Protein 6DWD (pdb70)

Solvent-accessible surface area: 70931 Å² total

Organism: Homo sapiens (NCBI:txid9606)

Secondary structure (DSSP, 8-state):
---EEEEETTTEEEEE-HHHHHHHSSHHHHGGGGSBTTGGGGGTSTT---BHHHHHHHHHHHHHHHHHHHHHH-GGG---HHHHHHHHHHHHHTTTT--TTTHHIIIIIHHHH-TTS---HHHHHHHHHHHHHHHTTHHHHHHHTT--HHHHHHHHHHHHHS-------SSS-GGGGGGGGSSS-TTT---HHHHHHHHHHHHHHT------HHHHHHTEEEEEETTEEEEEEEGGGHHHHHHHHHHHHHHIIIIIT-HHHHHHHHHHHHHHHHHTTT--EE-GGG-EE-TTTGGG-HHHHTT-STHHHHHHHH---GGGHHHHHHHHHHHTT-PPEEEEEE--STT----GGGGGGHHHHHHH---SS--SS---GGGEEEEEEEEESSSTTS-GGGG--EEETTEEEEEE---GGGT-TTSBS-SEEEEEEEEES--SHHHHHHHHHHHHHHHHHHTPPPPS--/---EEEEETTTEEEEE-HHHHHHHSSHHHHGGGGSBTTGGGGGT-TT---BHHHHHHHHHHHHHHHHHHHHHH-GGG---HHHHHHHHHHHHHTTTT--TTTHHIIIIIHHHH-TTS---HHHHHHHHHHHHHHHTTHHHHHHHTT--HHHHHHHHHHHHHS-------SSS-GGGGGGGGSSS-TTT---HHHHHHHHHHHHHHT------HHHHHHTEEEEEETTEEEEEEEGGGHHHHHHHHHHHHHHIIIIIT-HHHHHHHHHHHHHHHHHTTT--EE-GGG-EE-TTTGGG-HHHHTT-STHHHHHHHH---GGGHHHHHHHHHHHTT-PPEEEEEE---TT----GGGGGGHHHHHHH---SS--SS---GGGEEEEEEEEESSSTTS-GGGG--EEETTEEEEEE---GGGT-TTSBS-SEEEEEEEEES--SHHHHHHHHHHHHHHHHHHTPPPPTTHHHH-TTTGGG-GGG-/---EEEEETTTEEEEE-HHHHHHHSSHHHHGGGGSBTTGGGGGT-TT---BHHHHHHHHHHHHHHHHHHHHHH-GGG---HHHHHHHHHHHHHTTTT--TTTHHIIIIIHHHH-TTS---HHHHHHHHHHHHHHHTTHHHHHHHTT--HHHHHHHHHHHHHS-------SSS-GGGGGGGGSSS-TTT---HHHHHHHHHHHHHHT------HHHHHHTEEEEEETTEEEEEEEGGGHHHHHHHHHHHHHHIIIIIT-HHHHHHHHHHHHHHHHHTTT--EE-GGG-EE-TTTGGG-HHHHTT-STHHHHHHHH---GGGHHHHHHHHHHHHT-PPEEEEEE---SS----GGGGGGHHHHHHT---SS--SS---GGGEEEEEEEEESSSTTS-GGGG--EEETTEEEEEE---GGGT-TTSBS-SEEEEEEEEES--SHHHHHHHHHHHHHHHHHHTPPPPTTHHHH-TTTGGG-GGG-/---EEEEETTTEEEEE-HHHHHHHSSHHHHGGGGSBTTGGGGGT-TT---BHHHHHHHHHHHHHHHHHHHHHH-GGG---HHHHHHHHHHHHHTTTT--TTTHHIIIIIHHHH-TTS---HHHHHHHHHHHHHHHTTHHHHHHHTT--HHHHHHHHHHHHHS-------SSS-GGGGGGGGSSS-TTT---HHHHHHHHHHHHHHT------HHHHHHTEEEEEETTEEEEEEEGGGHHHHHHHHHHHHHHIIIIIT-HHHHHHHHHHHHHHHHHTTT--EE-GGG-EE-TTTGGG-HHHHTT-STHHHHHHHH---GGGHHHHHHHHHHHHT-PPEEEEEE---TT----GGGGGGHHHHHHH---SS--SS---GGGEEEEEEEEESSSTTS-GGGG--EEETTEEEEEE---GGGT-TTSBS-SEEEEEEEEES--SHHHHHHHHHHHHHHHHHHTPPPPTTHHHH-TTTGGG-GGG-

Foldseek 3Di:
DQWDWDQAPQPGTFIDGVLRVLLCPFLLLCLQQFAFPQFLLCLVQVLRRDTPNSLLQQQLRVQLVLLVLQCVVCVVLVCDPQLSVLSSNLSNQLQSQAFASGCLVQPPQLCVQPVPDNDDSLVSSLVSSVVSCVVRVSCVVSVVVPYDCVLSNQVSSCLRNNQPPVVRGRSDDQSVVQSSCERAHPLQRPYSSLVSCLRVVCVRRVHDRPQDVVVQSVQWYWADDPNGTHIAGAPVCLVSVLVSLVSVLVCCVPGSPDVVSVQSSVLLSVLLSLCQVPDWFAADPRDTHTLNCLSVGSRRRSVGYNVVLVCLCVDDDPSSVVSNVSSVCVVVVVTFAWQFKWWAPDPDDDDPVCQLVPLQLLLPFDFPDDADDRDHSVFKHKDKDKRFSNPAWDDSLQSHWHAYPVGRRDTDHDDPVNPDPPGDPTGMTMMIIMTGNDDDPRRSLVSNRSVQRSCQVNVIDHTPCNCPSPVRRQVVRPVSD/DQWDWDQDPQPGTFIDGVLRVLLCPFLLLCLQQFAFPQFLLCLVQVLRRDTPNSLLQQQLRVQLVLLVLQCVVCVVLVCDPQLSVLSSNLSNQLQSQAFASGCLVQPPQLCVQPVPDNDDSLVSSLVSSVVSCVVRVSCVVSVVVPYDCVLSNQVSSCLRNNQPPVVRGRSDDQSNVQSSCERAHLLQRPYSSLVSCLRVVCVRRVHDRPADVVVQSVQWYWADDPNGTHIAGAPVCLVSVLVSLVSVLVCCVPGSPDVVSVQSSVLLSVLLSLCFVPDWFAADPRDTHTLNCLSVGSRRRSVGYNVVLVCLCVDDDPSSVVSNVSSVCVVVVVTFAWQFKWWDDDDDDDDPVCQLVVLQLLQPFDQPDDADDGDHSVQKHKDKDKRFSNPAFDDSLQSHWHAHPVGRRDTDHDDPVNPDPPHDPTGMTMMIIMTGSDDDPSVSLVSNRSVQRSCQVNVIDHTPCNCPSPVSRQVVRPVSD/DQWDWDQDPQPGTFIDGVLRVLLCPDLLLCLQQFAFPQFLLCVVQVLRRDTPNSLLQQQLRVQLVLLVLQCVVCVVLVCDPQLSVLSSNLSNQLQSQAFASGCLVQPPQLCVQPVPDNDDSLVSSLVSSVVSCVVRVSCVVSVVVPHDCVLSNQVSSCLNNNQPPVVRGRSDDQSCVQSSCERAHPLQRPYSSLVSCLRVVCVRRVHDRPADVVVQSVQWYWAQDPNGTHIAGAPVCLVSVLVSLVSVLVCCVPTSPDVVSVQSSVLLSVLLSLCFVPDWFAADPRDTHTLNCLSVGSRRRSVGYNVVLVCLCVDDDPSSVVSNVSSVCVVVVVTFFWQFKWWAPDPDDDDPVCQLVVLQLLLPFDFPDDADDRDHSVFKHKDKDKRFSNPAFDDSLQSHWHAYPVGRRDTDHDDPVNPDPPRDPTGITMMIIMTGSDPDPRRSLNSNRSVQSSCQVSVIDHTPCNCPSPVPRQVVRPVSD/DQWDWDQAPQPGTFIDGVLRVLLCPFLLLCLQQFAFPQQLLCLVQVLRRDTPNSLLQQQLRVQLVLLVLQCVVCVVLVCDPLLSVLSSNLSNQLQSQAFASGCLVQPPQLCVLPVPDNDDSLVSSLVSSVVSCVVRVSQVVCVVVPHDCVLSNQVSSCLRNNQPPVVRGRSDDQSCVQSSCERAHPLQRPYSSLVSCLRVVCVRRVHDRPADVVVQSVQWYWADDPNGTHIAGAPVCLVSVLVSLVSVLVCCVPTSPDVSSVQSSVLLSVLLSLCFVPDWFAADPRDTHTLNCLSVGSRRRSVGYNVVLVCLCVDDDPSSVVSNVSSVCVVVVVTFFWQFKWWAPDLDDDDPVCQLVVLQLLLPFDFPDDADDRDHSVFKHKDKDKRFSNPRFDDSLQSHWHAYPVGRRDTDHDDPVNPDPPRDPTGITMMIIMTGNDPDPRVSVRSNRSVQRSCVVVVIDRTPDD

Radius of gyration: 35.6 Å; Cα contacts (8 Å, |Δi|>4): 3550; chains: 4; bounding box: 90×80×100 Å

Nearest PDB structures (foldseek):
  7lu5-assembly1_B  TM=1.000E+00  e=1.634E-82  Homo sapiens
  4bzb-assembly1_A  TM=9.974E-01  e=7.166E-82  Homo sapiens
  4rxs-assembly1_B  TM=9.967E-01  e=5.844E-81  Homo sapiens
  6txc-assembly1_C  TM=9.994E-01  e=3.413E-80  Homo sapiens
  7ltt-assembly1_C  TM=9.978E-01  e=5.499E-80  Homo sapiens

InterPro domains:
  IPR001660 Sterile alpha motif domain [PF07647] (42-107)
  IPR001660 Sterile alpha motif domain [PS50105] (45-110)
  IPR001660 Sterile alpha motif domain [SM00454] (42-110)
  IPR003607 HD/PDEase domain [SM00471] (160-325)
  IPR003607 HD/PDEase domain [cd00077] (162-335)
  IPR006674 HD domain [PF01966] (164-227)
  IPR006674 HD domain [PS51831] (164-316)
  IPR013761 Sterile alpha motif/pointed domain superfamily [G3DSA:1.10.150.50] (46-107)
  IPR013761 Sterile alpha motif/pointed domain superfamily [SSF47769] (41-115)
  IPR050135 Deoxyguanosinetriphosphate triphosphohydrolase-like [PTHR11373] (116-571)

Structure (mmCIF, N/CA/C/O backbone):
data_6DWD
#
_entry.id   6DWD
#
_cell.length_a   80.477
_cell.length_b   142.233
_cell.length_c   98.790
_cell.angle_alpha   90.00
_cell.angle_beta   114.10
_cell.angle_gamma   90.00
#
_symmetry.space_group_name_H-M   'P 1 21 1'
#
loop_
_entity.id
_entity.type
_entity.pdbx_description
1 polymer 'Deoxynucleoside triphosphate triphosphohydrolase SAMHD1'
2 non-polymer '9-{2-deoxy-2-fluoro-5-O-[(R)-hydroxy{[(S)-hydroxy(phosphonooxy)phosphoryl]oxy}phosphoryl]-beta-D-arabinofuranosyl}-2-me thyl-9H-purin-6-amine'
3 non-polymer "GUANOSINE-5'-TRIPHOSPHATE"
4 non-polymer 'MAGNESIUM ION'
5 non-polymer 'SODIUM ION'
6 non-polymer GLYCINE
7 non-polymer 'SUCCINIC ACID'
8 non-polymer 'PHOSPHATE ION'
9 non-polymer "3,3',3''-phosphanetriyltripropanoic acid"
10 water water
#
loop_
_atom_site.group_PDB
_atom_site.id
_atom_site.type_symbol
_atom_site.label_atom_id
_atom_site.label_alt_id
_atom_site.label_comp_id
_atom_site.label_asym_id
_atom_site.label_entity_id
_atom_site.label_seq_id
_atom_site.pdbx_PDB_ins_code
_atom_site.Cartn_x
_atom_site.Cartn_y
_atom_site.Cartn_z
_atom_site.occupancy
_atom_site.B_iso_or_equiv
_atom_site.auth_seq_id
_atom_site.auth_comp_id
_atom_site.auth_asym_id
_atom_site.auth_atom_id
_atom_site.pdbx_PDB_model_num
ATOM 1 N N . ASP A 1 37 ? -39.334 -23.825 98.729 1.00 78.04 113 ASP D N 1
ATOM 2 C CA . ASP A 1 37 ? -37.892 -23.651 98.336 1.00 74.62 113 ASP D CA 1
ATOM 3 C C . ASP A 1 37 ? -37.576 -24.272 96.955 1.00 60.96 113 ASP D C 1
ATOM 4 O O . ASP A 1 37 ? -36.848 -25.284 96.887 1.00 52.85 113 ASP D O 1
ATOM 9 N N . THR A 1 38 ? -38.105 -23.717 95.845 1.00 46.60 114 THR D N 1
ATOM 10 C CA . THR A 1 38 ? -37.463 -24.017 94.565 1.00 40.25 114 THR D CA 1
ATOM 11 C C . THR A 1 38 ? -36.458 -22.849 94.310 1.00 31.47 114 THR D C 1
ATOM 12 O O . THR A 1 38 ? -36.301 -21.848 95.116 1.00 25.75 114 THR D O 1
ATOM 16 N N . MET A 1 39 ? -35.740 -23.041 93.205 1.00 26.01 115 MET D N 1
ATOM 17 C CA . MET A 1 39 ? -34.822 -22.069 92.599 1.00 22.94 115 MET D CA 1
ATOM 18 C C . MET A 1 39 ? -35.530 -20.693 92.351 1.00 17.80 115 MET D C 1
ATOM 19 O O . MET A 1 39 ? -36.740 -20.647 92.197 1.00 20.97 115 MET D O 1
ATOM 24 N N . LYS A 1 40 ? -34.809 -19.590 92.484 1.00 15.66 116 LYS D N 1
ATOM 25 C CA . LYS A 1 40 ? -35.385 -18.345 92.098 1.00 14.31 116 LYS D CA 1
ATOM 26 C C . LYS A 1 40 ? -34.638 -17.902 90.847 1.00 14.15 116 LYS D C 1
ATOM 27 O O . LYS A 1 40 ? -33.428 -18.175 90.680 1.00 16.47 116 LYS D O 1
ATOM 33 N N . VAL A 1 41 ? -35.318 -17.154 89.959 1.00 12.39 117 VAL D N 1
ATOM 34 C CA . VAL A 1 41 ? -34.714 -16.485 88.827 1.00 12.40 117 VAL D CA 1
ATOM 35 C C . VAL A 1 41 ? -34.709 -15.008 89.181 1.00 12.22 117 VAL D C 1
ATOM 36 O O . VAL A 1 41 ? -35.721 -14.473 89.606 1.00 10.49 117 VAL D O 1
ATOM 40 N N . ILE A 1 42 ? -33.571 -14.349 89.011 1.00 10.95 118 ILE D N 1
ATOM 41 C CA . ILE A 1 42 ? -33.449 -12.915 89.289 1.00 12.43 118 ILE D CA 1
ATOM 42 C C . ILE A 1 42 ? -32.957 -12.187 88.029 1.00 11.77 118 ILE D C 1
ATOM 43 O O . ILE A 1 42 ? -32.095 -12.714 87.321 1.00 14.04 118 ILE D O 1
ATOM 48 N N . ASN A 1 43 ? -33.572 -11.064 87.715 1.00 10.82 119 ASN D N 1
ATOM 49 C CA . ASN A 1 43 ? -33.149 -10.294 86.522 1.00 12.01 119 ASN D CA 1
ATOM 50 C C . ASN A 1 43 ? -32.145 -9.253 86.991 1.00 11.91 119 ASN D C 1
ATOM 51 O O . ASN A 1 43 ? -32.482 -8.337 87.674 1.00 11.79 119 ASN D O 1
ATOM 56 N N . ASP A 1 44 ? -30.907 -9.387 86.471 1.00 13.24 120 ASP D N 1
ATOM 57 C CA . ASP A 1 44 ? -29.797 -8.494 86.723 1.00 13.09 120 ASP D CA 1
ATOM 58 C C . ASP A 1 44 ? -29.474 -7.708 85.421 1.00 11.91 120 ASP D C 1
ATOM 59 O O . ASP A 1 44 ? -29.473 -8.275 84.367 1.00 10.99 120 ASP D O 1
ATOM 64 N N . PRO A 1 45 ? -29.271 -6.380 85.488 1.00 12.01 121 PRO D N 1
ATOM 65 C CA . PRO A 1 45 ? -29.042 -5.642 84.276 1.00 12.94 121 PRO D CA 1
ATOM 66 C C . PRO A 1 45 ? -27.756 -6.024 83.560 1.00 14.45 121 PRO D C 1
ATOM 67 O O . PRO A 1 45 ? -27.653 -5.856 82.362 1.00 17.83 121 PRO D O 1
ATOM 71 N N . ILE A 1 46 ? -26.759 -6.572 84.277 1.00 11.87 122 ILE D N 1
ATOM 72 C CA . ILE A 1 46 ? -25.525 -7.005 83.672 1.00 13.09 122 ILE D CA 1
ATOM 73 C C . ILE A 1 46 ? -25.605 -8.393 83.072 1.00 12.05 122 ILE D C 1
ATOM 74 O O . ILE A 1 46 ? -25.303 -8.621 81.884 1.00 14.40 122 ILE D O 1
ATOM 79 N N . HIS A 1 47 ? -26.056 -9.361 83.878 1.00 10.65 123 HIS D N 1
ATOM 80 C CA . HIS A 1 47 ? -26.065 -10.760 83.451 1.00 11.36 123 HIS D CA 1
ATOM 81 C C . HIS A 1 47 ? -27.390 -11.279 82.929 1.00 12.17 123 HIS D C 1
ATOM 82 O O . HIS A 1 47 ? -27.436 -12.436 82.503 1.00 12.50 123 HIS D O 1
ATOM 89 N N . GLY A 1 48 ? -28.421 -10.491 83.026 1.00 10.51 124 GLY D N 1
ATOM 90 C CA . GLY A 1 48 ? -29.713 -10.977 82.634 1.00 12.80 124 GLY D CA 1
ATOM 91 C C . GLY A 1 48 ? -30.395 -11.823 83.672 1.00 11.55 124 GLY D C 1
ATOM 92 O O . GLY A 1 48 ? -30.230 -11.638 84.927 1.00 11.52 124 GLY D O 1
ATOM 93 N N . HIS A 1 49 ? -31.090 -12.849 83.194 1.00 13.58 125 HIS D N 1
ATOM 94 C CA . HIS A 1 49 ? -31.868 -13.784 84.107 1.00 13.81 125 HIS D CA 1
ATOM 95 C C . HIS A 1 49 ? -30.947 -14.881 84.725 1.00 16.77 125 HIS D C 1
ATOM 96 O O . HIS A 1 49 ? -30.416 -15.721 84.004 1.00 22.12 125 HIS D O 1
ATOM 103 N N . ILE A 1 50 ? -30.708 -14.800 86.005 1.00 15.09 126 ILE D N 1
ATOM 104 C CA . ILE A 1 50 ? -29.739 -15.611 86.651 1.00 18.43 126 ILE D CA 1
ATOM 105 C C . ILE A 1 50 ? -30.530 -16.508 87.642 1.00 16.44 126 ILE D C 1
ATOM 106 O O . ILE A 1 50 ? -31.486 -16.092 88.245 1.00 13.30 126 ILE D O 1
ATOM 111 N N . GLU A 1 51 ? -30.094 -17.750 87.740 1.00 14.59 127 GLU D N 1
ATOM 112 C CA . GLU A 1 51 ? -30.737 -18.748 88.626 1.00 15.76 127 GLU D CA 1
ATOM 113 C C . GLU A 1 51 ? -30.027 -18.776 89.941 1.00 16.55 127 GLU D C 1
ATOM 114 O O . GLU A 1 51 ? -28.787 -18.852 90.032 1.00 17.63 127 GLU D O 1
ATOM 120 N N . LEU A 1 52 ? -30.813 -18.788 91.011 1.00 14.36 128 LEU D N 1
ATOM 121 C CA . LEU A 1 52 ? -30.284 -18.954 92.381 1.00 16.71 128 LEU D CA 1
ATOM 122 C C . LEU A 1 52 ? -30.837 -20.214 92.984 1.00 15.73 128 LEU D C 1
ATOM 123 O O . LEU A 1 52 ? -32.041 -20.357 93.154 1.00 14.44 128 LEU D O 1
ATOM 128 N N . HIS A 1 53 ? -29.965 -21.176 93.231 1.00 15.78 129 HIS D N 1
ATOM 129 C CA . HIS A 1 53 ? -30.296 -22.416 93.929 1.00 16.50 129 HIS D CA 1
ATOM 130 C C . HIS A 1 53 ? -30.945 -22.086 95.249 1.00 14.75 129 HIS D C 1
ATOM 131 O O . HIS A 1 53 ? -30.593 -21.102 95.875 1.00 13.62 129 HIS D O 1
ATOM 138 N N . PRO A 1 54 ? -31.849 -22.918 95.732 1.00 14.42 130 PRO D N 1
ATOM 139 C CA . PRO A 1 54 ? -32.526 -22.561 97.012 1.00 14.10 130 PRO D CA 1
ATOM 140 C C . PRO A 1 54 ? -31.638 -22.377 98.261 1.00 13.19 130 PRO D C 1
ATOM 141 O O . PRO A 1 54 ? -31.985 -21.603 99.151 1.00 14.66 130 PRO D O 1
ATOM 145 N N . LEU A 1 55 ? -30.484 -23.024 98.303 1.00 12.89 131 LEU D N 1
ATOM 146 C CA . LEU A 1 55 ? -29.594 -22.798 99.408 1.00 14.95 131 LEU D CA 1
ATOM 147 C C . LEU A 1 55 ? -29.054 -21.370 99.342 1.00 15.11 131 LEU D C 1
ATOM 148 O O . LEU A 1 55 ? -28.870 -20.719 100.372 1.00 15.09 131 LEU D O 1
ATOM 153 N N . LEU A 1 56 ? -28.817 -20.894 98.116 1.00 12.88 132 LEU D N 1
ATOM 154 C CA . LEU A 1 56 ? -28.295 -19.527 97.916 1.00 14.48 132 LEU D CA 1
ATOM 155 C C . LEU A 1 56 ? -29.363 -18.529 98.344 1.00 13.40 132 LEU D C 1
ATOM 156 O O . LEU A 1 56 ? -29.063 -17.541 98.994 1.00 12.76 132 LEU D O 1
ATOM 161 N N . VAL A 1 57 ? -30.629 -18.816 98.002 1.00 13.23 133 VAL D N 1
ATOM 162 C CA . VAL A 1 57 ? -31.746 -17.954 98.379 1.00 13.39 133 VAL D CA 1
ATOM 163 C C . VAL A 1 57 ? -31.833 -17.871 99.920 1.00 13.05 133 VAL D C 1
ATOM 164 O O . VAL A 1 57 ? -32.040 -16.786 100.461 1.00 12.51 133 VAL D O 1
ATOM 168 N N . ARG A 1 58 ? -31.604 -18.998 100.608 1.00 12.93 134 ARG D N 1
ATOM 169 C CA . ARG A 1 58 ? -31.672 -18.983 102.072 1.00 16.32 134 ARG D CA 1
ATOM 170 C C . ARG A 1 58 ? -30.609 -18.095 102.677 1.00 13.29 134 ARG D C 1
ATOM 171 O O . ARG A 1 58 ? -30.843 -17.417 103.659 1.00 13.73 134 ARG D O 1
ATOM 179 N N . ILE A 1 59 ? -29.459 -18.113 102.076 1.00 12.48 135 ILE D N 1
ATOM 180 C CA . ILE A 1 59 ? -28.330 -17.259 102.527 1.00 13.04 135 ILE D CA 1
ATOM 181 C C . ILE A 1 59 ? -28.580 -15.790 102.254 1.00 13.33 135 ILE D C 1
ATOM 182 O O . ILE A 1 59 ? -28.293 -14.939 103.090 1.00 12.09 135 ILE D O 1
ATOM 187 N N . ILE A 1 60 ? -29.133 -15.490 101.085 1.00 13.50 136 ILE D N 1
ATOM 188 C CA . ILE A 1 60 ? -29.438 -14.129 100.667 1.00 13.63 136 ILE D CA 1
ATOM 189 C C . ILE A 1 60 ? -30.494 -13.493 101.532 1.00 12.49 136 ILE D C 1
ATOM 190 O O . ILE A 1 60 ? -30.416 -12.296 101.820 1.00 12.07 136 ILE D O 1
ATOM 195 N N . ASP A 1 61 ? -31.517 -14.273 101.896 1.00 12.17 137 ASP D N 1
ATOM 196 C CA . ASP A 1 61 ? -32.648 -13.722 102.637 1.00 13.40 137 ASP D CA 1
ATOM 197 C C . ASP A 1 61 ? -32.388 -13.711 104.151 1.00 12.98 137 ASP D C 1
ATOM 198 O O . ASP A 1 61 ? -33.132 -14.317 104.938 1.00 12.51 137 ASP D O 1
ATOM 203 N N . THR A 1 62 ? -31.327 -13.037 104.541 1.00 12.89 138 THR D N 1
ATOM 204 C CA . THR A 1 62 ? -30.920 -12.821 105.899 1.00 15.05 138 THR D CA 1
ATOM 205 C C . THR A 1 62 ? -30.515 -11.376 106.085 1.00 15.03 138 THR D C 1
ATOM 206 O O . THR A 1 62 ? -30.065 -10.728 105.119 1.00 13.28 138 THR D O 1
ATOM 210 N N . PRO A 1 63 ? -30.595 -10.878 107.346 1.00 16.56 139 PRO D N 1
ATOM 211 C CA . PRO A 1 63 ? -30.170 -9.468 107.641 1.00 15.37 139 PRO D CA 1
ATOM 212 C C . PRO A 1 63 ? -28.699 -9.268 107.319 1.00 14.57 139 PRO D C 1
ATOM 213 O O . PRO A 1 63 ? -28.330 -8.163 106.915 1.00 13.76 139 PRO D O 1
ATOM 217 N N . GLN A 1 64 ? -27.861 -10.322 107.440 1.00 13.31 140 GLN D N 1
ATOM 218 C CA . GLN A 1 64 ? -26.456 -10.202 107.242 1.00 14.52 140 GLN D CA 1
ATOM 219 C C . GLN A 1 64 ? -26.090 -10.006 105.758 1.00 13.10 140 GLN D C 1
ATOM 220 O O . GLN A 1 64 ? -25.124 -9.294 105.435 1.00 13.53 140 GLN D O 1
ATOM 226 N N . PHE A 1 65 ? -26.904 -10.604 104.876 1.00 12.77 141 PHE D N 1
ATOM 227 C CA . PHE A 1 65 ? -26.696 -10.463 103.450 1.00 11.88 141 PHE D CA 1
ATOM 228 C C . PHE A 1 65 ? -27.397 -9.233 102.901 1.00 12.57 141 PHE D C 1
ATOM 229 O O . PHE A 1 65 ? -26.810 -8.456 102.082 1.00 11.71 141 PHE D O 1
ATOM 237 N N . GLN A 1 66 ? -28.657 -9.049 103.287 1.00 11.63 142 GLN D N 1
ATOM 238 C CA . GLN A 1 66 ? -29.411 -7.883 102.874 1.00 10.82 142 GLN D CA 1
ATOM 239 C C . GLN A 1 66 ? -28.813 -6.520 103.215 1.00 9.64 142 GLN D C 1
ATOM 240 O O . GLN A 1 66 ? -29.018 -5.525 102.524 1.00 9.63 142 GLN D O 1
ATOM 246 N N . ARG A 1 67 ? -27.997 -6.510 104.263 1.00 10.83 143 ARG D N 1
ATOM 247 C CA . ARG A 1 67 ? -27.208 -5.375 104.669 1.00 11.49 143 ARG D CA 1
ATOM 248 C C . ARG A 1 67 ? -26.454 -4.735 103.458 1.00 10.99 143 ARG D C 1
ATOM 249 O O . ARG A 1 67 ? -26.252 -3.518 103.397 1.00 11.53 143 ARG D O 1
ATOM 257 N N . LEU A 1 68 ? -26.025 -5.571 102.525 1.00 10.48 144 LEU D N 1
ATOM 258 C CA . LEU A 1 68 ? -25.225 -5.115 101.372 1.00 10.72 144 LEU D CA 1
ATOM 259 C C . LEU A 1 68 ? -26.024 -4.253 100.412 1.00 9.96 144 LEU D C 1
ATOM 260 O O . LEU A 1 68 ? -25.411 -3.578 99.525 1.00 9.83 144 LEU D O 1
ATOM 265 N N . ARG A 1 69 ? -27.353 -4.221 100.577 1.00 9.16 145 ARG D N 1
ATOM 266 C CA . ARG A 1 69 ? -28.141 -3.262 99.864 1.00 10.08 145 ARG D CA 1
ATOM 267 C C . ARG A 1 69 ? -27.878 -1.826 100.285 1.00 11.16 145 ARG D C 1
ATOM 268 O O . ARG A 1 69 ? -28.271 -0.900 99.591 1.00 9.97 145 ARG D O 1
ATOM 276 N N . TYR A 1 70 ? -27.187 -1.636 101.399 1.00 10.98 146 TYR D N 1
ATOM 277 C CA . TYR A 1 70 ? -27.075 -0.282 101.975 1.00 12.09 146 TYR D CA 1
ATOM 278 C C . TYR A 1 70 ? -25.649 0.198 102.007 1.00 12.26 146 TYR D C 1
ATOM 279 O O . TYR A 1 70 ? -25.309 1.095 102.779 1.00 11.66 146 TYR D O 1
ATOM 288 N N . ILE A 1 71 ? -24.813 -0.412 101.176 1.00 10.92 147 ILE D N 1
ATOM 289 C CA . ILE A 1 71 ? -23.400 -0.125 101.060 1.00 10.97 147 ILE D CA 1
ATOM 290 C C . ILE A 1 71 ? -23.053 0.052 99.548 1.00 11.31 147 ILE D C 1
ATOM 291 O O . ILE A 1 71 ? -23.074 -0.896 98.776 1.00 10.94 147 ILE D O 1
ATOM 296 N N . LYS A 1 72 ? -22.724 1.296 99.187 1.00 11.31 148 LYS D N 1
ATOM 297 C CA . LYS A 1 72 ? -22.396 1.625 97.801 1.00 12.14 148 LYS D CA 1
ATOM 298 C C . LYS A 1 72 ? -21.109 0.939 97.423 1.00 10.58 148 LYS D C 1
ATOM 299 O O . LYS A 1 72 ? -20.100 1.039 98.149 1.00 12.08 148 LYS D O 1
ATOM 305 N N . GLN A 1 73 ? -21.101 0.354 96.240 1.00 9.33 149 GLN D N 1
ATOM 306 C CA . GLN A 1 73 ? -19.953 -0.297 95.690 1.00 10.54 149 GLN D CA 1
ATOM 307 C C . GLN A 1 73 ? -18.773 0.651 95.632 1.00 11.19 149 GLN D C 1
ATOM 308 O O . GLN A 1 73 ? -17.641 0.266 95.994 1.00 11.09 149 GLN D O 1
ATOM 314 N N . LEU A 1 74 ? -19.004 1.863 95.104 1.00 12.23 150 LEU D N 1
ATOM 315 C CA . LEU A 1 74 ? -17.938 2.794 94.833 1.00 13.40 150 LEU D CA 1
ATOM 316 C C . LEU A 1 74 ? -17.865 3.959 95.803 1.00 18.62 150 LEU D C 1
ATOM 317 O O . LEU A 1 74 ? -17.082 4.907 95.583 1.00 18.52 150 LEU D O 1
ATOM 322 N N . GLY A 1 75 ? -18.615 3.887 96.890 1.00 18.03 151 GLY D N 1
ATOM 323 C CA . GLY A 1 75 ? -18.521 4.879 97.961 1.00 20.96 151 GLY D CA 1
ATOM 324 C C . GLY A 1 75 ? -18.709 6.290 97.489 1.00 19.91 151 GLY D C 1
ATOM 325 O O . GLY A 1 75 ? -19.699 6.590 96.840 1.00 23.00 151 GLY D O 1
ATOM 326 N N . GLY A 1 76 ? -17.699 7.121 97.750 1.00 18.57 152 GLY D N 1
ATOM 327 C CA . GLY A 1 76 ? -17.714 8.520 97.377 1.00 18.53 152 GLY D CA 1
ATOM 328 C C . GLY A 1 76 ? -17.716 8.765 95.886 1.00 16.31 152 GLY D C 1
ATOM 329 O O . GLY A 1 76 ? -18.041 9.840 95.444 1.00 15.61 152 GLY D O 1
ATOM 330 N N . GLY A 1 77 ? -17.425 7.736 95.073 1.00 15.44 153 GLY D N 1
ATOM 331 C CA . GLY A 1 77 ? -17.538 7.815 93.638 1.00 12.77 153 GLY D CA 1
ATOM 332 C C . GLY A 1 77 ? -18.911 8.244 93.110 1.00 11.91 153 GLY D C 1
ATOM 333 O O . GLY A 1 77 ? -18.979 8.911 92.068 1.00 11.01 153 GLY D O 1
ATOM 334 N N . TYR A 1 78 ? -19.986 7.914 93.829 1.00 11.46 154 TYR D N 1
ATOM 335 C CA . TYR A 1 78 ? -21.310 8.351 93.438 1.00 11.21 154 TYR D CA 1
ATOM 336 C C . TYR A 1 78 ? -21.441 9.896 93.407 1.00 11.63 154 TYR D C 1
ATOM 337 O O . TYR A 1 78 ? -22.264 10.441 92.654 1.00 10.81 154 TYR D O 1
ATOM 346 N N . TYR A 1 79 ? -20.646 10.561 94.249 1.00 10.99 155 TYR D N 1
ATOM 347 C CA . TYR A 1 79 ? -20.642 12.024 94.338 1.00 11.95 155 TYR D CA 1
ATOM 348 C C . TYR A 1 79 ? -19.870 12.678 93.171 1.00 11.89 155 TYR D C 1
ATOM 349 O O . TYR A 1 79 ? -19.833 13.916 93.074 1.00 13.06 155 TYR D O 1
ATOM 358 N N . VAL A 1 80 ? -19.302 11.877 92.269 1.00 10.91 156 VAL D N 1
ATOM 359 C CA . VAL A 1 80 ? -18.639 12.318 91.023 1.00 10.88 156 VAL D CA 1
ATOM 360 C C . VAL A 1 80 ? -19.287 11.776 89.742 1.00 10.27 156 VAL D C 1
ATOM 361 O O . VAL A 1 80 ? -19.418 12.452 88.745 1.00 11.48 156 VAL D O 1
ATOM 365 N N . PHE A 1 81 ? -19.697 10.510 89.804 1.00 9.02 157 PHE D N 1
ATOM 366 C CA . PHE A 1 81 ? -20.365 9.753 88.737 1.00 10.37 157 PHE D CA 1
ATOM 367 C C . PHE A 1 81 ? -21.777 9.369 89.219 1.00 11.27 157 PHE D C 1
ATOM 368 O O . PHE A 1 81 ? -21.978 8.459 89.939 1.00 11.68 157 PHE D O 1
ATOM 376 N N . PRO A 1 82 ? -22.755 10.173 88.859 1.00 11.95 158 PRO D N 1
ATOM 377 C CA . PRO A 1 82 ? -24.100 9.997 89.425 1.00 12.20 158 PRO D CA 1
ATOM 378 C C . PRO A 1 82 ? -24.772 8.694 89.003 1.00 13.60 158 PRO D C 1
ATOM 379 O O . PRO A 1 82 ? -25.739 8.345 89.648 1.00 13.97 158 PRO D O 1
ATOM 383 N N . GLY A 1 83 ? -24.262 7.971 88.007 1.00 11.48 159 GLY D N 1
ATOM 384 C CA . GLY A 1 83 ? -24.794 6.664 87.703 1.00 11.80 159 GLY D CA 1
ATOM 385 C C . GLY A 1 83 ? -24.339 5.621 88.693 1.00 11.70 159 GLY D C 1
ATOM 386 O O . GLY A 1 83 ? -24.982 4.576 88.731 1.00 12.02 159 GLY D O 1
ATOM 387 N N . ALA A 1 84 ? -23.354 5.917 89.539 1.00 10.44 160 ALA D N 1
ATOM 388 C CA . ALA A 1 84 ? -22.714 4.903 90.390 1.00 11.64 160 ALA D CA 1
ATOM 389 C C . ALA A 1 84 ? -23.380 4.781 91.759 1.00 10.34 160 ALA D C 1
ATOM 390 O O . ALA A 1 84 ? -22.746 4.872 92.786 1.00 10.90 160 ALA D O 1
ATOM 392 N N . SER A 1 85 ? -24.686 4.497 91.704 1.00 11.62 161 SER D N 1
ATOM 393 C CA . SER A 1 85 ? -25.603 4.336 92.803 1.00 11.75 161 SER D CA 1
ATOM 394 C C . SER A 1 85 ? -25.636 2.851 93.224 1.00 10.55 161 SER D C 1
ATOM 395 O O . SER A 1 85 ? -26.326 2.480 94.205 1.00 11.90 161 SER D O 1
ATOM 398 N N . HIS A 1 86 ? -24.974 1.975 92.494 1.00 9.32 162 HIS D N 1
ATOM 399 C CA . HIS A 1 86 ? -25.081 0.521 92.701 1.00 9.91 162 HIS D CA 1
ATOM 400 C C . HIS A 1 86 ? -24.377 0.149 94.062 1.00 9.99 162 HIS D C 1
ATOM 401 O O . HIS A 1 86 ? -23.390 0.733 94.544 1.00 9.21 162 HIS D O 1
ATOM 408 N N . ASN A 1 87 ? -24.952 -0.869 94.666 1.00 9.54 163 ASN D N 1
ATOM 409 C CA . ASN A 1 87 ? -24.553 -1.378 95.986 1.00 9.58 163 ASN D CA 1
ATOM 410 C C . ASN A 1 87 ? -23.861 -2.748 95.926 1.00 9.96 163 ASN D C 1
ATOM 411 O O . ASN A 1 87 ? -23.886 -3.467 94.917 1.00 9.52 163 ASN D O 1
ATOM 416 N N . ARG A 1 88 ? -23.279 -3.123 97.061 1.00 10.41 164 ARG D N 1
ATOM 417 C CA . ARG A 1 88 ? -22.534 -4.352 97.153 1.00 9.46 164 ARG D CA 1
ATOM 418 C C . ARG A 1 88 ? -23.430 -5.581 96.991 1.00 9.43 164 ARG D C 1
ATOM 419 O O . ARG A 1 88 ? -22.966 -6.647 96.605 1.00 9.56 164 ARG D O 1
ATOM 427 N N . PHE A 1 89 ? -24.711 -5.446 97.245 1.00 9.79 165 PHE D N 1
ATOM 428 C CA . PHE A 1 89 ? -25.653 -6.546 97.134 1.00 9.60 165 PHE D CA 1
ATOM 429 C C . PHE A 1 89 ? -25.713 -7.128 95.723 1.00 9.89 165 PHE D C 1
ATOM 430 O O . PHE A 1 89 ? -25.517 -8.358 95.516 1.00 10.06 165 PHE D O 1
ATOM 438 N N . GLU A 1 90 ? -26.058 -6.282 94.772 1.00 9.51 166 GLU D N 1
ATOM 439 C CA . GLU A 1 90 ? -26.212 -6.726 93.384 1.00 10.27 166 GLU D CA 1
ATOM 440 C C . GLU A 1 90 ? -24.861 -7.192 92.814 1.00 10.21 166 GLU D C 1
ATOM 441 O O . GLU A 1 90 ? -24.827 -8.117 91.987 1.00 9.52 166 GLU D O 1
ATOM 447 N N . HIS A 1 91 ? -23.760 -6.560 93.191 1.00 9.77 167 HIS D N 1
ATOM 448 C CA . HIS A 1 91 ? -22.424 -7.054 92.787 1.00 9.80 167 HIS D CA 1
ATOM 449 C C . HIS A 1 91 ? -22.210 -8.462 93.328 1.00 9.85 167 HIS D C 1
ATOM 450 O O . HIS A 1 91 ? -21.736 -9.319 92.604 1.00 10.66 167 HIS D O 1
ATOM 457 N N . SER A 1 92 ? -22.589 -8.722 94.580 1.00 10.15 168 SER D N 1
ATOM 458 C CA . SER A 1 92 ? -22.434 -10.060 95.174 1.00 10.26 168 SER D CA 1
ATOM 459 C C . SER A 1 92 ? -23.224 -11.117 94.404 1.00 9.89 168 SER D C 1
ATOM 460 O O . SER A 1 92 ? -22.729 -12.232 94.191 1.00 9.17 168 SER D O 1
ATOM 463 N N . LEU A 1 93 ? -24.454 -10.800 94.015 1.00 9.73 169 LEU D N 1
ATOM 464 C CA . LEU A 1 93 ? -25.250 -11.737 93.216 1.00 10.76 169 LEU D CA 1
ATOM 465 C C . LEU A 1 93 ? -24.473 -12.060 91.902 1.00 10.11 169 LEU D C 1
ATOM 466 O O . LEU A 1 93 ? -24.450 -13.208 91.472 1.00 10.08 169 LEU D O 1
ATOM 471 N N . GLY A 1 94 ? -23.927 -11.045 91.271 1.00 9.16 170 GLY D N 1
ATOM 472 C CA . GLY A 1 94 ? -23.186 -11.243 89.994 1.00 10.48 170 GLY D CA 1
ATOM 473 C C . GLY A 1 94 ? -21.938 -12.085 90.154 1.00 9.81 170 GLY D C 1
ATOM 474 O O . GLY A 1 94 ? -21.654 -12.925 89.311 1.00 9.72 170 GLY D O 1
ATOM 475 N N . VAL A 1 95 ? -21.215 -11.895 91.263 1.00 10.82 171 VAL D N 1
ATOM 476 C CA . VAL A 1 95 ? -20.004 -12.668 91.543 1.00 10.02 171 VAL D CA 1
ATOM 477 C C . VAL A 1 95 ? -20.389 -14.126 91.765 1.00 11.18 171 VAL D C 1
ATOM 478 O O . VAL A 1 95 ? -19.720 -15.014 91.248 1.00 11.64 171 VAL D O 1
ATOM 482 N N . GLY A 1 96 ? -21.454 -14.392 92.516 1.00 11.17 172 GLY D N 1
ATOM 483 C CA . GLY A 1 96 ? -21.901 -15.783 92.729 1.00 11.22 172 GLY D CA 1
ATOM 484 C C . GLY A 1 96 ? -22.330 -16.408 91.412 1.00 11.86 172 GLY D C 1
ATOM 485 O O . GLY A 1 96 ? -22.009 -17.573 91.136 1.00 9.87 172 GLY D O 1
ATOM 486 N N . TYR A 1 97 ? -23.040 -15.617 90.612 1.00 11.04 173 TYR D N 1
ATOM 487 C CA . TYR A 1 97 ? -23.384 -16.053 89.271 1.00 11.50 173 TYR D CA 1
ATOM 488 C C . TYR A 1 97 ? -22.214 -16.464 88.416 1.00 12.18 173 TYR D C 1
ATOM 489 O O . TYR A 1 97 ? -22.196 -17.596 87.840 1.00 12.39 173 TYR D O 1
ATOM 498 N N . LEU A 1 98 ? -21.251 -15.561 88.293 1.00 10.81 174 LEU D N 1
ATOM 499 C CA . LEU A 1 98 ? -20.113 -15.838 87.450 1.00 11.02 174 LEU D CA 1
ATOM 500 C C . LEU A 1 98 ? -19.236 -16.979 87.986 1.00 10.38 174 LEU D C 1
ATOM 501 O O . LEU A 1 98 ? -18.637 -17.732 87.198 1.00 11.10 174 LEU D O 1
ATOM 506 N N . ALA A 1 99 ? -19.125 -17.094 89.302 1.00 9.77 175 ALA D N 1
ATOM 507 C CA . ALA A 1 99 ? -18.394 -18.217 89.929 1.00 11.29 175 ALA D CA 1
ATOM 508 C C . ALA A 1 99 ? -19.016 -19.527 89.503 1.00 11.53 175 ALA D C 1
ATOM 509 O O . ALA A 1 99 ? -18.303 -20.447 89.038 1.00 11.96 175 ALA D O 1
ATOM 511 N N . GLY A 1 100 ? -20.339 -19.612 89.540 1.00 12.12 176 GLY D N 1
ATOM 512 C CA . GLY A 1 100 ? -21.082 -20.766 88.979 1.00 12.61 176 GLY D CA 1
ATOM 513 C C . GLY A 1 100 ? -20.885 -21.005 87.477 1.00 13.08 176 GLY D C 1
ATOM 514 O O . GLY A 1 100 ? -20.669 -22.148 87.046 1.00 14.12 176 GLY D O 1
ATOM 515 N N . CYS A 1 101 ? -20.895 -19.945 86.666 1.00 12.83 177 CYS D N 1
ATOM 516 C CA . CYS A 1 101 ? -20.588 -20.049 85.252 1.00 13.51 177 CYS D CA 1
ATOM 517 C C . CYS A 1 101 ? -19.207 -20.682 84.987 1.00 13.86 177 CYS D C 1
ATOM 518 O O . CYS A 1 101 ? -19.083 -21.540 84.092 1.00 12.93 177 CYS D O 1
ATOM 521 N N . LEU A 1 102 ? -18.188 -20.226 85.690 1.00 12.60 178 LEU D N 1
ATOM 522 C CA . LEU A 1 102 ? -16.834 -20.702 85.405 1.00 12.79 178 LEU D CA 1
ATOM 523 C C . LEU A 1 102 ? -16.716 -22.158 85.864 1.00 11.62 178 LEU D C 1
ATOM 524 O O . LEU A 1 102 ? -16.236 -22.973 85.115 1.00 12.42 178 LEU D O 1
ATOM 529 N N . VAL A 1 103 ? -17.142 -22.468 87.076 1.00 13.39 179 VAL D N 1
ATOM 530 C CA . VAL A 1 103 ? -17.005 -23.854 87.563 1.00 14.57 179 VAL D CA 1
ATOM 531 C C . VAL A 1 103 ? -17.836 -24.825 86.715 1.00 14.89 179 VAL D C 1
ATOM 532 O O . VAL A 1 103 ? -17.349 -25.900 86.345 1.00 14.65 179 VAL D O 1
ATOM 536 N N . HIS A 1 104 ? -19.048 -24.430 86.308 1.00 13.86 180 HIS D N 1
ATOM 537 C CA . HIS A 1 104 ? -19.858 -25.249 85.381 1.00 16.81 180 HIS D CA 1
ATOM 538 C C . HIS A 1 104 ? -19.182 -25.450 84.025 1.00 16.12 180 HIS D C 1
ATOM 539 O O . HIS A 1 104 ? -19.149 -26.586 83.510 1.00 16.62 180 HIS D O 1
ATOM 546 N N . ALA A 1 105 ? -18.648 -24.402 83.428 1.00 14.06 181 ALA D N 1
ATOM 547 C CA . ALA A 1 105 ? -17.972 -24.515 82.119 1.00 15.70 181 ALA D CA 1
ATOM 548 C C . ALA A 1 105 ? -16.762 -25.467 82.199 1.00 14.76 181 ALA D C 1
ATOM 549 O O . ALA A 1 105 ? -16.569 -26.303 81.323 1.00 15.69 181 ALA D O 1
ATOM 551 N N . LEU A 1 106 ? -15.971 -25.365 83.248 1.00 14.51 182 LEU D N 1
ATOM 552 C CA . LEU A 1 106 ? -14.791 -26.247 83.437 1.00 14.71 182 LEU D CA 1
ATOM 553 C C . LEU A 1 106 ? -15.223 -27.681 83.555 1.00 17.09 182 LEU D C 1
ATOM 554 O O . LEU A 1 106 ? -14.631 -28.558 82.875 1.00 17.69 182 LEU D O 1
ATOM 559 N N . GLY A 1 107 ? -16.296 -27.910 84.277 1.00 16.87 183 GLY D N 1
ATOM 560 C CA . GLY A 1 107 ? -16.836 -29.263 84.496 1.00 19.97 183 GLY D CA 1
ATOM 561 C C . GLY A 1 107 ? -17.416 -29.824 83.235 1.00 22.25 183 GLY D C 1
ATOM 562 O O . GLY A 1 107 ? -17.250 -31.014 82.973 1.00 23.38 183 GLY D O 1
ATOM 563 N N . GLU A 1 108 ? -18.123 -29.038 82.466 1.00 19.38 184 GLU D N 1
ATOM 564 C CA . GLU A 1 108 ? -18.666 -29.481 81.199 1.00 25.60 184 GLU D CA 1
ATOM 565 C C . GLU A 1 108 ? -17.634 -29.857 80.159 1.00 23.87 184 GLU D C 1
ATOM 566 O O . GLU A 1 108 ? -17.801 -30.876 79.499 1.00 20.61 184 GLU D O 1
ATOM 572 N N . LYS A 1 109 ? -16.582 -29.062 80.017 1.00 19.50 185 LYS D N 1
ATOM 573 C CA . LYS A 1 109 ? -15.531 -29.355 79.068 1.00 21.85 185 LYS D CA 1
ATOM 574 C C . LYS A 1 109 ? -14.595 -30.482 79.557 1.00 22.17 185 LYS D C 1
ATOM 575 O O . LYS A 1 109 ? -14.035 -31.170 78.704 1.00 21.64 185 LYS D O 1
ATOM 581 N N . GLN A 1 110 ? -14.389 -30.630 80.858 1.00 17.50 186 GLN D N 1
ATOM 582 C CA . GLN A 1 110 ? -13.441 -31.619 81.441 1.00 18.85 186 GLN D CA 1
ATOM 583 C C . GLN A 1 110 ? -14.097 -32.428 82.553 1.00 18.12 186 GLN D C 1
ATOM 584 O O . GLN A 1 110 ? -13.845 -32.188 83.754 1.00 16.87 186 GLN D O 1
ATOM 590 N N . PRO A 1 111 ? -14.986 -33.359 82.152 1.00 20.95 187 PRO D N 1
ATOM 591 C CA . PRO A 1 111 ? -15.600 -34.261 83.171 1.00 24.26 187 PRO D CA 1
ATOM 592 C C . PRO A 1 111 ? -14.585 -34.981 84.012 1.00 23.13 187 PRO D C 1
ATOM 593 O O . PRO A 1 111 ? -14.868 -35.346 85.143 1.00 23.31 187 PRO D O 1
ATOM 597 N N . GLU A 1 112 ? -13.382 -35.169 83.475 1.00 24.54 188 GLU D N 1
ATOM 598 C CA . GLU A 1 112 ? -12.322 -35.828 84.229 1.00 28.07 188 GLU D CA 1
ATOM 599 C C . GLU A 1 112 ? -11.874 -35.099 85.488 1.00 27.66 188 GLU D C 1
ATOM 600 O O . GLU A 1 112 ? -11.171 -35.674 86.303 1.00 24.71 188 GLU D O 1
ATOM 606 N N . LEU A 1 113 ? -12.272 -33.828 85.659 1.00 21.18 189 LEU D N 1
ATOM 607 C CA . LEU A 1 113 ? -11.893 -33.109 86.847 1.00 19.79 189 LEU D CA 1
ATOM 608 C C . LEU A 1 113 ? -12.735 -33.540 88.068 1.00 18.87 189 LEU D C 1
ATOM 609 O O . LEU A 1 113 ? -12.394 -33.162 89.173 1.00 18.78 189 LEU D O 1
ATOM 614 N N . GLN A 1 114 ? -13.842 -34.233 87.834 1.00 19.04 190 GLN D N 1
ATOM 615 C CA . GLN A 1 114 ? -14.702 -34.750 88.925 1.00 24.50 190 GLN D CA 1
ATOM 616 C C . GLN A 1 114 ? -15.308 -33.630 89.764 1.00 23.25 190 GLN D C 1
ATOM 617 O O . GLN A 1 114 ? -15.513 -33.726 90.967 1.00 23.63 190 GLN D O 1
ATOM 623 N N . ILE A 1 115 ? -15.608 -32.519 89.101 1.00 23.33 191 ILE D N 1
ATOM 624 C CA . ILE A 1 115 ? -16.275 -31.426 89.800 1.00 20.89 191 ILE D CA 1
ATOM 625 C C . ILE A 1 115 ? -17.690 -31.889 90.148 1.00 20.11 191 ILE D C 1
ATOM 626 O O . ILE A 1 115 ? -18.462 -32.290 89.271 1.00 20.67 191 ILE D O 1
ATOM 631 N N . SER A 1 116 ? -18.043 -31.829 91.429 1.00 20.29 192 SER D N 1
ATOM 632 C CA . SER A 1 116 ? -19.341 -32.323 91.898 1.00 21.38 192 SER D CA 1
ATOM 633 C C . SER A 1 116 ? -20.333 -31.160 92.089 1.00 23.47 192 SER D C 1
ATOM 634 O O . SER A 1 116 ? -19.924 -29.993 92.145 1.00 18.59 192 SER D O 1
ATOM 637 N N . GLU A 1 117 ? -21.612 -31.476 92.244 1.00 24.42 193 GLU D N 1
ATOM 638 C CA . GLU A 1 117 ? -22.609 -30.459 92.506 1.00 29.44 193 GLU D CA 1
ATOM 639 C C . GLU A 1 117 ? -22.326 -29.769 93.818 1.00 26.52 193 GLU D C 1
ATOM 640 O O . GLU A 1 117 ? -22.543 -28.575 93.958 1.00 21.94 193 GLU D O 1
ATOM 646 N N . ARG A 1 118 ? -21.754 -30.502 94.747 1.00 22.95 194 ARG D N 1
ATOM 647 C CA . ARG A 1 118 ? -21.347 -29.936 95.996 1.00 22.87 194 ARG D CA 1
ATOM 648 C C . ARG A 1 118 ? -20.250 -28.840 95.833 1.00 21.15 194 ARG D C 1
ATOM 649 O O . ARG A 1 118 ? -20.303 -27.756 96.461 1.00 19.21 194 ARG D O 1
ATOM 657 N N . ASP A 1 119 ? -19.254 -29.161 95.015 1.00 20.24 195 ASP D N 1
ATOM 658 C CA . ASP A 1 119 ? -18.202 -28.218 94.656 1.00 20.44 195 ASP D CA 1
ATOM 659 C C . ASP A 1 119 ? -18.822 -26.955 94.025 1.00 19.22 195 ASP D C 1
ATOM 660 O O . ASP A 1 119 ? -18.406 -25.846 94.348 1.00 17.29 195 ASP D O 1
ATOM 665 N N . VAL A 1 120 ? -19.755 -27.140 93.102 1.00 17.34 196 VAL D N 1
ATOM 666 C CA . VAL A 1 120 ? -20.369 -26.023 92.399 1.00 18.01 196 VAL D CA 1
ATOM 667 C C . VAL A 1 120 ? -21.082 -25.117 93.389 1.00 17.43 196 VAL D C 1
ATOM 668 O O . VAL A 1 120 ? -20.844 -23.905 93.405 1.00 15.66 196 VAL D O 1
ATOM 672 N N . LEU A 1 121 ? -21.862 -25.692 94.288 1.00 17.02 197 LEU D N 1
ATOM 673 C CA . LEU A 1 121 ? -22.540 -24.893 95.302 1.00 19.00 197 LEU D CA 1
ATOM 674 C C . LEU A 1 121 ? -21.627 -24.166 96.243 1.00 17.97 197 LEU D C 1
ATOM 675 O O . LEU A 1 121 ? -21.893 -23.001 96.562 1.00 16.90 197 LEU D O 1
ATOM 680 N N . CYS A 1 122 ? -20.549 -24.812 96.674 1.00 14.76 198 CYS D N 1
ATOM 681 C CA . CYS A 1 122 ? -19.569 -24.184 97.543 1.00 15.74 198 CYS D CA 1
ATOM 682 C C . CYS A 1 122 ? -18.867 -22.971 96.883 1.00 14.04 198 CYS D C 1
ATOM 683 O O . CYS A 1 122 ? -18.582 -21.977 97.518 1.00 13.66 198 CYS D O 1
ATOM 686 N N . VAL A 1 123 ? -18.516 -23.144 95.618 1.00 14.30 199 VAL D N 1
ATOM 687 C CA . VAL A 1 123 ? -17.928 -22.064 94.864 1.00 14.91 199 VAL D CA 1
ATOM 688 C C . VAL A 1 123 ? -18.930 -20.895 94.697 1.00 14.73 199 VAL D C 1
ATOM 689 O O . VAL A 1 123 ? -18.566 -19.739 94.837 1.00 13.74 199 VAL D O 1
ATOM 693 N N . GLN A 1 124 ? -20.167 -21.209 94.355 1.00 13.44 200 GLN D N 1
ATOM 694 C CA . GLN A 1 124 ? -21.183 -20.175 94.221 1.00 14.09 200 GLN D CA 1
ATOM 695 C C . GLN A 1 124 ? -21.394 -19.462 95.550 1.00 13.10 200 GLN D C 1
ATOM 696 O O . GLN A 1 124 ? -21.499 -18.228 95.576 1.00 14.07 200 GLN D O 1
ATOM 702 N N . ILE A 1 125 ? -21.418 -20.200 96.669 1.00 11.61 201 ILE D N 1
ATOM 703 C CA . ILE A 1 125 ? -21.590 -19.556 97.956 1.00 13.44 201 ILE D CA 1
ATOM 704 C C . ILE A 1 125 ? -20.445 -18.635 98.294 1.00 13.10 201 ILE D C 1
ATOM 705 O O . ILE A 1 125 ? -20.655 -17.497 98.761 1.00 14.10 201 ILE D O 1
ATOM 710 N N . ALA A 1 126 ? -19.216 -19.055 98.017 1.00 12.91 202 ALA D N 1
ATOM 711 C CA . ALA A 1 126 ? -18.057 -18.171 98.270 1.00 12.89 202 ALA D CA 1
ATOM 712 C C . ALA A 1 126 ? -18.139 -16.906 97.389 1.00 13.20 202 ALA D C 1
ATOM 713 O O . ALA A 1 126 ? -17.876 -15.793 97.868 1.00 13.36 202 ALA D O 1
ATOM 715 N N . GLY A 1 127 ? -18.520 -17.082 96.120 1.00 12.22 203 GLY D N 1
ATOM 716 C CA . GLY A 1 127 ? -18.681 -15.939 95.213 1.00 13.58 203 GLY D CA 1
ATOM 717 C C . GLY A 1 127 ? -19.720 -14.975 95.753 1.00 12.43 203 GLY D C 1
ATOM 718 O O . GLY A 1 127 ? -19.537 -13.748 95.716 1.00 12.31 203 GLY D O 1
ATOM 719 N N . LEU A 1 128 ? -20.851 -15.529 96.187 1.00 13.72 204 LEU D N 1
ATOM 720 C CA . LEU A 1 128 ? -21.927 -14.725 96.781 1.00 15.62 204 LEU D CA 1
ATOM 721 C C . LEU A 1 128 ? -21.532 -13.975 98.022 1.00 16.51 204 LEU D C 1
ATOM 722 O O . LEU A 1 128 ? -21.999 -12.868 98.279 1.00 15.76 204 LEU D O 1
ATOM 727 N N . CYS A 1 129 ? -20.681 -14.611 98.833 1.00 13.02 205 CYS D N 1
ATOM 728 C CA . CYS A 1 129 ? -20.367 -14.119 100.159 1.00 13.46 205 CYS D CA 1
ATOM 729 C C . CYS A 1 129 ? -19.070 -13.392 100.369 1.00 12.82 205 CYS D C 1
ATOM 730 O O . CYS A 1 129 ? -18.822 -12.878 101.481 1.00 12.39 205 CYS D O 1
ATOM 733 N N . ARG A 1 130 ? -18.265 -13.282 99.329 1.00 13.97 206 ARG D N 1
ATOM 734 C CA . ARG A 1 130 ? -16.989 -12.629 99.491 1.00 13.58 206 ARG D CA 1
ATOM 735 C C . ARG A 1 130 ? -17.025 -11.114 99.643 1.00 16.62 206 ARG D C 1
ATOM 736 O O . ARG A 1 130 ? -15.946 -10.536 99.828 1.00 19.01 206 ARG D O 1
ATOM 744 N N . ASN A 1 131 ? -18.205 -10.483 99.569 1.00 13.17 207 ASN D N 1
ATOM 745 C CA . ASN A 1 131 ? -18.324 -9.036 99.846 1.00 13.70 207 ASN D CA 1
ATOM 746 C C . ASN A 1 131 ? -19.032 -8.767 101.180 1.00 13.90 207 ASN D C 1
ATOM 747 O O . ASN A 1 131 ? -19.244 -7.604 101.501 1.00 12.38 207 ASN D O 1
ATOM 752 N N . LEU A 1 132 ? -19.319 -9.793 101.993 1.00 11.88 208 LEU D N 1
ATOM 753 C CA . LEU A 1 132 ? -20.053 -9.599 103.241 1.00 12.27 208 LEU D CA 1
ATOM 754 C C . LEU A 1 132 ? -19.358 -8.699 104.255 1.00 13.98 208 LEU D C 1
ATOM 755 O O . LEU A 1 132 ? -20.030 -8.089 105.101 1.00 16.57 208 LEU D O 1
ATOM 760 N N . GLY A 1 133 ? -18.045 -8.563 104.155 1.00 11.45 209 GLY D N 1
ATOM 761 C CA . GLY A 1 133 ? -17.288 -7.831 105.169 1.00 12.88 209 GLY D CA 1
ATOM 762 C C . GLY A 1 133 ? -17.093 -6.375 104.945 1.00 13.72 209 GLY D C 1
ATOM 763 O O . GLY A 1 133 ? -16.426 -5.679 105.749 1.00 13.76 209 GLY D O 1
ATOM 764 N N . HIS A 1 134 ? -17.530 -5.903 103.785 1.00 13.03 210 HIS D N 1
ATOM 765 C CA . HIS A 1 134 ? -17.375 -4.464 103.458 1.00 13.04 210 HIS D CA 1
ATOM 766 C C . HIS A 1 134 ? -18.188 -3.640 104.453 1.00 12.52 210 HIS D C 1
ATOM 767 O O . HIS A 1 134 ? -19.252 -4.058 104.947 1.00 13.49 210 HIS D O 1
ATOM 774 N N . GLY A 1 135 ? -17.672 -2.413 104.692 1.00 13.72 211 GLY D N 1
ATOM 775 C CA . GLY A 1 135 ? -18.245 -1.483 105.601 1.00 14.64 211 GLY D CA 1
ATOM 776 C C . GLY A 1 135 ? -18.790 -0.324 104.836 1.00 12.86 211 GLY D C 1
ATOM 777 O O . GLY A 1 135 ? -18.730 -0.309 103.616 1.00 13.77 211 GLY D O 1
ATOM 778 N N . PRO A 1 136 ? -19.311 0.689 105.559 1.00 12.52 212 PRO D N 1
ATOM 779 C CA . PRO A 1 136 ? -19.786 1.899 104.947 1.00 12.70 212 PRO D CA 1
ATOM 780 C C . PRO A 1 136 ? -18.892 2.447 103.847 1.00 13.15 212 PRO D C 1
ATOM 781 O O . PRO A 1 136 ? -17.694 2.666 104.099 1.00 14.50 212 PRO D O 1
ATOM 785 N N . PHE A 1 137 ? -19.481 2.734 102.674 1.00 13.30 213 PHE D N 1
ATOM 786 C CA . PHE A 1 137 ? -18.760 3.306 101.554 1.00 13.81 213 PHE D CA 1
ATOM 787 C C . PHE A 1 137 ? -17.592 2.431 101.057 1.00 14.34 213 PHE D C 1
ATOM 788 O O . PHE A 1 137 ? -16.660 2.924 100.426 1.00 14.29 213 PHE D O 1
ATOM 796 N N . SER A 1 138 ? -17.706 1.132 101.282 1.00 12.49 214 SER D N 1
ATOM 797 C CA . SER A 1 138 ? -16.802 0.118 100.793 1.00 12.66 214 SER D CA 1
ATOM 798 C C . SER A 1 138 ? -15.340 0.444 101.105 1.00 14.25 214 SER D C 1
ATOM 799 O O . SER A 1 138 ? -14.941 0.467 102.281 1.00 14.65 214 SER D O 1
ATOM 802 N N . HIS A 1 139 ? -14.522 0.718 100.081 1.00 16.15 215 HIS D N 1
ATOM 803 C CA . HIS A 1 139 ? -13.107 0.937 100.366 1.00 19.55 215 HIS D CA 1
ATOM 804 C C . HIS A 1 139 ? -12.739 2.147 101.242 1.00 18.99 215 HIS D C 1
ATOM 805 O O . HIS A 1 139 ? -11.669 2.153 101.839 1.00 21.38 215 HIS D O 1
ATOM 812 N N . MET A 1 140 ? -13.611 3.099 101.365 1.00 18.17 216 MET D N 1
ATOM 813 C CA . MET A 1 140 ? -13.393 4.129 102.340 1.00 20.45 216 MET D CA 1
ATOM 814 C C . MET A 1 140 ? -13.188 3.586 103.739 1.00 16.71 216 MET D C 1
ATOM 815 O O . MET A 1 140 ? -12.350 4.067 104.484 1.00 16.20 216 MET D O 1
ATOM 820 N N . PHE A 1 141 ? -13.945 2.583 104.081 1.00 14.37 217 PHE D N 1
ATOM 821 C CA . PHE A 1 141 ? -13.987 2.045 105.422 1.00 15.91 217 PHE D CA 1
ATOM 822 C C . PHE A 1 141 ? -12.683 1.302 105.805 1.00 16.20 217 PHE D C 1
ATOM 823 O O . PHE A 1 141 ? -12.055 1.601 106.835 1.00 20.37 217 PHE D O 1
ATOM 831 N N . ASP A 1 142 ? -12.330 0.316 104.977 1.00 18.99 218 ASP D N 1
ATOM 832 C CA . ASP A 1 142 ? -11.141 -0.508 105.256 1.00 20.13 218 ASP D CA 1
ATOM 833 C C . ASP A 1 142 ? -9.895 0.198 104.756 1.00 19.43 218 ASP D C 1
ATOM 834 O O . ASP A 1 142 ? -8.836 -0.018 105.338 1.00 20.74 218 ASP D O 1
ATOM 839 N N . GLY A 1 143 ? -9.994 1.033 103.727 1.00 19.50 219 GLY D N 1
ATOM 840 C CA . GLY A 1 143 ? -8.825 1.679 103.141 1.00 21.17 219 GLY D CA 1
ATOM 841 C C . GLY A 1 143 ? -8.424 2.977 103.873 1.00 23.46 219 GLY D C 1
ATOM 842 O O . GLY A 1 143 ? -7.224 3.342 103.874 1.00 23.86 219 GLY D O 1
ATOM 843 N N . ARG A 1 144 ? -9.393 3.724 104.445 1.00 18.13 220 ARG D N 1
ATOM 844 C CA . ARG A 1 144 ? -9.094 5.068 105.007 1.00 18.85 220 ARG D CA 1
ATOM 845 C C . ARG A 1 144 ? -9.514 5.196 106.450 1.00 17.67 220 ARG D C 1
ATOM 846 O O . ARG A 1 144 ? -8.726 5.610 107.260 1.00 19.48 220 ARG D O 1
ATOM 854 N N . PHE A 1 145 ? -10.735 4.768 106.807 1.00 17.09 221 PHE D N 1
ATOM 855 C CA . PHE A 1 145 ? -11.250 5.047 108.147 1.00 17.36 221 PHE D CA 1
ATOM 856 C C . PHE A 1 145 ? -10.657 4.139 109.225 1.00 19.41 221 PHE D C 1
ATOM 857 O O . PHE A 1 145 ? -10.126 4.646 110.213 1.00 20.91 221 PHE D O 1
ATOM 865 N N . ILE A 1 146 ? -10.716 2.824 109.033 1.00 17.45 222 ILE D N 1
ATOM 866 C CA . ILE A 1 146 ? -10.197 1.931 110.052 1.00 20.82 222 ILE D CA 1
ATOM 867 C C . ILE A 1 146 ? -8.664 2.156 110.310 1.00 21.40 222 ILE D C 1
ATOM 868 O O . ILE A 1 146 ? -8.241 2.206 111.458 1.00 24.26 222 ILE D O 1
ATOM 873 N N . PRO A 1 147 ? -7.854 2.288 109.249 1.00 21.88 223 PRO D N 1
ATOM 874 C CA . PRO A 1 147 ? -6.422 2.569 109.480 1.00 23.66 223 PRO D CA 1
ATOM 875 C C . PRO A 1 147 ? -6.152 3.802 110.321 1.00 23.67 223 PRO D C 1
ATOM 876 O O . PRO A 1 147 ? -5.238 3.795 111.101 1.00 29.65 223 PRO D O 1
ATOM 880 N N . LEU A 1 148 ? -6.987 4.835 110.240 1.00 21.31 224 LEU D N 1
ATOM 881 C CA . LEU A 1 148 ? -6.849 6.044 111.015 1.00 22.57 224 LEU D CA 1
ATOM 882 C C . LEU A 1 148 ? -7.486 5.921 112.380 1.00 24.81 224 LEU D C 1
ATOM 883 O O . LEU A 1 148 ? -6.899 6.411 113.355 1.00 30.23 224 LEU D O 1
ATOM 888 N N . ALA A 1 149 ? -8.670 5.320 112.480 1.00 20.16 225 ALA D N 1
ATOM 889 C CA . ALA A 1 149 ? -9.349 5.158 113.776 1.00 24.79 225 ALA D CA 1
ATOM 890 C C . ALA A 1 149 ? -8.697 4.125 114.657 1.00 25.88 225 ALA D C 1
ATOM 891 O O . ALA A 1 149 ? -8.726 4.243 115.857 1.00 29.94 225 ALA D O 1
ATOM 893 N N . ARG A 1 150 ? -8.224 3.034 114.057 1.00 30.54 226 ARG D N 1
ATOM 894 C CA . ARG A 1 150 ? -7.681 1.900 114.808 1.00 31.61 226 ARG D CA 1
ATOM 895 C C . ARG A 1 150 ? -6.376 1.456 114.188 1.00 27.36 226 ARG D C 1
ATOM 896 O O . ARG A 1 150 ? -6.251 0.366 113.640 1.00 30.92 226 ARG D O 1
ATOM 904 N N . PRO A 1 151 ? -5.358 2.322 114.267 1.00 32.96 227 PRO D N 1
ATOM 905 C CA . PRO A 1 151 ? -4.040 2.034 113.644 1.00 35.54 227 PRO D CA 1
ATOM 906 C C . PRO A 1 151 ? -3.336 0.780 114.169 1.00 34.91 227 PRO D C 1
ATOM 907 O O . PRO A 1 151 ? -2.509 0.216 113.464 1.00 37.80 227 PRO D O 1
ATOM 911 N N . GLU A 1 152 ? -3.707 0.335 115.368 1.00 37.99 228 GLU D N 1
ATOM 912 C CA . GLU A 1 152 ? -3.175 -0.915 115.948 1.00 44.53 228 GLU D CA 1
ATOM 913 C C . GLU A 1 152 ? -3.780 -2.231 115.371 1.00 46.18 228 GLU D C 1
ATOM 914 O O . GLU A 1 152 ? -3.202 -3.295 115.530 1.00 51.97 228 GLU D O 1
ATOM 920 N N . VAL A 1 153 ? -4.964 -2.172 114.763 1.00 43.03 229 VAL D N 1
ATOM 921 C CA . VAL A 1 153 ? -5.674 -3.369 114.359 1.00 43.73 229 VAL D CA 1
ATOM 922 C C . VAL A 1 153 ? -5.294 -3.627 112.894 1.00 40.25 229 VAL D C 1
ATOM 923 O O . VAL A 1 153 ? -4.883 -2.713 112.199 1.00 45.21 229 VAL D O 1
ATOM 927 N N . LYS A 1 154 ? -5.382 -4.877 112.453 1.00 38.43 230 LYS D N 1
ATOM 928 C CA . LYS A 1 154 ? -5.114 -5.257 111.076 1.00 46.16 230 LYS D CA 1
ATOM 929 C C . LYS A 1 154 ? -6.423 -5.830 110.499 1.00 44.90 230 LYS D C 1
ATOM 930 O O . LYS A 1 154 ? -6.668 -7.044 110.540 1.00 49.88 230 LYS D O 1
ATOM 936 N N . TRP A 1 155 ? -7.274 -4.939 109.986 1.00 32.52 231 TRP D N 1
ATOM 937 C CA . TRP A 1 155 ? -8.580 -5.307 109.443 1.00 28.70 231 TRP D CA 1
ATOM 938 C C . TRP A 1 155 ? -8.577 -5.282 107.944 1.00 25.07 231 TRP D C 1
ATOM 939 O O . TRP A 1 155 ? -8.018 -4.373 107.359 1.00 22.80 231 TRP D O 1
ATOM 950 N N . THR A 1 156 ? -9.173 -6.297 107.356 1.00 24.65 232 THR D N 1
ATOM 951 C CA . THR A 1 156 ? -9.428 -6.344 105.916 1.00 22.99 232 THR D CA 1
ATOM 952 C C . THR A 1 156 ? -10.916 -6.750 105.727 1.00 22.02 232 THR D C 1
ATOM 953 O O . THR A 1 156 ? -11.523 -7.364 106.586 1.00 17.91 232 THR D O 1
ATOM 957 N N . HIS A 1 157 ? -11.449 -6.340 104.583 1.00 24.63 233 HIS D N 1
ATOM 958 C CA . HIS A 1 157 ? -12.778 -6.743 104.187 1.00 23.97 233 HIS D CA 1
ATOM 959 C C . HIS A 1 157 ? -12.868 -8.268 104.058 1.00 21.38 233 HIS D C 1
ATOM 960 O O . HIS A 1 157 ? -13.901 -8.841 104.359 1.00 19.87 233 HIS D O 1
ATOM 967 N N . GLU A 1 158 ? -11.767 -8.917 103.649 1.00 19.96 234 GLU D N 1
ATOM 968 C CA . GLU A 1 158 ? -11.728 -10.384 103.567 1.00 21.62 234 GLU D CA 1
ATOM 969 C C . GLU A 1 158 ? -11.963 -11.046 104.905 1.00 20.72 234 GLU D C 1
ATOM 970 O O . GLU A 1 158 ? -12.756 -11.980 105.008 1.00 18.49 234 GLU D O 1
ATOM 976 N N . GLN A 1 159 ? -11.254 -10.582 105.931 1.00 20.52 235 GLN D N 1
ATOM 977 C CA . GLN A 1 159 ? -11.443 -11.121 107.271 1.00 21.81 235 GLN D CA 1
ATOM 978 C C . GLN A 1 159 ? -12.857 -10.839 107.765 1.00 18.35 235 GLN D C 1
ATOM 979 O O . GLN A 1 159 ? -13.534 -11.719 108.316 1.00 18.68 235 GLN D O 1
ATOM 985 N N . GLY A 1 160 ? -13.326 -9.617 107.504 1.00 19.16 236 GLY D N 1
ATOM 986 C CA . GLY A 1 160 ? -14.709 -9.241 107.771 1.00 16.87 236 GLY D CA 1
ATOM 987 C C . GLY A 1 160 ? -15.704 -10.167 107.111 1.00 15.19 236 GLY D C 1
ATOM 988 O O . GLY A 1 160 ? -16.715 -10.583 107.739 1.00 15.95 236 GLY D O 1
ATOM 989 N N . SER A 1 161 ? -15.439 -10.523 105.855 1.00 15.63 237 SER D N 1
ATOM 990 C CA . SER A 1 161 ? -16.358 -11.409 105.124 1.00 15.47 237 SER D CA 1
ATOM 991 C C . SER A 1 161 ? -16.430 -12.809 105.793 1.00 16.35 237 SER D C 1
ATOM 992 O O . SER A 1 161 ? -17.542 -13.399 105.874 1.00 16.54 237 SER D O 1
ATOM 995 N N . VAL A 1 162 ? -15.288 -13.334 106.242 1.00 16.53 238 VAL D N 1
ATOM 996 C CA . VAL A 1 162 ? -15.259 -14.593 106.983 1.00 19.41 238 VAL D CA 1
ATOM 997 C C . VAL A 1 162 ? -16.060 -14.464 108.267 1.00 16.60 238 VAL D C 1
ATOM 998 O O . VAL A 1 162 ? -16.884 -15.388 108.557 1.00 17.90 238 VAL D O 1
ATOM 1002 N N . MET A 1 163 ? -15.846 -13.436 109.049 1.00 17.48 239 MET D N 1
ATOM 1003 C CA . MET A 1 163 ? -16.552 -13.299 110.285 1.00 17.57 239 MET D CA 1
ATOM 1004 C C . MET A 1 163 ? -18.047 -13.111 110.059 1.00 18.53 239 MET D C 1
ATOM 1005 O O . MET A 1 163 ? -18.890 -13.640 110.801 1.00 15.01 239 MET D O 1
ATOM 1010 N N . MET A 1 164 ? -18.408 -12.329 109.054 1.00 15.97 240 MET D N 1
ATOM 1011 C CA . MET A 1 164 ? -19.844 -12.106 108.788 1.00 15.10 240 MET D CA 1
ATOM 1012 C C . MET A 1 164 ? -20.522 -13.372 108.248 1.00 14.92 240 MET D C 1
ATOM 1013 O O . MET A 1 164 ? -21.686 -13.630 108.543 1.00 14.30 240 MET D O 1
ATOM 1018 N N . PHE A 1 165 ? -19.815 -14.177 107.446 1.00 15.24 241 PHE D N 1
ATOM 1019 C CA . PHE A 1 165 ? -20.355 -15.382 106.906 1.00 15.06 241 PHE D CA 1
ATOM 1020 C C . PHE A 1 165 ? -20.677 -16.337 108.087 1.00 16.39 241 PHE D C 1
ATOM 1021 O O . PHE A 1 165 ? -21.742 -16.956 108.136 1.00 15.78 241 PHE D O 1
ATOM 1029 N N . GLU A 1 166 ? -19.721 -16.452 108.996 1.00 17.30 242 GLU D N 1
ATOM 1030 C CA . GLU A 1 166 ? -19.902 -17.287 110.189 1.00 19.27 242 GLU D CA 1
ATOM 1031 C C . GLU A 1 166 ? -21.142 -16.847 111.008 1.00 18.74 242 GLU D C 1
ATOM 1032 O O . GLU A 1 166 ? -21.995 -17.655 111.413 1.00 18.53 242 GLU D O 1
ATOM 1038 N N . HIS A 1 167 ? -21.270 -15.516 111.190 1.00 17.73 243 HIS D N 1
ATOM 1039 C CA . HIS A 1 167 ? -22.414 -14.936 111.878 1.00 17.83 243 HIS D CA 1
ATOM 1040 C C . HIS A 1 167 ? -23.717 -15.223 111.120 1.00 17.72 243 HIS D C 1
ATOM 1041 O O . HIS A 1 167 ? -24.744 -15.584 111.722 1.00 17.35 243 HIS D O 1
ATOM 1048 N N . LEU A 1 168 ? -23.661 -15.126 109.782 1.00 15.57 244 LEU D N 1
ATOM 1049 C CA . LEU A 1 168 ? -24.840 -15.391 108.977 1.00 14.91 244 LEU D CA 1
ATOM 1050 C C . LEU A 1 168 ? -25.292 -16.869 109.138 1.00 15.23 244 LEU D C 1
ATOM 1051 O O . LEU A 1 168 ? -26.524 -17.164 109.387 1.00 16.41 244 LEU D O 1
ATOM 1056 N N . ILE A 1 169 ? -24.335 -17.765 109.030 1.00 16.62 245 ILE D N 1
ATOM 1057 C CA . ILE A 1 169 ? -24.610 -19.207 109.111 1.00 20.62 245 ILE D CA 1
ATOM 1058 C C . ILE A 1 169 ? -25.222 -19.533 110.484 1.00 19.37 245 ILE D C 1
ATOM 1059 O O . ILE A 1 169 ? -26.263 -20.191 110.565 1.00 18.91 245 ILE D O 1
ATOM 1064 N N . ASN A 1 170 ? -24.555 -19.083 111.540 1.00 21.27 246 ASN D N 1
ATOM 1065 C CA . ASN A 1 170 ? -25.008 -19.396 112.928 1.00 21.66 246 ASN D CA 1
ATOM 1066 C C . ASN A 1 170 ? -26.279 -18.714 113.357 1.00 25.00 246 ASN D C 1
ATOM 1067 O O . ASN A 1 170 ? -27.084 -19.312 114.069 1.00 24.92 246 ASN D O 1
ATOM 1072 N N . SER A 1 171 ? -26.517 -17.482 112.908 1.00 20.35 247 SER D N 1
ATOM 1073 C CA . SER A 1 171 ? -27.714 -16.768 113.265 1.00 21.98 247 SER D CA 1
ATOM 1074 C C . SER A 1 171 ? -28.925 -17.192 112.495 1.00 22.80 247 SER D C 1
ATOM 1075 O O . SER A 1 171 ? -30.042 -16.807 112.885 1.00 23.74 247 SER D O 1
ATOM 1078 N N . ASN A 1 172 ? -28.766 -17.935 111.403 1.00 22.06 248 ASN D N 1
ATOM 1079 C CA . ASN A 1 172 ? -29.921 -18.206 110.543 1.00 20.84 248 ASN D CA 1
ATOM 1080 C C . ASN A 1 172 ? -30.198 -19.703 110.282 1.00 21.84 248 ASN D C 1
ATOM 1081 O O . ASN A 1 172 ? -30.947 -20.053 109.384 1.00 25.41 248 ASN D O 1
ATOM 1086 N N . GLY A 1 173 ? -29.534 -20.567 111.017 1.00 21.96 249 GLY D N 1
ATOM 1087 C CA . GLY A 1 173 ? -29.767 -22.000 110.902 1.00 23.35 249 GLY D CA 1
ATOM 1088 C C . GLY A 1 173 ? -29.432 -22.547 109.528 1.00 24.96 249 GLY D C 1
ATOM 1089 O O . GLY A 1 173 ? -30.113 -23.406 108.998 1.00 27.61 249 GLY D O 1
ATOM 1090 N N . ILE A 1 174 ? -28.329 -22.085 108.939 1.00 20.81 250 ILE D N 1
ATOM 1091 C CA . ILE A 1 174 ? -28.020 -22.483 107.588 1.00 22.11 250 ILE D CA 1
ATOM 1092 C C . ILE A 1 174 ? -27.384 -23.873 107.519 1.00 20.51 250 ILE D C 1
ATOM 1093 O O . ILE A 1 174 ? -27.504 -24.556 106.525 1.00 21.14 250 ILE D O 1
ATOM 1098 N N . LYS A 1 175 ? -26.724 -24.316 108.569 1.00 20.09 251 LYS D N 1
ATOM 1099 C CA . LYS A 1 175 ? -26.047 -25.620 108.485 1.00 22.48 251 LYS D CA 1
ATOM 1100 C C . LYS A 1 175 ? -26.963 -26.816 108.105 1.00 21.82 251 LYS D C 1
ATOM 1101 O O . LYS A 1 175 ? -26.618 -27.587 107.222 1.00 20.31 251 LYS D O 1
ATOM 1107 N N . PRO A 1 176 ? -28.133 -26.928 108.719 1.00 23.41 252 PRO D N 1
ATOM 1108 C CA . PRO A 1 176 ? -29.033 -28.013 108.327 1.00 26.08 252 PRO D CA 1
ATOM 1109 C C . PRO A 1 176 ? -29.551 -27.842 106.915 1.00 27.81 252 PRO D C 1
ATOM 1110 O O . PRO A 1 176 ? -29.812 -28.837 106.242 1.00 22.38 252 PRO D O 1
ATOM 1114 N N . VAL A 1 177 ? -29.604 -26.609 106.430 1.00 24.47 253 VAL D N 1
ATOM 1115 C CA . VAL A 1 177 ? -29.891 -26.415 105.031 1.00 23.08 253 VAL D CA 1
ATOM 1116 C C . VAL A 1 177 ? -28.707 -26.781 104.200 1.00 22.21 253 VAL D C 1
ATOM 1117 O O . VAL A 1 177 ? -28.932 -27.437 103.194 1.00 22.80 253 VAL D O 1
ATOM 1121 N N . MET A 1 178 ? -27.467 -26.505 104.547 1.00 18.17 254 MET D N 1
ATOM 1122 C CA . MET A 1 178 ? -26.404 -27.010 103.724 1.00 16.94 254 MET D CA 1
ATOM 1123 C C . MET A 1 178 ? -26.455 -28.548 103.532 1.00 21.63 254 MET D C 1
ATOM 1124 O O . MET A 1 178 ? -26.288 -29.121 102.483 1.00 20.40 254 MET D O 1
ATOM 1129 N N . GLU A 1 179 ? -26.698 -29.195 104.625 1.00 24.18 255 GLU D N 1
ATOM 1130 C CA . GLU A 1 179 ? -26.821 -30.660 104.733 1.00 25.85 255 GLU D CA 1
ATOM 1131 C C . GLU A 1 179 ? -27.915 -31.210 103.876 1.00 23.37 255 GLU D C 1
ATOM 1132 O O . GLU A 1 179 ? -27.723 -32.224 103.163 1.00 23.17 255 GLU D O 1
ATOM 1138 N N . GLN A 1 180 ? -29.077 -30.598 103.934 1.00 22.55 256 GLN D N 1
ATOM 1139 C CA . GLN A 1 180 ? -30.173 -30.956 103.075 1.00 25.49 256 GLN D CA 1
ATOM 1140 C C . GLN A 1 180 ? -29.778 -31.009 101.607 1.00 26.37 256 GLN D C 1
ATOM 1141 O O . GLN A 1 180 ? -30.317 -31.816 100.841 1.00 27.03 256 GLN D O 1
ATOM 1147 N N . TYR A 1 181 ? -28.858 -30.113 101.188 1.00 25.61 257 TYR D N 1
ATOM 1148 C CA . TYR A 1 181 ? -28.467 -30.024 99.788 1.00 24.55 257 TYR D CA 1
ATOM 1149 C C . TYR A 1 181 ? -27.152 -30.677 99.521 1.00 26.27 257 TYR D C 1
ATOM 1150 O O . TYR A 1 181 ? -26.547 -30.460 98.475 1.00 30.05 257 TYR D O 1
ATOM 1159 N N . GLY A 1 182 ? -26.704 -31.526 100.430 1.00 23.92 258 GLY D N 1
ATOM 1160 C CA . GLY A 1 182 ? -25.582 -32.390 100.137 1.00 26.96 258 GLY D CA 1
ATOM 1161 C C . GLY A 1 182 ? -24.248 -31.848 100.573 1.00 28.32 258 GLY D C 1
ATOM 1162 O O . GLY A 1 182 ? -23.238 -32.500 100.386 1.00 29.62 258 GLY D O 1
ATOM 1163 N N . LEU A 1 183 ? -24.218 -30.651 101.179 1.00 24.53 259 LEU D N 1
ATOM 1164 C CA . LEU A 1 183 ? -22.960 -30.156 101.660 1.00 24.61 259 LEU D CA 1
ATOM 1165 C C . LEU A 1 183 ? -22.603 -30.832 103.006 1.00 25.14 259 LEU D C 1
ATOM 1166 O O . LEU A 1 183 ? -23.486 -31.290 103.698 1.00 22.18 259 LEU D O 1
ATOM 1171 N N . ILE A 1 184 ? -21.327 -30.813 103.338 1.00 25.25 260 ILE D N 1
ATOM 1172 C CA . ILE A 1 184 ? -20.841 -31.297 104.624 1.00 27.47 260 ILE D CA 1
ATOM 1173 C C . ILE A 1 184 ? -20.284 -30.063 105.334 1.00 24.34 260 ILE D C 1
ATOM 1174 O O . ILE A 1 184 ? -19.177 -29.644 105.024 1.00 23.57 260 ILE D O 1
ATOM 1179 N N . PRO A 1 185 ? -21.069 -29.473 106.262 1.00 28.33 261 PRO D N 1
ATOM 1180 C CA . PRO A 1 185 ? -20.736 -28.142 106.771 1.00 32.33 261 PRO D CA 1
ATOM 1181 C C . PRO A 1 185 ? -19.389 -27.916 107.329 1.00 32.08 261 PRO D C 1
ATOM 1182 O O . PRO A 1 185 ? -18.794 -26.901 107.030 1.00 28.07 261 PRO D O 1
ATOM 1186 N N . GLU A 1 186 ? -18.856 -28.826 108.108 1.00 30.60 262 GLU D N 1
ATOM 1187 C CA . GLU A 1 186 ? -17.531 -28.658 108.651 1.00 36.79 262 GLU D CA 1
ATOM 1188 C C . GLU A 1 186 ? -16.478 -28.391 107.518 1.00 34.08 262 GLU D C 1
ATOM 1189 O O . GLU A 1 186 ? -15.794 -27.301 107.510 1.00 35.59 262 GLU D O 1
ATOM 1195 N N . GLU A 1 187 ? -16.382 -29.325 106.592 1.00 27.60 263 GLU D N 1
ATOM 1196 C CA . GLU A 1 187 ? -15.404 -29.209 105.494 1.00 28.70 263 GLU D CA 1
ATOM 1197 C C . GLU A 1 187 ? -15.755 -28.043 104.551 1.00 24.00 263 GLU D C 1
ATOM 1198 O O . GLU A 1 187 ? -14.873 -27.379 104.040 1.00 25.25 263 GLU D O 1
ATOM 1204 N N . ASP A 1 188 ? -17.032 -27.872 104.290 1.00 22.15 264 ASP D N 1
ATOM 1205 C CA . ASP A 1 188 ? -17.480 -26.940 103.219 1.00 21.82 264 ASP D CA 1
ATOM 1206 C C . ASP A 1 188 ? -17.490 -25.525 103.700 1.00 20.99 264 ASP D C 1
ATOM 1207 O O . ASP A 1 188 ? -17.167 -24.645 102.938 1.00 18.97 264 ASP D O 1
ATOM 1212 N N . ILE A 1 189 ? -17.785 -25.275 104.984 1.00 21.29 265 ILE D N 1
ATOM 1213 C CA . ILE A 1 189 ? -17.634 -23.943 105.564 1.00 21.23 265 ILE D CA 1
ATOM 1214 C C . ILE A 1 189 ? -16.191 -23.499 105.502 1.00 20.93 265 ILE D C 1
ATOM 1215 O O . ILE A 1 189 ? -15.859 -22.347 105.167 1.00 19.62 265 ILE D O 1
ATOM 1220 N N . CYS A 1 190 ? -15.319 -24.413 105.858 1.00 20.95 266 CYS D N 1
ATOM 1221 C CA . CYS A 1 190 ? -13.873 -24.188 105.779 1.00 22.06 266 CYS D CA 1
ATOM 1222 C C . CYS A 1 190 ? -13.439 -23.849 104.339 1.00 19.00 266 CYS D C 1
ATOM 1223 O O . CYS A 1 190 ? -12.724 -22.902 104.122 1.00 20.58 266 CYS D O 1
ATOM 1226 N N . PHE A 1 191 ? -13.929 -24.622 103.381 1.00 16.93 267 PHE D N 1
ATOM 1227 C CA . PHE A 1 191 ? -13.656 -24.427 101.957 1.00 17.29 267 PHE D CA 1
ATOM 1228 C C . PHE A 1 191 ? -14.121 -23.023 101.500 1.00 15.46 267 PHE D C 1
ATOM 1229 O O . PHE A 1 191 ? -13.359 -22.293 100.858 1.00 15.56 267 PHE D O 1
ATOM 1237 N N . ILE A 1 192 ? -15.341 -22.681 101.864 1.00 16.38 268 ILE D N 1
ATOM 1238 C CA . ILE A 1 192 ? -15.896 -21.357 101.524 1.00 17.90 268 ILE D CA 1
ATOM 1239 C C . ILE A 1 192 ? -15.065 -20.238 102.124 1.00 17.34 268 ILE D C 1
ATOM 1240 O O . ILE A 1 192 ? -14.686 -19.293 101.439 1.00 15.38 268 ILE D O 1
ATOM 1245 N N . LYS A 1 193 ? -14.684 -20.347 103.385 1.00 15.97 269 LYS D N 1
ATOM 1246 C CA . LYS A 1 193 ? -13.888 -19.310 104.026 1.00 16.92 269 LYS D CA 1
ATOM 1247 C C . LYS A 1 193 ? -12.519 -19.194 103.375 1.00 18.10 269 LYS D C 1
ATOM 1248 O O . LYS A 1 193 ? -12.015 -18.092 103.160 1.00 17.07 269 LYS D O 1
ATOM 1254 N N . GLU A 1 194 ? -11.918 -20.335 103.052 1.00 17.32 270 GLU D N 1
ATOM 1255 C CA . GLU A 1 194 ? -10.623 -20.356 102.405 1.00 18.31 270 GLU D CA 1
ATOM 1256 C C . GLU A 1 194 ? -10.646 -19.710 101.016 1.00 17.85 270 GLU D C 1
ATOM 1257 O O . GLU A 1 194 ? -9.667 -19.065 100.596 1.00 19.02 270 GLU D O 1
ATOM 1263 N N . GLN A 1 195 ? -11.732 -19.885 100.288 1.00 16.74 271 GLN D N 1
ATOM 1264 C CA . GLN A 1 195 ? -11.901 -19.200 98.998 1.00 17.27 271 GLN D CA 1
ATOM 1265 C C . GLN A 1 195 ? -11.915 -17.688 99.165 1.00 17.32 271 GLN D C 1
ATOM 1266 O O . GLN A 1 195 ? -11.404 -16.971 98.311 1.00 20.47 271 GLN D O 1
ATOM 1272 N N . ILE A 1 196 ? -12.474 -17.211 100.282 1.00 16.57 272 ILE D N 1
ATOM 1273 C CA . ILE A 1 196 ? -12.598 -15.792 100.590 1.00 19.13 272 ILE D CA 1
ATOM 1274 C C . ILE A 1 196 ? -11.325 -15.162 101.071 1.00 19.92 272 ILE D C 1
ATOM 1275 O O . ILE A 1 196 ? -10.937 -14.099 100.588 1.00 21.37 272 ILE D O 1
ATOM 1280 N N . VAL A 1 197 ? -10.644 -15.805 102.013 1.00 19.87 273 VAL D N 1
ATOM 1281 C CA . VAL A 1 197 ? -9.528 -15.180 102.729 1.00 20.47 273 VAL D CA 1
ATOM 1282 C C . VAL A 1 197 ? -8.186 -15.903 102.475 1.00 24.83 273 VAL D C 1
ATOM 1283 O O . VAL A 1 197 ? -7.168 -15.373 102.795 1.00 27.79 273 VAL D O 1
ATOM 1287 N N . GLY A 1 198 ? -8.213 -17.093 101.879 1.00 22.98 274 GLY D N 1
ATOM 1288 C CA . GLY A 1 198 ? -6.996 -17.885 101.680 1.00 24.60 274 GLY D CA 1
ATOM 1289 C C . GLY A 1 198 ? -6.775 -18.845 102.806 1.00 25.84 274 GLY D C 1
ATOM 1290 O O . GLY A 1 198 ? -7.671 -19.045 103.649 1.00 22.86 274 GLY D O 1
ATOM 1291 N N . PRO A 1 199 ? -5.581 -19.498 102.837 1.00 34.70 275 PRO D N 1
ATOM 1292 C CA . PRO A 1 199 ? -5.369 -20.553 103.851 1.00 43.69 275 PRO D CA 1
ATOM 1293 C C . PRO A 1 199 ? -5.653 -20.051 105.267 1.00 45.01 275 PRO D C 1
ATOM 1294 O O . PRO A 1 199 ? -5.173 -18.989 105.608 1.00 49.65 275 PRO D O 1
ATOM 1298 N N . LEU A 1 200 ? -6.476 -20.787 106.034 1.00 53.83 276 LEU D N 1
ATOM 1299 C CA . LEU A 1 200 ? -6.869 -20.403 107.415 1.00 55.93 276 LEU D CA 1
ATOM 1300 C C . LEU A 1 200 ? -5.720 -20.618 108.453 1.00 64.49 276 LEU D C 1
ATOM 1301 O O . LEU A 1 200 ? -5.832 -20.141 109.581 1.00 58.14 276 LEU D O 1
ATOM 1306 N N . GLU A 1 201 ? -4.646 -21.328 108.060 1.00 74.11 277 GLU D N 1
ATOM 1307 C CA . GLU A 1 201 ? -3.345 -21.284 108.769 1.00 85.75 277 GLU D CA 1
ATOM 1308 C C . GLU A 1 201 ? -2.353 -20.398 107.991 1.00 85.93 277 GLU D C 1
ATOM 1309 O O . GLU A 1 201 ? -1.138 -20.415 108.244 1.00 90.62 277 GLU D O 1
ATOM 1315 N N . LEU A 1 208 ? 4.041 -27.747 100.412 1.00 54.46 284 LEU D N 1
ATOM 1316 C CA . LEU A 1 208 ? 3.001 -28.471 101.187 1.00 59.73 284 LEU D CA 1
ATOM 1317 C C . LEU A 1 208 ? 1.637 -27.757 100.965 1.00 52.56 284 LEU D C 1
ATOM 1318 O O . LEU A 1 208 ? 1.544 -26.540 101.156 1.00 53.09 284 LEU D O 1
ATOM 1323 N N . TRP A 1 209 ? 0.631 -28.517 100.540 1.00 46.90 285 TRP D N 1
ATOM 1324 C CA . TRP A 1 209 ? -0.699 -27.980 100.201 1.00 42.09 285 TRP D CA 1
ATOM 1325 C C . TRP A 1 209 ? -1.337 -27.369 101.451 1.00 39.24 285 TRP D C 1
ATOM 1326 O O . TRP A 1 209 ? -1.660 -28.102 102.387 1.00 37.08 285 TRP D O 1
ATOM 1337 N N . PRO A 1 210 ? -1.515 -26.027 101.474 1.00 37.66 286 PRO D N 1
ATOM 1338 C CA . PRO A 1 210 ? -1.941 -25.340 102.709 1.00 33.39 286 PRO D CA 1
ATOM 1339 C C . PRO A 1 210 ? -3.438 -25.290 103.061 1.00 34.49 286 PRO D C 1
ATOM 1340 O O . PRO A 1 210 ? -3.802 -24.778 104.131 1.00 39.30 286 PRO D O 1
ATOM 1344 N N . TYR A 1 211 ? -4.279 -25.833 102.197 1.00 30.28 287 TYR D N 1
ATOM 1345 C CA . TYR A 1 211 ? -5.717 -25.743 102.349 1.00 30.28 287 TYR D CA 1
ATOM 1346 C C . TYR A 1 211 ? -6.263 -27.000 102.971 1.00 29.64 287 TYR D C 1
ATOM 1347 O O . TYR A 1 211 ? -5.792 -28.096 102.688 1.00 30.79 287 TYR D O 1
ATOM 1356 N N . LYS A 1 212 ? -7.305 -26.835 103.756 1.00 25.99 288 LYS D N 1
ATOM 1357 C CA . LYS A 1 212 ? -8.010 -27.923 104.396 1.00 30.85 288 LYS D CA 1
ATOM 1358 C C . LYS A 1 212 ? -9.412 -28.224 103.791 1.00 31.65 288 LYS D C 1
ATOM 1359 O O . LYS A 1 212 ? -9.935 -29.305 103.957 1.00 28.12 288 LYS D O 1
ATOM 1365 N N . GLY A 1 213 ? -10.039 -27.267 103.122 1.00 26.81 289 GLY D N 1
ATOM 1366 C CA . GLY A 1 213 ? -11.419 -27.489 102.674 1.00 25.28 289 GLY D CA 1
ATOM 1367 C C . GLY A 1 213 ? -11.567 -28.412 101.502 1.00 25.29 289 GLY D C 1
ATOM 1368 O O . GLY A 1 213 ? -12.563 -29.076 101.362 1.00 27.10 289 GLY D O 1
ATOM 1369 N N . ARG A 1 214 ? -10.547 -28.437 100.664 1.00 23.89 290 ARG D N 1
ATOM 1370 C CA . ARG A 1 214 ? -10.455 -29.362 99.531 1.00 26.33 290 ARG D CA 1
ATOM 1371 C C . ARG A 1 214 ? -9.002 -29.833 99.372 1.00 26.56 290 ARG D C 1
ATOM 1372 O O . ARG A 1 214 ? -8.095 -29.087 99.773 1.00 28.48 290 ARG D O 1
ATOM 1380 N N . PRO A 1 215 ? -8.832 -31.020 98.756 1.00 28.71 291 PRO D N 1
ATOM 1381 C CA . PRO A 1 215 ? -7.497 -31.554 98.399 1.00 31.27 291 PRO D CA 1
ATOM 1382 C C . PRO A 1 215 ? -6.916 -30.967 97.069 1.00 30.99 291 PRO D C 1
ATOM 1383 O O . PRO A 1 215 ? -7.569 -30.174 96.293 1.00 29.44 291 PRO D O 1
ATOM 1387 N N . GLU A 1 216 ? -5.641 -31.256 96.878 1.00 31.49 292 GLU D N 1
ATOM 1388 C CA . GLU A 1 216 ? -4.852 -30.688 95.792 1.00 32.48 292 GLU D CA 1
ATOM 1389 C C . GLU A 1 216 ? -5.387 -30.959 94.413 1.00 28.43 292 GLU D C 1
ATOM 1390 O O . GLU A 1 216 ? -5.035 -30.274 93.433 1.00 27.54 292 GLU D O 1
ATOM 1396 N N . ASN A 1 217 ? -6.091 -32.087 94.315 1.00 28.02 293 ASN D N 1
ATOM 1397 C CA . ASN A 1 217 ? -6.691 -32.451 93.037 1.00 29.46 293 ASN D CA 1
ATOM 1398 C C . ASN A 1 217 ? -7.861 -31.500 92.632 1.00 31.02 293 ASN D C 1
ATOM 1399 O O . ASN A 1 217 ? -8.344 -31.598 91.527 1.00 31.93 293 ASN D O 1
ATOM 1404 N N . LYS A 1 218 ? -8.290 -30.640 93.569 1.00 28.22 294 LYS D N 1
ATOM 1405 C CA . LYS A 1 218 ? -9.281 -29.589 93.296 1.00 23.50 294 LYS D CA 1
ATOM 1406 C C . LYS A 1 218 ? -8.696 -28.190 93.543 1.00 23.14 294 LYS D C 1
ATOM 1407 O O . LYS A 1 218 ? -9.444 -27.225 93.716 1.00 17.84 294 LYS D O 1
ATOM 1413 N N . SER A 1 219 ? -7.373 -28.079 93.464 1.00 22.20 295 SER D N 1
ATOM 1414 C CA . SER A 1 219 ? -6.691 -26.804 93.526 1.00 22.89 295 SER D CA 1
ATOM 1415 C C . SER A 1 219 ? -7.234 -25.689 92.685 1.00 21.05 295 SER D C 1
ATOM 1416 O O . SER A 1 219 ? -7.377 -24.516 93.156 1.00 21.52 295 SER D O 1
ATOM 1419 N N . PHE A 1 220 ? -7.551 -26.023 91.437 1.00 19.70 296 PHE D N 1
ATOM 1420 C CA . PHE A 1 220 ? -8.133 -25.049 90.501 1.00 18.92 296 PHE D CA 1
ATOM 1421 C C . PHE A 1 220 ? -9.411 -24.343 91.048 1.00 19.29 296 PHE D C 1
ATOM 1422 O O . PHE A 1 220 ? -9.774 -23.250 90.604 1.00 19.51 296 PHE D O 1
ATOM 1430 N N . LEU A 1 221 ? -10.111 -25.013 91.946 1.00 18.72 297 LEU D N 1
ATOM 1431 C CA . LEU A 1 221 ? -11.359 -24.417 92.484 1.00 17.57 297 LEU D CA 1
ATOM 1432 C C . LEU A 1 221 ? -11.076 -23.178 93.298 1.00 18.93 297 LEU D C 1
ATOM 1433 O O . LEU A 1 221 ? -11.903 -22.284 93.336 1.00 19.31 297 LEU D O 1
ATOM 1438 N N . TYR A 1 222 ? -9.881 -23.062 93.888 1.00 16.70 298 TYR D N 1
ATOM 1439 C CA . TYR A 1 222 ? -9.486 -21.902 94.614 1.00 17.66 298 TYR D CA 1
ATOM 1440 C C . TYR A 1 222 ? -9.085 -20.732 93.728 1.00 17.40 298 TYR D C 1
ATOM 1441 O O . TYR A 1 222 ? -8.777 -19.663 94.248 1.00 16.49 298 TYR D O 1
ATOM 1450 N N . GLU A 1 223 ? -9.095 -20.900 92.401 1.00 15.36 299 GLU D N 1
ATOM 1451 C CA . GLU A 1 223 ? -8.712 -19.844 91.491 1.00 18.69 299 GLU D CA 1
ATOM 1452 C C . GLU A 1 223 ? -9.921 -19.112 90.897 1.00 18.78 299 GLU D C 1
ATOM 1453 O O . GLU A 1 223 ? -9.764 -18.271 90.042 1.00 19.58 299 GLU D O 1
ATOM 1459 N N . ILE A 1 224 ? -11.125 -19.430 91.358 1.00 14.68 300 ILE D N 1
ATOM 1460 C CA . ILE A 1 224 ? -12.340 -18.893 90.743 1.00 14.69 300 ILE D CA 1
ATOM 1461 C C . ILE A 1 224 ? -12.804 -17.564 91.411 1.00 13.59 300 ILE D C 1
ATOM 1462 O O . ILE A 1 224 ? -12.979 -16.540 90.731 1.00 12.59 300 ILE D O 1
ATOM 1467 N N . VAL A 1 225 ? -13.010 -17.581 92.733 1.00 13.77 301 VAL D N 1
ATOM 1468 C CA . VAL A 1 225 ? -13.600 -16.490 93.467 1.00 13.79 301 VAL D CA 1
ATOM 1469 C C . VAL A 1 225 ? -12.634 -15.389 93.841 1.00 14.88 301 VAL D C 1
ATOM 1470 O O . VAL A 1 225 ? -12.907 -14.196 93.643 1.00 16.96 301 VAL D O 1
ATOM 1474 N N . SER A 1 226 ? -11.513 -15.778 94.407 1.00 14.73 302 SER D N 1
ATOM 1475 C CA . SER A 1 226 ? -10.484 -14.794 94.714 1.00 16.72 302 SER D CA 1
ATOM 1476 C C . SER A 1 226 ? -9.165 -15.480 94.437 1.00 17.36 302 SER D C 1
ATOM 1477 O O . SER A 1 226 ? -8.711 -16.280 95.265 1.00 20.18 302 SER D O 1
ATOM 1480 N N . ASN A 1 227 ? -8.532 -15.109 93.335 1.00 15.00 303 ASN D N 1
ATOM 1481 C CA . ASN A 1 227 ? -7.416 -15.848 92.789 1.00 17.73 303 ASN D CA 1
ATOM 1482 C C . ASN A 1 227 ? -6.169 -15.216 93.351 1.00 19.36 303 ASN D C 1
ATOM 1483 O O . ASN A 1 227 ? -5.742 -14.155 92.927 1.00 17.49 303 ASN D O 1
ATOM 1488 N N . LYS A 1 228 ? -5.595 -15.878 94.343 1.00 20.73 304 LYS D N 1
ATOM 1489 C CA . LYS A 1 228 ? -4.413 -15.332 95.018 1.00 25.61 304 LYS D CA 1
ATOM 1490 C C . LYS A 1 228 ? -3.126 -15.629 94.218 1.00 27.16 304 LYS D C 1
ATOM 1491 O O . LYS A 1 228 ? -2.111 -15.090 94.505 1.00 29.24 304 LYS D O 1
ATOM 1497 N N . ARG A 1 229 ? -3.198 -16.463 93.210 1.00 24.56 305 ARG D N 1
ATOM 1498 C CA . ARG A 1 229 ? -2.011 -16.789 92.380 1.00 28.12 305 ARG D CA 1
ATOM 1499 C C . ARG A 1 229 ? -1.684 -15.670 91.361 1.00 23.99 305 ARG D C 1
ATOM 1500 O O . ARG A 1 229 ? -0.524 -15.324 91.162 1.00 18.94 305 ARG D O 1
ATOM 1508 N N . ASN A 1 230 ? -2.706 -15.153 90.640 1.00 19.52 306 ASN D N 1
ATOM 1509 C CA . ASN A 1 230 ? -2.487 -14.143 89.626 1.00 17.98 306 ASN D CA 1
ATOM 1510 C C . ASN A 1 230 ? -3.568 -13.065 89.533 1.00 17.06 306 ASN D C 1
ATOM 1511 O O . ASN A 1 230 ? -3.505 -12.188 88.697 1.00 17.50 306 ASN D O 1
ATOM 1516 N N . GLY A 1 231 ? -4.597 -13.144 90.375 1.00 15.23 307 GLY D N 1
ATOM 1517 C CA . GLY A 1 231 ? -5.691 -12.170 90.361 1.00 14.64 307 GLY D CA 1
ATOM 1518 C C . GLY A 1 231 ? -6.751 -12.324 89.297 1.00 16.47 307 GLY D C 1
ATOM 1519 O O . GLY A 1 231 ? -7.639 -11.472 89.226 1.00 16.09 307 GLY D O 1
ATOM 1520 N N . ILE A 1 232 ? -6.674 -13.361 88.484 1.00 13.58 308 ILE D N 1
ATOM 1521 C CA . ILE A 1 232 ? -7.663 -13.538 87.423 1.00 15.02 308 ILE D CA 1
ATOM 1522 C C . ILE A 1 232 ? -8.861 -14.280 88.003 1.00 16.73 308 ILE D C 1
ATOM 1523 O O . ILE A 1 232 ? -8.818 -15.495 88.163 1.00 14.81 308 ILE D O 1
ATOM 1528 N N . ASP A 1 233 ? -9.879 -13.545 88.452 1.00 15.43 309 ASP D N 1
ATOM 1529 C CA . ASP A 1 233 ? -11.034 -14.140 89.132 1.00 14.11 309 ASP D CA 1
ATOM 1530 C C . ASP A 1 233 ? -12.342 -13.482 88.672 1.00 13.56 309 ASP D C 1
ATOM 1531 O O . ASP A 1 233 ? -12.347 -12.405 88.022 1.00 12.58 309 ASP D O 1
ATOM 1536 N N . VAL A 1 234 ? -13.466 -14.115 89.028 1.00 12.57 310 VAL D N 1
ATOM 1537 C CA . VAL A 1 234 ? -14.785 -13.728 88.510 1.00 12.94 310 VAL D CA 1
ATOM 1538 C C . VAL A 1 234 ? -15.248 -12.495 89.216 1.00 13.62 310 VAL D C 1
ATOM 1539 O O . VAL A 1 234 ? -16.162 -11.810 88.724 1.00 12.77 310 VAL D O 1
ATOM 1543 N N . ASP A 1 235 ? -14.639 -12.164 90.353 1.00 12.10 311 ASP D N 1
ATOM 1544 C CA . ASP A 1 235 ? -14.997 -10.964 91.101 1.00 13.49 311 ASP D CA 1
ATOM 1545 C C . ASP A 1 235 ? -14.672 -9.701 90.240 1.00 11.26 311 ASP D C 1
ATOM 1546 O O . ASP A 1 235 ? -15.490 -8.794 90.079 1.00 11.04 311 ASP D O 1
ATOM 1551 N N . LYS A 1 236 ? -13.480 -9.665 89.634 1.00 12.29 312 LYS D N 1
ATOM 1552 C CA . LYS A 1 236 ? -13.075 -8.623 88.716 1.00 12.66 312 LYS D CA 1
ATOM 1553 C C . LYS A 1 236 ? -14.012 -8.598 87.535 1.00 12.83 312 LYS D C 1
ATOM 1554 O O . LYS A 1 236 ? -14.420 -7.514 87.099 1.00 13.37 312 LYS D O 1
ATOM 1560 N N . TRP A 1 237 ? -14.372 -9.742 87.001 1.00 11.64 313 TRP D N 1
ATOM 1561 C CA . TRP A 1 237 ? -15.236 -9.741 85.776 1.00 12.29 313 TRP D CA 1
ATOM 1562 C C . TRP A 1 237 ? -16.585 -9.089 86.032 1.00 10.62 313 TRP D C 1
ATOM 1563 O O . TRP A 1 237 ? -17.084 -8.300 85.191 1.00 12.04 313 TRP D O 1
ATOM 1574 N N . ASP A 1 238 ? -17.172 -9.375 87.197 1.00 10.03 314 ASP D N 1
ATOM 1575 C CA . ASP A 1 238 ? -18.465 -8.732 87.527 1.00 10.01 314 ASP D CA 1
ATOM 1576 C C . ASP A 1 238 ? -18.230 -7.203 87.724 1.00 9.61 314 ASP D C 1
ATOM 1577 O O . ASP A 1 238 ? -18.995 -6.403 87.169 1.00 9.28 314 ASP D O 1
ATOM 1582 N N . TYR A 1 239 ? -17.238 -6.775 88.513 1.00 8.99 315 TYR D N 1
ATOM 1583 C CA . TYR A 1 239 ? -17.134 -5.339 88.728 1.00 9.65 315 TYR D CA 1
ATOM 1584 C C . TYR A 1 239 ? -16.743 -4.580 87.522 1.00 9.16 315 TYR D C 1
ATOM 1585 O O . TYR A 1 239 ? -17.201 -3.417 87.359 1.00 8.83 315 TYR D O 1
ATOM 1594 N N . PHE A 1 240 ? -15.934 -5.149 86.619 1.00 9.32 316 PHE D N 1
ATOM 1595 C CA . PHE A 1 240 ? -15.649 -4.446 85.396 1.00 9.15 316 PHE D CA 1
ATOM 1596 C C . PHE A 1 240 ? -16.935 -4.095 84.637 1.00 8.83 316 PHE D C 1
ATOM 1597 O O . PHE A 1 240 ? -17.189 -2.949 84.240 1.00 9.84 316 PHE D O 1
ATOM 1605 N N . ALA A 1 241 ? -17.768 -5.109 84.446 1.00 8.44 317 ALA D N 1
ATOM 1606 C CA . ALA A 1 241 ? -19.011 -4.932 83.707 1.00 9.43 317 ALA D CA 1
ATOM 1607 C C . ALA A 1 241 ? -20.009 -4.051 84.427 1.00 8.96 317 ALA D C 1
ATOM 1608 O O . ALA A 1 241 ? -20.611 -3.150 83.821 1.00 9.35 317 ALA D O 1
ATOM 1610 N N . ARG A 1 242 ? -20.171 -4.279 85.722 1.00 8.54 318 ARG D N 1
ATOM 1611 C CA . ARG A 1 242 ? -21.192 -3.564 86.490 1.00 9.32 318 ARG D CA 1
ATOM 1612 C C . ARG A 1 242 ? -20.797 -2.098 86.744 1.00 9.26 318 ARG D C 1
ATOM 1613 O O . ARG A 1 242 ? -21.582 -1.178 86.544 1.00 9.58 318 ARG D O 1
ATOM 1621 N N . ASP A 1 243 ? -19.549 -1.882 87.173 1.00 8.71 319 ASP D N 1
ATOM 1622 C CA . ASP A 1 243 ? -19.087 -0.507 87.368 1.00 8.78 319 ASP D CA 1
ATOM 1623 C C . ASP A 1 243 ? -19.176 0.284 86.068 1.00 9.32 319 ASP D C 1
ATOM 1624 O O . ASP A 1 243 ? -19.590 1.439 86.092 1.00 11.80 319 ASP D O 1
ATOM 1629 N N . CYS A 1 244 ? -18.742 -0.326 84.963 1.00 10.48 320 CYS D N 1
ATOM 1630 C CA . CYS A 1 244 ? -18.811 0.354 83.660 1.00 10.85 320 CYS D CA 1
ATOM 1631 C C . CYS A 1 244 ? -20.229 0.751 83.305 1.00 11.00 320 CYS D C 1
ATOM 1632 O O . CYS A 1 244 ? -20.511 1.897 82.885 1.00 10.11 320 CYS D O 1
ATOM 1635 N N . HIS A 1 245 ? -21.146 -0.202 83.477 1.00 11.16 321 HIS D N 1
ATOM 1636 C CA . HIS A 1 245 ? -22.584 0.056 83.224 1.00 11.32 321 HIS D CA 1
ATOM 1637 C C . HIS A 1 245 ? -23.142 1.259 83.984 1.00 11.55 321 HIS D C 1
ATOM 1638 O O . HIS A 1 245 ? -23.874 2.074 83.379 1.00 12.79 321 HIS D O 1
ATOM 1645 N N . HIS A 1 246 ? -22.732 1.419 85.250 1.00 12.12 322 HIS D N 1
ATOM 1646 C CA . HIS A 1 246 ? -23.221 2.484 86.120 1.00 13.66 322 HIS D CA 1
ATOM 1647 C C . HIS A 1 246 ? -22.435 3.764 85.983 1.00 13.18 322 HIS D C 1
ATOM 1648 O O . HIS A 1 246 ? -22.989 4.830 86.025 1.00 12.51 322 HIS D O 1
ATOM 1655 N N . LEU A 1 247 ? -21.101 3.670 85.814 1.00 12.11 323 LEU D N 1
ATOM 1656 C CA . LEU A 1 247 ? -20.292 4.837 85.698 1.00 12.38 323 LEU D CA 1
ATOM 1657 C C . LEU A 1 247 ? -20.554 5.594 84.387 1.00 14.31 323 LEU D C 1
ATOM 1658 O O . LEU A 1 247 ? -20.405 6.821 84.314 1.00 14.16 323 LEU D O 1
ATOM 1663 N N . GLY A 1 248 ? -20.858 4.861 83.303 1.00 12.17 324 GLY D N 1
ATOM 1664 C CA . GLY A 1 248 ? -20.941 5.432 81.965 1.00 13.61 324 GLY D CA 1
ATOM 1665 C C . GLY A 1 248 ? -19.585 5.427 81.282 1.00 16.98 324 GLY D C 1
ATOM 1666 O O . GLY A 1 248 ? -19.277 6.338 80.542 1.00 15.74 324 GLY D O 1
ATOM 1667 N N . ILE A 1 249 ? -18.761 4.399 81.554 1.00 15.73 325 ILE D N 1
ATOM 1668 C CA . ILE A 1 249 ? -17.446 4.136 80.868 1.00 20.78 325 ILE D CA 1
ATOM 1669 C C . ILE A 1 249 ? -17.603 2.747 80.323 1.00 23.98 325 ILE D C 1
ATOM 1670 O O . ILE A 1 249 ? -18.341 1.932 80.885 1.00 23.32 325 ILE D O 1
ATOM 1675 N N . GLN A 1 250 ? -16.991 2.441 79.181 1.00 24.55 326 GLN D N 1
ATOM 1676 C CA . GLN A 1 250 ? -17.335 1.199 78.487 1.00 29.60 326 GLN D CA 1
ATOM 1677 C C . GLN A 1 250 ? -16.239 0.162 78.818 1.00 29.74 326 GLN D C 1
ATOM 1678 O O . GLN A 1 250 ? -15.093 0.528 78.942 1.00 26.53 326 GLN D O 1
ATOM 1684 N N . ASN A 1 251 ? -16.736 -1.094 79.030 1.00 33.94 327 ASN D N 1
ATOM 1685 C CA . ASN A 1 251 ? -15.883 -2.237 79.389 1.00 37.54 327 ASN D CA 1
ATOM 1686 C C . ASN A 1 251 ? -15.342 -2.886 78.054 1.00 24.14 327 ASN D C 1
ATOM 1687 O O . ASN A 1 251 ? -16.128 -3.149 77.222 1.00 32.65 327 ASN D O 1
ATOM 1692 N N . ASN A 1 252 ? -14.029 -3.013 77.956 1.00 26.72 328 ASN D N 1
ATOM 1693 C CA . ASN A 1 252 ? -13.321 -3.630 76.860 1.00 23.19 328 ASN D CA 1
ATOM 1694 C C . ASN A 1 252 ? -12.823 -5.170 77.085 1.00 21.47 328 ASN D C 1
ATOM 1695 O O . ASN A 1 252 ? -12.388 -5.949 76.209 1.00 26.76 328 ASN D O 1
ATOM 1700 N N . PHE A 1 253 ? -12.996 -5.676 78.278 1.00 17.40 329 PHE D N 1
ATOM 1701 C CA . PHE A 1 253 ? -12.638 -7.077 78.617 1.00 16.25 329 PHE D CA 1
ATOM 1702 C C . PHE A 1 253 ? -13.840 -7.999 78.360 1.00 17.75 329 PHE D C 1
ATOM 1703 O O . PHE A 1 253 ? -14.977 -7.710 78.763 1.00 15.86 329 PHE D O 1
ATOM 1711 N N . ASP A 1 254 ? -13.627 -9.121 77.664 1.00 16.01 330 ASP D N 1
ATOM 1712 C CA . ASP A 1 254 ? -14.718 -10.084 77.384 1.00 14.82 330 ASP D CA 1
ATOM 1713 C C . ASP A 1 254 ? -14.563 -11.347 78.229 1.00 14.68 330 ASP D C 1
ATOM 1714 O O . ASP A 1 254 ? -13.825 -12.295 77.865 1.00 13.49 330 ASP D O 1
ATOM 1719 N N . TYR A 1 255 ? -15.260 -11.409 79.352 1.00 11.84 331 TYR D N 1
ATOM 1720 C CA . TYR A 1 255 ? -15.134 -12.529 80.276 1.00 13.44 331 TYR D CA 1
ATOM 1721 C C . TYR A 1 255 ? -15.700 -13.796 79.685 1.00 13.93 331 TYR D C 1
ATOM 1722 O O . TYR A 1 255 ? -15.188 -14.894 79.958 1.00 12.99 331 TYR D O 1
ATOM 1731 N N . LYS A 1 256 ? -16.764 -13.710 78.898 1.00 12.98 332 LYS D N 1
ATOM 1732 C CA . LYS A 1 256 ? -17.326 -14.902 78.297 1.00 14.94 332 LYS D CA 1
ATOM 1733 C C . LYS A 1 256 ? -16.354 -15.568 77.351 1.00 15.74 332 LYS D C 1
ATOM 1734 O O . LYS A 1 256 ? -16.301 -16.808 77.321 1.00 15.49 332 LYS D O 1
ATOM 1740 N N . ARG A 1 257 ? -15.573 -14.797 76.618 1.00 13.42 333 ARG D N 1
ATOM 1741 C CA . ARG A 1 257 ? -14.528 -15.355 75.773 1.00 14.68 333 ARG D CA 1
ATOM 1742 C C . ARG A 1 257 ? -13.511 -16.095 76.646 1.00 13.53 333 ARG D C 1
ATOM 1743 O O . ARG A 1 257 ? -13.121 -17.252 76.328 1.00 14.18 333 ARG D O 1
ATOM 1751 N N . PHE A 1 258 ? -13.087 -15.444 77.719 1.00 12.86 334 PHE D N 1
ATOM 1752 C CA . PHE A 1 258 ? -12.131 -16.059 78.641 1.00 14.62 334 PHE D CA 1
ATOM 1753 C C . PHE A 1 258 ? -12.632 -17.453 79.095 1.00 14.97 334 PHE D C 1
ATOM 1754 O O . PHE A 1 258 ? -11.907 -18.446 79.031 1.00 13.94 334 PHE D O 1
ATOM 1762 N N . ILE A 1 259 ? -13.873 -17.510 79.541 1.00 13.44 335 ILE D N 1
ATOM 1763 C CA . ILE A 1 259 ? -14.466 -18.764 79.990 1.00 16.25 335 ILE D CA 1
ATOM 1764 C C . ILE A 1 259 ? -14.407 -19.808 78.927 1.00 17.12 335 ILE D C 1
ATOM 1765 O O . ILE A 1 259 ? -14.005 -20.957 79.204 1.00 18.89 335 ILE D O 1
ATOM 1770 N N . LYS A 1 260 ? -14.747 -19.430 77.704 1.00 15.94 336 LYS D N 1
ATOM 1771 C CA . LYS A 1 260 ? -14.705 -20.353 76.609 1.00 21.31 336 LYS D CA 1
ATOM 1772 C C . LYS A 1 260 ? -13.352 -20.932 76.341 1.00 23.36 336 LYS D C 1
ATOM 1773 O O . LYS A 1 260 ? -13.263 -22.054 75.883 1.00 23.89 336 LYS D O 1
ATOM 1779 N N . PHE A 1 261 ? -12.303 -20.183 76.610 1.00 18.88 337 PHE D N 1
ATOM 1780 C CA . PHE A 1 261 ? -10.974 -20.610 76.332 1.00 21.77 337 PHE D CA 1
ATOM 1781 C C . PHE A 1 261 ? -10.242 -21.130 77.565 1.00 23.12 337 PHE D C 1
ATOM 1782 O O . PHE A 1 261 ? -9.058 -21.388 77.496 1.00 38.34 337 PHE D O 1
ATOM 1790 N N . ALA A 1 262 ? -10.904 -21.304 78.691 1.00 18.04 338 ALA D N 1
ATOM 1791 C CA . ALA A 1 262 ? -10.214 -21.633 79.932 1.00 18.41 338 ALA D CA 1
ATOM 1792 C C . ALA A 1 262 ? -10.221 -23.143 80.055 1.00 17.08 338 ALA D C 1
ATOM 1793 O O . ALA A 1 262 ? -11.232 -23.753 79.701 1.00 16.47 338 ALA D O 1
ATOM 1795 N N . ARG A 1 263 ? -9.116 -23.729 80.572 1.00 15.63 339 ARG D N 1
ATOM 1796 C CA . ARG A 1 263 ? -9.012 -25.200 80.761 1.00 18.17 339 ARG D CA 1
ATOM 1797 C C . ARG A 1 263 ? -8.253 -25.392 82.030 1.00 17.78 339 ARG D C 1
ATOM 1798 O O . ARG A 1 263 ? -7.555 -24.508 82.476 1.00 18.80 339 ARG D O 1
ATOM 1806 N N . VAL A 1 264 ? -8.322 -26.593 82.607 1.00 15.93 340 VAL D N 1
ATOM 1807 C CA . VAL A 1 264 ? -7.496 -26.904 83.773 1.00 16.61 340 VAL D CA 1
ATOM 1808 C C . VAL A 1 264 ? -6.362 -27.825 83.273 1.00 18.47 340 VAL D C 1
ATOM 1809 O O . VAL A 1 264 ? -6.611 -28.802 82.515 1.00 20.22 340 VAL D O 1
ATOM 1813 N N . CYS A 1 265 ? -5.153 -27.465 83.661 1.00 17.50 341 CYS D N 1
ATOM 1814 C CA . CYS A 1 265 ? -3.948 -28.255 83.334 1.00 19.63 341 CYS D CA 1
ATOM 1815 C C . CYS A 1 265 ? -3.089 -28.440 84.528 1.00 20.36 341 CYS D C 1
ATOM 1816 O O . CYS A 1 265 ? -3.075 -27.592 85.431 1.00 21.29 341 CYS D O 1
ATOM 1819 N N . GLU A 1 266 ? -2.282 -29.520 84.521 1.00 24.00 342 GLU D N 1
ATOM 1820 C CA . GLU A 1 266 ? -1.285 -29.682 85.568 1.00 26.39 342 GLU D CA 1
ATOM 1821 C C . GLU A 1 266 ? -0.112 -28.791 85.274 1.00 28.81 342 GLU D C 1
ATOM 1822 O O . GLU A 1 266 ? 0.418 -28.782 84.171 1.00 28.30 342 GLU D O 1
ATOM 1828 N N . VAL A 1 267 ? 0.263 -27.988 86.260 1.00 28.53 343 VAL D N 1
ATOM 1829 C CA . VAL A 1 267 ? 1.461 -27.118 86.221 1.00 35.74 343 VAL D CA 1
ATOM 1830 C C . VAL A 1 267 ? 2.203 -27.356 87.572 1.00 39.41 343 VAL D C 1
ATOM 1831 O O . VAL A 1 267 ? 1.589 -27.279 88.668 1.00 38.53 343 VAL D O 1
ATOM 1835 N N . ASP A 1 268 ? 3.485 -27.710 87.438 1.00 48.99 344 ASP D N 1
ATOM 1836 C CA . ASP A 1 268 ? 4.383 -28.048 88.571 1.00 50.64 344 ASP D CA 1
ATOM 1837 C C . ASP A 1 268 ? 3.652 -28.819 89.673 1.00 41.33 344 ASP D C 1
ATOM 1838 O O . ASP A 1 268 ? 3.546 -28.334 90.807 1.00 42.29 344 ASP D O 1
ATOM 1843 N N . ASN A 1 269 ? 3.070 -29.957 89.296 1.00 40.53 345 ASN D N 1
ATOM 1844 C CA . ASN A 1 269 ? 2.336 -30.864 90.194 1.00 44.02 345 ASN D CA 1
ATOM 1845 C C . ASN A 1 269 ? 1.027 -30.370 90.785 1.00 47.06 345 ASN D C 1
ATOM 1846 O O . ASN A 1 269 ? 0.485 -30.982 91.703 1.00 53.73 345 ASN D O 1
ATOM 1851 N N . GLU A 1 270 ? 0.440 -29.299 90.232 1.00 41.03 346 GLU D N 1
ATOM 1852 C CA . GLU A 1 270 ? -0.792 -28.779 90.767 1.00 40.35 346 GLU D CA 1
ATOM 1853 C C . GLU A 1 270 ? -1.769 -28.461 89.619 1.00 34.57 346 GLU D C 1
ATOM 1854 O O . GLU A 1 270 ? -1.302 -28.216 88.538 1.00 38.46 346 GLU D O 1
ATOM 1860 N N . LEU A 1 271 ? -3.085 -28.631 89.811 1.00 30.31 347 LEU D N 1
ATOM 1861 C CA . LEU A 1 271 ? -4.083 -28.425 88.769 1.00 26.49 347 LEU D CA 1
ATOM 1862 C C . LEU A 1 271 ? -4.482 -26.950 88.837 1.00 24.48 347 LEU D C 1
ATOM 1863 O O . LEU A 1 271 ? -4.961 -26.455 89.903 1.00 28.15 347 LEU D O 1
ATOM 1868 N N . ARG A 1 272 ? -4.198 -26.258 87.755 1.00 22.90 348 ARG D N 1
ATOM 1869 C CA . ARG A 1 272 ? -4.471 -24.794 87.633 1.00 23.45 348 ARG D CA 1
ATOM 1870 C C . ARG A 1 272 ? -5.378 -24.480 86.441 1.00 19.62 348 ARG D C 1
ATOM 1871 O O . ARG A 1 272 ? -5.312 -25.138 85.422 1.00 17.22 348 ARG D O 1
ATOM 1879 N N . ILE A 1 273 ? -6.087 -23.339 86.564 1.00 17.02 349 ILE D N 1
ATOM 1880 C CA . ILE A 1 273 ? -6.860 -22.879 85.437 1.00 16.61 349 ILE D CA 1
ATOM 1881 C C . ILE A 1 273 ? -5.869 -22.234 84.471 1.00 17.95 349 ILE D C 1
ATOM 1882 O O . ILE A 1 273 ? -5.120 -21.323 84.885 1.00 20.21 349 ILE D O 1
ATOM 1887 N N . CYS A 1 274 ? -5.870 -22.641 83.200 1.00 16.72 350 CYS D N 1
ATOM 1888 C CA . CYS A 1 274 ? -4.950 -22.159 82.202 1.00 16.88 350 CYS D CA 1
ATOM 1889 C C . CYS A 1 274 ? -5.752 -21.500 81.034 1.00 17.56 350 CYS D C 1
ATOM 1890 O O . CYS A 1 274 ? -6.891 -21.903 80.762 1.00 17.98 350 CYS D O 1
ATOM 1893 N N . ALA A 1 275 ? -5.100 -20.597 80.334 1.00 15.58 351 ALA D N 1
ATOM 1894 C CA . ALA A 1 275 ? -5.730 -19.902 79.204 1.00 15.51 351 ALA D CA 1
ATOM 1895 C C . ALA A 1 275 ? -5.140 -20.431 77.912 1.00 16.19 351 ALA D C 1
ATOM 1896 O O . ALA A 1 275 ? -4.006 -20.872 77.878 1.00 16.91 351 ALA D O 1
ATOM 1898 N N . ARG A 1 276 ? -5.855 -20.265 76.820 1.00 17.09 352 ARG D N 1
ATOM 1899 C CA . ARG A 1 276 ? -5.260 -20.507 75.524 1.00 17.34 352 ARG D CA 1
ATOM 1900 C C . ARG A 1 276 ? -4.137 -19.557 75.281 1.00 18.28 352 ARG D C 1
ATOM 1901 O O . ARG A 1 276 ? -4.284 -18.379 75.442 1.00 15.77 352 ARG D O 1
ATOM 1909 N N . ASP A 1 277 ? -3.066 -20.073 74.738 1.00 17.47 353 ASP D N 1
ATOM 1910 C CA . ASP A 1 277 ? -1.843 -19.346 74.458 1.00 18.83 353 ASP D CA 1
ATOM 1911 C C . ASP A 1 277 ? -2.099 -17.981 73.760 1.00 18.83 353 ASP D C 1
ATOM 1912 O O . ASP A 1 277 ? -1.684 -16.932 74.246 1.00 17.94 353 ASP D O 1
ATOM 1917 N N . LYS A 1 278 ? -2.885 -18.045 72.694 1.00 19.04 354 LYS D N 1
ATOM 1918 C CA . LYS A 1 278 ? -3.168 -16.841 71.933 1.00 23.14 354 LYS D CA 1
ATOM 1919 C C . LYS A 1 278 ? -4.034 -15.833 72.630 1.00 20.12 354 LYS D C 1
ATOM 1920 O O . LYS A 1 278 ? -4.043 -14.688 72.188 1.00 23.33 354 LYS D O 1
ATOM 1926 N N . GLU A 1 279 ? -4.642 -16.149 73.761 1.00 18.40 355 GLU D N 1
ATOM 1927 C CA . GLU A 1 279 ? -5.365 -15.208 74.551 1.00 18.04 355 GLU D CA 1
ATOM 1928 C C . GLU A 1 279 ? -4.493 -14.328 75.471 1.00 15.81 355 GLU D C 1
ATOM 1929 O O . GLU A 1 279 ? -4.998 -13.538 76.307 1.00 13.91 355 GLU D O 1
ATOM 1935 N N . VAL A 1 280 ? -3.174 -14.490 75.403 1.00 14.62 356 VAL D N 1
ATOM 1936 C CA . VAL A 1 280 ? -2.310 -13.811 76.384 1.00 13.50 356 VAL D CA 1
ATOM 1937 C C . VAL A 1 280 ? -2.465 -12.264 76.280 1.00 13.62 356 VAL D C 1
ATOM 1938 O O . VAL A 1 280 ? -2.457 -11.579 77.289 1.00 14.02 356 VAL D O 1
ATOM 1942 N N . GLY A 1 281 ? -2.534 -11.733 75.057 1.00 13.52 357 GLY D N 1
ATOM 1943 C CA . GLY A 1 281 ? -2.797 -10.305 74.855 1.00 14.81 357 GLY D CA 1
ATOM 1944 C C . GLY A 1 281 ? -4.069 -9.820 75.521 1.00 15.89 357 GLY D C 1
ATOM 1945 O O . GLY A 1 281 ? -4.036 -8.730 76.118 1.00 15.97 357 GLY D O 1
ATOM 1946 N N . ASN A 1 282 ? -5.124 -10.607 75.512 1.00 14.18 358 ASN D N 1
ATOM 1947 C CA . ASN A 1 282 ? -6.335 -10.290 76.219 1.00 14.55 358 ASN D CA 1
ATOM 1948 C C . ASN A 1 282 ? -6.169 -10.216 77.713 1.00 12.62 358 ASN D C 1
ATOM 1949 O O . ASN A 1 282 ? -6.837 -9.422 78.407 1.00 12.96 358 ASN D O 1
ATOM 1954 N N . LEU A 1 283 ? -5.273 -11.029 78.278 1.00 12.60 359 LEU D N 1
ATOM 1955 C CA . LEU A 1 283 ? -5.001 -10.955 79.703 1.00 14.72 359 LEU D CA 1
ATOM 1956 C C . LEU A 1 283 ? -4.184 -9.746 80.104 1.00 14.45 359 LEU D C 1
ATOM 1957 O O . LEU A 1 283 ? -4.510 -9.122 81.097 1.00 14.15 359 LEU D O 1
ATOM 1962 N N . TYR A 1 284 ? -3.158 -9.412 79.341 1.00 15.39 360 TYR D N 1
ATOM 1963 C CA . TYR A 1 284 ? -2.518 -8.142 79.521 1.00 15.45 360 TYR D CA 1
ATOM 1964 C C . TYR A 1 284 ? -3.562 -7.033 79.443 1.00 16.82 360 TYR D C 1
ATOM 1965 O O . TYR A 1 284 ? -3.521 -6.100 80.305 1.00 15.65 360 TYR D O 1
ATOM 1974 N N . ASP A 1 285 ? -4.450 -7.057 78.452 1.00 14.16 361 ASP D N 1
ATOM 1975 C CA . ASP A 1 285 ? -5.502 -6.066 78.353 1.00 14.80 361 ASP D CA 1
ATOM 1976 C C . ASP A 1 285 ? -6.467 -6.143 79.525 1.00 13.87 361 ASP D C 1
ATOM 1977 O O . ASP A 1 285 ? -7.009 -5.018 79.886 1.00 12.31 361 ASP D O 1
ATOM 1982 N N . MET A 1 286 ? -6.736 -7.248 80.159 1.00 13.16 362 MET D N 1
ATOM 1983 C CA . MET A 1 286 ? -7.585 -7.266 81.375 1.00 13.44 362 MET D CA 1
ATOM 1984 C C . MET A 1 286 ? -7.047 -6.397 82.491 1.00 14.60 362 MET D C 1
ATOM 1985 O O . MET A 1 286 ? -7.748 -5.629 83.136 1.00 14.47 362 MET D O 1
ATOM 1990 N N . PHE A 1 287 ? -5.749 -6.511 82.756 1.00 13.57 363 PHE D N 1
ATOM 1991 C CA . PHE A 1 287 ? -5.071 -5.699 83.746 1.00 13.72 363 PHE D CA 1
ATOM 1992 C C . PHE A 1 287 ? -4.980 -4.254 83.352 1.00 13.30 363 PHE D C 1
ATOM 1993 O O . PHE A 1 287 ? -5.091 -3.362 84.238 1.00 14.90 363 PHE D O 1
ATOM 2001 N N . HIS A 1 288 ? -4.791 -4.004 82.048 1.00 13.05 364 HIS D N 1
ATOM 2002 C CA . HIS A 1 288 ? -4.795 -2.602 81.556 1.00 14.85 364 HIS D CA 1
ATOM 2003 C C . HIS A 1 288 ? -6.205 -1.963 81.870 1.00 15.94 364 HIS D C 1
ATOM 2004 O O . HIS A 1 288 ? -6.295 -0.821 82.310 1.00 15.39 364 HIS D O 1
ATOM 2011 N N . THR A 1 289 ? -7.245 -2.757 81.649 1.00 13.62 365 THR D N 1
ATOM 2012 C CA . THR A 1 289 ? -8.642 -2.319 81.910 1.00 14.61 365 THR D CA 1
ATOM 2013 C C . THR A 1 289 ? -8.813 -1.971 83.368 1.00 13.70 365 THR D C 1
ATOM 2014 O O . THR A 1 289 ? -9.358 -0.926 83.692 1.00 13.69 365 THR D O 1
ATOM 2018 N N . ARG A 1 290 ? -8.329 -2.840 84.240 1.00 12.59 366 ARG D N 1
ATOM 2019 C CA . ARG A 1 290 ? -8.414 -2.589 85.675 1.00 11.30 366 ARG D CA 1
ATOM 2020 C C . ARG A 1 290 ? -7.704 -1.279 86.045 1.00 11.71 366 ARG D C 1
ATOM 2021 O O . ARG A 1 290 ? -8.231 -0.453 86.847 1.00 10.75 366 ARG D O 1
ATOM 2029 N N . ASN A 1 291 ? -6.488 -1.080 85.469 1.00 11.51 367 ASN D N 1
ATOM 2030 C CA . ASN A 1 291 ? -5.749 0.138 85.786 1.00 13.90 367 ASN D CA 1
ATOM 2031 C C . ASN A 1 291 ? -6.465 1.379 85.275 1.00 13.60 367 ASN D C 1
ATOM 2032 O O . ASN A 1 291 ? -6.492 2.388 85.942 1.00 12.33 367 ASN D O 1
ATOM 2037 N N . SER A 1 292 ? -7.089 1.282 84.104 1.00 13.66 368 SER D N 1
ATOM 2038 C CA . SER A 1 292 ? -7.801 2.422 83.491 1.00 16.23 368 SER D CA 1
ATOM 2039 C C . SER A 1 292 ? -9.051 2.753 84.308 1.00 14.52 368 SER D C 1
ATOM 2040 O O . SER A 1 292 ? -9.409 3.905 84.430 1.00 14.66 368 SER D O 1
ATOM 2043 N N . LEU A 1 293 ? -9.729 1.752 84.842 1.00 13.79 369 LEU D N 1
ATOM 2044 C CA . LEU A 1 293 ? -10.904 1.989 85.713 1.00 13.36 369 LEU D CA 1
ATOM 2045 C C . LEU A 1 293 ? -10.488 2.691 87.045 1.00 11.28 369 LEU D C 1
ATOM 2046 O O . LEU A 1 293 ? -11.134 3.607 87.527 1.00 10.27 369 LEU D O 1
ATOM 2051 N N . HIS A 1 294 ? -9.341 2.274 87.591 1.00 12.28 370 HIS D N 1
ATOM 2052 C CA . HIS A 1 294 ? -8.792 2.981 88.697 1.00 13.36 370 HIS D CA 1
ATOM 2053 C C . HIS A 1 294 ? -8.413 4.441 88.362 1.00 12.48 370 HIS D C 1
ATOM 2054 O O . HIS A 1 294 ? -8.737 5.379 89.072 1.00 13.50 370 HIS D O 1
ATOM 2061 N N . ARG A 1 295 ? -7.766 4.633 87.234 1.00 13.66 371 ARG D N 1
ATOM 2062 C CA . ARG A 1 295 ? -7.361 5.988 86.843 1.00 15.92 371 ARG D CA 1
ATOM 2063 C C . ARG A 1 295 ? -8.566 6.894 86.548 1.00 14.62 371 ARG D C 1
ATOM 2064 O O . ARG A 1 295 ? -8.572 8.048 86.908 1.00 16.03 371 ARG D O 1
ATOM 2072 N N . ARG A 1 296 ? -9.511 6.413 85.783 1.00 13.88 372 ARG D N 1
ATOM 2073 C CA . ARG A 1 296 ? -10.667 7.212 85.409 1.00 14.38 372 ARG D CA 1
ATOM 2074 C C . ARG A 1 296 ? -11.657 7.463 86.541 1.00 14.24 372 ARG D C 1
ATOM 2075 O O . ARG A 1 296 ? -12.217 8.589 86.668 1.00 13.19 372 ARG D O 1
ATOM 2083 N N . ALA A 1 297 ? -11.887 6.421 87.332 1.00 12.48 373 ALA D N 1
ATOM 2084 C CA . ALA A 1 297 ? -13.018 6.394 88.261 1.00 11.79 373 ALA D CA 1
ATOM 2085 C C . ALA A 1 297 ? -12.594 6.197 89.689 1.00 11.46 373 ALA D C 1
ATOM 2086 O O . ALA A 1 297 ? -12.903 7.063 90.535 1.00 12.45 373 ALA D O 1
ATOM 2088 N N . TYR A 1 298 ? -12.028 5.054 90.057 1.00 10.67 374 TYR D N 1
ATOM 2089 C CA . TYR A 1 298 ? -11.926 4.719 91.469 1.00 10.43 374 TYR D CA 1
ATOM 2090 C C . TYR A 1 298 ? -10.957 5.636 92.198 1.00 12.66 374 TYR D C 1
ATOM 2091 O O . TYR A 1 298 ? -11.146 5.874 93.419 1.00 16.08 374 TYR D O 1
ATOM 2100 N N . GLN A 1 299 ? -9.955 6.146 91.479 1.00 12.03 375 GLN D N 1
ATOM 2101 C CA . GLN A 1 299 ? -9.032 7.111 92.063 1.00 12.29 375 GLN D CA 1
ATOM 2102 C C . GLN A 1 299 ? -9.269 8.512 91.548 1.00 11.97 375 GLN D C 1
ATOM 2103 O O . GLN A 1 299 ? -8.343 9.393 91.650 1.00 11.73 375 GLN D O 1
ATOM 2109 N N . HIS A 1 300 ? -10.496 8.808 91.104 1.00 11.10 376 HIS D N 1
ATOM 2110 C CA . HIS A 1 300 ? -10.793 10.135 90.686 1.00 11.63 376 HIS D CA 1
ATOM 2111 C C . HIS A 1 300 ? -10.388 11.121 91.821 1.00 12.13 376 HIS D C 1
ATOM 2112 O O . HIS A 1 300 ? -10.723 10.943 92.968 1.00 12.39 376 HIS D O 1
ATOM 2119 N N . LYS A 1 301 ? -9.668 12.182 91.496 1.00 16.14 377 LYS D N 1
ATOM 2120 C CA . LYS A 1 301 ? -9.131 13.064 92.539 1.00 16.71 377 LYS D CA 1
ATOM 2121 C C . LYS A 1 301 ? -10.209 13.715 93.428 1.00 15.05 377 LYS D C 1
ATOM 2122 O O . LYS A 1 301 ? -9.995 13.876 94.626 1.00 19.61 377 LYS D O 1
ATOM 2128 N N . VAL A 1 302 ? -11.374 13.989 92.842 1.00 13.43 378 VAL D N 1
ATOM 2129 C CA . VAL A 1 302 ? -12.494 14.536 93.615 1.00 13.09 378 VAL D CA 1
ATOM 2130 C C . VAL A 1 302 ? -13.228 13.462 94.409 1.00 13.01 378 VAL D C 1
ATOM 2131 O O . VAL A 1 302 ? -13.589 13.682 95.584 1.00 14.31 378 VAL D O 1
ATOM 2135 N N . GLY A 1 303 ? -13.405 12.284 93.810 1.00 13.57 379 GLY D N 1
ATOM 2136 C CA . GLY A 1 303 ? -13.985 11.165 94.548 1.00 13.35 379 GLY D CA 1
ATOM 2137 C C . GLY A 1 303 ? -13.141 10.847 95.771 1.00 13.84 379 GLY D C 1
ATOM 2138 O O . GLY A 1 303 ? -13.672 10.619 96.845 1.00 13.45 379 GLY D O 1
ATOM 2139 N N . ASN A 1 304 ? -11.819 10.915 95.611 1.00 12.43 380 ASN D N 1
ATOM 2140 C CA . ASN A 1 304 ? -10.934 10.645 96.733 1.00 14.58 380 ASN D CA 1
ATOM 2141 C C . ASN A 1 304 ? -11.024 11.690 97.842 1.00 13.60 380 ASN D C 1
ATOM 2142 O O . ASN A 1 304 ? -10.949 11.333 99.015 1.00 14.24 380 ASN D O 1
ATOM 2147 N N . ILE A 1 305 ? -11.148 12.964 97.475 1.00 14.32 381 ILE D N 1
ATOM 2148 C CA . ILE A 1 305 ? -11.230 13.987 98.482 1.00 15.32 381 ILE D CA 1
ATOM 2149 C C . ILE A 1 305 ? -12.564 13.892 99.223 1.00 15.95 381 ILE D C 1
ATOM 2150 O O . ILE A 1 305 ? -12.617 14.161 100.440 1.00 13.61 381 ILE D O 1
ATOM 2155 N N . ILE A 1 306 ? -13.621 13.516 98.500 1.00 15.07 382 ILE D N 1
ATOM 2156 C CA . ILE A 1 306 ? -14.917 13.285 99.147 1.00 15.93 382 ILE D CA 1
ATOM 2157 C C . ILE A 1 306 ? -14.830 12.120 100.102 1.00 15.99 382 ILE D C 1
ATOM 2158 O O . ILE A 1 306 ? -15.237 12.249 101.267 1.00 15.12 382 ILE D O 1
ATOM 2163 N N . ASP A 1 307 ? -14.227 10.998 99.719 1.00 15.33 383 ASP D N 1
ATOM 2164 C CA . ASP A 1 307 ? -13.994 9.890 100.674 1.00 17.47 383 ASP D CA 1
ATOM 2165 C C . ASP A 1 307 ? -13.165 10.361 101.885 1.00 16.47 383 ASP D C 1
ATOM 2166 O O . ASP A 1 307 ? -13.360 9.879 102.999 1.00 15.73 383 ASP D O 1
ATOM 2171 N N . THR A 1 308 ? -12.174 11.208 101.641 1.00 16.10 384 THR D N 1
ATOM 2172 C CA . THR A 1 308 ? -11.386 11.797 102.719 1.00 16.30 384 THR D CA 1
ATOM 2173 C C . THR A 1 308 ? -12.261 12.652 103.606 1.00 16.39 384 THR D C 1
ATOM 2174 O O . THR A 1 308 ? -12.088 12.541 104.844 1.00 16.58 384 THR D O 1
ATOM 2178 N N . MET A 1 309 ? -13.135 13.474 103.112 1.00 15.25 385 MET D N 1
ATOM 2179 C CA . MET A 1 309 ? -13.967 14.259 103.978 1.00 16.04 385 MET D CA 1
ATOM 2180 C C . MET A 1 309 ? -14.939 13.440 104.755 1.00 16.94 385 MET D C 1
ATOM 2181 O O . MET A 1 309 ? -15.180 13.684 105.946 1.00 16.10 385 MET D O 1
ATOM 2186 N N . ILE A 1 310 ? -15.423 12.352 104.146 1.00 15.29 386 ILE D N 1
ATOM 2187 C CA . ILE A 1 310 ? -16.447 11.554 104.816 1.00 13.47 386 ILE D CA 1
ATOM 2188 C C . ILE A 1 310 ? -15.737 10.860 105.941 1.00 13.69 386 ILE D C 1
ATOM 2189 O O . ILE A 1 310 ? -16.269 10.746 107.050 1.00 14.15 386 ILE D O 1
ATOM 2194 N N . THR A 1 311 ? -14.516 10.385 105.680 1.00 13.38 387 THR D N 1
ATOM 2195 C CA . THR A 1 311 ? -13.712 9.704 106.695 1.00 16.18 387 THR D CA 1
ATOM 2196 C C . THR A 1 311 ? -13.448 10.622 107.880 1.00 16.21 387 THR D C 1
ATOM 2197 O O . THR A 1 311 ? -13.504 10.204 109.018 1.00 16.56 387 THR D O 1
ATOM 2201 N N . ASP A 1 312 ? -13.157 11.860 107.598 1.00 17.71 388 ASP D N 1
ATOM 2202 C CA . ASP A 1 312 ? -12.928 12.855 108.627 1.00 19.26 388 ASP D CA 1
ATOM 2203 C C . ASP A 1 312 ? -14.172 13.066 109.479 1.00 18.29 388 ASP D C 1
ATOM 2204 O O . ASP A 1 312 ? -14.103 13.108 110.741 1.00 19.73 388 ASP D O 1
ATOM 2209 N N . ALA A 1 313 ? -15.332 13.171 108.826 1.00 18.22 389 ALA D N 1
ATOM 2210 C CA . ALA A 1 313 ? -16.597 13.245 109.552 1.00 16.99 389 ALA D CA 1
ATOM 2211 C C . ALA A 1 313 ? -16.833 12.022 110.450 1.00 17.33 389 ALA D C 1
ATOM 2212 O O . ALA A 1 313 ? -17.267 12.159 111.618 1.00 17.70 389 ALA D O 1
ATOM 2214 N N . PHE A 1 314 ? -16.553 10.825 109.932 1.00 16.82 390 PHE D N 1
ATOM 2215 C CA . PHE A 1 314 ? -16.749 9.608 110.713 1.00 16.46 390 PHE D CA 1
ATOM 2216 C C . PHE A 1 314 ? -15.818 9.585 111.913 1.00 18.22 390 PHE D C 1
ATOM 2217 O O . PHE A 1 314 ? -16.180 9.109 112.975 1.00 18.97 390 PHE D O 1
ATOM 2225 N N . LEU A 1 315 ? -14.610 10.051 111.740 1.00 18.40 391 LEU D N 1
ATOM 2226 C CA . LEU A 1 315 ? -13.649 10.122 112.856 1.00 20.78 391 LEU D CA 1
ATOM 2227 C C . LEU A 1 315 ? -14.145 11.064 113.935 1.00 20.52 391 LEU D C 1
ATOM 2228 O O . LEU A 1 315 ? -13.988 10.763 115.101 1.00 25.82 391 LEU D O 1
ATOM 2233 N N . LYS A 1 316 ? -14.689 12.209 113.542 1.00 23.01 392 LYS D N 1
ATOM 2234 C CA . LYS A 1 316 ? -15.247 13.168 114.502 1.00 25.02 392 LYS D CA 1
ATOM 2235 C C . LYS A 1 316 ? -16.541 12.691 115.163 1.00 25.64 392 LYS D C 1
ATOM 2236 O O . LYS A 1 316 ? -16.941 13.210 116.211 1.00 26.52 392 LYS D O 1
ATOM 2242 N N . ALA A 1 317 ? -17.250 11.780 114.501 1.00 20.55 393 ALA D N 1
ATOM 2243 C CA . ALA A 1 317 ? -18.476 11.193 115.028 1.00 19.40 393 ALA D CA 1
ATOM 2244 C C . ALA A 1 317 ? -18.251 9.960 115.849 1.00 17.99 393 ALA D C 1
ATOM 2245 O O . ALA A 1 317 ? -19.141 9.530 116.609 1.00 20.76 393 ALA D O 1
ATOM 2247 N N . ASP A 1 318 ? -17.072 9.365 115.748 1.00 19.81 394 ASP D N 1
ATOM 2248 C CA . ASP A 1 318 ? -16.842 8.026 116.272 1.00 21.26 394 ASP D CA 1
ATOM 2249 C C . ASP A 1 318 ? -16.986 7.931 117.824 1.00 23.05 394 ASP D C 1
ATOM 2250 O O . ASP A 1 318 ? -17.435 6.901 118.334 1.00 22.01 394 ASP D O 1
ATOM 2255 N N . ASP A 1 319 ? -16.660 9.032 118.508 1.00 22.72 395 ASP D N 1
ATOM 2256 C CA . ASP A 1 319 ? -16.806 9.087 119.961 1.00 29.05 395 ASP D CA 1
ATOM 2257 C C . ASP A 1 319 ? -18.236 9.127 120.415 1.00 26.74 395 ASP D C 1
ATOM 2258 O O . ASP A 1 319 ? -18.483 8.833 121.555 1.00 33.59 395 ASP D O 1
ATOM 2263 N N . TYR A 1 320 ? -19.190 9.491 119.536 1.00 24.03 396 TYR D N 1
ATOM 2264 C CA . TYR A 1 320 ? -20.596 9.738 119.908 1.00 27.52 396 TYR D CA 1
ATOM 2265 C C . TYR A 1 320 ? -21.671 8.777 119.341 1.00 28.23 396 TYR D C 1
ATOM 2266 O O . TYR A 1 320 ? -22.702 8.606 119.959 1.00 29.60 396 TYR D O 1
ATOM 2275 N N . ILE A 1 321 ? -21.429 8.139 118.200 1.00 27.79 397 ILE D N 1
ATOM 2276 C CA . ILE A 1 321 ? -22.443 7.227 117.649 1.00 28.25 397 ILE D CA 1
ATOM 2277 C C . ILE A 1 321 ? -22.284 5.905 118.370 1.00 30.57 397 ILE D C 1
ATOM 2278 O O . ILE A 1 321 ? -21.176 5.476 118.665 1.00 23.14 397 ILE D O 1
ATOM 2283 N N . GLU A 1 322 ? -23.409 5.310 118.738 1.00 31.27 398 GLU D N 1
ATOM 2284 C CA . GLU A 1 322 ? -23.461 4.046 119.410 1.00 34.32 398 GLU D CA 1
ATOM 2285 C C . GLU A 1 322 ? -24.176 3.025 118.557 1.00 29.75 398 GLU D C 1
ATOM 2286 O O . GLU A 1 322 ? -25.218 3.324 117.953 1.00 36.33 398 GLU D O 1
ATOM 2292 N N . ILE A 1 323 ? -23.647 1.797 118.542 1.00 29.82 399 ILE D N 1
ATOM 2293 C CA . ILE A 1 323 ? -24.249 0.731 117.812 1.00 27.96 399 ILE D CA 1
ATOM 2294 C C . ILE A 1 323 ? -24.372 -0.409 118.781 1.00 29.00 399 ILE D C 1
ATOM 2295 O O . ILE A 1 323 ? -23.391 -0.902 119.349 1.00 29.79 399 ILE D O 1
ATOM 2300 N N . THR A 1 324 ? -25.591 -0.866 118.971 1.00 30.55 400 THR D N 1
ATOM 2301 C CA . THR A 1 324 ? -25.817 -1.962 119.876 1.00 31.04 400 THR D CA 1
ATOM 2302 C C . THR A 1 324 ? -25.543 -3.304 119.211 1.00 26.81 400 THR D C 1
ATOM 2303 O O . THR A 1 324 ? -26.139 -3.632 118.178 1.00 32.44 400 THR D O 1
ATOM 2307 N N . GLY A 1 325 ? -24.684 -4.063 119.857 1.00 26.61 401 GLY D N 1
ATOM 2308 C CA . GLY A 1 325 ? -24.311 -5.417 119.477 1.00 28.73 401 GLY D CA 1
ATOM 2309 C C . GLY A 1 325 ? -24.850 -6.552 120.373 1.00 29.31 401 GLY D C 1
ATOM 2310 O O . GLY A 1 325 ? -25.863 -6.446 120.977 1.00 32.24 401 GLY D O 1
ATOM 2311 N N . ALA A 1 326 ? -24.155 -7.662 120.338 1.00 26.49 402 ALA D N 1
ATOM 2312 C CA . ALA A 1 326 ? -24.565 -8.867 121.049 1.00 34.39 402 ALA D CA 1
ATOM 2313 C C . ALA A 1 326 ? -24.624 -8.592 122.558 1.00 43.54 402 ALA D C 1
ATOM 2314 O O . ALA A 1 326 ? -23.747 -7.908 123.108 1.00 44.61 402 ALA D O 1
ATOM 2316 N N . GLY A 1 327 ? -25.692 -9.080 123.197 1.00 52.54 403 GLY D N 1
ATOM 2317 C CA . GLY A 1 327 ? -25.927 -8.921 124.635 1.00 50.10 403 GLY D CA 1
ATOM 2318 C C . GLY A 1 327 ? -26.115 -7.477 125.060 1.00 50.82 403 GLY D C 1
ATOM 2319 O O . GLY A 1 327 ? -25.767 -7.126 126.170 1.00 60.56 403 GLY D O 1
ATOM 2320 N N . GLY A 1 328 ? -26.620 -6.627 124.178 1.00 50.07 404 GLY D N 1
ATOM 2321 C CA . GLY A 1 328 ? -26.819 -5.217 124.491 1.00 51.42 404 GLY D CA 1
ATOM 2322 C C . GLY A 1 328 ? -25.554 -4.355 124.647 1.00 48.01 404 GLY D C 1
ATOM 2323 O O . GLY A 1 328 ? -25.668 -3.170 124.901 1.00 56.89 404 GLY D O 1
ATOM 2324 N N . LYS A 1 329 ? -24.365 -4.935 124.502 1.00 46.60 405 LYS D N 1
ATOM 2325 C CA . LYS A 1 329 ? -23.121 -4.170 124.490 1.00 46.73 405 LYS D CA 1
ATOM 2326 C C . LYS A 1 329 ? -23.106 -3.107 123.354 1.00 46.46 405 LYS D C 1
ATOM 2327 O O . LYS A 1 329 ? -23.642 -3.317 122.251 1.00 35.07 405 LYS D O 1
ATOM 2333 N N . LYS A 1 330 ? -22.418 -2.017 123.616 1.00 43.82 406 LYS D N 1
ATOM 2334 C CA . LYS A 1 330 ? -22.432 -0.826 122.764 1.00 42.84 406 LYS D CA 1
ATOM 2335 C C . LYS A 1 330 ? -21.090 -0.738 122.033 1.00 34.76 406 LYS D C 1
ATOM 2336 O O . LYS A 1 330 ? -20.025 -1.006 122.625 1.00 38.44 406 LYS D O 1
ATOM 2342 N N . TYR A 1 331 ? -21.144 -0.410 120.749 1.00 29.61 407 TYR D N 1
ATOM 2343 C CA . TYR A 1 331 ? -19.926 -0.306 119.975 1.00 25.65 407 TYR D CA 1
ATOM 2344 C C . TYR A 1 331 ? -19.910 1.050 119.306 1.00 25.45 407 TYR D C 1
ATOM 2345 O O . TYR A 1 331 ? -20.940 1.722 119.208 1.00 26.70 407 TYR D O 1
ATOM 2354 N N . ARG A 1 332 ? -18.760 1.416 118.787 1.00 24.07 408 ARG D N 1
ATOM 2355 C CA . ARG A 1 332 ? -18.576 2.604 117.991 1.00 25.75 408 ARG D CA 1
ATOM 2356 C C . ARG A 1 332 ? -18.504 2.244 116.521 1.00 20.36 408 ARG D C 1
ATOM 2357 O O . ARG A 1 332 ? -18.295 1.078 116.222 1.00 19.48 408 ARG D O 1
ATOM 2365 N N . ILE A 1 333 ? -18.486 3.230 115.634 1.00 21.36 409 ILE D N 1
ATOM 2366 C CA . ILE A 1 333 ? -18.235 2.977 114.197 1.00 20.82 409 ILE D CA 1
ATOM 2367 C C . ILE A 1 333 ? -16.930 2.163 114.056 1.00 22.74 409 ILE D C 1
ATOM 2368 O O . ILE A 1 333 ? -16.888 1.173 113.325 1.00 21.49 409 ILE D O 1
ATOM 2373 N N . SER A 1 334 ? -15.899 2.546 114.806 1.00 19.96 410 SER D N 1
ATOM 2374 C CA . SER A 1 334 ? -14.574 1.941 114.678 1.00 19.30 410 SER D CA 1
ATOM 2375 C C . SER A 1 334 ? -14.476 0.587 115.400 1.00 18.70 410 SER D C 1
ATOM 2376 O O . SER A 1 334 ? -13.554 -0.168 115.146 1.00 18.12 410 SER D O 1
ATOM 2379 N N . THR A 1 335 ? -15.406 0.285 116.294 1.00 20.25 411 THR D N 1
ATOM 2380 C CA . THR A 1 335 ? -15.331 -0.981 117.004 1.00 22.05 411 THR D CA 1
ATOM 2381 C C . THR A 1 335 ? -16.439 -1.981 116.634 1.00 21.31 411 THR D C 1
ATOM 2382 O O . THR A 1 335 ? -16.407 -3.148 117.079 1.00 21.16 411 THR D O 1
ATOM 2386 N N . ALA A 1 336 ? -17.369 -1.570 115.777 1.00 20.55 412 ALA D N 1
ATOM 2387 C CA . ALA A 1 336 ? -18.411 -2.511 115.299 1.00 19.43 412 ALA D CA 1
ATOM 2388 C C . ALA A 1 336 ? -17.797 -3.695 114.606 1.00 18.52 412 ALA D C 1
ATOM 2389 O O . ALA A 1 336 ? -18.376 -4.762 114.611 1.00 21.92 412 ALA D O 1
ATOM 2391 N N . ILE A 1 337 ? -16.584 -3.545 114.050 1.00 19.50 413 ILE D N 1
ATOM 2392 C CA . ILE A 1 337 ? -15.880 -4.642 113.408 1.00 19.84 413 ILE D CA 1
ATOM 2393 C C . ILE A 1 337 ? -15.541 -5.809 114.357 1.00 23.73 413 ILE D C 1
ATOM 2394 O O . ILE A 1 337 ? -15.197 -6.877 113.904 1.00 22.69 413 ILE D O 1
ATOM 2399 N N . ASP A 1 338 ? -15.633 -5.563 115.649 1.00 22.63 414 ASP D N 1
ATOM 2400 C CA . ASP A 1 338 ? -15.384 -6.563 116.676 1.00 29.73 414 ASP D CA 1
ATOM 2401 C C . ASP A 1 338 ? -16.610 -7.366 117.089 1.00 28.47 414 ASP D C 1
ATOM 2402 O O . ASP A 1 338 ? -16.452 -8.288 117.874 1.00 26.93 414 ASP D O 1
ATOM 2407 N N . ASP A 1 339 ? -17.799 -7.059 116.556 1.00 24.38 415 ASP D N 1
ATOM 2408 C CA . ASP A 1 339 ? -19.005 -7.737 116.943 1.00 23.96 415 ASP D CA 1
ATOM 2409 C C . ASP A 1 339 ? -19.960 -7.813 115.769 1.00 19.06 415 ASP D C 1
ATOM 2410 O O . ASP A 1 339 ? -20.509 -6.783 115.384 1.00 18.56 415 ASP D O 1
ATOM 2415 N N . MET A 1 340 ? -20.142 -8.972 115.165 1.00 19.62 416 MET D N 1
ATOM 2416 C CA . MET A 1 340 ? -20.863 -9.019 113.919 1.00 18.72 416 MET D CA 1
ATOM 2417 C C . MET A 1 340 ? -22.305 -8.605 114.051 1.00 17.56 416 MET D C 1
ATOM 2418 O O . MET A 1 340 ? -22.892 -8.085 113.081 1.00 17.70 416 MET D O 1
ATOM 2423 N N . GLU A 1 341 ? -22.881 -8.747 115.233 1.00 17.93 417 GLU D N 1
ATOM 2424 C CA . GLU A 1 341 ? -24.208 -8.241 115.414 1.00 18.95 417 GLU D CA 1
ATOM 2425 C C . GLU A 1 341 ? -24.287 -6.706 115.268 1.00 18.80 417 GLU D C 1
ATOM 2426 O O . GLU A 1 341 ? -25.235 -6.153 114.644 1.00 18.65 417 GLU D O 1
ATOM 2432 N N . ALA A 1 342 ? -23.311 -5.991 115.824 1.00 17.50 418 ALA D N 1
ATOM 2433 C CA . ALA A 1 342 ? -23.236 -4.545 115.645 1.00 17.19 418 ALA D CA 1
ATOM 2434 C C . ALA A 1 342 ? -22.882 -4.197 114.160 1.00 15.50 418 ALA D C 1
ATOM 2435 O O . ALA A 1 342 ? -23.504 -3.273 113.537 1.00 16.24 418 ALA D O 1
ATOM 2437 N N . TYR A 1 343 ? -21.895 -4.906 113.618 1.00 14.76 419 TYR D N 1
ATOM 2438 C CA . TYR A 1 343 ? -21.470 -4.634 112.251 1.00 15.09 419 TYR D CA 1
ATOM 2439 C C . TYR A 1 343 ? -22.603 -4.834 111.228 1.00 17.23 419 TYR D C 1
ATOM 2440 O O . TYR A 1 343 ? -22.687 -4.129 110.209 1.00 14.64 419 TYR D O 1
ATOM 2449 N N . THR A 1 344 ? -23.488 -5.782 111.506 1.00 16.35 420 THR D N 1
ATOM 2450 C CA . THR A 1 344 ? -24.655 -5.983 110.668 1.00 16.68 420 THR D CA 1
ATOM 2451 C C . THR A 1 344 ? -25.459 -4.677 110.454 1.00 16.98 420 THR D C 1
ATOM 2452 O O . THR A 1 344 ? -26.084 -4.465 109.391 1.00 18.26 420 THR D O 1
ATOM 2456 N N . LYS A 1 345 ? -25.436 -3.808 111.472 1.00 17.33 421 LYS D N 1
ATOM 2457 C CA . LYS A 1 345 ? -26.161 -2.548 111.450 1.00 18.47 421 LYS D CA 1
ATOM 2458 C C . LYS A 1 345 ? -25.312 -1.367 111.078 1.00 17.42 421 LYS D C 1
ATOM 2459 O O . LYS A 1 345 ? -25.740 -0.244 111.258 1.00 18.76 421 LYS D O 1
ATOM 2465 N N . LEU A 1 346 ? -24.122 -1.621 110.551 1.00 14.45 422 LEU D N 1
ATOM 2466 C CA . LEU A 1 346 ? -23.220 -0.558 110.188 1.00 15.96 422 LEU D CA 1
ATOM 2467 C C . LEU A 1 346 ? -23.124 -0.452 108.686 1.00 14.28 422 LEU D C 1
ATOM 2468 O O . LEU A 1 346 ? -22.416 -1.253 108.037 1.00 15.10 422 LEU D O 1
ATOM 2473 N N . THR A 1 347 ? -23.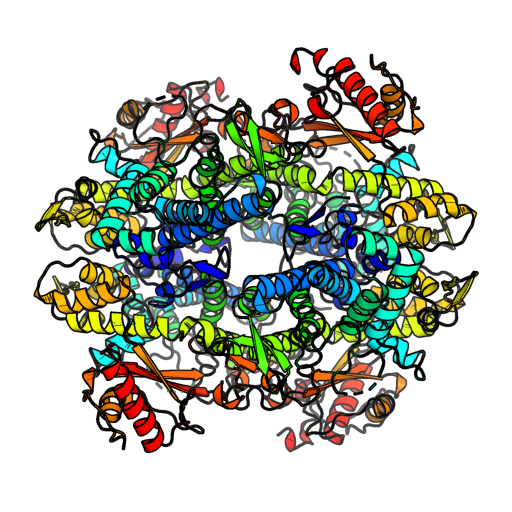816 0.537 108.135 1.00 13.07 423 THR D N 1
ATOM 2474 C CA . THR A 1 347 ? -23.894 0.706 106.659 1.00 13.28 423 THR D CA 1
ATOM 2475 C C . THR A 1 347 ? -23.741 2.148 106.296 1.00 13.69 423 THR D C 1
ATOM 2476 O O . THR A 1 347 ? -23.334 2.975 107.139 1.00 14.12 423 THR D O 1
ATOM 2480 N N . ASP A 1 348 ? -24.007 2.491 105.057 1.00 13.30 424 ASP D N 1
ATOM 2481 C CA . ASP A 1 348 ? -23.938 3.892 104.613 1.00 14.59 424 ASP D CA 1
ATOM 2482 C C . ASP A 1 348 ? -24.931 4.796 105.369 1.00 14.36 424 ASP D C 1
ATOM 2483 O O . ASP A 1 348 ? -24.755 6.020 105.349 1.00 15.99 424 ASP D O 1
ATOM 2488 N N . ASN A 1 349 ? -25.952 4.231 105.997 1.00 15.14 425 ASN D N 1
ATOM 2489 C CA . ASN A 1 349 ? -26.843 4.952 106.908 1.00 17.22 425 ASN D CA 1
ATOM 2490 C C . ASN A 1 349 ? -26.105 5.873 107.917 1.00 15.91 425 ASN D C 1
ATOM 2491 O O . ASN A 1 349 ? -26.660 6.867 108.325 1.00 15.97 425 ASN D O 1
ATOM 2496 N N . ILE A 1 350 ? -24.897 5.479 108.337 1.00 14.96 426 ILE D N 1
ATOM 2497 C CA . ILE A 1 350 ? -24.109 6.262 109.279 1.00 16.61 426 ILE D CA 1
ATOM 2498 C C . ILE A 1 350 ? -23.905 7.678 108.768 1.00 14.54 426 ILE D C 1
ATOM 2499 O O . ILE A 1 350 ? -23.909 8.640 109.547 1.00 15.58 426 ILE D O 1
ATOM 2504 N N . PHE A 1 351 ? -23.701 7.844 107.444 1.00 14.17 427 PHE D N 1
ATOM 2505 C CA . PHE A 1 351 ? -23.536 9.148 106.833 1.00 14.74 427 PHE D CA 1
ATOM 2506 C C . PHE A 1 351 ? -24.794 9.994 107.094 1.00 14.09 427 PHE D C 1
ATOM 2507 O O . PHE A 1 351 ? -24.705 11.155 107.491 1.00 12.22 427 PHE D O 1
ATOM 2515 N N . LEU A 1 352 ? -25.975 9.418 106.867 1.00 13.58 428 LEU D N 1
ATOM 2516 C CA . LEU A 1 352 ? -27.200 10.163 107.076 1.00 14.91 428 LEU D CA 1
ATOM 2517 C C . LEU A 1 352 ? -27.554 10.360 108.539 1.00 14.99 428 LEU D C 1
ATOM 2518 O O . LEU A 1 352 ? -28.053 11.428 108.883 1.00 14.91 428 LEU D O 1
ATOM 2523 N N . GLU A 1 353 ? -27.201 9.412 109.397 1.00 15.77 429 GLU D N 1
ATOM 2524 C CA . GLU A 1 353 ? -27.362 9.603 110.852 1.00 17.48 429 GLU D CA 1
ATOM 2525 C C . GLU A 1 353 ? -26.565 10.849 111.337 1.00 17.95 429 GLU D C 1
ATOM 2526 O O . GLU A 1 353 ? -27.100 11.735 112.020 1.00 16.98 429 GLU D O 1
ATOM 2532 N N . ILE A 1 354 ? -25.321 10.967 110.899 1.00 17.61 430 ILE D N 1
ATOM 2533 C CA . ILE A 1 354 ? -24.545 12.163 111.140 1.00 17.00 430 ILE D CA 1
ATOM 2534 C C . ILE A 1 354 ? -25.149 13.417 110.505 1.00 17.47 430 ILE D C 1
ATOM 2535 O O . ILE A 1 354 ? -25.374 14.425 111.201 1.00 16.95 430 ILE D O 1
ATOM 2540 N N . LEU A 1 355 ? -25.472 13.344 109.221 1.00 14.92 431 LEU D N 1
ATOM 2541 C CA . LEU A 1 355 ? -25.952 14.502 108.485 1.00 17.47 431 LEU D CA 1
ATOM 2542 C C . LEU A 1 355 ? -27.247 15.020 109.124 1.00 18.92 431 LEU D C 1
ATOM 2543 O O . LEU A 1 355 ? -27.441 16.246 109.162 1.00 18.38 431 LEU D O 1
ATOM 2548 N N . TYR A 1 356 ? -28.122 14.120 109.573 1.00 19.13 432 TYR D N 1
ATOM 2549 C CA . TYR A 1 356 ? -29.431 14.514 110.084 1.00 20.12 432 TYR D CA 1
ATOM 2550 C C . TYR A 1 356 ? -29.457 14.750 111.593 1.00 23.36 432 TYR D C 1
ATOM 2551 O O . TYR A 1 356 ? -30.527 15.083 112.155 1.00 20.83 432 TYR D O 1
ATOM 2560 N N . SER A 1 357 ? -28.312 14.596 112.265 1.00 21.84 433 SER D N 1
ATOM 2561 C CA . SER A 1 357 ? -28.231 14.662 113.727 1.00 22.00 433 SER D CA 1
ATOM 2562 C C . SER A 1 357 ? -28.520 16.104 114.200 1.00 22.13 433 SER D C 1
ATOM 2563 O O . SER A 1 357 ? -28.312 17.061 113.450 1.00 20.64 433 SER D O 1
ATOM 2566 N N . THR A 1 358 ? -28.977 16.220 115.460 1.00 25.15 434 THR D N 1
ATOM 2567 C CA . THR A 1 358 ? -29.139 17.545 116.130 1.00 28.59 434 THR D CA 1
ATOM 2568 C C . THR A 1 358 ? -28.280 17.688 117.401 1.00 28.79 434 THR D C 1
ATOM 2569 O O . THR A 1 358 ? -28.054 18.808 117.841 1.00 31.08 434 THR D O 1
ATOM 2573 N N . ASP A 1 359 ? -27.755 16.568 117.906 1.00 29.77 435 ASP D N 1
ATOM 2574 C CA . ASP A 1 359 ? -26.832 16.550 119.026 1.00 30.47 435 ASP D CA 1
ATOM 2575 C C . ASP A 1 359 ? -25.673 17.496 118.805 1.00 31.63 435 ASP D C 1
ATOM 2576 O O . ASP A 1 359 ? -24.924 17.412 117.783 1.00 27.01 435 ASP D O 1
ATOM 2581 N N . PRO A 1 360 ? -25.482 18.441 119.767 1.00 31.50 436 PRO D N 1
ATOM 2582 C CA . PRO A 1 360 ? -24.344 19.358 119.622 1.00 30.57 436 PRO D CA 1
ATOM 2583 C C . PRO A 1 360 ? -22.995 18.693 119.585 1.00 23.62 436 PRO D C 1
ATOM 2584 O O . PRO A 1 360 ? -22.073 19.255 119.032 1.00 26.24 436 PRO D O 1
ATOM 2588 N N . LYS A 1 361 ? -22.858 17.512 120.186 1.00 24.83 437 LYS D N 1
ATOM 2589 C CA . LYS A 1 361 ? -21.569 16.786 120.158 1.00 28.16 437 LYS D CA 1
ATOM 2590 C C . LYS A 1 361 ? -21.208 16.345 118.734 1.00 26.01 437 LYS D C 1
ATOM 2591 O O . LYS A 1 361 ? -20.018 16.150 118.404 1.00 30.72 437 LYS D O 1
ATOM 2597 N N . LEU A 1 362 ? -22.224 16.237 117.871 1.00 23.74 438 LEU D N 1
ATOM 2598 C CA . LEU A 1 362 ? -22.034 15.806 116.452 1.00 25.64 438 LEU D CA 1
ATOM 2599 C C . LEU A 1 362 ? -21.920 16.975 115.498 1.00 24.50 438 LEU D C 1
ATOM 2600 O O . LEU A 1 362 ? -21.836 16.805 114.273 1.00 22.04 438 LEU D O 1
ATOM 2605 N N . LYS A 1 363 ? -21.897 18.195 116.043 1.00 28.96 439 LYS D N 1
ATOM 2606 C CA . LYS A 1 363 ? -21.856 19.354 115.213 1.00 27.69 439 LYS D CA 1
ATOM 2607 C C . LYS A 1 363 ? -20.657 19.388 114.256 1.00 22.84 439 LYS D C 1
ATOM 2608 O O . LYS A 1 363 ? -20.808 19.734 113.095 1.00 24.13 439 LYS D O 1
ATOM 2614 N N . ASP A 1 364 ? -19.482 19.082 114.727 1.00 21.78 440 ASP D N 1
ATOM 2615 C CA . ASP A 1 364 ? -18.279 19.187 113.893 1.00 24.19 440 ASP D CA 1
ATOM 2616 C C . ASP A 1 364 ? -18.311 18.116 112.787 1.00 22.64 440 ASP D C 1
ATOM 2617 O O . ASP A 1 364 ? -17.934 18.410 111.639 1.00 20.71 440 ASP D O 1
ATOM 2622 N N . ALA A 1 365 ? -18.733 16.903 113.119 1.00 21.53 441 ALA D N 1
ATOM 2623 C CA . ALA A 1 365 ? -18.913 15.840 112.109 1.00 18.60 441 ALA D CA 1
ATOM 2624 C C . ALA A 1 365 ? -19.969 16.238 111.084 1.00 17.50 441 ALA D C 1
ATOM 2625 O O . ALA A 1 365 ? -19.763 16.160 109.842 1.00 18.95 441 ALA D O 1
ATOM 2627 N N . ARG A 1 366 ? -21.117 16.647 111.589 1.00 16.57 442 ARG D N 1
ATOM 2628 C CA . ARG A 1 366 ? -22.223 17.119 110.755 1.00 18.58 442 ARG D CA 1
ATOM 2629 C C . ARG A 1 366 ? -21.857 18.264 109.817 1.00 18.82 442 ARG D C 1
ATOM 2630 O O . ARG A 1 366 ? -22.239 18.256 108.648 1.00 15.38 442 ARG D O 1
ATOM 2638 N N . GLU A 1 367 ? -21.088 19.238 110.303 1.00 19.38 443 GLU D N 1
ATOM 2639 C CA . GLU A 1 367 ? -20.664 20.330 109.492 1.00 22.03 443 GLU D CA 1
ATOM 2640 C C . GLU A 1 367 ? -19.785 19.902 108.302 1.00 17.75 443 GLU D C 1
ATOM 2641 O O . GLU A 1 367 ? -19.872 20.527 107.248 1.00 17.72 443 GLU D O 1
ATOM 2647 N N . ILE A 1 368 ? -18.946 18.873 108.480 1.00 15.93 444 ILE D N 1
ATOM 2648 C CA . ILE A 1 368 ? -18.105 18.403 107.347 1.00 16.06 444 ILE D CA 1
ATOM 2649 C C . ILE A 1 368 ? -19.024 17.881 106.251 1.00 14.71 444 ILE D C 1
ATOM 2650 O O . ILE A 1 368 ? -18.887 18.241 105.055 1.00 15.23 444 ILE D O 1
ATOM 2655 N N . LEU A 1 369 ? -20.006 17.068 106.654 1.00 15.12 445 LEU D N 1
ATOM 2656 C CA . LEU A 1 369 ? -20.958 16.516 105.707 1.00 15.87 445 LEU D CA 1
ATOM 2657 C C . LEU A 1 369 ? -21.784 17.564 105.027 1.00 16.04 445 LEU D C 1
ATOM 2658 O O . LEU A 1 369 ? -22.063 17.503 103.819 1.00 16.19 445 LEU D O 1
ATOM 2663 N N . LYS A 1 370 ? -22.147 18.591 105.778 1.00 18.01 446 LYS D N 1
ATOM 2664 C CA . LYS A 1 370 ? -22.869 19.744 105.202 1.00 19.87 446 LYS D CA 1
ATOM 2665 C C . LYS A 1 370 ? -22.030 20.445 104.166 1.00 18.79 446 LYS D C 1
ATOM 2666 O O . LYS A 1 370 ? -22.565 20.826 103.120 1.00 18.00 446 LYS D O 1
ATOM 2672 N N . GLN A 1 371 ? -20.749 20.641 104.423 1.00 18.59 447 GLN D N 1
ATOM 2673 C CA . GLN A 1 371 ? -19.913 21.238 103.427 1.00 17.91 447 GLN D CA 1
ATOM 2674 C C . GLN A 1 371 ? -19.758 20.393 102.117 1.00 17.23 447 GLN D C 1
ATOM 2675 O O . GLN A 1 371 ? -19.702 20.937 101.016 1.00 16.80 447 GLN D O 1
ATOM 2681 N N . ILE A 1 372 ? -19.779 19.071 102.256 1.00 15.39 448 ILE D N 1
ATOM 2682 C CA . ILE A 1 372 ? -19.848 18.190 101.094 1.00 15.72 448 ILE D CA 1
ATOM 2683 C C . ILE A 1 372 ? -21.104 18.523 100.269 1.00 14.71 448 ILE D C 1
ATOM 2684 O O . ILE A 1 372 ? -21.015 18.732 99.050 1.00 14.91 448 ILE D O 1
ATOM 2689 N N . GLU A 1 373 ? -22.248 18.653 100.912 1.00 16.58 449 GLU D N 1
ATOM 2690 C CA . GLU A 1 373 ? -23.485 18.987 100.211 1.00 16.29 449 GLU D CA 1
ATOM 2691 C C . GLU A 1 373 ? -23.482 20.293 99.492 1.00 15.16 449 GLU D C 1
ATOM 2692 O O . GLU A 1 373 ? -24.070 20.432 98.431 1.00 15.39 449 GLU D O 1
ATOM 2698 N N . TYR A 1 374 ? -22.823 21.296 100.097 1.00 14.45 450 TYR D N 1
ATOM 2699 C CA . TYR A 1 374 ? -22.640 22.608 99.442 1.00 15.36 450 TYR D CA 1
ATOM 2700 C C . TYR A 1 374 ? -21.518 22.625 98.416 1.00 14.05 450 TYR D C 1
ATOM 2701 O O . TYR A 1 374 ? -21.337 23.613 97.737 1.00 15.33 450 TYR D O 1
ATOM 2710 N N . ARG A 1 375 ? -20.781 21.507 98.297 1.00 12.36 451 ARG D N 1
ATOM 2711 C CA . ARG A 1 375 ? -19.687 21.325 97.379 1.00 12.56 451 ARG D CA 1
ATOM 2712 C C . ARG A 1 375 ? -18.583 22.274 97.793 1.00 14.14 451 ARG D C 1
ATOM 2713 O O . ARG A 1 375 ? -17.864 22.777 96.929 1.00 16.63 451 ARG D O 1
ATOM 2721 N N . ASN A 1 376 ? -18.479 22.509 99.082 1.00 14.29 452 ASN D N 1
ATOM 2722 C CA . ASN A 1 376 ? -17.318 23.266 99.612 1.00 16.08 452 ASN D CA 1
ATOM 2723 C C . ASN A 1 376 ? -16.224 22.265 100.005 1.00 14.48 452 ASN D C 1
ATOM 2724 O O . ASN A 1 376 ? -16.048 21.946 101.190 1.00 16.53 452 ASN D O 1
ATOM 2729 N N . LEU A 1 377 ? -15.544 21.736 98.982 1.00 16.13 453 LEU D N 1
ATOM 2730 C CA . LEU A 1 377 ? -14.577 20.641 99.146 1.00 16.33 453 LEU D CA 1
ATOM 2731 C C . LEU A 1 377 ? -13.192 21.197 99.344 1.00 17.44 453 LEU D C 1
ATOM 2732 O O . LEU A 1 377 ? -12.891 22.251 98.820 1.00 17.83 453 LEU D O 1
ATOM 2737 N N . PHE A 1 378 ? -12.343 20.431 100.001 1.00 18.22 454 PHE D N 1
ATOM 2738 C CA . PHE A 1 378 ? -10.882 20.693 99.964 1.00 19.40 454 PHE D CA 1
ATOM 2739 C C . PHE A 1 378 ? -10.468 20.773 98.491 1.00 18.26 454 PHE D C 1
ATOM 2740 O O . PHE A 1 378 ? -11.027 20.083 97.613 1.00 18.99 454 PHE D O 1
ATOM 2748 N N . LYS A 1 379 ? -9.574 21.666 98.197 1.00 16.98 455 LYS D N 1
ATOM 2749 C CA . LYS A 1 379 ? -9.198 21.948 96.833 1.00 20.80 455 LYS D CA 1
ATOM 2750 C C . LYS A 1 379 ? -7.979 21.129 96.366 1.00 20.09 455 LYS D C 1
ATOM 2751 O O . LYS A 1 379 ? -6.990 21.036 97.042 1.00 19.75 455 LYS D O 1
ATOM 2757 N N . TYR A 1 380 ? -8.108 20.581 95.194 1.00 19.29 456 TYR D N 1
ATOM 2758 C CA . TYR A 1 380 ? -7.027 19.811 94.554 1.00 19.09 456 TYR D CA 1
ATOM 2759 C C . TYR A 1 380 ? -5.912 20.746 94.110 1.00 20.55 456 TYR D C 1
ATOM 2760 O O . TYR A 1 380 ? -6.142 21.702 93.405 1.00 19.31 456 TYR D O 1
ATOM 2769 N N . VAL A 1 381 ? -4.726 20.475 94.550 1.00 17.32 457 VAL D N 1
ATOM 2770 C CA . VAL A 1 381 ? -3.547 21.265 94.228 1.00 20.46 457 VAL D CA 1
ATOM 2771 C C . VAL A 1 381 ? -2.745 20.633 93.074 1.00 20.32 457 VAL D C 1
ATOM 2772 O O . VAL A 1 381 ? -2.325 21.322 92.134 1.00 21.68 457 VAL D O 1
ATOM 2776 N N . GLY A 1 382 ? -2.518 19.350 93.122 1.00 16.93 458 GLY D N 1
ATOM 2777 C CA . GLY A 1 382 ? -1.821 18.690 92.056 1.00 17.89 458 GLY D CA 1
ATOM 2778 C C . GLY A 1 382 ? -1.436 17.291 92.363 1.00 16.20 458 GLY D C 1
ATOM 2779 O O . GLY A 1 382 ? -1.764 16.764 93.425 1.00 16.11 458 GLY D O 1
ATOM 2780 N N . GLU A 1 383 ? -0.756 16.693 91.412 1.00 20.11 459 GLU D N 1
ATOM 2781 C CA . GLU A 1 383 ? -0.371 15.280 91.409 1.00 22.05 459 GLU D CA 1
ATOM 2782 C C . GLU A 1 383 ? 1.055 15.151 90.919 1.00 18.18 459 GLU D C 1
ATOM 2783 O O . GLU A 1 383 ? 1.444 15.802 90.005 1.00 20.45 459 GLU D O 1
ATOM 2789 N N . THR A 1 384 ? 1.775 14.220 91.504 1.00 19.75 460 THR D N 1
ATOM 2790 C CA . THR A 1 384 ? 3.119 13.878 91.117 1.00 19.54 460 THR D CA 1
ATOM 2791 C C . THR A 1 384 ? 3.355 12.404 91.399 1.00 21.12 460 THR D C 1
ATOM 2792 O O . THR A 1 384 ? 2.496 11.758 91.970 1.00 18.41 460 THR D O 1
ATOM 2796 N N . GLN A 1 385 ? 4.506 11.894 90.962 1.00 20.61 461 GLN D N 1
ATOM 2797 C CA . GLN A 1 385 ? 4.930 10.522 91.220 1.00 26.22 461 GLN D CA 1
ATOM 2798 C C . GLN A 1 385 ? 6.384 10.463 91.646 1.00 24.66 461 GLN D C 1
ATOM 2799 O O . GLN A 1 385 ? 7.190 11.230 91.143 1.00 23.98 461 GLN D O 1
ATOM 2805 N N . PRO A 1 386 ? 6.718 9.539 92.539 1.00 25.17 462 PRO D N 1
ATOM 2806 C CA . PRO A 1 386 ? 8.136 9.248 92.761 1.00 29.78 462 PRO D CA 1
ATOM 2807 C C . PRO A 1 386 ? 8.801 8.670 91.523 1.00 31.97 462 PRO D C 1
ATOM 2808 O O . PRO A 1 386 ? 8.098 8.097 90.681 1.00 35.80 462 PRO D O 1
ATOM 2812 N N . THR A 1 387 ? 10.104 8.903 91.380 1.00 38.17 463 THR D N 1
ATOM 2813 C CA . THR A 1 387 ? 10.896 8.473 90.238 1.00 45.28 463 THR D CA 1
ATOM 2814 C C . THR A 1 387 ? 11.679 7.240 90.718 1.00 58.11 463 THR D C 1
ATOM 2815 O O . THR A 1 387 ? 12.049 7.144 91.889 1.00 61.03 463 THR D O 1
ATOM 2819 N N . GLY A 1 388 ? 11.970 6.321 89.808 1.00 74.09 464 GLY D N 1
ATOM 2820 C CA . GLY A 1 388 ? 12.842 5.182 90.125 1.00 86.58 464 GLY D CA 1
ATOM 2821 C C . GLY A 1 388 ? 12.139 4.059 90.859 1.00 94.43 464 GLY D C 1
ATOM 2822 O O . GLY A 1 388 ? 10.971 3.779 90.598 1.00 99.65 464 GLY D O 1
ATOM 2823 N N . GLN A 1 389 ? 12.856 3.431 91.794 1.00 101.00 465 GLN D N 1
ATOM 2824 C CA . GLN A 1 389 ? 12.306 2.424 92.667 1.00 103.15 465 GLN D CA 1
ATOM 2825 C C . GLN A 1 389 ? 11.673 2.960 93.983 1.00 96.65 465 GLN D C 1
ATOM 2826 O O . GLN A 1 389 ? 11.187 2.167 94.796 1.00 86.42 465 GLN D O 1
ATOM 2832 N N . ILE A 1 390 ? 11.619 4.292 94.141 1.00 91.25 466 ILE D N 1
ATOM 2833 C CA . ILE A 1 390 ? 11.165 4.917 95.387 1.00 85.26 466 ILE D CA 1
ATOM 2834 C C . ILE A 1 390 ? 9.678 4.609 95.670 1.00 82.53 466 ILE D C 1
ATOM 2835 O O . ILE A 1 390 ? 8.824 4.815 94.785 1.00 94.11 466 ILE D O 1
ATOM 2840 N N . LYS A 1 391 ? 9.399 4.092 96.875 1.00 66.09 467 LYS D N 1
ATOM 2841 C CA . LYS A 1 391 ? 8.074 3.614 97.195 1.00 68.42 467 LYS D CA 1
ATOM 2842 C C . LYS A 1 391 ? 7.762 4.019 98.637 1.00 63.07 467 LYS D C 1
ATOM 2843 O O . LYS A 1 391 ? 8.318 3.503 99.592 1.00 65.55 467 LYS D O 1
ATOM 2849 N N . ILE A 1 392 ? 6.944 5.048 98.706 1.00 51.90 468 ILE D N 1
ATOM 2850 C CA . ILE A 1 392 ? 6.559 5.674 99.981 1.00 47.12 468 ILE D CA 1
ATOM 2851 C C . ILE A 1 392 ? 5.701 4.721 100.803 1.00 50.56 468 ILE D C 1
ATOM 2852 O O . ILE A 1 392 ? 4.688 4.209 100.310 1.00 44.86 468 ILE D O 1
ATOM 2857 N N . LYS A 1 393 ? 6.077 4.518 102.078 1.00 53.74 469 LYS D N 1
ATOM 2858 C CA . LYS A 1 393 ? 5.420 3.530 102.935 1.00 55.29 469 LYS D CA 1
ATOM 2859 C C . LYS A 1 393 ? 4.339 4.178 103.774 1.00 50.78 469 LYS D C 1
ATOM 2860 O O . LYS A 1 393 ? 4.440 5.363 104.127 1.00 44.80 469 LYS D O 1
ATOM 2866 N N . ARG A 1 394 ? 3.357 3.364 104.141 1.00 47.04 470 ARG D N 1
ATOM 2867 C CA . ARG A 1 394 ? 2.230 3.807 104.944 1.00 49.59 470 ARG D CA 1
ATOM 2868 C C . ARG A 1 394 ? 2.653 4.571 106.233 1.00 46.17 470 ARG D C 1
ATOM 2869 O O . ARG A 1 394 ? 2.029 5.573 106.598 1.00 43.63 470 ARG D O 1
ATOM 2877 N N . GLU A 1 395 ? 3.719 4.127 106.889 1.00 45.53 471 GLU D N 1
ATOM 2878 C CA . GLU A 1 395 ? 4.156 4.761 108.140 1.00 54.19 471 GLU D CA 1
ATOM 2879 C C . GLU A 1 395 ? 4.712 6.179 107.923 1.00 49.02 471 GLU D C 1
ATOM 2880 O O . GLU A 1 395 ? 4.675 6.994 108.833 1.00 46.32 471 GLU D O 1
ATOM 2886 N N . ASP A 1 396 ? 5.203 6.477 106.729 1.00 44.07 472 ASP D N 1
ATOM 2887 C CA . ASP A 1 396 ? 5.621 7.846 106.371 1.00 42.99 472 ASP D CA 1
ATOM 2888 C C . ASP A 1 396 ? 4.472 8.782 105.935 1.00 44.30 472 ASP D C 1
ATOM 2889 O O . ASP A 1 396 ? 4.729 9.975 105.710 1.00 41.68 472 ASP D O 1
ATOM 2894 N N . TYR A 1 397 ? 3.252 8.271 105.742 1.00 40.27 473 TYR D N 1
ATOM 2895 C CA . TYR A 1 397 ? 2.157 9.121 105.192 1.00 44.61 473 TYR D CA 1
ATOM 2896 C C . TYR A 1 397 ? 1.920 10.369 106.030 1.00 44.64 473 TYR D C 1
ATOM 2897 O O . TYR A 1 397 ? 1.768 11.456 105.498 1.00 36.37 473 TYR D O 1
ATOM 2906 N N . GLU A 1 398 ? 1.915 10.202 107.345 1.00 49.45 474 GLU D N 1
ATOM 2907 C CA . GLU A 1 398 ? 1.670 11.309 108.268 1.00 51.61 474 GLU D CA 1
ATOM 2908 C C . GLU A 1 398 ? 2.744 12.424 108.225 1.00 45.68 474 GLU D C 1
ATOM 2909 O O . GLU A 1 398 ? 2.415 13.565 108.474 1.00 53.78 474 GLU D O 1
ATOM 2915 N N . SER A 1 399 ? 3.987 12.125 107.875 1.00 43.08 475 SER D N 1
ATOM 2916 C CA . SER A 1 399 ? 5.023 13.120 107.737 1.00 41.76 475 SER D CA 1
ATOM 2917 C C . SER A 1 399 ? 4.898 14.002 106.467 1.00 39.30 475 SER D C 1
ATOM 2918 O O . SER A 1 399 ? 5.616 15.009 106.296 1.00 33.98 475 SER D O 1
ATOM 2921 N N . LEU A 1 400 ? 4.033 13.616 105.529 1.00 34.16 476 LEU D N 1
ATOM 2922 C CA . LEU A 1 400 ? 4.061 14.269 104.218 1.00 29.33 476 LEU D CA 1
ATOM 2923 C C . LEU A 1 400 ? 3.491 15.679 104.228 1.00 24.47 476 LEU D C 1
ATOM 2924 O O . LEU A 1 400 ? 4.097 16.559 103.619 1.00 26.62 476 LEU D O 1
ATOM 2929 N N . PRO A 1 401 ? 2.358 15.922 104.912 1.00 25.98 477 PRO D N 1
ATOM 2930 C CA . PRO A 1 401 ? 1.831 17.279 104.896 1.00 28.88 477 PRO D CA 1
ATOM 2931 C C . PRO A 1 401 ? 2.820 18.305 105.497 1.00 30.46 477 PRO D C 1
ATOM 2932 O O . PRO A 1 401 ? 2.948 19.424 104.993 1.00 27.24 477 PRO D O 1
ATOM 2936 N N . LYS A 1 402 ? 3.518 17.896 106.546 1.00 34.51 478 LYS D N 1
ATOM 2937 C CA . LYS A 1 402 ? 4.603 18.702 107.124 1.00 36.50 478 LYS D CA 1
ATOM 2938 C C . LYS A 1 402 ? 5.707 19.018 106.131 1.00 35.95 478 LYS D C 1
ATOM 2939 O O . LYS A 1 402 ? 6.220 20.154 106.065 1.00 35.50 478 LYS D O 1
ATOM 2945 N N . GLU A 1 403 ? 6.114 17.988 105.388 1.00 33.01 479 GLU D N 1
ATOM 2946 C CA . GLU A 1 403 ? 7.118 18.179 104.373 1.00 31.38 479 GLU D CA 1
ATOM 2947 C C . GLU A 1 403 ? 6.665 19.231 103.360 1.00 31.03 479 GLU D C 1
ATOM 2948 O O . GLU A 1 403 ? 7.441 20.112 102.981 1.00 26.44 479 GLU D O 1
ATOM 2954 N N . VAL A 1 404 ? 5.403 19.183 102.921 1.00 25.09 480 VAL D N 1
ATOM 2955 C CA . VAL A 1 404 ? 4.950 20.122 101.889 1.00 24.14 480 VAL D CA 1
ATOM 2956 C C . VAL A 1 404 ? 5.009 21.554 102.434 1.00 23.31 480 VAL D C 1
ATOM 2957 O O . VAL A 1 404 ? 5.511 22.479 101.771 1.00 22.12 480 VAL D O 1
ATOM 2961 N N . ALA A 1 405 ? 4.485 21.710 103.643 1.00 25.23 481 ALA D N 1
ATOM 2962 C CA . ALA A 1 405 ? 4.443 23.001 104.369 1.00 27.03 481 ALA D CA 1
ATOM 2963 C C . ALA A 1 405 ? 5.825 23.562 104.717 1.00 28.90 481 ALA D C 1
ATOM 2964 O O . ALA A 1 405 ? 5.968 24.818 104.810 1.00 28.85 481 ALA D O 1
ATOM 2966 N N . SER A 1 406 ? 6.818 22.678 104.817 1.00 32.43 482 SER D N 1
ATOM 2967 C CA . SER A 1 406 ? 8.224 23.071 105.051 1.00 35.21 482 SER D CA 1
ATOM 2968 C C . SER A 1 406 ? 8.987 23.438 103.799 1.00 35.60 482 SER D C 1
ATOM 2969 O O . SER A 1 406 ? 10.092 23.940 103.902 1.00 35.66 482 SER D O 1
ATOM 2972 N N . ALA A 1 407 ? 8.420 23.220 102.612 1.00 35.97 483 ALA D N 1
ATOM 2973 C CA . ALA A 1 407 ? 9.083 23.642 101.384 1.00 34.63 483 ALA D CA 1
ATOM 2974 C C . ALA A 1 407 ? 9.219 25.186 101.320 1.00 36.57 483 ALA D C 1
ATOM 2975 O O . ALA A 1 407 ? 8.382 25.930 101.861 1.00 36.98 483 ALA D O 1
ATOM 2977 N N . LYS A 1 408 ? 10.257 25.624 100.630 1.00 36.27 484 LYS D N 1
ATOM 2978 C CA . LYS A 1 408 ? 10.629 27.031 100.570 1.00 38.57 484 LYS D CA 1
ATOM 2979 C C . LYS A 1 408 ? 10.632 27.498 99.119 1.00 34.97 484 LYS D C 1
ATOM 2980 O O . LYS A 1 408 ? 11.723 27.671 98.468 1.00 37.69 484 LYS D O 1
ATOM 2986 N N . PRO A 1 409 ? 9.432 27.705 98.556 1.00 31.53 485 PRO D N 1
ATOM 2987 C CA . PRO A 1 409 ? 9.366 28.155 97.181 1.00 34.26 485 PRO D CA 1
ATOM 2988 C C . PRO A 1 409 ? 9.961 29.528 97.101 1.00 39.10 485 PRO D C 1
ATOM 2989 O O . PRO A 1 409 ? 9.682 30.341 97.948 1.00 40.27 485 PRO D O 1
ATOM 2993 N N . LYS A 1 410 ? 10.805 29.763 96.111 1.00 45.62 486 LYS D N 1
ATOM 2994 C CA . LYS A 1 410 ? 11.331 31.123 95.817 1.00 45.07 486 LYS D CA 1
ATOM 2995 C C . LYS A 1 410 ? 10.368 31.933 94.969 1.00 40.04 486 LYS D C 1
ATOM 2996 O O . LYS A 1 410 ? 10.637 32.270 93.818 1.00 43.48 486 LYS D O 1
ATOM 3002 N N . VAL A 1 411 ? 9.245 32.290 95.585 1.00 36.34 487 VAL D N 1
ATOM 3003 C CA . VAL A 1 411 ? 8.200 33.038 94.942 1.00 34.76 487 VAL D CA 1
ATOM 3004 C C . VAL A 1 411 ? 7.627 33.909 96.033 1.00 30.37 487 VAL D C 1
ATOM 3005 O O . VAL A 1 411 ? 7.753 33.620 97.207 1.00 30.70 487 VAL D O 1
ATOM 3009 N N . LEU A 1 412 ? 7.069 35.026 95.609 1.00 34.31 488 LEU D N 1
ATOM 3010 C CA . LEU A 1 412 ? 6.453 35.959 96.480 1.00 39.63 488 LEU D CA 1
ATOM 3011 C C . LEU A 1 412 ? 5.105 35.366 96.865 1.00 42.79 488 LEU D C 1
ATOM 3012 O O . LEU A 1 412 ? 4.294 35.062 96.002 1.00 45.97 488 LEU D O 1
ATOM 3017 N N . LEU A 1 413 ? 4.900 35.224 98.165 1.00 40.05 489 LEU D N 1
ATOM 3018 C CA . LEU A 1 413 ? 3.678 34.674 98.771 1.00 42.06 489 LEU D CA 1
ATOM 3019 C C . LEU A 1 413 ? 3.204 35.580 99.902 1.00 46.16 489 LEU D C 1
ATOM 3020 O O . LEU A 1 413 ? 3.969 35.913 100.835 1.00 41.66 489 LEU D O 1
ATOM 3025 N N . ASP A 1 414 ? 1.920 35.949 99.866 1.00 50.25 490 ASP D N 1
ATOM 3026 C CA . ASP A 1 414 ? 1.236 36.588 100.983 1.00 48.72 490 ASP D CA 1
ATOM 3027 C C . ASP A 1 414 ? 1.043 35.543 102.111 1.00 50.77 490 ASP D C 1
ATOM 3028 O O . ASP A 1 414 ? 1.730 35.605 103.138 1.00 54.68 490 ASP D O 1
ATOM 3033 N N . VAL A 1 415 ? 0.168 34.572 101.883 1.00 43.62 491 VAL D N 1
ATOM 3034 C CA . VAL A 1 415 ? -0.266 33.668 102.944 1.00 46.44 491 VAL D CA 1
ATOM 3035 C C . VAL A 1 415 ? 0.776 32.572 103.148 1.00 38.90 491 VAL D C 1
ATOM 3036 O O . VAL A 1 415 ? 1.463 32.155 102.211 1.00 39.06 491 VAL D O 1
ATOM 3040 N N . LYS A 1 416 ? 0.884 32.129 104.399 1.00 37.73 492 LYS D N 1
ATOM 3041 C CA . LYS A 1 416 ? 1.720 31.018 104.749 1.00 45.74 492 LYS D CA 1
ATOM 3042 C C . LYS A 1 416 ? 0.801 29.913 105.254 1.00 43.28 492 LYS D C 1
ATOM 3043 O O . LYS A 1 416 ? -0.186 30.162 105.958 1.00 43.50 492 LYS D O 1
ATOM 3049 N N . LEU A 1 417 ? 1.141 28.702 104.845 1.00 34.20 493 LEU D N 1
ATOM 3050 C CA . LEU A 1 417 ? 0.320 27.545 105.121 1.00 30.67 493 LEU D CA 1
ATOM 3051 C C . LEU A 1 417 ? 1.109 26.643 106.030 1.00 32.48 493 LEU D C 1
ATOM 3052 O O . LEU A 1 417 ? 2.329 26.560 105.933 1.00 36.17 493 LEU D O 1
ATOM 3057 N N . LYS A 1 418 ? 0.373 25.989 106.929 1.00 30.91 494 LYS D N 1
ATOM 3058 C CA . LYS A 1 418 ? 0.883 25.015 107.885 1.00 34.67 494 LYS D CA 1
ATOM 3059 C C . LYS A 1 418 ? 0.501 23.559 107.429 1.00 34.03 494 LYS D C 1
ATOM 3060 O O . LYS A 1 418 ? -0.295 23.327 106.504 1.00 31.22 494 LYS D O 1
ATOM 3066 N N . ALA A 1 419 ? 1.165 22.616 108.092 1.00 31.50 495 ALA D N 1
ATOM 3067 C CA . ALA A 1 419 ? 0.973 21.190 107.845 1.00 36.53 495 ALA D CA 1
ATOM 3068 C C . ALA A 1 419 ? -0.497 20.769 107.783 1.00 32.22 495 ALA D C 1
ATOM 3069 O O . ALA A 1 419 ? -0.892 20.097 106.831 1.00 28.69 495 ALA D O 1
ATOM 3071 N N . GLU A 1 420 ? -1.277 21.244 108.751 1.00 33.11 496 GLU D N 1
ATOM 3072 C CA . GLU A 1 420 ? -2.668 20.860 108.863 1.00 35.05 496 GLU D CA 1
ATOM 3073 C C . GLU A 1 420 ? -3.539 21.418 107.745 1.00 31.99 496 GLU D C 1
ATOM 3074 O O . GLU A 1 420 ? -4.680 21.001 107.610 1.00 33.16 496 GLU D O 1
ATOM 3080 N N . ASP A 1 421 ? -3.007 22.331 106.918 1.00 26.30 497 ASP D N 1
ATOM 3081 C CA . ASP A 1 421 ? -3.761 22.857 105.780 1.00 24.95 497 ASP D CA 1
ATOM 3082 C C . ASP A 1 421 ? -3.676 21.948 104.522 1.00 24.78 497 ASP D C 1
ATOM 3083 O O . ASP A 1 421 ? -4.355 22.222 103.544 1.00 22.87 497 ASP D O 1
ATOM 3088 N N . PHE A 1 422 ? -2.751 20.982 104.565 1.00 23.41 498 PHE D N 1
ATOM 3089 C CA . PHE A 1 422 ? -2.491 20.108 103.448 1.00 22.85 498 PHE D CA 1
ATOM 3090 C C . PHE A 1 422 ? -3.021 18.715 103.757 1.00 21.68 498 PHE D C 1
ATOM 3091 O O . PHE A 1 422 ? -2.950 18.238 104.873 1.00 24.12 498 PHE D O 1
ATOM 3099 N N . ILE A 1 423 ? -3.555 18.076 102.693 1.00 20.01 499 ILE D N 1
ATOM 3100 C CA . ILE A 1 423 ? -3.824 16.637 102.629 1.00 18.47 499 ILE D CA 1
ATOM 3101 C C . ILE A 1 423 ? -2.930 16.052 101.523 1.00 18.24 499 ILE D C 1
ATOM 3102 O O . ILE A 1 423 ? -2.836 16.635 100.423 1.00 19.07 499 ILE D O 1
ATOM 3107 N N . VAL A 1 424 ? -2.240 14.986 101.847 1.00 20.69 500 VAL D N 1
ATOM 3108 C CA . VAL A 1 424 ? -1.366 14.333 100.863 1.00 20.16 500 VAL D CA 1
ATOM 3109 C C . VAL A 1 424 ? -1.918 12.902 100.771 1.00 22.73 500 VAL D C 1
ATOM 3110 O O . VAL A 1 424 ? -1.903 12.190 101.771 1.00 22.22 500 VAL D O 1
ATOM 3114 N N . ASP A 1 425 ? -2.434 12.493 99.606 1.00 21.78 501 ASP D N 1
ATOM 3115 C CA . ASP A 1 425 ? -3.102 11.173 99.412 1.00 20.53 501 ASP D CA 1
ATOM 3116 C C . ASP A 1 425 ? -2.138 10.374 98.523 1.00 19.48 501 ASP D C 1
ATOM 3117 O O . ASP A 1 425 ? -1.845 10.802 97.407 1.00 20.57 501 ASP D O 1
ATOM 3122 N N . VAL A 1 426 ? -1.643 9.267 99.025 1.00 21.11 502 VAL D N 1
ATOM 3123 C CA . VAL A 1 426 ? -0.701 8.399 98.283 1.00 18.76 502 VAL D CA 1
ATOM 3124 C C . VAL A 1 426 ? -1.498 7.188 97.704 1.00 20.33 502 VAL D C 1
ATOM 3125 O O . VAL A 1 426 ? -2.169 6.493 98.423 1.00 20.02 502 VAL D O 1
ATOM 3129 N N . ILE A 1 427 ? -1.448 7.025 96.421 1.00 19.57 503 ILE D N 1
ATOM 3130 C CA . ILE A 1 427 ? -2.228 5.945 95.786 1.00 21.25 503 ILE D CA 1
ATOM 3131 C C . ILE A 1 427 ? -1.274 4.932 95.137 1.00 19.76 503 ILE D C 1
ATOM 3132 O O . ILE A 1 427 ? -0.445 5.260 94.339 1.00 18.25 503 ILE D O 1
ATOM 3137 N N . ASN A 1 428 ? -1.456 3.681 95.500 1.00 21.16 504 ASN D N 1
ATOM 3138 C CA . ASN A 1 428 ? -0.725 2.583 94.874 1.00 22.54 504 ASN D CA 1
ATOM 3139 C C . ASN A 1 428 ? -1.484 2.005 93.665 1.00 23.13 504 ASN D C 1
ATOM 3140 O O . ASN A 1 428 ? -2.591 1.524 93.756 1.00 27.54 504 ASN D O 1
ATOM 3145 N N . MET A 1 429 ? -0.936 2.204 92.528 1.00 20.30 505 MET D N 1
ATOM 3146 C CA . MET A 1 429 ? -1.495 1.637 91.288 1.00 21.49 505 MET D CA 1
ATOM 3147 C C . MET A 1 429 ? -0.634 0.464 90.866 1.00 21.44 505 MET D C 1
ATOM 3148 O O . MET A 1 429 ? 0.576 0.602 90.613 1.00 20.77 505 MET D O 1
ATOM 3153 N N . ASP A 1 430 ? -1.237 -0.700 90.769 1.00 17.08 506 ASP D N 1
ATOM 3154 C CA . ASP A 1 430 ? -0.421 -1.873 90.255 1.00 18.52 506 ASP D CA 1
ATOM 3155 C C . ASP A 1 430 ? -1.334 -2.924 89.589 1.00 19.95 506 ASP D C 1
ATOM 3156 O O . ASP A 1 430 ? -2.558 -2.728 89.534 1.00 18.92 506 ASP D O 1
ATOM 3161 N N . TYR A 1 431 ? -0.730 -3.988 89.152 1.00 16.50 507 TYR D N 1
ATOM 3162 C CA . TYR A 1 431 ? -1.427 -5.110 88.466 1.00 17.42 507 TYR D CA 1
ATOM 3163 C C . TYR A 1 431 ? -1.825 -6.181 89.446 1.00 16.08 507 TYR D C 1
ATOM 3164 O O . TYR A 1 431 ? -2.056 -7.310 89.069 1.00 17.14 507 TYR D O 1
ATOM 3173 N N . GLY A 1 432 ? -1.951 -5.845 90.737 1.00 15.43 508 GLY D N 1
ATOM 3174 C CA . GLY A 1 432 ? -2.488 -6.723 91.746 1.00 17.14 508 GLY D CA 1
ATOM 3175 C C . GLY A 1 432 ? -1.526 -7.635 92.436 1.00 20.53 508 GLY D C 1
ATOM 3176 O O . GLY A 1 432 ? -1.932 -8.331 93.358 1.00 22.27 508 GLY D O 1
ATOM 3177 N N . MET A 1 433 ? -0.221 -7.587 92.071 1.00 19.03 509 MET D N 1
ATOM 3178 C CA . MET A 1 433 ? 0.804 -8.419 92.705 1.00 22.03 509 MET D CA 1
ATOM 3179 C C . MET A 1 433 ? 2.048 -7.614 93.012 1.00 24.08 509 MET D C 1
ATOM 3180 O O . MET A 1 433 ? 3.179 -8.015 92.706 1.00 22.79 509 MET D O 1
ATOM 3185 N N . GLN A 1 434 ? 1.805 -6.401 93.563 1.00 23.35 510 GLN D N 1
ATOM 3186 C CA . GLN A 1 434 ? 2.828 -5.442 93.847 1.00 27.58 510 GLN D CA 1
ATOM 3187 C C . GLN A 1 434 ? 3.705 -5.216 92.612 1.00 24.01 510 GLN D C 1
ATOM 3188 O O . GLN A 1 434 ? 3.161 -4.799 91.567 1.00 21.20 510 GLN D O 1
ATOM 3194 N N . GLU A 1 435 ? 5.034 -5.455 92.682 1.00 21.22 511 GLU D N 1
ATOM 3195 C CA . GLU A 1 435 ? 5.874 -5.191 91.530 1.00 21.43 511 GLU D CA 1
ATOM 3196 C C . GLU A 1 435 ? 5.837 -6.258 90.451 1.00 18.36 511 GLU D C 1
ATOM 3197 O O . GLU A 1 435 ? 6.435 -6.069 89.392 1.00 21.56 511 GLU D O 1
ATOM 3203 N N . LYS A 1 436 ? 5.192 -7.389 90.718 1.00 18.63 512 LYS D N 1
ATOM 3204 C CA . LYS A 1 436 ? 5.236 -8.532 89.812 1.00 22.21 512 LYS D CA 1
ATOM 3205 C C . LYS A 1 436 ? 4.250 -8.379 88.631 1.00 22.85 512 LYS D C 1
ATOM 3206 O O . LYS A 1 436 ? 3.220 -7.721 88.729 1.00 18.30 512 LYS D O 1
ATOM 3212 N N . ASN A 1 437 ? 4.615 -8.998 87.539 1.00 19.57 513 ASN D N 1
ATOM 3213 C CA . ASN A 1 437 ? 3.754 -9.129 86.357 1.00 18.29 513 ASN D CA 1
ATOM 3214 C C . ASN A 1 437 ? 2.862 -10.352 86.551 1.00 16.58 513 ASN D C 1
ATOM 3215 O O . ASN A 1 437 ? 3.343 -11.484 86.570 1.00 15.90 513 ASN D O 1
ATOM 3220 N N . PRO A 1 438 ? 1.572 -10.145 86.729 1.00 16.66 514 PRO D N 1
ATOM 3221 C CA . PRO A 1 438 ? 0.705 -11.309 87.030 1.00 15.91 514 PRO D CA 1
ATOM 3222 C C . PRO A 1 438 ? 0.649 -12.333 85.910 1.00 14.75 514 PRO D C 1
ATOM 3223 O O . PRO A 1 438 ? 0.373 -13.529 86.157 1.00 17.31 514 PRO D O 1
ATOM 3227 N N . ILE A 1 439 ? 0.910 -11.906 84.682 1.00 15.71 515 ILE D N 1
ATOM 3228 C CA . ILE A 1 439 ? 0.884 -12.805 83.512 1.00 19.13 515 ILE D CA 1
ATOM 3229 C C . ILE A 1 439 ? 2.080 -13.780 83.575 1.00 20.44 515 ILE D C 1
ATOM 3230 O O . ILE A 1 439 ? 1.977 -14.904 83.064 1.00 19.41 515 ILE D O 1
ATOM 3235 N N . ASP A 1 440 ? 3.148 -13.431 84.296 1.00 20.95 516 ASP D N 1
ATOM 3236 C CA . ASP A 1 440 ? 4.211 -14.422 84.630 1.00 21.03 516 ASP D CA 1
ATOM 3237 C C . ASP A 1 440 ? 3.709 -15.515 85.534 1.00 19.73 516 ASP D C 1
ATOM 3238 O O . ASP A 1 440 ? 4.387 -16.531 85.677 1.00 22.29 516 ASP D O 1
ATOM 3243 N N . HIS A 1 441 ? 2.492 -15.381 86.116 1.00 17.59 517 HIS D N 1
ATOM 3244 C CA . HIS A 1 441 ? 1.904 -16.350 87.008 1.00 17.48 517 HIS D CA 1
ATOM 3245 C C . HIS A 1 441 ? 0.649 -17.010 86.453 1.00 17.14 517 HIS D C 1
ATOM 3246 O O . HIS A 1 441 ? -0.149 -17.565 87.197 1.00 20.40 517 HIS D O 1
ATOM 3253 N N . VAL A 1 442 ? 0.501 -16.932 85.165 1.00 16.83 518 VAL D N 1
ATOM 3254 C CA . VAL A 1 442 ? -0.524 -17.614 84.403 1.00 19.35 518 VAL D CA 1
ATOM 3255 C C . VAL A 1 442 ? 0.129 -18.717 83.565 1.00 17.84 518 VAL D C 1
ATOM 3256 O O . VAL A 1 442 ? 1.182 -18.545 82.989 1.00 19.00 518 VAL D O 1
ATOM 3260 N N . SER A 1 443 ? -0.556 -19.822 83.380 1.00 18.73 519 SER D N 1
ATOM 3261 C CA . SER A 1 443 ? -0.131 -20.866 82.478 1.00 21.66 519 SER D CA 1
ATOM 3262 C C . SER A 1 443 ? -1.107 -20.954 81.289 1.00 20.66 519 SER D C 1
ATOM 3263 O O . SER A 1 443 ? -2.265 -20.585 81.410 1.00 17.95 519 SER D O 1
ATOM 3266 N N . PHE A 1 444 ? -0.589 -21.364 80.149 1.00 18.06 520 PHE D N 1
ATOM 3267 C CA . PHE A 1 444 ? -1.313 -21.381 78.923 1.00 17.39 520 PHE D CA 1
ATOM 3268 C C . PHE A 1 444 ? -1.263 -22.772 78.314 1.00 20.69 520 PHE D C 1
ATOM 3269 O O . PHE A 1 444 ? -0.500 -23.590 78.747 1.00 21.99 520 PHE D O 1
ATOM 3277 N N . TYR A 1 445 ? -2.153 -23.064 77.353 1.00 18.27 521 TYR D N 1
ATOM 3278 C CA . TYR A 1 445 ? -2.142 -24.275 76.555 1.00 16.61 521 TYR D CA 1
ATOM 3279 C C . TYR A 1 445 ? -2.283 -23.924 75.090 1.00 18.28 521 TYR D C 1
ATOM 3280 O O . TYR A 1 445 ? -2.805 -22.846 74.731 1.00 18.47 521 TYR D O 1
ATOM 3289 N N A CYS A 1 446 ? -1.776 -24.831 74.257 0.50 21.13 522 CYS D N 1
ATOM 3290 N N B CYS A 1 446 ? -1.780 -24.834 74.257 0.50 17.44 522 CYS D N 1
ATOM 3291 C CA A CYS A 1 446 ? -1.819 -24.704 72.815 0.50 24.02 522 CYS D CA 1
ATOM 3292 C CA B CYS A 1 446 ? -1.810 -24.711 72.818 0.50 17.72 522 CYS D CA 1
ATOM 3293 C C A CYS A 1 446 ? -2.845 -25.644 72.241 0.50 22.71 522 CYS D C 1
ATOM 3294 C C B CYS A 1 446 ? -2.845 -25.644 72.242 0.50 19.15 522 CYS D C 1
ATOM 3295 O O A CYS A 1 446 ? -3.179 -26.697 72.790 0.50 22.92 522 CYS D O 1
ATOM 3296 O O B CYS A 1 446 ? -3.181 -26.697 72.789 0.50 19.67 522 CYS D O 1
ATOM 3301 N N . LYS A 1 447 ? -3.300 -25.274 71.057 1.00 21.36 523 LYS D N 1
ATOM 3302 C CA . LYS A 1 447 ? -4.300 -25.985 70.345 1.00 24.11 523 LYS D CA 1
ATOM 3303 C C . LYS A 1 447 ? -3.788 -27.416 70.038 1.00 23.79 523 LYS D C 1
ATOM 3304 O O . LYS A 1 447 ? -4.571 -28.325 70.052 1.00 25.36 523 LYS D O 1
ATOM 3310 N N . THR A 1 448 ? -2.506 -27.603 69.796 1.00 24.53 524 THR D N 1
ATOM 3311 C CA . THR A 1 448 ? -2.052 -28.944 69.450 1.00 29.01 524 THR D CA 1
ATOM 3312 C C . THR A 1 448 ? -1.932 -29.864 70.667 1.00 30.19 524 THR D C 1
ATOM 3313 O O . THR A 1 448 ? -1.882 -31.034 70.461 1.00 30.04 524 THR D O 1
ATOM 3317 N N . ALA A 1 449 ? -1.984 -29.339 71.899 1.00 22.71 525 ALA D N 1
ATOM 3318 C CA . ALA A 1 449 ? -1.832 -30.119 73.135 1.00 24.80 525 ALA D CA 1
ATOM 3319 C C . ALA A 1 449 ? -2.572 -29.448 74.294 1.00 23.18 525 ALA D C 1
ATOM 3320 O O . ALA A 1 449 ? -1.938 -28.896 75.223 1.00 24.25 525 ALA D O 1
ATOM 3322 N N . PRO A 1 450 ? -3.910 -29.546 74.290 1.00 25.26 526 PRO D N 1
ATOM 3323 C CA . PRO A 1 450 ? -4.717 -28.738 75.194 1.00 23.25 526 PRO D CA 1
ATOM 3324 C C . PRO A 1 450 ? -4.563 -29.035 76.649 1.00 25.00 526 PRO D C 1
ATOM 3325 O O . PRO A 1 450 ? -5.022 -28.253 77.505 1.00 24.36 526 PRO D O 1
ATOM 3329 N N . ASN A 1 451 ? -3.980 -30.172 77.004 1.00 23.20 527 ASN D N 1
ATOM 3330 C CA . ASN A 1 451 ? -3.783 -30.446 78.437 1.00 26.07 527 ASN D CA 1
ATOM 3331 C C . ASN A 1 451 ? -2.374 -30.152 78.931 1.00 26.19 527 ASN D C 1
ATOM 3332 O O . ASN A 1 451 ? -2.054 -30.479 80.078 1.00 30.49 527 ASN D O 1
ATOM 3337 N N . ARG A 1 452 ? -1.553 -29.629 78.043 1.00 21.84 528 ARG D N 1
ATOM 3338 C CA . ARG A 1 452 ? -0.164 -29.388 78.355 1.00 26.41 528 ARG D CA 1
ATOM 3339 C C . ARG A 1 452 ? 0.174 -27.889 78.575 1.00 25.56 528 ARG D C 1
ATOM 3340 O O . ARG A 1 452 ? 0.176 -27.115 77.658 1.00 25.12 528 ARG D O 1
ATOM 3348 N N . ALA A 1 453 ? 0.409 -27.567 79.834 1.00 24.24 529 ALA D N 1
ATOM 3349 C CA . ALA A 1 453 ? 0.633 -26.196 80.265 1.00 25.24 529 ALA D CA 1
ATOM 3350 C C . ALA A 1 453 ? 1.987 -25.682 79.823 1.00 25.44 529 ALA D C 1
ATOM 3351 O O . ALA A 1 453 ? 2.964 -26.408 79.889 1.00 27.10 529 ALA D O 1
ATOM 3353 N N . ILE A 1 454 ? 2.025 -24.480 79.265 1.00 23.03 530 ILE D N 1
ATOM 3354 C CA . ILE A 1 454 ? 3.265 -23.767 79.004 1.00 25.21 530 ILE D CA 1
ATOM 3355 C C . ILE A 1 454 ? 3.252 -22.380 79.667 1.00 26.55 530 ILE D C 1
ATOM 3356 O O . ILE A 1 454 ? 2.259 -21.906 80.081 1.00 26.42 530 ILE D O 1
ATOM 3361 N N . ARG A 1 455 ? 4.441 -21.806 79.753 1.00 25.35 531 ARG D N 1
ATOM 3362 C CA . ARG A 1 455 ? 4.655 -20.415 80.090 1.00 26.71 531 ARG D CA 1
ATOM 3363 C C . ARG A 1 455 ? 4.921 -19.572 78.848 1.00 23.05 531 ARG D C 1
ATOM 3364 O O . ARG A 1 455 ? 5.455 -20.008 77.828 1.00 23.31 531 ARG D O 1
ATOM 3372 N N . ILE A 1 456 ? 4.458 -18.328 78.962 1.00 24.14 532 ILE D N 1
ATOM 3373 C CA . ILE A 1 456 ? 4.677 -17.272 77.966 1.00 22.52 532 ILE D CA 1
ATOM 3374 C C . ILE A 1 456 ? 5.235 -16.029 78.666 1.00 28.01 532 ILE D C 1
ATOM 3375 O O . ILE A 1 456 ? 4.620 -15.538 79.589 1.00 25.66 532 ILE D O 1
ATOM 3380 N N . THR A 1 457 ? 6.429 -15.597 78.185 1.00 26.64 533 THR D N 1
ATOM 3381 C CA . THR A 1 457 ? 7.112 -14.366 78.693 1.00 25.32 533 THR D CA 1
ATOM 3382 C C . THR A 1 457 ? 6.633 -13.146 77.999 1.00 23.41 533 THR D C 1
ATOM 3383 O O . THR A 1 457 ? 6.068 -13.205 76.895 1.00 22.23 533 THR D O 1
ATOM 3387 N N . LYS A 1 458 ? 6.808 -11.983 78.653 1.00 27.64 534 LYS D N 1
ATOM 3388 C CA . LYS A 1 458 ? 6.327 -10.708 78.095 1.00 26.80 534 LYS D CA 1
ATOM 3389 C C . LYS A 1 458 ? 6.910 -10.388 76.693 1.00 26.60 534 LYS D C 1
ATOM 3390 O O . LYS A 1 458 ? 6.190 -9.890 75.798 1.00 25.43 534 LYS D O 1
ATOM 3396 N N . ASN A 1 459 ? 8.192 -10.656 76.518 1.00 27.96 535 ASN D N 1
ATOM 3397 C CA . ASN A 1 459 ? 8.872 -10.450 75.206 1.00 29.49 535 ASN D CA 1
ATOM 3398 C C . ASN A 1 459 ? 8.365 -11.338 74.060 1.00 26.85 535 ASN D C 1
ATOM 3399 O O . ASN A 1 459 ? 8.506 -10.973 72.898 1.00 24.94 535 ASN D O 1
ATOM 3404 N N . GLN A 1 460 ? 7.767 -12.516 74.388 1.00 21.74 536 GLN D N 1
ATOM 3405 C CA . GLN A 1 460 ? 7.120 -13.330 73.403 1.00 24.37 536 GLN D CA 1
ATOM 3406 C C . GLN A 1 460 ? 5.813 -12.741 72.993 1.00 24.99 536 GLN D C 1
ATOM 3407 O O . GLN A 1 460 ? 5.199 -13.278 72.048 1.00 30.64 536 GLN D O 1
ATOM 3413 N N . VAL A 1 461 ? 5.322 -11.713 73.706 1.00 24.52 537 VAL D N 1
ATOM 3414 C CA . VAL A 1 461 ? 3.992 -11.126 73.382 1.00 22.71 537 VAL D CA 1
ATOM 3415 C C . VAL A 1 461 ? 3.958 -9.792 72.561 1.00 23.70 537 VAL D C 1
ATOM 3416 O O . VAL A 1 461 ? 3.364 -9.717 71.490 1.00 24.99 537 VAL D O 1
ATOM 3420 N N . SER A 1 462 ? 4.622 -8.768 73.077 1.00 23.83 538 SER D N 1
ATOM 3421 C CA . SER A 1 462 ? 4.613 -7.513 72.449 1.00 22.85 538 SER D CA 1
ATOM 3422 C C . SER A 1 462 ? 5.653 -6.695 73.146 1.00 24.14 538 SER D C 1
ATOM 3423 O O . SER A 1 462 ? 5.754 -6.714 74.350 1.00 27.05 538 SER D O 1
ATOM 3426 N N . GLN A 1 463 ? 6.295 -5.808 72.406 1.00 24.47 539 GLN D N 1
ATOM 3427 C CA . GLN A 1 463 ? 7.210 -4.804 72.958 1.00 23.66 539 GLN D CA 1
ATOM 3428 C C . GLN A 1 463 ? 6.490 -3.541 73.400 1.00 28.58 539 GLN D C 1
ATOM 3429 O O . GLN A 1 463 ? 7.151 -2.583 73.899 1.00 25.41 539 GLN D O 1
ATOM 3435 N N . LEU A 1 464 ? 5.172 -3.492 73.169 1.00 23.38 540 LEU D N 1
ATOM 3436 C CA . LEU A 1 464 ? 4.365 -2.328 73.523 1.00 22.74 540 LEU D CA 1
ATOM 3437 C C . LEU A 1 464 ? 3.764 -2.485 74.973 1.00 25.88 540 LEU D C 1
ATOM 3438 O O . LEU A 1 464 ? 3.049 -1.629 75.415 1.00 29.96 540 LEU D O 1
ATOM 3443 N N . LEU A 1 465 ? 4.111 -3.531 75.713 1.00 22.28 541 LEU D N 1
ATOM 3444 C CA . LEU A 1 465 ? 3.560 -3.775 77.035 1.00 23.83 541 LEU D CA 1
ATOM 3445 C C . LEU A 1 465 ? 4.293 -2.976 78.111 1.00 26.89 541 LEU D C 1
ATOM 3446 O O . LEU A 1 465 ? 5.345 -2.428 77.853 1.00 26.27 541 LEU D O 1
ATOM 3451 N N . PRO A 1 466 ? 3.699 -2.865 79.283 1.00 27.49 542 PRO D N 1
ATOM 3452 C CA . PRO A 1 466 ? 4.369 -2.104 80.347 1.00 26.41 542 PRO D CA 1
ATOM 3453 C C . PRO A 1 466 ? 5.734 -2.721 80.687 1.00 28.49 542 PRO D C 1
ATOM 3454 O O . PRO A 1 466 ? 5.953 -3.919 80.625 1.00 29.75 542 PRO D O 1
ATOM 3458 N N . GLU A 1 467 ? 6.670 -1.887 81.019 1.00 28.29 543 GLU D N 1
ATOM 3459 C CA . GLU A 1 467 ? 7.988 -2.360 81.582 1.00 32.22 543 GLU D CA 1
ATOM 3460 C C . GLU A 1 467 ? 7.905 -2.519 83.081 1.00 28.07 543 GLU D C 1
ATOM 3461 O O . GLU A 1 467 ? 8.735 -3.240 83.637 1.00 31.07 543 GLU D O 1
ATOM 3467 N N . LYS A 1 468 ? 6.937 -1.909 83.729 1.00 23.34 544 LYS D N 1
ATOM 3468 C CA . LYS A 1 468 ? 6.848 -1.876 85.183 1.00 23.24 544 LYS D CA 1
ATOM 3469 C C . LYS A 1 468 ? 5.383 -2.164 85.547 1.00 18.76 544 LYS D C 1
ATOM 3470 O O . LYS A 1 468 ? 4.536 -1.779 84.751 1.00 21.29 544 LYS D O 1
ATOM 3476 N N . PHE A 1 469 ? 5.102 -2.700 86.724 1.00 18.03 545 PHE D N 1
ATOM 3477 C CA . PHE A 1 469 ? 3.767 -3.137 87.074 1.00 18.54 545 PHE D CA 1
ATOM 3478 C C . PHE A 1 469 ? 3.206 -2.546 88.330 1.00 19.16 545 PHE D C 1
ATOM 3479 O O . PHE A 1 469 ? 2.132 -2.917 88.793 1.00 16.75 545 PHE D O 1
ATOM 3487 N N . ALA A 1 470 ? 3.947 -1.598 88.896 1.00 18.95 546 ALA D N 1
ATOM 3488 C CA . ALA A 1 470 ? 3.485 -0.891 90.092 1.00 17.24 546 ALA D CA 1
ATOM 3489 C C . ALA A 1 470 ? 3.990 0.547 90.073 1.00 19.59 546 ALA D C 1
ATOM 3490 O O . ALA A 1 470 ? 5.109 0.781 89.603 1.00 19.18 546 ALA D O 1
ATOM 3492 N N . GLU A 1 471 ? 3.210 1.486 90.555 1.00 16.72 547 GLU D N 1
ATOM 3493 C CA . GLU A 1 471 ? 3.665 2.890 90.696 1.00 18.52 547 GLU D CA 1
ATOM 3494 C C . GLU A 1 471 ? 2.840 3.507 91.812 1.00 19.01 547 GLU D C 1
ATOM 3495 O O . GLU A 1 471 ? 1.832 2.938 92.310 1.00 17.93 547 GLU D O 1
ATOM 3501 N N . GLN A 1 472 ? 3.236 4.712 92.207 1.00 18.65 548 GLN D N 1
ATOM 3502 C CA . GLN A 1 472 ? 2.510 5.497 93.155 1.00 20.17 548 GLN D CA 1
ATOM 3503 C C . GLN A 1 472 ? 2.146 6.838 92.564 1.00 20.40 548 GLN D C 1
ATOM 3504 O O . GLN A 1 472 ? 2.968 7.490 91.847 1.00 20.03 548 GLN D O 1
ATOM 3510 N N . LEU A 1 473 ? 0.919 7.276 92.875 1.00 19.40 549 LEU D N 1
ATOM 3511 C CA . LEU A 1 473 ? 0.471 8.611 92.564 1.00 22.85 549 LEU D CA 1
ATOM 3512 C C . LEU A 1 473 ? 0.302 9.339 93.900 1.00 21.52 549 LEU D C 1
ATOM 3513 O O . LEU A 1 473 ? -0.217 8.796 94.877 1.00 22.53 549 LEU D O 1
ATOM 3518 N N . ILE A 1 474 ? 0.724 10.590 93.914 1.00 18.55 550 ILE D N 1
ATOM 3519 C CA . ILE A 1 474 ? 0.655 11.413 95.096 1.00 19.24 550 ILE D CA 1
ATOM 3520 C C . ILE A 1 474 ? -0.184 12.638 94.746 1.00 18.81 550 ILE D C 1
ATOM 3521 O O . ILE A 1 474 ? 0.194 13.421 93.888 1.00 20.97 550 ILE D O 1
ATOM 3526 N N . ARG A 1 475 ? -1.336 12.767 95.394 1.00 17.20 551 ARG D N 1
ATOM 3527 C CA . ARG A 1 475 ? -2.154 13.938 95.215 1.00 17.44 551 ARG D CA 1
ATOM 3528 C C . ARG A 1 475 ? -2.093 14.827 96.453 1.00 16.67 551 ARG D C 1
ATOM 3529 O O . ARG A 1 475 ? -2.121 14.364 97.587 1.00 19.25 551 ARG D O 1
ATOM 3537 N N . VAL A 1 476 ? -2.043 16.124 96.211 1.00 16.84 552 VAL D N 1
ATOM 3538 C CA . VAL A 1 476 ? -2.042 17.120 97.279 1.00 17.04 552 VAL D CA 1
ATOM 3539 C C . VAL A 1 476 ? -3.272 17.987 97.155 1.00 15.28 552 VAL D C 1
ATOM 3540 O O . VAL A 1 476 ? -3.656 18.389 96.061 1.00 15.92 552 VAL D O 1
ATOM 3544 N N . TYR A 1 477 ? -3.871 18.272 98.286 1.00 16.23 553 TYR D N 1
ATOM 3545 C CA . TYR A 1 477 ? -5.005 19.134 98.399 1.00 16.56 553 TYR D CA 1
ATOM 3546 C C . TYR A 1 477 ? -4.776 20.147 99.503 1.00 19.17 553 TYR D C 1
ATOM 3547 O O . TYR A 1 477 ? -3.964 19.943 100.377 1.00 20.25 553 TYR D O 1
ATOM 3556 N N . CYS A 1 478 ? -5.564 21.228 99.465 1.00 19.47 554 CYS D N 1
ATOM 3557 C CA . CYS A 1 478 ? -5.468 22.309 100.460 1.00 20.74 554 CYS D CA 1
ATOM 3558 C C . CYS A 1 478 ? -6.851 22.496 101.111 1.00 22.58 554 CYS D C 1
ATOM 3559 O O . CYS A 1 478 ? -7.920 22.560 100.431 1.00 19.16 554 CYS D O 1
ATOM 3562 N N . LYS A 1 479 ? -6.821 22.553 102.428 1.00 21.29 555 LYS D N 1
ATOM 3563 C CA . LYS A 1 479 ? -8.082 22.788 103.169 1.00 22.50 555 LYS D CA 1
ATOM 3564 C C . LYS A 1 479 ? -8.474 24.249 103.186 1.00 23.91 555 LYS D C 1
ATOM 3565 O O . LYS A 1 479 ? -9.613 24.561 103.501 1.00 28.78 555 LYS D O 1
ATOM 3571 N N . LYS A 1 480 ? -7.583 25.139 102.823 1.00 22.97 556 LYS D N 1
ATOM 3572 C CA . LYS A 1 480 ? -7.980 26.578 102.667 1.00 25.90 556 LYS D CA 1
ATOM 3573 C C . LYS A 1 480 ? -8.224 26.801 101.187 1.00 28.23 556 LYS D C 1
ATOM 3574 O O . LYS A 1 480 ? -7.362 26.497 100.359 1.00 35.89 556 LYS D O 1
ATOM 3580 N N . VAL A 1 481 ? -9.374 27.336 100.865 1.00 28.26 557 VAL D N 1
ATOM 3581 C CA . VAL A 1 481 ? -9.883 27.265 99.504 1.00 29.19 557 VAL D CA 1
ATOM 3582 C C . VAL A 1 481 ? -9.937 28.576 98.766 1.00 30.99 557 VAL D C 1
ATOM 3583 O O . VAL A 1 481 ? -10.286 28.593 97.609 1.00 36.71 557 VAL D O 1
ATOM 3587 N N . ASP A 1 482 ? -9.547 29.657 99.427 1.00 31.94 558 ASP D N 1
ATOM 3588 C CA . ASP A 1 482 ? -9.500 30.916 98.741 1.00 33.23 558 ASP D CA 1
ATOM 3589 C C . ASP A 1 482 ? -8.375 30.940 97.689 1.00 37.41 558 ASP D C 1
ATOM 3590 O O . ASP A 1 482 ? -7.451 30.129 97.733 1.00 30.09 558 ASP D O 1
ATOM 3595 N N . ARG A 1 483 ? -8.451 31.912 96.784 1.00 37.94 559 ARG D N 1
ATOM 3596 C CA . ARG A 1 483 ? -7.555 31.982 95.640 1.00 43.70 559 ARG D CA 1
ATOM 3597 C C . ARG A 1 483 ? -6.097 32.230 96.050 1.00 43.85 559 ARG D C 1
ATOM 3598 O O . ARG A 1 483 ? -5.214 31.668 95.440 1.00 43.92 559 ARG D O 1
ATOM 3606 N N . LYS A 1 484 ? -5.820 33.075 97.054 1.00 38.23 560 LYS D N 1
ATOM 3607 C CA . LYS A 1 484 ? -4.448 33.274 97.488 1.00 44.23 560 LYS D CA 1
ATOM 3608 C C . LYS A 1 484 ? -3.858 32.042 98.149 1.00 37.44 560 LYS D C 1
ATOM 3609 O O . LYS A 1 484 ? -2.696 31.772 97.971 1.00 32.04 560 LYS D O 1
ATOM 3615 N N . SER A 1 485 ? -4.658 31.336 98.930 1.00 30.36 561 SER D N 1
ATOM 3616 C CA . SER A 1 485 ? -4.196 30.122 99.600 1.00 30.26 561 SER D CA 1
ATOM 3617 C C . SER A 1 485 ? -3.899 29.009 98.582 1.00 26.68 561 SER D C 1
ATOM 3618 O O . SER A 1 485 ? -2.895 28.314 98.690 1.00 25.37 561 SER D O 1
ATOM 3621 N N . LEU A 1 486 ? -4.745 28.909 97.554 1.00 25.85 562 LEU D N 1
ATOM 3622 C CA . LEU A 1 486 ? -4.560 27.891 96.508 1.00 30.58 562 LEU D CA 1
ATOM 3623 C C . LEU A 1 486 ? -3.307 28.194 95.693 1.00 31.42 562 LEU D C 1
ATOM 3624 O O . LEU A 1 486 ? -2.520 27.301 95.375 1.00 23.22 562 LEU D O 1
ATOM 3629 N N . TYR A 1 487 ? -3.101 29.460 95.349 1.00 29.90 563 TYR D N 1
ATOM 3630 C CA . TYR A 1 487 ? -1.876 29.880 94.695 1.00 30.41 563 TYR D CA 1
ATOM 3631 C C . TYR A 1 487 ? -0.656 29.481 95.519 1.00 25.23 563 TYR D C 1
ATOM 3632 O O . TYR A 1 487 ? 0.270 28.882 94.978 1.00 25.78 563 TYR D O 1
ATOM 3641 N N . ALA A 1 488 ? -0.664 29.791 96.795 1.00 23.84 564 ALA D N 1
ATOM 3642 C CA . ALA A 1 488 ? 0.413 29.466 97.667 1.00 24.49 564 ALA D CA 1
ATOM 3643 C C . ALA A 1 488 ? 0.635 27.957 97.759 1.00 24.00 564 ALA D C 1
ATOM 3644 O O . ALA A 1 488 ? 1.759 27.487 97.672 1.00 23.05 564 ALA D O 1
ATOM 3646 N N . ALA A 1 489 ? -0.461 27.216 97.957 1.00 21.51 565 ALA D N 1
ATOM 3647 C CA . ALA A 1 489 ? -0.383 25.757 98.058 1.00 19.71 565 ALA D CA 1
ATOM 3648 C C . ALA A 1 489 ? 0.281 25.138 96.827 1.00 18.98 565 ALA D C 1
ATOM 3649 O O . ALA A 1 489 ? 1.078 24.216 96.931 1.00 21.16 565 ALA D O 1
ATOM 3651 N N . ARG A 1 490 ? -0.024 25.679 95.658 1.00 18.10 566 ARG D N 1
ATOM 3652 C CA . ARG A 1 490 ? 0.594 25.236 94.422 1.00 21.90 566 ARG D CA 1
ATOM 3653 C C . ARG A 1 490 ? 2.117 25.457 94.383 1.00 23.84 566 ARG D C 1
ATOM 3654 O O . ARG A 1 490 ? 2.857 24.640 93.880 1.00 20.91 566 ARG D O 1
ATOM 3662 N N . GLN A 1 491 ? 2.582 26.574 94.953 1.00 22.86 567 GLN D N 1
ATOM 3663 C CA . GLN A 1 491 ? 4.015 26.835 94.973 1.00 21.21 567 GLN D CA 1
ATOM 3664 C C . GLN A 1 491 ? 4.694 25.919 95.961 1.00 20.32 567 GLN D C 1
ATOM 3665 O O . GLN A 1 491 ? 5.716 25.331 95.612 1.00 22.00 567 GLN D O 1
ATOM 3671 N N . TYR A 1 492 ? 4.156 25.742 97.182 1.00 19.01 568 TYR D N 1
ATOM 3672 C CA . TYR A 1 492 ? 4.731 24.769 98.111 1.00 23.41 568 TYR D CA 1
ATOM 3673 C C . TYR A 1 492 ? 4.794 23.341 97.482 1.00 24.19 568 TYR D C 1
ATOM 3674 O O . TYR A 1 492 ? 5.770 22.607 97.599 1.00 20.62 568 TYR D O 1
ATOM 3683 N N . PHE A 1 493 ? 3.708 22.966 96.842 1.00 23.34 569 PHE D N 1
ATOM 3684 C CA . PHE A 1 493 ? 3.618 21.623 96.242 1.00 20.55 569 PHE D CA 1
ATOM 3685 C C . PHE A 1 493 ? 4.677 21.390 95.185 1.00 19.32 569 PHE D C 1
ATOM 3686 O O . PHE A 1 493 ? 5.408 20.414 95.232 1.00 20.63 569 PHE D O 1
ATOM 3694 N N . VAL A 1 494 ? 4.794 22.282 94.213 1.00 19.62 570 VAL D N 1
ATOM 3695 C CA . VAL A 1 494 ? 5.727 22.103 93.121 1.00 20.88 570 VAL D CA 1
ATOM 3696 C C . VAL A 1 494 ? 7.161 22.188 93.653 1.00 23.11 570 VAL D C 1
ATOM 3697 O O . VAL A 1 494 ? 8.071 21.445 93.215 1.00 22.65 570 VAL D O 1
ATOM 3701 N N . GLN A 1 495 ? 7.367 23.041 94.664 1.00 23.62 571 GLN D N 1
ATOM 3702 C CA . GLN A 1 495 ? 8.705 23.077 95.318 1.00 24.39 571 GLN D CA 1
ATOM 3703 C C . GLN A 1 495 ? 9.048 21.751 96.000 1.00 23.75 571 GLN D C 1
ATOM 3704 O O . GLN A 1 495 ? 10.158 21.243 95.885 1.00 25.08 571 GLN D O 1
ATOM 3710 N N . TRP A 1 496 ? 8.091 21.204 96.741 1.00 25.07 572 TRP D N 1
ATOM 3711 C CA . TRP A 1 496 ? 8.242 19.903 97.380 1.00 24.90 572 TRP D CA 1
ATOM 3712 C C . TRP A 1 496 ? 8.557 18.798 96.326 1.00 26.19 572 TRP D C 1
ATOM 3713 O O . TRP A 1 496 ? 9.465 17.986 96.534 1.00 26.83 572 TRP D O 1
ATOM 3724 N N . CYS A 1 497 ? 7.840 18.792 95.200 1.00 23.11 573 CYS D N 1
ATOM 3725 C CA . CYS A 1 497 ? 8.138 17.850 94.128 1.00 24.08 573 CYS D CA 1
ATOM 3726 C C . CYS A 1 497 ? 9.597 17.967 93.695 1.00 26.44 573 CYS D C 1
ATOM 3727 O O . CYS A 1 497 ? 10.285 16.968 93.523 1.00 26.75 573 CYS D O 1
ATOM 3730 N N . ALA A 1 498 ? 10.039 19.198 93.466 1.00 26.12 574 ALA D N 1
ATOM 3731 C CA . ALA A 1 498 ? 11.410 19.457 93.036 1.00 27.29 574 ALA D CA 1
ATOM 3732 C C . ALA A 1 498 ? 12.394 18.970 94.124 1.00 27.49 574 ALA D C 1
ATOM 3733 O O . ALA A 1 498 ? 13.342 18.261 93.814 1.00 29.05 574 ALA D O 1
ATOM 3735 N N . ASP A 1 499 ? 12.144 19.320 95.385 1.00 26.68 575 ASP D N 1
ATOM 3736 C CA . ASP A 1 499 ? 13.003 18.896 96.483 1.00 28.92 575 ASP D CA 1
ATOM 3737 C C . ASP A 1 499 ? 13.128 17.390 96.594 1.00 34.23 575 ASP D C 1
ATOM 3738 O O . ASP A 1 499 ? 14.193 16.881 96.940 1.00 30.04 575 ASP D O 1
ATOM 3743 N N . ARG A 1 500 ? 12.014 16.667 96.367 1.00 32.27 576 ARG D N 1
ATOM 3744 C CA . ARG A 1 500 ? 12.042 15.233 96.514 1.00 28.58 576 ARG D CA 1
ATOM 3745 C C . ARG A 1 500 ? 12.410 14.514 95.201 1.00 28.21 576 ARG D C 1
ATOM 3746 O O . ARG A 1 500 ? 12.455 13.281 95.165 1.00 29.59 576 ARG D O 1
ATOM 3754 N N . ASN A 1 501 ? 12.671 15.253 94.147 1.00 23.98 577 ASN D N 1
ATOM 3755 C CA . ASN A 1 501 ? 12.922 14.675 92.826 1.00 30.58 577 ASN D CA 1
ATOM 3756 C C . ASN A 1 501 ? 11.779 13.806 92.277 1.00 30.59 577 ASN D C 1
ATOM 3757 O O . ASN A 1 501 ? 12.026 12.806 91.571 1.00 29.32 577 ASN D O 1
ATOM 3762 N N . PHE A 1 502 ? 10.554 14.231 92.571 1.00 24.68 578 PHE D N 1
ATOM 3763 C CA . PHE A 1 502 ? 9.323 13.625 92.023 1.00 22.75 578 PHE D CA 1
ATOM 3764 C C . PHE A 1 502 ? 9.138 14.145 90.644 1.00 23.18 578 PHE D C 1
ATOM 3765 O O . PHE A 1 502 ? 9.881 15.029 90.174 1.00 22.77 578 PHE D O 1
ATOM 3773 N N . THR A 1 503 ? 8.180 13.604 89.916 1.00 20.41 579 THR D N 1
ATOM 3774 C CA . THR A 1 503 ? 7.954 14.029 88.543 1.00 20.06 579 THR D CA 1
ATOM 3775 C C . THR A 1 503 ? 7.373 15.443 88.548 1.00 21.98 579 THR D C 1
ATOM 3776 O O . THR A 1 503 ? 6.683 15.914 89.468 1.00 21.07 579 THR D O 1
ATOM 3780 N N . LYS A 1 504 ? 7.662 16.131 87.464 1.00 23.96 580 LYS D N 1
ATOM 3781 C CA . LYS A 1 504 ? 7.064 17.436 87.183 1.00 23.29 580 LYS D CA 1
ATOM 3782 C C . LYS A 1 504 ? 5.553 17.287 87.040 1.00 23.42 580 LYS D C 1
ATOM 3783 O O . LYS A 1 504 ? 5.098 16.552 86.139 1.00 23.27 580 LYS D O 1
ATOM 3789 N N . PRO A 1 505 ? 4.779 18.031 87.874 1.00 23.08 581 PRO D N 1
ATOM 3790 C CA . PRO A 1 505 ? 3.348 18.066 87.632 1.00 23.64 581 PRO D CA 1
ATOM 3791 C C . PRO A 1 505 ? 2.972 18.371 86.259 1.00 23.78 581 PRO D C 1
ATOM 3792 O O . PRO A 1 505 ? 3.604 19.242 85.621 1.00 24.26 581 PRO D O 1
ATOM 3796 N N . GLN A 1 506 ? 1.927 17.742 85.754 1.00 22.63 582 GLN D N 1
ATOM 3797 C CA . GLN A 1 506 ? 1.498 17.951 84.355 1.00 26.37 582 GLN D CA 1
ATOM 3798 C C . GLN A 1 506 ? 1.194 19.397 84.001 1.00 28.60 582 GLN D C 1
ATOM 3799 O O . GLN A 1 506 ? 1.488 19.868 82.898 1.00 31.20 582 GLN D O 1
ATOM 3805 N N . ASP A 1 507 ? 0.629 20.094 84.963 1.00 27.71 583 ASP D N 1
ATOM 3806 C CA . ASP A 1 507 ? 0.313 21.492 84.806 1.00 27.09 583 ASP D CA 1
ATOM 3807 C C . ASP A 1 507 ? 1.372 22.412 85.435 1.00 26.58 583 ASP D C 1
ATOM 3808 O O . ASP A 1 507 ? 1.103 23.590 85.689 1.00 24.96 583 ASP D O 1
ATOM 3813 N N . GLY A 1 508 ? 2.557 21.903 85.704 1.00 23.56 584 GLY D N 1
ATOM 3814 C CA . GLY A 1 508 ? 3.543 22.613 86.572 1.00 26.94 584 GLY D CA 1
ATOM 3815 C C . GLY A 1 508 ? 4.009 23.941 86.011 1.00 29.85 584 GLY D C 1
ATOM 3816 O O . GLY A 1 508 ? 4.140 24.892 86.765 1.00 32.08 584 GLY D O 1
ATOM 3817 N N . ASP A 1 509 ? 4.188 24.046 84.701 1.00 27.44 585 ASP D N 1
ATOM 3818 C CA . ASP A 1 509 ? 4.556 25.328 84.103 1.00 31.69 585 ASP D CA 1
ATOM 3819 C C . ASP A 1 509 ? 3.484 26.386 84.211 1.00 36.82 585 ASP D C 1
ATOM 3820 O O . ASP A 1 509 ? 3.772 27.560 84.162 1.00 35.94 585 ASP D O 1
ATOM 3825 N N . VAL A 1 510 ? 2.225 25.965 84.322 1.00 32.59 586 VAL D N 1
ATOM 3826 C CA . VAL A 1 510 ? 1.112 26.888 84.431 1.00 30.38 586 VAL D CA 1
ATOM 3827 C C . VAL A 1 510 ? 0.857 27.235 85.888 1.00 32.75 586 VAL D C 1
ATOM 3828 O O . VAL A 1 510 ? 0.774 28.397 86.200 1.00 37.97 586 VAL D O 1
ATOM 3832 N N . ILE A 1 511 ? 0.826 26.246 86.785 1.00 30.63 587 ILE D N 1
ATOM 3833 C CA . ILE A 1 511 ? 0.544 26.523 88.209 1.00 28.89 587 ILE D CA 1
ATOM 3834 C C . ILE A 1 511 ? 1.742 27.177 88.963 1.00 28.93 587 ILE D C 1
ATOM 3835 O O . ILE A 1 511 ? 1.538 27.820 90.002 1.00 27.86 587 ILE D O 1
ATOM 3840 N N . ALA A 1 512 ? 2.968 26.902 88.513 1.00 29.65 588 ALA D N 1
ATOM 3841 C CA . ALA A 1 512 ? 4.172 27.321 89.255 1.00 28.44 588 ALA D CA 1
ATOM 3842 C C . ALA A 1 512 ? 5.308 27.686 88.329 1.00 28.48 588 ALA D C 1
ATOM 3843 O O . ALA A 1 512 ? 6.420 27.067 88.367 1.00 30.05 588 ALA D O 1
ATOM 3845 N N . PRO A 1 513 ? 5.070 28.746 87.494 1.00 30.51 589 PRO D N 1
ATOM 3846 C CA . PRO A 1 513 ? 6.017 29.044 86.422 1.00 33.69 589 PRO D CA 1
ATOM 3847 C C . PRO A 1 513 ? 7.378 29.488 86.910 1.00 32.06 589 PRO D C 1
ATOM 3848 O O . PRO A 1 513 ? 8.381 29.398 86.185 1.00 38.07 589 PRO D O 1
ATOM 3852 N N . LEU A 1 514 ? 7.411 29.978 88.137 1.00 35.49 590 LEU D N 1
ATOM 3853 C CA . LEU A 1 514 ? 8.675 30.428 88.724 1.00 34.51 590 LEU D CA 1
ATOM 3854 C C . LEU A 1 514 ? 9.424 29.384 89.481 1.00 32.60 590 LEU D C 1
ATOM 3855 O O . LEU A 1 514 ? 10.575 29.625 89.898 1.00 28.57 590 LEU D O 1
ATOM 3860 N N . ILE A 1 515 ? 8.840 28.182 89.612 1.00 29.15 591 ILE D N 1
ATOM 3861 C CA . ILE A 1 515 ? 9.457 27.054 90.351 1.00 28.79 591 ILE D CA 1
ATOM 3862 C C . ILE A 1 515 ? 9.970 25.997 89.384 1.00 30.85 591 ILE D C 1
ATOM 3863 O O . ILE A 1 515 ? 11.091 25.535 89.575 1.00 31.75 591 ILE D O 1
ATOM 3868 N N . THR A 1 516 ? 9.186 25.639 88.345 1.00 31.32 592 THR D N 1
ATOM 3869 C CA . THR A 1 516 ? 9.621 24.675 87.358 1.00 34.85 592 THR D CA 1
ATOM 3870 C C . THR A 1 516 ? 11.002 24.885 86.643 1.00 38.87 592 THR D C 1
ATOM 3871 O O . THR A 1 516 ? 11.685 23.907 86.351 1.00 41.43 592 THR D O 1
ATOM 3875 N N . PRO A 1 517 ? 11.422 26.155 86.389 1.00 42.18 593 PRO D N 1
ATOM 3876 C CA . PRO A 1 517 ? 12.760 26.347 85.755 1.00 43.47 593 PRO D CA 1
ATOM 3877 C C . PRO A 1 517 ? 13.958 25.898 86.582 1.00 42.80 593 PRO D C 1
ATOM 3878 O O . PRO A 1 517 ? 14.966 25.549 85.984 1.00 47.81 593 PRO D O 1
ATOM 3882 N N . GLN A 1 518 ? 13.859 25.881 87.917 1.00 50.04 594 GLN D N 1
ATOM 3883 C CA . GLN A 1 518 ? 14.990 25.476 88.781 1.00 50.50 594 GLN D CA 1
ATOM 3884 C C . GLN A 1 518 ? 15.485 24.023 88.547 1.00 54.26 594 GLN D C 1
ATOM 3885 O O . GLN A 1 518 ? 16.668 23.718 88.765 1.00 42.39 594 GLN D O 1
ATOM 3891 N N . LYS A 1 519 ? 14.579 23.125 88.116 1.00 48.57 595 LYS D N 1
ATOM 3892 C CA . LYS A 1 519 ? 14.877 21.710 88.021 1.00 50.23 595 LYS D CA 1
ATOM 3893 C C . LYS A 1 519 ? 15.288 21.360 86.585 1.00 53.15 595 LYS D C 1
ATOM 3894 O O . LYS A 1 519 ? 14.444 21.283 85.704 1.00 60.09 595 LYS D O 1
ATOM 3900 N N . LYS A 1 520 ? 16.585 21.156 86.334 1.00 59.89 596 LYS D N 1
ATOM 3901 C CA . LYS A 1 520 ? 17.048 20.849 84.963 1.00 71.75 596 LYS D CA 1
ATOM 3902 C C . LYS A 1 520 ? 16.555 19.486 84.435 1.00 62.69 596 LYS D C 1
ATOM 3903 O O . LYS A 1 520 ? 16.350 19.320 83.225 1.00 67.15 596 LYS D O 1
ATOM 3909 N N . GLU A 1 521 ? 16.293 18.542 85.341 1.00 68.00 597 GLU D N 1
ATOM 3910 C CA . GLU A 1 521 ? 15.634 17.251 85.009 1.00 68.22 597 GLU D CA 1
ATOM 3911 C C . GLU A 1 521 ? 14.242 17.446 84.377 1.00 65.39 597 GLU D C 1
ATOM 3912 O O . GLU A 1 521 ? 13.785 16.593 83.625 1.00 71.96 597 GLU D O 1
ATOM 3918 N N . TRP A 1 522 ? 13.571 18.541 84.748 1.00 56.09 598 TRP D N 1
ATOM 3919 C CA . TRP A 1 522 ? 12.277 18.977 84.174 1.00 50.56 598 TRP D CA 1
ATOM 3920 C C . TRP A 1 522 ? 12.371 19.843 82.907 1.00 50.36 598 TRP D C 1
ATOM 3921 O O . TRP A 1 522 ? 11.323 20.107 82.308 1.00 47.23 598 TRP D O 1
ATOM 3932 N N . ASN A 1 523 ? 13.589 20.296 82.592 1.00 54.74 599 ASN D N 1
ATOM 3933 C CA . ASN A 1 523 ? 13.881 21.557 81.779 1.00 68.23 599 ASN D CA 1
ATOM 3934 C C . ASN A 1 523 ? 13.559 22.962 82.408 1.00 65.53 599 ASN D C 1
ATOM 3935 O O . ASN A 1 523 ? 13.024 23.115 83.543 1.00 59.12 599 ASN D O 1
ATOM 3940 N N . ASP B 1 37 ? -12.425 -32.608 62.693 1.00 69.41 113 ASP C N 1
ATOM 3941 C CA . ASP B 1 37 ? -12.490 -31.244 63.311 1.00 66.42 113 ASP C CA 1
ATOM 3942 C C . ASP B 1 37 ? -12.841 -31.376 64.847 1.00 67.31 113 ASP C C 1
ATOM 3943 O O . ASP B 1 37 ? -13.507 -32.336 65.268 1.00 75.16 113 ASP C O 1
ATOM 3948 N N . THR B 1 38 ? -12.385 -30.438 65.680 1.00 67.33 114 THR C N 1
ATOM 3949 C CA . THR B 1 38 ? -13.074 -30.232 66.966 1.00 66.55 114 THR C CA 1
ATOM 3950 C C . THR B 1 38 ? -14.097 -29.103 66.778 1.00 52.72 114 THR C C 1
ATOM 3951 O O . THR B 1 38 ? -14.311 -28.557 65.669 1.00 53.55 114 THR C O 1
ATOM 3955 N N . MET B 1 39 ? -14.761 -28.798 67.885 1.00 36.38 115 MET C N 1
ATOM 3956 C CA . MET B 1 39 ? -15.597 -27.563 68.173 1.00 41.66 115 MET C CA 1
ATOM 3957 C C . MET B 1 39 ? -15.090 -26.146 67.900 1.00 35.62 115 MET C C 1
ATOM 3958 O O . MET B 1 39 ? -14.256 -25.628 68.658 1.00 44.85 115 MET C O 1
ATOM 3963 N N . LYS B 1 40 ? -15.718 -25.361 67.039 1.00 23.14 116 LYS C N 1
ATOM 3964 C CA . LYS B 1 40 ? -15.126 -24.092 66.655 1.00 22.08 116 LYS C CA 1
ATOM 3965 C C . LYS B 1 40 ? -15.930 -23.027 67.426 1.00 20.00 116 LYS C C 1
ATOM 3966 O O . LYS B 1 40 ? -17.140 -23.246 67.608 1.00 20.45 116 LYS C O 1
ATOM 3972 N N . VAL B 1 41 ? -15.273 -21.926 67.811 1.00 18.34 117 VAL C N 1
ATOM 3973 C CA . VAL B 1 41 ? -15.891 -20.833 68.512 1.00 19.04 117 VAL C CA 1
ATOM 3974 C C . VAL B 1 41 ? -16.014 -19.683 67.507 1.00 18.18 117 VAL C C 1
ATOM 3975 O O . VAL B 1 41 ? -15.041 -19.374 66.822 1.00 16.91 117 VAL C O 1
ATOM 3979 N N . ILE B 1 42 ? -17.177 -19.071 67.430 1.00 16.53 118 ILE C N 1
ATOM 3980 C CA . ILE B 1 42 ? -17.373 -17.925 66.531 1.00 19.03 118 ILE C CA 1
ATOM 3981 C C . ILE B 1 42 ? -17.906 -16.729 67.381 1.00 16.08 118 ILE C C 1
ATOM 3982 O O . ILE B 1 42 ? -18.745 -16.932 68.264 1.00 15.89 118 ILE C O 1
ATOM 3987 N N . ASN B 1 43 ? -17.358 -15.551 67.159 1.00 14.69 119 ASN C N 1
ATOM 3988 C CA . ASN B 1 43 ? -17.842 -14.370 67.895 1.00 13.85 119 ASN C CA 1
ATOM 3989 C C . ASN B 1 43 ? -18.863 -13.673 67.026 1.00 15.23 119 ASN C C 1
ATOM 3990 O O . ASN B 1 43 ? -18.544 -13.129 65.983 1.00 15.99 119 ASN C O 1
ATOM 3995 N N . ASP B 1 44 ? -20.116 -13.629 67.531 1.00 14.79 120 ASP C N 1
ATOM 3996 C CA . ASP B 1 44 ? -21.248 -12.959 66.935 1.00 15.21 120 ASP C CA 1
ATOM 3997 C C . ASP B 1 44 ? -21.619 -11.694 67.743 1.00 13.90 120 ASP C C 1
ATOM 3998 O O . ASP B 1 44 ? -21.609 -11.743 68.942 1.00 13.67 120 ASP C O 1
ATOM 4003 N N . PRO B 1 45 ? -21.857 -10.558 67.109 1.00 14.59 121 PRO C N 1
ATOM 4004 C CA . PRO B 1 45 ? -22.141 -9.345 67.881 1.00 17.25 121 PRO C CA 1
ATOM 4005 C C . PRO B 1 45 ? -23.401 -9.432 68.685 1.00 16.00 121 PRO C C 1
ATOM 4006 O O . PRO B 1 45 ? -23.526 -8.749 69.691 1.00 17.65 121 PRO C O 1
ATOM 4010 N N . ILE B 1 46 ? -24.372 -10.279 68.288 1.00 12.92 122 ILE C N 1
ATOM 4011 C CA . ILE B 1 46 ? -25.616 -10.427 69.031 1.00 13.71 122 ILE C CA 1
ATOM 4012 C C . ILE B 1 46 ? -25.492 -11.416 70.167 1.00 12.83 122 ILE C C 1
ATOM 4013 O O . ILE B 1 46 ? -25.807 -11.106 71.325 1.00 14.90 122 ILE C O 1
ATOM 4018 N N . HIS B 1 47 ? -24.998 -12.621 69.881 1.00 12.04 123 HIS C N 1
ATOM 4019 C CA . HIS B 1 47 ? -24.942 -13.686 70.862 1.00 13.38 123 HIS C CA 1
ATOM 4020 C C . HIS B 1 47 ? -23.614 -13.867 71.565 1.00 14.48 123 HIS C C 1
ATOM 4021 O O . HIS B 1 47 ? -23.514 -14.718 72.460 1.00 15.82 123 HIS C O 1
ATOM 4028 N N . GLY B 1 48 ? -22.608 -13.165 71.122 1.00 13.73 124 GLY C N 1
ATOM 4029 C CA . GLY B 1 48 ? -21.306 -13.361 71.702 1.00 15.21 124 GLY C CA 1
ATOM 4030 C C . GLY B 1 48 ? -20.605 -14.599 71.109 1.00 14.69 124 GLY C C 1
ATOM 4031 O O . GLY B 1 48 ? -20.745 -14.983 69.915 1.00 16.14 124 GLY C O 1
ATOM 4032 N N . HIS B 1 49 ? -19.870 -15.269 71.977 1.00 17.00 125 HIS C N 1
ATOM 4033 C CA . HIS B 1 49 ? -19.040 -16.452 71.608 1.00 17.36 125 HIS C CA 1
ATOM 4034 C C . HIS B 1 49 ? -19.896 -17.766 71.537 1.00 19.22 125 HIS C C 1
ATOM 4035 O O . HIS B 1 49 ? -20.431 -18.222 72.562 1.00 24.99 125 HIS C O 1
ATOM 4042 N N . ILE B 1 50 ? -20.092 -18.288 70.334 1.00 18.87 126 ILE C N 1
ATOM 4043 C CA . ILE B 1 50 ? -20.966 -19.357 70.119 1.00 20.25 126 ILE C CA 1
ATOM 4044 C C . ILE B 1 50 ? -20.104 -20.553 69.666 1.00 21.43 126 ILE C C 1
ATOM 4045 O O . ILE B 1 50 ? -19.144 -20.401 68.955 1.00 20.14 126 ILE C O 1
ATOM 4050 N N . GLU B 1 51 ? -20.445 -21.728 70.173 1.00 18.97 127 GLU C N 1
ATOM 4051 C CA . GLU B 1 51 ? -19.766 -22.983 69.782 1.00 22.46 127 GLU C CA 1
ATOM 4052 C C . GLU B 1 51 ? -20.473 -23.648 68.657 1.00 21.71 127 GLU C C 1
ATOM 4053 O O . GLU B 1 51 ? -21.683 -23.844 68.698 1.00 21.00 127 GLU C O 1
ATOM 4059 N N . LEU B 1 52 ? -19.705 -24.090 67.678 1.00 20.56 128 LEU C N 1
ATOM 4060 C CA . LEU B 1 52 ? -20.245 -24.878 66.545 1.00 20.53 128 LEU C CA 1
ATOM 4061 C C . LEU B 1 52 ? -19.629 -26.257 66.545 1.00 19.19 128 LEU C C 1
ATOM 4062 O O . LEU B 1 52 ? -18.422 -26.409 66.390 1.00 18.58 128 LEU C O 1
ATOM 4067 N N . HIS B 1 53 ? -20.492 -27.233 66.680 1.00 17.67 129 HIS C N 1
ATOM 4068 C CA . HIS B 1 53 ? -20.146 -28.654 66.544 1.00 19.17 129 HIS C CA 1
ATOM 4069 C C . HIS B 1 53 ? -19.508 -28.877 65.182 1.00 18.13 129 HIS C C 1
ATOM 4070 O O . HIS B 1 53 ? -19.905 -28.264 64.199 1.00 16.97 129 HIS C O 1
ATOM 4077 N N . PRO B 1 54 ? -18.575 -29.804 65.086 1.00 18.50 130 PRO C N 1
ATOM 4078 C CA . PRO B 1 54 ? -17.898 -29.992 63.768 1.00 18.97 130 PRO C CA 1
ATOM 4079 C C . PRO B 1 54 ? -18.768 -30.394 62.583 1.00 18.06 130 PRO C C 1
ATOM 4080 O O . PRO B 1 54 ? -18.477 -30.082 61.437 1.00 19.43 130 PRO C O 1
ATOM 4084 N N . LEU B 1 55 ? -19.881 -31.062 62.842 1.00 18.68 131 LEU C N 1
ATOM 4085 C CA . LEU B 1 55 ? -20.782 -31.397 61.760 1.00 18.39 131 LEU C CA 1
ATOM 4086 C C . LEU B 1 55 ? -21.411 -30.104 61.218 1.00 19.09 131 LEU C C 1
ATOM 4087 O O . LEU B 1 55 ? -21.633 -29.974 60.027 1.00 16.75 131 LEU C O 1
ATOM 4092 N N . LEU B 1 56 ? -21.679 -29.155 62.124 1.00 18.36 132 LEU C N 1
ATOM 4093 C CA . LEU B 1 56 ? -22.283 -27.886 61.709 1.00 17.84 132 LEU C CA 1
ATOM 4094 C C . LEU B 1 56 ? -21.272 -27.096 60.874 1.00 16.13 132 LEU C C 1
ATOM 4095 O O . LEU B 1 56 ? -21.626 -26.504 59.867 1.00 15.52 132 LEU C O 1
ATOM 4100 N N . VAL B 1 57 ? -19.998 -27.139 61.282 1.00 16.58 133 VAL C N 1
ATOM 4101 C CA . VAL B 1 57 ? -18.920 -26.483 60.543 1.00 17.08 133 VAL C CA 1
ATOM 4102 C C . VAL B 1 57 ? -18.837 -27.076 59.116 1.00 18.38 133 VAL C C 1
ATOM 4103 O O . VAL B 1 57 ? -18.690 -26.342 58.156 1.00 16.89 133 VAL C O 1
ATOM 4107 N N . ARG B 1 58 ? -19.002 -28.390 58.996 1.00 18.74 134 ARG C N 1
ATOM 4108 C CA . ARG B 1 58 ? -18.931 -29.023 57.672 1.00 20.97 134 ARG C CA 1
ATOM 4109 C C . ARG B 1 58 ? -20.042 -28.535 56.766 1.00 19.82 134 ARG C C 1
ATOM 4110 O O . ARG B 1 58 ? -19.831 -28.342 55.569 1.00 19.95 134 ARG C O 1
ATOM 4118 N N . ILE B 1 59 ? -21.210 -28.350 57.336 1.00 17.32 135 ILE C N 1
ATOM 4119 C CA . ILE B 1 59 ? -22.355 -27.837 56.581 1.00 17.64 135 ILE C CA 1
ATOM 4120 C C . ILE B 1 59 ? -22.184 -26.370 56.170 1.00 17.23 135 ILE C C 1
ATOM 4121 O O . ILE B 1 59 ? -22.503 -25.981 55.045 1.00 17.10 135 ILE C O 1
ATOM 4126 N N . ILE B 1 60 ? -21.651 -25.571 57.080 1.00 17.10 136 ILE C N 1
ATOM 4127 C CA . ILE B 1 60 ? -21.418 -24.156 56.847 1.00 15.21 136 ILE C CA 1
ATOM 4128 C C . ILE B 1 60 ? -20.381 -23.909 55.780 1.00 14.90 136 ILE C C 1
ATOM 4129 O O . ILE B 1 60 ? -20.501 -22.967 54.998 1.00 15.88 136 ILE C O 1
ATOM 4134 N N . ASP B 1 61 ? -19.319 -24.732 55.772 1.00 14.76 137 ASP C N 1
ATOM 4135 C CA . ASP B 1 61 ? -18.215 -24.520 54.853 1.00 16.80 137 ASP C CA 1
ATOM 4136 C C . ASP B 1 61 ? -18.465 -25.156 53.469 1.00 18.54 137 ASP C C 1
ATOM 4137 O O . ASP B 1 61 ? -17.698 -26.024 53.020 1.00 18.18 137 ASP C O 1
ATOM 4142 N N . THR B 1 62 ? -19.549 -24.757 52.853 1.00 19.45 138 THR C N 1
ATOM 4143 C CA . THR B 1 62 ? -19.965 -25.194 51.542 1.00 19.65 138 THR C CA 1
ATOM 4144 C C . THR B 1 62 ? -20.433 -23.984 50.738 1.00 20.73 138 THR C C 1
ATOM 4145 O O . THR B 1 62 ? -20.896 -22.989 51.330 1.00 19.80 138 THR C O 1
ATOM 4149 N N . PRO B 1 63 ? -20.361 -24.059 49.393 1.00 21.05 139 PRO C N 1
ATOM 4150 C CA . PRO B 1 63 ? -20.842 -22.969 48.525 1.00 20.61 139 PRO C CA 1
ATOM 4151 C C . PRO B 1 63 ? -22.322 -22.686 48.728 1.00 18.66 139 PRO C C 1
ATOM 4152 O O . PRO B 1 63 ? -22.726 -21.532 48.613 1.00 19.67 139 PRO C O 1
ATOM 4156 N N . GLN B 1 64 ? -23.121 -23.700 49.098 1.00 17.44 140 GLN C N 1
ATOM 4157 C CA . GLN B 1 64 ? -24.532 -23.536 49.247 1.00 16.94 140 GLN C CA 1
ATOM 4158 C C . GLN B 1 64 ? -24.888 -22.717 50.504 1.00 16.01 140 GLN C C 1
ATOM 4159 O O . GLN B 1 64 ? -25.879 -21.958 50.513 1.00 17.56 140 GLN C O 1
ATOM 4165 N N . PHE B 1 65 ? -24.066 -22.865 51.535 1.00 15.77 141 PHE C N 1
ATOM 4166 C CA . PHE B 1 65 ? -24.260 -22.103 52.776 1.00 16.67 141 PHE C CA 1
ATOM 4167 C C . PHE B 1 65 ? -23.582 -20.752 52.734 1.00 15.68 141 PHE C C 1
ATOM 4168 O O . PHE B 1 65 ? -24.188 -19.708 53.123 1.00 13.77 141 PHE C O 1
ATOM 4176 N N . GLN B 1 66 ? -22.349 -20.729 52.274 1.00 15.26 142 GLN C N 1
ATOM 4177 C CA . GLN B 1 66 ? -21.617 -19.464 52.127 1.00 16.24 142 GLN C CA 1
ATOM 4178 C C . GLN B 1 66 ? -22.254 -18.428 51.229 1.00 16.52 142 GLN C C 1
ATOM 4179 O O . GLN B 1 66 ? -22.072 -17.209 51.415 1.00 15.31 142 GLN C O 1
ATOM 4185 N N . ARG B 1 67 ? -23.072 -18.898 50.281 1.00 16.23 143 ARG C N 1
ATOM 4186 C CA . ARG B 1 67 ? -23.874 -18.072 49.430 1.00 17.32 143 ARG C CA 1
ATOM 4187 C C . ARG B 1 67 ? -24.656 -16.980 50.250 1.00 16.63 143 ARG C C 1
ATOM 4188 O O . ARG B 1 67 ? -24.904 -15.881 49.786 1.00 15.76 143 ARG C O 1
ATOM 4196 N N . LEU B 1 68 ? -25.064 -17.347 51.462 1.00 15.10 144 LEU C N 1
ATOM 4197 C CA . LEU B 1 68 ? -25.885 -16.451 52.300 1.00 14.80 144 LEU C CA 1
ATOM 4198 C C . LEU B 1 68 ? -25.116 -15.240 52.789 1.00 14.59 144 LEU C C 1
ATOM 4199 O O . LEU B 1 68 ? -25.745 -14.281 53.298 1.00 15.53 144 LEU C O 1
ATOM 4204 N N . ARG B 1 69 ? -23.792 -15.248 52.623 1.00 15.10 145 ARG C N 1
ATOM 4205 C CA . ARG B 1 69 ? -23.028 -14.041 52.827 1.00 15.93 145 ARG C CA 1
ATOM 4206 C C . ARG B 1 69 ? -23.333 -12.958 51.828 1.00 15.34 145 ARG C C 1
ATOM 4207 O O . ARG B 1 69 ? -22.995 -11.794 52.061 1.00 14.49 145 ARG C O 1
ATOM 4215 N N . TYR B 1 70 ? -24.029 -13.283 50.749 1.00 15.80 146 TYR C N 1
ATOM 4216 C CA . TYR B 1 70 ? -24.187 -12.330 49.643 1.00 17.88 146 TYR C CA 1
ATOM 4217 C C . TYR B 1 70 ? -25.616 -11.948 49.414 1.00 17.47 146 TYR C C 1
ATOM 4218 O O . TYR B 1 70 ? -25.979 -11.483 48.344 1.00 18.13 146 TYR C O 1
ATOM 4227 N N . ILE B 1 71 ? -26.440 -12.168 50.443 1.00 16.09 147 ILE C N 1
ATOM 4228 C CA . ILE B 1 71 ? -27.865 -11.886 50.434 1.00 16.33 147 ILE C CA 1
ATOM 4229 C C . ILE B 1 71 ? -28.212 -11.080 51.729 1.00 17.27 147 ILE C C 1
ATOM 4230 O O . ILE B 1 71 ? -28.160 -11.602 52.833 1.00 16.17 147 ILE C O 1
ATOM 4235 N N . LYS B 1 72 ? -28.569 -9.817 51.521 1.00 16.96 148 LYS C N 1
ATOM 4236 C CA . LYS B 1 72 ? -28.940 -8.925 52.633 1.00 17.65 148 LYS C CA 1
ATOM 4237 C C . LYS B 1 72 ? -30.191 -9.399 53.272 1.00 15.65 148 LYS C C 1
ATOM 4238 O O . LYS B 1 72 ? -31.205 -9.666 52.586 1.00 17.93 148 LYS C O 1
ATOM 4244 N N . GLN B 1 73 ? -30.175 -9.422 54.598 1.00 14.63 149 GLN C N 1
ATOM 4245 C CA . GLN B 1 73 ? -31.325 -9.811 55.393 1.00 13.75 149 GLN C CA 1
ATOM 4246 C C . GLN B 1 73 ? -32.541 -8.959 55.040 1.00 13.86 149 GLN C C 1
ATOM 4247 O O . GLN B 1 73 ? -33.639 -9.500 54.900 1.00 14.94 149 GLN C O 1
ATOM 4253 N N . LEU B 1 74 ? -32.343 -7.637 54.984 1.00 14.30 150 LEU C N 1
ATOM 4254 C CA . LEU B 1 74 ? -33.460 -6.726 54.828 1.00 17.37 150 LEU C CA 1
ATOM 4255 C C . LEU B 1 74 ? -33.542 -6.088 53.439 1.00 20.24 150 LEU C C 1
ATOM 4256 O O . LEU B 1 74 ? -34.324 -5.159 53.226 1.00 20.29 150 LEU C O 1
ATOM 4261 N N . GLY B 1 75 ? -32.795 -6.610 52.485 1.00 21.61 151 GLY C N 1
ATOM 4262 C CA . GLY B 1 75 ? -32.910 -6.182 51.096 1.00 23.43 151 GLY C CA 1
ATOM 4263 C C . GLY B 1 75 ? -32.731 -4.711 50.891 1.00 20.76 151 GLY C C 1
ATOM 4264 O O . GLY B 1 75 ? -31.737 -4.138 51.345 1.00 25.26 151 GLY C O 1
ATOM 4265 N N . GLY B 1 76 ? -33.779 -4.099 50.304 1.00 21.76 152 GLY C N 1
ATOM 4266 C CA . GLY B 1 76 ? -33.809 -2.673 50.026 1.00 21.53 152 GLY C CA 1
ATOM 4267 C C . GLY B 1 76 ? -33.761 -1.809 51.251 1.00 20.84 152 GLY C C 1
ATOM 4268 O O . GLY B 1 76 ? -33.462 -0.631 51.165 1.00 20.75 152 GLY C O 1
ATOM 4269 N N . GLY B 1 77 ? -34.043 -2.389 52.441 1.00 19.65 153 GLY C N 1
ATOM 4270 C CA . GLY B 1 77 ? -33.922 -1.687 53.708 1.00 17.11 153 GLY C CA 1
ATOM 4271 C C . GLY B 1 77 ? -32.584 -1.030 53.976 1.00 13.83 153 GLY C C 1
ATOM 4272 O O . GLY B 1 77 ? -32.546 0.036 54.608 1.00 13.01 153 GLY C O 1
ATOM 4273 N N . TYR B 1 78 ? -31.486 -1.618 53.463 1.00 13.18 154 TYR C N 1
ATOM 4274 C CA . TYR B 1 78 ? -30.179 -0.995 53.597 1.00 13.81 154 TYR C CA 1
ATOM 4275 C C . TYR B 1 78 ? -30.101 0.409 52.977 1.00 14.53 154 TYR C C 1
ATOM 4276 O O . TYR B 1 78 ? -29.303 1.245 53.411 1.00 14.67 154 TYR C O 1
ATOM 4285 N N . TYR B 1 79 ? -30.911 0.630 51.929 1.00 16.45 155 TYR C N 1
ATOM 4286 C CA . TYR B 1 79 ? -30.949 1.909 51.218 1.00 15.51 155 TYR C CA 1
ATOM 4287 C C . TYR B 1 79 ? -31.748 2.978 51.990 1.00 16.17 155 TYR C C 1
ATOM 4288 O O . TYR B 1 79 ? -31.810 4.128 51.551 1.00 16.46 155 TYR C O 1
ATOM 4297 N N . VAL B 1 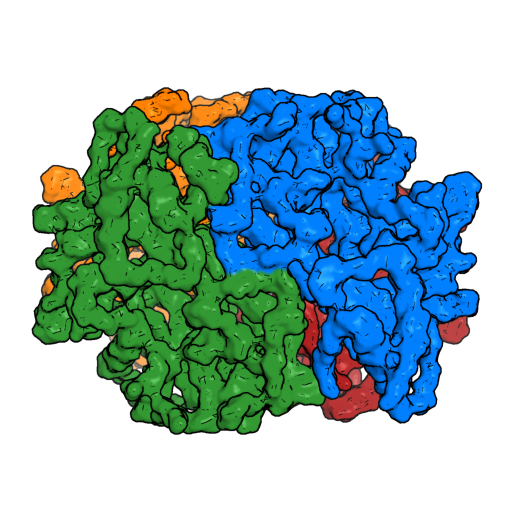80 ? -32.307 2.624 53.148 1.00 14.43 156 VAL C N 1
ATOM 4298 C CA . VAL B 1 80 ? -32.982 3.555 54.093 1.00 14.11 156 VAL C CA 1
ATOM 4299 C C . VAL B 1 80 ? -32.331 3.634 55.474 1.00 13.40 156 VAL C C 1
ATOM 4300 O O . VAL B 1 80 ? -32.202 4.701 56.070 1.00 14.07 156 VAL C O 1
ATOM 4304 N N . PHE B 1 81 ? -31.887 2.479 55.961 1.00 13.72 157 PHE C N 1
ATOM 4305 C CA . PHE B 1 81 ? -31.220 2.270 57.251 1.00 13.11 157 PHE C CA 1
ATOM 4306 C C . PHE B 1 81 ? -29.789 1.775 56.971 1.00 13.68 157 PHE C C 1
ATOM 4307 O O . PHE B 1 81 ? -29.560 0.625 56.716 1.00 14.01 157 PHE C O 1
ATOM 4315 N N . PRO B 1 82 ? -28.831 2.686 56.935 1.00 14.36 158 PRO C N 1
ATOM 4316 C CA . PRO B 1 82 ? -27.491 2.317 56.510 1.00 15.09 158 PRO C CA 1
ATOM 4317 C C . PRO B 1 82 ? -26.791 1.350 57.439 1.00 13.74 158 PRO C C 1
ATOM 4318 O O . PRO B 1 82 ? -25.808 0.787 57.032 1.00 16.14 158 PRO C O 1
ATOM 4322 N N . GLY B 1 83 ? -27.302 1.128 58.653 1.00 12.98 159 GLY C N 1
ATOM 4323 C CA . GLY B 1 83 ? -26.716 0.096 59.514 1.00 13.47 159 GLY C CA 1
ATOM 4324 C C . GLY B 1 83 ? -27.122 -1.296 59.074 1.00 13.32 159 GLY C C 1
ATOM 4325 O O . GLY B 1 83 ? -26.462 -2.222 59.487 1.00 14.60 159 GLY C O 1
ATOM 4326 N N . ALA B 1 84 ? -28.121 -1.428 58.192 1.00 13.32 160 ALA C N 1
ATOM 4327 C CA . ALA B 1 84 ? -28.703 -2.727 57.858 1.00 13.66 160 ALA C CA 1
ATOM 4328 C C . ALA B 1 84 ? -28.024 -3.393 56.667 1.00 14.65 160 ALA C C 1
ATOM 4329 O O . ALA B 1 84 ? -28.654 -3.767 55.709 1.00 15.58 160 ALA C O 1
ATOM 4331 N N . SER B 1 85 ? -26.728 -3.606 56.856 1.00 15.62 161 SER C N 1
ATOM 4332 C CA . SER B 1 85 ? -25.784 -4.193 55.905 1.00 17.26 161 SER C CA 1
ATOM 4333 C C . SER B 1 85 ? -25.738 -5.736 56.131 1.00 15.94 161 SER C C 1
ATOM 4334 O O . SER B 1 85 ? -25.028 -6.474 55.451 1.00 15.94 161 SER C O 1
ATOM 4337 N N . HIS B 1 86 ? -26.369 -6.219 57.185 1.00 13.49 162 HIS C N 1
ATOM 4338 C CA . HIS B 1 86 ? -26.211 -7.610 57.635 1.00 13.70 162 HIS C CA 1
ATOM 4339 C C . HIS B 1 86 ? -26.893 -8.567 56.610 1.00 13.07 162 HIS C C 1
ATOM 4340 O O . HIS B 1 86 ? -27.918 -8.279 55.927 1.00 11.76 162 HIS C O 1
ATOM 4347 N N . ASN B 1 87 ? -26.278 -9.729 56.505 1.00 13.19 163 ASN C N 1
ATOM 4348 C CA . ASN B 1 87 ? -26.679 -10.777 55.544 1.00 13.48 163 ASN C CA 1
ATOM 4349 C C . ASN B 1 87 ? -27.328 -12.003 56.195 1.00 14.96 163 ASN C C 1
ATOM 4350 O O . ASN B 1 87 ? -27.284 -12.213 57.413 1.00 13.16 163 ASN C O 1
ATOM 4355 N N . ARG B 1 88 ? -27.906 -12.852 55.349 1.00 13.77 164 ARG C N 1
ATOM 4356 C CA . ARG B 1 88 ? -28.598 -14.015 55.795 1.00 13.40 164 ARG C CA 1
ATOM 4357 C C . ARG B 1 88 ? -27.677 -15.029 56.459 1.00 14.14 164 ARG C C 1
ATOM 4358 O O . ARG B 1 88 ? -28.111 -15.842 57.272 1.00 15.41 164 ARG C O 1
ATOM 4366 N N . PHE B 1 89 ? -26.385 -14.978 56.173 1.00 13.34 165 PHE C N 1
ATOM 4367 C CA . PHE B 1 89 ? -25.411 -15.885 56.744 1.00 12.63 165 PHE C CA 1
ATOM 4368 C C . PHE B 1 89 ? -25.343 -15.807 58.256 1.00 13.54 165 PHE C C 1
ATOM 4369 O O . PHE B 1 89 ? -25.497 -16.815 58.970 1.00 12.57 165 PHE C O 1
ATOM 4377 N N . GLU B 1 90 ? -25.030 -14.616 58.743 1.00 13.27 166 GLU C N 1
ATOM 4378 C CA . GLU B 1 90 ? -24.871 -14.417 60.198 1.00 14.07 166 GLU C CA 1
ATOM 4379 C C . GLU B 1 90 ? -26.205 -14.627 60.913 1.00 12.48 166 GLU C C 1
ATOM 4380 O O . GLU B 1 90 ? -26.213 -15.106 62.054 1.00 13.36 166 GLU C O 1
ATOM 4386 N N . HIS B 1 91 ? -27.335 -14.256 60.301 1.00 12.09 167 HIS C N 1
ATOM 4387 C CA . HIS B 1 91 ? -28.648 -14.589 60.894 1.00 11.44 167 HIS C CA 1
ATOM 4388 C C . HIS B 1 91 ? -28.801 -16.072 61.027 1.00 12.97 167 HIS C C 1
ATOM 4389 O O . HIS B 1 91 ? -29.256 -16.550 62.051 1.00 14.16 167 HIS C O 1
ATOM 4396 N N . SER B 1 92 ? -28.414 -16.851 59.995 1.00 12.70 168 SER C N 1
ATOM 4397 C CA . SER B 1 92 ? -28.524 -18.322 60.052 1.00 13.91 168 SER C CA 1
ATOM 4398 C C . SER B 1 92 ? -27.710 -18.897 61.179 1.00 13.63 168 SER C C 1
ATOM 4399 O O . SER B 1 92 ? -28.173 -19.831 61.856 1.00 14.57 168 SER C O 1
ATOM 4402 N N . LEU B 1 93 ? -26.479 -18.413 61.376 1.00 13.04 169 LEU C N 1
ATOM 4403 C CA . LEU B 1 93 ? -25.652 -18.873 62.512 1.00 13.48 169 LEU C CA 1
ATOM 4404 C C . LEU B 1 93 ? -26.440 -18.645 63.826 1.00 12.60 169 LEU C C 1
ATOM 4405 O O . LEU B 1 93 ? -26.423 -19.488 64.702 1.00 12.72 169 LEU C O 1
ATOM 4410 N N . GLY B 1 94 ? -27.011 -17.468 63.981 1.00 11.98 170 GLY C N 1
ATOM 4411 C CA . GLY B 1 94 ? -27.747 -17.113 65.223 1.00 11.51 170 GLY C CA 1
ATOM 4412 C C . GLY B 1 94 ? -28.979 -17.984 65.449 1.00 12.56 170 GLY C C 1
ATOM 4413 O O . GLY B 1 94 ? -29.232 -18.390 66.577 1.00 12.91 170 GLY C O 1
ATOM 4414 N N . VAL B 1 95 ? -29.694 -18.316 64.376 1.00 11.75 171 VAL C N 1
ATOM 4415 C CA . VAL B 1 95 ? -30.868 -19.175 64.471 1.00 12.47 171 VAL C CA 1
ATOM 4416 C C . VAL B 1 95 ? -30.451 -20.570 64.887 1.00 13.37 171 VAL C C 1
ATOM 4417 O O . VAL B 1 95 ? -31.087 -21.168 65.738 1.00 14.54 171 VAL C O 1
ATOM 4421 N N . GLY B 1 96 ? -29.375 -21.097 64.314 1.00 14.78 172 GLY C N 1
ATOM 4422 C CA . GLY B 1 96 ? -28.864 -22.430 64.710 1.00 14.30 172 GLY C CA 1
ATOM 4423 C C . GLY B 1 96 ? -28.433 -22.411 66.163 1.00 14.46 172 GLY C C 1
ATOM 4424 O O . GLY B 1 96 ? -28.705 -23.347 66.918 1.00 14.96 172 GLY C O 1
ATOM 4425 N N . TYR B 1 97 ? -27.748 -21.332 66.540 1.00 13.05 173 TYR C N 1
ATOM 4426 C CA . TYR B 1 97 ? -27.388 -21.137 67.933 1.00 13.44 173 TYR C CA 1
ATOM 4427 C C . TYR B 1 97 ? -28.561 -21.168 68.904 1.00 13.60 173 TYR C C 1
ATOM 4428 O O . TYR B 1 97 ? -28.547 -21.936 69.904 1.00 13.40 173 TYR C O 1
ATOM 4437 N N . LEU B 1 98 ? -29.555 -20.340 68.634 1.00 12.44 174 LEU C N 1
ATOM 4438 C CA . LEU B 1 98 ? -30.685 -20.263 69.514 1.00 11.69 174 LEU C CA 1
ATOM 4439 C C . LEU B 1 98 ? -31.521 -21.545 69.537 1.00 12.53 174 LEU C C 1
ATOM 4440 O O . LEU B 1 98 ? -32.098 -21.912 70.586 1.00 13.74 174 LEU C O 1
ATOM 4445 N N . ALA B 1 99 ? -31.622 -22.219 68.401 1.00 14.74 175 ALA C N 1
ATOM 4446 C CA . ALA B 1 99 ? -32.307 -23.528 68.323 1.00 13.73 175 ALA C CA 1
ATOM 4447 C C . ALA B 1 99 ? -31.642 -24.504 69.266 1.00 14.48 175 ALA C C 1
ATOM 4448 O O . ALA B 1 99 ? -32.317 -25.155 70.069 1.00 12.89 175 ALA C O 1
ATOM 4450 N N . GLY B 1 100 ? -30.314 -24.553 69.253 1.00 14.58 176 GLY C N 1
ATOM 4451 C CA . GLY B 1 100 ? -29.543 -25.329 70.251 1.00 16.10 176 GLY C CA 1
ATOM 4452 C C . GLY B 1 100 ? -29.736 -24.915 71.707 1.00 16.14 176 GLY C C 1
ATOM 4453 O O . GLY B 1 100 ? -29.912 -25.777 72.587 1.00 16.80 176 GLY C O 1
ATOM 4454 N N . CYS B 1 101 ? -29.768 -23.600 71.993 1.00 14.58 177 CYS C N 1
ATOM 4455 C CA . CYS B 1 101 ? -30.073 -23.107 73.315 1.00 15.93 177 CYS C CA 1
ATOM 4456 C C . CYS B 1 101 ? -31.436 -23.640 73.836 1.00 15.11 177 CYS C C 1
ATOM 4457 O O . CYS B 1 101 ? -31.544 -24.040 75.012 1.00 15.52 177 CYS C O 1
ATOM 4460 N N . LEU B 1 102 ? -32.467 -23.546 73.020 1.00 13.50 178 LEU C N 1
ATOM 4461 C CA . LEU B 1 102 ? -33.801 -23.893 73.479 1.00 14.35 178 LEU C CA 1
ATOM 4462 C C . LEU B 1 102 ? -33.877 -25.425 73.672 1.00 13.95 178 LEU C C 1
ATOM 4463 O O . LEU B 1 102 ? -34.347 -25.864 74.694 1.00 14.23 178 LEU C O 1
ATOM 4468 N N . VAL B 1 103 ? -33.436 -26.193 72.703 1.00 16.04 179 VAL C N 1
ATOM 4469 C CA . VAL B 1 103 ? -33.529 -27.651 72.845 1.00 16.41 179 VAL C CA 1
ATOM 4470 C C . VAL B 1 103 ? -32.666 -28.158 74.001 1.00 17.31 179 VAL C C 1
ATOM 4471 O O . VAL B 1 103 ? -33.143 -29.009 74.785 1.00 17.75 179 VAL C O 1
ATOM 4475 N N . HIS B 1 104 ? -31.464 -27.604 74.191 1.00 16.32 180 HIS C N 1
ATOM 4476 C CA . HIS B 1 104 ? -30.651 -27.916 75.376 1.00 19.16 180 HIS C CA 1
ATOM 4477 C C . HIS B 1 104 ? -31.340 -27.590 76.696 1.00 16.76 180 HIS C C 1
ATOM 4478 O O . HIS B 1 104 ? -31.339 -28.445 77.627 1.00 18.44 180 HIS C O 1
ATOM 4485 N N . ALA B 1 105 ? -31.914 -26.381 76.813 1.00 15.39 181 ALA C N 1
ATOM 4486 C CA . ALA B 1 105 ? -32.577 -25.983 78.038 1.00 16.07 181 ALA C CA 1
ATOM 4487 C C . ALA B 1 105 ? -33.753 -26.940 78.385 1.00 16.79 181 ALA C C 1
ATOM 4488 O O . ALA B 1 105 ? -33.901 -27.357 79.538 1.00 18.25 181 ALA C O 1
ATOM 4490 N N . LEU B 1 106 ? -34.548 -27.288 77.395 1.00 14.68 182 LEU C N 1
ATOM 4491 C CA . LEU B 1 106 ? -35.691 -28.195 77.595 1.00 15.80 182 LEU C CA 1
ATOM 4492 C C . LEU B 1 106 ? -35.228 -29.557 78.074 1.00 17.06 182 LEU C C 1
ATOM 4493 O O . LEU B 1 106 ? -35.794 -30.095 79.044 1.00 18.45 182 LEU C O 1
ATOM 4498 N N . GLY B 1 107 ? -34.152 -30.036 77.502 1.00 16.49 183 GLY C N 1
ATOM 4499 C CA . GLY B 1 107 ? -33.592 -31.345 77.847 1.00 17.77 183 GLY C CA 1
ATOM 4500 C C . GLY B 1 107 ? -32.992 -31.344 79.218 1.00 19.48 183 GLY C C 1
ATOM 4501 O O . GLY B 1 107 ? -33.152 -32.339 79.958 1.00 21.00 183 GLY C O 1
ATOM 4502 N N . GLU B 1 108 ? -32.287 -30.285 79.590 1.00 18.73 184 GLU C N 1
ATOM 4503 C CA . GLU B 1 108 ? -31.758 -30.173 80.933 1.00 21.57 184 GLU C CA 1
ATOM 4504 C C . GLU B 1 108 ? -32.784 -30.118 82.039 1.00 20.88 184 GLU C C 1
ATOM 4505 O O . GLU B 1 108 ? -32.606 -30.761 83.058 1.00 19.98 184 GLU C O 1
ATOM 4511 N N . LYS B 1 109 ? -33.842 -29.353 81.850 1.00 19.29 185 LYS C N 1
ATOM 4512 C CA . LYS B 1 109 ? -34.912 -29.258 82.840 1.00 21.19 185 LYS C CA 1
ATOM 4513 C C . LYS B 1 109 ? -35.825 -30.505 82.854 1.00 18.94 185 LYS C C 1
ATOM 4514 O O . LYS B 1 109 ? -36.382 -30.773 83.892 1.00 20.76 185 LYS C O 1
ATOM 4520 N N . GLN B 1 110 ? -36.013 -31.184 81.731 1.00 18.37 186 GLN C N 1
ATOM 4521 C CA . GLN B 1 110 ? -36.962 -32.327 81.590 1.00 17.00 186 GLN C CA 1
ATOM 4522 C C . GLN B 1 110 ? -36.274 -33.522 80.914 1.00 18.42 186 GLN C C 1
ATOM 4523 O O . GLN B 1 110 ? -36.505 -33.805 79.708 1.00 17.71 186 GLN C O 1
ATOM 4529 N N . PRO B 1 111 ? -35.408 -34.193 81.673 1.00 21.54 187 PRO C N 1
ATOM 4530 C CA . PRO B 1 111 ? -34.757 -35.413 81.154 1.00 23.31 187 PRO C CA 1
ATOM 4531 C C . PRO B 1 111 ? -35.775 -36.451 80.679 1.00 23.19 187 PRO C C 1
ATOM 4532 O O . PRO B 1 111 ? -35.467 -37.262 79.825 1.00 20.78 187 PRO C O 1
ATOM 4536 N N . GLU B 1 112 ? -36.993 -36.408 81.189 1.00 20.65 188 GLU C N 1
ATOM 4537 C CA . GLU B 1 112 ? -37.998 -37.343 80.743 1.00 23.82 188 GLU C CA 1
ATOM 4538 C C . GLU B 1 112 ? -38.432 -37.200 79.294 1.00 23.19 188 GLU C C 1
ATOM 4539 O O . GLU B 1 112 ? -39.104 -38.078 78.756 1.00 21.93 188 GLU C O 1
ATOM 4545 N N . LEU B 1 113 ? -38.038 -36.107 78.636 1.00 20.58 189 LEU C N 1
ATOM 4546 C CA . LEU B 1 113 ? -38.367 -35.936 77.238 1.00 20.97 189 LEU C CA 1
ATOM 4547 C C . LEU B 1 113 ? -37.476 -36.812 76.340 1.00 19.37 189 LEU C C 1
ATOM 4548 O O . LEU B 1 113 ? -37.761 -36.952 75.163 1.00 20.12 189 LEU C O 1
ATOM 4553 N N . GLN B 1 114 ? -36.369 -37.306 76.876 1.00 20.11 190 GLN C N 1
ATOM 4554 C CA . GLN B 1 114 ? -35.434 -38.198 76.136 1.00 21.92 190 GLN C CA 1
ATOM 4555 C C . GLN B 1 114 ? -34.817 -37.489 74.952 1.00 22.29 190 GLN C C 1
ATOM 4556 O O . GLN B 1 114 ? -34.537 -38.093 73.914 1.00 18.81 190 GLN C O 1
ATOM 4562 N N . ILE B 1 115 ? -34.577 -36.179 75.106 1.00 20.41 191 ILE C N 1
ATOM 4563 C CA . ILE B 1 115 ? -33.892 -35.460 74.040 1.00 19.48 191 ILE C CA 1
ATOM 4564 C C . ILE B 1 115 ? -32.469 -35.963 73.961 1.00 19.09 191 ILE C C 1
ATOM 4565 O O . ILE B 1 115 ? -31.729 -35.915 74.927 1.00 22.74 191 ILE C O 1
ATOM 4570 N N . SER B 1 116 ? -32.053 -36.438 72.792 1.00 21.37 192 SER C N 1
ATOM 4571 C CA . SER B 1 116 ? -30.727 -37.040 72.591 1.00 23.20 192 SER C CA 1
ATOM 4572 C C . SER B 1 116 ? -29.790 -36.052 71.921 1.00 24.55 192 SER C C 1
ATOM 4573 O O . SER B 1 116 ? -30.254 -35.040 71.366 1.00 21.23 192 SER C O 1
ATOM 4576 N N . GLU B 1 117 ? -28.493 -36.329 71.906 1.00 27.68 193 GLU C N 1
ATOM 4577 C CA . GLU B 1 117 ? -27.536 -35.473 71.215 1.00 29.91 193 GLU C CA 1
ATOM 4578 C C . GLU B 1 117 ? -27.839 -35.442 69.751 1.00 25.84 193 GLU C C 1
ATOM 4579 O O . GLU B 1 117 ? -27.676 -34.424 69.106 1.00 22.76 193 GLU C O 1
ATOM 4585 N N . ARG B 1 118 ? -28.351 -36.540 69.228 1.00 23.57 194 ARG C N 1
ATOM 4586 C CA . ARG B 1 118 ? -28.777 -36.595 67.861 1.00 22.78 194 ARG C CA 1
ATOM 4587 C C . ARG B 1 118 ? -29.927 -35.583 67.542 1.00 21.27 194 ARG C C 1
ATOM 4588 O O . ARG B 1 118 ? -29.911 -34.872 66.506 1.00 22.62 194 ARG C O 1
ATOM 4596 N N . ASP B 1 119 ? -30.916 -35.562 68.422 1.00 19.57 195 ASP C N 1
ATOM 4597 C CA . ASP B 1 119 ? -32.000 -34.603 68.340 1.00 18.50 195 ASP C CA 1
ATOM 4598 C C . ASP B 1 119 ? -31.468 -33.173 68.375 1.00 16.85 195 ASP C C 1
ATOM 4599 O O . ASP B 1 119 ? -31.933 -32.334 67.626 1.00 17.94 195 ASP C O 1
ATOM 4604 N N . VAL B 1 120 ? -30.550 -32.902 69.272 1.00 16.67 196 VAL C N 1
ATOM 4605 C CA . VAL B 1 120 ? -29.986 -31.548 69.437 1.00 17.98 196 VAL C CA 1
ATOM 4606 C C . VAL B 1 120 ? -29.303 -31.134 68.148 1.00 17.02 196 VAL C C 1
ATOM 4607 O O . VAL B 1 120 ? -29.595 -30.063 67.616 1.00 14.99 196 VAL C O 1
ATOM 4611 N N . LEU B 1 121 ? -28.497 -32.006 67.573 1.00 18.87 197 LEU C N 1
ATOM 4612 C CA . LEU B 1 121 ? -27.829 -31.689 66.305 1.00 20.61 197 LEU C CA 1
ATOM 4613 C C . LEU B 1 121 ? -28.776 -31.466 65.164 1.00 19.20 197 LEU C C 1
ATOM 4614 O O . LEU B 1 121 ? -28.572 -30.551 64.370 1.00 19.76 197 LEU C O 1
ATOM 4619 N N . CYS B 1 122 ? -29.823 -32.289 65.053 1.00 17.08 198 CYS C N 1
ATOM 4620 C CA . CYS B 1 122 ? -30.819 -32.127 64.019 1.00 17.33 198 CYS C CA 1
ATOM 4621 C C . CYS B 1 122 ? -31.591 -30.791 64.111 1.00 15.06 198 CYS C C 1
ATOM 4622 O O . CYS B 1 122 ? -31.930 -30.171 63.134 1.00 15.92 198 CYS C O 1
ATOM 4625 N N . VAL B 1 123 ? -31.943 -30.423 65.328 1.00 15.77 199 VAL C N 1
ATOM 4626 C CA . VAL B 1 123 ? -32.588 -29.145 65.565 1.00 14.83 199 VAL C CA 1
ATOM 4627 C C . VAL B 1 123 ? -31.637 -27.971 65.196 1.00 15.64 199 VAL C C 1
ATOM 4628 O O . VAL B 1 123 ? -32.046 -27.008 64.572 1.00 14.55 199 VAL C O 1
ATOM 4632 N N . GLN B 1 124 ? -30.393 -28.053 65.628 1.00 16.59 200 GLN C N 1
ATOM 4633 C CA . GLN B 1 124 ? -29.410 -27.039 65.267 1.00 16.20 200 GLN C CA 1
ATOM 4634 C C . GLN B 1 124 ? -29.235 -26.958 63.761 1.00 17.60 200 GLN C C 1
ATOM 4635 O O . GLN B 1 124 ? -29.176 -25.869 63.196 1.00 14.48 200 GLN C O 1
ATOM 4641 N N . ILE B 1 125 ? -29.174 -28.092 63.079 1.00 15.74 201 ILE C N 1
ATOM 4642 C CA . ILE B 1 125 ? -29.031 -28.077 61.614 1.00 15.82 201 ILE C CA 1
ATOM 4643 C C . ILE B 1 125 ? -30.208 -27.446 60.938 1.00 14.76 201 ILE C C 1
ATOM 4644 O O . ILE B 1 125 ? -30.052 -26.619 60.032 1.00 14.99 201 ILE C O 1
ATOM 4649 N N . ALA B 1 126 ? -31.435 -27.743 61.394 1.00 14.60 202 ALA C N 1
ATOM 4650 C CA . ALA B 1 126 ? -32.615 -27.098 60.812 1.00 14.07 202 ALA C CA 1
ATOM 4651 C C . ALA B 1 126 ? -32.581 -25.576 61.045 1.00 14.64 202 ALA C C 1
ATOM 4652 O O . ALA B 1 126 ? -32.881 -24.787 60.137 1.00 15.00 202 ALA C O 1
ATOM 4654 N N . GLY B 1 127 ? -32.201 -25.179 62.266 1.00 15.23 203 GLY C N 1
ATOM 4655 C CA . GLY B 1 127 ? -32.080 -23.741 62.595 1.00 14.80 203 GLY C CA 1
ATOM 4656 C C . GLY B 1 127 ? -31.080 -23.076 61.667 1.00 14.26 203 GLY C C 1
ATOM 4657 O O . GLY B 1 127 ? -31.308 -21.959 61.176 1.00 15.64 203 GLY C O 1
ATOM 4658 N N . LEU B 1 128 ? -29.932 -23.718 61.496 1.00 15.22 204 LEU C N 1
ATOM 4659 C CA . LEU B 1 128 ? -28.881 -23.220 60.603 1.00 16.09 204 LEU C CA 1
ATOM 4660 C C . LEU B 1 128 ? -29.294 -23.088 59.186 1.00 15.77 204 LEU C C 1
ATOM 4661 O O . LEU B 1 128 ? -28.850 -22.206 58.462 1.00 16.18 204 LEU C O 1
ATOM 4666 N N . CYS B 1 129 ? -30.106 -24.037 58.736 1.00 14.59 205 CYS C N 1
ATOM 4667 C CA . CYS B 1 129 ? -30.432 -24.187 57.309 1.00 16.67 205 CYS C CA 1
ATOM 4668 C C . CYS B 1 129 ? -31.753 -23.670 56.835 1.00 16.86 205 CYS C C 1
ATOM 4669 O O . CYS B 1 129 ? -32.018 -23.696 55.622 1.00 15.82 205 CYS C O 1
ATOM 4672 N N . ARG B 1 130 ? -32.572 -23.141 57.731 1.00 17.20 206 ARG C N 1
ATOM 4673 C CA . ARG B 1 130 ? -33.855 -22.660 57.330 1.00 17.46 206 ARG C CA 1
ATOM 4674 C C . ARG B 1 130 ? -33.889 -21.369 56.531 1.00 20.21 206 ARG C C 1
ATOM 4675 O O . ARG B 1 130 ? -34.981 -20.957 56.135 1.00 28.41 206 ARG C O 1
ATOM 4683 N N . ASN B 1 131 ? -32.742 -20.733 56.307 1.00 18.70 207 ASN C N 1
ATOM 4684 C CA . ASN B 1 131 ? -32.666 -19.544 55.415 1.00 17.89 207 ASN C CA 1
ATOM 4685 C C . ASN B 1 131 ? -31.953 -19.866 54.091 1.00 18.01 207 ASN C C 1
ATOM 4686 O O . ASN B 1 131 ? -31.759 -18.971 53.305 1.00 16.53 207 ASN C O 1
ATOM 4691 N N . LEU B 1 132 ? -31.642 -21.135 53.803 1.00 16.68 208 LEU C N 1
ATOM 4692 C CA . LEU B 1 132 ? -30.895 -21.490 52.588 1.00 18.24 208 LEU C CA 1
ATOM 4693 C C . LEU B 1 132 ? -31.602 -21.125 51.283 1.00 17.34 208 LEU C C 1
ATOM 4694 O O . LEU B 1 132 ? -30.938 -20.912 50.258 1.00 20.06 208 LEU C O 1
ATOM 4699 N N . GLY B 1 133 ? -32.908 -21.001 51.318 1.00 16.64 209 GLY C N 1
ATOM 4700 C CA . GLY B 1 133 ? -33.693 -20.803 50.112 1.00 18.12 209 GLY C CA 1
ATOM 4701 C C . GLY B 1 133 ? -33.932 -19.388 49.689 1.00 18.61 209 GLY C C 1
ATOM 4702 O O . GLY B 1 133 ? -34.640 -19.114 48.688 1.00 18.30 209 GLY C O 1
ATOM 4703 N N . HIS B 1 134 ? -33.515 -18.453 50.525 1.00 18.07 210 HIS C N 1
ATOM 4704 C CA . HIS B 1 134 ? -33.709 -17.025 50.208 1.00 17.88 210 HIS C CA 1
ATOM 4705 C C . HIS B 1 134 ? -32.920 -16.667 48.948 1.00 16.36 210 HIS C C 1
ATOM 4706 O O . HIS B 1 134 ? -31.848 -17.233 48.677 1.00 18.53 210 HIS C O 1
ATOM 4713 N N . GLY B 1 135 ? -33.467 -15.687 48.217 1.00 18.47 211 GLY C N 1
ATOM 4714 C CA . GLY B 1 135 ? -32.944 -15.236 46.968 1.00 18.35 211 GLY C CA 1
ATOM 4715 C C . GLY B 1 135 ? -32.456 -13.838 47.145 1.00 19.56 211 GLY C C 1
ATOM 4716 O O . GLY B 1 135 ? -32.494 -13.291 48.235 1.00 19.29 211 GLY C O 1
ATOM 4717 N N . PRO B 1 136 ? -31.979 -13.224 46.044 1.00 21.06 212 PRO C N 1
ATOM 4718 C CA . PRO B 1 136 ? -31.506 -11.859 46.061 1.00 20.60 212 PRO C CA 1
ATOM 4719 C C . PRO B 1 136 ? -32.424 -10.909 46.831 1.00 19.45 212 PRO C C 1
ATOM 4720 O O . PRO B 1 136 ? -33.634 -10.851 46.517 1.00 18.13 212 PRO C O 1
ATOM 4724 N N . PHE B 1 137 ? -31.849 -10.125 47.748 1.00 16.39 213 PHE C N 1
ATOM 4725 C CA . PHE B 1 137 ? -32.587 -9.144 48.518 1.00 18.44 213 PHE C CA 1
ATOM 4726 C C . PHE B 1 137 ? -33.735 -9.755 49.369 1.00 17.60 213 PHE C C 1
ATOM 4727 O O . PHE B 1 137 ? -34.695 -9.064 49.717 1.00 20.94 213 PHE C O 1
ATOM 4735 N N . SER B 1 138 ? -33.570 -11.016 49.727 1.00 16.97 214 SER C N 1
ATOM 4736 C CA . SER B 1 138 ? -34.457 -11.749 50.605 1.00 18.17 214 SER C CA 1
ATOM 4737 C C . SER B 1 138 ? -35.928 -11.634 50.192 1.00 19.15 214 SER C C 1
ATOM 4738 O O . SER B 1 138 ? -36.314 -12.138 49.125 1.00 18.17 214 SER C O 1
ATOM 4741 N N . HIS B 1 139 ? -36.765 -10.970 50.982 1.00 20.98 215 HIS C N 1
ATOM 4742 C CA . HIS B 1 139 ? -38.186 -10.955 50.648 1.00 23.87 215 HIS C CA 1
ATOM 4743 C C . HIS B 1 139 ? -38.584 -10.252 49.354 1.00 24.71 215 HIS C C 1
ATOM 4744 O O . HIS B 1 139 ? -39.644 -10.529 48.822 1.00 27.18 215 HIS C O 1
ATOM 4751 N N . MET B 1 140 ? -37.733 -9.406 48.809 1.00 22.11 216 MET C N 1
ATOM 4752 C CA . MET B 1 140 ? -37.977 -8.912 47.489 1.00 25.25 216 MET C CA 1
ATOM 4753 C C . MET B 1 140 ? -38.167 -10.036 46.470 1.00 22.83 216 MET C C 1
ATOM 4754 O O . MET B 1 140 ? -39.012 -9.962 45.599 1.00 22.90 216 MET C O 1
ATOM 4759 N N . PHE B 1 141 ? -37.373 -11.068 46.593 1.00 22.31 217 PHE C N 1
ATOM 4760 C CA . PHE B 1 141 ? -37.301 -12.141 45.613 1.00 22.20 217 PHE C CA 1
ATOM 4761 C C . PHE B 1 141 ? -38.588 -13.009 45.615 1.00 24.65 217 PHE C C 1
ATOM 4762 O O . PHE B 1 141 ? -39.227 -13.216 44.566 1.00 25.55 217 PHE C O 1
ATOM 4770 N N . ASP B 1 142 ? -38.913 -13.543 46.796 1.00 25.70 218 ASP C N 1
ATOM 4771 C CA . ASP B 1 142 ? -40.089 -14.422 46.908 1.00 29.11 218 ASP C CA 1
ATOM 4772 C C . ASP B 1 142 ? -41.358 -13.593 47.065 1.00 25.91 218 ASP C C 1
ATOM 4773 O O . ASP B 1 142 ? -42.408 -14.052 46.661 1.00 28.21 218 ASP C O 1
ATOM 4778 N N . GLY B 1 143 ? -41.276 -12.402 47.629 1.00 24.66 219 GLY C N 1
ATOM 4779 C CA . GLY B 1 143 ? -42.454 -11.576 47.855 1.00 26.36 219 GLY C CA 1
ATOM 4780 C C . GLY B 1 143 ? -42.882 -10.719 46.638 1.00 27.50 219 GLY C C 1
ATOM 4781 O O . GLY B 1 143 ? -44.070 -10.409 46.503 1.00 26.20 219 GLY C O 1
ATOM 4782 N N . ARG B 1 144 ? -41.935 -10.296 45.784 1.00 23.94 220 ARG C N 1
ATOM 4783 C CA . ARG B 1 144 ? -42.263 -9.337 44.690 1.00 25.69 220 ARG C CA 1
ATOM 4784 C C . ARG B 1 144 ? -41.840 -9.873 43.328 1.00 27.10 220 ARG C C 1
ATOM 4785 O O . ARG B 1 144 ? -42.644 -9.881 42.416 1.00 27.24 220 ARG C O 1
ATOM 4793 N N . PHE B 1 145 ? -40.602 -10.385 43.191 1.00 24.40 221 PHE C N 1
ATOM 4794 C CA . PHE B 1 145 ? -40.094 -10.719 41.878 1.00 25.30 221 PHE C CA 1
ATOM 4795 C C . PHE B 1 145 ? -40.673 -12.030 41.313 1.00 26.95 221 PHE C C 1
ATOM 4796 O O . PHE B 1 145 ? -41.210 -12.032 40.209 1.00 24.78 221 PHE C O 1
ATOM 4804 N N . ILE B 1 146 ? -40.582 -13.118 42.061 1.00 28.17 222 ILE C N 1
ATOM 4805 C CA . ILE B 1 146 ? -41.082 -14.379 41.555 1.00 29.12 222 ILE C CA 1
ATOM 4806 C C . ILE B 1 146 ? -42.614 -14.334 41.251 1.00 30.15 222 ILE C C 1
ATOM 4807 O O . ILE B 1 146 ? -43.028 -14.818 40.204 1.00 35.29 222 ILE C O 1
ATOM 4812 N N . PRO B 1 147 ? -43.438 -13.762 42.132 1.00 29.46 223 PRO C N 1
ATOM 4813 C CA . PRO B 1 147 ? -44.863 -13.635 41.805 1.00 32.69 223 PRO C CA 1
ATOM 4814 C C . PRO B 1 147 ? -45.155 -12.933 40.482 1.00 33.61 223 PRO C C 1
ATOM 4815 O O . PRO B 1 147 ? -46.057 -13.322 39.783 1.00 38.73 223 PRO C O 1
ATOM 4819 N N . LEU B 1 148 ? -44.346 -11.954 40.096 1.00 33.85 224 LEU C N 1
ATOM 4820 C CA . LEU B 1 148 ? -44.504 -11.241 38.845 1.00 33.21 224 LEU C CA 1
ATOM 4821 C C . LEU B 1 148 ? -43.837 -11.979 37.674 1.00 35.76 224 LEU C C 1
ATOM 4822 O O . LEU B 1 148 ? -44.386 -12.005 36.595 1.00 35.61 224 LEU C O 1
ATOM 4827 N N . ALA B 1 149 ? -42.636 -12.508 37.876 1.00 32.18 225 ALA C N 1
ATOM 4828 C CA . ALA B 1 149 ? -41.917 -13.210 36.803 1.00 34.25 225 ALA C CA 1
ATOM 4829 C C . ALA B 1 149 ? -42.480 -14.587 36.499 1.00 37.74 225 ALA C C 1
ATOM 4830 O O . ALA B 1 149 ? -42.447 -15.023 35.372 1.00 40.98 225 ALA C O 1
ATOM 4832 N N . ARG B 1 150 ? -42.963 -15.286 37.521 1.00 38.04 226 ARG C N 1
ATOM 4833 C CA . ARG B 1 150 ? -43.462 -16.632 37.347 1.00 39.92 226 ARG C CA 1
ATOM 4834 C C . ARG B 1 150 ? -44.784 -16.778 38.105 1.00 41.32 226 ARG C C 1
ATOM 4835 O O . ARG B 1 150 ? -44.888 -17.529 39.079 1.00 37.59 226 ARG C O 1
ATOM 4843 N N . PRO B 1 151 ? -45.817 -16.060 37.637 1.00 41.53 227 PRO C N 1
ATOM 4844 C CA . PRO B 1 151 ? -47.127 -16.077 38.293 1.00 45.08 227 PRO C CA 1
ATOM 4845 C C . PRO B 1 151 ? -47.807 -17.450 38.400 1.00 43.61 227 PRO C C 1
ATOM 4846 O O . PRO B 1 151 ? -48.630 -17.666 39.290 1.00 47.20 227 PRO C O 1
ATOM 4850 N N . GLU B 1 152 ? -47.420 -18.372 37.531 1.00 45.35 228 GLU C N 1
ATOM 4851 C CA . GLU B 1 152 ? -47.915 -19.756 37.562 1.00 52.53 228 GLU C CA 1
ATOM 4852 C C . GLU B 1 152 ? -47.293 -20.676 38.655 1.00 54.89 228 GLU C C 1
ATOM 4853 O O . GLU B 1 152 ? -47.846 -21.718 38.979 1.00 57.55 228 GLU C O 1
ATOM 4859 N N . VAL B 1 153 ? -46.121 -20.327 39.174 1.00 55.58 229 VAL C N 1
ATOM 4860 C CA . VAL B 1 153 ? -45.389 -21.214 40.066 1.00 54.20 229 VAL C CA 1
ATOM 4861 C C . VAL B 1 153 ? -45.783 -20.794 41.494 1.00 50.74 229 VAL C C 1
ATOM 4862 O O . VAL B 1 153 ? -46.195 -19.662 41.699 1.00 51.82 229 VAL C O 1
ATOM 4866 N N . LYS B 1 154 ? -45.682 -21.710 42.451 1.00 46.78 230 LYS C N 1
ATOM 4867 C CA . LYS B 1 154 ? -45.873 -21.406 43.853 1.00 51.25 230 LYS C CA 1
ATOM 4868 C C . LYS B 1 154 ? -44.554 -21.634 44.592 1.00 47.00 230 LYS C C 1
ATOM 4869 O O . LYS B 1 154 ? -44.304 -22.702 45.093 1.00 51.10 230 LYS C O 1
ATOM 4875 N N . TRP B 1 155 ? -43.735 -20.591 44.638 1.00 39.61 231 TRP C N 1
ATOM 4876 C CA . TRP B 1 155 ? -42.417 -20.623 45.252 1.00 34.98 231 TRP C CA 1
ATOM 4877 C C . TRP B 1 155 ? -42.433 -19.947 46.598 1.00 33.97 231 TRP C C 1
ATOM 4878 O O . TRP B 1 155 ? -43.036 -18.882 46.755 1.00 33.17 231 TRP C O 1
ATOM 4889 N N . THR B 1 156 ? -41.804 -20.596 47.566 1.00 30.97 232 THR C N 1
ATOM 4890 C CA . THR B 1 156 ? -41.570 -20.028 48.868 1.00 29.49 232 THR C CA 1
ATOM 4891 C C . THR B 1 156 ? -40.081 -20.262 49.215 1.00 27.10 232 THR C C 1
ATOM 4892 O O . THR B 1 156 ? -39.449 -21.177 48.701 1.00 25.05 232 THR C O 1
ATOM 4896 N N . HIS B 1 157 ? -39.553 -19.378 50.066 1.00 25.66 233 HIS C N 1
ATOM 4897 C CA . HIS B 1 157 ? -38.239 -19.522 50.583 1.00 24.55 233 HIS C CA 1
ATOM 4898 C C . HIS B 1 157 ? -38.103 -20.848 51.367 1.00 24.00 233 HIS C C 1
ATOM 4899 O O . HIS B 1 157 ? -37.042 -21.463 51.330 1.00 21.68 233 HIS C O 1
ATOM 4906 N N . GLU B 1 158 ? -39.181 -21.290 52.017 1.00 23.16 234 GLU C N 1
ATOM 4907 C CA . GLU B 1 158 ? -39.160 -22.565 52.743 1.00 24.92 234 GLU C CA 1
ATOM 4908 C C . GLU B 1 158 ? -38.916 -23.742 51.824 1.00 23.64 234 GLU C C 1
ATOM 4909 O O . GLU B 1 158 ? -38.090 -24.608 52.130 1.00 18.92 234 GLU C O 1
ATOM 4915 N N . GLN B 1 159 ? -39.634 -23.789 50.704 1.00 26.34 235 GLN C N 1
ATOM 4916 C CA . GLN B 1 159 ? -39.413 -24.860 49.737 1.00 27.22 235 GLN C CA 1
ATOM 4917 C C . GLN B 1 159 ? -38.020 -24.780 49.158 1.00 23.92 235 GLN C C 1
ATOM 4918 O O . GLN B 1 159 ? -37.311 -25.784 49.030 1.00 21.48 235 GLN C O 1
ATOM 4924 N N . GLY B 1 160 ? -37.589 -23.547 48.841 1.00 22.50 236 GLY C N 1
ATOM 4925 C CA . GLY B 1 160 ? -36.216 -23.285 48.409 1.00 20.20 236 GLY C CA 1
ATOM 4926 C C . GLY B 1 160 ? -35.199 -23.803 49.404 1.00 18.65 236 GLY C C 1
ATOM 4927 O O . GLY B 1 160 ? -34.172 -24.417 49.019 1.00 21.30 236 GLY C O 1
ATOM 4928 N N . SER B 1 161 ? -35.457 -23.574 50.703 1.00 18.93 237 SER C N 1
ATOM 4929 C CA . SER B 1 161 ? -34.506 -24.029 51.727 1.00 18.50 237 SER C CA 1
ATOM 4930 C C . SER B 1 161 ? -34.386 -25.581 51.739 1.00 19.32 237 SER C C 1
ATOM 4931 O O . SER B 1 161 ? -33.281 -26.118 51.918 1.00 19.07 237 SER C O 1
ATOM 4934 N N . VAL B 1 162 ? -35.505 -26.277 51.584 1.00 20.00 238 VAL C N 1
ATOM 4935 C CA . VAL B 1 162 ? -35.493 -27.729 51.443 1.00 22.46 238 VAL C CA 1
ATOM 4936 C C . VAL B 1 162 ? -34.707 -28.147 50.222 1.00 21.07 238 VAL C C 1
ATOM 4937 O O . VAL B 1 162 ? -33.864 -29.086 50.348 1.00 19.82 238 VAL C O 1
ATOM 4941 N N . MET B 1 163 ? -34.944 -27.568 49.085 1.00 22.16 239 MET C N 1
ATOM 4942 C CA . MET B 1 163 ? -34.231 -27.966 47.889 1.00 24.38 239 MET C CA 1
ATOM 4943 C C . MET B 1 163 ? -32.743 -27.664 47.991 1.00 22.14 239 MET C C 1
ATOM 4944 O O . MET B 1 163 ? -31.900 -28.466 47.583 1.00 20.81 239 MET C O 1
ATOM 4949 N N . MET B 1 164 ? -32.405 -26.504 48.564 1.00 21.92 240 MET C N 1
ATOM 4950 C CA . MET B 1 164 ? -31.009 -26.159 48.720 1.00 20.21 240 MET C CA 1
ATOM 4951 C C . MET B 1 164 ? -30.294 -27.041 49.754 1.00 16.83 240 MET C C 1
ATOM 4952 O O . MET B 1 164 ? -29.118 -27.355 49.609 1.00 18.07 240 MET C O 1
ATOM 4957 N N . PHE B 1 165 ? -30.979 -27.441 50.817 1.00 18.04 241 PHE C N 1
ATOM 4958 C CA . PHE B 1 165 ? -30.414 -28.281 51.845 1.00 17.24 241 PHE C CA 1
ATOM 4959 C C . PHE B 1 165 ? -30.054 -29.630 51.207 1.00 18.93 241 PHE C C 1
ATOM 4960 O O . PHE B 1 165 ? -28.961 -30.164 51.422 1.00 18.66 241 PHE C O 1
ATOM 4968 N N . GLU B 1 166 ? -31.010 -30.166 50.450 1.00 21.63 242 GLU C N 1
ATOM 4969 C CA . GLU B 1 166 ? -30.787 -31.435 49.733 1.00 25.43 242 GLU C CA 1
ATOM 4970 C C . GLU B 1 166 ? -29.548 -31.355 48.811 1.00 21.44 242 GLU C C 1
ATOM 4971 O O . GLU B 1 166 ? -28.659 -32.237 48.811 1.00 23.37 242 GLU C O 1
ATOM 4977 N N . HIS B 1 167 ? -29.473 -30.247 48.065 1.00 22.69 243 HIS C N 1
ATOM 4978 C CA . HIS B 1 167 ? -28.334 -29.976 47.176 1.00 21.82 243 HIS C CA 1
ATOM 4979 C C . HIS B 1 167 ? -27.035 -29.856 47.963 1.00 22.42 243 HIS C C 1
ATOM 4980 O O . HIS B 1 167 ? -25.996 -30.423 47.577 1.00 21.81 243 HIS C O 1
ATOM 4987 N N . LEU B 1 168 ? -27.097 -29.180 49.116 1.00 20.48 244 LEU C N 1
ATOM 4988 C CA . LEU B 1 168 ? -25.914 -29.027 49.949 1.00 18.52 244 LEU C CA 1
ATOM 4989 C C . LEU B 1 168 ? -25.405 -30.390 50.447 1.00 17.92 244 LEU C C 1
ATOM 4990 O O . LEU B 1 168 ? -24.164 -30.723 50.351 1.00 20.37 244 LEU C O 1
ATOM 4995 N N . ILE B 1 169 ? -26.329 -31.188 50.959 1.00 20.18 245 ILE C N 1
ATOM 4996 C CA . ILE B 1 169 ? -25.995 -32.493 51.543 1.00 22.50 245 ILE C CA 1
ATOM 4997 C C . ILE B 1 169 ? -25.361 -33.376 50.445 1.00 22.52 245 ILE C C 1
ATOM 4998 O O . ILE B 1 169 ? -24.278 -33.969 50.662 1.00 23.14 245 ILE C O 1
ATOM 5003 N N . ASN B 1 170 ? -26.046 -33.467 49.314 1.00 24.32 246 ASN C N 1
ATOM 5004 C CA . ASN B 1 170 ? -25.572 -34.362 48.208 1.00 26.16 246 ASN C CA 1
ATOM 5005 C C . ASN B 1 170 ? -24.334 -33.898 47.500 1.00 30.43 246 ASN C C 1
ATOM 5006 O O . ASN B 1 170 ? -23.502 -34.712 47.114 1.00 35.59 246 ASN C O 1
ATOM 5011 N N . SER B 1 171 ? -24.157 -32.589 47.341 1.00 29.17 247 SER C N 1
ATOM 5012 C CA . SER B 1 171 ? -22.973 -32.054 46.687 1.00 29.49 247 SER C CA 1
ATOM 5013 C C . SER B 1 171 ? -21.758 -32.045 47.542 1.00 31.34 247 SER C C 1
ATOM 5014 O O . SER B 1 171 ? -20.667 -31.821 47.001 1.00 31.19 247 SER C O 1
ATOM 5017 N N . ASN B 1 172 ? -21.882 -32.236 48.857 1.00 27.76 248 ASN C N 1
ATOM 5018 C CA . ASN B 1 172 ? -20.717 -32.041 49.730 1.00 27.41 248 ASN C CA 1
ATOM 5019 C C . ASN B 1 172 ? -20.370 -33.250 50.615 1.00 29.56 248 ASN C C 1
ATOM 5020 O O . ASN B 1 172 ? -19.607 -33.123 51.573 1.00 31.25 248 ASN C O 1
ATOM 5025 N N . GLY B 1 173 ? -20.991 -34.391 50.350 1.00 28.98 249 GLY C N 1
ATOM 5026 C CA . GLY B 1 173 ? -20.683 -35.591 51.094 1.00 30.85 249 GLY C CA 1
ATOM 5027 C C . GLY B 1 173 ? -20.989 -35.492 52.558 1.00 29.19 249 GLY C C 1
ATOM 5028 O O . GLY B 1 173 ? -20.253 -36.004 53.406 1.00 28.39 249 GLY C O 1
ATOM 5029 N N . ILE B 1 174 ? -22.118 -34.888 52.905 1.00 29.98 250 ILE C N 1
ATOM 5030 C CA . ILE B 1 174 ? -22.426 -34.670 54.310 1.00 29.36 250 ILE C CA 1
ATOM 5031 C C . ILE B 1 174 ? -22.953 -35.928 54.992 1.00 29.13 250 ILE C C 1
ATOM 5032 O O . ILE B 1 174 ? -22.788 -36.125 56.178 1.00 28.77 250 ILE C O 1
ATOM 5037 N N . LYS B 1 175 ? -23.604 -36.804 54.233 1.00 30.11 251 LYS C N 1
ATOM 5038 C CA . LYS B 1 175 ? -24.229 -37.979 54.878 1.00 31.47 251 LYS C CA 1
ATOM 5039 C C . LYS B 1 175 ? -23.259 -38.859 55.705 1.00 30.29 251 LYS C C 1
ATOM 5040 O O . LYS B 1 175 ? -23.564 -39.196 56.836 1.00 28.66 251 LYS C O 1
ATOM 5046 N N . PRO B 1 176 ? -22.076 -39.174 55.170 1.00 32.71 252 PRO C N 1
ATOM 5047 C CA . PRO B 1 176 ? -21.137 -39.962 55.951 1.00 33.29 252 PRO C CA 1
ATOM 5048 C C . PRO B 1 176 ? -20.624 -39.208 57.172 1.00 34.01 252 PRO C C 1
ATOM 5049 O O . PRO B 1 176 ? -20.333 -39.823 58.196 1.00 30.60 252 PRO C O 1
ATOM 5053 N N . VAL B 1 177 ? -20.615 -37.872 57.087 1.00 33.66 253 VAL C N 1
ATOM 5054 C CA . VAL B 1 177 ? -20.318 -37.109 58.264 1.00 31.99 253 VAL C CA 1
ATOM 5055 C C . VAL B 1 177 ? -21.497 -37.130 59.205 1.00 27.21 253 VAL C C 1
ATOM 5056 O O . VAL B 1 177 ? -21.239 -37.310 60.392 1.00 25.64 253 VAL C O 1
ATOM 5060 N N . MET B 1 178 ? -22.745 -37.061 58.795 1.00 24.09 254 MET C N 1
ATOM 5061 C CA . MET B 1 178 ? -23.780 -37.211 59.772 1.00 24.88 254 MET C CA 1
ATOM 5062 C C . MET B 1 178 ? -23.678 -38.521 60.592 1.00 27.82 254 MET C C 1
ATOM 5063 O O . MET B 1 178 ? -23.830 -38.606 61.783 1.00 27.23 254 MET C O 1
ATOM 5068 N N . GLU B 1 179 ? -23.424 -39.560 59.872 1.00 28.35 255 GLU C N 1
ATOM 5069 C CA . GLU B 1 179 ? -23.261 -40.930 60.383 1.00 31.39 255 GLU C CA 1
ATOM 5070 C C . GLU B 1 179 ? -22.142 -41.049 61.368 1.00 29.67 255 GLU C C 1
ATOM 5071 O O . GLU B 1 179 ? -22.301 -41.677 62.439 1.00 29.31 255 GLU C O 1
ATOM 5077 N N . GLN B 1 180 ? -20.994 -40.482 61.040 1.00 29.79 256 GLN C N 1
ATOM 5078 C CA . GLN B 1 180 ? -19.893 -40.421 61.962 1.00 32.98 256 GLN C CA 1
ATOM 5079 C C . GLN B 1 180 ? -20.299 -39.862 63.330 1.00 32.17 256 GLN C C 1
ATOM 5080 O O . GLN B 1 180 ? -19.740 -40.259 64.357 1.00 33.55 256 GLN C O 1
ATOM 5086 N N . TYR B 1 181 ? -21.238 -38.901 63.344 1.00 30.68 257 TYR C N 1
ATOM 5087 C CA . TYR B 1 181 ? -21.633 -38.253 64.585 1.00 32.07 257 TYR C CA 1
ATOM 5088 C C . TYR B 1 181 ? -22.945 -38.771 65.111 1.00 33.43 257 TYR C C 1
ATOM 5089 O O . TYR B 1 181 ? -23.552 -38.157 65.972 1.00 39.49 257 TYR C O 1
ATOM 5098 N N . GLY B 1 182 ? -23.369 -39.928 64.631 1.00 31.33 258 GLY C N 1
ATOM 5099 C CA . GLY B 1 182 ? -24.468 -40.620 65.258 1.00 30.96 258 GLY C CA 1
ATOM 5100 C C . GLY B 1 182 ? -25.816 -40.336 64.650 1.00 31.70 258 GLY C C 1
ATOM 5101 O O . GLY B 1 182 ? -26.817 -40.886 65.101 1.00 33.10 258 GLY C O 1
ATOM 5102 N N . LEU B 1 183 ? -25.879 -39.495 63.618 1.00 27.77 259 LEU C N 1
ATOM 5103 C CA . LEU B 1 183 ? -27.150 -39.261 62.983 1.00 28.31 259 LEU C CA 1
ATOM 5104 C C . LEU B 1 183 ? -27.490 -40.435 62.033 1.00 27.47 259 LEU C C 1
ATOM 5105 O O . LEU B 1 183 ? -26.594 -41.130 61.593 1.00 26.94 259 LEU C O 1
ATOM 5110 N N . ILE B 1 184 ? -28.759 -40.605 61.735 1.00 27.59 260 ILE C N 1
ATOM 5111 C CA . ILE B 1 184 ? -29.219 -41.609 60.789 1.00 27.88 260 ILE C CA 1
ATOM 5112 C C . ILE B 1 184 ? -29.831 -40.816 59.627 1.00 26.67 260 ILE C C 1
ATOM 5113 O O . ILE B 1 184 ? -30.955 -40.342 59.745 1.00 28.58 260 ILE C O 1
ATOM 5118 N N . PRO B 1 185 ? -29.074 -40.634 58.530 1.00 25.60 261 PRO C N 1
ATOM 5119 C CA . PRO B 1 185 ? -29.484 -39.703 57.490 1.00 28.98 261 PRO C CA 1
ATOM 5120 C C . PRO B 1 185 ? -30.835 -39.815 56.912 1.00 32.96 261 PRO C C 1
ATOM 5121 O O . PRO B 1 185 ? -31.490 -38.792 56.737 1.00 32.99 261 PRO C O 1
ATOM 5125 N N . GLU B 1 186 ? -31.321 -41.013 56.630 1.00 32.80 262 GLU C N 1
ATOM 5126 C CA . GLU B 1 186 ? -32.654 -41.166 56.111 1.00 39.85 262 GLU C CA 1
ATOM 5127 C C . GLU B 1 186 ? -33.717 -40.454 57.020 1.00 38.07 262 GLU C C 1
ATOM 5128 O O . GLU B 1 186 ? -34.454 -39.498 56.565 1.00 44.07 262 GLU C O 1
ATOM 5134 N N . GLU B 1 187 ? -33.766 -40.878 58.283 1.00 29.88 263 GLU C N 1
ATOM 5135 C CA . GLU B 1 187 ? -34.744 -40.315 59.231 1.00 28.99 263 GLU C CA 1
ATOM 5136 C C . GLU B 1 187 ? -34.450 -38.819 59.533 1.00 24.17 263 GLU C C 1
ATOM 5137 O O . GLU B 1 187 ? -35.352 -38.034 59.698 1.00 24.91 263 GLU C O 1
ATOM 5143 N N . ASP B 1 188 ? -33.175 -38.507 59.665 1.00 24.11 264 ASP C N 1
ATOM 5144 C CA . ASP B 1 188 ? -32.766 -37.191 60.219 1.00 24.95 264 ASP C CA 1
ATOM 5145 C C . ASP B 1 188 ? -32.819 -36.121 59.159 1.00 24.69 264 ASP C C 1
ATOM 5146 O O . ASP B 1 188 ? -33.183 -35.005 59.469 1.00 24.48 264 ASP C O 1
ATOM 5151 N N . ILE B 1 189 ? -32.521 -36.456 57.890 1.00 23.39 265 ILE C N 1
ATOM 5152 C CA . ILE B 1 189 ? -32.700 -35.496 56.812 1.00 24.13 265 ILE C CA 1
ATOM 5153 C C . ILE B 1 189 ? -34.170 -35.129 56.663 1.00 23.35 265 ILE C C 1
ATOM 5154 O O . ILE B 1 189 ? -34.551 -33.955 56.466 1.00 20.87 265 ILE C O 1
ATOM 5159 N N . CYS B 1 190 ? -35.009 -36.150 56.763 1.00 23.22 266 CYS C N 1
ATOM 5160 C CA . CYS B 1 190 ? -36.447 -35.967 56.739 1.00 22.90 266 CYS C CA 1
ATOM 5161 C C . CYS B 1 190 ? -36.913 -35.035 57.881 1.00 21.43 266 CYS C C 1
ATOM 5162 O O . CYS B 1 190 ? -37.671 -34.115 57.672 1.00 20.75 266 CYS C O 1
ATOM 5165 N N . PHE B 1 191 ? -36.413 -35.302 59.081 1.00 19.51 267 PHE C N 1
ATOM 5166 C CA . PHE B 1 191 ? -36.709 -34.515 60.282 1.00 18.53 267 PHE C CA 1
ATOM 5167 C C . PHE B 1 191 ? -36.300 -33.033 60.072 1.00 18.05 267 PHE C C 1
ATOM 5168 O O . PHE B 1 191 ? -37.100 -32.125 60.344 1.00 16.71 267 PHE C O 1
ATOM 5176 N N . ILE B 1 192 ? -35.089 -32.835 59.582 1.00 18.43 268 ILE C N 1
ATOM 5177 C CA . ILE B 1 192 ? -34.592 -31.477 59.315 1.00 19.26 268 ILE C CA 1
ATOM 5178 C C . ILE B 1 192 ? -35.457 -30.759 58.294 1.00 20.00 268 ILE C C 1
ATOM 5179 O O . ILE B 1 192 ? -35.887 -29.615 58.519 1.00 19.01 268 ILE C O 1
ATOM 5184 N N . LYS B 1 193 ? -35.820 -31.423 57.209 1.00 18.52 269 LYS C N 1
ATOM 5185 C CA . LYS B 1 193 ? -36.651 -30.802 56.191 1.00 20.08 269 LYS C CA 1
ATOM 5186 C C . LYS B 1 193 ? -38.036 -30.456 56.746 1.00 19.77 269 LYS C C 1
ATOM 5187 O O . LYS B 1 193 ? -38.579 -29.384 56.465 1.00 19.66 269 LYS C O 1
ATOM 5193 N N . GLU B 1 194 ? -38.587 -31.365 57.534 1.00 18.25 270 GLU C N 1
ATOM 5194 C CA . GLU B 1 194 ? -39.888 -31.167 58.124 1.00 18.54 270 GLU C CA 1
ATOM 5195 C C . GLU B 1 194 ? -39.913 -29.977 59.106 1.00 17.02 270 GLU C C 1
ATOM 5196 O O . GLU B 1 194 ? -40.926 -29.272 59.213 1.00 17.95 270 GLU C O 1
ATOM 5202 N N . GLN B 1 195 ? -38.829 -29.773 59.834 1.00 19.04 271 GLN C N 1
ATOM 5203 C CA . GLN B 1 195 ? -38.713 -28.600 60.692 1.00 19.09 271 GLN C CA 1
ATOM 5204 C C . GLN B 1 195 ? -38.753 -27.301 59.896 1.00 20.30 271 GLN C C 1
ATOM 5205 O O . GLN B 1 195 ? -39.344 -26.305 60.369 1.00 23.71 271 GLN C O 1
ATOM 5211 N N . ILE B 1 196 ? -38.205 -27.329 58.679 1.00 19.32 272 ILE C N 1
ATOM 5212 C CA . ILE B 1 196 ? -38.131 -26.177 57.797 1.00 20.05 272 ILE C CA 1
ATOM 5213 C C . ILE B 1 196 ? -39.416 -25.873 57.096 1.00 24.05 272 ILE C C 1
ATOM 5214 O O . ILE B 1 196 ? -39.863 -24.707 57.075 1.00 21.78 272 ILE C O 1
ATOM 5219 N N . VAL B 1 197 ? -40.060 -26.892 56.524 1.00 22.11 273 VAL C N 1
ATOM 5220 C CA . VAL B 1 197 ? -41.193 -26.672 55.622 1.00 24.91 273 VAL C CA 1
ATOM 5221 C C . VAL B 1 197 ? -42.507 -27.271 56.168 1.00 27.47 273 VAL C C 1
ATOM 5222 O O . VAL B 1 197 ? -43.549 -26.967 55.668 1.00 30.67 273 VAL C O 1
ATOM 5226 N N . GLY B 1 198 ? -42.435 -28.100 57.207 1.00 26.07 274 GLY C N 1
ATOM 5227 C CA . GLY B 1 198 ? -43.625 -28.756 57.756 1.00 26.94 274 GLY C CA 1
ATOM 5228 C C . GLY B 1 198 ? -43.785 -30.132 57.125 1.00 28.97 274 GLY C C 1
ATOM 5229 O O . GLY B 1 198 ? -42.860 -30.631 56.432 1.00 30.34 274 GLY C O 1
ATOM 5230 N N . PRO B 1 199 ? -44.941 -30.799 57.391 1.00 37.45 275 PRO C N 1
ATOM 5231 C CA . PRO B 1 199 ? -45.115 -32.160 56.884 1.00 45.80 275 PRO C CA 1
ATOM 5232 C C . PRO B 1 199 ? -44.868 -32.238 55.361 1.00 51.38 275 PRO C C 1
ATOM 5233 O O . PRO B 1 199 ? -45.374 -31.386 54.636 1.00 48.45 275 PRO C O 1
ATOM 5237 N N . LEU B 1 200 ? -44.040 -33.195 54.922 1.00 60.76 276 LEU C N 1
ATOM 5238 C CA . LEU B 1 200 ? -43.636 -33.347 53.503 1.00 66.71 276 LEU C CA 1
ATOM 5239 C C . LEU B 1 200 ? -44.751 -33.939 52.601 1.00 78.20 276 LEU C C 1
ATOM 5240 O O . LEU B 1 200 ? -44.603 -33.981 51.381 1.00 77.01 276 LEU C O 1
ATOM 5245 N N . GLU B 1 201 ? -45.842 -34.446 53.206 1.00 87.86 277 GLU C N 1
ATOM 5246 C CA . GLU B 1 201 ? -47.132 -34.701 52.511 1.00 89.27 277 GLU C CA 1
ATOM 5247 C C . GLU B 1 201 ? -48.122 -33.565 52.812 1.00 88.04 277 GLU C C 1
ATOM 5248 O O . GLU B 1 201 ? -49.308 -33.644 52.473 1.00 93.35 277 GLU C O 1
ATOM 5254 N N . LEU B 1 208 ? -54.281 -37.676 63.038 1.00 53.97 284 LEU C N 1
ATOM 5255 C CA . LEU B 1 208 ? -53.151 -38.534 62.650 1.00 56.85 284 LEU C CA 1
ATOM 5256 C C . LEU B 1 208 ? -51.866 -37.691 62.652 1.00 48.42 284 LEU C C 1
ATOM 5257 O O . LEU B 1 208 ? -51.808 -36.630 62.009 1.00 48.74 284 LEU C O 1
ATOM 5262 N N . TRP B 1 209 ? -50.843 -38.164 63.360 1.00 40.57 285 TRP C N 1
ATOM 5263 C CA . TRP B 1 209 ? -49.527 -37.495 63.426 1.00 31.52 285 TRP C CA 1
ATOM 5264 C C . TRP B 1 209 ? -48.905 -37.448 62.023 1.00 34.08 285 TRP C C 1
ATOM 5265 O O . TRP B 1 209 ? -48.559 -38.493 61.487 1.00 34.59 285 TRP C O 1
ATOM 5276 N N . PRO B 1 210 ? -48.768 -36.244 61.430 1.00 30.21 286 PRO C N 1
ATOM 5277 C CA . PRO B 1 210 ? -48.356 -36.138 60.022 1.00 30.98 286 PRO C CA 1
ATOM 5278 C C . PRO B 1 210 ? -46.864 -36.187 59.663 1.00 26.82 286 PRO C C 1
ATOM 5279 O O . PRO B 1 210 ? -46.495 -36.154 58.480 1.00 29.94 286 PRO C O 1
ATOM 5283 N N . TYR B 1 211 ? -46.013 -36.271 60.673 1.00 26.99 287 TYR C N 1
ATOM 5284 C CA . TYR B 1 211 ? -44.573 -36.200 60.500 1.00 23.80 287 TYR C CA 1
ATOM 5285 C C . TYR B 1 211 ? -43.982 -37.577 60.479 1.00 25.02 287 TYR C C 1
ATOM 5286 O O . TYR B 1 211 ? -44.440 -38.494 61.185 1.00 27.72 287 TYR C O 1
ATOM 5295 N N . LYS B 1 212 ? -42.926 -37.720 59.699 1.00 24.22 288 LYS C N 1
ATOM 5296 C CA . LYS B 1 212 ? -42.180 -38.962 59.575 1.00 26.94 288 LYS C CA 1
ATOM 5297 C C . LYS B 1 212 ? -40.793 -38.927 60.259 1.00 25.08 288 LYS C C 1
ATOM 5298 O O . LYS B 1 212 ? -40.220 -39.956 60.562 1.00 24.55 288 LYS C O 1
ATOM 5304 N N . GLY B 1 213 ? -40.197 -37.741 60.444 1.00 24.18 289 GLY C N 1
ATOM 5305 C CA . GLY B 1 213 ? -38.822 -37.690 60.938 1.00 23.33 289 GLY C CA 1
ATOM 5306 C C . GLY B 1 213 ? -38.634 -38.034 62.373 1.00 22.61 289 GLY C C 1
ATOM 5307 O O . GLY B 1 213 ? -37.625 -38.528 62.780 1.00 25.19 289 GLY C O 1
ATOM 5308 N N . ARG B 1 214 ? -39.664 -37.739 63.154 1.00 21.07 290 ARG C N 1
ATOM 5309 C CA . ARG B 1 214 ? -39.742 -38.107 64.582 1.00 23.09 290 ARG C CA 1
ATOM 5310 C C . ARG B 1 214 ? -41.187 -38.518 64.896 1.00 23.47 290 ARG C C 1
ATOM 5311 O O . ARG B 1 214 ? -42.114 -38.026 64.214 1.00 26.24 290 ARG C O 1
ATOM 5319 N N . PRO B 1 215 ? -41.355 -39.372 65.928 1.00 24.37 291 PRO C N 1
ATOM 5320 C CA . PRO B 1 215 ? -42.676 -39.730 66.478 1.00 26.76 291 PRO C CA 1
ATOM 5321 C C . PRO B 1 215 ? -43.283 -38.657 67.448 1.00 25.68 291 PRO C C 1
ATOM 5322 O O . PRO B 1 215 ? -42.657 -37.578 67.807 1.00 23.43 291 PRO C O 1
ATOM 5326 N N . GLU B 1 216 ? -44.552 -38.882 67.757 1.00 26.85 292 GLU C N 1
ATOM 5327 C CA . GLU B 1 216 ? -45.357 -37.918 68.503 1.00 30.57 292 GLU C CA 1
ATOM 5328 C C . GLU B 1 216 ? -44.817 -37.549 69.855 1.00 26.36 292 GLU C C 1
ATOM 5329 O O . GLU B 1 216 ? -45.193 -36.530 70.455 1.00 26.75 292 GLU C O 1
ATOM 5335 N N . ASN B 1 217 ? -44.089 -38.515 70.416 1.00 24.54 293 ASN C N 1
ATOM 5336 C CA . ASN B 1 217 ? -43.475 -38.279 71.727 1.00 27.71 293 ASN C CA 1
ATOM 5337 C C . ASN B 1 217 ? -42.346 -37.212 71.669 1.00 25.74 293 ASN C C 1
ATOM 5338 O O . ASN B 1 217 ? -41.848 -36.827 72.701 1.00 27.95 293 ASN C O 1
ATOM 5343 N N . LYS B 1 218 ? -41.926 -36.809 70.449 1.00 23.75 294 LYS C N 1
ATOM 5344 C CA . LYS B 1 218 ? -40.990 -35.717 70.235 1.00 22.10 294 LYS C CA 1
ATOM 5345 C C . LYS B 1 218 ? -41.635 -34.558 69.434 1.00 20.07 294 LYS C C 1
ATOM 5346 O O . LYS B 1 218 ? -40.898 -33.724 68.850 1.00 20.30 294 LYS C O 1
ATOM 5352 N N . SER B 1 219 ? -42.943 -34.465 69.485 1.00 19.25 295 SER C N 1
ATOM 5353 C CA . SER B 1 219 ? -43.662 -33.393 68.852 1.00 19.41 295 SER C CA 1
ATOM 5354 C C . SER B 1 219 ? -43.195 -31.968 69.118 1.00 20.66 295 SER C C 1
ATOM 5355 O O . SER B 1 219 ? -43.091 -31.117 68.208 1.00 21.75 295 SER C O 1
ATOM 5358 N N . PHE B 1 220 ? -42.872 -31.727 70.371 1.00 20.82 296 PHE C N 1
ATOM 5359 C CA . PHE B 1 220 ? -42.370 -30.431 70.818 1.00 18.83 296 PHE C CA 1
ATOM 5360 C C . PHE B 1 220 ? -41.112 -29.972 70.032 1.00 18.74 296 PHE C C 1
ATOM 5361 O O . PHE B 1 220 ? -40.799 -28.753 69.974 1.00 18.68 296 PHE C O 1
ATOM 5369 N N . LEU B 1 221 ? -40.361 -30.936 69.494 1.00 17.35 297 LEU C N 1
ATOM 5370 C CA . LEU B 1 221 ? -39.137 -30.567 68.757 1.00 18.42 297 LEU C CA 1
ATOM 5371 C C . LEU B 1 221 ? -39.452 -29.797 67.501 1.00 20.44 297 LEU C C 1
ATOM 5372 O O . LEU B 1 221 ? -38.652 -28.964 67.093 1.00 21.13 297 LEU C O 1
ATOM 5377 N N . TYR B 1 222 ? -40.638 -29.975 66.928 1.00 17.80 298 TYR C N 1
ATOM 5378 C CA . TYR B 1 222 ? -41.067 -29.253 65.779 1.00 18.49 298 TYR C CA 1
ATOM 5379 C C . TYR B 1 222 ? -41.530 -27.835 66.091 1.00 19.53 298 TYR C C 1
ATOM 5380 O O . TYR B 1 222 ? -41.892 -27.109 65.178 1.00 20.70 298 TYR C O 1
ATOM 5389 N N . GLU B 1 223 ? -41.517 -27.423 67.359 1.00 18.02 299 GLU C N 1
ATOM 5390 C CA . GLU B 1 223 ? -41.946 -26.075 67.727 1.00 21.10 299 GLU C CA 1
ATOM 5391 C C . GLU B 1 223 ?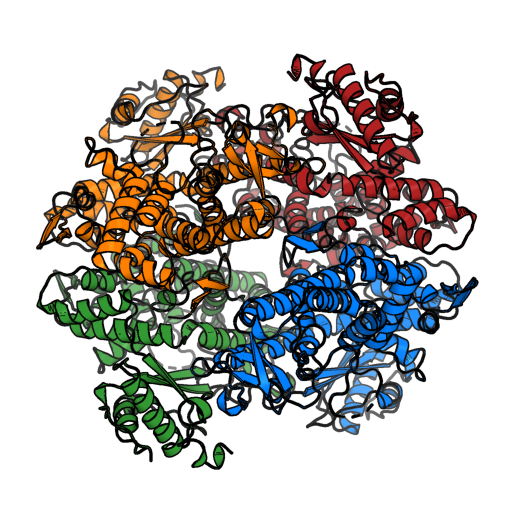 -40.763 -25.118 67.931 1.00 20.17 299 GLU C C 1
ATOM 5392 O O . GLU B 1 223 ? -40.981 -23.965 68.280 1.00 20.42 299 GLU C O 1
ATOM 5398 N N . ILE B 1 224 ? -39.539 -25.555 67.638 1.00 16.56 300 ILE C N 1
ATOM 5399 C CA . ILE B 1 224 ? -38.371 -24.762 67.936 1.00 16.22 300 ILE C CA 1
ATOM 5400 C C . ILE B 1 224 ? -37.920 -23.826 66.801 1.00 15.56 300 ILE C C 1
ATOM 5401 O O . ILE B 1 224 ? -37.792 -22.583 66.989 1.00 16.15 300 ILE C O 1
ATOM 5406 N N . VAL B 1 225 ? -37.705 -24.386 65.616 1.00 15.86 301 VAL C N 1
ATOM 5407 C CA . VAL B 1 225 ? -37.140 -23.664 64.467 1.00 15.51 301 VAL C CA 1
ATOM 5408 C C . VAL B 1 225 ? -38.168 -22.895 63.688 1.00 16.72 301 VAL C C 1
ATOM 5409 O O . VAL B 1 225 ? -37.938 -21.708 63.360 1.00 17.77 301 VAL C O 1
ATOM 5413 N N . SER B 1 226 ? -39.281 -23.530 63.364 1.00 16.32 302 SER C N 1
ATOM 5414 C CA . SER B 1 226 ? -40.341 -22.804 62.702 1.00 19.72 302 SER C CA 1
ATOM 5415 C C . SER B 1 226 ? -41.636 -23.330 63.252 1.00 21.37 302 SER C C 1
ATOM 5416 O O . SER B 1 226 ? -42.074 -24.427 62.873 1.00 22.06 302 SER C O 1
ATOM 5419 N N . ASN B 1 227 ? -42.288 -22.530 64.078 1.00 19.78 303 ASN C N 1
ATOM 5420 C CA . ASN B 1 227 ? -43.398 -22.972 64.895 1.00 20.19 303 ASN C CA 1
ATOM 5421 C C . ASN B 1 227 ? -44.643 -22.654 64.133 1.00 23.09 303 ASN C C 1
ATOM 5422 O O . ASN B 1 227 ? -45.089 -21.522 64.089 1.00 20.13 303 ASN C O 1
ATOM 5427 N N . LYS B 1 228 ? -45.214 -23.661 63.507 1.00 25.10 304 LYS C N 1
ATOM 5428 C CA . LYS B 1 228 ? -46.406 -23.447 62.669 1.00 31.42 304 LYS C CA 1
ATOM 5429 C C . LYS B 1 228 ? -47.692 -23.388 63.527 1.00 29.29 304 LYS C C 1
ATOM 5430 O O . LYS B 1 228 ? -48.714 -23.026 63.045 1.00 30.89 304 LYS C O 1
ATOM 5436 N N . ARG B 1 229 ? -47.616 -23.746 64.792 1.00 26.79 305 ARG C N 1
ATOM 5437 C CA . ARG B 1 229 ? -48.802 -23.715 65.676 1.00 27.68 305 ARG C CA 1
ATOM 5438 C C . ARG B 1 229 ? -49.149 -22.272 66.151 1.00 27.11 305 ARG C C 1
ATOM 5439 O O . ARG B 1 229 ? -50.313 -21.879 66.189 1.00 23.12 305 ARG C O 1
ATOM 5447 N N . ASN B 1 230 ? -48.135 -21.497 66.595 1.00 22.01 306 ASN C N 1
ATOM 5448 C CA . ASN B 1 230 ? -48.377 -20.147 67.062 1.00 18.57 306 ASN C CA 1
ATOM 5449 C C . ASN B 1 230 ? -47.309 -19.108 66.679 1.00 19.49 306 ASN C C 1
ATOM 5450 O O . ASN B 1 230 ? -47.398 -17.972 67.070 1.00 17.67 306 ASN C O 1
ATOM 5455 N N . GLY B 1 231 ? -46.269 -19.532 65.953 1.00 17.80 307 GLY C N 1
ATOM 5456 C CA . GLY B 1 231 ? -45.209 -18.628 65.528 1.00 18.37 307 GLY C CA 1
ATOM 5457 C C . GLY B 1 231 ? -44.149 -18.276 66.552 1.00 17.67 307 GLY C C 1
ATOM 5458 O O . GLY B 1 231 ? -43.290 -17.444 66.263 1.00 18.75 307 GLY C O 1
ATOM 5459 N N . ILE B 1 232 ? -44.201 -18.886 67.732 1.00 16.40 308 ILE C N 1
ATOM 5460 C CA . ILE B 1 232 ? -43.196 -18.589 68.739 1.00 16.88 308 ILE C CA 1
ATOM 5461 C C . ILE B 1 232 ? -41.980 -19.477 68.510 1.00 17.59 308 ILE C C 1
ATOM 5462 O O . ILE B 1 232 ? -41.994 -20.648 68.878 1.00 17.42 308 ILE C O 1
ATOM 5467 N N . ASP B 1 233 ? -40.990 -18.964 67.785 1.00 15.28 309 ASP C N 1
ATOM 5468 C CA . ASP B 1 233 ? -39.807 -19.783 67.420 1.00 16.61 309 ASP C CA 1
ATOM 5469 C C . ASP B 1 233 ? -38.529 -18.949 67.503 1.00 15.24 309 ASP C C 1
ATOM 5470 O O . ASP B 1 233 ? -38.579 -17.643 67.635 1.00 15.48 309 ASP C O 1
ATOM 5475 N N . VAL B 1 234 ? -37.388 -19.636 67.433 1.00 15.97 310 VAL C N 1
ATOM 5476 C CA . VAL B 1 234 ? -36.089 -19.016 67.733 1.00 16.03 310 VAL C CA 1
ATOM 5477 C C . VAL B 1 234 ? -35.661 -18.152 66.574 1.00 15.68 310 VAL C C 1
ATOM 5478 O O . VAL B 1 234 ? -34.782 -17.299 66.715 1.00 14.66 310 VAL C O 1
ATOM 5482 N N . ASP B 1 235 ? -36.273 -18.356 65.418 1.00 15.40 311 ASP C N 1
ATOM 5483 C CA . ASP B 1 235 ? -35.957 -17.591 64.220 1.00 16.86 311 ASP C CA 1
ATOM 5484 C C . ASP B 1 235 ? -36.329 -16.089 64.457 1.00 14.42 311 ASP C C 1
ATOM 5485 O O . ASP B 1 235 ? -35.524 -15.179 64.200 1.00 13.18 311 ASP C O 1
ATOM 5490 N N . LYS B 1 236 ? -37.522 -15.845 64.995 1.00 14.78 312 LYS C N 1
ATOM 5491 C CA . LYS B 1 236 ? -37.954 -14.497 65.381 1.00 16.02 312 LYS C CA 1
ATOM 5492 C C . LYS B 1 236 ? -37.008 -13.942 66.429 1.00 15.19 312 LYS C C 1
ATOM 5493 O O . LYS B 1 236 ? -36.629 -12.760 66.340 1.00 15.12 312 LYS C O 1
ATOM 5499 N N . TRP B 1 237 ? -36.612 -14.730 67.399 1.00 12.90 313 TRP C N 1
ATOM 5500 C CA . TRP B 1 237 ? -35.762 -14.192 68.482 1.00 13.32 313 TRP C CA 1
ATOM 5501 C C . TRP B 1 237 ? -34.422 -13.663 67.949 1.00 14.04 313 TRP C C 1
ATOM 5502 O O . TRP B 1 237 ? -33.946 -12.548 68.364 1.00 13.63 313 TRP C O 1
ATOM 5513 N N . ASP B 1 238 ? -33.810 -14.418 67.012 1.00 12.19 314 ASP C N 1
ATOM 5514 C CA . ASP B 1 238 ? -32.560 -13.956 66.431 1.00 11.90 314 ASP C CA 1
ATOM 5515 C C . ASP B 1 238 ? -32.837 -12.636 65.599 1.00 12.21 314 ASP C C 1
ATOM 5516 O O . ASP B 1 238 ? -32.089 -11.640 65.744 1.00 11.54 314 ASP C O 1
ATOM 5521 N N . TYR B 1 239 ? -33.843 -12.630 64.702 1.00 10.96 315 TYR C N 1
ATOM 5522 C CA . TYR B 1 239 ? -33.977 -11.438 63.905 1.00 12.49 315 TYR C CA 1
ATOM 5523 C C . TYR B 1 239 ? -34.406 -10.229 64.656 1.00 12.45 315 TYR C C 1
ATOM 5524 O O . TYR B 1 239 ? -33.988 -9.103 64.282 1.00 12.54 315 TYR C O 1
ATOM 5533 N N . PHE B 1 240 ? -35.194 -10.383 65.724 1.00 11.96 316 PHE C N 1
ATOM 5534 C CA . PHE B 1 240 ? -35.504 -9.219 66.520 1.00 12.74 316 PHE C CA 1
ATOM 5535 C C . PHE B 1 240 ? -34.232 -8.520 67.030 1.00 11.65 316 PHE C C 1
ATOM 5536 O O . PHE B 1 240 ? -34.028 -7.302 66.880 1.00 11.28 316 PHE C O 1
ATOM 5544 N N . ALA B 1 241 ? -33.364 -9.321 67.627 1.00 11.22 317 ALA C N 1
ATOM 5545 C CA . ALA B 1 241 ? -32.132 -8.797 68.198 1.00 12.53 317 ALA C CA 1
ATOM 5546 C C . ALA B 1 241 ? -31.166 -8.282 67.150 1.00 12.06 317 ALA C C 1
ATOM 5547 O O . ALA B 1 241 ? -30.593 -7.191 67.293 1.00 11.02 317 ALA C O 1
ATOM 5549 N N . ARG B 1 242 ? -31.004 -9.052 66.075 1.00 11.39 318 ARG C N 1
ATOM 5550 C CA . ARG B 1 242 ? -30.004 -8.717 65.048 1.00 12.11 318 ARG C CA 1
ATOM 5551 C C . ARG B 1 242 ? -30.455 -7.502 64.203 1.00 11.42 318 ARG C C 1
ATOM 5552 O O . ARG B 1 242 ? -29.695 -6.561 63.975 1.00 13.21 318 ARG C O 1
ATOM 5560 N N . ASP B 1 243 ? -31.712 -7.543 63.745 1.00 11.18 319 ASP C N 1
ATOM 5561 C CA . ASP B 1 243 ? -32.225 -6.407 62.971 1.00 11.90 319 ASP C CA 1
ATOM 5562 C C . ASP B 1 243 ? -32.162 -5.114 63.803 1.00 12.17 319 ASP C C 1
ATOM 5563 O O . ASP B 1 243 ? -31.779 -4.070 63.276 1.00 12.72 319 ASP C O 1
ATOM 5568 N N . CYS B 1 244 ? -32.569 -5.203 65.069 1.00 11.34 320 CYS C N 1
ATOM 5569 C CA . CYS B 1 244 ? -32.520 -4.024 65.953 1.00 13.08 320 CYS C CA 1
ATOM 5570 C C . CYS B 1 244 ? -31.121 -3.469 66.083 1.00 12.59 320 CYS C C 1
ATOM 5571 O O . CYS B 1 244 ? -30.873 -2.260 65.967 1.00 13.80 320 CYS C O 1
ATOM 5574 N N . HIS B 1 245 ? -30.168 -4.363 66.314 1.00 11.79 321 HIS C N 1
ATOM 5575 C CA . HIS B 1 245 ? -28.741 -3.988 66.418 1.00 14.53 321 HIS C CA 1
ATOM 5576 C C . HIS B 1 245 ? -28.223 -3.210 65.208 1.00 14.03 321 HIS C C 1
ATOM 5577 O O . HIS B 1 245 ? -27.519 -2.189 65.394 1.00 15.12 321 HIS C O 1
ATOM 5584 N N . HIS B 1 246 ? -28.651 -3.616 64.007 1.00 14.10 322 HIS C N 1
ATOM 5585 C CA . HIS B 1 246 ? -28.188 -3.031 62.751 1.00 15.90 322 HIS C CA 1
ATOM 5586 C C . HIS B 1 246 ? -29.013 -1.833 62.334 1.00 15.24 322 HIS C C 1
ATOM 5587 O O . HIS B 1 246 ? -28.483 -0.863 61.832 1.00 18.39 322 HIS C O 1
ATOM 5594 N N . LEU B 1 247 ? -30.347 -1.890 62.552 1.00 13.47 323 LEU C N 1
ATOM 5595 C CA . LEU B 1 247 ? -31.197 -0.819 62.167 1.00 14.02 323 LEU C CA 1
ATOM 5596 C C . LEU B 1 247 ? -30.948 0.441 63.025 1.00 16.39 323 LEU C C 1
ATOM 5597 O O . LEU B 1 247 ? -31.194 1.551 62.551 1.00 18.32 323 LEU C O 1
ATOM 5602 N N .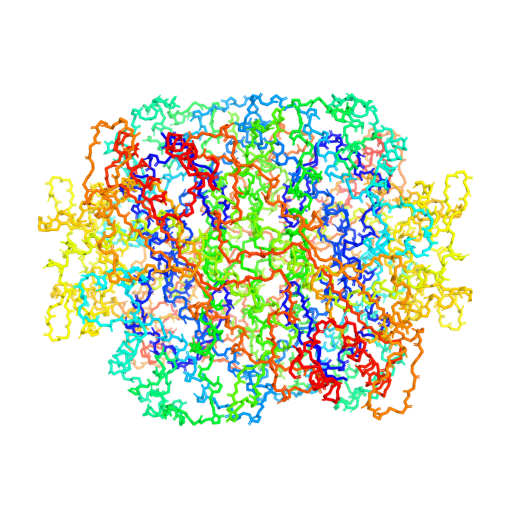 GLY B 1 248 ? -30.630 0.256 64.303 1.00 14.69 324 GLY C N 1
ATOM 5603 C CA . GLY B 1 248 ? -30.556 1.356 65.250 1.00 16.15 324 GLY C CA 1
ATOM 5604 C C . GLY B 1 248 ? -31.897 1.589 65.919 1.00 17.71 324 GLY C C 1
ATOM 5605 O O . GLY B 1 248 ? -32.270 2.745 66.169 1.00 17.60 324 GLY C O 1
ATOM 5606 N N . ILE B 1 249 ? -32.659 0.521 66.155 1.00 17.02 325 ILE C N 1
ATOM 5607 C CA . ILE B 1 249 ? -33.965 0.524 66.910 1.00 21.91 325 ILE C CA 1
ATOM 5608 C C . ILE B 1 249 ? -33.744 -0.452 68.017 1.00 22.52 325 ILE C C 1
ATOM 5609 O O . ILE B 1 249 ? -32.983 -1.422 67.857 1.00 22.76 325 ILE C O 1
ATOM 5614 N N . GLN B 1 250 ? -34.328 -0.232 69.193 1.00 23.50 326 GLN C N 1
ATOM 5615 C CA . GLN B 1 250 ? -33.961 -1.060 70.341 1.00 24.16 326 GLN C CA 1
ATOM 5616 C C . GLN B 1 250 ? -35.023 -2.167 70.511 1.00 27.72 326 GLN C C 1
ATOM 5617 O O . GLN B 1 250 ? -36.186 -1.902 70.268 1.00 24.38 326 GLN C O 1
ATOM 5623 N N . ASN B 1 251 ? -34.491 -3.382 70.839 1.00 28.76 327 ASN C N 1
ATOM 5624 C CA . ASN B 1 251 ? -35.293 -4.592 71.017 1.00 30.66 327 ASN C CA 1
ATOM 5625 C C . ASN B 1 251 ? -35.832 -4.629 72.502 1.00 23.62 327 ASN C C 1
ATOM 5626 O O . ASN B 1 251 ? -35.062 -4.480 73.365 1.00 28.91 327 ASN C O 1
ATOM 5631 N N . ASN B 1 252 ? -37.131 -4.764 72.636 1.00 24.94 328 ASN C N 1
ATOM 5632 C CA A ASN B 1 252 ? -37.856 -4.861 73.899 0.50 22.51 328 ASN C CA 1
ATOM 5633 C CA B ASN B 1 252 ? -37.901 -4.845 73.872 0.50 21.56 328 ASN C CA 1
ATOM 5634 C C . ASN B 1 252 ? -38.302 -6.355 74.343 1.00 21.06 328 ASN C C 1
ATOM 5635 O O . ASN B 1 252 ? -38.730 -6.684 75.485 1.00 26.01 328 ASN C O 1
ATOM 5644 N N . PHE B 1 253 ? -38.083 -7.320 73.508 1.00 17.29 329 PHE C N 1
ATOM 5645 C CA . PHE B 1 253 ? -38.372 -8.739 73.820 1.00 16.51 329 PHE C CA 1
ATOM 5646 C C . PHE B 1 253 ? -37.167 -9.423 74.456 1.00 16.20 329 PHE C C 1
ATOM 5647 O O . PHE B 1 253 ? -36.049 -9.307 73.971 1.00 16.10 329 PHE C O 1
ATOM 5655 N N . ASP B 1 254 ? -37.367 -10.139 75.560 1.00 13.69 330 ASP C N 1
ATOM 5656 C CA . ASP B 1 254 ? -36.284 -10.882 76.249 1.00 13.59 330 ASP C CA 1
ATOM 5657 C C . ASP B 1 254 ? -36.437 -12.423 76.024 1.00 12.85 330 ASP C C 1
ATOM 5658 O O . ASP B 1 254 ? -37.158 -13.153 76.783 1.00 10.29 330 ASP C O 1
ATOM 5663 N N . TYR B 1 255 ? -35.720 -12.938 75.032 1.00 12.52 331 TYR C N 1
ATOM 5664 C CA . TYR B 1 255 ? -35.835 -14.374 74.706 1.00 12.81 331 TYR C CA 1
ATOM 5665 C C . TYR B 1 255 ? -35.236 -15.250 75.787 1.00 12.26 331 TYR C C 1
ATOM 5666 O O . TYR B 1 255 ? -35.715 -16.380 76.034 1.00 11.83 331 TYR C O 1
ATOM 5675 N N . LYS B 1 256 ? -34.179 -14.800 76.455 1.00 12.30 332 LYS C N 1
ATOM 5676 C CA . LYS B 1 256 ? -33.590 -15.615 77.513 1.00 13.37 332 LYS C CA 1
ATOM 5677 C C . LYS B 1 256 ? -34.549 -15.820 78.671 1.00 14.23 332 LYS C C 1
ATOM 5678 O O . LYS B 1 256 ? -34.581 -16.917 79.238 1.00 14.41 332 LYS C O 1
ATOM 5684 N N . ARG B 1 257 ? -35.349 -14.841 78.981 1.00 12.03 333 ARG C N 1
ATOM 5685 C CA . ARG B 1 257 ? -36.399 -14.984 79.992 1.00 11.88 333 ARG C CA 1
ATOM 5686 C C . ARG B 1 257 ? -37.392 -16.045 79.548 1.00 12.56 333 ARG C C 1
ATOM 5687 O O . ARG B 1 257 ? -37.756 -16.962 80.355 1.00 12.40 333 ARG C O 1
ATOM 5695 N N . PHE B 1 258 ? -37.805 -15.952 78.278 1.00 12.96 334 PHE C N 1
ATOM 5696 C CA . PHE B 1 258 ? -38.753 -16.938 77.741 1.00 14.72 334 PHE C CA 1
ATOM 5697 C C . PHE B 1 258 ? -38.213 -18.375 77.950 1.00 15.74 334 PHE C C 1
ATOM 5698 O O . PHE B 1 258 ? -38.907 -19.249 78.442 1.00 12.23 334 PHE C O 1
ATOM 5706 N N . ILE B 1 259 ? -36.969 -18.584 77.577 1.00 12.67 335 ILE C N 1
ATOM 5707 C CA . ILE B 1 259 ? -36.352 -19.903 77.719 1.00 15.51 335 ILE C CA 1
ATOM 5708 C C . ILE B 1 259 ? -36.380 -20.370 79.137 1.00 16.44 335 ILE C C 1
ATOM 5709 O O . ILE B 1 259 ? -36.748 -21.538 79.403 1.00 15.52 335 ILE C O 1
ATOM 5714 N N . LYS B 1 260 ? -36.068 -19.481 80.063 1.00 16.07 336 LYS C N 1
ATOM 5715 C CA . LYS B 1 260 ? -36.088 -19.830 81.453 1.00 18.33 336 LYS C CA 1
ATOM 5716 C C . LYS B 1 260 ? -37.434 -20.275 81.948 1.00 17.53 336 LYS C C 1
ATOM 5717 O O . LYS B 1 260 ? -37.514 -21.076 82.855 1.00 17.43 336 LYS C O 1
ATOM 5723 N N . PHE B 1 261 ? -38.503 -19.753 81.381 1.00 14.70 337 PHE C N 1
ATOM 5724 C CA . PHE B 1 261 ? -39.819 -20.061 81.821 1.00 16.72 337 PHE C CA 1
ATOM 5725 C C . PHE B 1 261 ? -40.537 -21.065 80.908 1.00 19.24 337 PHE C C 1
ATOM 5726 O O . PHE B 1 261 ? -41.732 -21.265 81.042 1.00 27.47 337 PHE C O 1
ATOM 5734 N N . ALA B 1 262 ? -39.858 -21.694 80.002 1.00 16.79 338 ALA C N 1
ATOM 5735 C CA . ALA B 1 262 ? -40.500 -22.553 79.013 1.00 17.88 338 ALA C CA 1
ATOM 5736 C C . ALA B 1 262 ? -40.486 -23.977 79.553 1.00 17.97 338 ALA C C 1
ATOM 5737 O O . ALA B 1 262 ? -39.486 -24.343 80.134 1.00 14.55 338 ALA C O 1
ATOM 5739 N N . ARG B 1 263 ? -41.527 -24.749 79.258 1.00 17.12 339 ARG C N 1
ATOM 5740 C CA . ARG B 1 263 ? -41.548 -26.184 79.589 1.00 18.10 339 ARG C CA 1
ATOM 5741 C C . ARG B 1 263 ? -42.305 -26.888 78.533 1.00 16.98 339 ARG C C 1
ATOM 5742 O O . ARG B 1 263 ? -43.098 -26.286 77.882 1.00 17.62 339 ARG C O 1
ATOM 5750 N N . VAL B 1 264 ? -42.180 -28.218 78.481 1.00 14.06 340 VAL C N 1
ATOM 5751 C CA . VAL B 1 264 ? -43.006 -29.044 77.634 1.00 15.07 340 VAL C CA 1
ATOM 5752 C C . VAL B 1 264 ? -44.099 -29.688 78.500 1.00 16.08 340 VAL C C 1
ATOM 5753 O O . VAL B 1 264 ? -43.806 -30.247 79.557 1.00 15.74 340 VAL C O 1
ATOM 5757 N N . CYS B 1 265 ? -45.349 -29.530 78.054 1.00 16.27 341 CYS C N 1
ATOM 5758 C CA . CYS B 1 265 ? -46.515 -30.030 78.771 1.00 19.60 341 CYS C CA 1
ATOM 5759 C C . CYS B 1 265 ? -47.441 -30.700 77.794 1.00 20.29 341 CYS C C 1
ATOM 5760 O O . CYS B 1 265 ? -47.463 -30.356 76.613 1.00 18.84 341 CYS C O 1
ATOM 5763 N N . GLU B 1 266 ? -48.232 -31.679 78.305 1.00 22.09 342 GLU C N 1
ATOM 5764 C CA . GLU B 1 266 ? -49.209 -32.291 77.454 1.00 24.64 342 GLU C CA 1
ATOM 5765 C C . GLU B 1 266 ? -50.418 -31.392 77.333 1.00 23.16 342 GLU C C 1
ATOM 5766 O O . GLU B 1 266 ? -50.940 -30.915 78.319 1.00 27.33 342 GLU C O 1
ATOM 5772 N N . VAL B 1 267 ? -50.806 -31.097 76.098 1.00 24.05 343 VAL C N 1
ATOM 5773 C CA . VAL B 1 267 ? -52.012 -30.330 75.767 1.00 25.31 343 VAL C CA 1
ATOM 5774 C C . VAL B 1 267 ? -52.754 -31.135 74.656 1.00 26.01 343 VAL C C 1
ATOM 5775 O O . VAL B 1 267 ? -52.138 -31.518 73.622 1.00 27.21 343 VAL C O 1
ATOM 5779 N N . ASP B 1 268 ? -54.026 -31.429 74.960 1.00 32.10 344 ASP C N 1
ATOM 5780 C CA . ASP B 1 268 ? -54.921 -32.234 74.073 1.00 34.53 344 ASP C CA 1
ATOM 5781 C C . ASP B 1 268 ? -54.171 -33.389 73.418 1.00 30.80 344 ASP C C 1
ATOM 5782 O O . ASP B 1 268 ? -54.073 -33.456 72.197 1.00 35.56 344 ASP C O 1
ATOM 5787 N N . ASN B 1 269 ? -53.553 -34.231 74.249 1.00 29.43 345 ASN C N 1
ATOM 5788 C CA . ASN B 1 269 ? -52.811 -35.425 73.839 1.00 36.42 345 ASN C CA 1
ATOM 5789 C C . ASN B 1 269 ? -51.528 -35.232 73.031 1.00 35.07 345 ASN C C 1
ATOM 5790 O O . ASN B 1 269 ? -50.986 -36.187 72.462 1.00 30.61 345 ASN C O 1
ATOM 5795 N N . GLU B 1 270 ? -50.947 -34.023 73.091 1.00 27.95 346 GLU C N 1
ATOM 5796 C CA . GLU B 1 270 ? -49.731 -33.788 72.353 1.00 27.17 346 GLU C CA 1
ATOM 5797 C C . GLU B 1 270 ? -48.775 -33.008 73.304 1.00 23.87 346 GLU C C 1
ATOM 5798 O O . GLU B 1 270 ? -49.246 -32.307 74.147 1.00 21.47 346 GLU C O 1
ATOM 5804 N N . LEU B 1 271 ? -47.459 -33.231 73.184 1.00 19.22 347 LEU C N 1
ATOM 5805 C CA . LEU B 1 271 ? -46.440 -32.565 73.973 1.00 17.65 347 LEU C CA 1
ATOM 5806 C C . LEU B 1 271 ? -46.111 -31.270 73.241 1.00 18.86 347 LEU C C 1
ATOM 5807 O O . LEU B 1 271 ? -45.661 -31.283 72.066 1.00 22.54 347 LEU C O 1
ATOM 5812 N N . ARG B 1 272 ? -46.387 -30.175 73.920 1.00 16.81 348 ARG C N 1
ATOM 5813 C CA . ARG B 1 272 ? -46.125 -28.799 73.383 1.00 19.34 348 ARG C CA 1
ATOM 5814 C C . ARG B 1 272 ? -45.229 -27.985 74.279 1.00 16.20 348 ARG C C 1
ATOM 5815 O O . ARG B 1 272 ? -45.271 -28.135 75.486 1.00 16.33 348 ARG C O 1
ATOM 5823 N N . ILE B 1 273 ? -44.524 -27.021 73.676 1.00 14.97 349 ILE C N 1
ATOM 5824 C CA . ILE B 1 273 ? -43.756 -26.083 74.495 1.00 14.42 349 ILE C CA 1
ATOM 5825 C C . ILE B 1 273 ? -44.740 -25.098 75.070 1.00 15.42 349 ILE C C 1
ATOM 5826 O O . ILE B 1 273 ? -45.490 -24.470 74.307 1.00 17.46 349 ILE C O 1
ATOM 5831 N N . CYS B 1 274 ? -44.772 -24.908 76.387 1.00 15.02 350 CYS C N 1
ATOM 5832 C CA . CYS B 1 274 ? -45.731 -24.056 77.084 1.00 14.97 350 CYS C CA 1
ATOM 5833 C C . CYS B 1 274 ? -44.924 -22.980 77.889 1.00 13.65 350 CYS C C 1
ATOM 5834 O O . CYS B 1 274 ? -43.753 -23.215 78.201 1.00 14.35 350 CYS C O 1
ATOM 5837 N N . ALA B 1 275 ? -45.571 -21.919 78.253 1.00 13.97 351 ALA C N 1
ATOM 5838 C CA . ALA B 1 275 ? -44.894 -20.810 78.961 1.00 15.77 351 ALA C CA 1
ATOM 5839 C C . ALA B 1 275 ? -45.509 -20.789 80.374 1.00 13.66 351 ALA C C 1
ATOM 5840 O O . ALA B 1 275 ? -46.648 -21.118 80.606 1.00 14.89 351 ALA C O 1
ATOM 5842 N N . ARG B 1 276 ? -44.782 -20.219 81.327 1.00 12.42 352 ARG C N 1
ATOM 5843 C CA . ARG B 1 276 ? -45.321 -19.893 82.581 1.00 13.01 352 ARG C CA 1
ATOM 5844 C C . ARG B 1 276 ? -46.440 -18.819 82.320 1.00 13.83 352 ARG C C 1
ATOM 5845 O O . ARG B 1 276 ? -46.348 -17.859 81.547 1.00 13.98 352 ARG C O 1
ATOM 5853 N N . ASP B 1 277 ? -47.496 -18.992 83.096 1.00 13.47 353 ASP C N 1
ATOM 5854 C CA . ASP B 1 277 ? -48.640 -18.138 83.132 1.00 14.08 353 ASP C CA 1
ATOM 5855 C C . ASP B 1 277 ? -48.286 -16.619 83.137 1.00 15.14 353 ASP C C 1
ATOM 5856 O O . ASP B 1 277 ? -48.797 -15.875 82.277 1.00 15.66 353 ASP C O 1
ATOM 5861 N N . LYS B 1 278 ? -47.355 -16.275 84.004 1.00 14.74 354 LYS C N 1
ATOM 5862 C CA . LYS B 1 278 ? -46.826 -14.911 84.127 1.00 14.90 354 LYS C CA 1
ATOM 5863 C C . LYS B 1 278 ? -46.244 -14.328 82.867 1.00 16.07 354 LYS C C 1
ATOM 5864 O O . LYS B 1 278 ? -46.100 -13.137 82.776 1.00 19.88 354 LYS C O 1
ATOM 5870 N N . GLU B 1 279 ? -45.845 -15.135 81.902 1.00 14.28 355 GLU C N 1
ATOM 5871 C CA . GLU B 1 279 ? -45.250 -14.699 80.677 1.00 13.74 355 GLU C CA 1
ATOM 5872 C C . GLU B 1 279 ? -46.278 -14.234 79.632 1.00 13.72 355 GLU C C 1
ATOM 5873 O O . GLU B 1 279 ? -45.849 -13.788 78.529 1.00 13.20 355 GLU C O 1
ATOM 5879 N N . VAL B 1 280 ? -47.568 -14.325 79.917 1.00 13.30 356 VAL C N 1
ATOM 5880 C CA . VAL B 1 280 ? -48.543 -14.092 78.851 1.00 12.98 356 VAL C CA 1
ATOM 5881 C C . VAL B 1 280 ? -48.451 -12.668 78.205 1.00 11.90 356 VAL C C 1
ATOM 5882 O O . VAL B 1 280 ? -48.485 -12.470 77.013 1.00 12.29 356 VAL C O 1
ATOM 5886 N N . GLY B 1 281 ? -48.343 -11.694 79.093 1.00 11.71 357 GLY C N 1
ATOM 5887 C CA . GLY B 1 281 ? -48.121 -10.280 78.709 1.00 12.72 357 GLY C CA 1
ATOM 5888 C C . GLY B 1 281 ? -46.924 -10.086 77.838 1.00 12.42 357 GLY C C 1
ATOM 5889 O O . GLY B 1 281 ? -47.003 -9.357 76.830 1.00 12.28 357 GLY C O 1
ATOM 5890 N N . ASN B 1 282 ? -45.847 -10.770 78.165 1.00 12.47 358 ASN C N 1
ATOM 5891 C CA . ASN B 1 282 ? -44.615 -10.729 77.360 1.00 12.89 358 ASN C CA 1
ATOM 5892 C C . ASN B 1 282 ? -44.806 -11.302 75.997 1.00 13.72 358 ASN C C 1
ATOM 5893 O O . ASN B 1 282 ? -44.158 -10.847 75.028 1.00 12.24 358 ASN C O 1
ATOM 5898 N N . LEU B 1 283 ? -45.667 -12.323 75.850 1.00 13.50 359 LEU C N 1
ATOM 5899 C CA . LEU B 1 283 ? -45.942 -12.877 74.538 1.00 15.02 359 LEU C CA 1
ATOM 5900 C C . LEU B 1 283 ? -46.797 -11.980 73.667 1.00 13.79 359 LEU C C 1
ATOM 5901 O O . LEU B 1 283 ? -46.470 -11.833 72.486 1.00 14.59 359 LEU C O 1
ATOM 5906 N N . TYR B 1 284 ? -47.837 -11.374 74.224 1.00 13.13 360 TYR C N 1
ATOM 5907 C CA . TYR B 1 284 ? -48.523 -10.340 73.527 1.00 14.91 360 TYR C CA 1
ATOM 5908 C C . TYR B 1 284 ? -47.509 -9.268 73.097 1.00 16.31 360 TYR C C 1
ATOM 5909 O O . TYR B 1 284 ? -47.569 -8.797 71.925 1.00 15.13 360 TYR C O 1
ATOM 5918 N N . ASP B 1 285 ? -46.632 -8.840 73.988 1.00 14.99 361 ASP C N 1
ATOM 5919 C CA . ASP B 1 285 ? -45.632 -7.854 73.645 1.00 15.29 361 ASP C CA 1
ATOM 5920 C C . ASP B 1 285 ? -44.653 -8.392 72.594 1.00 13.62 361 ASP C C 1
ATOM 5921 O O . ASP B 1 285 ? -44.153 -7.517 71.780 1.00 13.96 361 ASP C O 1
ATOM 5926 N N . MET B 1 286 ? -44.323 -9.674 72.504 1.00 15.19 362 MET C N 1
ATOM 5927 C CA . MET B 1 286 ? -43.439 -10.162 71.456 1.00 15.93 362 MET C CA 1
ATOM 5928 C C . MET B 1 286 ? -44.027 -9.888 70.042 1.00 16.37 362 MET C C 1
ATOM 5929 O O . MET B 1 286 ? -43.351 -9.461 69.128 1.00 13.75 362 MET C O 1
ATOM 5934 N N . PHE B 1 287 ? -45.322 -10.158 69.860 1.00 14.73 363 PHE C N 1
ATOM 5935 C CA . PHE B 1 287 ? -46.007 -9.903 68.646 1.00 15.42 363 PHE C CA 1
ATOM 5936 C C . PHE B 1 287 ? -46.175 -8.424 68.349 1.00 15.13 363 PHE C C 1
ATOM 5937 O O . PHE B 1 287 ? -46.093 -8.003 67.165 1.00 15.51 363 PHE C O 1
ATOM 5945 N N . HIS B 1 288 ? -46.388 -7.635 69.409 1.00 14.72 364 HIS C N 1
ATOM 5946 C CA . HIS B 1 288 ? -46.429 -6.166 69.241 1.00 16.09 364 HIS C CA 1
ATOM 5947 C C . HIS B 1 288 ? -45.056 -5.666 68.665 1.00 16.00 364 HIS C C 1
ATOM 5948 O O . HIS B 1 288 ? -44.997 -4.840 67.769 1.00 16.77 364 HIS C O 1
ATOM 5955 N N . THR B 1 289 ? -43.982 -6.241 69.200 1.00 14.09 365 THR C N 1
ATOM 5956 C CA . THR B 1 289 ? -42.600 -5.917 68.765 1.00 15.84 365 THR C CA 1
ATOM 5957 C C . THR B 1 289 ? -42.428 -6.242 67.307 1.00 16.25 365 THR C C 1
ATOM 5958 O O . THR B 1 289 ? -41.908 -5.434 66.550 1.00 13.84 365 THR C O 1
ATOM 5962 N N . ARG B 1 290 ? -42.871 -7.448 66.906 1.00 13.72 366 ARG C N 1
ATOM 5963 C CA . ARG B 1 290 ? -42.784 -7.835 65.513 1.00 14.74 366 ARG C CA 1
ATOM 5964 C C . ARG B 1 290 ? -43.540 -6.836 64.605 1.00 12.86 366 ARG C C 1
ATOM 5965 O O . ARG B 1 290 ? -43.039 -6.425 63.517 1.00 13.61 366 ARG C O 1
ATOM 5973 N N . ASN B 1 291 ? -44.757 -6.447 65.044 1.00 13.69 367 ASN C N 1
A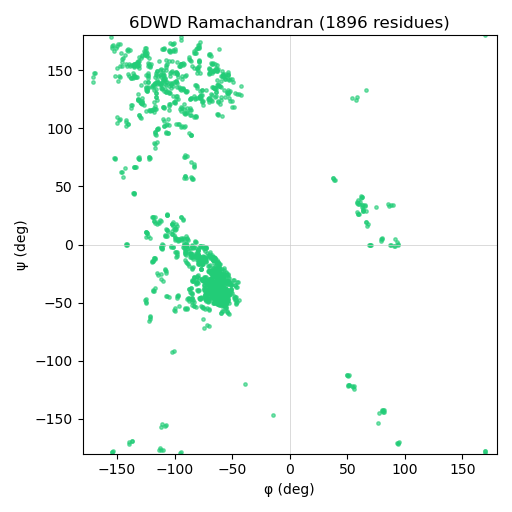TOM 5974 C CA . ASN B 1 291 ? -45.546 -5.527 64.232 1.00 14.66 367 ASN C CA 1
ATOM 5975 C C . ASN B 1 291 ? -44.868 -4.145 64.140 1.00 15.55 367 ASN C C 1
ATOM 5976 O O . ASN B 1 291 ? -44.867 -3.528 63.099 1.00 15.24 367 ASN C O 1
ATOM 5981 N N . SER B 1 292 ? -44.247 -3.705 65.230 1.00 16.41 368 SER C N 1
ATOM 5982 C CA . SER B 1 292 ? -43.583 -2.405 65.271 1.00 17.18 368 SER C CA 1
ATOM 5983 C C . SER B 1 292 ? -42.331 -2.415 64.377 1.00 15.79 368 SER C C 1
ATOM 5984 O O . SER B 1 292 ? -42.008 -1.418 63.767 1.00 15.48 368 SER C O 1
ATOM 5987 N N . LEU B 1 293 ? -41.613 -3.525 64.336 1.00 13.96 369 LEU C N 1
ATOM 5988 C CA . LEU B 1 293 ? -40.451 -3.656 63.432 1.00 14.37 369 LEU C CA 1
ATOM 5989 C C . LEU B 1 293 ? -40.881 -3.612 61.943 1.00 14.18 369 LEU C C 1
ATOM 5990 O O . LEU B 1 293 ? -40.238 -2.978 61.109 1.00 13.36 369 LEU C O 1
ATOM 5995 N N . HIS B 1 294 ? -42.009 -4.268 61.641 1.00 13.73 370 HIS C N 1
ATOM 5996 C CA . HIS B 1 294 ? -42.576 -4.128 60.336 1.00 16.01 370 HIS C CA 1
ATOM 5997 C C . HIS B 1 294 ? -42.992 -2.674 60.003 1.00 16.59 370 HIS C C 1
ATOM 5998 O O . HIS B 1 294 ? -42.684 -2.131 58.946 1.00 17.20 370 HIS C O 1
ATOM 6005 N N . ARG B 1 295 ? -43.659 -2.020 60.942 1.00 16.72 371 ARG C N 1
ATOM 6006 C CA . ARG B 1 295 ? -44.089 -0.660 60.706 1.00 20.94 371 ARG C CA 1
ATOM 6007 C C . ARG B 1 295 ? -42.925 0.320 60.549 1.00 18.94 371 ARG C C 1
ATOM 6008 O O . ARG B 1 295 ? -42.966 1.199 59.697 1.00 20.74 371 ARG C O 1
ATOM 6016 N N . ARG B 1 296 ? -41.966 0.256 61.453 1.00 17.88 372 ARG C N 1
ATOM 6017 C CA . ARG B 1 296 ? -40.866 1.198 61.435 1.00 17.89 372 ARG C CA 1
ATOM 6018 C C . ARG B 1 296 ? -39.859 0.939 60.298 1.00 16.55 372 ARG C C 1
ATOM 6019 O O . ARG B 1 296 ? -39.316 1.913 59.699 1.00 17.04 372 ARG C O 1
ATOM 6027 N N . ALA B 1 297 ? -39.586 -0.330 60.051 1.00 15.25 373 ALA C N 1
ATOM 6028 C CA . ALA B 1 297 ? -38.451 -0.732 59.230 1.00 14.32 373 ALA C CA 1
ATOM 6029 C C . ALA B 1 297 ? -38.835 -1.553 58.025 1.00 14.08 373 ALA C C 1
ATOM 6030 O O . ALA B 1 297 ? -38.550 -1.139 56.888 1.00 16.48 373 ALA C O 1
ATOM 6032 N N . TYR B 1 298 ? -39.382 -2.737 58.199 1.00 14.31 374 TYR C N 1
ATOM 6033 C CA . TYR B 1 298 ? -39.462 -3.676 57.076 1.00 13.99 374 TYR C CA 1
ATOM 6034 C C . TYR B 1 298 ? -40.446 -3.195 56.007 1.00 15.79 374 TYR C C 1
ATOM 6035 O O . TYR B 1 298 ? -40.271 -3.514 54.832 1.00 16.07 374 TYR C O 1
ATOM 6044 N N . GLN B 1 299 ? -41.468 -2.454 56.443 1.00 15.07 375 GLN C N 1
ATOM 6045 C CA . GLN B 1 299 ? -42.409 -1.857 55.493 1.00 15.90 375 GLN C CA 1
ATOM 6046 C C . GLN B 1 299 ? -42.211 -0.361 55.350 1.00 16.53 375 GLN C C 1
ATOM 6047 O O . GLN B 1 299 ? -43.139 0.365 54.883 1.00 17.73 375 GLN C O 1
ATOM 6053 N N . HIS B 1 300 ? -40.995 0.125 55.616 1.00 16.22 376 HIS C N 1
ATOM 6054 C CA . HIS B 1 300 ? -40.726 1.499 55.403 1.00 15.56 376 HIS C CA 1
ATOM 6055 C C . HIS B 1 300 ? -41.160 1.888 53.942 1.00 17.01 376 HIS C C 1
ATOM 6056 O O . HIS B 1 300 ? -40.808 1.237 52.994 1.00 15.71 376 HIS C O 1
ATOM 6063 N N . LYS B 1 301 ? -41.895 2.969 53.786 1.00 18.84 377 LYS C N 1
ATOM 6064 C CA . LYS B 1 301 ? -42.456 3.320 52.490 1.00 20.88 377 LYS C CA 1
ATOM 6065 C C . LYS B 1 301 ? -41.391 3.531 51.382 1.00 19.04 377 LYS C C 1
ATOM 6066 O O . LYS B 1 301 ? -41.608 3.135 50.230 1.00 21.59 377 LYS C O 1
ATOM 6072 N N . VAL B 1 302 ? -40.240 4.057 51.768 1.00 18.92 378 VAL C N 1
ATOM 6073 C CA . VAL B 1 302 ? -39.137 4.244 50.827 1.00 17.93 378 VAL C CA 1
ATOM 6074 C C . VAL B 1 302 ? -38.373 2.942 50.570 1.00 20.11 378 VAL C C 1
ATOM 6075 O O . VAL B 1 302 ? -38.017 2.636 49.407 1.00 19.22 378 VAL C O 1
ATOM 6079 N N . GLY B 1 303 ? -38.168 2.138 51.625 1.00 17.66 379 GLY C N 1
ATOM 6080 C CA . GLY B 1 303 ? -37.560 0.845 51.425 1.00 19.03 379 GLY C CA 1
ATOM 6081 C C . GLY B 1 303 ? -38.392 0.002 50.477 1.00 18.54 379 GLY C C 1
ATOM 6082 O O . GLY B 1 303 ? -37.858 -0.671 49.604 1.00 20.10 379 GLY C O 1
ATOM 6083 N N . ASN B 1 304 ? -39.700 0.091 50.611 1.00 17.24 380 ASN C N 1
ATOM 6084 C CA . ASN B 1 304 ? -40.590 -0.663 49.725 1.00 17.89 380 ASN C CA 1
ATOM 6085 C C . ASN B 1 304 ? -40.540 -0.190 48.259 1.00 16.79 380 ASN C C 1
ATOM 6086 O O . ASN B 1 304 ? -40.604 -1.023 47.366 1.00 16.85 380 ASN C O 1
ATOM 6091 N N . ILE B 1 305 ? -40.432 1.101 48.044 1.00 17.48 381 ILE C N 1
ATOM 6092 C CA . ILE B 1 305 ? -40.373 1.607 46.688 1.00 20.12 381 ILE C CA 1
ATOM 6093 C C . ILE B 1 305 ? -39.045 1.225 46.050 1.00 21.43 381 ILE C C 1
ATOM 6094 O O . ILE B 1 305 ? -39.007 0.939 44.829 1.00 20.23 381 ILE C O 1
ATOM 6099 N N . ILE B 1 306 ? -37.980 1.214 46.855 1.00 20.57 382 ILE C N 1
ATOM 6100 C CA . ILE B 1 306 ? -36.673 0.760 46.360 1.00 20.98 382 ILE C CA 1
ATOM 6101 C C . ILE B 1 306 ? -36.747 -0.715 45.994 1.00 23.36 382 ILE C C 1
ATOM 6102 O O . ILE B 1 306 ? -36.347 -1.085 44.876 1.00 22.05 382 ILE C O 1
ATOM 6107 N N . ASP B 1 307 ? -37.336 -1.577 46.842 1.00 23.02 383 ASP C N 1
ATOM 6108 C CA . ASP B 1 307 ? -37.531 -2.982 46.476 1.00 21.82 383 ASP C CA 1
ATOM 6109 C C . ASP B 1 307 ? -38.373 -3.099 45.161 1.00 22.67 383 ASP C C 1
ATOM 6110 O O . ASP B 1 307 ? -38.152 -4.025 44.363 1.00 20.71 383 ASP C O 1
ATOM 6115 N N . THR B 1 308 ? -39.386 -2.250 45.028 1.00 21.19 384 THR C N 1
ATOM 6116 C CA . THR B 1 308 ? -40.178 -2.200 43.824 1.00 23.68 384 THR C CA 1
ATOM 6117 C C . THR B 1 308 ? -39.318 -1.807 42.628 1.00 23.37 384 THR C C 1
ATOM 6118 O O . THR B 1 308 ? -39.483 -2.455 41.553 1.00 21.25 384 THR C O 1
ATOM 6122 N N . MET B 1 309 ? -38.468 -0.842 42.718 1.00 21.99 385 MET C N 1
ATOM 6123 C CA . MET B 1 309 ? -37.665 -0.470 41.557 1.00 21.84 385 MET C CA 1
ATOM 6124 C C . MET B 1 309 ? -36.670 -1.539 41.214 1.00 24.60 385 MET C C 1
ATOM 6125 O O . MET B 1 309 ? -36.445 -1.843 40.033 1.00 22.80 385 MET C O 1
ATOM 6130 N N . ILE B 1 310 ? -36.160 -2.245 42.230 1.00 23.72 386 ILE C N 1
ATOM 6131 C CA . ILE B 1 310 ? -35.112 -3.221 41.960 1.00 23.09 386 ILE C CA 1
ATOM 6132 C C . ILE B 1 310 ? -35.802 -4.373 41.253 1.00 21.28 386 ILE C C 1
ATOM 6133 O O . ILE B 1 310 ? -35.276 -4.957 40.304 1.00 21.29 386 ILE C O 1
ATOM 6138 N N . THR B 1 311 ? -37.015 -4.709 41.711 1.00 20.70 387 THR C N 1
ATOM 6139 C CA . THR B 1 311 ? -37.793 -5.786 41.121 1.00 21.11 387 THR C CA 1
ATOM 6140 C C . THR B 1 311 ? -38.084 -5.491 39.644 1.00 23.79 387 THR C C 1
ATOM 6141 O O . THR B 1 311 ? -38.011 -6.382 38.794 1.00 23.83 387 THR C O 1
ATOM 6145 N N . ASP B 1 312 ? -38.414 -4.257 39.370 1.00 21.87 388 ASP C N 1
ATOM 6146 C CA . ASP B 1 312 ? -38.675 -3.822 38.007 1.00 27.34 388 ASP C CA 1
ATOM 6147 C C . ASP B 1 312 ? -37.437 -3.970 37.138 1.00 24.86 388 ASP C C 1
ATOM 6148 O O . ASP B 1 312 ? -37.508 -4.478 35.987 1.00 22.93 388 ASP C O 1
ATOM 6153 N N . ALA B 1 313 ? -36.280 -3.561 37.662 1.00 22.81 389 ALA C N 1
ATOM 6154 C CA . ALA B 1 313 ? -35.017 -3.771 36.966 1.00 21.22 389 ALA C CA 1
ATOM 6155 C C . ALA B 1 313 ? -34.744 -5.256 36.678 1.00 25.14 389 ALA C C 1
ATOM 6156 O O . ALA B 1 313 ? -34.319 -5.617 35.557 1.00 27.67 389 ALA C O 1
ATOM 6158 N N . PHE B 1 314 ? -34.989 -6.119 37.659 1.00 21.84 390 PHE C N 1
ATOM 6159 C CA . PHE B 1 314 ? -34.746 -7.546 37.466 1.00 20.56 390 PHE C CA 1
ATOM 6160 C C . PHE B 1 314 ? -35.671 -8.110 36.384 1.00 22.27 390 PHE C C 1
ATOM 6161 O O . PHE B 1 314 ? -35.288 -8.983 35.615 1.00 22.00 390 PHE C O 1
ATOM 6169 N N . LEU B 1 315 ? -36.908 -7.654 36.376 1.00 22.29 391 LEU C N 1
ATOM 6170 C CA . LEU B 1 315 ? -37.855 -8.095 35.352 1.00 27.07 391 LEU C CA 1
ATOM 6171 C C . LEU B 1 315 ? -37.406 -7.672 33.952 1.00 27.08 391 LEU C C 1
ATOM 6172 O O . LEU B 1 315 ? -37.552 -8.437 33.027 1.00 29.24 391 LEU C O 1
ATOM 6177 N N . LYS B 1 316 ? -36.896 -6.455 33.820 1.00 26.43 392 LYS C N 1
ATOM 6178 C CA . LYS B 1 316 ? -36.370 -5.972 32.542 1.00 28.50 392 LYS C CA 1
ATOM 6179 C C . LYS B 1 316 ? -35.057 -6.630 32.126 1.00 30.08 392 LYS C C 1
ATOM 6180 O O . LYS B 1 316 ? -34.667 -6.576 30.953 1.00 32.94 392 LYS C O 1
ATOM 6186 N N . ALA B 1 317 ? -34.326 -7.160 33.094 1.00 26.71 393 ALA C N 1
ATOM 6187 C CA . ALA B 1 317 ? -33.073 -7.880 32.842 1.00 26.17 393 ALA C CA 1
ATOM 6188 C C . ALA B 1 317 ? -33.285 -9.364 32.586 1.00 23.91 393 ALA C C 1
ATOM 6189 O O . ALA B 1 317 ? -32.390 -10.042 32.122 1.00 24.52 393 ALA C O 1
ATOM 6191 N N . ASP B 1 318 ? -34.446 -9.897 32.949 1.00 24.23 394 ASP C N 1
ATOM 6192 C CA . ASP B 1 318 ? -34.606 -11.328 33.071 1.00 27.47 394 ASP C CA 1
ATOM 6193 C C . ASP B 1 318 ? -34.398 -12.134 31.749 1.00 28.91 394 ASP C C 1
ATOM 6194 O O . ASP B 1 318 ? -33.869 -13.267 31.794 1.00 28.44 394 ASP C O 1
ATOM 6199 N N . ASP B 1 319 ? -34.747 -11.521 30.614 1.00 32.11 395 ASP C N 1
ATOM 6200 C CA . ASP B 1 319 ? -34.521 -12.161 29.326 1.00 34.95 395 ASP C CA 1
ATOM 6201 C C . ASP B 1 319 ? -33.068 -12.252 28.941 1.00 34.82 395 ASP C C 1
ATOM 6202 O O . ASP B 1 319 ? -32.739 -13.021 28.078 1.00 40.74 395 ASP C O 1
ATOM 6207 N N . TYR B 1 320 ? -32.187 -11.452 29.557 1.00 33.16 396 TYR C N 1
ATOM 6208 C CA . TYR B 1 320 ? -30.783 -11.253 29.127 1.00 32.25 396 TYR C CA 1
ATOM 6209 C C . TYR B 1 320 ? -29.672 -11.734 30.103 1.00 36.13 396 TYR C C 1
ATOM 6210 O O . TYR B 1 320 ? -28.582 -12.045 29.676 1.00 37.08 396 TYR C O 1
ATOM 6219 N N . ILE B 1 321 ? -29.947 -11.834 31.403 1.00 33.64 397 ILE C N 1
ATOM 6220 C CA . ILE B 1 321 ? -28.928 -12.339 32.326 1.00 32.05 397 ILE C CA 1
ATOM 6221 C C . ILE B 1 321 ? -28.961 -13.859 32.237 1.00 33.06 397 ILE C C 1
ATOM 6222 O O . ILE B 1 321 ? -30.040 -14.446 32.118 1.00 31.45 397 ILE C O 1
ATOM 6227 N N . GLU B 1 322 ? -27.786 -14.485 32.195 1.00 33.82 398 GLU C N 1
ATOM 6228 C CA . GLU B 1 322 ? -27.680 -15.923 32.134 1.00 41.23 398 GLU C CA 1
ATOM 6229 C C . GLU B 1 322 ? -26.974 -16.460 33.367 1.00 36.73 398 GLU C C 1
ATOM 6230 O O . GLU B 1 322 ? -25.980 -15.878 33.813 1.00 40.17 398 GLU C O 1
ATOM 6236 N N . ILE B 1 323 ? -27.471 -17.578 33.908 1.00 34.84 399 ILE C N 1
ATOM 6237 C CA . ILE B 1 323 ? -26.869 -18.198 35.039 1.00 34.93 399 ILE C CA 1
ATOM 6238 C C . ILE B 1 323 ? -26.667 -19.639 34.680 1.00 32.80 399 ILE C C 1
ATOM 6239 O O . ILE B 1 323 ? -27.600 -20.369 34.353 1.00 32.32 399 ILE C O 1
ATOM 6244 N N . THR B 1 324 ? -25.420 -20.063 34.739 1.00 34.38 400 THR C N 1
ATOM 6245 C CA . THR B 1 324 ? -25.102 -21.429 34.376 1.00 38.04 400 THR C CA 1
ATOM 6246 C C . THR B 1 324 ? -25.362 -22.387 35.539 1.00 33.21 400 THR C C 1
ATOM 6247 O O . THR B 1 324 ? -24.810 -22.223 36.624 1.00 40.59 400 THR C O 1
ATOM 6251 N N . GLY B 1 325 ? -26.170 -23.384 35.249 1.00 28.82 401 GLY C N 1
ATOM 6252 C CA . GLY B 1 325 ? -26.516 -24.481 36.134 1.00 29.09 401 GLY C CA 1
ATOM 6253 C C . GLY B 1 325 ? -25.938 -25.846 35.837 1.00 34.47 401 GLY C C 1
ATOM 6254 O O . GLY B 1 325 ? -24.867 -25.960 35.263 1.00 38.29 401 GLY C O 1
ATOM 6255 N N . ALA B 1 326 ? -26.622 -26.872 36.299 1.00 35.73 402 ALA C N 1
ATOM 6256 C CA . ALA B 1 326 ? -26.143 -28.255 36.142 1.00 41.74 402 ALA C CA 1
ATOM 6257 C C . ALA B 1 326 ? -25.983 -28.605 34.664 1.00 44.63 402 ALA C C 1
ATOM 6258 O O . ALA B 1 326 ? -26.848 -28.247 33.859 1.00 35.74 402 ALA C O 1
ATOM 6260 N N . GLY B 1 327 ? -24.857 -29.250 34.325 1.00 49.20 403 GLY C N 1
ATOM 6261 C CA . GLY B 1 327 ? -24.552 -29.687 32.964 1.00 50.26 403 GLY C CA 1
ATOM 6262 C C . GLY B 1 327 ? -24.411 -28.549 31.971 1.00 56.99 403 GLY C C 1
ATOM 6263 O O . GLY B 1 327 ? -24.744 -28.708 30.803 1.00 58.30 403 GLY C O 1
ATOM 6264 N N . GLY B 1 328 ? -23.975 -27.382 32.435 1.00 54.88 404 GLY C N 1
ATOM 6265 C CA . GLY B 1 328 ? -23.822 -26.221 31.570 1.00 51.35 404 GLY C CA 1
ATOM 6266 C C . GLY B 1 328 ? -25.090 -25.569 31.041 1.00 51.42 404 GLY C C 1
ATOM 6267 O O . GLY B 1 328 ? -24.994 -24.585 30.317 1.00 53.73 404 GLY C O 1
ATOM 6268 N N . LYS B 1 329 ? -26.267 -26.088 31.380 1.00 49.51 405 LYS C N 1
ATOM 6269 C CA . LYS B 1 329 ? -27.544 -25.444 31.052 1.00 49.55 405 LYS C CA 1
ATOM 6270 C C . LYS B 1 329 ? -27.629 -24.023 31.637 1.00 50.14 405 LYS C C 1
ATOM 6271 O O . LYS B 1 329 ? -27.128 -23.732 32.737 1.00 48.61 405 LYS C O 1
ATOM 6277 N N . LYS B 1 330 ? -28.302 -23.144 30.884 1.00 47.46 406 LYS C N 1
ATOM 6278 C CA . LYS B 1 330 ? -28.423 -21.737 31.205 1.00 47.81 406 LYS C CA 1
ATOM 6279 C C . LYS B 1 330 ? -29.797 -21.461 31.794 1.00 44.75 406 LYS C C 1
ATOM 6280 O O . LYS B 1 330 ? -30.820 -22.022 31.353 1.00 37.87 406 LYS C O 1
ATOM 6286 N N . TYR B 1 331 ? -29.812 -20.625 32.830 1.00 36.00 407 TYR C N 1
ATOM 6287 C CA . TYR B 1 331 ? -31.056 -20.265 33.455 1.00 31.51 407 TYR C CA 1
ATOM 6288 C C . TYR B 1 331 ? -31.145 -18.758 33.469 1.00 29.37 407 TYR C C 1
ATOM 6289 O O . TYR B 1 331 ? -30.143 -18.055 33.277 1.00 26.73 407 TYR C O 1
ATOM 6298 N N . ARG B 1 332 ? -32.343 -18.263 33.736 1.00 29.31 408 ARG C N 1
ATOM 6299 C CA . ARG B 1 332 ? -32.601 -16.853 33.927 1.00 30.98 408 ARG C CA 1
ATOM 6300 C C . ARG B 1 332 ? -32.712 -16.575 35.425 1.00 28.21 408 ARG C C 1
ATOM 6301 O O . ARG B 1 332 ? -32.866 -17.513 36.215 1.00 24.35 408 ARG C O 1
ATOM 6309 N N . ILE B 1 333 ? -32.797 -15.282 35.790 1.00 28.37 409 ILE C N 1
ATOM 6310 C CA . ILE B 1 333 ? -33.067 -14.919 37.196 1.00 25.01 409 ILE C CA 1
ATOM 6311 C C . ILE B 1 333 ? -34.334 -15.650 37.669 1.00 26.91 409 ILE C C 1
ATOM 6312 O O . ILE B 1 333 ? -34.367 -16.226 38.758 1.00 26.09 409 ILE C O 1
ATOM 6317 N N . SER B 1 334 ? -35.357 -15.672 36.814 1.00 25.55 410 SER C N 1
ATOM 6318 C CA . SER B 1 334 ? -36.667 -16.230 37.174 1.00 26.01 410 SER C CA 1
ATOM 6319 C C . SER B 1 334 ? -36.698 -17.755 37.102 1.00 26.12 410 SER C C 1
ATOM 6320 O O . SER B 1 334 ? -37.604 -18.368 37.652 1.00 24.92 410 SER C O 1
ATOM 6323 N N . THR B 1 335 ? -35.723 -18.381 36.454 1.00 24.88 411 THR C N 1
ATOM 6324 C CA . THR B 1 335 ? -35.725 -19.837 36.389 1.00 27.35 411 THR C CA 1
ATOM 6325 C C . THR B 1 335 ? -34.608 -20.520 37.169 1.00 26.95 411 THR C C 1
ATOM 6326 O O . THR B 1 335 ? -34.589 -21.764 37.274 1.00 28.41 411 THR C O 1
ATOM 6330 N N . ALA B 1 336 ? -33.722 -19.735 37.775 1.00 26.17 412 ALA C N 1
ATOM 6331 C CA . ALA B 1 336 ? -32.640 -20.336 38.610 1.00 24.80 412 ALA C CA 1
ATOM 6332 C C . ALA B 1 336 ? -33.215 -21.144 39.750 1.00 22.68 412 ALA C C 1
ATOM 6333 O O . ALA B 1 336 ? -32.598 -22.093 40.185 1.00 25.81 412 ALA C O 1
ATOM 6335 N N . ILE B 1 337 ? -34.440 -20.820 40.176 1.00 23.38 413 ILE C N 1
ATOM 6336 C CA . ILE B 1 337 ? -35.127 -21.564 41.230 1.00 27.06 413 ILE C CA 1
ATOM 6337 C C . ILE B 1 337 ? -35.402 -23.031 40.880 1.00 31.48 413 ILE C C 1
ATOM 6338 O O . ILE B 1 337 ? -35.705 -23.820 41.747 1.00 32.01 413 ILE C O 1
ATOM 6343 N N . ASP B 1 338 ? -35.301 -23.357 39.599 1.00 32.32 414 ASP C N 1
ATOM 6344 C CA . ASP B 1 338 ? -35.501 -24.714 39.098 1.00 31.16 414 ASP C CA 1
ATOM 6345 C C . ASP B 1 338 ? -34.244 -25.564 39.058 1.00 32.85 414 ASP C C 1
ATOM 6346 O O . ASP B 1 338 ? -34.357 -26.747 38.723 1.00 32.52 414 ASP C O 1
ATOM 6351 N N . ASP B 1 339 ? -33.080 -25.023 39.424 1.00 28.63 415 ASP C N 1
ATOM 6352 C CA . ASP B 1 339 ? -31.849 -25.776 39.399 1.00 27.22 415 ASP C CA 1
ATOM 6353 C C . ASP B 1 339 ? -30.929 -25.305 40.505 1.00 26.71 415 ASP C C 1
ATOM 6354 O O . ASP B 1 339 ? -30.414 -24.192 40.406 1.00 25.55 415 ASP C O 1
ATOM 6359 N N . MET B 1 340 ? -30.732 -26.068 41.538 1.00 25.25 416 MET C N 1
ATOM 6360 C CA . MET B 1 340 ? -30.024 -25.562 42.697 1.00 27.53 416 MET C CA 1
ATOM 6361 C C . MET B 1 340 ? -28.603 -25.190 42.424 1.00 26.46 416 MET C C 1
ATOM 6362 O O . MET B 1 340 ? -28.045 -24.289 43.074 1.00 26.52 416 MET C O 1
ATOM 6367 N N . GLU B 1 341 ? -27.998 -25.807 41.411 1.00 25.34 417 GLU C N 1
ATOM 6368 C CA . GLU B 1 341 ? -26.694 -25.386 41.042 1.00 26.66 417 GLU C CA 1
ATOM 6369 C C . GLU B 1 341 ? -26.654 -23.935 40.502 1.00 26.88 417 GLU C C 1
ATOM 6370 O O . GLU B 1 341 ? -25.738 -23.136 40.823 1.00 26.01 417 GLU C O 1
ATOM 6376 N N . ALA B 1 342 ? -27.629 -23.566 39.695 1.00 23.48 418 ALA C N 1
ATOM 6377 C CA . ALA B 1 342 ? -27.769 -22.174 39.228 1.00 23.60 418 ALA C CA 1
ATOM 6378 C C . ALA B 1 342 ? -28.162 -21.245 40.399 1.00 22.94 418 ALA C C 1
ATOM 6379 O O . ALA B 1 342 ? -27.587 -20.126 40.563 1.00 19.99 418 ALA C O 1
ATOM 6381 N N . TYR B 1 343 ? -29.131 -21.687 41.195 1.00 22.47 419 TYR C N 1
ATOM 6382 C CA . TYR B 1 343 ? -29.588 -20.866 42.326 1.00 20.80 419 TYR C CA 1
ATOM 6383 C C . TYR B 1 343 ? -28.461 -20.562 43.324 1.00 19.73 419 TYR C C 1
ATOM 6384 O O . TYR B 1 343 ? -28.410 -19.489 43.933 1.00 22.94 419 TYR C O 1
ATOM 6393 N N . THR B 1 344 ? -27.545 -21.500 43.485 1.00 22.56 420 THR C N 1
ATOM 6394 C CA . THR B 1 344 ? -26.384 -21.288 44.323 1.00 22.53 420 THR C CA 1
ATOM 6395 C C . THR B 1 344 ? -25.619 -19.987 43.936 1.00 23.02 420 THR C C 1
ATOM 6396 O O . THR B 1 344 ? -25.016 -19.306 44.805 1.00 24.68 420 THR C O 1
ATOM 6400 N N . LYS B 1 345 ? -25.662 -19.633 42.648 1.00 23.66 421 LYS C N 1
ATOM 6401 C CA . LYS B 1 345 ? -24.982 -18.478 42.121 1.00 23.99 421 LYS C CA 1
ATOM 6402 C C . LYS B 1 345 ? -25.876 -17.283 41.936 1.00 22.09 421 LYS C C 1
ATOM 6403 O O . LYS B 1 345 ? -25.498 -16.338 41.267 1.00 26.26 421 LYS C O 1
ATOM 6409 N N . LEU B 1 346 ? -27.059 -17.328 42.522 1.00 20.31 422 LEU C N 1
ATOM 6410 C CA . LEU B 1 346 ? -28.009 -16.242 42.384 1.00 20.61 422 LEU C CA 1
ATOM 6411 C C . LEU B 1 346 ? -28.113 -15.499 43.713 1.00 20.77 422 LEU C C 1
ATOM 6412 O O . LEU B 1 346 ? -28.797 -15.957 44.643 1.00 20.80 422 LEU C O 1
ATOM 6417 N N . THR B 1 347 ? -27.454 -14.356 43.777 1.00 20.02 423 THR C N 1
ATOM 6418 C CA . THR B 1 347 ? -27.370 -13.556 45.030 1.00 19.85 423 THR C CA 1
ATOM 6419 C C . THR B 1 347 ? -27.573 -12.102 44.727 1.00 19.61 423 THR C C 1
ATOM 6420 O O . THR B 1 347 ? -27.991 -11.743 43.610 1.00 20.56 423 THR C O 1
ATOM 6424 N N . ASP B 1 348 ? -27.305 -11.239 45.693 1.00 19.30 424 ASP C N 1
ATOM 6425 C CA . ASP B 1 348 ? -27.417 -9.802 45.482 1.00 19.33 424 ASP C CA 1
ATOM 6426 C C . ASP B 1 348 ? -26.476 -9.268 44.401 1.00 19.36 424 ASP C C 1
ATOM 6427 O O . ASP B 1 348 ? -26.695 -8.169 43.873 1.00 21.07 424 ASP C O 1
ATOM 6432 N N . ASN B 1 349 ? -25.429 -10.023 44.079 1.00 21.86 425 ASN C N 1
ATOM 6433 C CA . ASN B 1 349 ? -24.547 -9.736 42.933 1.00 21.51 425 ASN C CA 1
ATOM 6434 C C . ASN B 1 349 ? -25.308 -9.385 41.633 1.00 22.44 425 ASN C C 1
ATOM 6435 O O . ASN B 1 349 ? -24.775 -8.656 40.826 1.00 21.68 425 ASN C O 1
ATOM 6440 N N . ILE B 1 350 ? -26.490 -9.962 41.429 1.00 22.11 426 ILE C N 1
ATOM 6441 C CA . ILE B 1 350 ? -27.294 -9.713 40.236 1.00 24.87 426 ILE C CA 1
ATOM 6442 C C . ILE B 1 350 ? -27.561 -8.214 40.074 1.00 23.82 426 ILE C C 1
ATOM 6443 O O . ILE B 1 350 ? -27.577 -7.696 38.953 1.00 20.51 426 ILE C O 1
ATOM 6448 N N . PHE B 1 351 ? -27.776 -7.494 41.191 1.00 18.88 427 PHE C N 1
ATOM 6449 C CA . PHE B 1 351 ? -27.983 -6.058 41.159 1.00 19.46 427 PHE C CA 1
ATOM 6450 C C . PHE B 1 351 ? -26.747 -5.378 40.535 1.00 19.37 427 PHE C C 1
ATOM 6451 O O . PHE B 1 351 ? -26.855 -4.510 39.681 1.00 19.53 427 PHE C O 1
ATOM 6459 N N . LEU B 1 352 ? -25.554 -5.751 41.001 1.00 18.50 428 LEU C N 1
ATOM 6460 C CA . LEU B 1 352 ? -24.348 -5.132 40.478 1.00 19.20 428 LEU C CA 1
ATOM 6461 C C . LEU B 1 352 ? -23.983 -5.604 39.078 1.00 22.09 428 LEU C C 1
ATOM 6462 O O . LEU B 1 352 ? -23.503 -4.791 38.292 1.00 22.08 428 LEU C O 1
ATOM 6467 N N . GLU B 1 353 ? -24.298 -6.843 38.730 1.00 22.32 429 GLU C N 1
ATOM 6468 C CA . GLU B 1 353 ? -24.128 -7.309 37.343 1.00 24.94 429 GLU C CA 1
ATOM 6469 C C . GLU B 1 353 ? -24.957 -6.450 36.368 1.00 26.57 429 GLU C C 1
ATOM 6470 O O . GLU B 1 353 ? -24.441 -5.945 35.352 1.00 25.65 429 GLU C O 1
ATOM 6476 N N . ILE B 1 354 ? -26.212 -6.184 36.697 1.00 22.84 430 ILE C N 1
ATOM 6477 C CA . ILE B 1 354 ? -27.017 -5.252 35.957 1.00 23.19 430 ILE C CA 1
ATOM 6478 C C . ILE B 1 354 ? -26.449 -3.835 35.963 1.00 23.21 430 ILE C C 1
ATOM 6479 O O . ILE B 1 354 ? -26.255 -3.228 34.876 1.00 24.40 430 ILE C O 1
ATOM 6484 N N . LEU B 1 355 ? -26.124 -3.304 37.147 1.00 20.31 431 LEU C N 1
ATOM 6485 C CA . LEU B 1 355 ? -25.696 -1.939 37.265 1.00 21.42 431 LEU C CA 1
ATOM 6486 C C . LEU B 1 355 ? -24.401 -1.725 36.447 1.00 21.43 431 LEU C C 1
ATOM 6487 O O . LEU B 1 355 ? -24.249 -0.639 35.856 1.00 21.84 431 LEU C O 1
ATOM 6492 N N . TYR B 1 356 ? -23.498 -2.702 36.458 1.00 22.01 432 TYR C N 1
ATOM 6493 C CA . TYR B 1 356 ? -22.194 -2.551 35.823 1.00 24.37 432 TYR C CA 1
ATOM 6494 C C . TYR B 1 356 ? -22.181 -3.005 34.333 1.00 23.04 432 TYR C C 1
ATOM 6495 O O . TYR B 1 356 ? -21.137 -2.927 33.680 1.00 24.99 432 TYR C O 1
ATOM 6504 N N . SER B 1 357 ? -23.315 -3.483 33.823 1.00 25.45 433 SER C N 1
ATOM 6505 C CA . SER B 1 357 ? -23.401 -4.096 32.484 1.00 27.33 433 SER C CA 1
ATOM 6506 C C . SER B 1 357 ? -23.164 -3.002 31.410 1.00 28.24 433 SER C C 1
ATOM 6507 O O . SER B 1 357 ? -23.391 -1.822 31.642 1.00 26.35 433 SER C O 1
ATOM 6510 N N . THR B 1 358 ? -22.721 -3.458 30.222 1.00 32.23 434 THR C N 1
ATOM 6511 C CA . THR B 1 358 ? -22.598 -2.593 29.019 1.00 31.01 434 THR C CA 1
ATOM 6512 C C . THR B 1 358 ? -23.479 -3.051 27.841 1.00 33.45 434 THR C C 1
ATOM 6513 O O . THR B 1 358 ? -23.723 -2.261 26.940 1.00 36.25 434 THR C O 1
ATOM 6517 N N . ASP B 1 359 ? -23.998 -4.284 27.917 1.00 35.56 435 ASP C N 1
ATOM 6518 C CA . ASP B 1 359 ? -24.938 -4.821 26.952 1.00 33.55 435 ASP C CA 1
ATOM 6519 C C . ASP B 1 359 ? -26.098 -3.874 26.713 1.00 35.76 435 ASP C C 1
ATOM 6520 O O . ASP B 1 359 ? -26.838 -3.490 27.659 1.00 36.47 435 ASP C O 1
ATOM 6525 N N . PRO B 1 360 ? -26.310 -3.490 25.432 1.00 40.55 436 PRO C N 1
ATOM 6526 C CA . PRO B 1 360 ? -27.439 -2.603 25.143 1.00 38.67 436 PRO C CA 1
ATOM 6527 C C . PRO B 1 360 ? -28.786 -3.160 25.503 1.00 34.35 436 PRO C C 1
ATOM 6528 O O . PRO B 1 360 ? -29.713 -2.413 25.758 1.00 31.29 436 PRO C O 1
ATOM 6532 N N . LYS B 1 361 ? -28.923 -4.478 25.483 1.00 35.62 437 LYS C N 1
ATOM 6533 C CA . LYS B 1 361 ? -30.215 -5.124 25.846 1.00 38.08 437 LYS C CA 1
ATOM 6534 C C . LYS B 1 361 ? -30.540 -4.921 27.332 1.00 32.76 437 LYS C C 1
ATOM 6535 O O . LYS B 1 361 ? -31.701 -4.985 27.731 1.00 28.25 437 LYS C O 1
ATOM 6541 N N . LEU B 1 362 ? -29.524 -4.616 28.131 1.00 30.59 438 LEU C N 1
ATOM 6542 C CA . LEU B 1 362 ? -29.684 -4.377 29.604 1.00 28.64 438 LEU C CA 1
ATOM 6543 C C . LEU B 1 362 ? -29.820 -2.909 29.951 1.00 29.36 438 LEU C C 1
ATOM 6544 O O . LEU B 1 362 ? -29.893 -2.522 31.134 1.00 28.82 438 LEU C O 1
ATOM 6549 N N . LYS B 1 363 ? -29.868 -2.054 28.911 1.00 28.30 439 LYS C N 1
ATOM 6550 C CA . LYS B 1 363 ? -29.919 -0.653 29.143 1.00 32.82 439 LYS C CA 1
ATOM 6551 C C . LYS B 1 363 ? -31.122 -0.207 30.020 1.00 30.31 439 LYS C C 1
ATOM 6552 O O . LYS B 1 363 ? -30.964 0.620 30.903 1.00 29.23 439 LYS C O 1
ATOM 6558 N N . ASP B 1 364 ? -32.298 -0.722 29.745 1.00 28.15 440 ASP C N 1
ATOM 6559 C CA . ASP B 1 364 ? -33.487 -0.285 30.455 1.00 29.54 440 ASP C CA 1
ATOM 6560 C C . ASP B 1 364 ? -33.427 -0.733 31.931 1.00 24.84 440 ASP C C 1
ATOM 6561 O O . ASP B 1 364 ? -33.807 0.033 32.839 1.00 24.30 440 ASP C O 1
ATOM 6566 N N . ALA B 1 365 ? -32.985 -1.959 32.170 1.00 24.28 441 ALA C N 1
ATOM 6567 C CA . ALA B 1 365 ? -32.776 -2.448 33.550 1.00 24.64 441 ALA C CA 1
ATOM 6568 C C . ALA B 1 365 ? -31.715 -1.617 34.280 1.00 26.55 441 ALA C C 1
ATOM 6569 O O . ALA B 1 365 ? -31.915 -1.142 35.415 1.00 23.40 441 ALA C O 1
ATOM 6571 N N . ARG B 1 366 ? -30.576 -1.454 33.616 1.00 25.11 442 ARG C N 1
ATOM 6572 C CA . ARG B 1 366 ? -29.479 -0.653 34.136 1.00 25.04 442 ARG C CA 1
ATOM 6573 C C . ARG B 1 366 ? -29.883 0.803 34.479 1.00 25.80 442 ARG C C 1
ATOM 6574 O O . ARG B 1 366 ? -29.489 1.331 35.527 1.00 25.14 442 ARG C O 1
ATOM 6582 N N . GLU B 1 367 ? -30.670 1.436 33.620 1.00 25.52 443 GLU C N 1
ATOM 6583 C CA . GLU B 1 367 ? -31.134 2.758 33.875 1.00 28.29 443 GLU C CA 1
ATOM 6584 C C . GLU B 1 367 ? -31.998 2.894 35.163 1.00 22.70 443 GLU C C 1
ATOM 6585 O O . GLU B 1 367 ? -31.916 3.926 35.839 1.00 23.34 443 GLU C O 1
ATOM 6591 N N . ILE B 1 368 ? -32.806 1.878 35.456 1.00 22.96 444 ILE C N 1
ATOM 6592 C CA . ILE B 1 368 ? -33.635 1.925 36.690 1.00 23.52 444 ILE C CA 1
ATOM 6593 C C . ILE B 1 368 ? -32.696 1.949 37.897 1.00 22.92 444 ILE C C 1
ATOM 6594 O O . ILE B 1 368 ? -32.838 2.797 38.825 1.00 24.50 444 ILE C O 1
ATOM 6599 N N . LEU B 1 369 ? -31.700 1.071 37.874 1.00 23.20 445 LEU C N 1
ATOM 6600 C CA . LEU B 1 369 ? -30.726 1.006 38.947 1.00 21.61 445 LEU C CA 1
ATOM 6601 C C . LEU B 1 369 ? -29.922 2.265 39.099 1.00 23.14 445 LEU C C 1
ATOM 6602 O O . LEU B 1 369 ? -29.639 2.732 40.216 1.00 21.03 445 LEU C O 1
ATOM 6607 N N . LYS B 1 370 ? -29.595 2.882 37.968 1.00 24.69 446 LYS C N 1
ATOM 6608 C CA . LYS B 1 370 ? -28.912 4.181 37.990 1.00 27.38 446 LYS C CA 1
ATOM 6609 C C . LYS B 1 370 ? -29.758 5.242 38.632 1.00 27.04 446 LYS C C 1
ATOM 6610 O O . LYS B 1 370 ? -29.227 6.056 39.409 1.00 23.71 446 LYS C O 1
ATOM 6616 N N . GLN B 1 371 ? -31.047 5.262 38.339 1.00 22.19 447 GLN C N 1
ATOM 6617 C CA . GLN B 1 371 ? -31.899 6.224 38.988 1.00 25.95 447 GLN C CA 1
ATOM 6618 C C . GLN B 1 371 ? -32.012 6.023 40.549 1.00 25.72 447 GLN C C 1
ATOM 6619 O O . GLN B 1 371 ? -32.075 6.990 41.306 1.00 24.86 447 GLN C O 1
ATOM 6625 N N . ILE B 1 372 ? -31.953 4.767 40.988 1.00 21.43 448 ILE C N 1
ATOM 6626 C CA . ILE B 1 372 ? -31.857 4.480 42.412 1.00 21.87 448 ILE C CA 1
ATOM 6627 C C . ILE B 1 372 ? -30.604 5.163 43.000 1.00 20.69 448 ILE C C 1
ATOM 6628 O O . ILE B 1 372 ? -30.689 5.870 44.014 1.00 21.05 448 ILE C O 1
ATOM 6633 N N . GLU B 1 373 ? -29.470 5.037 42.337 1.00 21.37 449 GLU C N 1
ATOM 6634 C CA . GLU B 1 373 ? -28.241 5.668 42.807 1.00 21.40 449 GLU C CA 1
ATOM 6635 C C . GLU B 1 373 ? -28.283 7.153 42.899 1.00 20.86 449 GLU C C 1
ATOM 6636 O O . GLU B 1 373 ? -27.681 7.754 43.793 1.00 20.30 449 GLU C O 1
ATOM 6642 N N . TYR B 1 374 ? -28.974 7.787 41.942 1.00 19.57 450 TYR C N 1
ATOM 6643 C CA . TYR B 1 374 ? -29.187 9.251 41.981 1.00 20.74 450 TYR C CA 1
ATOM 6644 C C . TYR B 1 374 ? -30.298 9.671 42.924 1.00 20.56 450 TYR C C 1
ATOM 6645 O O . TYR B 1 374 ? -30.504 10.863 43.116 1.00 19.93 450 TYR C O 1
ATOM 6654 N N . ARG B 1 375 ? -31.002 8.700 43.505 1.00 19.30 451 ARG C N 1
ATOM 6655 C CA . ARG B 1 375 ? -32.107 8.891 44.427 1.00 20.14 451 ARG C CA 1
ATOM 6656 C C . ARG B 1 375 ? -33.215 9.550 43.674 1.00 23.11 451 ARG C C 1
ATOM 6657 O O . ARG B 1 375 ? -33.949 10.371 44.232 1.00 21.85 451 ARG C O 1
ATOM 6665 N N . ASN B 1 376 ? -33.331 9.214 42.390 1.00 26.04 452 ASN C N 1
ATOM 6666 C CA . ASN B 1 376 ? -34.511 9.630 41.601 1.00 26.54 452 ASN C CA 1
ATOM 6667 C C . ASN B 1 376 ? -35.579 8.528 41.707 1.00 24.04 452 ASN C C 1
ATOM 6668 O O . ASN B 1 376 ? -35.756 7.723 40.791 1.00 25.14 452 ASN C O 1
ATOM 6673 N N . LEU B 1 377 ? -36.239 8.483 42.867 1.00 21.99 453 LEU C N 1
ATOM 6674 C CA . LEU B 1 377 ? -37.185 7.410 43.207 1.00 23.12 453 LEU C CA 1
ATOM 6675 C C . LEU B 1 377 ? -38.576 7.812 42.824 1.00 20.29 453 LEU C C 1
ATOM 6676 O O . LEU B 1 377 ? -38.912 8.996 42.803 1.00 23.27 453 LEU C O 1
ATOM 6681 N N . PHE B 1 378 ? -39.420 6.830 42.615 1.00 24.16 454 PHE C N 1
ATOM 6682 C CA . PHE B 1 378 ? -40.883 7.084 42.518 1.00 25.57 454 PHE C CA 1
ATOM 6683 C C . PHE B 1 378 ? -41.275 7.791 43.839 1.00 29.05 454 PHE C C 1
ATOM 6684 O O . PHE B 1 378 ? -40.702 7.548 44.905 1.00 26.28 454 PHE C O 1
ATOM 6692 N N . LYS B 1 379 ? -42.171 8.734 43.731 1.00 24.76 455 LYS C N 1
ATOM 6693 C CA . LYS B 1 379 ? -42.532 9.562 44.843 1.00 26.74 455 LYS C CA 1
ATOM 6694 C C . LYS B 1 379 ? -43.755 8.999 45.614 1.00 29.81 455 LYS C C 1
ATOM 6695 O O . LYS B 1 379 ? -44.749 8.599 45.050 1.00 27.24 455 LYS C O 1
ATOM 6701 N N . TYR B 1 380 ? -43.620 8.991 46.925 1.00 25.46 456 TYR C N 1
ATOM 6702 C CA . TYR B 1 380 ? -44.702 8.571 47.808 1.00 28.43 456 TYR C CA 1
ATOM 6703 C C . TYR B 1 380 ? -45.833 9.601 47.802 1.00 25.87 456 TYR C C 1
ATOM 6704 O O . TYR B 1 380 ? -45.627 10.760 48.031 1.00 26.50 456 TYR C O 1
ATOM 6713 N N . VAL B 1 381 ? -47.020 9.141 47.527 1.00 25.06 457 VAL C N 1
ATOM 6714 C CA . VAL B 1 381 ? -48.208 9.972 47.480 1.00 27.31 457 VAL C CA 1
ATOM 6715 C C . VAL B 1 381 ? -49.013 9.889 48.790 1.00 24.43 457 VAL C C 1
ATOM 6716 O O . VAL B 1 381 ? -49.453 10.908 49.343 1.00 26.85 457 VAL C O 1
ATOM 6720 N N . GLY B 1 382 ? -49.199 8.713 49.306 1.00 24.09 458 GLY C N 1
ATOM 6721 C CA . GLY B 1 382 ? -49.877 8.571 50.575 1.00 23.51 458 GLY C CA 1
ATOM 6722 C C . GLY B 1 382 ? -50.217 7.149 50.886 1.00 24.23 458 GLY C C 1
ATOM 6723 O O . GLY B 1 382 ? -49.868 6.203 50.165 1.00 20.85 458 GLY C O 1
ATOM 6724 N N . GLU B 1 383 ? -50.885 6.996 52.007 1.00 22.96 459 GLU C N 1
ATOM 6725 C CA . GLU B 1 383 ? -51.233 5.726 52.616 1.00 25.91 459 GLU C CA 1
ATOM 6726 C C . GLU B 1 383 ? -52.666 5.800 53.127 1.00 22.78 459 GLU C C 1
ATOM 6727 O O . GLU B 1 383 ? -53.105 6.806 53.628 1.00 26.80 459 GLU C O 1
ATOM 6733 N N . THR B 1 384 ? -53.351 4.688 53.001 1.00 23.18 460 THR C N 1
ATOM 6734 C CA . THR B 1 384 ? -54.689 4.507 53.492 1.00 23.59 460 THR C CA 1
ATOM 6735 C C . THR B 1 384 ? -54.864 3.057 53.918 1.00 23.82 460 THR C C 1
ATOM 6736 O O . THR B 1 384 ? -53.984 2.239 53.694 1.00 23.12 460 THR C O 1
ATOM 6740 N N . GLN B 1 385 ? -56.001 2.762 54.537 1.00 24.20 461 GLN C N 1
ATOM 6741 C CA . GLN B 1 385 ? -56.406 1.404 54.898 1.00 27.68 461 GLN C CA 1
ATOM 6742 C C . GLN B 1 385 ? -57.859 1.162 54.515 1.00 26.95 461 GLN C C 1
ATOM 6743 O O . GLN B 1 385 ? -58.685 2.072 54.652 1.00 26.65 461 GLN C O 1
ATOM 6749 N N . PRO B 1 386 ? -58.149 -0.080 54.074 1.00 30.28 462 PRO C N 1
ATOM 6750 C CA . PRO B 1 386 ? -59.546 -0.463 53.974 1.00 34.13 462 PRO C CA 1
ATOM 6751 C C . PRO B 1 386 ? -60.253 -0.460 55.312 1.00 37.62 462 PRO C C 1
ATOM 6752 O O . PRO B 1 386 ? -59.601 -0.569 56.342 1.00 37.26 462 PRO C O 1
ATOM 6756 N N . THR B 1 387 ? -61.574 -0.204 55.264 1.00 43.18 463 THR C N 1
ATOM 6757 C CA . THR B 1 387 ? -62.448 -0.101 56.399 1.00 47.64 463 THR C CA 1
ATOM 6758 C C . THR B 1 387 ? -63.205 -1.455 56.366 1.00 49.38 463 THR C C 1
ATOM 6759 O O . THR B 1 387 ? -63.501 -2.047 55.286 1.00 52.28 463 THR C O 1
ATOM 6763 N N . GLY B 1 388 ? -63.507 -1.987 57.545 1.00 49.03 464 GLY C N 1
ATOM 6764 C CA . GLY B 1 388 ? -64.114 -3.278 57.659 1.00 57.72 464 GLY C CA 1
ATOM 6765 C C . GLY B 1 388 ? -63.163 -4.471 57.441 1.00 67.23 464 GLY C C 1
ATOM 6766 O O . GLY B 1 388 ? -61.957 -4.414 57.725 1.00 68.51 464 GLY C O 1
ATOM 6767 N N . GLN B 1 389 ? -63.751 -5.573 57.013 1.00 70.65 465 GLN C N 1
ATOM 6768 C CA . GLN B 1 389 ? -63.245 -6.891 57.498 1.00 71.12 465 GLN C CA 1
ATOM 6769 C C . GLN B 1 389 ? -62.557 -7.699 56.463 1.00 70.12 465 GLN C C 1
ATOM 6770 O O . GLN B 1 389 ? -61.760 -8.600 56.856 1.00 67.47 465 GLN C O 1
ATOM 6776 N N . ILE B 1 390 ? -62.975 -7.576 55.190 1.00 70.28 466 ILE C N 1
ATOM 6777 C CA . ILE B 1 390 ? -62.413 -8.509 54.145 1.00 70.14 466 ILE C CA 1
ATOM 6778 C C . ILE B 1 390 ? -61.178 -7.890 53.497 1.00 63.33 466 ILE C C 1
ATOM 6779 O O . ILE B 1 390 ? -61.246 -6.835 52.934 1.00 57.42 466 ILE C O 1
ATOM 6784 N N . LYS B 1 391 ? -60.057 -8.582 53.600 1.00 63.12 467 LYS C N 1
ATOM 6785 C CA . LYS B 1 391 ? -58.853 -8.291 52.818 1.00 58.60 467 LYS C CA 1
ATOM 6786 C C . LYS B 1 391 ? -59.109 -7.956 51.328 1.00 60.45 467 LYS C C 1
ATOM 6787 O O . LYS B 1 391 ? -59.792 -8.730 50.650 1.00 67.30 467 LYS C O 1
ATOM 6793 N N . ILE B 1 392 ? -58.439 -6.931 50.768 1.00 48.99 468 ILE C N 1
ATOM 6794 C CA . ILE B 1 392 ? -58.183 -6.892 49.318 1.00 46.44 468 ILE C CA 1
ATOM 6795 C C . ILE B 1 392 ? -57.279 -8.057 48.888 1.00 48.81 468 ILE C C 1
ATOM 6796 O O . ILE B 1 392 ? -56.220 -8.290 49.502 1.00 47.48 468 ILE C O 1
ATOM 6801 N N . LYS B 1 393 ? -57.681 -8.765 47.830 1.00 52.70 469 LYS C N 1
ATOM 6802 C CA . LYS B 1 393 ? -56.989 -9.993 47.422 1.00 58.85 469 LYS C CA 1
ATOM 6803 C C . LYS B 1 393 ? -55.973 -9.718 46.335 1.00 52.27 469 LYS C C 1
ATOM 6804 O O . LYS B 1 393 ? -56.107 -8.776 45.539 1.00 51.95 469 LYS C O 1
ATOM 6810 N N . ARG B 1 394 ? -54.969 -10.586 46.301 1.00 58.40 470 ARG C N 1
ATOM 6811 C CA . ARG B 1 394 ? -53.854 -10.481 45.384 1.00 59.79 470 ARG C CA 1
ATOM 6812 C C . ARG B 1 394 ? -54.275 -10.303 43.915 1.00 60.13 470 ARG C C 1
ATOM 6813 O O . ARG B 1 394 ? -53.665 -9.518 43.178 1.00 56.12 470 ARG C O 1
ATOM 6821 N N . GLU B 1 395 ? -55.331 -10.986 43.490 1.00 59.95 471 GLU C N 1
ATOM 6822 C CA . GLU B 1 395 ? -55.790 -10.916 42.094 1.00 64.21 471 GLU C CA 1
ATOM 6823 C C . GLU B 1 395 ? -56.341 -9.532 41.727 1.00 64.79 471 GLU C C 1
ATOM 6824 O O . GLU B 1 395 ? -56.321 -9.152 40.565 1.00 64.44 471 GLU C O 1
ATOM 6830 N N . ASP B 1 396 ? -56.850 -8.776 42.714 1.00 58.10 472 ASP C N 1
ATOM 6831 C CA . ASP B 1 396 ? -57.267 -7.385 42.478 1.00 53.15 472 ASP C CA 1
ATOM 6832 C C . ASP B 1 396 ? -56.140 -6.346 42.502 1.00 47.43 472 ASP C C 1
ATOM 6833 O O . ASP B 1 396 ? -56.395 -5.170 42.202 1.00 49.92 472 ASP C O 1
ATOM 6838 N N . TYR B 1 397 ? -54.912 -6.722 42.866 1.00 46.55 473 TYR C N 1
ATOM 6839 C CA . TYR B 1 397 ? -53.812 -5.711 42.996 1.00 44.33 473 TYR C CA 1
ATOM 6840 C C . TYR B 1 397 ? -53.598 -4.948 41.699 1.00 48.85 473 TYR C C 1
ATOM 6841 O O . TYR B 1 397 ? -53.447 -3.735 41.717 1.00 39.10 473 TYR C O 1
ATOM 6850 N N . GLU B 1 398 ? -53.609 -5.660 40.575 1.00 55.14 474 GLU C N 1
ATOM 6851 C CA . GLU B 1 398 ? -53.398 -5.045 39.270 1.00 57.96 474 GLU C CA 1
ATOM 6852 C C . GLU B 1 398 ? -54.469 -4.026 38.846 1.00 50.44 474 GLU C C 1
ATOM 6853 O O . GLU B 1 398 ? -54.153 -3.100 38.116 1.00 54.25 474 GLU C O 1
ATOM 6859 N N . SER B 1 399 ? -55.704 -4.155 39.313 1.00 47.44 475 SER C N 1
ATOM 6860 C CA . SER B 1 399 ? -56.742 -3.181 39.040 1.00 46.77 475 SER C CA 1
ATOM 6861 C C . SER B 1 399 ? -56.599 -1.850 39.799 1.00 46.95 475 SER C C 1
ATOM 6862 O O . SER B 1 399 ? -57.292 -0.868 39.502 1.00 44.99 475 SER C O 1
ATOM 6865 N N . LEU B 1 400 ? -55.722 -1.798 40.799 1.00 42.68 476 LEU C N 1
ATOM 6866 C CA . LEU B 1 400 ? -55.724 -0.629 41.700 1.00 37.45 476 LEU C CA 1
ATOM 6867 C C . LEU B 1 400 ? -55.147 0.624 41.061 1.00 31.08 476 LEU C C 1
ATOM 6868 O O . LEU B 1 400 ? -55.753 1.689 41.205 1.00 31.00 476 LEU C O 1
ATOM 6873 N N . PRO B 1 401 ? -54.012 0.517 40.339 1.00 28.71 477 PRO C N 1
ATOM 6874 C CA . PRO B 1 401 ? -53.467 1.748 39.760 1.00 31.78 477 PRO C CA 1
ATOM 6875 C C . PRO B 1 401 ? -54.431 2.412 38.751 1.00 30.55 477 PRO C C 1
ATOM 6876 O O . PRO B 1 401 ? -54.551 3.629 38.704 1.00 28.42 477 PRO C O 1
ATOM 6880 N N . LYS B 1 402 ? -55.137 1.575 37.999 1.00 33.80 478 LYS C N 1
ATOM 6881 C CA . LYS B 1 402 ? -56.213 2.036 37.106 1.00 36.27 478 LYS C CA 1
ATOM 6882 C C . LYS B 1 402 ? -57.303 2.783 37.835 1.00 35.82 478 LYS C C 1
ATOM 6883 O O . LYS B 1 402 ? -57.802 3.835 37.380 1.00 31.76 478 LYS C O 1
ATOM 6889 N N . GLU B 1 403 ? -57.730 2.199 38.955 1.00 32.59 479 GLU C N 1
ATOM 6890 C CA . GLU B 1 403 ? -58.752 2.841 39.762 1.00 34.12 479 GLU C CA 1
ATOM 6891 C C . GLU B 1 403 ? -58.278 4.222 40.212 1.00 32.46 479 GLU C C 1
ATOM 6892 O O . GLU B 1 403 ? -59.034 5.182 40.148 1.00 32.73 479 GLU C O 1
ATOM 6898 N N . VAL B 1 404 ? -57.023 4.356 40.642 1.00 28.34 480 VAL C N 1
ATOM 6899 C CA . VAL B 1 404 ? -56.564 5.653 41.158 1.00 28.30 480 VAL C CA 1
ATOM 6900 C C . VAL B 1 404 ? -56.594 6.696 40.022 1.00 27.49 480 VAL C C 1
ATOM 6901 O O . VAL B 1 404 ? -57.099 7.816 40.199 1.00 27.25 480 VAL C O 1
ATOM 6905 N N . ALA B 1 405 ? -56.061 6.294 38.870 1.00 29.90 481 ALA C N 1
ATOM 6906 C CA . ALA B 1 405 ? -56.004 7.123 37.655 1.00 34.89 481 ALA C CA 1
ATOM 6907 C C . ALA B 1 405 ? -57.375 7.488 37.076 1.00 32.99 481 ALA C C 1
ATOM 6908 O O . ALA B 1 405 ? -57.511 8.587 36.439 1.00 38.57 481 ALA C O 1
ATOM 6910 N N . SER B 1 406 ? -58.383 6.656 37.365 1.00 33.14 482 SER C N 1
ATOM 6911 C CA . SER B 1 406 ? -59.770 6.912 36.955 1.00 37.18 482 SER C CA 1
ATOM 6912 C C . SER B 1 406 ? -60.549 7.783 37.906 1.00 40.17 482 SER C C 1
ATOM 6913 O O . SER B 1 406 ? -61.690 8.120 37.610 1.00 44.18 482 SER C O 1
ATOM 6916 N N . ALA B 1 407 ? -59.992 8.119 39.079 1.00 39.45 483 ALA C N 1
ATOM 6917 C CA . ALA B 1 407 ? -60.684 8.988 40.012 1.00 44.70 483 ALA C CA 1
ATOM 6918 C C . ALA B 1 407 ? -60.917 10.375 39.428 1.00 48.13 483 ALA C C 1
ATOM 6919 O O . ALA B 1 407 ? -60.126 10.876 38.601 1.00 43.71 483 ALA C O 1
ATOM 6921 N N . LYS B 1 408 ? -62.022 11.006 39.865 1.00 61.26 484 LYS C N 1
ATOM 6922 C CA . LYS B 1 408 ? -62.493 12.259 39.297 1.00 68.10 484 LYS C CA 1
ATOM 6923 C C . LYS B 1 408 ? -62.557 13.291 40.425 1.00 68.86 484 LYS C C 1
ATOM 6924 O O . LYS B 1 408 ? -63.661 13.696 40.932 1.00 63.42 484 LYS C O 1
ATOM 6930 N N . PRO B 1 409 ? -61.367 13.797 40.843 1.00 69.70 485 PRO C N 1
ATOM 6931 C CA . PRO B 1 409 ? -61.354 14.803 41.864 1.00 69.12 485 PRO C CA 1
ATOM 6932 C C . PRO B 1 409 ? -61.982 16.058 41.247 1.00 75.41 485 PRO C C 1
ATOM 6933 O O . PRO B 1 409 ? -61.714 16.349 40.075 1.00 76.40 485 PRO C O 1
ATOM 6937 N N . LYS B 1 410 ? -62.853 16.704 41.998 1.00 73.79 486 LYS C N 1
ATOM 6938 C CA . LYS B 1 410 ? -63.532 17.924 41.538 1.00 71.51 486 LYS C CA 1
ATOM 6939 C C . LYS B 1 410 ? -62.691 19.198 41.743 1.00 76.20 486 LYS C C 1
ATOM 6940 O O . LYS B 1 410 ? -62.977 20.047 42.601 1.00 72.71 486 LYS C O 1
ATOM 6946 N N . VAL B 1 411 ? -61.600 19.277 41.016 1.00 82.36 487 VAL C N 1
ATOM 6947 C CA . VAL B 1 411 ? -60.535 20.208 41.269 1.00 87.84 487 VAL C CA 1
ATOM 6948 C C . VAL B 1 411 ? -59.945 20.485 39.918 1.00 83.31 487 VAL C C 1
ATOM 6949 O O . VAL B 1 411 ? -60.046 19.674 38.996 1.00 76.91 487 VAL C O 1
ATOM 6953 N N . LEU B 1 412 ? -59.383 21.674 39.778 1.00 81.42 488 LEU C N 1
ATOM 6954 C CA . LEU B 1 412 ? -58.732 22.077 38.589 1.00 85.00 488 LEU C CA 1
ATOM 6955 C C . LEU B 1 412 ? -57.381 21.381 38.567 1.00 86.90 488 LEU C C 1
ATOM 6956 O O . LEU B 1 412 ? -56.603 21.531 39.505 1.00 74.62 488 LEU C O 1
ATOM 6961 N N . LEU B 1 413 ? -57.144 20.626 37.508 1.00 84.03 489 LEU C N 1
ATOM 6962 C CA . LEU B 1 413 ? -55.905 19.866 37.276 1.00 77.88 489 LEU C CA 1
ATOM 6963 C C . LEU B 1 413 ? -55.510 20.054 35.829 1.00 67.91 489 LEU C C 1
ATOM 6964 O O . LEU B 1 413 ? -56.275 19.670 34.905 1.00 63.42 489 LEU C O 1
ATOM 6969 N N . ASP B 1 414 ? -54.320 20.611 35.620 1.00 70.72 490 ASP C N 1
ATOM 6970 C CA . ASP B 1 414 ? -53.760 20.752 34.277 1.00 79.70 490 ASP C CA 1
ATOM 6971 C C . ASP B 1 414 ? -53.255 19.388 33.814 1.00 81.94 490 ASP C C 1
ATOM 6972 O O . ASP B 1 414 ? -53.885 18.821 32.895 1.00 90.64 490 ASP C O 1
ATOM 6977 N N . VAL B 1 415 ? -52.249 18.810 34.474 1.00 78.80 491 VAL C N 1
ATOM 6978 C CA . VAL B 1 415 ? -51.672 17.543 34.034 1.00 73.70 491 VAL C CA 1
ATOM 6979 C C . VAL B 1 415 ? -52.563 16.366 34.443 1.00 69.14 491 VAL C C 1
ATOM 6980 O O . VAL B 1 415 ? -53.282 16.416 35.465 1.00 67.36 491 VAL C O 1
ATOM 6984 N N . LYS B 1 416 ? -52.552 15.341 33.609 1.00 67.93 492 LYS C N 1
ATOM 6985 C CA . LYS B 1 416 ? -53.373 14.176 33.806 1.00 71.77 492 LYS C CA 1
ATOM 6986 C C . LYS B 1 416 ? -52.435 12.999 33.857 1.00 58.74 492 LYS C C 1
ATOM 6987 O O . LYS B 1 416 ? -51.419 12.944 33.117 1.00 59.51 492 LYS C O 1
ATOM 6993 N N . LEU B 1 417 ? -52.777 12.032 34.716 1.00 48.46 493 LEU C N 1
ATOM 6994 C CA . LEU B 1 417 ? -51.931 10.872 34.928 1.00 45.04 493 LEU C CA 1
ATOM 6995 C C . LEU B 1 417 ? -52.664 9.653 34.464 1.00 42.77 493 LEU C C 1
ATOM 6996 O O . LEU B 1 417 ? -53.896 9.609 34.534 1.00 46.29 493 LEU C O 1
ATOM 7001 N N . LYS B 1 418 ? -51.901 8.672 33.992 1.00 41.43 494 LYS C N 1
ATOM 7002 C CA . LYS B 1 418 ? -52.390 7.349 33.594 1.00 44.35 494 LYS C CA 1
ATOM 7003 C C . LYS B 1 418 ? -52.076 6.264 34.634 1.00 39.72 494 LYS C C 1
ATOM 7004 O O . LYS B 1 418 ? -51.284 6.457 35.552 1.00 40.92 494 LYS C O 1
ATOM 7010 N N . ALA B 1 419 ? -52.748 5.145 34.468 1.00 37.94 495 ALA C N 1
ATOM 7011 C CA . ALA B 1 419 ? -52.585 3.950 35.354 1.00 38.88 495 ALA C CA 1
ATOM 7012 C C . ALA B 1 419 ? -51.124 3.591 35.564 1.00 42.57 495 ALA C C 1
ATOM 7013 O O . ALA B 1 419 ? -50.708 3.397 36.684 1.00 41.32 495 ALA C O 1
ATOM 7015 N N . GLU B 1 420 ? -50.351 3.565 34.499 1.00 42.30 496 GLU C N 1
ATOM 7016 C CA . GLU B 1 420 ? -48.960 3.151 34.565 1.00 39.29 496 GLU C CA 1
ATOM 7017 C C . GLU B 1 420 ? -48.062 4.172 35.261 1.00 36.74 496 GLU C C 1
ATOM 7018 O O . GLU B 1 420 ? -46.926 3.866 35.544 1.00 39.04 496 GLU C O 1
ATOM 7024 N N . ASP B 1 421 ? -48.577 5.356 35.598 1.00 32.19 497 ASP C N 1
ATOM 7025 C CA . ASP B 1 421 ? -47.815 6.318 36.402 1.00 34.17 497 ASP C CA 1
ATOM 7026 C C . ASP B 1 421 ? -47.917 6.064 37.931 1.00 29.12 497 ASP C C 1
ATOM 7027 O O . ASP B 1 421 ? -47.294 6.775 38.689 1.00 31.59 497 ASP C O 1
ATOM 7032 N N . PHE B 1 422 ? -48.824 5.183 38.315 1.00 31.04 498 PHE C N 1
ATOM 7033 C CA . PHE B 1 422 ? -49.097 4.881 39.698 1.00 34.08 498 PHE C CA 1
ATOM 7034 C C . PHE B 1 422 ? -48.555 3.491 40.030 1.00 32.70 498 PHE C C 1
ATOM 7035 O O . PHE B 1 422 ? -48.622 2.570 39.240 1.00 32.50 498 PHE C O 1
ATOM 7043 N N . ILE B 1 423 ? -48.022 3.391 41.262 1.00 29.86 499 ILE C N 1
ATOM 7044 C CA . ILE B 1 423 ? -47.735 2.136 41.949 1.00 28.45 499 ILE C CA 1
ATOM 7045 C C . ILE B 1 423 ? -48.642 2.082 43.198 1.00 23.90 499 ILE C C 1
ATOM 7046 O O . ILE B 1 423 ? -48.739 3.071 43.933 1.00 24.09 499 ILE C O 1
ATOM 7051 N N . VAL B 1 424 ? -49.318 0.974 43.363 1.00 23.53 500 VAL C N 1
ATOM 7052 C CA . VAL B 1 424 ? -50.174 0.781 44.535 1.00 27.16 500 VAL C CA 1
ATOM 7053 C C . VAL B 1 424 ? -49.578 -0.458 45.219 1.00 26.92 500 VAL C C 1
ATOM 7054 O O . VAL B 1 424 ? -49.591 -1.531 44.625 1.00 29.17 500 VAL C O 1
ATOM 7058 N N . ASP B 1 425 ? -49.048 -0.318 46.453 1.00 25.66 501 ASP C N 1
ATOM 7059 C CA . ASP B 1 425 ? -48.389 -1.417 47.192 1.00 22.99 501 ASP C CA 1
ATOM 7060 C C . ASP B 1 425 ? -49.357 -1.774 48.337 1.00 22.54 501 ASP C C 1
ATOM 7061 O O . ASP B 1 425 ? -49.655 -0.908 49.152 1.00 24.68 501 ASP C O 1
ATOM 7066 N N . VAL B 1 426 ? -49.848 -3.008 48.342 1.00 22.84 502 VAL C N 1
ATOM 7067 C CA . VAL B 1 426 ? -50.767 -3.475 49.388 1.00 25.91 502 VAL C CA 1
ATOM 7068 C C . VAL B 1 426 ? -49.954 -4.315 50.430 1.00 26.37 502 VAL C C 1
ATOM 7069 O O . VAL B 1 426 ? -49.292 -5.262 50.065 1.00 25.34 502 VAL C O 1
ATOM 7073 N N . ILE B 1 427 ? -49.984 -3.915 51.660 1.00 24.78 503 ILE C N 1
ATOM 7074 C CA . ILE B 1 427 ? -49.214 -4.625 52.682 1.00 24.00 503 ILE C CA 1
ATOM 7075 C C . ILE B 1 427 ? -50.130 -5.263 53.721 1.00 22.93 503 ILE C C 1
ATOM 7076 O O . ILE B 1 427 ? -50.960 -4.639 54.304 1.00 21.12 503 ILE C O 1
ATOM 7081 N N . ASN B 1 428 ? -49.924 -6.544 53.922 1.00 25.37 504 ASN C N 1
ATOM 7082 C CA . ASN B 1 428 ? -50.638 -7.291 54.970 1.00 27.82 504 ASN C CA 1
ATOM 7083 C C . ASN B 1 428 ? -49.848 -7.290 56.295 1.00 28.03 504 ASN C C 1
ATOM 7084 O O . ASN B 1 428 ? -48.720 -7.749 56.403 1.00 32.72 504 ASN C O 1
ATOM 7089 N N . MET B 1 429 ? -50.386 -6.644 57.258 1.00 26.51 505 MET C N 1
ATOM 7090 C CA . MET B 1 429 ? -49.809 -6.629 58.606 1.00 24.88 505 MET C CA 1
ATOM 7091 C C . MET B 1 429 ? -50.636 -7.545 59.502 1.00 24.75 505 MET C C 1
ATOM 7092 O O . MET B 1 429 ? -51.840 -7.323 59.690 1.00 25.25 505 MET C O 1
ATOM 7097 N N . ASP B 1 430 ? -49.997 -8.548 60.074 1.00 22.32 506 ASP C N 1
ATOM 7098 C CA . ASP B 1 430 ? -50.777 -9.392 61.057 1.00 24.23 506 ASP C CA 1
ATOM 7099 C C . ASP B 1 430 ? -49.833 -10.058 62.092 1.00 23.01 506 ASP C C 1
ATOM 7100 O O . ASP B 1 430 ? -48.622 -9.845 62.034 1.00 23.04 506 ASP C O 1
ATOM 7105 N N . TYR B 1 431 ? -50.404 -10.834 62.967 1.00 19.23 507 TYR C N 1
ATOM 7106 C CA . TYR B 1 431 ? -49.689 -11.523 64.060 1.00 18.56 507 TYR C CA 1
ATOM 7107 C C . TYR B 1 431 ? -49.247 -12.917 63.666 1.00 22.05 507 TYR C C 1
ATOM 7108 O O . TYR B 1 431 ? -49.009 -13.766 64.522 1.00 20.26 507 TYR C O 1
ATOM 7117 N N . GLY B 1 432 ? -49.139 -13.175 62.351 1.00 20.30 508 GLY C N 1
ATOM 7118 C CA . GLY B 1 432 ? -48.635 -14.425 61.829 1.00 22.09 508 GLY C CA 1
ATOM 7119 C C . GLY B 1 432 ? -49.621 -15.536 61.652 1.00 21.03 508 GLY C C 1
ATOM 7120 O O . GLY B 1 432 ? -49.215 -16.574 61.134 1.00 24.25 508 GLY C O 1
ATOM 7121 N N . MET B 1 433 ? -50.914 -15.331 61.984 1.00 25.23 509 MET C N 1
ATOM 7122 C CA . MET B 1 433 ? -51.945 -16.365 61.783 1.00 25.09 509 MET C CA 1
ATOM 7123 C C . MET B 1 433 ? -53.203 -15.777 61.181 1.00 27.06 509 MET C C 1
ATOM 7124 O O . MET B 1 433 ? -54.324 -16.012 61.662 1.00 25.73 509 MET C O 1
ATOM 7129 N N . GLN B 1 434 ? -52.999 -14.923 60.169 1.00 31.51 510 GLN C N 1
ATOM 7130 C CA . GLN B 1 434 ? -54.042 -14.176 59.538 1.00 30.59 510 GLN C CA 1
ATOM 7131 C C . GLN B 1 434 ? -54.893 -13.436 60.571 1.00 29.65 510 GLN C C 1
ATOM 7132 O O . GLN B 1 434 ? -54.325 -12.612 61.316 1.00 26.05 510 GLN C O 1
ATOM 7138 N N . GLU B 1 435 ? -56.213 -13.674 60.661 1.00 25.78 511 GLU C N 1
ATOM 7139 C CA . GLU B 1 435 ? -57.040 -12.956 61.611 1.00 28.17 511 GLU C CA 1
ATOM 7140 C C . GLU B 1 435 ? -56.935 -13.472 63.050 1.00 22.62 511 GLU C C 1
ATOM 7141 O O . GLU B 1 435 ? -57.535 -12.893 63.943 1.00 22.34 511 GLU C O 1
ATOM 7147 N N . LYS B 1 436 ? -56.283 -14.609 63.260 1.00 19.49 512 LYS C N 1
ATOM 7148 C CA . LYS B 1 436 ? -56.273 -15.256 64.543 1.00 21.34 512 LYS C CA 1
ATOM 7149 C C . LYS B 1 436 ? -55.263 -14.613 65.533 1.00 22.05 512 LYS C C 1
ATOM 7150 O O . LYS B 1 436 ? -54.267 -14.053 65.136 1.00 20.61 512 LYS C O 1
ATOM 7156 N N . ASN B 1 437 ? -55.617 -14.710 66.805 1.00 21.67 513 ASN C N 1
ATOM 7157 C CA . ASN B 1 437 ? -54.749 -14.288 67.893 1.00 20.22 513 ASN C CA 1
ATOM 7158 C C . ASN B 1 437 ? -53.825 -15.488 68.233 1.00 18.48 513 ASN C C 1
ATOM 7159 O O . ASN B 1 437 ? -54.285 -16.523 68.736 1.00 17.11 513 ASN C O 1
ATOM 7164 N N . PRO B 1 438 ? -52.535 -15.357 67.950 1.00 17.58 514 PRO C N 1
ATOM 7165 C CA . PRO B 1 438 ? -51.644 -16.477 68.176 1.00 17.57 514 PRO C CA 1
ATOM 7166 C C . PRO B 1 438 ? -51.541 -16.932 69.638 1.00 15.87 514 PRO C C 1
ATOM 7167 O O . PRO B 1 438 ? -51.232 -18.104 69.943 1.00 16.70 514 PRO C O 1
ATOM 7171 N N . ILE B 1 439 ? -51.814 -16.003 70.559 1.00 16.81 515 ILE C N 1
ATOM 7172 C CA . ILE B 1 439 ? -51.743 -16.285 71.994 1.00 19.12 515 ILE C CA 1
ATOM 7173 C C . ILE B 1 439 ? -52.889 -17.217 72.405 1.00 19.21 515 ILE C C 1
ATOM 7174 O O . ILE B 1 439 ? -52.731 -17.995 73.372 1.00 19.54 515 ILE C O 1
ATOM 7179 N N . ASP B 1 440 ? -53.983 -17.261 71.626 1.00 19.27 516 ASP C N 1
ATOM 7180 C CA . ASP B 1 440 ? -55.018 -18.325 71.799 1.00 22.69 516 ASP C CA 1
ATOM 7181 C C . ASP B 1 440 ? -54.476 -19.701 71.479 1.00 22.75 516 ASP C C 1
ATOM 7182 O O . ASP B 1 440 ? -55.113 -20.683 71.816 1.00 24.29 516 ASP C O 1
ATOM 7187 N N . HIS B 1 441 ? -53.288 -19.793 70.869 1.00 18.05 517 HIS C N 1
ATOM 7188 C CA . HIS B 1 441 ? -52.665 -21.050 70.469 1.00 19.77 517 HIS C CA 1
ATOM 7189 C C . HIS B 1 441 ? -51.380 -21.372 71.235 1.00 17.51 517 HIS C C 1
ATOM 7190 O O . HIS B 1 441 ? -50.603 -22.170 70.800 1.00 17.89 517 HIS C O 1
ATOM 7197 N N . VAL B 1 442 ? -51.216 -20.713 72.358 1.00 16.82 518 VAL C N 1
ATOM 7198 C CA . VAL B 1 442 ? -50.186 -20.988 73.314 1.00 17.28 518 VAL C CA 1
ATOM 7199 C C . VAL B 1 442 ? -50.826 -21.586 74.572 1.00 16.43 518 VAL C C 1
ATOM 7200 O O . VAL B 1 442 ? -51.896 -21.151 75.031 1.00 18.88 518 VAL C O 1
ATOM 7204 N N . SER B 1 443 ? -50.136 -22.460 75.267 1.00 17.61 519 SER C N 1
ATOM 7205 C CA . SER B 1 443 ? -50.559 -22.983 76.517 1.00 16.86 519 SER C CA 1
ATOM 7206 C C . SER B 1 443 ? -49.576 -22.561 77.612 1.00 17.39 519 SER C C 1
ATOM 7207 O O . SER B 1 443 ? -48.436 -22.304 77.346 1.00 15.61 519 SER C O 1
ATOM 7210 N N . PHE B 1 444 ? -50.119 -22.378 78.804 1.00 15.41 520 PHE C N 1
ATOM 7211 C CA . PHE B 1 444 ? -49.395 -21.873 79.934 1.00 16.16 520 PHE C CA 1
ATOM 7212 C C . PHE B 1 444 ? -49.507 -22.812 81.104 1.00 20.67 520 PHE C C 1
ATOM 7213 O O . PHE B 1 444 ? -50.283 -23.730 81.053 1.00 30.69 520 PHE C O 1
ATOM 7221 N N . TYR B 1 445 ? -48.630 -22.671 82.097 1.00 17.34 521 TYR C N 1
ATOM 7222 C CA . TYR B 1 445 ? -48.658 -23.492 83.322 1.00 15.48 521 TYR C CA 1
ATOM 7223 C C . TYR B 1 445 ? -48.368 -22.555 84.486 1.00 16.98 521 TYR C C 1
ATOM 7224 O O . TYR B 1 445 ? -47.740 -21.481 84.338 1.00 15.91 521 TYR C O 1
ATOM 7233 N N . CYS B 1 446 ? -48.868 -22.956 85.656 1.00 18.50 522 CYS C N 1
ATOM 7234 C CA A CYS B 1 446 ? -48.623 -22.298 86.921 0.50 17.78 522 CYS C CA 1
ATOM 7235 C CA B CYS B 1 446 ? -48.632 -22.300 86.931 0.50 19.15 522 CYS C CA 1
ATOM 7236 C C . CYS B 1 446 ? -47.573 -23.040 87.733 1.00 16.49 522 CYS C C 1
ATOM 7237 O O . CYS B 1 446 ? -47.398 -24.261 87.573 1.00 16.83 522 CYS C O 1
ATOM 7242 N N . LYS B 1 447 ? -46.860 -22.296 88.546 1.00 18.49 523 LYS C N 1
ATOM 7243 C CA . LYS B 1 447 ? -45.666 -22.889 89.120 1.00 22.00 523 LYS C CA 1
ATOM 7244 C C . LYS B 1 447 ? -46.033 -23.987 90.103 1.00 21.67 523 LYS C C 1
ATOM 7245 O O . LYS B 1 447 ? -45.313 -24.907 90.256 1.00 25.31 523 LYS C O 1
ATOM 7251 N N . THR B 1 448 ? -47.177 -23.880 90.753 1.00 19.09 524 THR C N 1
ATOM 7252 C CA . THR B 1 448 ? -47.562 -24.962 91.699 1.00 24.16 524 THR C CA 1
ATOM 7253 C C . THR B 1 448 ? -48.082 -26.200 91.021 1.00 27.42 524 THR C C 1
ATOM 7254 O O . THR B 1 448 ? -48.125 -27.173 91.653 1.00 25.60 524 THR C O 1
ATOM 7258 N N . ALA B 1 449 ? -48.370 -26.172 89.700 1.00 22.28 525 ALA C N 1
ATOM 7259 C CA . ALA B 1 449 ? -48.883 -27.312 88.916 1.00 21.48 525 ALA C CA 1
ATOM 7260 C C . ALA B 1 449 ? -48.276 -27.298 87.491 1.00 18.62 525 ALA C C 1
ATOM 7261 O O . ALA B 1 449 ? -48.987 -27.162 86.458 1.00 19.69 525 ALA C O 1
ATOM 7263 N N . PRO B 1 450 ? -46.940 -27.508 87.437 1.00 17.95 526 PRO C N 1
ATOM 7264 C CA . PRO B 1 450 ? -46.244 -27.278 86.176 1.00 19.03 526 PRO C CA 1
ATOM 7265 C C . PRO B 1 450 ? -46.567 -28.348 85.099 1.00 20.70 526 PRO C C 1
ATOM 7266 O O . PRO B 1 450 ? -46.173 -28.221 83.966 1.00 19.80 526 PRO C O 1
ATOM 7270 N N . ASN B 1 451 ? -47.268 -29.417 85.469 1.00 21.32 527 ASN C N 1
ATOM 7271 C CA . ASN B 1 451 ? -47.670 -30.400 84.485 1.00 22.43 527 ASN C CA 1
ATOM 7272 C C . ASN B 1 451 ? -49.093 -30.225 83.977 1.00 25.14 527 ASN C C 1
ATOM 7273 O O . ASN B 1 451 ? -49.554 -31.068 83.194 1.00 24.05 527 ASN C O 1
ATOM 7278 N N . ARG B 1 452 ? -49.762 -29.175 84.443 1.00 24.51 528 ARG C N 1
ATOM 7279 C CA . ARG B 1 452 ? -51.054 -28.846 83.955 1.00 27.75 528 ARG C CA 1
ATOM 7280 C C . ARG B 1 452 ? -51.087 -27.644 83.003 1.00 27.74 528 ARG C C 1
ATOM 7281 O O . ARG B 1 452 ? -51.018 -26.539 83.442 1.00 26.01 528 ARG C O 1
ATOM 7289 N N . ALA B 1 453 ? -51.204 -27.892 81.726 1.00 24.25 529 ALA C N 1
ATOM 7290 C CA . ALA B 1 453 ? -51.260 -26.808 80.729 1.00 30.92 529 ALA C CA 1
ATOM 7291 C C . ALA B 1 453 ? -52.638 -26.189 80.704 1.00 30.17 529 ALA C C 1
ATOM 7292 O O . ALA B 1 453 ? -53.605 -26.921 80.822 1.00 29.28 529 ALA C O 1
ATOM 7294 N N . ILE B 1 454 ? -52.723 -24.865 80.743 1.00 22.43 530 ILE C N 1
ATOM 7295 C CA . ILE B 1 454 ? -54.002 -24.169 80.587 1.00 25.83 530 ILE C CA 1
ATOM 7296 C C . ILE B 1 454 ? -53.964 -23.150 79.463 1.00 25.95 530 ILE C C 1
ATOM 7297 O O . ILE B 1 454 ? -52.979 -22.740 79.066 1.00 22.90 530 ILE C O 1
ATOM 7302 N N . ARG B 1 455 ? -55.117 -22.685 79.089 1.00 23.76 531 ARG C N 1
ATOM 7303 C CA . ARG B 1 455 ? -55.289 -21.534 78.178 1.00 25.52 531 ARG C CA 1
ATOM 7304 C C . ARG B 1 455 ? -55.575 -20.293 79.031 1.00 21.20 531 ARG C C 1
ATOM 7305 O O . ARG B 1 455 ? -56.212 -20.294 80.096 1.00 26.34 531 ARG C O 1
ATOM 7313 N N . ILE B 1 456 ? -55.086 -19.181 78.450 1.00 20.37 532 ILE C N 1
ATOM 7314 C CA . ILE B 1 456 ? -55.328 -17.826 79.020 1.00 19.61 532 ILE C CA 1
ATOM 7315 C C . ILE B 1 456 ? -55.890 -16.955 77.852 1.00 21.34 532 ILE C C 1
ATOM 7316 O O . ILE B 1 456 ? -55.242 -16.875 76.777 1.00 19.65 532 ILE C O 1
ATOM 7321 N N . THR B 1 457 ? -57.097 -16.389 78.124 1.00 20.35 533 THR C N 1
ATOM 7322 C CA . THR B 1 457 ? -57.809 -15.557 77.125 1.00 21.79 533 THR C CA 1
ATOM 7323 C C . THR B 1 457 ? -57.384 -14.131 77.171 1.00 22.23 533 THR C C 1
ATOM 7324 O O . THR B 1 457 ? -56.820 -13.677 78.185 1.00 19.88 533 THR C O 1
ATOM 7328 N N . LYS B 1 458 ? -57.613 -13.403 76.066 1.00 20.55 534 LYS C N 1
ATOM 7329 C CA . LYS B 1 458 ? -57.205 -11.999 75.981 1.00 22.90 534 LYS C CA 1
ATOM 7330 C C . LYS B 1 458 ? -57.735 -11.099 77.117 1.00 21.71 534 LYS C C 1
ATOM 7331 O O . LYS B 1 458 ? -56.992 -10.285 77.717 1.00 19.30 534 LYS C O 1
ATOM 7337 N N . ASN B 1 459 ? -59.027 -11.282 77.412 1.00 23.28 535 ASN C N 1
ATOM 7338 C CA . ASN B 1 459 ? -59.677 -10.514 78.503 1.00 26.68 535 ASN C CA 1
ATOM 7339 C C . ASN B 1 459 ? -59.181 -10.822 79.922 1.00 24.66 535 ASN C C 1
ATOM 7340 O O . ASN B 1 459 ? -59.291 -9.945 80.795 1.00 25.47 535 ASN C O 1
ATOM 7345 N N . GLN B 1 460 ? -58.605 -12.024 80.132 1.00 21.17 536 GLN C N 1
ATOM 7346 C CA . GLN B 1 460 ? -57.962 -12.339 81.387 1.00 25.15 536 GLN C CA 1
ATOM 7347 C C . GLN B 1 460 ? -56.657 -11.632 81.517 1.00 23.51 536 GLN C C 1
ATOM 7348 O O . GLN B 1 460 ? -56.054 -11.691 82.606 1.00 29.87 536 GLN C O 1
ATOM 7354 N N . VAL B 1 461 ? -56.139 -11.082 80.392 1.00 22.19 537 VAL C N 1
ATOM 7355 C CA . VAL B 1 461 ? -54.824 -10.353 80.452 1.00 21.32 537 VAL C CA 1
ATOM 7356 C C . VAL B 1 461 ? -54.866 -8.786 80.605 1.00 20.76 537 VAL C C 1
ATOM 7357 O O . VAL B 1 461 ? -54.297 -8.232 81.512 1.00 25.54 537 VAL C O 1
ATOM 7361 N N . SER B 1 462 ? -55.615 -8.150 79.713 1.00 21.30 538 SER C N 1
ATOM 7362 C CA . SER B 1 462 ? -55.708 -6.744 79.744 1.00 20.75 538 SER C CA 1
ATOM 7363 C C . SER B 1 462 ? -56.807 -6.400 78.775 1.00 22.52 538 SER C C 1
ATOM 7364 O O . SER B 1 462 ? -56.881 -6.976 77.676 1.00 22.00 538 SER C O 1
ATOM 7367 N N . GLN B 1 463 ? -57.517 -5.330 79.072 1.00 23.04 539 GLN C N 1
ATOM 7368 C CA . GLN B 1 463 ? -58.470 -4.691 78.162 1.00 26.49 539 GLN C CA 1
ATOM 7369 C C . GLN B 1 463 ? -57.803 -3.760 77.125 1.00 27.77 539 GLN C C 1
ATOM 7370 O O . GLN B 1 463 ? -58.503 -3.179 76.310 1.00 25.54 539 GLN C O 1
ATOM 7376 N N . LEU B 1 464 ? -56.487 -3.543 77.277 1.00 22.21 540 LEU C N 1
ATOM 7377 C CA . LEU B 1 464 ? -55.759 -2.630 76.460 1.00 22.99 540 LEU C CA 1
ATOM 7378 C C . LEU B 1 464 ? -55.121 -3.363 75.226 1.00 22.81 540 LEU C C 1
ATOM 7379 O O . LEU B 1 464 ? -54.403 -2.741 74.445 1.00 32.14 540 LEU C O 1
ATOM 7384 N N . LEU B 1 465 ? -55.400 -4.658 75.007 1.00 19.48 541 LEU C N 1
ATOM 7385 C CA . LEU B 1 465 ? -54.784 -5.396 73.908 1.00 19.86 541 LEU C CA 1
ATOM 7386 C C . LEU B 1 465 ? -55.525 -5.174 72.574 1.00 22.40 541 LEU C C 1
ATOM 7387 O O . LEU B 1 465 ? -56.596 -4.584 72.549 1.00 25.66 541 LEU C O 1
ATOM 7392 N N . PRO B 1 466 ? -54.904 -5.559 71.484 1.00 22.64 542 PRO C N 1
ATOM 7393 C CA . PRO B 1 466 ? -55.550 -5.365 70.182 1.00 21.99 542 PRO C CA 1
ATOM 7394 C C . PRO B 1 466 ? -56.874 -6.070 70.051 1.00 25.06 542 PRO C C 1
ATOM 7395 O O . PRO B 1 466 ? -57.092 -7.107 70.641 1.00 25.00 542 PRO C O 1
ATOM 7399 N N . GLU B 1 467 ? -57.838 -5.437 69.422 1.00 25.06 543 GLU C N 1
ATOM 7400 C CA . GLU B 1 467 ? -59.164 -6.117 69.146 1.00 32.74 543 GLU C CA 1
ATOM 7401 C C . GLU B 1 467 ? -59.124 -6.952 67.879 1.00 28.11 543 GLU C C 1
ATOM 7402 O O . GLU B 1 467 ? -59.927 -7.832 67.708 1.00 30.85 543 GLU C O 1
ATOM 7408 N N . LYS B 1 468 ? -58.174 -6.691 67.004 1.00 29.93 544 LYS C N 1
ATOM 7409 C CA . LYS B 1 468 ? -58.030 -7.319 65.715 1.00 30.12 544 LYS C CA 1
ATOM 7410 C C . LYS B 1 468 ? -56.558 -7.690 65.553 1.00 24.92 544 LYS C C 1
ATOM 7411 O O . LYS B 1 468 ? -55.725 -6.972 66.119 1.00 19.95 544 LYS C O 1
ATOM 7417 N N . PHE B 1 469 ? -56.258 -8.705 64.718 1.00 21.20 545 PHE C N 1
ATOM 7418 C CA . PHE B 1 469 ? -54.895 -9.194 64.578 1.00 19.57 545 PHE C CA 1
ATOM 7419 C C . PHE B 1 469 ? -54.341 -9.131 63.181 1.00 18.84 545 PHE C C 1
ATOM 7420 O O . PHE B 1 469 ? -53.268 -9.660 62.906 1.00 19.17 545 PHE C O 1
ATOM 7428 N N . ALA B 1 470 ? -55.101 -8.540 62.285 1.00 18.11 546 ALA C N 1
ATOM 7429 C CA . ALA B 1 470 ? -54.699 -8.445 60.882 1.00 19.09 546 ALA C CA 1
ATOM 7430 C C . ALA B 1 470 ? -55.247 -7.197 60.236 1.00 19.46 546 ALA C C 1
ATOM 7431 O O . ALA B 1 470 ? -56.383 -6.796 60.565 1.00 19.07 546 ALA C O 1
ATOM 7433 N N . GLU B 1 471 ? -54.489 -6.530 59.393 1.00 20.16 547 GLU C N 1
ATOM 7434 C CA . GLU B 1 471 ? -54.967 -5.309 58.695 1.00 22.64 547 GLU C CA 1
ATOM 7435 C C . GLU B 1 471 ? -54.167 -5.191 57.409 1.00 21.63 547 GLU C C 1
ATOM 7436 O O . GLU B 1 471 ? -53.155 -5.895 57.186 1.00 19.93 547 GLU C O 1
ATOM 7442 N N . GLN B 1 472 ? -54.620 -4.272 56.558 1.00 20.37 548 GLN C N 1
ATOM 7443 C CA . GLN B 1 472 ? -53.913 -3.958 55.332 1.00 22.93 548 GLN C CA 1
ATOM 7444 C C . GLN B 1 472 ? -53.569 -2.497 55.256 1.00 20.86 548 GLN C C 1
ATOM 7445 O O . GLN B 1 472 ? -54.388 -1.621 55.644 1.00 23.69 548 GLN C O 1
ATOM 7451 N N . LEU B 1 473 ? -52.374 -2.214 54.768 1.00 22.78 549 LEU C N 1
ATOM 7452 C CA . LEU B 1 473 ? -51.939 -0.862 54.467 1.00 23.13 549 LEU C CA 1
ATOM 7453 C C . LEU B 1 473 ? -51.782 -0.766 52.955 1.00 24.33 549 LEU C C 1
ATOM 7454 O O . LEU B 1 473 ? -51.238 -1.668 52.306 1.00 25.95 549 LEU C O 1
ATOM 7459 N N . ILE B 1 474 ? -52.238 0.350 52.403 1.00 24.82 550 ILE C N 1
ATOM 7460 C CA . ILE B 1 474 ? -52.171 0.609 50.988 1.00 24.01 550 ILE C CA 1
ATOM 7461 C C . ILE B 1 474 ? -51.339 1.869 50.784 1.00 21.99 550 ILE C C 1
ATOM 7462 O O . ILE B 1 474 ? -51.717 2.948 51.229 1.00 22.82 550 ILE C O 1
ATOM 7467 N N . ARG B 1 475 ? -50.199 1.727 50.139 1.00 20.87 551 ARG C N 1
ATOM 7468 C CA . ARG B 1 475 ? -49.403 2.881 49.781 1.00 21.26 551 ARG C CA 1
ATOM 7469 C C . ARG B 1 475 ? -49.487 3.148 48.267 1.00 20.55 551 ARG C C 1
ATOM 7470 O O . ARG B 1 475 ? -49.439 2.237 47.467 1.00 22.24 551 ARG C O 1
ATOM 7478 N N . VAL B 1 476 ? -49.568 4.419 47.937 1.00 22.90 552 VAL C N 1
ATOM 7479 C CA . VAL B 1 476 ? -49.585 4.858 46.542 1.00 22.00 552 VAL C CA 1
ATOM 7480 C C . VAL B 1 476 ? -48.389 5.735 46.274 1.00 21.93 552 VAL C C 1
ATOM 7481 O O . VAL B 1 476 ? -48.030 6.591 47.067 1.00 21.69 552 VAL C O 1
ATOM 7485 N N . TYR B 1 477 ? -47.769 5.504 45.132 1.00 20.80 553 TYR C N 1
ATOM 7486 C CA . TYR B 1 477 ? -46.663 6.258 44.648 1.00 23.50 553 TYR C CA 1
ATOM 7487 C C . TYR B 1 477 ? -46.918 6.698 43.205 1.00 23.60 553 TYR C C 1
ATOM 7488 O O . TYR B 1 477 ? -47.681 6.100 42.534 1.00 23.32 553 TYR C O 1
ATOM 7497 N N . CYS B 1 478 ? -46.170 7.717 42.784 1.00 26.25 554 CYS C N 1
ATOM 7498 C CA . CYS B 1 478 ? -46.267 8.265 41.421 1.00 27.55 554 CYS C CA 1
ATOM 7499 C C . CYS B 1 478 ? -44.889 8.223 40.752 1.00 28.25 554 CYS C C 1
ATOM 7500 O O . CYS B 1 478 ? -43.841 8.595 41.345 1.00 30.72 554 CYS C O 1
ATOM 7503 N N . LYS B 1 479 ? -44.879 7.720 39.545 1.00 32.08 555 LYS C N 1
ATOM 7504 C CA . LYS B 1 479 ? -43.613 7.660 38.770 1.00 30.93 555 LYS C CA 1
ATOM 7505 C C . LYS B 1 479 ? -43.253 9.012 38.152 1.00 31.32 555 LYS C C 1
ATOM 7506 O O . LYS B 1 479 ? -42.121 9.195 37.749 1.00 35.64 555 LYS C O 1
ATOM 7512 N N . LYS B 1 480 ? -44.182 9.948 38.109 1.00 33.03 556 LYS C N 1
ATOM 7513 C CA . LYS B 1 480 ? -43.842 11.308 37.633 1.00 34.43 556 LYS C CA 1
ATOM 7514 C C . LYS B 1 480 ? -43.620 12.166 38.852 1.00 38.11 556 LYS C C 1
ATOM 7515 O O . LYS B 1 480 ? -44.481 12.216 39.742 1.00 47.26 556 LYS C O 1
ATOM 7521 N N . VAL B 1 481 ? -42.483 12.834 38.891 1.00 34.37 557 VAL C N 1
ATOM 7522 C CA . VAL B 1 481 ? -41.975 13.397 40.133 1.00 38.65 557 VAL C CA 1
ATOM 7523 C C . VAL B 1 481 ? -41.969 14.890 40.196 1.00 38.56 557 VAL C C 1
ATOM 7524 O O . VAL B 1 481 ? -41.612 15.456 41.220 1.00 46.30 557 VAL C O 1
ATOM 7528 N N . ASP B 1 482 ? -42.382 15.547 39.120 1.00 40.14 558 ASP C N 1
ATOM 7529 C CA . ASP B 1 482 ? -42.461 16.985 39.164 1.00 40.03 558 ASP C CA 1
ATOM 7530 C C . ASP B 1 482 ? -43.599 17.445 40.081 1.00 44.05 558 ASP C C 1
ATOM 7531 O O . ASP B 1 482 ? -44.508 16.676 40.403 1.00 42.35 558 ASP C O 1
ATOM 7536 N N . ARG B 1 483 ? -43.555 18.724 40.455 1.00 41.95 559 ARG C N 1
ATOM 7537 C CA . ARG B 1 483 ? -44.484 19.263 41.438 1.00 51.71 559 ARG C CA 1
ATOM 7538 C C . ARG B 1 483 ? -45.934 19.275 40.960 1.00 52.64 559 ARG C C 1
ATOM 7539 O O . ARG B 1 483 ? -46.811 19.031 41.744 1.00 49.81 559 ARG C O 1
ATOM 7547 N N . LYS B 1 484 ? -46.207 19.572 39.694 1.00 53.05 560 LYS C N 1
ATOM 7548 C CA . LYS B 1 484 ? -47.582 19.542 39.194 1.00 49.63 560 LYS C CA 1
ATOM 7549 C C . LYS B 1 484 ? -48.133 18.123 39.152 1.00 43.70 560 LYS C C 1
ATOM 7550 O O . LYS B 1 484 ? -49.299 17.928 39.431 1.00 36.30 560 LYS C O 1
ATOM 7556 N N . SER B 1 485 ? -47.306 17.159 38.772 1.00 44.42 561 SER C N 1
ATOM 7557 C CA . SER B 1 485 ? -47.734 15.763 38.721 1.00 39.56 561 SER C CA 1
ATOM 7558 C C . SER B 1 485 ? -48.026 15.216 40.122 1.00 38.20 561 SER C C 1
ATOM 7559 O O . SER B 1 485 ? -49.009 14.527 40.336 1.00 36.44 561 SER C O 1
ATOM 7562 N N . LEU B 1 486 ? -47.199 15.606 41.087 1.00 39.42 562 LEU C N 1
ATOM 7563 C CA . LEU B 1 486 ? -47.384 15.164 42.479 1.00 39.81 562 LEU C CA 1
ATOM 7564 C C . LEU B 1 486 ? -48.634 15.771 43.074 1.00 39.97 562 LEU C C 1
ATOM 7565 O O . LEU B 1 486 ? -49.400 15.102 43.755 1.00 32.85 562 LEU C O 1
ATOM 7570 N N . TYR B 1 487 ? -48.884 17.048 42.807 1.00 38.64 563 TYR C N 1
ATOM 7571 C CA . TYR B 1 487 ? -50.128 17.693 43.196 1.00 41.17 563 TYR C CA 1
ATOM 7572 C C . TYR B 1 487 ? -51.321 16.920 42.648 1.00 37.88 563 TYR C C 1
ATOM 7573 O O . TYR B 1 487 ? -52.242 16.601 43.398 1.00 38.32 563 TYR C O 1
ATOM 7582 N N . ALA B 1 488 ? -51.301 16.623 41.363 1.00 36.04 564 ALA C N 1
ATOM 7583 C CA . ALA B 1 488 ? -52.366 15.910 40.731 1.00 34.00 564 ALA C CA 1
ATOM 7584 C C . ALA B 1 488 ? -52.535 14.519 41.336 1.00 31.48 564 ALA C C 1
ATOM 7585 O O . ALA B 1 488 ? -53.653 14.101 41.626 1.00 27.50 564 ALA C O 1
ATOM 7587 N N . ALA B 1 489 ? -51.419 13.798 41.482 1.00 27.91 565 ALA C N 1
ATOM 7588 C CA . ALA B 1 489 ? -51.439 12.440 42.047 1.00 26.89 565 ALA C CA 1
ATOM 7589 C C . ALA B 1 489 ? -52.117 12.421 43.438 1.00 24.25 565 ALA C C 1
ATOM 7590 O O . ALA B 1 489 ? -52.893 11.535 43.749 1.00 26.01 565 ALA C O 1
ATOM 7592 N N . ARG B 1 490 ? -51.840 13.438 44.231 1.00 27.34 566 ARG C N 1
ATOM 7593 C CA . ARG B 1 490 ? -52.463 13.573 45.532 1.00 29.21 566 ARG C CA 1
ATOM 7594 C C . ARG B 1 490 ? -53.990 13.758 45.478 1.00 30.25 566 ARG C C 1
ATOM 7595 O O . ARG B 1 490 ? -54.708 13.224 46.299 1.00 26.24 566 ARG C O 1
ATOM 7603 N N . GLN B 1 491 ? -54.482 14.484 44.466 1.00 29.59 567 GLN C N 1
ATOM 7604 C CA . GLN B 1 491 ? -55.922 14.667 44.331 1.00 28.19 567 GLN C CA 1
ATOM 7605 C C . GLN B 1 491 ? -56.570 13.386 43.879 1.00 25.06 567 GLN C C 1
ATOM 7606 O O . GLN B 1 491 ? -57.574 12.986 44.478 1.00 26.02 567 GLN C O 1
ATOM 7612 N N . TYR B 1 492 ? -56.011 12.703 42.858 1.00 27.46 568 TYR C N 1
ATOM 7613 C CA . TYR B 1 492 ? -56.554 11.394 42.468 1.00 30.47 568 TYR C CA 1
ATOM 7614 C C . TYR B 1 492 ? -56.584 10.404 43.672 1.00 30.93 568 TYR C C 1
ATOM 7615 O O . TYR B 1 492 ? -57.540 9.672 43.907 1.00 26.34 568 TYR C O 1
ATOM 7624 N N . PHE B 1 493 ? -55.486 10.380 44.406 1.00 27.89 569 PHE C N 1
ATOM 7625 C CA . PHE B 1 493 ? -55.355 9.438 45.527 1.00 25.69 569 PHE C CA 1
ATOM 7626 C C . PHE B 1 493 ? -56.413 9.665 46.594 1.00 22.41 569 PHE C C 1
ATOM 7627 O O . PHE B 1 493 ? -57.116 8.735 46.982 1.00 24.62 569 PHE C O 1
ATOM 7635 N N . VAL B 1 494 ? -56.559 10.900 47.072 1.00 22.05 570 VAL C N 1
ATOM 7636 C CA . VAL B 1 494 ? -57.483 11.182 48.139 1.00 24.41 570 VAL C CA 1
ATOM 7637 C C . VAL B 1 494 ? -58.914 10.983 47.651 1.00 29.50 570 VAL C C 1
ATOM 7638 O O . VAL B 1 494 ? -59.797 10.474 48.401 1.00 27.21 570 VAL C O 1
ATOM 7642 N N . GLN B 1 495 ? -59.147 11.304 46.368 1.00 29.47 571 GLN C N 1
ATOM 7643 C CA . GLN B 1 495 ? -60.496 11.031 45.785 1.00 28.48 571 GLN C CA 1
ATOM 7644 C C . GLN B 1 495 ? -60.794 9.533 45.768 1.00 27.75 571 GLN C C 1
ATOM 7645 O O . GLN B 1 495 ? -61.894 9.100 46.113 1.00 27.99 571 GLN C O 1
ATOM 7651 N N . TRP B 1 496 ? -59.824 8.738 45.316 1.00 24.51 572 TRP C N 1
ATOM 7652 C CA . TRP B 1 496 ? -59.949 7.286 45.319 1.00 27.43 572 TRP C CA 1
ATOM 7653 C C . TRP B 1 496 ? -60.224 6.740 46.744 1.00 28.09 572 TRP C C 1
ATOM 7654 O O . TRP B 1 496 ? -61.100 5.897 46.927 1.00 29.75 572 TRP C O 1
ATOM 7665 N N . CYS B 1 497 ? -59.503 7.233 47.752 1.00 29.89 573 CYS C N 1
ATOM 7666 C CA . CYS B 1 497 ? -59.764 6.831 49.133 1.00 28.17 573 CYS C CA 1
ATOM 7667 C C . CYS B 1 497 ? -61.228 7.091 49.495 1.00 29.22 573 CYS C C 1
ATOM 7668 O O . CYS B 1 497 ? -61.884 6.234 50.087 1.00 26.86 573 CYS C O 1
ATOM 7671 N N . ALA B 1 498 ? -61.700 8.294 49.179 1.00 31.27 574 ALA C N 1
ATOM 7672 C CA . ALA B 1 498 ? -63.074 8.670 49.471 1.00 32.50 574 ALA C CA 1
ATOM 7673 C C . ALA B 1 498 ? -64.054 7.745 48.710 1.00 37.20 574 ALA C C 1
ATOM 7674 O O . ALA B 1 498 ? -64.978 7.212 49.304 1.00 37.76 574 ALA C O 1
ATOM 7676 N N . ASP B 1 499 ? -63.817 7.530 47.421 1.00 36.59 575 ASP C N 1
ATOM 7677 C CA . ASP B 1 499 ? -64.660 6.639 46.621 1.00 35.92 575 ASP C CA 1
ATOM 7678 C C . ASP B 1 499 ? -64.740 5.231 47.165 1.00 36.17 575 ASP C C 1
ATOM 7679 O O . ASP B 1 499 ? -65.778 4.594 47.081 1.00 33.18 575 ASP C O 1
ATOM 7684 N N . ARG B 1 500 ? -63.616 4.717 47.661 1.00 32.87 576 ARG C N 1
ATOM 7685 C CA . ARG B 1 500 ? -63.594 3.343 48.154 1.00 33.83 576 ARG C CA 1
ATOM 7686 C C . ARG B 1 500 ? -63.952 3.250 49.650 1.00 31.07 576 ARG C C 1
ATOM 7687 O O . ARG B 1 500 ? -63.985 2.168 50.192 1.00 33.31 576 ARG C O 1
ATOM 7695 N N . ASN B 1 501 ? -64.233 4.378 50.291 1.00 33.02 577 ASN C N 1
ATOM 7696 C CA . ASN B 1 501 ? -64.460 4.406 51.733 1.00 41.23 577 ASN C CA 1
ATOM 7697 C C . ASN B 1 501 ? -63.294 3.875 52.586 1.00 39.49 577 ASN C C 1
ATOM 7698 O O . ASN B 1 501 ? -63.498 3.256 53.649 1.00 36.72 577 ASN C O 1
ATOM 7703 N N . PHE B 1 502 ? -62.075 4.154 52.115 1.00 33.94 578 PHE C N 1
ATOM 7704 C CA . PHE B 1 502 ? -60.837 3.855 52.847 1.00 30.03 578 PHE C CA 1
ATOM 7705 C C . PHE B 1 502 ? -60.651 4.918 53.883 1.00 29.95 578 PHE C C 1
ATOM 7706 O O . PHE B 1 502 ? -61.395 5.920 53.922 1.00 28.10 578 PHE C O 1
ATOM 7714 N N . THR B 1 503 ? -59.673 4.744 54.761 1.00 28.63 579 THR C N 1
ATOM 7715 C CA . THR B 1 503 ? -59.441 5.730 55.798 1.00 25.31 579 THR C CA 1
ATOM 7716 C C . THR B 1 503 ? -58.882 7.021 55.187 1.00 27.06 579 THR C C 1
ATOM 7717 O O . THR B 1 503 ? -58.187 7.027 54.132 1.00 28.04 579 THR C O 1
ATOM 7721 N N . LYS B 1 504 ? -59.179 8.111 55.845 1.00 26.28 580 LYS C N 1
ATOM 7722 C CA . LYS B 1 504 ? -58.635 9.410 55.516 1.00 28.98 580 LYS C CA 1
ATOM 7723 C C . LYS B 1 504 ? -57.114 9.404 55.644 1.00 32.44 580 LYS C C 1
ATOM 7724 O O . LYS B 1 504 ? -56.603 9.186 56.742 1.00 32.69 580 LYS C O 1
ATOM 7730 N N . PRO B 1 505 ? -56.390 9.719 54.537 1.00 27.16 581 PRO C N 1
ATOM 7731 C CA . PRO B 1 505 ? -54.964 9.933 54.698 1.00 29.33 581 PRO C CA 1
ATOM 7732 C C . PRO B 1 505 ? -54.629 10.935 55.750 1.00 30.48 581 PRO C C 1
ATOM 7733 O O . PRO B 1 505 ? -55.292 11.952 55.892 1.00 28.83 581 PRO C O 1
ATOM 7737 N N . GLN B 1 506 ? -53.558 10.676 56.473 1.00 31.41 582 GLN C N 1
ATOM 7738 C CA . GLN B 1 506 ? -53.195 11.519 57.628 1.00 29.33 582 GLN C CA 1
ATOM 7739 C C . GLN B 1 506 ? -52.951 12.976 57.282 1.00 31.99 582 GLN C C 1
ATOM 7740 O O . GLN B 1 506 ? -53.305 13.883 58.047 1.00 36.58 582 GLN C O 1
ATOM 7746 N N . ASP B 1 507 ? -52.386 13.185 56.110 1.00 27.75 583 ASP C N 1
ATOM 7747 C CA . ASP B 1 507 ? -52.127 14.509 55.609 1.00 28.61 583 ASP C CA 1
ATOM 7748 C C . ASP B 1 507 ? -53.218 14.997 54.639 1.00 32.78 583 ASP C C 1
ATOM 7749 O O . ASP B 1 507 ? -52.978 15.965 53.899 1.00 36.17 583 ASP C O 1
ATOM 7754 N N . GLY B 1 508 ? -54.388 14.353 54.621 1.00 34.69 584 GLY C N 1
ATOM 7755 C CA . GLY B 1 508 ? -55.406 14.631 53.613 1.00 36.59 584 GLY C CA 1
ATOM 7756 C C . GLY B 1 508 ? -55.886 16.079 53.528 1.00 41.15 584 GLY C C 1
ATOM 7757 O O . GLY B 1 508 ? -56.066 16.605 52.431 1.00 35.67 584 GLY C O 1
ATOM 7758 N N . ASP B 1 509 ? -56.050 16.752 54.662 1.00 40.97 585 ASP C N 1
ATOM 7759 C CA . ASP B 1 509 ? -56.465 18.140 54.643 1.00 43.50 585 ASP C CA 1
ATOM 7760 C C . ASP B 1 509 ? -55.419 19.078 54.065 1.00 46.60 585 ASP C C 1
ATOM 7761 O O . ASP B 1 509 ? -55.776 20.152 53.561 1.00 40.18 585 ASP C O 1
ATOM 7766 N N . VAL B 1 510 ? -54.144 18.674 54.111 1.00 39.48 586 VAL C N 1
ATOM 7767 C CA . VAL B 1 510 ? -53.077 19.485 53.589 1.00 38.67 586 VAL C CA 1
ATOM 7768 C C . VAL B 1 510 ? -52.851 19.169 52.122 1.00 38.41 586 VAL C C 1
ATOM 7769 O O . VAL B 1 510 ? -52.811 20.096 51.323 1.00 41.90 586 VAL C O 1
ATOM 7773 N N . ILE B 1 511 ? -52.785 17.886 51.754 1.00 38.43 587 ILE C N 1
ATOM 7774 C CA . ILE B 1 511 ? -52.530 17.511 50.346 1.00 40.05 587 ILE C CA 1
ATOM 7775 C C . ILE B 1 511 ? -53.762 17.747 49.409 1.00 41.08 587 ILE C C 1
ATOM 7776 O O . ILE B 1 511 ? -53.581 17.873 48.197 1.00 40.25 587 ILE C O 1
ATOM 7781 N N . ALA B 1 512 ? -54.977 17.680 49.958 1.00 37.94 588 ALA C N 1
ATOM 7782 C CA . ALA B 1 512 ? -56.191 17.692 49.128 1.00 38.63 588 ALA C CA 1
ATOM 7783 C C . ALA B 1 512 ? -57.341 18.397 49.817 1.00 37.63 588 ALA C C 1
ATOM 7784 O O . ALA B 1 512 ? -58.426 17.799 50.096 1.00 38.83 588 ALA C O 1
ATOM 7786 N N . PRO B 1 513 ? -57.137 19.714 50.084 1.00 37.07 589 PRO C N 1
ATOM 7787 C CA . PRO B 1 513 ? -58.096 20.437 50.918 1.00 39.55 589 PRO C CA 1
ATOM 7788 C C . PRO B 1 513 ? -59.471 20.597 50.270 1.00 47.16 589 PRO C C 1
ATOM 7789 O O . PRO B 1 513 ? -60.467 20.822 50.972 1.00 48.54 589 PRO C O 1
ATOM 7793 N N . LEU B 1 514 ? -59.507 20.456 48.958 1.00 49.05 590 LEU C N 1
ATOM 7794 C CA . LEU B 1 514 ? -60.759 20.537 48.224 1.00 50.24 590 LEU C CA 1
ATOM 7795 C C . LEU B 1 514 ? -61.529 19.228 48.109 1.00 47.31 590 LEU C C 1
ATOM 7796 O O . LEU B 1 514 ? -62.675 19.219 47.682 1.00 47.95 590 LEU C O 1
ATOM 7801 N N . ILE B 1 515 ? -60.897 18.125 48.540 1.00 44.84 591 ILE C N 1
ATOM 7802 C CA . ILE B 1 515 ? -61.455 16.768 48.400 1.00 44.14 591 ILE C CA 1
ATOM 7803 C C . ILE B 1 515 ? -61.912 16.224 49.748 1.00 47.10 591 ILE C C 1
ATOM 7804 O O . ILE B 1 515 ? -63.012 15.690 49.814 1.00 42.98 591 ILE C O 1
ATOM 7809 N N . THR B 1 516 ? -61.103 16.391 50.820 1.00 43.92 592 THR C N 1
ATOM 7810 C CA . THR B 1 516 ? -61.486 15.933 52.137 1.00 49.77 592 THR C CA 1
ATOM 7811 C C . THR B 1 516 ? -62.873 16.425 52.722 1.00 53.71 592 THR C C 1
ATOM 7812 O O . THR B 1 516 ? -63.504 15.648 53.448 1.00 52.55 592 THR C O 1
ATOM 7816 N N . PRO B 1 517 ? -63.344 17.661 52.384 1.00 59.84 593 PRO C N 1
ATOM 7817 C CA . PRO B 1 517 ? -64.674 18.078 52.865 1.00 58.98 593 PRO C CA 1
ATOM 7818 C C . PRO B 1 517 ? -65.862 17.251 52.388 1.00 61.93 593 PRO C C 1
ATOM 7819 O O . PRO B 1 517 ? -66.848 17.191 53.103 1.00 66.09 593 PRO C O 1
ATOM 7823 N N . GLN B 1 518 ? -65.775 16.616 51.216 1.00 66.89 594 GLN C N 1
ATOM 7824 C CA . GLN B 1 518 ? -66.886 15.797 50.680 1.00 72.31 594 GLN C CA 1
ATOM 7825 C C . GLN B 1 518 ? -67.306 14.610 51.582 1.00 72.64 594 GLN C C 1
ATOM 7826 O O . GLN B 1 518 ? -68.476 14.207 51.545 1.00 84.45 594 GLN C O 1
ATOM 7832 N N . LYS B 1 519 ? -66.372 14.049 52.356 1.00 64.09 595 LYS C N 1
ATOM 7833 C CA . LYS B 1 519 ? -66.612 12.786 53.062 1.00 65.00 595 LYS C CA 1
ATOM 7834 C C . LYS B 1 519 ? -67.029 13.074 54.515 1.00 69.66 595 LYS C C 1
ATOM 7835 O O . LYS B 1 519 ? -66.172 13.419 55.348 1.00 64.95 595 LYS C O 1
ATOM 7841 N N . LYS B 1 520 ? -68.320 12.948 54.836 1.00 78.21 596 LYS C N 1
ATOM 7842 C CA . LYS B 1 520 ? -68.790 13.203 56.221 1.00 82.74 596 LYS C CA 1
ATOM 7843 C C . LYS B 1 520 ? -68.217 12.178 57.261 1.00 75.70 596 LYS C C 1
ATOM 7844 O O . LYS B 1 520 ? -68.037 12.504 58.424 1.00 71.35 596 LYS C O 1
ATOM 7850 N N . GLU B 1 521 ? -67.890 10.967 56.811 1.00 71.87 597 GLU C N 1
ATOM 7851 C CA . GLU B 1 521 ? -67.193 9.953 57.639 1.00 69.86 597 GLU C CA 1
ATOM 7852 C C . GLU B 1 521 ? -65.817 10.444 58.117 1.00 68.11 597 GLU C C 1
ATOM 7853 O O . GLU B 1 521 ? -65.326 9.988 59.151 1.00 65.61 597 GLU C O 1
ATOM 7859 N N . TRP B 1 522 ? -65.193 11.324 57.318 1.00 58.48 598 TRP C N 1
ATOM 7860 C CA . TRP B 1 522 ? -63.925 12.027 57.650 1.00 54.22 598 TRP C CA 1
ATOM 7861 C C . TRP B 1 522 ? -64.092 13.332 58.452 1.00 57.78 598 TRP C C 1
ATOM 7862 O O . TRP B 1 522 ? -63.102 13.918 58.856 1.00 49.77 598 TRP C O 1
ATOM 7873 N N . ASN B 1 523 ? -65.337 13.765 58.627 1.00 66.93 599 ASN C N 1
ATOM 7874 C CA . ASN B 1 523 ? -65.865 14.660 59.723 1.00 73.93 599 ASN C CA 1
ATOM 7875 C C . ASN B 1 523 ? -65.920 16.110 59.319 1.00 75.80 599 ASN C C 1
ATOM 7876 O O . ASN B 1 523 ? -65.683 16.430 58.166 1.00 74.84 599 ASN C O 1
ATOM 7881 N N . ASP C 1 37 ? -34.990 20.017 48.372 1.00 87.42 113 ASP B N 1
ATOM 7882 C CA . ASP C 1 37 ? -33.715 20.121 49.130 1.00 82.62 113 ASP B CA 1
ATOM 7883 C C . ASP C 1 37 ? -33.826 20.808 50.503 1.00 70.33 113 ASP B C 1
ATOM 7884 O O . ASP C 1 37 ? -33.247 21.883 50.670 1.00 71.89 113 ASP B O 1
ATOM 7889 N N . THR C 1 38 ? -34.535 20.244 51.484 1.00 67.36 114 THR B N 1
ATOM 7890 C CA . THR C 1 38 ? -34.211 20.619 52.893 1.00 67.53 114 THR B CA 1
ATOM 7891 C C . THR C 1 38 ? -33.251 19.552 53.446 1.00 56.12 114 THR B C 1
ATOM 7892 O O . THR C 1 38 ? -32.810 18.621 52.754 1.00 47.93 114 THR B O 1
ATOM 7896 N N . MET C 1 39 ? -32.903 19.769 54.711 1.00 53.28 115 MET B N 1
ATOM 7897 C CA . MET C 1 39 ? -32.212 18.829 55.667 1.00 49.70 115 MET B CA 1
ATOM 7898 C C . MET C 1 39 ? -32.718 17.398 55.891 1.00 42.34 115 MET B C 1
ATOM 7899 O O . MET C 1 39 ? -33.744 17.197 56.580 1.00 43.36 115 MET B O 1
ATOM 7904 N N . LYS C 1 40 ? -31.943 16.363 55.598 1.00 28.61 116 LYS B N 1
ATOM 7905 C CA . LYS C 1 40 ? -32.497 15.024 55.670 1.00 24.72 116 LYS B CA 1
ATOM 7906 C C . LYS C 1 40 ? -31.957 14.423 56.978 1.00 24.15 116 LYS B C 1
ATOM 7907 O O . LYS C 1 40 ? -30.826 14.735 57.345 1.00 23.59 116 LYS B O 1
ATOM 7913 N N . VAL C 1 41 ? -32.759 13.549 57.605 1.00 20.32 117 VAL B N 1
ATOM 7914 C CA . VAL C 1 41 ? -32.408 12.845 58.813 1.00 18.81 117 VAL B CA 1
ATOM 7915 C C . VAL C 1 41 ? -32.146 11.403 58.479 1.00 17.05 117 VAL B C 1
ATOM 7916 O O . VAL C 1 41 ? -32.909 10.798 57.801 1.00 14.94 117 VAL B O 1
ATOM 7920 N N . ILE C 1 42 ? -31.043 10.882 58.953 1.00 17.26 118 ILE B N 1
ATOM 7921 C CA . ILE C 1 42 ? -30.681 9.465 58.722 1.00 18.23 118 ILE B CA 1
ATOM 7922 C C . ILE C 1 42 ? -30.471 8.784 60.090 1.00 17.37 118 ILE B C 1
ATOM 7923 O O . ILE C 1 42 ? -29.847 9.351 60.990 1.00 17.02 118 ILE B O 1
ATOM 7928 N N . ASN C 1 43 ? -31.024 7.610 60.258 1.00 14.87 119 ASN B N 1
ATOM 7929 C CA . ASN C 1 43 ? -30.810 6.842 61.483 1.00 15.11 119 ASN B CA 1
ATOM 7930 C C . ASN C 1 43 ? -29.602 5.916 61.266 1.00 15.68 119 ASN B C 1
ATOM 7931 O O . ASN C 1 43 ? -29.686 4.998 60.496 1.00 16.63 119 ASN B O 1
ATOM 7936 N N . ASP C 1 44 ? -28.536 6.136 62.056 1.00 15.66 120 ASP B N 1
ATOM 7937 C CA . ASP C 1 44 ? -27.335 5.313 62.108 1.00 18.03 120 ASP B CA 1
ATOM 7938 C C . ASP C 1 44 ? -27.245 4.564 63.446 1.00 16.87 120 ASP B C 1
ATOM 7939 O O . ASP C 1 44 ? -27.523 5.132 64.454 1.00 16.83 120 ASP B O 1
ATOM 7944 N N . PRO C 1 45 ? -26.928 3.279 63.468 1.00 16.94 121 PRO B N 1
ATOM 7945 C CA . PRO C 1 45 ? -26.945 2.555 64.751 1.00 17.69 121 PRO B CA 1
ATOM 7946 C C . PRO C 1 45 ? -25.860 3.042 65.686 1.00 18.51 121 PRO B C 1
ATOM 7947 O O . PRO C 1 45 ? -26.019 2.918 66.882 1.00 17.86 121 PRO B O 1
ATOM 7951 N N . ILE C 1 46 ? -24.773 3.661 65.202 1.00 15.47 122 ILE B N 1
ATOM 7952 C CA . ILE C 1 46 ? -23.734 4.193 66.047 1.00 15.41 122 ILE B CA 1
ATOM 7953 C C . ILE C 1 46 ? -24.099 5.588 66.569 1.00 15.81 122 ILE B C 1
ATOM 7954 O O . ILE C 1 46 ? -24.059 5.854 67.789 1.00 15.23 122 ILE B O 1
ATOM 7959 N N . HIS C 1 47 ? -24.455 6.502 65.668 1.00 14.85 123 HIS B N 1
ATOM 7960 C CA . HIS C 1 47 ? -24.668 7.890 66.042 1.00 15.71 123 HIS B CA 1
ATOM 7961 C C . HIS C 1 47 ? -26.115 8.304 66.257 1.00 14.72 123 HIS B C 1
ATOM 7962 O O . HIS C 1 47 ? -26.367 9.443 66.668 1.00 15.20 123 HIS B O 1
ATOM 7969 N N . GLY C 1 48 ? -27.037 7.429 65.961 1.00 15.84 124 GLY B N 1
ATOM 7970 C CA . GLY C 1 48 ? -28.429 7.739 66.100 1.00 15.91 124 GLY B CA 1
ATOM 7971 C C . GLY C 1 48 ? -28.918 8.553 64.900 1.00 17.46 124 GLY B C 1
ATOM 7972 O O . GLY C 1 48 ? -28.470 8.398 63.748 1.00 15.34 124 GLY B O 1
ATOM 7973 N N . HIS C 1 49 ? -29.795 9.503 65.210 1.00 17.26 125 HIS B N 1
ATOM 7974 C CA . HIS C 1 49 ? -30.423 10.375 64.199 1.00 20.80 125 HIS B CA 1
ATOM 7975 C C . HIS C 1 49 ? -29.508 11.566 63.786 1.00 23.49 125 HIS B C 1
ATOM 7976 O O . HIS C 1 49 ? -29.223 12.436 64.592 1.00 28.34 125 HIS B O 1
ATOM 7983 N N . ILE C 1 50 ? -29.000 11.520 62.584 1.00 22.04 126 ILE B N 1
ATOM 7984 C CA . ILE C 1 50 ? -27.991 12.433 62.112 1.00 23.22 126 ILE B CA 1
ATOM 7985 C C . ILE C 1 50 ? -28.664 13.317 61.037 1.00 22.67 126 ILE B C 1
ATOM 7986 O O . ILE C 1 50 ? -29.421 12.836 60.243 1.00 23.75 126 ILE B O 1
ATOM 7991 N N . GLU C 1 51 ? -28.375 14.583 61.071 1.00 19.51 127 GLU B N 1
ATOM 7992 C CA . GLU C 1 51 ? -28.856 15.546 60.048 1.00 22.58 127 GLU B CA 1
ATOM 7993 C C . GLU C 1 51 ? -27.847 15.730 58.973 1.00 21.92 127 GLU B C 1
ATOM 7994 O O . GLU C 1 51 ? -26.722 15.984 59.224 1.00 24.85 127 GLU B O 1
ATOM 8000 N N . LEU C 1 52 ? -28.328 15.662 57.759 1.00 22.54 128 LEU B N 1
ATOM 8001 C CA . LEU C 1 52 ? -27.488 15.931 56.563 1.00 22.85 128 LEU B CA 1
ATOM 8002 C C . LEU C 1 52 ? -27.986 17.133 55.802 1.00 22.65 128 LEU B C 1
ATOM 8003 O O . LEU C 1 52 ? -29.104 17.140 55.304 1.00 21.75 128 LEU B O 1
ATOM 8008 N N . HIS C 1 53 ? -27.149 18.141 55.753 1.00 21.83 129 HIS B N 1
ATOM 8009 C CA . HIS C 1 53 ? -27.360 19.365 54.943 1.00 22.41 129 HIS B CA 1
ATOM 8010 C C . HIS C 1 53 ? -27.636 18.956 53.494 1.00 20.84 129 HIS B C 1
ATOM 8011 O O . HIS C 1 53 ? -27.029 18.017 52.984 1.00 21.29 129 HIS B O 1
ATOM 8018 N N . PRO C 1 54 ? -28.475 19.709 52.790 1.00 20.10 130 PRO B N 1
ATOM 8019 C CA . PRO C 1 54 ? -28.812 19.315 51.421 1.00 21.30 130 PRO B CA 1
ATOM 8020 C C . PRO C 1 54 ? -27.621 19.222 50.418 1.00 19.11 130 PRO B C 1
ATOM 8021 O O . PRO C 1 54 ? -27.658 18.439 49.487 1.00 19.97 130 PRO B O 1
ATOM 8025 N N . LEU C 1 55 ? -26.590 19.985 50.622 1.00 19.89 131 LEU B N 1
ATOM 8026 C CA . LEU C 1 55 ? -25.423 19.876 49.772 1.00 22.07 131 LEU B CA 1
ATOM 8027 C C . LEU C 1 55 ? -24.755 18.527 49.973 1.00 23.43 131 LEU B C 1
ATOM 8028 O O . LEU C 1 55 ? -24.254 17.915 49.019 1.00 21.98 131 LEU B O 1
ATOM 8033 N N . LEU C 1 56 ? -24.753 18.057 51.214 1.00 21.53 132 LEU B N 1
ATOM 8034 C CA . LEU C 1 56 ? -24.157 16.761 51.526 1.00 22.09 132 LEU B CA 1
ATOM 8035 C C . LEU C 1 56 ? -24.975 15.651 50.870 1.00 18.49 132 LEU B C 1
ATOM 8036 O O . LEU C 1 56 ? -24.413 14.719 50.319 1.00 20.33 132 LEU B O 1
ATOM 8041 N N . VAL C 1 57 ? -26.301 15.798 50.911 1.00 18.22 133 VAL B N 1
ATOM 8042 C CA . VAL C 1 57 ? -27.185 14.821 50.282 1.00 19.62 133 VAL B CA 1
ATOM 8043 C C . VAL C 1 57 ? -26.913 14.754 48.779 1.00 21.11 133 VAL B C 1
ATOM 8044 O O . VAL C 1 57 ? -26.872 13.668 48.201 1.00 18.92 133 VAL B O 1
ATOM 8048 N N . ARG C 1 58 ? -26.664 15.924 48.163 1.00 21.35 134 ARG B N 1
ATOM 8049 C CA . ARG C 1 58 ? -26.393 15.933 46.752 1.00 23.18 134 ARG B CA 1
ATOM 8050 C C . ARG C 1 58 ? -25.100 15.145 46.397 1.00 19.78 134 ARG B C 1
ATOM 8051 O O . ARG C 1 58 ? -25.032 14.486 45.384 1.00 22.48 134 ARG B O 1
ATOM 8059 N N . ILE C 1 59 ? -24.123 15.256 47.269 1.00 18.39 135 ILE B N 1
ATOM 8060 C CA . ILE C 1 59 ? -22.847 14.572 47.099 1.00 20.16 135 ILE B CA 1
ATOM 8061 C C . ILE C 1 59 ? -22.997 13.060 47.304 1.00 18.86 135 ILE B C 1
ATOM 8062 O O . ILE C 1 59 ? -22.454 12.246 46.553 1.00 19.48 135 ILE B O 1
ATOM 8067 N N . ILE C 1 60 ? -23.780 12.687 48.316 1.00 18.39 136 ILE B N 1
ATOM 8068 C CA . ILE C 1 60 ? -24.034 11.300 48.644 1.00 18.66 136 ILE B CA 1
ATOM 8069 C C . ILE C 1 60 ? -24.815 10.566 47.562 1.00 16.27 136 ILE B C 1
ATOM 8070 O O . ILE C 1 60 ? -24.574 9.389 47.283 1.00 15.87 136 ILE B O 1
ATOM 8075 N N . ASP C 1 61 ? -25.790 11.230 46.968 1.00 15.57 137 ASP B N 1
ATOM 8076 C CA . ASP C 1 61 ? -26.662 10.605 45.970 1.00 18.02 137 ASP B CA 1
ATOM 8077 C C . ASP C 1 61 ? -26.026 10.637 44.560 1.00 18.91 137 ASP B C 1
ATOM 8078 O O . ASP C 1 61 ? -26.621 11.146 43.610 1.00 21.31 137 ASP B O 1
ATOM 8083 N N . THR C 1 62 ? -24.853 10.079 44.468 1.00 20.46 138 THR B N 1
ATOM 8084 C CA . THR C 1 62 ? -24.122 9.933 43.208 1.00 20.14 138 THR B CA 1
ATOM 8085 C C . THR C 1 62 ? -23.601 8.528 43.126 1.00 20.73 138 THR B C 1
ATOM 8086 O O . THR C 1 62 ? -23.303 7.896 44.181 1.00 22.00 138 THR B O 1
ATOM 8090 N N . PRO C 1 63 ? -23.345 8.011 41.897 1.00 24.11 139 PRO B N 1
ATOM 8091 C CA . PRO C 1 63 ? -22.722 6.677 41.732 1.00 22.41 139 PRO B CA 1
ATOM 8092 C C . PRO C 1 63 ? -21.353 6.598 42.381 1.00 20.24 139 PRO B C 1
ATOM 8093 O O . PRO C 1 63 ? -20.967 5.514 42.836 1.00 18.70 139 PRO B O 1
ATOM 8097 N N . GLN C 1 64 ? -20.617 7.707 42.444 1.00 19.22 140 GLN B N 1
ATOM 8098 C CA . GLN C 1 64 ? -19.272 7.724 42.990 1.00 20.93 140 GLN B CA 1
ATOM 8099 C C . GLN C 1 64 ? -19.269 7.527 44.514 1.00 17.87 140 GLN B C 1
ATOM 8100 O O . GLN C 1 64 ? -18.354 6.894 45.081 1.00 20.80 140 GLN B O 1
ATOM 8106 N N . PHE C 1 65 ? -20.305 8.054 45.167 1.00 16.85 141 PHE B N 1
ATOM 8107 C CA . PHE C 1 65 ? -20.444 7.885 46.597 1.00 17.37 141 PHE B CA 1
ATOM 8108 C C . PHE C 1 65 ? -21.128 6.569 46.965 1.00 17.97 141 PHE B C 1
ATOM 8109 O O . PHE C 1 65 ? -20.693 5.853 47.873 1.00 17.42 141 PHE B O 1
ATOM 8117 N N . GLN C 1 66 ? -22.214 6.270 46.286 1.00 16.28 142 GLN B N 1
ATOM 8118 C CA . GLN C 1 66 ? -22.987 5.072 46.525 1.00 16.04 142 GLN B CA 1
ATOM 8119 C C . GLN C 1 66 ? -22.202 3.786 46.317 1.00 18.84 142 GLN B C 1
ATOM 8120 O O . GLN C 1 66 ? -22.482 2.740 46.939 1.00 16.91 142 GLN B O 1
ATOM 8126 N N . ARG C 1 67 ? -21.172 3.853 45.466 1.00 17.50 143 ARG B N 1
ATOM 8127 C CA . ARG C 1 67 ? -20.223 2.785 45.292 1.00 18.74 143 ARG B CA 1
ATOM 8128 C C . ARG C 1 67 ? -19.719 2.173 46.629 1.00 16.76 143 ARG B C 1
ATOM 8129 O O . ARG C 1 67 ? -19.431 0.982 46.721 1.00 17.59 143 ARG B O 1
ATOM 8137 N N . LEU C 1 68 ? -19.560 3.031 47.636 1.00 17.11 144 LEU B N 1
ATOM 8138 C CA . LEU C 1 68 ? -19.036 2.621 48.902 1.00 15.88 144 LEU B CA 1
ATOM 8139 C C . LEU C 1 68 ? -19.965 1.652 49.677 1.00 14.21 144 LEU B C 1
ATOM 8140 O O . LEU C 1 68 ? -19.522 1.052 50.678 1.00 15.45 144 LEU B O 1
ATOM 8145 N N . ARG C 1 69 ? -21.201 1.509 49.234 1.00 13.34 145 ARG B N 1
ATOM 8146 C CA . ARG C 1 69 ? -22.067 0.482 49.741 1.00 16.07 145 ARG B CA 1
ATOM 8147 C C . ARG C 1 69 ? -21.585 -0.898 49.368 1.00 17.12 145 ARG B C 1
ATOM 8148 O O . ARG C 1 69 ? -22.023 -1.858 49.962 1.00 15.46 145 ARG B O 1
ATOM 8156 N N . TYR C 1 70 ? -20.643 -1.028 48.440 1.00 16.74 146 TYR B N 1
ATOM 8157 C CA . TYR C 1 70 ? -20.269 -2.332 47.894 1.00 17.30 146 TYR B CA 1
ATOM 8158 C C . TYR C 1 70 ? -18.847 -2.696 48.225 1.00 17.07 146 TYR B C 1
ATOM 8159 O O . TYR C 1 70 ? -18.266 -3.543 47.585 1.00 17.29 146 TYR B O 1
ATOM 8168 N N . ILE C 1 71 ? -18.284 -2.023 49.218 1.00 15.94 147 ILE B N 1
ATOM 8169 C CA . ILE C 1 71 ? -16.924 -2.196 49.702 1.00 16.55 147 ILE B CA 1
ATOM 8170 C C . ILE C 1 71 ? -16.914 -2.372 51.238 1.00 17.63 147 ILE B C 1
ATOM 8171 O O . ILE C 1 71 ? -17.221 -1.448 51.976 1.00 14.67 147 ILE B O 1
ATOM 8176 N N . LYS C 1 72 ? -16.612 -3.601 51.661 1.00 18.55 148 LYS B N 1
ATOM 8177 C CA . LYS C 1 72 ? -16.573 -3.933 53.067 1.00 16.73 148 LYS B CA 1
ATOM 8178 C C . LYS C 1 72 ? -15.485 -3.158 53.743 1.00 15.78 148 LYS B C 1
ATOM 8179 O O . LYS C 1 72 ? -14.334 -3.141 53.298 1.00 15.44 148 LYS B O 1
ATOM 8185 N N . GLN C 1 73 ? -15.831 -2.570 54.898 1.00 14.61 149 GLN B N 1
ATOM 8186 C CA . GLN C 1 73 ? -14.908 -1.847 55.701 1.00 13.74 149 GLN B CA 1
ATOM 8187 C C . GLN C 1 73 ? -13.684 -2.688 56.058 1.00 15.01 149 GLN B C 1
ATOM 8188 O O . GLN C 1 73 ? -12.541 -2.204 55.968 1.00 16.70 149 GLN B O 1
ATOM 8194 N N . LEU C 1 74 ? -13.905 -3.915 56.531 1.00 13.96 150 LEU B N 1
ATOM 8195 C CA . LEU C 1 74 ? -12.849 -4.733 57.024 1.00 15.84 150 LEU B CA 1
ATOM 8196 C C . LEU C 1 74 ? -12.465 -5.895 56.071 1.00 18.40 150 LEU B C 1
ATOM 8197 O O . LEU C 1 74 ? -11.699 -6.801 56.469 1.00 18.91 150 LEU B O 1
ATOM 8202 N N . GLY C 1 75 ? -12.937 -5.863 54.846 1.00 21.38 151 GLY B N 1
ATOM 8203 C CA . GLY C 1 75 ? -12.496 -6.833 53.811 1.00 24.04 151 GLY B CA 1
ATOM 8204 C C . GLY C 1 75 ? -12.650 -8.261 54.206 1.00 24.15 151 GLY B C 1
ATOM 8205 O O . GLY C 1 75 ? -13.792 -8.684 54.622 1.00 29.35 151 GLY B O 1
ATOM 8206 N N . GLY C 1 76 ? -11.526 -9.005 54.202 1.00 22.54 152 GLY B N 1
ATOM 8207 C CA . GLY C 1 76 ? -11.522 -10.403 54.600 1.00 22.86 152 GLY B CA 1
ATOM 8208 C C . GLY C 1 76 ? -11.923 -10.662 56.052 1.00 19.41 152 GLY B C 1
ATOM 8209 O O . GLY C 1 76 ? -12.264 -11.811 56.395 1.00 17.62 152 GLY B O 1
ATOM 8210 N N . GLY C 1 77 ? -11.934 -9.617 56.877 1.00 16.45 153 GLY B N 1
ATOM 8211 C CA . GLY C 1 77 ? -12.361 -9.763 58.266 1.00 16.70 153 GLY B CA 1
ATOM 8212 C C . GLY C 1 77 ? -13.782 -10.329 58.442 1.00 15.17 153 GLY B C 1
ATOM 8213 O O . GLY C 1 77 ? -14.029 -11.029 59.445 1.00 13.91 153 GLY B O 1
ATOM 8214 N N . TYR C 1 78 ? -14.691 -10.087 57.502 1.00 14.36 154 TYR B N 1
ATOM 8215 C CA . TYR C 1 78 ? -16.022 -10.668 57.528 1.00 14.85 154 TYR B CA 1
ATOM 8216 C C . TYR C 1 78 ? -16.022 -12.202 57.571 1.00 14.45 154 TYR B C 1
ATOM 8217 O O . TYR C 1 78 ? -16.944 -12.839 58.112 1.00 14.24 154 TYR B O 1
ATOM 8226 N N . TYR C 1 79 ? -15.009 -12.783 56.920 1.00 14.04 155 TYR B N 1
ATOM 8227 C CA . TYR C 1 79 ? -14.836 -14.232 56.873 1.00 14.92 155 TYR B CA 1
ATOM 8228 C C . TYR C 1 79 ? -14.312 -14.839 58.183 1.00 14.22 155 TYR B C 1
ATOM 8229 O O . TYR C 1 79 ? -14.221 -16.069 58.300 1.00 13.61 155 TYR B O 1
ATOM 8238 N N . VAL C 1 80 ? -14.023 -13.996 59.173 1.00 13.28 156 VAL B N 1
ATOM 8239 C CA . VAL C 1 80 ? -13.685 -14.399 60.548 1.00 13.24 156 VAL B CA 1
ATOM 8240 C C . VAL C 1 80 ? -14.653 -13.919 61.629 1.00 13.02 156 VAL B C 1
ATOM 8241 O O . VAL C 1 80 ? -14.952 -14.640 62.586 1.00 13.12 156 VAL B O 1
ATOM 8245 N N . PHE C 1 81 ? -15.147 -12.699 61.449 1.00 13.32 157 PHE B N 1
ATOM 8246 C CA . PHE C 1 81 ? -16.098 -12.026 62.363 1.00 13.11 157 PHE B CA 1
ATOM 8247 C C . PHE C 1 81 ? -17.360 -11.817 61.543 1.00 14.88 157 PHE B C 1
ATOM 8248 O O . PHE C 1 81 ? -17.460 -10.905 60.782 1.00 14.04 157 PHE B O 1
ATOM 8256 N N . PRO C 1 82 ? -18.309 -12.724 61.700 1.00 14.06 158 PRO B N 1
ATOM 8257 C CA . PRO C 1 82 ? -19.501 -12.641 60.837 1.00 16.24 158 PRO B CA 1
ATOM 8258 C C . PRO C 1 82 ? -20.375 -11.417 61.070 1.00 15.24 158 PRO B C 1
ATOM 8259 O O . PRO C 1 82 ? -21.198 -11.141 60.230 1.00 15.73 158 PRO B O 1
ATOM 8263 N N . GLY C 1 83 ? -20.186 -10.670 62.145 1.00 13.73 159 GLY B N 1
ATOM 8264 C CA . GLY C 1 83 ? -20.879 -9.399 62.300 1.00 13.57 159 GLY B CA 1
ATOM 8265 C C . GLY C 1 83 ? -20.303 -8.308 61.436 1.00 15.73 159 GLY B C 1
ATOM 8266 O O . GLY C 1 83 ? -21.000 -7.319 61.263 1.00 15.37 159 GLY B O 1
ATOM 8267 N N . ALA C 1 84 ? -19.112 -8.494 60.845 1.00 13.19 160 ALA B N 1
ATOM 8268 C CA . ALA C 1 84 ? -18.373 -7.398 60.178 1.00 14.47 160 ALA B CA 1
ATOM 8269 C C . ALA C 1 84 ? -18.749 -7.323 58.685 1.00 14.72 160 ALA B C 1
ATOM 8270 O O . ALA C 1 84 ? -17.888 -7.342 57.834 1.00 16.29 160 ALA B O 1
ATOM 8272 N N . SER C 1 85 ? -20.030 -7.116 58.443 1.00 15.29 161 SER B N 1
ATOM 8273 C CA . SER C 1 85 ? -20.699 -7.015 57.160 1.00 18.49 161 SER B CA 1
ATOM 8274 C C . SER C 1 85 ? -20.715 -5.544 56.697 1.00 15.24 161 SER B C 1
ATOM 8275 O O . SER C 1 85 ? -21.152 -5.234 55.606 1.00 15.53 161 SER B O 1
ATOM 8278 N N . HIS C 1 86 ? -20.317 -4.631 57.572 1.00 14.39 162 HIS B N 1
ATOM 8279 C CA . HIS C 1 86 ? -20.455 -3.187 57.312 1.00 13.60 162 HIS B CA 1
ATOM 8280 C C . HIS C 1 86 ? -19.517 -2.696 56.202 1.00 13.61 162 HIS B C 1
ATOM 8281 O O . HIS C 1 86 ? -18.390 -3.181 55.991 1.00 14.35 162 HIS B O 1
ATOM 8288 N N . ASN C 1 87 ? -20.001 -1.696 55.472 1.00 13.89 163 ASN B N 1
ATOM 8289 C CA . ASN C 1 87 ? -19.361 -1.151 54.321 1.00 13.12 163 ASN B CA 1
ATOM 8290 C C . ASN C 1 87 ? -18.833 0.259 54.555 1.00 14.84 163 ASN B C 1
ATOM 8291 O O . ASN C 1 87 ? -19.167 0.966 55.526 1.00 12.82 163 ASN B O 1
ATOM 8296 N N . ARG C 1 88 ? -18.029 0.684 53.604 1.00 14.17 164 ARG B N 1
ATOM 8297 C CA . ARG C 1 88 ? -17.423 1.990 53.677 1.00 13.75 164 ARG B CA 1
ATOM 8298 C C . ARG C 1 88 ? -18.418 3.150 53.618 1.00 14.16 164 ARG B C 1
ATOM 8299 O O . ARG C 1 88 ? -18.132 4.250 54.099 1.00 16.35 164 ARG B O 1
ATOM 8307 N N . PHE C 1 89 ? -19.562 2.924 53.036 1.00 13.18 165 PHE B N 1
ATOM 8308 C CA . PHE C 1 89 ? -20.598 3.950 52.922 1.00 13.74 165 PHE B CA 1
ATOM 8309 C C . PHE C 1 89 ? -21.029 4.498 54.294 1.00 14.70 165 PHE B C 1
ATOM 8310 O O . PHE C 1 89 ? -21.000 5.717 54.551 1.00 12.60 165 PHE B O 1
ATOM 8318 N N . GLU C 1 90 ? -21.479 3.586 55.160 1.00 14.60 166 GLU B N 1
ATOM 8319 C CA . GLU C 1 90 ? -22.045 4.019 56.469 1.00 15.01 166 GLU B CA 1
ATOM 8320 C C . GLU C 1 90 ? -20.925 4.574 57.313 1.00 14.47 166 GLU B C 1
ATOM 8321 O O . GLU C 1 90 ? -21.147 5.490 58.126 1.00 13.89 166 GLU B O 1
ATOM 8327 N N . HIS C 1 91 ? -19.707 4.026 57.215 1.00 14.32 167 HIS B N 1
ATOM 8328 C CA . HIS C 1 91 ? -18.571 4.652 57.888 1.00 13.82 167 HIS B CA 1
ATOM 8329 C C . HIS C 1 91 ? -18.356 6.115 57.420 1.00 14.39 167 HIS B C 1
ATOM 8330 O O . HIS C 1 91 ? -18.140 6.980 58.231 1.00 13.52 167 HIS B O 1
ATOM 8337 N N . SER C 1 92 ? -18.485 6.364 56.131 1.00 15.18 168 SER B N 1
ATOM 8338 C CA . SER C 1 92 ? -18.290 7.723 55.593 1.00 15.11 168 SER B CA 1
ATOM 8339 C C . SER C 1 92 ? -19.316 8.676 56.129 1.00 13.54 168 SER B C 1
ATOM 8340 O O . SER C 1 92 ? -18.975 9.820 56.473 1.00 12.52 168 SER B O 1
ATOM 8343 N N . LEU C 1 93 ? -20.577 8.240 56.194 1.00 14.70 169 LEU B N 1
ATOM 8344 C CA . LEU C 1 93 ? -21.637 9.084 56.790 1.00 16.24 169 LEU B CA 1
ATOM 8345 C C . LEU C 1 93 ? -21.226 9.445 58.229 1.00 14.40 169 LEU B C 1
ATOM 8346 O O . LEU C 1 93 ? -21.374 10.601 58.644 1.00 13.46 169 LEU B O 1
ATOM 8351 N N . GLY C 1 94 ? -20.727 8.458 58.982 1.00 14.74 170 GLY B N 1
ATOM 8352 C CA . GLY C 1 94 ? -20.346 8.712 60.359 1.00 14.23 170 GLY B CA 1
ATOM 8353 C C . GLY C 1 94 ? -19.169 9.658 60.510 1.00 14.62 170 GLY B C 1
ATOM 8354 O O . GLY C 1 94 ? -19.162 10.531 61.410 1.00 14.27 170 GLY B O 1
ATOM 8355 N N . VAL C 1 95 ? -18.185 9.552 59.619 1.00 14.29 171 VAL B N 1
ATOM 8356 C CA . VAL C 1 95 ? -17.032 10.451 59.663 1.00 14.83 171 VAL B CA 1
ATOM 8357 C C . VAL C 1 95 ? -17.488 11.883 59.358 1.00 13.68 171 VAL B C 1
ATOM 8358 O O . VAL C 1 95 ? -17.044 12.810 59.982 1.00 12.85 171 VAL B O 1
ATOM 8362 N N . GLY C 1 96 ? -18.355 12.054 58.350 1.00 15.03 172 GLY B N 1
ATOM 8363 C CA . GLY C 1 96 ? -18.911 13.384 58.023 1.00 15.99 172 GLY B CA 1
ATOM 8364 C C . GLY C 1 96 ? -19.653 13.973 59.205 1.00 16.91 172 GLY B C 1
ATOM 8365 O O . GLY C 1 96 ? -19.499 15.151 59.534 1.00 14.60 172 GLY B O 1
ATOM 8366 N N . TYR C 1 97 ? -20.457 13.124 59.845 1.00 14.29 173 TYR B N 1
ATOM 8367 C CA . TYR C 1 97 ? -21.134 13.519 61.053 1.00 16.49 173 TYR B CA 1
ATOM 8368 C C . TYR C 1 97 ? -20.210 14.004 62.167 1.00 15.01 173 TYR B C 1
ATOM 8369 O O . TYR C 1 97 ? -20.397 15.085 62.696 1.00 14.31 173 TYR B O 1
ATOM 8378 N N . LEU C 1 98 ? -19.221 13.201 62.506 1.00 14.22 174 LEU B N 1
ATOM 8379 C CA . LEU C 1 98 ? -18.354 13.525 63.602 1.00 13.45 174 LEU B CA 1
ATOM 8380 C C . LEU C 1 98 ? -17.470 14.764 63.282 1.00 13.83 174 LEU B C 1
ATOM 8381 O O . LEU C 1 98 ? -17.142 15.554 64.176 1.00 14.22 174 LEU B O 1
ATOM 8386 N N . ALA C 1 99 ? -17.080 14.890 62.024 1.00 14.76 175 ALA B N 1
ATOM 8387 C CA . ALA C 1 99 ? -16.329 16.076 61.557 1.00 16.72 175 ALA B CA 1
ATOM 8388 C C . ALA C 1 99 ? -17.122 17.336 61.825 1.00 15.38 175 ALA B C 1
ATOM 8389 O O . ALA C 1 99 ? -16.603 18.311 62.399 1.00 16.03 175 ALA B O 1
ATOM 8391 N N . GLY C 1 100 ? -18.385 17.333 61.475 1.00 16.98 176 GLY B N 1
ATOM 8392 C CA . GLY C 1 100 ? -19.334 18.417 61.843 1.00 17.90 176 GLY B CA 1
ATOM 8393 C C . GLY C 1 100 ? -19.510 18.656 63.333 1.00 17.75 176 GLY B C 1
ATOM 8394 O O . GLY C 1 100 ? -19.509 19.797 63.782 1.00 16.54 176 GLY B O 1
ATOM 8395 N N . CYS C 1 101 ? -19.624 17.594 64.125 1.00 17.81 177 CYS B N 1
ATOM 8396 C CA . CYS C 1 101 ? -19.688 17.718 65.594 1.00 18.64 177 CYS B CA 1
ATOM 8397 C C . CYS C 1 101 ? -18.476 18.447 66.160 1.00 16.66 177 CYS B C 1
ATOM 8398 O O . CYS C 1 101 ? -18.623 19.315 67.034 1.00 18.64 177 CYS B O 1
ATOM 8401 N N . LEU C 1 102 ? -17.282 18.097 65.703 1.00 16.81 178 LEU B N 1
ATOM 8402 C CA . LEU C 1 102 ? -16.087 18.682 66.270 1.00 16.18 178 LEU B CA 1
ATOM 8403 C C . LEU C 1 102 ? -15.970 20.152 65.847 1.00 16.78 178 LEU B C 1
ATOM 8404 O O . LEU C 1 102 ? -15.761 21.013 66.687 1.00 16.95 178 LEU B O 1
ATOM 8409 N N . VAL C 1 103 ? -16.114 20.425 64.565 1.00 17.97 179 VAL B N 1
ATOM 8410 C CA . VAL C 1 103 ? -15.988 21.816 64.107 1.00 19.53 179 VAL B CA 1
ATOM 8411 C C . VAL C 1 103 ? -17.084 22.699 64.722 1.00 22.66 179 VAL B C 1
ATOM 8412 O O . VAL C 1 103 ? -16.781 23.818 65.166 1.00 23.22 179 VAL B O 1
ATOM 8416 N N . HIS C 1 104 ? -18.321 22.202 64.816 1.00 20.96 180 HIS B N 1
ATOM 8417 C CA . HIS C 1 104 ? -19.395 22.948 65.519 1.00 24.98 180 HIS B CA 1
ATOM 8418 C C . HIS C 1 104 ? -19.071 23.225 66.993 1.00 23.57 180 HIS B C 1
ATOM 8419 O O . HIS C 1 104 ? -19.262 24.374 67.462 1.00 24.81 180 HIS B O 1
ATOM 8426 N N . ALA C 1 105 ? -18.597 22.223 67.726 1.00 19.12 181 ALA B N 1
ATOM 8427 C CA . ALA C 1 105 ? -18.263 22.405 69.134 1.00 21.08 181 ALA B CA 1
ATOM 8428 C C . ALA C 1 105 ? -17.192 23.483 69.333 1.00 20.39 181 ALA B C 1
ATOM 8429 O O . ALA C 1 105 ? -17.304 24.315 70.217 1.00 23.28 181 ALA B O 1
ATOM 8431 N N . LEU C 1 106 ? -16.149 23.432 68.511 1.00 21.46 182 LEU B N 1
ATOM 8432 C CA . LEU C 1 106 ? -15.059 24.389 68.592 1.00 21.65 182 LEU B CA 1
ATOM 8433 C C . LEU C 1 106 ? -15.578 25.816 68.362 1.00 23.42 182 LEU B C 1
ATOM 8434 O O . LEU C 1 106 ? -15.221 26.732 69.105 1.00 26.14 182 LEU B O 1
ATOM 8439 N N . GLY C 1 107 ? -16.455 25.952 67.353 1.00 22.80 183 GLY B N 1
ATOM 8440 C CA . GLY C 1 107 ? -17.016 27.237 66.990 1.00 24.68 183 GLY B CA 1
ATOM 8441 C C . GLY C 1 107 ? -17.899 27.778 68.072 1.00 28.54 183 GLY B C 1
ATOM 8442 O O . GLY C 1 107 ? -17.851 28.993 68.380 1.00 28.05 183 GLY B O 1
ATOM 8443 N N . GLU C 1 108 ? -18.703 26.902 68.678 1.00 26.54 184 GLU B N 1
ATOM 8444 C CA . GLU C 1 108 ? -19.561 27.325 69.745 1.00 31.84 184 GLU B CA 1
ATOM 8445 C C . GLU C 1 108 ? -18.848 27.783 71.006 1.00 30.82 184 GLU B C 1
ATOM 8446 O O . GLU C 1 108 ? -19.261 28.797 71.589 1.00 28.54 184 GLU B O 1
ATOM 8452 N N . LYS C 1 109 ? -17.790 27.085 71.395 1.00 27.35 185 LYS B N 1
ATOM 8453 C CA . LYS C 1 109 ? -17.033 27.478 72.587 1.00 31.07 185 LYS B CA 1
ATOM 8454 C C . LYS C 1 109 ? -16.116 28.692 72.321 1.00 28.33 185 LYS B C 1
ATOM 8455 O O . LYS C 1 109 ? -15.820 29.395 73.255 1.00 26.61 185 LYS B O 1
ATOM 8461 N N . GLN C 1 110 ? -15.631 28.865 71.088 1.00 26.99 186 GLN B N 1
ATOM 8462 C CA . GLN C 1 110 ? -14.642 29.905 70.716 1.00 27.12 186 GLN B CA 1
ATOM 8463 C C . GLN C 1 110 ? -15.081 30.674 69.474 1.00 25.86 186 GLN B C 1
ATOM 8464 O O . GLN C 1 110 ? -14.545 30.475 68.376 1.00 28.93 186 GLN B O 1
ATOM 8470 N N . PRO C 1 111 ? -16.070 31.565 69.665 1.00 29.76 187 PRO B N 1
ATOM 8471 C CA . PRO C 1 111 ? -16.513 32.432 68.548 1.00 30.11 187 PRO B CA 1
ATOM 8472 C C . PRO C 1 111 ? -15.366 33.230 67.953 1.00 30.85 187 PRO B C 1
ATOM 8473 O O . PRO C 1 111 ? -15.404 33.549 66.771 1.00 36.05 187 PRO B O 1
ATOM 8477 N N . GLU C 1 112 ? -14.320 33.474 68.727 1.00 31.59 188 GLU B N 1
ATOM 8478 C CA . GLU C 1 112 ? -13.177 34.205 68.204 1.00 34.70 188 GLU B CA 1
ATOM 8479 C C . GLU C 1 112 ? -12.411 33.497 67.094 1.00 36.01 188 GLU B C 1
ATOM 8480 O O . GLU C 1 112 ? -11.575 34.107 66.417 1.00 32.40 188 GLU B O 1
ATOM 8486 N N . LEU C 1 113 ? -12.680 32.200 66.873 1.00 30.38 189 LEU B N 1
ATOM 8487 C CA . LEU C 1 113 ? -12.002 31.504 65.801 1.00 28.72 189 LEU B CA 1
ATOM 8488 C C . LEU C 1 113 ? -12.591 31.867 64.431 1.00 25.05 189 LEU B C 1
ATOM 8489 O O . LEU C 1 113 ? -12.001 31.519 63.427 1.00 26.64 189 LEU B O 1
ATOM 8494 N N . GLN C 1 114 ? -13.776 32.487 64.418 1.00 26.61 190 GLN B N 1
ATOM 8495 C CA . GLN C 1 114 ? -14.444 32.909 63.163 1.00 31.90 190 GLN B CA 1
ATOM 8496 C C . GLN C 1 114 ? -14.743 31.714 62.263 1.00 33.14 190 GLN B C 1
ATOM 8497 O O . GLN C 1 114 ? -14.659 31.791 61.026 1.00 27.97 190 GLN B O 1
ATOM 8503 N N . ILE C 1 115 ? -15.098 30.582 62.888 1.00 27.78 191 ILE B N 1
ATOM 8504 C CA . ILE C 1 115 ? -15.495 29.456 62.095 1.00 26.71 191 ILE B CA 1
ATOM 8505 C C . ILE C 1 115 ? -16.812 29.791 61.453 1.00 24.55 191 ILE B C 1
ATOM 8506 O O . ILE C 1 115 ? -17.768 30.090 62.124 1.00 28.13 191 ILE B O 1
ATOM 8511 N N . SER C 1 116 ? -16.881 29.691 60.128 1.00 26.61 192 SER B N 1
ATOM 8512 C CA . SER C 1 116 ? -18.091 30.061 59.373 1.00 30.93 192 SER B CA 1
ATOM 8513 C C . SER C 1 116 ? -18.895 28.823 58.965 1.00 36.02 192 SER B C 1
ATOM 8514 O O . SER C 1 116 ? -18.367 27.702 59.023 1.00 27.37 192 SER B O 1
ATOM 8517 N N . GLU C 1 117 ? -20.138 29.020 58.498 1.00 33.82 193 GLU B N 1
ATOM 8518 C CA . GLU C 1 117 ? -20.952 27.915 58.024 1.00 38.77 193 GLU B CA 1
ATOM 8519 C C . GLU C 1 117 ? -20.287 27.292 56.825 1.00 35.95 193 GLU B C 1
ATOM 8520 O O . GLU C 1 117 ? -20.363 26.092 56.631 1.00 28.16 193 GLU B O 1
ATOM 8526 N N . ARG C 1 118 ? -19.606 28.099 56.034 1.00 30.44 194 ARG B N 1
ATOM 8527 C CA . ARG C 1 118 ? -18.870 27.607 54.930 1.00 32.68 194 ARG B CA 1
ATOM 8528 C C . ARG C 1 118 ? -17.730 26.589 55.387 1.00 29.11 194 ARG B C 1
ATOM 8529 O O . ARG C 1 118 ? -17.502 25.540 54.757 1.00 28.31 194 ARG B O 1
ATOM 8537 N N . ASP C 1 119 ? -17.010 26.979 56.441 1.00 26.54 195 ASP B N 1
ATOM 8538 C CA . ASP C 1 119 ? -15.960 26.148 57.018 1.00 24.90 195 ASP B CA 1
ATOM 8539 C C . ASP C 1 119 ? -16.560 24.819 57.491 1.00 23.46 195 ASP B C 1
ATOM 8540 O O . ASP C 1 119 ? -15.989 23.782 57.266 1.00 22.72 195 ASP B O 1
ATOM 8545 N N . VAL C 1 120 ? -17.694 24.898 58.162 1.00 21.50 196 VAL B N 1
ATOM 8546 C CA . VAL C 1 120 ? -18.373 23.708 58.687 1.00 23.86 196 VAL B CA 1
ATOM 8547 C C . VAL C 1 120 ? -18.744 22.773 57.557 1.00 23.82 196 VAL B C 1
ATOM 8548 O O . VAL C 1 120 ? -18.413 21.594 57.596 1.00 19.97 196 VAL B O 1
ATOM 8552 N N . LEU C 1 121 ? -19.371 23.289 56.511 1.00 23.42 197 LEU B N 1
ATOM 8553 C CA . LEU C 1 121 ? -19.703 22.457 55.339 1.00 24.22 197 LEU B CA 1
ATOM 8554 C C . LEU C 1 121 ? -18.517 21.835 54.677 1.00 23.14 197 LEU B C 1
ATOM 8555 O O . LEU C 1 121 ? -18.587 20.660 54.291 1.00 20.89 197 LEU B O 1
ATOM 8560 N N . CYS C 1 122 ? -17.422 22.588 54.524 1.00 21.42 198 CYS B N 1
ATOM 8561 C CA . CYS C 1 122 ? -16.212 22.054 53.886 1.00 21.58 198 CYS B CA 1
ATOM 8562 C C . CYS C 1 122 ? -15.591 20.920 54.738 1.00 19.12 198 CYS B C 1
ATOM 8563 O O . CYS C 1 122 ? -15.079 19.952 54.197 1.00 22.28 198 CYS B O 1
ATOM 8566 N N . VAL C 1 123 ? -15.583 21.101 56.045 1.00 19.06 199 VAL B N 1
ATOM 8567 C CA . VAL C 1 123 ? -15.074 20.051 56.933 1.00 18.00 199 VAL B CA 1
ATOM 8568 C C . VAL C 1 123 ? -15.978 18.789 56.861 1.00 18.07 199 VAL B C 1
ATOM 8569 O O . VAL C 1 123 ? -15.499 17.689 56.787 1.00 17.48 199 VAL B O 1
ATOM 8573 N N . GLN C 1 124 ? -17.291 18.991 56.890 1.00 18.21 200 GLN B N 1
ATOM 8574 C CA . GLN C 1 124 ? -18.228 17.865 56.756 1.00 19.28 200 GLN B CA 1
ATOM 8575 C C . GLN C 1 124 ? -18.041 17.158 55.430 1.00 19.41 200 GLN B C 1
ATOM 8576 O O . GLN C 1 124 ? -17.997 15.931 55.367 1.00 17.23 200 GLN B O 1
ATOM 8582 N N . ILE C 1 125 ? -17.846 17.915 54.332 1.00 18.66 201 ILE B N 1
ATOM 8583 C CA . ILE C 1 125 ? -17.643 17.286 53.036 1.00 17.81 201 ILE B CA 1
ATOM 8584 C C . ILE C 1 125 ? -16.370 16.477 53.006 1.00 18.09 201 ILE B C 1
ATOM 8585 O O . ILE C 1 125 ? -16.349 15.353 52.494 1.00 19.03 201 ILE B O 1
ATOM 8590 N N . ALA C 1 126 ? -15.269 17.012 53.536 1.00 17.22 202 ALA B N 1
ATOM 8591 C CA . ALA C 1 126 ? -14.006 16.256 53.574 1.00 17.20 202 ALA B CA 1
ATOM 8592 C C . ALA C 1 126 ? -14.191 14.969 54.418 1.00 17.13 202 ALA B C 1
ATOM 8593 O O . ALA C 1 126 ? -13.739 13.873 54.022 1.00 15.22 202 ALA B O 1
ATOM 8595 N N . GLY C 1 127 ? -14.903 15.092 55.554 1.00 15.67 203 GLY B N 1
ATOM 8596 C CA . GLY C 1 127 ? -15.137 13.919 56.394 1.00 16.20 203 GLY B CA 1
ATOM 8597 C C . GLY C 1 127 ? -15.930 12.865 55.616 1.00 16.87 203 GLY B C 1
ATOM 8598 O O . GLY C 1 127 ? -15.649 11.665 55.705 1.00 17.39 203 GLY B O 1
ATOM 8599 N N . LEU C 1 128 ? -16.994 13.309 54.924 1.00 16.15 204 LEU B N 1
ATOM 8600 C CA . LEU C 1 128 ? -17.802 12.412 54.120 1.00 18.60 204 LEU B CA 1
ATOM 8601 C C . LEU C 1 128 ? -17.070 11.730 53.025 1.00 17.91 204 LEU B C 1
ATOM 8602 O O . LEU C 1 128 ? -17.366 10.591 52.664 1.00 18.59 204 LEU B O 1
ATOM 8607 N N . CYS C 1 129 ? -16.097 12.443 52.437 1.00 16.61 205 CYS B N 1
ATOM 8608 C CA . CYS C 1 129 ? -15.445 11.990 51.189 1.00 17.71 205 CYS B CA 1
ATOM 8609 C C . CYS C 1 129 ? -14.074 11.391 51.322 1.00 17.10 205 CYS B C 1
ATOM 8610 O O . CYS C 1 129 ? -13.517 10.922 50.320 1.00 17.82 205 CYS B O 1
ATOM 8613 N N . ARG C 1 130 ? -13.524 11.336 52.547 1.00 17.79 206 ARG B N 1
ATOM 8614 C CA . ARG C 1 130 ? -12.202 10.802 52.694 1.00 18.83 206 ARG B CA 1
ATOM 8615 C C . ARG C 1 130 ? -12.062 9.296 52.541 1.00 21.30 206 ARG B C 1
ATOM 8616 O O . ARG C 1 130 ? -10.921 8.802 52.616 1.00 28.11 206 ARG B O 1
ATOM 8624 N N . ASN C 1 131 ? -13.161 8.575 52.347 1.00 18.91 207 ASN B N 1
ATOM 8625 C CA . ASN C 1 131 ? -13.093 7.140 52.032 1.00 17.80 207 ASN B CA 1
ATOM 8626 C C . ASN C 1 131 ? -13.435 6.813 50.578 1.00 20.89 207 ASN B C 1
ATOM 8627 O O . ASN C 1 131 ? -13.502 5.652 50.206 1.00 18.34 207 ASN B O 1
ATOM 8632 N N . LEU C 1 132 ? -13.602 7.827 49.720 1.00 16.82 208 LEU B N 1
ATOM 8633 C CA . LEU C 1 132 ? -14.015 7.595 48.327 1.00 16.73 208 LEU B CA 1
ATOM 8634 C C . LEU C 1 132 ? -13.003 6.785 47.520 1.00 17.89 208 LEU B C 1
ATOM 8635 O O . LEU C 1 132 ? -13.402 6.135 46.540 1.00 20.70 208 LEU B O 1
ATOM 8640 N N . GLY C 1 133 ? -11.767 6.752 47.955 1.00 18.79 209 GLY B N 1
ATOM 8641 C CA . GLY C 1 133 ? -10.709 6.132 47.134 1.00 19.82 209 GLY B CA 1
ATOM 8642 C C . GLY C 1 133 ? -10.463 4.677 47.426 1.00 20.33 209 GLY B C 1
ATOM 8643 O O . GLY C 1 133 ? -9.593 4.051 46.802 1.00 18.42 209 GLY B O 1
ATOM 8644 N N . HIS C 1 134 ? -11.189 4.142 48.421 1.00 18.85 210 HIS B N 1
ATOM 8645 C CA . HIS C 1 134 ? -10.969 2.736 48.768 1.00 18.05 210 HIS B CA 1
ATOM 8646 C C . HIS C 1 134 ? -11.398 1.847 47.642 1.00 18.70 210 HIS B C 1
ATOM 8647 O O . HIS C 1 134 ? -12.355 2.174 46.914 1.00 18.68 210 HIS B O 1
ATOM 8654 N N . GLY C 1 135 ? -10.718 0.704 47.549 1.00 18.19 211 GLY B N 1
ATOM 8655 C CA . GLY C 1 135 ? -10.989 -0.277 46.509 1.00 19.71 211 GLY B CA 1
ATOM 8656 C C . GLY C 1 135 ? -11.565 -1.510 47.134 1.00 19.45 211 GLY B C 1
ATOM 8657 O O . GLY C 1 135 ? -11.814 -1.540 48.327 1.00 18.94 211 GLY B O 1
ATOM 8658 N N . PRO C 1 136 ? -11.769 -2.531 46.321 1.00 20.14 212 PRO B N 1
ATOM 8659 C CA . PRO C 1 136 ? -12.317 -3.797 46.775 1.00 18.28 212 PRO B CA 1
ATOM 8660 C C . PRO C 1 136 ? -11.662 -4.301 48.050 1.00 16.87 212 PRO B C 1
ATOM 8661 O O . PRO C 1 136 ? -10.435 -4.406 48.101 1.00 17.17 212 PRO B O 1
ATOM 8665 N N . PHE C 1 137 ? -12.482 -4.661 49.057 1.00 17.69 213 PHE B N 1
ATOM 8666 C CA . PHE C 1 137 ? -12.003 -5.202 50.309 1.00 17.63 213 PHE B CA 1
ATOM 8667 C C . PHE C 1 137 ? -11.077 -4.242 51.059 1.00 15.77 213 PHE B C 1
ATOM 8668 O O . PHE C 1 137 ? -10.279 -4.674 51.892 1.00 19.87 213 PHE B O 1
ATOM 8676 N N . SER C 1 138 ? -11.257 -2.930 50.805 1.00 17.12 214 SER B N 1
ATOM 8677 C CA . SER C 1 138 ? -10.579 -1.862 51.501 1.00 18.22 214 SER B CA 1
ATOM 8678 C C . SER C 1 138 ? -9.058 -2.070 51.572 1.00 20.59 214 SER B C 1
ATOM 8679 O O . SER C 1 138 ? -8.383 -2.024 50.525 1.00 20.14 214 SER B O 1
ATOM 8682 N N . HIS C 1 139 ? -8.497 -2.318 52.753 1.00 20.55 215 HIS B N 1
ATOM 8683 C CA . HIS C 1 139 ? -7.038 -2.401 52.835 1.00 26.04 215 HIS B CA 1
ATOM 8684 C C . HIS C 1 139 ? -6.359 -3.535 52.060 1.00 24.85 215 HIS B C 1
ATOM 8685 O O . HIS C 1 139 ? -5.192 -3.436 51.743 1.00 25.08 215 HIS B O 1
ATOM 8692 N N . MET C 1 140 ? -7.089 -4.568 51.715 1.00 22.81 216 MET B N 1
ATOM 8693 C CA . MET C 1 140 ? -6.555 -5.543 50.825 1.00 25.56 216 MET B CA 1
ATOM 8694 C C . MET C 1 140 ? -6.064 -4.925 49.494 1.00 25.93 216 MET B C 1
ATOM 8695 O O . MET C 1 140 ? -5.043 -5.301 48.974 1.00 21.83 216 MET B O 1
ATOM 8700 N N . PHE C 1 141 ? -6.804 -3.952 48.998 1.00 21.83 217 PHE B N 1
ATOM 8701 C CA . PHE C 1 141 ? -6.572 -3.390 47.673 1.00 21.67 217 PHE B CA 1
ATOM 8702 C C . PHE C 1 141 ? -5.294 -2.533 47.619 1.00 23.28 217 PHE B C 1
ATOM 8703 O O . PHE C 1 141 ? -4.418 -2.732 46.809 1.00 21.64 217 PHE B O 1
ATOM 8711 N N . ASP C 1 142 ? -5.234 -1.555 48.511 1.00 24.01 218 ASP B N 1
ATOM 8712 C CA . ASP C 1 142 ? -4.098 -0.633 48.568 1.00 25.50 218 ASP B CA 1
ATOM 8713 C C . ASP C 1 142 ? -2.969 -1.240 49.347 1.00 24.96 218 ASP B C 1
ATOM 8714 O O . ASP C 1 142 ? -1.820 -0.934 49.075 1.00 25.03 218 ASP B O 1
ATOM 8719 N N . GLY C 1 143 ? -3.252 -2.121 50.307 1.00 22.17 219 GLY B N 1
ATOM 8720 C CA . GLY C 1 143 ? -2.188 -2.719 51.127 1.00 21.73 219 GLY B CA 1
ATOM 8721 C C . GLY C 1 143 ? -1.502 -3.939 50.497 1.00 23.05 219 GLY B C 1
ATOM 8722 O O . GLY C 1 143 ? -0.325 -4.206 50.811 1.00 28.15 219 GLY B O 1
ATOM 8723 N N . ARG C 1 144 ? -2.215 -4.721 49.705 1.00 25.39 220 ARG B N 1
ATOM 8724 C CA . ARG C 1 144 ? -1.685 -6.023 49.227 1.00 24.53 220 ARG B CA 1
ATOM 8725 C C . ARG C 1 144 ? -1.729 -6.077 47.698 1.00 24.89 220 ARG B C 1
ATOM 8726 O O . ARG C 1 144 ? -0.736 -6.401 47.090 1.00 23.80 220 ARG B O 1
ATOM 8734 N N . PHE C 1 145 ? -2.857 -5.762 47.073 1.00 22.07 221 PHE B N 1
ATOM 8735 C CA . PHE C 1 145 ? -3.019 -6.023 45.655 1.00 21.03 221 PHE B CA 1
ATOM 8736 C C . PHE C 1 145 ? -2.253 -5.014 44.744 1.00 21.73 221 PHE B C 1
ATOM 8737 O O . PHE C 1 145 ? -1.476 -5.431 43.904 1.00 21.33 221 PHE B O 1
ATOM 8745 N N . ILE C 1 146 ? -2.507 -3.719 44.944 1.00 20.91 222 ILE B N 1
ATOM 8746 C CA . ILE C 1 146 ? -1.853 -2.739 44.103 1.00 23.48 222 ILE B CA 1
ATOM 8747 C C . ILE C 1 146 ? -0.293 -2.808 44.203 1.00 28.49 222 ILE B C 1
ATOM 8748 O O . ILE C 1 146 ? 0.391 -2.758 43.172 1.00 27.46 222 ILE B O 1
ATOM 8753 N N . PRO C 1 147 ? 0.268 -2.927 45.415 1.00 27.63 223 PRO B N 1
ATOM 8754 C CA . PRO C 1 147 ? 1.716 -3.074 45.507 1.00 27.76 223 PRO B CA 1
ATOM 8755 C C . PRO C 1 147 ? 2.275 -4.235 44.685 1.00 29.79 223 PRO B C 1
ATOM 8756 O O . PRO C 1 147 ? 3.365 -4.071 44.112 1.00 27.12 223 PRO B O 1
ATOM 8760 N N . LEU C 1 148 ? 1.533 -5.334 44.561 1.00 25.78 224 LEU B N 1
ATOM 8761 C CA . LEU C 1 148 ? 1.985 -6.478 43.797 1.00 27.57 224 LEU B CA 1
ATOM 8762 C C . LEU C 1 148 ? 1.657 -6.351 42.311 1.00 28.99 224 LEU B C 1
ATOM 8763 O O . LEU C 1 148 ? 2.477 -6.700 41.466 1.00 26.13 224 LEU B O 1
ATOM 8768 N N . ALA C 1 149 ? 0.470 -5.868 41.992 1.00 26.55 225 ALA B N 1
ATOM 8769 C CA . ALA C 1 149 ? 0.066 -5.713 40.603 1.00 26.68 225 ALA B CA 1
ATOM 8770 C C . ALA C 1 149 ? 0.736 -4.548 39.880 1.00 28.08 225 ALA B C 1
ATOM 8771 O O . ALA C 1 149 ? 0.976 -4.628 38.689 1.00 28.76 225 ALA B O 1
ATOM 8773 N N . ARG C 1 150 ? 0.991 -3.467 40.598 1.00 26.61 226 ARG B N 1
ATOM 8774 C CA . ARG C 1 150 ? 1.566 -2.261 39.982 1.00 26.94 226 ARG B CA 1
ATOM 8775 C C . ARG C 1 150 ? 2.683 -1.737 40.854 1.00 27.50 226 ARG B C 1
ATOM 8776 O O . ARG C 1 150 ? 2.587 -0.673 41.443 1.00 28.27 226 ARG B O 1
ATOM 8784 N N . PRO C 1 151 ? 3.773 -2.513 40.951 1.00 31.56 227 PRO B N 1
ATOM 8785 C CA . PRO C 1 151 ? 4.879 -2.183 41.845 1.00 33.92 227 PRO B CA 1
ATOM 8786 C C . PRO C 1 151 ? 5.586 -0.851 41.519 1.00 39.54 227 PRO B C 1
ATOM 8787 O O . PRO C 1 151 ? 6.185 -0.248 42.394 1.00 40.98 227 PRO B O 1
ATOM 8791 N N . GLU C 1 152 ? 5.441 -0.381 40.283 1.00 38.83 228 GLU B N 1
ATOM 8792 C CA . GLU C 1 152 ? 5.964 0.900 39.855 1.00 39.35 228 GLU B CA 1
ATOM 8793 C C . GLU C 1 152 ? 5.149 2.159 40.297 1.00 40.81 228 GLU B C 1
ATOM 8794 O O . GLU C 1 152 ? 5.650 3.275 40.273 1.00 38.47 228 GLU B O 1
ATOM 8800 N N . VAL C 1 153 ? 3.875 1.991 40.631 1.00 35.47 229 VAL B N 1
ATOM 8801 C CA . VAL C 1 153 ? 2.999 3.121 40.909 1.00 37.50 229 VAL B CA 1
ATOM 8802 C C . VAL C 1 153 ? 3.036 3.323 42.425 1.00 38.08 229 VAL B C 1
ATOM 8803 O O . VAL C 1 153 ? 3.348 2.384 43.162 1.00 35.30 229 VAL B O 1
ATOM 8807 N N . LYS C 1 154 ? 2.763 4.522 42.897 1.00 36.74 230 LYS B N 1
ATOM 8808 C CA . LYS C 1 154 ? 2.687 4.808 44.346 1.00 43.98 230 LYS B CA 1
ATOM 8809 C C . LYS C 1 154 ? 1.239 5.265 44.639 1.00 38.10 230 LYS B C 1
ATOM 8810 O O . LYS C 1 154 ? 0.939 6.427 44.614 1.00 45.43 230 LYS B O 1
ATOM 8816 N N . TRP C 1 155 ? 0.389 4.280 44.895 1.00 33.50 231 TRP B N 1
ATOM 8817 C CA . TRP C 1 155 ? -1.054 4.506 45.106 1.00 33.54 231 TRP B CA 1
ATOM 8818 C C . TRP C 1 155 ? -1.412 4.443 46.582 1.00 28.64 231 TRP B C 1
ATOM 8819 O O . TRP C 1 155 ? -0.906 3.615 47.300 1.00 26.77 231 TRP B O 1
ATOM 8830 N N . THR C 1 156 ? -2.245 5.374 47.004 1.00 28.56 232 THR B N 1
ATOM 8831 C CA . THR C 1 156 ? -2.830 5.378 48.328 1.00 27.84 232 THR B CA 1
ATOM 8832 C C . THR C 1 156 ? -4.335 5.645 48.146 1.00 24.76 232 THR B C 1
ATOM 8833 O O . THR C 1 156 ? -4.791 6.237 47.141 1.00 24.66 232 THR B O 1
ATOM 8837 N N . HIS C 1 157 ? -5.104 5.151 49.121 1.00 24.21 233 HIS B N 1
ATOM 8838 C CA . HIS C 1 157 ? -6.536 5.457 49.159 1.00 24.26 233 HIS B CA 1
ATOM 8839 C C . HIS C 1 157 ? -6.778 6.953 49.273 1.00 19.44 233 HIS B C 1
ATOM 8840 O O . HIS C 1 157 ? -7.737 7.445 48.712 1.00 22.87 233 HIS B O 1
ATOM 8847 N N . GLU C 1 158 ? -5.885 7.681 49.937 1.00 21.52 234 GLU B N 1
ATOM 8848 C CA . GLU C 1 158 ? -6.000 9.150 50.023 1.00 23.72 234 GLU B CA 1
ATOM 8849 C C . GLU C 1 158 ? -5.943 9.825 48.639 1.00 25.47 234 GLU B C 1
ATOM 8850 O O . GLU C 1 158 ? -6.752 10.671 48.342 1.00 23.08 234 GLU B O 1
ATOM 8856 N N . GLN C 1 159 ? -4.988 9.428 47.817 1.00 26.34 235 GLN B N 1
ATOM 8857 C CA . GLN C 1 159 ? -4.904 9.960 46.464 1.00 27.70 235 GLN B CA 1
ATOM 8858 C C . GLN C 1 159 ? -6.096 9.544 45.648 1.00 24.72 235 GLN B C 1
ATOM 8859 O O . GLN C 1 159 ? -6.707 10.373 44.951 1.00 24.44 235 GLN B O 1
ATOM 8865 N N . GLY C 1 160 ? -6.506 8.276 45.807 1.00 23.04 236 GLY B N 1
ATOM 8866 C CA . GLY C 1 160 ? -7.732 7.785 45.219 1.00 21.69 236 GLY B CA 1
ATOM 8867 C C . GLY C 1 160 ? -8.952 8.631 45.624 1.00 20.43 236 GLY B C 1
ATOM 8868 O O . GLY C 1 160 ? -9.836 8.965 44.785 1.00 22.07 236 GLY B O 1
ATOM 8869 N N . SER C 1 161 ? -9.026 8.981 46.911 1.00 20.57 237 SER B N 1
ATOM 8870 C CA . SER C 1 161 ? -10.154 9.776 47.384 1.00 19.44 237 SER B CA 1
ATOM 8871 C C . SER C 1 161 ? -10.215 11.189 46.717 1.00 19.59 237 SER B C 1
ATOM 8872 O O . SER C 1 161 ? -11.296 11.684 46.374 1.00 20.42 237 SER B O 1
ATOM 8875 N N . VAL C 1 162 ? -9.071 11.794 46.529 1.00 20.83 238 VAL B N 1
ATOM 8876 C CA . VAL C 1 162 ? -8.951 13.069 45.804 1.00 23.94 238 VAL B CA 1
ATOM 8877 C C . VAL C 1 162 ? -9.390 12.868 44.388 1.00 21.15 238 VAL B C 1
ATOM 8878 O O . VAL C 1 162 ? -10.203 13.740 43.919 1.00 23.10 238 VAL B O 1
ATOM 8882 N N . MET C 1 163 ? -8.911 11.881 43.682 1.00 21.15 239 MET B N 1
ATOM 8883 C CA . MET C 1 163 ? -9.318 11.701 42.313 1.00 23.03 239 MET B CA 1
ATOM 8884 C C . MET C 1 163 ? -10.795 11.408 42.178 1.00 21.39 239 MET B C 1
ATOM 8885 O O . MET C 1 163 ? -11.469 11.917 41.269 1.00 22.55 239 MET B O 1
ATOM 8890 N N . MET C 1 164 ? -11.329 10.581 43.081 1.00 21.96 240 MET B N 1
ATOM 8891 C CA . MET C 1 164 ? -12.747 10.249 43.009 1.00 19.82 240 MET B CA 1
ATOM 8892 C C . MET C 1 164 ? -13.641 11.448 43.372 1.00 20.09 240 MET B C 1
ATOM 8893 O O . MET C 1 164 ? -14.717 11.610 42.794 1.00 21.32 240 MET B O 1
ATOM 8898 N N . PHE C 1 165 ? -13.209 12.289 44.307 1.00 21.22 241 PHE B N 1
ATOM 8899 C CA . PHE C 1 165 ? -13.961 13.454 44.683 1.00 22.09 241 PHE B CA 1
ATOM 8900 C C . PHE C 1 165 ? -14.083 14.396 43.484 1.00 21.78 241 PHE B C 1
ATOM 8901 O O . PHE C 1 165 ? -15.147 14.924 43.195 1.00 20.19 241 PHE B O 1
ATOM 8909 N N . GLU C 1 166 ? -12.947 14.601 42.823 1.00 24.06 242 GLU B N 1
ATOM 8910 C CA . GLU C 1 166 ? -12.902 15.469 41.626 1.00 27.72 242 GLU B CA 1
ATOM 8911 C C . GLU C 1 166 ? -13.859 14.945 40.556 1.00 22.21 242 GLU B C 1
ATOM 8912 O O . GLU C 1 166 ? -14.656 15.697 39.966 1.00 26.03 242 GLU B O 1
ATOM 8918 N N . HIS C 1 167 ? -13.836 13.610 40.351 1.00 22.85 243 HIS B N 1
ATOM 8919 C CA . HIS C 1 167 ? -14.736 12.956 39.417 1.00 22.69 243 HIS B CA 1
ATOM 8920 C C . HIS C 1 167 ? -16.186 13.125 39.814 1.00 23.17 243 HIS B C 1
ATOM 8921 O O . HIS C 1 167 ? -17.079 13.431 38.984 1.00 21.78 243 HIS B O 1
ATOM 8928 N N . LEU C 1 168 ? -16.456 12.939 41.105 1.00 23.04 244 LEU B N 1
ATOM 8929 C CA . LEU C 1 168 ? -17.801 13.115 41.619 1.00 23.02 244 LEU B CA 1
ATOM 8930 C C . LEU C 1 168 ? -18.323 14.569 41.387 1.00 22.65 244 LEU B C 1
ATOM 8931 O O . LEU C 1 168 ? -19.459 14.771 40.861 1.00 23.61 244 LEU B O 1
ATOM 8936 N N . ILE C 1 169 ? -17.518 15.553 41.777 1.00 23.08 245 ILE B N 1
ATOM 8937 C CA . ILE C 1 169 ? -17.885 16.970 41.601 1.00 26.43 245 ILE B CA 1
ATOM 8938 C C . ILE C 1 169 ? -18.176 17.271 40.122 1.00 25.54 245 ILE B C 1
ATOM 8939 O O . ILE C 1 169 ? -19.213 17.860 39.788 1.00 26.90 245 ILE B O 1
ATOM 8944 N N . ASN C 1 170 ? -17.240 16.884 39.259 1.00 28.41 246 ASN B N 1
ATOM 8945 C CA . ASN C 1 170 ? -17.365 17.238 37.809 1.00 31.19 246 ASN B CA 1
ATOM 8946 C C . ASN C 1 170 ? -18.429 16.484 37.068 1.00 33.54 246 ASN B C 1
ATOM 8947 O O . ASN C 1 170 ? -19.085 17.038 36.212 1.00 37.89 246 ASN B O 1
ATOM 8952 N N . SER C 1 171 ? -18.655 15.227 37.437 1.00 32.78 247 SER B N 1
ATOM 8953 C CA . SER C 1 171 ? -19.681 14.430 36.785 1.00 30.60 247 SER B CA 1
ATOM 8954 C C . SER C 1 171 ? -21.074 14.727 37.227 1.00 30.42 247 SER B C 1
ATOM 8955 O O . SER C 1 171 ? -22.012 14.259 36.585 1.00 33.11 247 SER B O 1
ATOM 8958 N N . ASN C 1 172 ? -21.244 15.443 38.334 1.00 29.37 248 ASN B N 1
ATOM 8959 C CA . ASN C 1 172 ? -22.603 15.577 38.902 1.00 30.16 248 ASN B CA 1
ATOM 8960 C C . ASN C 1 172 ? -23.044 17.011 39.061 1.00 30.93 248 ASN B C 1
ATOM 8961 O O . ASN C 1 172 ? -24.016 17.302 39.714 1.00 32.91 248 ASN B O 1
ATOM 8966 N N . GLY C 1 173 ? -22.274 17.940 38.500 1.00 34.77 249 GLY B N 1
ATOM 8967 C CA . GLY C 1 173 ? -22.632 19.336 38.527 1.00 34.19 249 GLY B CA 1
ATOM 8968 C C . GLY C 1 173 ? -22.723 19.906 39.926 1.00 36.18 249 GLY B C 1
ATOM 8969 O O . GLY C 1 173 ? -23.592 20.710 40.244 1.00 38.04 249 GLY B O 1
ATOM 8970 N N . ILE C 1 174 ? -21.778 19.535 40.788 1.00 32.95 250 ILE B N 1
ATOM 8971 C CA . ILE C 1 174 ? -21.856 19.939 42.176 1.00 33.17 250 ILE B CA 1
ATOM 8972 C C . ILE C 1 174 ? -21.369 21.358 42.379 1.00 33.16 250 ILE B C 1
ATOM 8973 O O . ILE C 1 174 ? -21.808 22.033 43.317 1.00 30.86 250 ILE B O 1
ATOM 8978 N N . LYS C 1 175 ? -20.477 21.847 41.535 1.00 32.72 251 LYS B N 1
ATOM 8979 C CA . LYS C 1 175 ? -19.948 23.199 41.774 1.00 38.00 251 LYS B CA 1
ATOM 8980 C C . LYS C 1 175 ? -21.027 24.317 41.900 1.00 38.63 251 LYS B C 1
ATOM 8981 O O . LYS C 1 175 ? -20.983 25.102 42.832 1.00 35.76 251 LYS B O 1
ATOM 8987 N N . PRO C 1 176 ? -21.990 24.357 40.974 1.00 43.51 252 PRO B N 1
ATOM 8988 C CA . PRO C 1 176 ? -23.037 25.384 41.120 1.00 47.41 252 PRO B CA 1
ATOM 8989 C C . PRO C 1 176 ? -23.907 25.178 42.345 1.00 47.13 252 PRO B C 1
ATOM 8990 O O . PRO C 1 176 ? -24.411 26.138 42.927 1.00 45.29 252 PRO B O 1
ATOM 8994 N N . VAL C 1 177 ? -24.028 23.942 42.789 1.00 42.45 253 VAL B N 1
ATOM 8995 C CA . VAL C 1 177 ? -24.603 23.721 44.084 1.00 35.96 253 VAL B CA 1
ATOM 8996 C C . VAL C 1 177 ? -23.722 24.118 45.197 1.00 29.98 253 VAL B C 1
ATOM 8997 O O . VAL C 1 177 ? -24.241 24.729 46.119 1.00 32.25 253 VAL B O 1
ATOM 9001 N N . MET C 1 178 ? -22.438 23.937 45.197 1.00 30.23 254 MET B N 1
ATOM 9002 C CA . MET C 1 178 ? -21.642 24.516 46.276 1.00 29.24 254 MET B CA 1
ATOM 9003 C C . MET C 1 178 ? -21.875 26.042 46.433 1.00 33.78 254 MET B C 1
ATOM 9004 O O . MET C 1 178 ? -22.024 26.608 47.485 1.00 32.90 254 MET B O 1
ATOM 9009 N N . GLU C 1 179 ? -21.935 26.674 45.310 1.00 32.65 255 GLU B N 1
ATOM 9010 C CA . GLU C 1 179 ? -22.106 28.123 45.188 1.00 38.03 255 GLU B CA 1
ATOM 9011 C C . GLU C 1 179 ? -23.421 28.594 45.720 1.00 33.29 255 GLU B C 1
ATOM 9012 O O . GLU C 1 179 ? -23.496 29.588 46.440 1.00 36.14 255 GLU B O 1
ATOM 9018 N N . GLN C 1 180 ? -24.472 27.889 45.353 1.00 35.87 256 GLN B N 1
ATOM 9019 C CA . GLN C 1 180 ? -25.780 28.129 45.901 1.00 38.26 256 GLN B CA 1
ATOM 9020 C C . GLN C 1 180 ? -25.779 28.167 47.420 1.00 39.29 256 GLN B C 1
ATOM 9021 O O . GLN C 1 180 ? -26.539 28.912 48.018 1.00 42.57 256 GLN B O 1
ATOM 9027 N N . TYR C 1 181 ? -24.920 27.348 48.053 1.00 41.50 257 TYR B N 1
ATOM 9028 C CA . TYR C 1 181 ? -24.879 27.296 49.526 1.00 37.68 257 TYR B CA 1
ATOM 9029 C C . TYR C 1 181 ? -23.722 28.060 50.122 1.00 39.53 257 TYR B C 1
ATOM 9030 O O . TYR C 1 181 ? -23.398 27.877 51.284 1.00 41.32 257 TYR B O 1
ATOM 9039 N N . GLY C 1 182 ? -23.123 28.941 49.349 1.00 37.09 258 GLY B N 1
ATOM 9040 C CA . GLY C 1 182 ? -22.187 29.892 49.898 1.00 36.38 258 GLY B CA 1
ATOM 9041 C C . GLY C 1 182 ? -20.737 29.441 49.840 1.00 35.93 258 GLY B C 1
ATOM 9042 O O . GLY C 1 182 ? -19.861 30.170 50.279 1.00 36.87 258 GLY B O 1
ATOM 9043 N N . LEU C 1 183 ? -20.465 28.271 49.269 1.00 33.69 259 LEU B N 1
ATOM 9044 C CA . LEU C 1 183 ? -19.078 27.861 49.114 1.00 31.58 259 LEU B CA 1
ATOM 9045 C C . LEU C 1 183 ? -18.462 28.586 47.901 1.00 30.30 259 LEU B C 1
ATOM 9046 O O . LEU C 1 183 ? -19.174 29.001 47.021 1.00 30.46 259 LEU B O 1
ATOM 9051 N N . ILE C 1 184 ? -17.160 28.700 47.894 1.00 30.11 260 ILE B N 1
ATOM 9052 C CA . ILE C 1 184 ? -16.417 29.266 46.768 1.00 33.41 260 ILE B CA 1
ATOM 9053 C C . ILE C 1 184 ? -15.605 28.124 46.221 1.00 31.61 260 ILE B C 1
ATOM 9054 O O . ILE C 1 184 ? -14.559 27.784 46.791 1.00 31.71 260 ILE B O 1
ATOM 9059 N N . PRO C 1 185 ? -16.088 27.517 45.131 1.00 33.45 261 PRO B N 1
ATOM 9060 C CA . PRO C 1 185 ? -15.491 26.247 44.718 1.00 32.06 261 PRO B CA 1
ATOM 9061 C C . PRO C 1 185 ? -14.019 26.142 44.504 1.00 37.38 261 PRO B C 1
ATOM 9062 O O . PRO C 1 185 ? -13.426 25.169 44.924 1.00 38.51 261 PRO B O 1
ATOM 9066 N N . GLU C 1 186 ? -13.400 27.131 43.891 1.00 40.57 262 GLU B N 1
ATOM 9067 C CA . GLU C 1 186 ? -11.966 27.093 43.687 1.00 45.51 262 GLU B CA 1
ATOM 9068 C C . GLU C 1 186 ? -11.208 26.879 45.038 1.00 40.81 262 GLU B C 1
ATOM 9069 O O . GLU C 1 186 ? -10.427 25.876 45.218 1.00 43.48 262 GLU B O 1
ATOM 9075 N N . GLU C 1 187 ? -11.445 27.782 45.988 1.00 36.30 263 GLU B N 1
ATOM 9076 C CA . GLU C 1 187 ? -10.744 27.715 47.314 1.00 38.59 263 GLU B CA 1
ATOM 9077 C C . GLU C 1 187 ? -11.209 26.470 48.111 1.00 29.62 263 GLU B C 1
ATOM 9078 O O . GLU C 1 187 ? -10.429 25.851 48.784 1.00 31.66 263 GLU B O 1
ATOM 9084 N N . ASP C 1 188 ? -12.496 26.197 48.040 1.00 26.72 264 ASP B N 1
ATOM 9085 C CA . ASP C 1 188 ? -13.104 25.197 48.940 1.00 29.92 264 ASP B CA 1
ATOM 9086 C C . ASP C 1 188 ? -12.862 23.785 48.450 1.00 31.23 264 ASP B C 1
ATOM 9087 O O . ASP C 1 188 ? -12.672 22.906 49.272 1.00 24.91 264 ASP B O 1
ATOM 9092 N N . ILE C 1 189 ? -12.793 23.584 47.121 1.00 28.09 265 ILE B N 1
ATOM 9093 C CA . ILE C 1 189 ? -12.447 22.267 46.606 1.00 29.99 265 ILE B CA 1
ATOM 9094 C C . ILE C 1 189 ? -11.016 21.909 47.000 1.00 32.88 265 ILE B C 1
ATOM 9095 O O . ILE C 1 189 ? -10.675 20.770 47.386 1.00 28.13 265 ILE B O 1
ATOM 9100 N N . CYS C 1 190 ? -10.146 22.907 46.838 1.00 29.01 266 CYS B N 1
ATOM 9101 C CA . CYS C 1 190 ? -8.770 22.802 47.268 1.00 32.02 266 CYS B CA 1
ATOM 9102 C C . CYS C 1 190 ? -8.675 22.452 48.782 1.00 26.49 266 CYS B C 1
ATOM 9103 O O . CYS C 1 190 ? -7.967 21.558 49.156 1.00 28.68 266 CYS B O 1
ATOM 9106 N N . PHE C 1 191 ? -9.418 23.182 49.602 1.00 24.70 267 PHE B N 1
ATOM 9107 C CA . PHE C 1 191 ? -9.459 22.967 51.048 1.00 25.91 267 PHE B CA 1
ATOM 9108 C C . PHE C 1 191 ? -9.909 21.517 51.384 1.00 21.34 267 PHE B C 1
ATOM 9109 O O . PHE C 1 191 ? -9.262 20.835 52.191 1.00 20.92 267 PHE B O 1
ATOM 9117 N N . ILE C 1 192 ? -10.962 21.077 50.721 1.00 20.93 268 ILE B N 1
ATOM 9118 C CA . ILE C 1 192 ? -11.481 19.705 50.949 1.00 21.86 268 ILE B CA 1
ATOM 9119 C C . ILE C 1 192 ? -10.425 18.654 50.573 1.00 23.80 268 ILE B C 1
ATOM 9120 O O . ILE C 1 192 ? -10.144 17.730 51.318 1.00 23.36 268 ILE B O 1
ATOM 9125 N N . LYS C 1 193 ? -9.782 18.813 49.407 1.00 22.70 269 LYS B N 1
ATOM 9126 C CA . LYS C 1 193 ? -8.787 17.871 48.986 1.00 22.41 269 LYS B CA 1
ATOM 9127 C C . LYS C 1 193 ? -7.603 17.867 49.945 1.00 22.32 269 LYS B C 1
ATOM 9128 O O . LYS C 1 193 ? -7.062 16.803 50.273 1.00 21.13 269 LYS B O 1
ATOM 9134 N N . GLU C 1 194 ? -7.201 19.053 50.402 1.00 20.36 270 GLU B N 1
ATOM 9135 C CA . GLU C 1 194 ? -6.085 19.171 51.308 1.00 18.43 270 GLU B CA 1
ATOM 9136 C C . GLU C 1 194 ? -6.369 18.490 52.671 1.00 21.89 270 GLU B C 1
ATOM 9137 O O . GLU C 1 194 ? -5.462 17.937 53.326 1.00 23.12 270 GLU B O 1
ATOM 9143 N N . GLN C 1 195 ? -7.615 18.561 53.111 1.00 20.93 271 GLN B N 1
ATOM 9144 C CA . GLN C 1 195 ? -8.009 17.848 54.356 1.00 21.89 271 GLN B CA 1
ATOM 9145 C C . GLN C 1 195 ? -7.840 16.338 54.180 1.00 24.85 271 GLN B C 1
ATOM 9146 O O . GLN C 1 195 ? -7.446 15.651 55.152 1.00 27.16 271 GLN B O 1
ATOM 9152 N N . ILE C 1 196 ? -8.097 15.858 52.959 1.00 21.70 272 ILE B N 1
ATOM 9153 C CA . ILE C 1 196 ? -8.029 14.424 52.657 1.00 23.86 272 ILE B CA 1
ATOM 9154 C C . ILE C 1 196 ? -6.619 13.900 52.489 1.00 26.79 272 ILE B C 1
ATOM 9155 O O . ILE C 1 196 ? -6.248 12.861 53.050 1.00 23.14 272 ILE B O 1
ATOM 9160 N N . VAL C 1 197 ? -5.793 14.640 51.742 1.00 25.56 273 VAL B N 1
ATOM 9161 C CA . VAL C 1 197 ? -4.478 14.125 51.307 1.00 29.88 273 VAL B CA 1
ATOM 9162 C C . VAL C 1 197 ? -3.302 14.947 51.846 1.00 28.94 273 VAL B C 1
ATOM 9163 O O . VAL C 1 197 ? -2.173 14.519 51.759 1.00 34.77 273 VAL B O 1
ATOM 9167 N N . GLY C 1 198 ? -3.580 16.125 52.411 1.00 30.09 274 GLY B N 1
ATOM 9168 C CA . GLY C 1 198 ? -2.532 16.993 52.922 1.00 32.56 274 GLY B CA 1
ATOM 9169 C C . GLY C 1 198 ? -2.139 17.998 51.832 1.00 34.32 274 GLY B C 1
ATOM 9170 O O . GLY C 1 198 ? -2.830 18.135 50.792 1.00 31.10 274 GLY B O 1
ATOM 9171 N N . PRO C 1 199 ? -1.045 18.744 52.071 1.00 41.68 275 PRO B N 1
ATOM 9172 C CA . PRO C 1 199 ? -0.689 19.811 51.114 1.00 44.38 275 PRO B CA 1
ATOM 9173 C C . PRO C 1 199 ? -0.555 19.277 49.686 1.00 50.30 275 PRO B C 1
ATOM 9174 O O . PRO C 1 199 ? 0.064 18.232 49.506 1.00 49.71 275 PRO B O 1
ATOM 9178 N N . LEU C 1 200 ? -1.209 19.928 48.715 1.00 57.87 276 LEU B N 1
ATOM 9179 C CA . LEU C 1 200 ? -1.234 19.476 47.293 1.00 63.56 276 LEU B CA 1
ATOM 9180 C C . LEU C 1 200 ? 0.108 19.758 46.545 1.00 71.66 276 LEU B C 1
ATOM 9181 O O . LEU C 1 200 ? 0.276 19.350 45.407 1.00 62.12 276 LEU B O 1
ATOM 9186 N N . GLU C 1 201 ? 1.013 20.527 47.156 1.00 80.69 277 GLU B N 1
ATOM 9187 C CA . GLU C 1 201 ? 2.448 20.591 46.836 1.00 89.70 277 GLU B CA 1
ATOM 9188 C C . GLU C 1 201 ? 2.969 19.459 45.948 1.00 96.39 277 GLU B C 1
ATOM 9189 O O . GLU C 1 201 ? 4.168 19.225 45.844 1.00 104.11 277 GLU B O 1
ATOM 9195 N N . LEU C 1 208 ? 7.054 27.809 56.540 1.00 62.96 284 LEU B N 1
ATOM 9196 C CA . LEU C 1 208 ? 6.148 28.393 55.544 1.00 69.17 284 LEU B CA 1
ATOM 9197 C C . LEU C 1 208 ? 4.851 27.569 55.464 1.00 68.32 284 LEU B C 1
ATOM 9198 O O . LEU C 1 208 ? 4.909 26.353 55.287 1.00 69.16 284 LEU B O 1
ATOM 9203 N N . TRP C 1 209 ? 3.706 28.232 55.650 1.00 60.39 285 TRP B N 1
ATOM 9204 C CA . TRP C 1 209 ? 2.384 27.580 55.684 1.00 52.25 285 TRP B CA 1
ATOM 9205 C C . TRP C 1 209 ? 2.102 26.922 54.329 1.00 48.45 285 TRP B C 1
ATOM 9206 O O . TRP C 1 209 ? 1.940 27.625 53.339 1.00 46.57 285 TRP B O 1
ATOM 9217 N N . PRO C 1 210 ? 2.066 25.574 54.281 1.00 44.45 286 PRO B N 1
ATOM 9218 C CA . PRO C 1 210 ? 2.017 24.871 52.970 1.00 40.22 286 PRO B CA 1
ATOM 9219 C C . PRO C 1 210 ? 0.640 24.683 52.313 1.00 38.39 286 PRO B C 1
ATOM 9220 O O . PRO C 1 210 ? 0.572 24.180 51.180 1.00 41.53 286 PRO B O 1
ATOM 9224 N N . TYR C 1 211 ? -0.426 25.142 52.973 1.00 37.13 287 TYR B N 1
ATOM 9225 C CA . TYR C 1 211 ? -1.783 24.932 52.484 1.00 36.54 287 TYR B CA 1
ATOM 9226 C C . TYR C 1 211 ? -2.291 26.155 51.740 1.00 35.11 287 TYR B C 1
ATOM 9227 O O . TYR C 1 211 ? -1.982 27.302 52.107 1.00 36.65 287 TYR B O 1
ATOM 9236 N N . LYS C 1 212 ? -3.123 25.907 50.729 1.00 33.53 288 LYS B N 1
ATOM 9237 C CA . LYS C 1 212 ? -3.743 26.953 49.929 1.00 37.10 288 LYS B CA 1
ATOM 9238 C C . LYS C 1 212 ? -5.254 27.130 50.197 1.00 37.80 288 LYS B C 1
ATOM 9239 O O . LYS C 1 212 ? -5.820 28.173 49.918 1.00 33.68 288 LYS B O 1
ATOM 9245 N N . GLY C 1 213 ? -5.931 26.113 50.744 1.00 34.03 289 GLY B N 1
ATOM 9246 C CA . GLY C 1 213 ? -7.381 26.215 50.858 1.00 29.38 289 GLY B CA 1
ATOM 9247 C C . GLY C 1 213 ? -7.886 27.103 51.940 1.00 28.10 289 GLY B C 1
ATOM 9248 O O . GLY C 1 213 ? -8.949 27.693 51.842 1.00 31.35 289 GLY B O 1
ATOM 9249 N N . ARG C 1 214 ? -7.125 27.180 53.009 1.00 32.05 290 ARG B N 1
ATOM 9250 C CA . ARG C 1 214 ? -7.360 28.109 54.116 1.00 32.18 290 ARG B CA 1
ATOM 9251 C C . ARG C 1 214 ? -6.020 28.687 54.589 1.00 35.91 290 ARG B C 1
ATOM 9252 O O . ARG C 1 214 ? -4.985 28.022 54.404 1.00 37.61 290 ARG B O 1
ATOM 9260 N N . PRO C 1 215 ? -6.052 29.891 55.213 1.00 39.37 291 PRO B N 1
ATOM 9261 C CA . PRO C 1 215 ? -4.893 30.518 55.866 1.00 40.42 291 PRO B CA 1
ATOM 9262 C C . PRO C 1 215 ? -4.608 29.966 57.302 1.00 40.61 291 PRO B C 1
ATOM 9263 O O . PRO C 1 215 ? -5.357 29.117 57.902 1.00 39.21 291 PRO B O 1
ATOM 9267 N N . GLU C 1 216 ? -3.460 30.354 57.806 1.00 39.40 292 GLU B N 1
ATOM 9268 C CA . GLU C 1 216 ? -2.895 29.817 59.039 1.00 42.40 292 GLU B CA 1
ATOM 9269 C C . GLU C 1 216 ? -3.763 30.054 60.266 1.00 40.77 292 GLU B C 1
ATOM 9270 O O . GLU C 1 216 ? -3.615 29.387 61.304 1.00 39.41 292 GLU B O 1
ATOM 9276 N N . ASN C 1 217 ? -4.545 31.121 60.189 1.00 42.99 293 ASN B N 1
ATOM 9277 C CA . ASN C 1 217 ? -5.513 31.401 61.230 1.00 42.53 293 ASN B CA 1
ATOM 9278 C C . ASN C 1 217 ? -6.649 30.383 61.335 1.00 42.18 293 ASN B C 1
ATOM 9279 O O . ASN C 1 217 ? -7.415 30.421 62.272 1.00 39.32 293 ASN B O 1
ATOM 9284 N N . LYS C 1 218 ? -6.746 29.494 60.350 1.00 37.84 294 LYS B N 1
ATOM 9285 C CA . LYS C 1 218 ? -7.685 28.354 60.368 1.00 35.66 294 LYS B CA 1
ATOM 9286 C C . LYS C 1 218 ? -6.941 26.997 60.291 1.00 33.05 294 LYS B C 1
ATOM 9287 O O . LYS C 1 218 ? -7.535 25.968 59.948 1.00 27.10 294 LYS B O 1
ATOM 9293 N N . SER C 1 219 ? -5.672 27.002 60.703 1.00 32.01 295 SER B N 1
ATOM 9294 C CA . SER C 1 219 ? -4.864 25.794 60.775 1.00 34.34 295 SER B CA 1
ATOM 9295 C C . SER C 1 219 ? -5.526 24.593 61.474 1.00 32.63 295 SER B C 1
ATOM 9296 O O . SER C 1 219 ? -5.423 23.437 60.994 1.00 29.53 295 SER B O 1
ATOM 9299 N N . PHE C 1 220 ? -6.158 24.880 62.601 1.00 26.83 296 PHE B N 1
ATOM 9300 C CA . PHE C 1 220 ? -6.845 23.875 63.380 1.00 28.70 296 PHE B CA 1
ATOM 9301 C C . PHE C 1 220 ? -7.879 23.056 62.584 1.00 27.76 296 PHE B C 1
ATOM 9302 O O . PHE C 1 220 ? -8.198 21.909 62.942 1.00 25.80 296 PHE B O 1
ATOM 9310 N N . LEU C 1 221 ? -8.446 23.660 61.535 1.00 24.73 297 LEU B N 1
ATOM 9311 C CA . LEU C 1 221 ? -9.431 22.975 60.724 1.00 24.10 297 LEU B CA 1
ATOM 9312 C C . LEU C 1 221 ? -8.836 21.735 60.036 1.00 26.93 297 LEU B C 1
ATOM 9313 O O . LEU C 1 221 ? -9.555 20.791 59.798 1.00 26.59 297 LEU B O 1
ATOM 9318 N N . TYR C 1 222 ? -7.538 21.761 59.726 1.00 27.54 298 TYR B N 1
ATOM 9319 C CA . TYR C 1 222 ? -6.869 20.628 59.119 1.00 24.57 298 TYR B CA 1
ATOM 9320 C C . TYR C 1 222 ? -6.613 19.437 60.077 1.00 24.63 298 TYR B C 1
ATOM 9321 O O . TYR C 1 222 ? -6.086 18.442 59.669 1.00 24.51 298 TYR B O 1
ATOM 9330 N N . GLU C 1 223 ? -6.915 19.611 61.356 1.00 22.57 299 GLU B N 1
ATOM 9331 C CA . GLU C 1 223 ? -6.663 18.561 62.355 1.00 23.48 299 GLU B CA 1
ATOM 9332 C C . GLU C 1 223 ? -7.935 17.713 62.656 1.00 22.49 299 GLU B C 1
ATOM 9333 O O . GLU C 1 223 ? -7.898 16.865 63.530 1.00 25.28 299 GLU B O 1
ATOM 9339 N N . ILE C 1 224 ? -9.019 17.952 61.941 1.00 20.83 300 ILE B N 1
ATOM 9340 C CA . ILE C 1 224 ? -10.281 17.308 62.193 1.00 20.76 300 ILE B CA 1
ATOM 9341 C C . ILE C 1 224 ? -10.503 15.966 61.455 1.00 18.38 300 ILE B C 1
ATOM 9342 O O . ILE C 1 224 ? -10.727 14.902 62.084 1.00 19.43 300 ILE B O 1
ATOM 9347 N N . VAL C 1 225 ? -10.357 15.992 60.126 1.00 20.08 301 VAL B N 1
ATOM 9348 C CA . VAL C 1 225 ? -10.695 14.852 59.270 1.00 17.77 301 VAL B CA 1
ATOM 9349 C C . VAL C 1 225 ? -9.583 13.836 59.155 1.00 20.41 301 VAL B C 1
ATOM 9350 O O . VAL C 1 225 ? -9.801 12.616 59.283 1.00 19.94 301 VAL B O 1
ATOM 9354 N N . SER C 1 226 ? -8.384 14.308 58.855 1.00 20.43 302 SER B N 1
ATOM 9355 C CA . SER C 1 226 ? -7.223 13.464 58.821 1.00 22.98 302 SER B CA 1
ATOM 9356 C C . SER C 1 226 ? -6.057 14.211 59.397 1.00 26.32 302 SER B C 1
ATOM 9357 O O . SER C 1 226 ? -5.468 15.049 58.731 1.00 28.47 302 SER B O 1
ATOM 9360 N N . ASN C 1 227 ? -5.710 13.874 60.627 1.00 24.99 303 ASN B N 1
ATOM 9361 C CA . ASN C 1 227 ? -4.802 14.655 61.427 1.00 25.39 303 ASN B CA 1
ATOM 9362 C C . ASN C 1 227 ? -3.419 14.117 61.185 1.00 26.73 303 ASN B C 1
ATOM 9363 O O . ASN C 1 227 ? -3.043 13.094 61.710 1.00 24.08 303 ASN B O 1
ATOM 9368 N N . LYS C 1 228 ? -2.647 14.791 60.358 1.00 28.62 304 LYS B N 1
ATOM 9369 C CA . LYS C 1 228 ? -1.301 14.312 59.999 1.00 27.84 304 LYS B CA 1
ATOM 9370 C C . LYS C 1 228 ? -0.276 14.679 61.090 1.00 27.75 304 LYS B C 1
ATOM 9371 O O . LYS C 1 228 ? 0.832 14.190 61.043 1.00 32.60 304 LYS B O 1
ATOM 9377 N N . ARG C 1 229 ? -0.631 15.513 62.049 1.00 27.95 305 ARG B N 1
ATOM 9378 C CA . ARG C 1 229 ? 0.304 15.905 63.123 1.00 29.49 305 ARG B CA 1
ATOM 9379 C C . ARG C 1 229 ? 0.449 14.817 64.195 1.00 27.70 305 ARG B C 1
ATOM 9380 O O . ARG C 1 229 ? 1.546 14.526 64.643 1.00 25.98 305 ARG B O 1
ATOM 9388 N N . ASN C 1 230 ? -0.679 14.244 64.656 1.00 24.17 306 ASN B N 1
ATOM 9389 C CA . ASN C 1 230 ? -0.637 13.220 65.685 1.00 21.77 306 ASN B CA 1
ATOM 9390 C C . ASN C 1 230 ? -1.646 12.061 65.499 1.00 21.55 306 ASN B C 1
ATOM 9391 O O . ASN C 1 230 ? -1.716 11.179 66.320 1.00 20.25 306 ASN B O 1
ATOM 9396 N N . GLY C 1 231 ? -2.455 12.096 64.446 1.00 20.33 307 GLY B N 1
ATOM 9397 C CA . GLY C 1 231 ? -3.431 11.026 64.174 1.00 17.63 307 GLY B CA 1
ATOM 9398 C C . GLY C 1 231 ? -4.719 11.084 64.984 1.00 19.08 307 GLY B C 1
ATOM 9399 O O . GLY C 1 231 ? -5.531 10.177 64.832 1.00 19.96 307 GLY B O 1
ATOM 9400 N N . ILE C 1 232 ? -4.922 12.128 65.776 1.00 18.03 308 ILE B N 1
ATOM 9401 C CA . ILE C 1 232 ? -6.151 12.228 66.553 1.00 20.47 308 ILE B CA 1
ATOM 9402 C C . ILE C 1 232 ? -7.251 12.891 65.686 1.00 20.77 308 ILE B C 1
ATOM 9403 O O . ILE C 1 232 ? -7.260 14.104 65.541 1.00 22.64 308 ILE B O 1
ATOM 9408 N N . ASP C 1 233 ? -8.076 12.098 65.023 1.00 19.73 309 ASP B N 1
ATOM 9409 C CA . ASP C 1 233 ? -9.083 12.596 64.094 1.00 19.94 309 ASP B CA 1
ATOM 9410 C C . ASP C 1 233 ? -10.393 11.810 64.175 1.00 20.67 309 ASP B C 1
ATOM 9411 O O . ASP C 1 233 ? -10.454 10.729 64.812 1.00 19.66 309 ASP B O 1
ATOM 9416 N N . VAL C 1 234 ? -11.427 12.364 63.548 1.00 18.50 310 VAL B N 1
ATOM 9417 C CA . VAL C 1 234 ? -12.771 11.872 63.755 1.00 18.94 310 VAL B CA 1
ATOM 9418 C C . VAL C 1 234 ? -12.995 10.574 62.979 1.00 18.29 310 VAL B C 1
ATOM 9419 O O . VAL C 1 234 ? -13.904 9.814 63.245 1.00 17.46 310 VAL B O 1
ATOM 9423 N N . ASP C 1 235 ? -12.109 10.302 62.029 1.00 17.06 311 ASP B N 1
ATOM 9424 C CA . ASP C 1 235 ? -12.173 9.091 61.248 1.00 18.10 311 ASP B CA 1
ATOM 9425 C C . ASP C 1 235 ? -11.963 7.836 62.153 1.00 15.57 311 ASP B C 1
ATOM 9426 O O . ASP C 1 235 ? -12.728 6.886 62.112 1.00 16.92 311 ASP B O 1
ATOM 9431 N N . LYS C 1 236 ? -10.967 7.903 63.021 1.00 16.34 312 LYS B N 1
ATOM 9432 C CA . LYS C 1 236 ? -10.681 6.876 64.007 1.00 16.90 312 LYS B CA 1
ATOM 9433 C C . LYS C 1 236 ? -11.884 6.750 64.931 1.00 17.02 312 LYS B C 1
ATOM 9434 O O . LYS C 1 236 ? -12.266 5.659 65.262 1.00 15.60 312 LYS B O 1
ATOM 9440 N N . TRP C 1 237 ? -12.437 7.873 65.379 1.00 14.22 313 TRP B N 1
ATOM 9441 C CA . TRP C 1 237 ? -13.506 7.803 66.327 1.00 15.88 313 TRP B CA 1
ATOM 9442 C C . TRP C 1 237 ? -14.720 7.031 65.770 1.00 15.21 313 TRP B C 1
ATOM 9443 O O . TRP C 1 237 ? -15.331 6.215 66.508 1.00 16.78 313 TRP B O 1
ATOM 9454 N N . ASP C 1 238 ? -15.061 7.274 64.490 1.00 12.37 314 ASP B N 1
ATOM 9455 C CA . ASP C 1 238 ? -16.156 6.531 63.887 1.00 11.79 314 ASP B CA 1
ATOM 9456 C C . ASP C 1 238 ? -15.776 5.038 63.782 1.00 13.24 314 ASP B C 1
ATOM 9457 O O . ASP C 1 238 ? -16.579 4.172 64.168 1.00 12.15 314 ASP B O 1
ATOM 9462 N N . TYR C 1 239 ? -14.594 4.694 63.235 1.00 12.75 315 TYR B N 1
ATOM 9463 C CA . TYR C 1 239 ? -14.337 3.292 63.063 1.00 13.72 315 TYR B CA 1
ATOM 9464 C C . TYR C 1 239 ? -14.169 2.534 64.339 1.00 14.87 315 TYR B C 1
ATOM 9465 O O . TYR C 1 239 ? -14.532 1.349 64.396 1.00 12.71 315 TYR B O 1
ATOM 9474 N N . PHE C 1 240 ? -13.669 3.157 65.398 1.00 13.37 316 PHE B N 1
ATOM 9475 C CA . PHE C 1 240 ? -13.610 2.440 66.685 1.00 13.23 316 PHE B CA 1
ATOM 9476 C C . PHE C 1 240 ? -15.029 1.973 67.099 1.00 13.33 316 PHE B C 1
ATOM 9477 O O . PHE C 1 240 ? -15.248 0.792 67.448 1.00 13.89 316 PHE B O 1
ATOM 9485 N N . ALA C 1 241 ? -15.949 2.919 67.085 1.00 12.92 317 ALA B N 1
ATO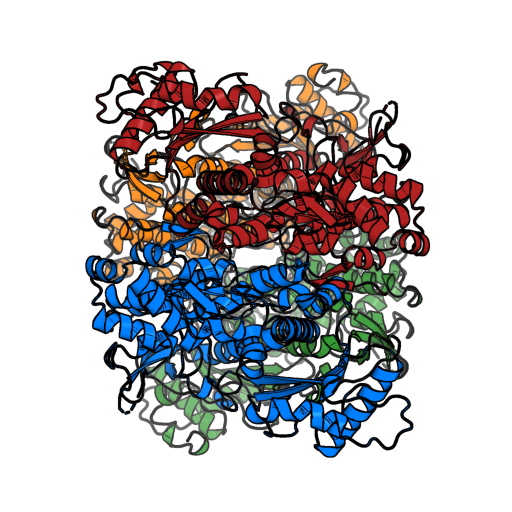M 9486 C CA . ALA C 1 241 ? -17.291 2.645 67.525 1.00 13.36 317 ALA B CA 1
ATOM 9487 C C . ALA C 1 241 ? -18.009 1.675 66.554 1.00 12.37 317 ALA B C 1
ATOM 9488 O O . ALA C 1 241 ? -18.670 0.713 67.016 1.00 12.33 317 ALA B O 1
ATOM 9490 N N . ARG C 1 242 ? -17.855 1.916 65.247 1.00 11.68 318 ARG B N 1
ATOM 9491 C CA . ARG C 1 242 ? -18.610 1.127 64.281 1.00 11.39 318 ARG B CA 1
ATOM 9492 C C . ARG C 1 242 ? -18.036 -0.294 64.134 1.00 11.48 318 ARG B C 1
ATOM 9493 O O . ARG C 1 242 ? -18.756 -1.303 64.135 1.00 11.29 318 ARG B O 1
ATOM 9501 N N . ASP C 1 243 ? -16.699 -0.393 64.017 1.00 12.06 319 ASP B N 1
ATOM 9502 C CA . ASP C 1 243 ? -16.083 -1.710 63.960 1.00 13.36 319 ASP B CA 1
ATOM 9503 C C . ASP C 1 243 ? -16.415 -2.562 65.224 1.00 12.05 319 ASP B C 1
ATOM 9504 O O . ASP C 1 243 ? -16.714 -3.750 65.106 1.00 12.71 319 ASP B O 1
ATOM 9509 N N . CYS C 1 244 ? -16.318 -1.936 66.383 1.00 12.99 320 CYS B N 1
ATOM 9510 C CA . CYS C 1 244 ? -16.670 -2.622 67.652 1.00 14.61 320 CYS B CA 1
ATOM 9511 C C . CYS C 1 244 ? -18.111 -3.117 67.658 1.00 13.75 320 CYS B C 1
ATOM 9512 O O . CYS C 1 244 ? -18.369 -4.273 68.003 1.00 13.09 320 CYS B O 1
ATOM 9515 N N . HIS C 1 245 ? -19.021 -2.264 67.245 1.00 13.11 321 HIS B N 1
ATOM 9516 C CA . HIS C 1 245 ? -20.443 -2.634 67.101 1.00 14.13 321 HIS B CA 1
ATOM 9517 C C . HIS C 1 245 ? -20.682 -3.899 66.258 1.00 15.19 321 HIS B C 1
ATOM 9518 O O . HIS C 1 245 ? -21.472 -4.765 66.649 1.00 14.60 321 HIS B O 1
ATOM 9525 N N . HIS C 1 246 ? -19.972 -4.019 65.146 1.00 14.19 322 HIS B N 1
ATOM 9526 C CA . HIS C 1 246 ? -20.089 -5.121 64.197 1.00 14.46 322 HIS B CA 1
ATOM 9527 C C . HIS C 1 246 ? -19.249 -6.342 64.520 1.00 15.68 322 HIS B C 1
ATOM 9528 O O . HIS C 1 246 ? -19.657 -7.452 64.384 1.00 16.88 322 HIS B O 1
ATOM 9535 N N . LEU C 1 247 ? -18.047 -6.116 65.043 1.00 13.95 323 LEU B N 1
ATOM 9536 C CA . LEU C 1 247 ? -17.170 -7.198 65.406 1.00 14.28 323 LEU B CA 1
ATOM 9537 C C . LEU C 1 247 ? -17.706 -7.980 66.633 1.00 16.45 323 LEU B C 1
ATOM 9538 O O . LEU C 1 247 ? -17.402 -9.155 66.762 1.00 19.15 323 LEU B O 1
ATOM 9543 N N . GLY C 1 248 ? -18.384 -7.296 67.562 1.00 16.07 324 GLY B N 1
ATOM 9544 C CA . GLY C 1 248 ? -18.680 -7.880 68.857 1.00 16.85 324 GLY B CA 1
ATOM 9545 C C . GLY C 1 248 ? -17.583 -7.730 69.875 1.00 19.49 324 GLY B C 1
ATOM 9546 O O . GLY C 1 248 ? -17.340 -8.615 70.659 1.00 18.32 324 GLY B O 1
ATOM 9547 N N . ILE C 1 249 ? -16.880 -6.611 69.824 1.00 17.95 325 ILE B N 1
ATOM 9548 C CA . ILE C 1 249 ? -15.802 -6.184 70.764 1.00 21.13 325 ILE B CA 1
ATOM 9549 C C . ILE C 1 249 ? -16.270 -4.829 71.292 1.00 23.71 325 ILE B C 1
ATOM 9550 O O . ILE C 1 249 ? -16.925 -4.089 70.542 1.00 21.51 325 ILE B O 1
ATOM 9555 N N . GLN C 1 250 ? -16.009 -4.484 72.538 1.00 25.20 326 GLN B N 1
ATOM 9556 C CA . GLN C 1 250 ? -16.585 -3.284 73.095 1.00 26.13 326 GLN B CA 1
ATOM 9557 C C . GLN C 1 250 ? -15.559 -2.151 73.027 1.00 24.69 326 GLN B C 1
ATOM 9558 O O . GLN C 1 250 ? -14.397 -2.419 73.246 1.00 23.28 326 GLN B O 1
ATOM 9564 N N . ASN C 1 251 ? -16.068 -0.937 72.658 1.00 27.10 327 ASN B N 1
ATOM 9565 C CA . ASN C 1 251 ? -15.257 0.263 72.484 1.00 27.96 327 ASN B CA 1
ATOM 9566 C C . ASN C 1 251 ? -15.115 0.957 73.867 1.00 23.08 327 ASN B C 1
ATOM 9567 O O . ASN C 1 251 ? -16.064 1.192 74.485 1.00 33.19 327 ASN B O 1
ATOM 9572 N N . ASN C 1 252 ? -13.890 1.193 74.295 1.00 21.66 328 ASN B N 1
ATOM 9573 C CA . ASN C 1 252 ? -13.467 1.808 75.525 1.00 22.21 328 ASN B CA 1
ATOM 9574 C C . ASN C 1 252 ? -13.078 3.397 75.383 1.00 22.90 328 ASN B C 1
ATOM 9575 O O . ASN C 1 252 ? -12.913 4.205 76.367 1.00 25.78 328 ASN B O 1
ATOM 9580 N N . PHE C 1 253 ? -12.977 3.890 74.175 1.00 18.10 329 PHE B N 1
ATOM 9581 C CA . PHE C 1 253 ? -12.674 5.308 73.941 1.00 18.19 329 PHE B CA 1
ATOM 9582 C C . PHE C 1 253 ? -13.949 6.148 73.874 1.00 18.71 329 PHE B C 1
ATOM 9583 O O . PHE C 1 253 ? -14.914 5.781 73.234 1.00 17.59 329 PHE B O 1
ATOM 9591 N N . ASP C 1 254 ? -13.985 7.276 74.589 1.00 16.94 330 ASP B N 1
ATOM 9592 C CA . ASP C 1 254 ? -15.132 8.182 74.595 1.00 15.91 330 ASP B CA 1
ATOM 9593 C C . ASP C 1 254 ? -14.844 9.445 73.793 1.00 16.62 330 ASP B C 1
ATOM 9594 O O . ASP C 1 254 ? -14.302 10.455 74.311 1.00 13.82 330 ASP B O 1
ATOM 9599 N N . TYR C 1 255 ? -15.268 9.454 72.530 1.00 16.33 331 TYR B N 1
ATOM 9600 C CA . TYR C 1 255 ? -15.001 10.594 71.641 1.00 19.10 331 TYR B CA 1
ATOM 9601 C C . TYR C 1 255 ? -15.799 11.808 72.064 1.00 17.03 331 TYR B C 1
ATOM 9602 O O . TYR C 1 255 ? -15.337 12.940 71.908 1.00 18.74 331 TYR B O 1
ATOM 9611 N N . LYS C 1 256 ? -17.023 11.624 72.572 1.00 17.91 332 LYS B N 1
ATOM 9612 C CA . LYS C 1 256 ? -17.822 12.771 72.996 1.00 18.83 332 LYS B CA 1
ATOM 9613 C C . LYS C 1 256 ? -17.181 13.527 74.113 1.00 16.39 332 LYS B C 1
ATOM 9614 O O . LYS C 1 256 ? -17.185 14.750 74.124 1.00 16.59 332 LYS B O 1
ATOM 9620 N N . ARG C 1 257 ? -16.546 12.822 75.042 1.00 14.91 333 ARG B N 1
ATOM 9621 C CA . ARG C 1 257 ? -15.739 13.462 76.113 1.00 15.41 333 ARG B CA 1
ATOM 9622 C C . ARG C 1 257 ? -14.631 14.268 75.499 1.00 15.88 333 ARG B C 1
ATOM 9623 O O . ARG C 1 257 ? -14.397 15.476 75.903 1.00 17.85 333 ARG B O 1
ATOM 9631 N N . PHE C 1 258 ? -13.902 13.652 74.563 1.00 15.84 334 PHE B N 1
ATOM 9632 C CA . PHE C 1 258 ? -12.790 14.352 73.921 1.00 17.10 334 PHE B CA 1
ATOM 9633 C C . PHE C 1 258 ? -13.287 15.723 73.325 1.00 17.57 334 PHE B C 1
ATOM 9634 O O . PHE C 1 258 ? -12.673 16.769 73.515 1.00 17.53 334 PHE B O 1
ATOM 9642 N N . ILE C 1 259 ? -14.387 15.670 72.594 1.00 18.04 335 ILE B N 1
ATOM 9643 C CA . ILE C 1 259 ? -14.915 16.872 71.974 1.00 21.26 335 ILE B CA 1
ATOM 9644 C C . ILE C 1 259 ? -15.227 17.926 73.007 1.00 23.99 335 ILE B C 1
ATOM 9645 O O . ILE C 1 259 ? -14.864 19.120 72.833 1.00 22.74 335 ILE B O 1
ATOM 9650 N N . LYS C 1 260 ? -15.838 17.499 74.123 1.00 20.96 336 LYS B N 1
ATOM 9651 C CA . LYS C 1 260 ? -16.142 18.403 75.173 1.00 24.31 336 LYS B CA 1
ATOM 9652 C C . LYS C 1 260 ? -14.948 19.108 75.745 1.00 22.54 336 LYS B C 1
ATOM 9653 O O . LYS C 1 260 ? -15.070 20.224 76.212 1.00 25.77 336 LYS B O 1
ATOM 9659 N N . PHE C 1 261 ? -13.805 18.466 75.745 1.00 20.99 337 PHE B N 1
ATOM 9660 C CA . PHE C 1 261 ? -12.646 19.018 76.372 1.00 22.62 337 PHE B CA 1
ATOM 9661 C C . PHE C 1 261 ? -11.691 19.600 75.360 1.00 22.67 337 PHE B C 1
ATOM 9662 O O . PHE C 1 261 ? -10.544 19.920 75.698 1.00 34.22 337 PHE B O 1
ATOM 9670 N N . ALA C 1 262 ? -12.083 19.708 74.090 1.00 21.58 338 ALA B N 1
ATOM 9671 C CA . ALA C 1 262 ? -11.108 20.133 73.064 1.00 19.30 338 ALA B CA 1
ATOM 9672 C C . ALA C 1 262 ? -11.182 21.637 72.961 1.00 20.96 338 ALA B C 1
ATOM 9673 O O . ALA C 1 262 ? -12.288 22.162 73.049 1.00 18.68 338 ALA B O 1
ATOM 9675 N N . ARG C 1 263 ? -10.039 22.299 72.717 1.00 20.63 339 ARG B N 1
ATOM 9676 C CA . ARG C 1 263 ? -9.982 23.759 72.567 1.00 23.69 339 ARG B CA 1
ATOM 9677 C C . ARG C 1 263 ? -8.938 24.045 71.538 1.00 21.61 339 ARG B C 1
ATOM 9678 O O . ARG C 1 263 ? -8.138 23.204 71.236 1.00 24.20 339 ARG B O 1
ATOM 9686 N N . VAL C 1 264 ? -8.988 25.248 70.948 1.00 21.44 340 VAL B N 1
ATOM 9687 C CA . VAL C 1 264 ? -7.929 25.663 70.018 1.00 21.88 340 VAL B CA 1
ATOM 9688 C C . VAL C 1 264 ? -7.024 26.675 70.723 1.00 19.77 340 VAL B C 1
ATOM 9689 O O . VAL C 1 264 ? -7.550 27.636 71.356 1.00 22.10 340 VAL B O 1
ATOM 9693 N N . CYS C 1 265 ? -5.733 26.450 70.662 1.00 22.44 341 CYS B N 1
ATOM 9694 C CA . CYS C 1 265 ? -4.734 27.292 71.343 1.00 23.52 341 CYS B CA 1
ATOM 9695 C C . CYS C 1 265 ? -3.609 27.556 70.376 1.00 26.64 341 CYS B C 1
ATOM 9696 O O . CYS C 1 265 ? -3.323 26.738 69.493 1.00 26.22 341 CYS B O 1
ATOM 9699 N N . GLU C 1 266 ? -2.909 28.683 70.595 1.00 30.18 342 GLU B N 1
ATOM 9700 C CA . GLU C 1 266 ? -1.736 28.968 69.802 1.00 33.27 342 GLU B CA 1
ATOM 9701 C C . GLU C 1 266 ? -0.590 28.143 70.325 1.00 30.98 342 GLU B C 1
ATOM 9702 O O . GLU C 1 266 ? -0.310 28.119 71.532 1.00 32.18 342 GLU B O 1
ATOM 9708 N N . VAL C 1 267 ? 0.039 27.395 69.427 1.00 30.32 343 VAL B N 1
ATOM 9709 C CA . VAL C 1 267 ? 1.248 26.598 69.714 1.00 35.38 343 VAL B CA 1
ATOM 9710 C C . VAL C 1 267 ? 2.263 26.929 68.579 1.00 44.17 343 VAL B C 1
ATOM 9711 O O . VAL C 1 267 ? 1.920 26.858 67.384 1.00 41.80 343 VAL B O 1
ATOM 9715 N N . ASP C 1 268 ? 3.452 27.366 69.004 1.00 53.68 344 ASP B N 1
ATOM 9716 C CA . ASP C 1 268 ? 4.551 27.799 68.094 1.00 54.50 344 ASP B CA 1
ATOM 9717 C C . ASP C 1 268 ? 4.022 28.572 66.890 1.00 50.86 344 ASP B C 1
ATOM 9718 O O . ASP C 1 268 ? 4.223 28.158 65.767 1.00 53.94 344 ASP B O 1
ATOM 9723 N N . ASN C 1 269 ? 3.275 29.644 67.162 1.00 48.98 345 ASN B N 1
ATOM 9724 C CA . ASN C 1 269 ? 2.705 30.550 66.149 1.00 53.27 345 ASN B CA 1
ATOM 9725 C C . ASN C 1 269 ? 1.613 29.964 65.215 1.00 49.29 345 ASN B C 1
ATOM 9726 O O . ASN C 1 269 ? 1.274 30.543 64.197 1.00 44.04 345 ASN B O 1
ATOM 9731 N N . GLU C 1 270 ? 0.996 28.872 65.631 1.00 43.96 346 GLU B N 1
ATOM 9732 C CA . GLU C 1 270 ? -0.040 28.256 64.822 1.00 45.37 346 GLU B CA 1
ATOM 9733 C C . GLU C 1 270 ? -1.216 27.874 65.737 1.00 41.66 346 GLU B C 1
ATOM 9734 O O . GLU C 1 270 ? -0.984 27.639 66.885 1.00 43.21 346 GLU B O 1
ATOM 9740 N N . LEU C 1 271 ? -2.450 27.996 65.251 1.00 34.42 347 LEU B N 1
ATOM 9741 C CA . LEU C 1 271 ? -3.656 27.646 66.044 1.00 32.85 347 LEU B CA 1
ATOM 9742 C C . LEU C 1 271 ? -3.919 26.136 65.859 1.00 31.09 347 LEU B C 1
ATOM 9743 O O . LEU C 1 271 ? -4.150 25.641 64.717 1.00 33.17 347 LEU B O 1
ATOM 9748 N N . ARG C 1 272 ? -3.805 25.410 66.964 1.00 29.59 348 ARG B N 1
ATOM 9749 C CA . ARG C 1 272 ? -3.971 23.925 66.979 1.00 26.82 348 ARG B CA 1
ATOM 9750 C C . ARG C 1 272 ? -5.069 23.508 67.957 1.00 22.69 348 ARG B C 1
ATOM 9751 O O . ARG C 1 272 ? -5.274 24.131 68.973 1.00 25.42 348 ARG B O 1
ATOM 9759 N N . ILE C 1 273 ? -5.621 22.318 67.675 1.00 25.09 349 ILE B N 1
ATOM 9760 C CA . ILE C 1 273 ? -6.580 21.734 68.594 1.00 23.34 349 ILE B CA 1
ATOM 9761 C C . ILE C 1 273 ? -5.774 21.173 69.751 1.00 25.09 349 ILE B C 1
ATOM 9762 O O . ILE C 1 273 ? -4.867 20.363 69.538 1.00 28.24 349 ILE B O 1
ATOM 9767 N N . CYS C 1 274 ? -6.146 21.535 70.986 1.00 21.35 350 CYS B N 1
ATOM 9768 C CA . CYS C 1 274 ? -5.454 21.089 72.163 1.00 22.29 350 CYS B CA 1
ATOM 9769 C C . CYS C 1 274 ? -6.459 20.334 73.084 1.00 20.50 350 CYS B C 1
ATOM 9770 O O . CYS C 1 274 ? -7.661 20.660 73.074 1.00 20.71 350 CYS B O 1
ATOM 9773 N N . ALA C 1 275 ? -5.943 19.435 73.891 1.00 20.90 351 ALA B N 1
ATOM 9774 C CA . ALA C 1 275 ? -6.801 18.677 74.820 1.00 22.55 351 ALA B CA 1
ATOM 9775 C C . ALA C 1 275 ? -6.581 19.231 76.228 1.00 21.38 351 ALA B C 1
ATOM 9776 O O . ALA C 1 275 ? -5.519 19.741 76.547 1.00 20.50 351 ALA B O 1
ATOM 9778 N N . ARG C 1 276 ? -7.559 19.016 77.106 1.00 20.75 352 ARG B N 1
ATOM 9779 C CA . ARG C 1 276 ? -7.318 19.273 78.485 1.00 20.48 352 ARG B CA 1
ATOM 9780 C C . ARG C 1 276 ? -6.220 18.370 79.005 1.00 18.05 352 ARG B C 1
ATOM 9781 O O . ARG C 1 276 ? -6.217 17.176 78.786 1.00 18.47 352 ARG B O 1
ATOM 9789 N N . ASP C 1 277 ? -5.359 18.940 79.801 1.00 17.82 353 ASP B N 1
ATOM 9790 C CA . ASP C 1 277 ? -4.199 18.248 80.420 1.00 20.88 353 ASP B CA 1
ATOM 9791 C C . ASP C 1 277 ? -4.602 16.873 81.033 1.00 21.40 353 ASP B C 1
ATOM 9792 O O . ASP C 1 277 ? -3.990 15.868 80.742 1.00 19.57 353 ASP B O 1
ATOM 9797 N N . LYS C 1 278 ? -5.626 16.881 81.837 1.00 21.83 354 LYS B N 1
ATOM 9798 C CA . LYS C 1 278 ? -6.076 15.660 82.489 1.00 27.54 354 LYS B CA 1
ATOM 9799 C C . LYS C 1 278 ? -6.656 14.617 81.565 1.00 24.29 354 LYS B C 1
ATOM 9800 O O . LYS C 1 278 ? -6.772 13.481 82.003 1.00 26.27 354 LYS B O 1
ATOM 9806 N N . GLU C 1 279 ? -6.897 14.903 80.311 1.00 22.09 355 GLU B N 1
ATOM 9807 C CA . GLU C 1 279 ? -7.295 13.915 79.330 1.00 20.82 355 GLU B CA 1
ATOM 9808 C C . GLU C 1 279 ? -6.111 13.124 78.740 1.00 19.94 355 GLU B C 1
ATOM 9809 O O . GLU C 1 279 ? -6.307 12.250 77.905 1.00 17.75 355 GLU B O 1
ATOM 9815 N N . VAL C 1 280 ? -4.878 13.376 79.196 1.00 17.28 356 VAL B N 1
ATOM 9816 C CA . VAL C 1 280 ? -3.722 12.737 78.530 1.00 15.93 356 VAL B CA 1
ATOM 9817 C C . VAL C 1 280 ? -3.773 11.187 78.595 1.00 15.24 356 VAL B C 1
ATOM 9818 O O . VAL C 1 280 ? -3.489 10.497 77.663 1.00 15.07 356 VAL B O 1
ATOM 9822 N N . GLY C 1 281 ? -4.138 10.662 79.760 1.00 15.56 357 GLY B N 1
ATOM 9823 C CA . GLY C 1 281 ? -4.339 9.210 79.940 1.00 16.66 357 GLY B CA 1
ATOM 9824 C C . GLY C 1 281 ? -5.348 8.612 78.996 1.00 15.51 357 GLY B C 1
ATOM 9825 O O . GLY C 1 281 ? -5.103 7.524 78.478 1.00 16.44 357 GLY B O 1
ATOM 9826 N N . ASN C 1 282 ? -6.418 9.341 78.727 1.00 13.84 358 ASN B N 1
ATOM 9827 C CA . ASN C 1 282 ? -7.421 8.916 77.779 1.00 14.87 358 ASN B CA 1
ATOM 9828 C C . ASN C 1 282 ? -6.897 8.851 76.359 1.00 14.03 358 ASN B C 1
ATOM 9829 O O . ASN C 1 282 ? -7.296 7.990 75.560 1.00 14.79 358 ASN B O 1
ATOM 9834 N N . LEU C 1 283 ? -5.955 9.751 76.012 1.00 14.26 359 LEU B N 1
ATOM 9835 C CA . LEU C 1 283 ? -5.317 9.702 74.717 1.00 16.39 359 LEU B CA 1
ATOM 9836 C C . LEU C 1 283 ? -4.319 8.565 74.545 1.00 15.27 359 LEU B C 1
ATOM 9837 O O . LEU C 1 283 ? -4.339 7.905 73.522 1.00 15.98 359 LEU B O 1
ATOM 9842 N N . TYR C 1 284 ? -3.495 8.307 75.560 1.00 16.05 360 TYR B N 1
ATOM 9843 C CA . TYR C 1 284 ? -2.720 7.087 75.563 1.00 17.09 360 TYR B CA 1
ATOM 9844 C C . TYR C 1 284 ? -3.657 5.879 75.395 1.00 17.51 360 TYR B C 1
ATOM 9845 O O . TYR C 1 284 ? -3.353 4.973 74.597 1.00 15.73 360 TYR B O 1
ATOM 9854 N N . ASP C 1 285 ? -4.767 5.864 76.122 1.00 17.87 361 ASP B N 1
ATOM 9855 C CA . ASP C 1 285 ? -5.731 4.788 75.954 1.00 16.49 361 ASP B CA 1
ATOM 9856 C C . ASP C 1 285 ? -6.371 4.757 74.574 1.00 16.61 361 ASP B C 1
ATOM 9857 O O . ASP C 1 285 ? -6.705 3.607 74.105 1.00 16.43 361 ASP B O 1
ATOM 9862 N N . MET C 1 286 ? -6.584 5.865 73.906 1.00 15.61 362 MET B N 1
ATOM 9863 C CA . MET C 1 286 ? -7.116 5.839 72.536 1.00 15.65 362 MET B CA 1
ATOM 9864 C C . MET C 1 286 ? -6.233 5.007 71.571 1.00 16.08 362 MET B C 1
ATOM 9865 O O . MET C 1 286 ? -6.684 4.190 70.775 1.00 14.45 362 MET B O 1
ATOM 9870 N N . PHE C 1 287 ? -4.926 5.250 71.654 1.00 15.69 363 PHE B N 1
ATOM 9871 C CA . PHE C 1 287 ? -3.958 4.517 70.869 1.00 15.54 363 PHE B CA 1
ATOM 9872 C C . PHE C 1 287 ? -3.833 3.081 71.261 1.00 15.39 363 PHE B C 1
ATOM 9873 O O . PHE C 1 287 ? -3.610 2.208 70.372 1.00 16.50 363 PHE B O 1
ATOM 9881 N N . HIS C 1 288 ? -3.981 2.804 72.567 1.00 14.89 364 HIS B N 1
ATOM 9882 C CA . HIS C 1 288 ? -3.965 1.397 73.050 1.00 15.91 364 HIS B CA 1
ATOM 9883 C C . HIS C 1 288 ? -5.175 0.669 72.409 1.00 15.57 364 HIS B C 1
ATOM 9884 O O . HIS C 1 288 ? -5.057 -0.482 71.964 1.00 15.48 364 HIS B O 1
ATOM 9891 N N . THR C 1 289 ? -6.321 1.355 72.369 1.00 14.84 365 THR B N 1
ATOM 9892 C CA . THR C 1 289 ? -7.531 0.817 71.773 1.00 16.26 365 THR B CA 1
ATOM 9893 C C . THR C 1 289 ? -7.346 0.457 70.296 1.00 17.57 365 THR B C 1
ATOM 9894 O O . THR C 1 289 ? -7.663 -0.646 69.863 1.00 16.87 365 THR B O 1
ATOM 9898 N N . ARG C 1 290 ? -6.765 1.387 69.551 1.00 15.73 366 ARG B N 1
ATOM 9899 C CA . ARG C 1 290 ? -6.434 1.154 68.171 1.00 14.60 366 ARG B CA 1
ATOM 9900 C C . ARG C 1 290 ? -5.528 -0.095 67.999 1.00 14.83 366 ARG B C 1
ATOM 9901 O O . ARG C 1 290 ? -5.742 -0.945 67.111 1.00 16.40 366 ARG B O 1
ATOM 9909 N N . ASN C 1 291 ? -4.507 -0.206 68.844 1.00 14.91 367 ASN B N 1
ATOM 9910 C CA . ASN C 1 291 ? -3.583 -1.326 68.741 1.00 15.93 367 ASN B CA 1
ATOM 9911 C C . ASN C 1 291 ? -4.292 -2.642 69.086 1.00 15.64 367 ASN B C 1
ATOM 9912 O O . ASN C 1 291 ? -4.057 -3.646 68.457 1.00 14.74 367 ASN B O 1
ATOM 9917 N N . SER C 1 292 ? -5.188 -2.616 70.085 1.00 15.50 368 SER B N 1
ATOM 9918 C CA . SER C 1 292 ? -5.940 -3.813 70.474 1.00 15.29 368 SER B CA 1
ATOM 9919 C C . SER C 1 292 ? -6.899 -4.236 69.386 1.00 13.26 368 SER B C 1
ATOM 9920 O O . SER C 1 292 ? -7.122 -5.420 69.195 1.00 16.27 368 SER B O 1
ATOM 9923 N N . LEU C 1 293 ? -7.525 -3.291 68.680 1.00 14.00 369 LEU B N 1
ATOM 9924 C CA . LEU C 1 293 ? -8.386 -3.620 67.548 1.00 15.01 369 LEU B CA 1
ATOM 9925 C C . LEU C 1 293 ? -7.578 -4.266 66.373 1.00 16.01 369 LEU B C 1
ATOM 9926 O O . LEU C 1 293 ? -8.012 -5.241 65.761 1.00 14.71 369 LEU B O 1
ATOM 9931 N N . HIS C 1 294 ? -6.390 -3.738 66.102 1.00 16.41 370 HIS B N 1
ATOM 9932 C CA . HIS C 1 294 ? -5.508 -4.416 65.184 1.00 17.23 370 HIS B CA 1
ATOM 9933 C C . HIS C 1 294 ? -5.124 -5.832 65.610 1.00 16.37 370 HIS B C 1
ATOM 9934 O O . HIS C 1 294 ? -5.160 -6.797 64.851 1.00 17.17 370 HIS B O 1
ATOM 9941 N N . ARG C 1 295 ? -4.764 -5.980 66.886 1.00 16.77 371 ARG B N 1
ATOM 9942 C CA . ARG C 1 295 ? -4.386 -7.307 67.382 1.00 20.64 371 ARG B CA 1
ATOM 9943 C C . ARG C 1 295 ? -5.530 -8.311 67.351 1.00 19.05 371 ARG B C 1
ATOM 9944 O O . ARG C 1 295 ? -5.314 -9.457 66.978 1.00 18.40 371 ARG B O 1
ATOM 9952 N N . ARG C 1 296 ? -6.698 -7.931 67.859 1.00 19.11 372 ARG B N 1
ATOM 9953 C CA . ARG C 1 296 ? -7.807 -8.867 67.945 1.00 17.96 372 ARG B CA 1
ATOM 9954 C C . ARG C 1 296 ? -8.463 -9.140 66.615 1.00 17.44 372 ARG B C 1
ATOM 9955 O O . ARG C 1 296 ? -8.864 -10.299 66.348 1.00 19.20 372 ARG B O 1
ATOM 9963 N N . ALA C 1 297 ? -8.580 -8.106 65.774 1.00 15.75 373 ALA B N 1
ATOM 9964 C CA . ALA C 1 297 ? -9.442 -8.137 64.571 1.00 15.38 373 ALA B CA 1
ATOM 9965 C C . ALA C 1 297 ? -8.731 -7.886 63.260 1.00 16.38 373 ALA B C 1
ATOM 9966 O O . ALA C 1 297 ? -8.681 -8.800 62.408 1.00 16.14 373 ALA B O 1
ATOM 9968 N N . TYR C 1 298 ? -8.138 -6.706 63.087 1.00 15.49 374 TYR B N 1
ATOM 9969 C CA . TYR C 1 298 ? -7.712 -6.345 61.755 1.00 16.51 374 TYR B CA 1
ATOM 9970 C C . TYR C 1 298 ? -6.522 -7.180 61.275 1.00 16.67 374 TYR B C 1
ATOM 9971 O O . TYR C 1 298 ? -6.380 -7.398 60.084 1.00 17.49 374 TYR B O 1
ATOM 9980 N N . GLN C 1 299 ? -5.698 -7.612 62.229 1.00 16.63 375 GLN B N 1
ATOM 9981 C CA . GLN C 1 299 ? -4.576 -8.514 61.898 1.00 16.17 375 GLN B CA 1
ATOM 9982 C C . GLN C 1 299 ? -4.786 -9.939 62.333 1.00 14.70 375 GLN B C 1
ATOM 9983 O O . GLN C 1 299 ? -3.820 -10.740 62.455 1.00 16.69 375 GLN B O 1
ATOM 9989 N N . HIS C 1 300 ? -6.046 -10.342 62.443 1.00 14.18 376 HIS B N 1
ATOM 9990 C CA . HIS C 1 300 ? -6.338 -11.700 62.775 1.00 14.96 376 HIS B CA 1
ATOM 9991 C C . HIS C 1 300 ? -5.589 -12.609 61.768 1.00 16.59 376 HIS B C 1
ATOM 9992 O O . HIS C 1 300 ? -5.659 -12.410 60.573 1.00 17.53 376 HIS B O 1
ATOM 9999 N N . LYS C 1 301 ? -4.907 -13.629 62.262 1.00 17.29 377 LYS B N 1
ATOM 10000 C CA . LYS C 1 301 ? -4.039 -14.468 61.403 1.00 18.48 377 LYS B CA 1
ATOM 10001 C C . LYS C 1 301 ? -4.804 -15.152 60.261 1.00 20.20 377 LYS B C 1
ATOM 10002 O O . LYS C 1 301 ? -4.271 -15.267 59.135 1.00 18.88 377 LYS B O 1
ATOM 10008 N N . VAL C 1 302 ? -6.077 -15.512 60.520 1.00 17.40 378 VAL B N 1
ATOM 10009 C CA . VAL C 1 302 ? -6.910 -16.129 59.501 1.00 18.73 378 VAL B CA 1
ATOM 10010 C C . VAL C 1 302 ? -7.506 -15.100 58.553 1.00 17.90 378 VAL B C 1
ATOM 10011 O O . VAL C 1 302 ? -7.549 -15.317 57.304 1.00 19.37 378 VAL B O 1
ATOM 10015 N N . GLY C 1 303 ? -7.919 -13.939 59.089 1.00 15.64 379 GLY B N 1
ATOM 10016 C CA . GLY C 1 303 ? -8.392 -12.887 58.224 1.00 16.23 379 GLY B CA 1
ATOM 10017 C C . GLY C 1 303 ? -7.290 -12.478 57.219 1.00 16.49 379 GLY B C 1
ATOM 10018 O O . GLY C 1 303 ? -7.567 -12.218 56.066 1.00 17.77 379 GLY B O 1
ATOM 10019 N N . ASN C 1 304 ? -6.062 -12.454 57.710 1.00 17.66 380 ASN B N 1
ATOM 10020 C CA . ASN C 1 304 ? -4.939 -12.048 56.867 1.00 17.34 380 ASN B CA 1
ATOM 10021 C C . ASN C 1 304 ? -4.664 -13.064 55.772 1.00 17.91 380 ASN B C 1
ATOM 10022 O O . ASN C 1 304 ? -4.367 -12.650 54.647 1.00 19.90 380 ASN B O 1
ATOM 10027 N N . ILE C 1 305 ? -4.775 -14.357 56.082 1.00 18.54 381 ILE B N 1
ATOM 10028 C CA . ILE C 1 305 ? -4.525 -15.353 55.080 1.00 19.52 381 ILE B CA 1
ATOM 10029 C C . ILE C 1 305 ? -5.624 -15.358 54.053 1.00 20.89 381 ILE B C 1
ATOM 10030 O O . ILE C 1 305 ? -5.354 -15.561 52.840 1.00 19.82 381 ILE B O 1
ATOM 10035 N N . ILE C 1 306 ? -6.853 -15.049 54.484 1.00 17.99 382 ILE B N 1
ATOM 10036 C CA . ILE C 1 306 ? -7.961 -14.912 53.548 1.00 20.07 382 ILE B CA 1
ATOM 10037 C C . ILE C 1 306 ? -7.735 -13.710 52.622 1.00 21.14 382 ILE B C 1
ATOM 10038 O O . ILE C 1 306 ? -7.859 -13.850 51.403 1.00 22.29 382 ILE B O 1
ATOM 10043 N N . ASP C 1 307 ? -7.334 -12.553 53.149 1.00 20.20 383 ASP B N 1
ATOM 10044 C CA . ASP C 1 307 ? -7.015 -11.405 52.306 1.00 22.99 383 ASP B CA 1
ATOM 10045 C C . ASP C 1 307 ? -5.869 -11.777 51.309 1.00 21.33 383 ASP B C 1
ATOM 10046 O O . ASP C 1 307 ? -5.842 -11.283 50.195 1.00 22.56 383 ASP B O 1
ATOM 10051 N N . THR C 1 308 ? -4.900 -12.543 51.808 1.00 20.37 384 THR B N 1
ATOM 10052 C CA . THR C 1 308 ? -3.833 -13.052 50.966 1.00 21.67 384 THR B CA 1
ATOM 10053 C C . THR C 1 308 ? -4.381 -13.948 49.874 1.00 20.66 384 THR B C 1
ATOM 10054 O O . THR C 1 308 ? -3.917 -13.771 48.706 1.00 21.12 384 THR B O 1
ATOM 10058 N N . MET C 1 309 ? -5.259 -14.841 50.114 1.00 20.70 385 MET B N 1
ATOM 10059 C CA . MET C 1 309 ? -5.769 -15.683 49.064 1.00 22.40 385 MET B CA 1
ATOM 10060 C C . MET C 1 309 ? -6.595 -14.904 48.067 1.00 24.38 385 MET B C 1
ATOM 10061 O O . MET C 1 309 ? -6.511 -15.135 46.851 1.00 19.97 385 MET B O 1
ATOM 10066 N N . ILE C 1 310 ? -7.328 -13.901 48.547 1.00 19.90 386 ILE B N 1
ATOM 10067 C CA . ILE C 1 310 ? -8.233 -13.201 47.654 1.00 19.79 386 ILE B CA 1
ATOM 10068 C C . ILE C 1 310 ? -7.330 -12.384 46.722 1.00 19.48 386 ILE B C 1
ATOM 10069 O O . ILE C 1 310 ? -7.604 -12.266 45.525 1.00 19.74 386 ILE B O 1
ATOM 10074 N N . THR C 1 311 ? -6.289 -11.781 47.285 1.00 18.33 387 THR B N 1
ATOM 10075 C CA . THR C 1 311 ? -5.362 -10.985 46.508 1.00 21.04 387 THR B CA 1
ATOM 10076 C C . THR C 1 311 ? -4.703 -11.844 45.390 1.00 20.79 387 THR B C 1
ATOM 10077 O O . THR C 1 311 ? -4.525 -11.390 44.267 1.00 22.40 387 THR B O 1
ATOM 10081 N N . ASP C 1 312 ? -4.332 -13.063 45.755 1.00 19.82 388 ASP B N 1
ATOM 10082 C CA . ASP C 1 312 ? -3.784 -14.005 44.812 1.00 21.11 388 ASP B CA 1
ATOM 10083 C C . ASP C 1 312 ? -4.775 -14.310 43.681 1.00 23.99 388 ASP B C 1
ATOM 10084 O O . ASP C 1 312 ? -4.396 -14.324 42.509 1.00 19.28 388 ASP B O 1
ATOM 10089 N N . ALA C 1 313 ? -6.047 -14.504 44.021 1.00 21.60 389 ALA B N 1
ATOM 10090 C CA . ALA C 1 313 ? -7.105 -14.716 43.006 1.00 22.80 389 ALA B CA 1
ATOM 10091 C C . ALA C 1 313 ? -7.241 -13.499 42.105 1.00 23.23 389 ALA B C 1
ATOM 10092 O O . ALA C 1 313 ? -7.351 -13.635 40.889 1.00 24.16 389 ALA B O 1
ATOM 10094 N N . PHE C 1 314 ? -7.221 -12.294 42.653 1.00 18.93 390 PHE B N 1
ATOM 10095 C CA . PHE C 1 314 ? -7.322 -11.070 41.841 1.00 20.10 390 PHE B CA 1
ATOM 10096 C C . PHE C 1 314 ? -6.133 -10.952 40.877 1.00 19.62 390 PHE B C 1
ATOM 10097 O O . PHE C 1 314 ? -6.267 -10.496 39.755 1.00 20.72 390 PHE B O 1
ATOM 10105 N N . LEU C 1 315 ? -4.959 -11.295 41.365 1.00 21.29 391 LEU B N 1
ATOM 10106 C CA . LEU C 1 315 ? -3.760 -11.267 40.504 1.00 21.28 391 LEU B CA 1
ATOM 10107 C C . LEU C 1 315 ? -3.873 -12.249 39.358 1.00 23.46 391 LEU B C 1
ATOM 10108 O O . LEU C 1 315 ? -3.497 -11.912 38.237 1.00 24.32 391 LEU B O 1
ATOM 10113 N N . LYS C 1 316 ? -4.347 -13.440 39.622 1.00 25.38 392 LYS B N 1
ATOM 10114 C CA . LYS C 1 316 ? -4.584 -14.436 38.574 1.00 25.57 392 LYS B CA 1
ATOM 10115 C C . LYS C 1 316 ? -5.739 -14.089 37.614 1.00 25.07 392 LYS B C 1
ATOM 10116 O O . LYS C 1 316 ? -5.834 -14.657 36.517 1.00 27.58 392 LYS B O 1
ATOM 10122 N N . ALA C 1 317 ? -6.642 -13.236 38.071 1.00 22.68 393 ALA B N 1
ATOM 10123 C CA . ALA C 1 317 ? -7.759 -12.769 37.269 1.00 22.24 393 ALA B CA 1
ATOM 10124 C C . ALA C 1 317 ? -7.452 -11.514 36.490 1.00 22.55 393 ALA B C 1
ATOM 10125 O O . ALA C 1 317 ? -8.178 -11.162 35.578 1.00 20.94 393 ALA B O 1
ATOM 10127 N N . ASP C 1 318 ? -6.382 -10.824 36.829 1.00 22.82 394 ASP B N 1
ATOM 10128 C CA . ASP C 1 318 ? -6.198 -9.435 36.400 1.00 26.83 394 ASP B CA 1
ATOM 10129 C C . ASP C 1 318 ? -6.085 -9.275 34.860 1.00 29.03 394 ASP B C 1
ATOM 10130 O O . ASP C 1 318 ? -6.583 -8.272 34.296 1.00 28.58 394 ASP B O 1
ATOM 10135 N N . ASP C 1 319 ? -5.485 -10.250 34.178 1.00 31.13 395 ASP B N 1
ATOM 10136 C CA . ASP C 1 319 ? -5.393 -10.186 32.725 1.00 31.69 395 ASP B CA 1
ATOM 10137 C C . ASP C 1 319 ? -6.724 -10.364 32.027 1.00 33.55 395 ASP B C 1
ATOM 10138 O O . ASP C 1 319 ? -6.797 -10.033 30.863 1.00 35.11 395 ASP B O 1
ATOM 10143 N N . TYR C 1 320 ? -7.740 -10.901 32.714 1.00 30.77 396 TYR B N 1
ATOM 10144 C CA . TYR C 1 320 ? -8.963 -11.356 32.062 1.00 30.98 396 TYR B CA 1
ATOM 10145 C C . TYR C 1 320 ? -10.231 -10.547 32.371 1.00 34.08 396 TYR B C 1
ATOM 10146 O O . TYR C 1 320 ? -11.163 -10.562 31.617 1.00 39.78 396 TYR B O 1
ATOM 10155 N N . ILE C 1 321 ? -10.310 -9.952 33.541 1.00 31.67 397 ILE B N 1
ATOM 10156 C CA . ILE C 1 321 ? -11.519 -9.194 33.909 1.00 29.02 397 ILE B CA 1
ATOM 10157 C C . ILE C 1 321 ? -11.409 -7.845 33.241 1.00 25.49 397 ILE B C 1
ATOM 10158 O O . ILE C 1 321 ? -10.313 -7.289 33.145 1.00 30.22 397 ILE B O 1
ATOM 10163 N N . GLU C 1 322 ? -12.507 -7.389 32.659 1.00 27.76 398 GLU B N 1
ATOM 10164 C CA . GLU C 1 322 ? -12.543 -6.118 31.977 1.00 32.33 398 GLU B CA 1
ATOM 10165 C C . GLU C 1 322 ? -13.511 -5.193 32.724 1.00 32.67 398 GLU B C 1
ATOM 10166 O O . GLU C 1 322 ? -14.600 -5.626 33.149 1.00 33.08 398 GLU B O 1
ATOM 10172 N N . ILE C 1 323 ? -13.103 -3.931 32.872 1.00 28.64 399 ILE B N 1
ATOM 10173 C CA . ILE C 1 323 ? -13.945 -2.945 33.466 1.00 29.19 399 ILE B CA 1
ATOM 10174 C C . ILE C 1 323 ? -13.991 -1.789 32.473 1.00 29.62 399 ILE B C 1
ATOM 10175 O O . ILE C 1 323 ? -12.978 -1.192 32.098 1.00 30.87 399 ILE B O 1
ATOM 10180 N N . THR C 1 324 ? -15.194 -1.486 32.019 1.00 26.66 400 THR B N 1
ATOM 10181 C CA . THR C 1 324 ? -15.371 -0.417 31.071 1.00 29.29 400 THR B CA 1
ATOM 10182 C C . THR C 1 324 ? -15.382 0.946 31.757 1.00 29.78 400 THR B C 1
ATOM 10183 O O . THR C 1 324 ? -16.199 1.179 32.666 1.00 30.73 400 THR B O 1
ATOM 10187 N N . GLY C 1 325 ? -14.511 1.835 31.268 1.00 28.48 401 GLY B N 1
ATOM 10188 C CA . GLY C 1 325 ? -14.360 3.195 31.713 1.00 29.16 401 GLY B CA 1
ATOM 10189 C C . GLY C 1 325 ? -14.781 4.274 30.754 1.00 29.80 401 GLY B C 1
ATOM 10190 O O . GLY C 1 325 ? -15.704 4.068 29.949 1.00 30.81 401 GLY B O 1
ATOM 10191 N N . ALA C 1 326 ? -14.183 5.455 30.900 1.00 31.68 402 ALA B N 1
ATOM 10192 C CA . ALA C 1 326 ? -14.594 6.609 30.086 1.00 38.72 402 ALA B CA 1
ATOM 10193 C C . ALA C 1 326 ? -14.391 6.317 28.594 1.00 41.85 402 ALA B C 1
ATOM 10194 O O . ALA C 1 326 ? -13.365 5.724 28.225 1.00 40.74 402 ALA B O 1
ATOM 10196 N N . GLY C 1 327 ? -15.378 6.683 27.777 1.00 42.08 403 GLY B N 1
ATOM 10197 C CA . GLY C 1 327 ? -15.335 6.504 26.319 1.00 39.25 403 GLY B CA 1
ATOM 10198 C C . GLY C 1 327 ? -15.285 5.056 25.879 1.00 39.89 403 GLY B C 1
ATOM 10199 O O . GLY C 1 327 ? -14.698 4.752 24.863 1.00 43.23 403 GLY B O 1
ATOM 10200 N N . GLY C 1 328 ? -15.848 4.151 26.665 1.00 35.84 404 GLY B N 1
ATOM 10201 C CA . GLY C 1 328 ? -15.843 2.737 26.334 1.00 35.08 404 GLY B CA 1
ATOM 10202 C C . GLY C 1 328 ? -14.495 2.007 26.434 1.00 33.84 404 GLY B C 1
ATOM 10203 O O . GLY C 1 328 ? -14.442 0.821 26.192 1.00 39.53 404 GLY B O 1
ATOM 10204 N N . LYS C 1 329 ? -13.434 2.697 26.797 1.00 33.64 405 LYS B N 1
ATOM 10205 C CA . LYS C 1 329 ? -12.135 2.063 27.073 1.00 37.57 405 LYS B CA 1
ATOM 10206 C C . LYS C 1 329 ? -12.224 1.008 28.187 1.00 35.82 405 LYS B C 1
ATOM 10207 O O . LYS C 1 329 ? -12.972 1.166 29.159 1.00 32.39 405 LYS B O 1
ATOM 10213 N N . LYS C 1 330 ? -11.404 -0.045 28.052 1.00 31.93 406 LYS B N 1
ATOM 10214 C CA . LYS C 1 330 ? -11.393 -1.174 28.957 1.00 32.41 406 LYS B CA 1
ATOM 10215 C C . LYS C 1 330 ? -10.204 -1.087 29.904 1.00 31.46 406 LYS B C 1
ATOM 10216 O O . LYS C 1 330 ? -9.083 -0.683 29.521 1.00 26.10 406 LYS B O 1
ATOM 10222 N N . TYR C 1 331 ? -10.451 -1.404 31.163 1.00 25.95 407 TYR B N 1
ATOM 10223 C CA . TYR C 1 331 ? -9.417 -1.400 32.157 1.00 22.17 407 TYR B CA 1
ATOM 10224 C C . TYR C 1 331 ? -9.401 -2.750 32.822 1.00 22.52 407 TYR B C 1
ATOM 10225 O O . TYR C 1 331 ? -10.347 -3.543 32.691 1.00 23.44 407 TYR B O 1
ATOM 10234 N N . ARG C 1 332 ? -8.300 -3.026 33.521 1.00 24.26 408 ARG B N 1
ATOM 10235 C CA . ARG C 1 332 ? -8.152 -4.216 34.343 1.00 24.88 408 ARG B CA 1
ATOM 10236 C C . ARG C 1 332 ? -8.394 -3.837 35.797 1.00 21.05 408 ARG B C 1
ATOM 10237 O O . ARG C 1 332 ? -8.403 -2.653 36.126 1.00 20.64 408 ARG B O 1
ATOM 10245 N N . ILE C 1 333 ? -8.434 -4.823 36.669 1.00 21.74 409 ILE B N 1
ATOM 10246 C CA . ILE C 1 333 ? -8.519 -4.556 38.114 1.00 22.01 409 ILE B CA 1
ATOM 10247 C C . ILE C 1 333 ? -7.375 -3.633 38.521 1.00 24.16 409 ILE B C 1
ATOM 10248 O O . ILE C 1 333 ? -7.569 -2.648 39.247 1.00 20.05 409 ILE B O 1
ATOM 10253 N N . SER C 1 334 ? -6.166 -3.913 38.006 1.00 21.44 410 SER B N 1
ATOM 10254 C CA . SER C 1 334 ? -4.970 -3.158 38.378 1.00 22.85 410 SER B CA 1
ATOM 10255 C C . SER C 1 334 ? -4.875 -1.802 37.679 1.00 23.82 410 SER B C 1
ATOM 10256 O O . SER C 1 334 ? -4.100 -0.973 38.117 1.00 21.93 410 SER B O 1
ATOM 10259 N N . THR C 1 335 ? -5.639 -1.555 36.637 1.00 23.11 411 THR B N 1
ATOM 10260 C CA . THR C 1 335 ? -5.563 -0.258 35.943 1.00 24.38 411 THR B CA 1
ATOM 10261 C C . THR C 1 335 ? -6.801 0.617 36.103 1.00 24.47 411 THR B C 1
ATOM 10262 O O . THR C 1 335 ? -6.806 1.778 35.686 1.00 23.23 411 THR B O 1
ATOM 10266 N N . ALA C 1 336 ? -7.833 0.101 36.767 1.00 23.09 412 ALA B N 1
ATOM 10267 C CA . ALA C 1 336 ? -9.014 0.895 37.026 1.00 21.10 412 ALA B CA 1
ATOM 10268 C C . ALA C 1 336 ? -8.712 2.149 37.831 1.00 20.55 412 ALA B C 1
ATOM 10269 O O . ALA C 1 336 ? -9.386 3.154 37.678 1.00 25.34 412 ALA B O 1
ATOM 10271 N N . ILE C 1 337 ? -7.627 2.096 38.625 1.00 19.69 413 ILE B N 1
ATOM 10272 C CA . ILE C 1 337 ? -7.170 3.243 39.396 1.00 23.63 413 ILE B CA 1
ATOM 10273 C C . ILE C 1 337 ? -6.780 4.444 38.544 1.00 28.28 413 ILE B C 1
ATOM 10274 O O . ILE C 1 337 ? -6.667 5.538 39.043 1.00 25.94 413 ILE B O 1
ATOM 10279 N N . ASP C 1 338 ? -6.562 4.211 37.264 1.00 28.19 414 ASP B N 1
ATOM 10280 C CA . ASP C 1 338 ? -6.186 5.250 36.311 1.00 29.30 414 ASP B CA 1
ATOM 10281 C C . ASP C 1 338 ? -7.360 5.926 35.640 1.00 28.72 414 ASP B C 1
ATOM 10282 O O . ASP C 1 338 ? -7.134 6.851 34.830 1.00 27.54 414 ASP B O 1
ATOM 10287 N N . ASP C 1 339 ? -8.603 5.526 35.943 1.00 25.85 415 ASP B N 1
ATOM 10288 C CA . ASP C 1 339 ? -9.790 6.072 35.246 1.00 24.31 415 ASP B CA 1
ATOM 10289 C C . ASP C 1 339 ? -10.977 6.055 36.201 1.00 24.10 415 ASP B C 1
ATOM 10290 O O . ASP C 1 339 ? -11.476 4.970 36.463 1.00 21.63 415 ASP B O 1
ATOM 10295 N N . MET C 1 340 ? -11.382 7.174 36.736 1.00 25.83 416 MET B N 1
ATOM 10296 C CA . MET C 1 340 ? -12.362 7.134 37.809 1.00 24.31 416 MET B CA 1
ATOM 10297 C C . MET C 1 340 ? -13.690 6.602 37.380 1.00 25.66 416 MET B C 1
ATOM 10298 O O . MET C 1 340 ? -14.420 6.014 38.207 1.00 23.43 416 MET B O 1
ATOM 10303 N N . GLU C 1 341 ? -14.019 6.707 36.105 1.00 26.54 417 GLU B N 1
ATOM 10304 C CA . GLU C 1 341 ? -15.224 6.083 35.658 1.00 27.42 417 GLU B CA 1
ATOM 10305 C C . GLU C 1 341 ? -15.200 4.562 35.751 1.00 26.57 417 GLU B C 1
ATOM 10306 O O . GLU C 1 341 ? -16.172 3.902 36.170 1.00 24.08 417 GLU B O 1
ATOM 10312 N N . ALA C 1 342 ? -14.080 3.945 35.437 1.00 23.80 418 ALA B N 1
ATOM 10313 C CA . ALA C 1 342 ? -13.893 2.484 35.650 1.00 25.26 418 ALA B CA 1
ATOM 10314 C C . ALA C 1 342 ? -13.805 2.150 37.140 1.00 22.23 418 ALA B C 1
ATOM 10315 O O . ALA C 1 342 ? -14.437 1.183 37.627 1.00 19.82 418 ALA B O 1
ATOM 10317 N N . TYR C 1 343 ? -13.022 2.940 37.891 1.00 22.78 419 TYR B N 1
ATOM 10318 C CA . TYR C 1 343 ? -12.881 2.703 39.328 1.00 21.89 419 TYR B CA 1
ATOM 10319 C C . TYR C 1 343 ? -14.225 2.778 40.061 1.00 23.01 419 TYR B C 1
ATOM 10320 O O . TYR C 1 343 ? -14.457 2.056 41.030 1.00 20.11 419 TYR B O 1
ATOM 10329 N N . THR C 1 344 ? -15.122 3.609 39.587 1.00 23.20 420 THR B N 1
ATOM 10330 C CA . THR C 1 344 ? -16.469 3.693 40.147 1.00 23.63 420 THR B CA 1
ATOM 10331 C C . THR C 1 344 ? -17.152 2.328 40.171 1.00 25.75 420 THR B C 1
ATOM 10332 O O . THR C 1 344 ? -17.978 2.017 41.068 1.00 27.17 420 THR B O 1
ATOM 10336 N N . LYS C 1 345 ? -16.835 1.468 39.201 1.00 22.96 421 LYS B N 1
ATOM 10337 C CA . LYS C 1 345 ? -17.421 0.168 39.056 1.00 22.53 421 LYS B CA 1
ATOM 10338 C C . LYS C 1 345 ? -16.557 -0.928 39.579 1.00 20.25 421 LYS B C 1
ATOM 10339 O O . LYS C 1 345 ? -16.814 -2.113 39.315 1.00 22.54 421 LYS B O 1
ATOM 10345 N N . LEU C 1 346 ? -15.522 -0.584 40.333 1.00 21.44 422 LEU B N 1
ATOM 10346 C CA . LEU C 1 346 ? -14.604 -1.577 40.885 1.00 21.50 422 LEU B CA 1
ATOM 10347 C C . LEU C 1 346 ? -14.852 -1.687 42.401 1.00 20.16 422 LEU B C 1
ATOM 10348 O O . LEU C 1 346 ? -14.402 -0.835 43.203 1.00 21.04 422 LEU B O 1
ATOM 10353 N N . THR C 1 347 ? -15.540 -2.755 42.789 1.00 20.53 423 THR B N 1
ATOM 10354 C CA . THR C 1 347 ? -15.975 -2.947 44.160 1.00 19.73 423 THR B CA 1
ATOM 10355 C C . THR C 1 347 ? -15.785 -4.403 44.545 1.00 21.08 423 THR B C 1
ATOM 10356 O O . THR C 1 347 ? -15.144 -5.154 43.826 1.00 18.63 423 THR B O 1
ATOM 10360 N N . ASP C 1 348 ? -16.321 -4.799 45.704 1.00 19.85 424 ASP B N 1
ATOM 10361 C CA . ASP C 1 348 ? -16.229 -6.196 46.133 1.00 21.50 424 ASP B CA 1
ATOM 10362 C C . ASP C 1 348 ? -16.909 -7.182 45.184 1.00 19.80 424 ASP B C 1
ATOM 10363 O O . ASP C 1 348 ? -16.652 -8.402 45.233 1.00 21.17 424 ASP B O 1
ATOM 10368 N N . ASN C 1 349 ? -17.760 -6.678 44.322 1.00 21.37 425 ASN B N 1
ATOM 10369 C CA . ASN C 1 349 ? -18.393 -7.473 43.244 1.00 25.11 425 ASN B CA 1
ATOM 10370 C C . ASN C 1 349 ? -17.389 -8.328 42.430 1.00 21.04 425 ASN B C 1
ATOM 10371 O O . ASN C 1 349 ? -17.748 -9.338 41.869 1.00 19.91 425 ASN B O 1
ATOM 10376 N N . ILE C 1 350 ? -16.170 -7.835 42.317 1.00 21.66 426 ILE B N 1
ATOM 10377 C CA . ILE C 1 350 ? -15.113 -8.504 41.544 1.00 23.98 426 ILE B CA 1
ATOM 10378 C C . ILE C 1 350 ? -14.907 -9.911 42.083 1.00 21.76 426 ILE B C 1
ATOM 10379 O O . ILE C 1 350 ? -14.663 -10.832 41.326 1.00 20.85 426 ILE B O 1
ATOM 10384 N N . PHE C 1 351 ? -15.004 -10.084 43.412 1.00 20.03 427 PHE B N 1
ATOM 10385 C CA . PHE C 1 351 ? -14.859 -11.384 44.037 1.00 18.78 427 PHE B CA 1
ATOM 10386 C C . PHE C 1 351 ? -15.942 -12.321 43.470 1.00 19.95 427 PHE B C 1
ATOM 10387 O O . PHE C 1 351 ? -15.665 -13.460 43.119 1.00 17.11 427 PHE B O 1
ATOM 10395 N N . LEU C 1 352 ? -17.188 -11.856 43.437 1.00 18.52 428 LEU B N 1
ATOM 10396 C CA . LEU C 1 352 ? -18.271 -12.716 42.955 1.00 20.56 428 LEU B CA 1
ATOM 10397 C C . LEU C 1 352 ? -18.227 -12.935 41.439 1.00 20.71 428 LEU B C 1
ATOM 10398 O O . LEU C 1 352 ? -18.557 -13.985 40.976 1.00 20.23 428 LEU B O 1
ATOM 10403 N N . GLU C 1 353 ? -17.793 -11.928 40.702 1.00 22.39 429 GLU B N 1
ATOM 10404 C CA . GLU C 1 353 ? -17.632 -12.071 39.245 1.00 22.06 429 GLU B CA 1
ATOM 10405 C C . GLU C 1 353 ? -16.615 -13.225 38.955 1.00 25.17 429 GLU B C 1
ATOM 10406 O O . GLU C 1 353 ? -16.869 -14.095 38.153 1.00 27.17 429 GLU B O 1
ATOM 10412 N N . ILE C 1 354 ? -15.500 -13.234 39.689 1.00 21.70 430 ILE B N 1
ATOM 10413 C CA . ILE C 1 354 ? -14.558 -14.342 39.625 1.00 21.59 430 ILE B CA 1
ATOM 10414 C C . ILE C 1 354 ? -15.174 -15.656 40.092 1.00 23.07 430 ILE B C 1
ATOM 10415 O O . ILE C 1 354 ? -15.133 -16.670 39.360 1.00 20.32 430 ILE B O 1
ATOM 10420 N N . LEU C 1 355 ? -15.832 -15.633 41.249 1.00 20.22 431 LEU B N 1
ATOM 10421 C CA . LEU C 1 355 ? -16.364 -16.868 41.816 1.00 19.56 431 LEU B CA 1
ATOM 10422 C C . LEU C 1 355 ? -17.404 -17.484 40.892 1.00 19.89 431 LEU B C 1
ATOM 10423 O O . LEU C 1 355 ? -17.471 -18.727 40.811 1.00 21.86 431 LEU B O 1
ATOM 10428 N N . TYR C 1 356 ? -18.222 -16.659 40.258 1.00 20.61 432 TYR B N 1
ATOM 10429 C CA . TYR C 1 356 ? -19.328 -17.155 39.446 1.00 23.37 432 TYR B CA 1
ATOM 10430 C C . TYR C 1 356 ? -18.956 -17.348 37.963 1.00 27.72 432 TYR B C 1
ATOM 10431 O O . TYR C 1 356 ? -19.810 -17.780 37.175 1.00 24.76 432 TYR B O 1
ATOM 10440 N N . SER C 1 357 ? -17.712 -17.044 37.597 1.00 25.65 433 SER B N 1
ATOM 10441 C CA . SER C 1 357 ? -17.269 -17.094 36.217 1.00 26.51 433 SER B CA 1
ATOM 10442 C C . SER C 1 357 ? -17.294 -18.505 35.655 1.00 28.55 433 SER B C 1
ATOM 10443 O O . SER C 1 357 ? -17.180 -19.461 36.397 1.00 28.89 433 SER B O 1
ATOM 10446 N N . THR C 1 358 ? -17.402 -18.614 34.312 1.00 29.28 434 THR B N 1
ATOM 10447 C CA . THR C 1 358 ? -17.255 -19.917 33.600 1.00 32.71 434 THR B CA 1
ATOM 10448 C C . THR C 1 358 ? -16.071 -19.927 32.598 1.00 34.65 434 THR B C 1
ATOM 10449 O O . THR C 1 358 ? -15.637 -21.009 32.162 1.00 36.61 434 THR B O 1
ATOM 10453 N N . ASP C 1 359 ? -15.537 -18.742 32.276 1.00 35.10 435 ASP B N 1
ATOM 10454 C CA . ASP C 1 359 ? -14.403 -18.580 31.402 1.00 35.51 435 ASP B CA 1
ATOM 10455 C C . ASP C 1 359 ? -13.233 -19.444 31.870 1.00 37.78 435 ASP B C 1
ATOM 10456 O O . ASP C 1 359 ? -12.760 -19.317 33.057 1.00 31.90 435 ASP B O 1
ATOM 10461 N N . PRO C 1 360 ? -12.692 -20.297 30.931 1.00 37.30 436 PRO B N 1
ATOM 10462 C CA . PRO C 1 360 ? -11.603 -21.150 31.356 1.00 33.68 436 PRO B CA 1
ATOM 10463 C C . PRO C 1 360 ? -10.364 -20.351 31.767 1.00 28.27 436 PRO B C 1
ATOM 10464 O O . PRO C 1 360 ? -9.534 -20.853 32.534 1.00 30.83 436 PRO B O 1
ATOM 10468 N N . LYS C 1 361 ? -10.182 -19.146 31.209 1.00 29.63 437 LYS B N 1
ATOM 10469 C CA . LYS C 1 361 ? -8.994 -18.327 31.567 1.00 31.75 437 LYS B CA 1
ATOM 10470 C C . LYS C 1 361 ? -9.034 -17.880 33.043 1.00 29.43 437 LYS B C 1
ATOM 10471 O O . LYS C 1 361 ? -8.000 -17.586 33.623 1.00 29.28 437 LYS B O 1
ATOM 10477 N N . LEU C 1 362 ? -10.235 -17.867 33.629 1.00 30.00 438 LEU B N 1
ATOM 10478 C CA . LEU C 1 362 ? -10.454 -17.511 35.049 1.00 31.62 438 LEU B CA 1
ATOM 10479 C C . LEU C 1 362 ? -10.495 -18.708 36.000 1.00 32.14 438 LEU B C 1
ATOM 10480 O O . LEU C 1 362 ? -10.699 -18.551 37.231 1.00 28.87 438 LEU B O 1
ATOM 10485 N N . LYS C 1 363 ? -10.215 -19.895 35.477 1.00 32.05 439 LYS B N 1
ATOM 10486 C CA . LYS C 1 363 ? -10.240 -21.077 36.285 1.00 35.07 439 LYS B CA 1
ATOM 10487 C C . LYS C 1 363 ? -9.307 -21.047 37.506 1.00 29.24 439 LYS B C 1
ATOM 10488 O O . LYS C 1 363 ? -9.707 -21.429 38.604 1.00 28.87 439 LYS B O 1
ATOM 10494 N N . ASP C 1 364 ? -8.080 -20.616 37.329 1.00 26.20 440 ASP B N 1
ATOM 10495 C CA . ASP C 1 364 ? -7.148 -20.594 38.407 1.00 26.94 440 ASP B CA 1
ATOM 10496 C C . ASP C 1 364 ? -7.566 -19.592 39.523 1.00 24.74 440 ASP B C 1
ATOM 10497 O O . ASP C 1 364 ? -7.462 -19.902 40.724 1.00 24.31 440 ASP B O 1
ATOM 10502 N N . ALA C 1 365 ? -8.035 -18.424 39.096 1.00 24.03 441 ALA B N 1
ATOM 10503 C CA . ALA C 1 365 ? -8.541 -17.405 40.053 1.00 24.20 441 ALA B CA 1
ATOM 10504 C C . ALA C 1 365 ? -9.778 -17.943 40.773 1.00 25.00 441 ALA B C 1
ATOM 10505 O O . ALA C 1 365 ? -9.868 -17.892 42.020 1.00 26.25 441 ALA B O 1
ATOM 10507 N N . ARG C 1 366 ? -10.731 -18.438 40.000 1.00 22.47 442 ARG B N 1
ATOM 10508 C CA . ARG C 1 366 ? -11.946 -19.031 40.524 1.00 27.09 442 ARG B CA 1
ATOM 10509 C C . ARG C 1 366 ? -11.702 -20.177 41.513 1.00 27.95 442 ARG B C 1
ATOM 10510 O O . ARG C 1 366 ? -12.360 -20.238 42.585 1.00 24.51 442 ARG B O 1
ATOM 10518 N N . GLU C 1 367 ? -10.764 -21.079 41.198 1.00 26.56 443 GLU B N 1
ATOM 10519 C CA . GLU C 1 367 ? -10.430 -22.138 42.101 1.00 27.20 443 GLU B CA 1
ATOM 10520 C C . GLU C 1 367 ? -9.909 -21.683 43.476 1.00 25.17 443 GLU B C 1
ATOM 10521 O O . GLU C 1 367 ? -10.230 -22.354 44.498 1.00 24.55 443 GLU B O 1
ATOM 10527 N N . ILE C 1 368 ? -9.172 -20.576 43.522 1.00 21.36 444 ILE B N 1
ATOM 10528 C CA . ILE C 1 368 ? -8.680 -20.092 44.807 1.00 22.26 444 ILE B CA 1
ATOM 10529 C C . ILE C 1 368 ? -9.918 -19.685 45.677 1.00 22.05 444 ILE B C 1
ATOM 10530 O O . ILE C 1 368 ? -10.032 -20.052 46.842 1.00 20.84 444 ILE B O 1
ATOM 10535 N N . LEU C 1 369 ? -10.838 -18.961 45.043 1.00 21.01 445 LEU B N 1
ATOM 10536 C CA . LEU C 1 369 ? -12.021 -18.467 45.751 1.00 21.01 445 LEU B CA 1
ATOM 10537 C C . LEU C 1 369 ? -12.902 -19.600 46.200 1.00 22.31 445 LEU B C 1
ATOM 10538 O O . LEU C 1 369 ? -13.458 -19.574 47.312 1.00 20.52 445 LEU B O 1
ATOM 10543 N N . LYS C 1 370 ? -12.999 -20.636 45.369 1.00 20.41 446 LYS B N 1
ATOM 10544 C CA . LYS C 1 370 ? -13.688 -21.842 45.757 1.00 21.56 446 LYS B CA 1
ATOM 10545 C C . LYS C 1 370 ? -13.071 -22.510 46.966 1.00 19.84 446 LYS B C 1
ATOM 10546 O O . LYS C 1 370 ? -13.824 -22.982 47.857 1.00 21.55 446 LYS B O 1
ATOM 10552 N N . GLN C 1 371 ? -11.751 -22.581 47.010 1.00 18.65 447 GLN B N 1
ATOM 10553 C CA . GLN C 1 371 ? -11.129 -23.162 48.179 1.00 21.44 447 GLN B CA 1
ATOM 10554 C C . GLN C 1 371 ? -11.386 -22.326 49.485 1.00 21.35 447 GLN B C 1
ATOM 10555 O O . GLN C 1 371 ? -11.532 -22.882 50.574 1.00 19.93 447 GLN B O 1
ATOM 10561 N N . ILE C 1 372 ? -11.439 -21.013 49.358 1.00 22.18 448 ILE B N 1
ATOM 10562 C CA . ILE C 1 372 ? -11.876 -20.163 50.485 1.00 20.44 448 ILE B CA 1
ATOM 10563 C C . ILE C 1 372 ? -13.279 -20.624 50.973 1.00 21.79 448 ILE B C 1
ATOM 10564 O O . ILE C 1 372 ? -13.472 -20.826 52.160 1.00 17.72 448 ILE B O 1
ATOM 10569 N N . GLU C 1 373 ? -14.224 -20.820 50.066 1.00 21.76 449 GLU B N 1
ATOM 10570 C CA . GLU C 1 373 ? -15.566 -21.246 50.464 1.00 21.79 449 GLU B CA 1
ATOM 10571 C C . GLU C 1 373 ? -15.635 -22.579 51.152 1.00 21.71 449 GLU B C 1
ATOM 10572 O O . GLU C 1 373 ? -16.447 -22.779 52.060 1.00 19.11 449 GLU B O 1
ATOM 10578 N N . TYR C 1 374 ? -14.764 -23.509 50.724 1.00 20.14 450 TYR B N 1
ATOM 10579 C CA . TYR C 1 374 ? -14.628 -24.783 51.429 1.00 19.88 450 TYR B CA 1
ATOM 10580 C C . TYR C 1 374 ? -13.777 -24.709 52.694 1.00 18.98 450 TYR B C 1
ATOM 10581 O O . TYR C 1 374 ? -13.657 -25.700 53.409 1.00 17.71 450 TYR B O 1
ATOM 10590 N N . ARG C 1 375 ? -13.200 -23.531 52.968 1.00 18.48 451 ARG B N 1
ATOM 10591 C CA . ARG C 1 375 ? -12.332 -23.301 54.103 1.00 19.69 451 ARG B CA 1
ATOM 10592 C C . ARG C 1 375 ? -11.088 -24.159 53.992 1.00 21.55 451 ARG B C 1
ATOM 10593 O O . ARG C 1 375 ? -10.538 -24.648 54.992 1.00 21.13 451 ARG B O 1
ATOM 10601 N N . ASN C 1 376 ? -10.675 -24.399 52.761 1.00 19.83 452 ASN B N 1
ATOM 10602 C CA . ASN C 1 376 ? -9.345 -24.988 52.503 1.00 21.96 452 ASN B CA 1
ATOM 10603 C C . ASN C 1 376 ? -8.297 -23.891 52.374 1.00 21.97 452 ASN B C 1
ATOM 10604 O O . ASN C 1 376 ? -7.875 -23.526 51.297 1.00 21.45 452 ASN B O 1
ATOM 10609 N N . LEU C 1 377 ? -7.907 -23.335 53.518 1.00 20.54 453 LEU B N 1
ATOM 10610 C CA . LEU C 1 377 ? -7.026 -22.181 53.613 1.00 21.07 453 LEU B CA 1
ATOM 10611 C C . LEU C 1 377 ? -5.612 -22.628 53.737 1.00 22.68 453 LEU B C 1
ATOM 10612 O O . LEU C 1 377 ? -5.354 -23.662 54.299 1.00 23.58 453 LEU B O 1
ATOM 10617 N N . PHE C 1 378 ? -4.686 -21.788 53.334 1.00 23.55 454 PHE B N 1
ATOM 10618 C CA . PHE C 1 378 ? -3.247 -21.981 53.706 1.00 24.19 454 PHE B CA 1
ATOM 10619 C C . PHE C 1 378 ? -3.157 -22.043 55.231 1.00 25.70 454 PHE B C 1
ATOM 10620 O O . PHE C 1 378 ? -3.963 -21.451 55.939 1.00 26.73 454 PHE B O 1
ATOM 10628 N N . LYS C 1 379 ? -2.256 -22.869 55.726 1.00 25.84 455 LYS B N 1
ATOM 10629 C CA . LYS C 1 379 ? -2.221 -23.162 57.145 1.00 27.92 455 LYS B CA 1
ATOM 10630 C C . LYS C 1 379 ? -1.237 -22.322 57.886 1.00 28.71 455 LYS B C 1
ATOM 10631 O O . LYS C 1 379 ? -0.132 -22.132 57.462 1.00 23.31 455 LYS B O 1
ATOM 10637 N N . TYR C 1 380 ? -1.669 -21.819 59.009 1.00 28.18 456 TYR B N 1
ATOM 10638 C CA . TYR C 1 380 ? -0.826 -21.009 59.897 1.00 28.07 456 TYR B CA 1
ATOM 10639 C C . TYR C 1 380 ? 0.213 -21.871 60.553 1.00 29.60 456 TYR B C 1
ATOM 10640 O O . TYR C 1 380 ? -0.084 -22.877 61.156 1.00 27.69 456 TYR B O 1
ATOM 10649 N N . VAL C 1 381 ? 1.443 -21.486 60.380 1.00 29.49 457 VAL B N 1
ATOM 10650 C CA . VAL C 1 381 ? 2.577 -22.215 60.968 1.00 29.84 457 VAL B CA 1
ATOM 10651 C C . VAL C 1 381 ? 3.040 -21.582 62.292 1.00 35.40 457 VAL B C 1
ATOM 10652 O O . VAL C 1 381 ? 3.321 -22.278 63.260 1.00 39.83 457 VAL B O 1
ATOM 10656 N N . GLY C 1 382 ? 3.140 -20.269 62.340 1.00 32.81 458 GLY B N 1
ATOM 10657 C CA . GLY C 1 382 ? 3.518 -19.614 63.577 1.00 34.00 458 GLY B CA 1
ATOM 10658 C C . GLY C 1 382 ? 3.827 -18.157 63.367 1.00 34.09 458 GLY B C 1
ATOM 10659 O O . GLY C 1 382 ? 3.714 -17.616 62.253 1.00 27.50 458 GLY B O 1
ATOM 10660 N N . GLU C 1 383 ? 4.192 -17.523 64.464 1.00 32.57 459 GLU B N 1
ATOM 10661 C CA . GLU C 1 383 ? 4.404 -16.073 64.547 1.00 36.61 459 GLU B CA 1
ATOM 10662 C C . GLU C 1 383 ? 5.617 -15.833 65.395 1.00 38.23 459 GLU B C 1
ATOM 10663 O O . GLU C 1 383 ? 5.824 -16.512 66.383 1.00 38.20 459 GLU B O 1
ATOM 10669 N N . THR C 1 384 ? 6.374 -14.805 65.039 1.00 34.63 460 THR B N 1
ATOM 10670 C CA . THR C 1 384 ? 7.512 -14.374 65.768 1.00 34.07 460 THR B CA 1
ATOM 10671 C C . THR C 1 384 ? 7.668 -12.873 65.580 1.00 35.66 460 THR B C 1
ATOM 10672 O O . THR C 1 384 ? 6.957 -12.275 64.781 1.00 30.00 460 THR B O 1
ATOM 10676 N N . GLN C 1 385 ? 8.585 -12.288 66.350 1.00 38.19 461 GLN B N 1
ATOM 10677 C CA . GLN C 1 385 ? 8.952 -10.878 66.233 1.00 37.59 461 GLN B CA 1
ATOM 10678 C C . GLN C 1 385 ? 10.446 -10.675 66.234 1.00 37.23 461 GLN B C 1
ATOM 10679 O O . GLN C 1 385 ? 11.149 -11.397 66.946 1.00 39.53 461 GLN B O 1
ATOM 10685 N N . PRO C 1 386 ? 10.930 -9.693 65.441 1.00 42.64 462 PRO B N 1
ATOM 10686 C CA . PRO C 1 386 ? 12.318 -9.272 65.659 1.00 42.73 462 PRO B CA 1
ATOM 10687 C C . PRO C 1 386 ? 12.436 -8.594 67.030 1.00 42.98 462 PRO B C 1
ATOM 10688 O O . PRO C 1 386 ? 11.431 -8.066 67.565 1.00 53.03 462 PRO B O 1
ATOM 10692 N N . THR C 1 387 ? 13.638 -8.591 67.588 1.00 48.04 463 THR B N 1
ATOM 10693 C CA . THR C 1 387 ? 13.935 -7.971 68.879 1.00 55.77 463 THR B CA 1
ATOM 10694 C C . THR C 1 387 ? 14.508 -6.572 68.646 1.00 54.46 463 THR B C 1
ATOM 10695 O O . THR C 1 387 ? 15.193 -6.343 67.663 1.00 53.34 463 THR B O 1
ATOM 10699 N N . GLY C 1 388 ? 14.167 -5.657 69.529 1.00 56.95 464 GLY B N 1
ATOM 10700 C CA . GLY C 1 388 ? 14.766 -4.311 69.490 1.00 62.20 464 GLY B CA 1
ATOM 10701 C C . GLY C 1 388 ? 14.106 -3.388 68.494 1.00 61.20 464 GLY B C 1
ATOM 10702 O O . GLY C 1 388 ? 12.888 -3.453 68.284 1.00 49.93 464 GLY B O 1
ATOM 10703 N N . GLN C 1 389 ? 14.921 -2.537 67.869 1.00 57.53 465 GLN B N 1
ATOM 10704 C CA . GLN C 1 389 ? 14.471 -1.664 66.796 1.00 59.09 465 GLN B CA 1
ATOM 10705 C C . GLN C 1 389 ? 14.564 -2.267 65.369 1.00 48.64 465 GLN B C 1
ATOM 10706 O O . GLN C 1 389 ? 14.236 -1.624 64.396 1.00 52.25 465 GLN B O 1
ATOM 10712 N N . ILE C 1 390 ? 14.929 -3.536 65.285 1.00 52.69 466 ILE B N 1
ATOM 10713 C CA . ILE C 1 390 ? 15.142 -4.263 64.014 1.00 47.07 466 ILE B CA 1
ATOM 10714 C C . ILE C 1 390 ? 13.835 -4.365 63.208 1.00 45.12 466 ILE B C 1
ATOM 10715 O O . ILE C 1 390 ? 12.768 -4.767 63.766 1.00 49.00 466 ILE B O 1
ATOM 10720 N N . LYS C 1 391 ? 13.876 -3.957 61.939 1.00 42.49 467 LYS B N 1
ATOM 10721 C CA . LYS C 1 391 ? 12.653 -3.859 61.130 1.00 45.61 467 LYS B CA 1
ATOM 10722 C C . LYS C 1 391 ? 12.818 -4.365 59.701 1.00 47.33 467 LYS B C 1
ATOM 10723 O O . LYS C 1 391 ? 13.609 -3.816 58.927 1.00 47.79 467 LYS B O 1
ATOM 10729 N N . ILE C 1 392 ? 12.082 -5.415 59.346 1.00 38.25 468 ILE B N 1
ATOM 10730 C CA . ILE C 1 392 ? 12.022 -5.888 57.954 1.00 38.27 468 ILE B CA 1
ATOM 10731 C C . ILE C 1 392 ? 11.303 -4.883 57.058 1.00 39.98 468 ILE B C 1
ATOM 10732 O O . ILE C 1 392 ? 10.204 -4.468 57.371 1.00 36.44 468 ILE B O 1
ATOM 10737 N N . LYS C 1 393 ? 11.881 -4.508 55.927 1.00 40.12 469 LYS B N 1
ATOM 10738 C CA . LYS C 1 393 ? 11.300 -3.479 55.035 1.00 42.45 469 LYS B CA 1
ATOM 10739 C C . LYS C 1 393 ? 10.540 -4.094 53.891 1.00 41.99 469 LYS B C 1
ATOM 10740 O O . LYS C 1 393 ? 10.808 -5.227 53.484 1.00 42.41 469 LYS B O 1
ATOM 10746 N N . ARG C 1 394 ? 9.614 -3.328 53.333 1.00 44.47 470 ARG B N 1
ATOM 10747 C CA . ARG C 1 394 ? 8.723 -3.788 52.267 1.00 56.50 470 ARG B CA 1
ATOM 10748 C C . ARG C 1 394 ? 9.474 -4.421 51.070 1.00 60.83 470 ARG B C 1
ATOM 10749 O O . ARG C 1 394 ? 9.034 -5.440 50.518 1.00 58.65 470 ARG B O 1
ATOM 10757 N N . GLU C 1 395 ? 10.616 -3.857 50.698 1.00 62.31 471 GLU B N 1
ATOM 10758 C CA . GLU C 1 395 ? 11.381 -4.368 49.548 1.00 65.05 471 GLU B CA 1
ATOM 10759 C C . GLU C 1 395 ? 11.988 -5.764 49.819 1.00 65.08 471 GLU B C 1
ATOM 10760 O O . GLU C 1 395 ? 12.215 -6.510 48.867 1.00 64.76 471 GLU B O 1
ATOM 10766 N N . ASP C 1 396 ? 12.204 -6.107 51.076 1.00 61.31 472 ASP B N 1
ATOM 10767 C CA . ASP C 1 396 ? 12.652 -7.456 51.450 1.00 59.24 472 ASP B CA 1
ATOM 10768 C C . ASP C 1 396 ? 11.521 -8.521 51.515 1.00 49.62 472 ASP B C 1
ATOM 10769 O O . ASP C 1 396 ? 11.849 -9.691 51.700 1.00 50.95 472 ASP B O 1
ATOM 10774 N N . TYR C 1 397 ? 10.236 -8.123 51.431 1.00 44.59 473 TYR B N 1
ATOM 10775 C CA . TYR C 1 397 ? 9.143 -9.090 51.679 1.00 46.27 473 TYR B CA 1
ATOM 10776 C C . TYR C 1 397 ? 9.233 -10.333 50.785 1.00 48.21 473 TYR B C 1
ATOM 10777 O O . TYR C 1 397 ? 9.099 -11.461 51.247 1.00 39.76 473 TYR B O 1
ATOM 10786 N N . GLU C 1 398 ? 9.496 -10.107 49.512 1.00 51.65 474 GLU B N 1
ATOM 10787 C CA . GLU C 1 398 ? 9.583 -11.223 48.552 1.00 57.22 474 GLU B CA 1
ATOM 10788 C C . GLU C 1 398 ? 10.741 -12.216 48.778 1.00 49.97 474 GLU B C 1
ATOM 10789 O O . GLU C 1 398 ? 10.614 -13.366 48.439 1.00 58.19 474 GLU B O 1
ATOM 10795 N N . SER C 1 399 ? 11.833 -11.803 49.398 1.00 53.04 475 SER B N 1
ATOM 10796 C CA . SER C 1 399 ? 12.931 -12.698 49.735 1.00 50.17 475 SER B CA 1
ATOM 10797 C C . SER C 1 399 ? 12.635 -13.629 50.934 1.00 49.53 475 SER B C 1
ATOM 10798 O O . SER C 1 399 ? 13.415 -14.567 51.244 1.00 46.58 475 SER B O 1
ATOM 10801 N N . LEU C 1 400 ? 11.549 -13.358 51.675 1.00 42.46 476 LEU B N 1
ATOM 10802 C CA . LEU C 1 400 ? 11.383 -14.048 52.943 1.00 38.76 476 LEU B CA 1
ATOM 10803 C C . LEU C 1 400 ? 10.990 -15.512 52.801 1.00 34.70 476 LEU B C 1
ATOM 10804 O O . LEU C 1 400 ? 11.538 -16.334 53.534 1.00 38.20 476 LEU B O 1
ATOM 10809 N N . PRO C 1 401 ? 10.048 -15.865 51.892 1.00 31.68 477 PRO B N 1
ATOM 10810 C CA . PRO C 1 401 ? 9.711 -17.306 51.781 1.00 35.04 477 PRO B CA 1
ATOM 10811 C C . PRO C 1 401 ? 10.946 -18.167 51.403 1.00 40.43 477 PRO B C 1
ATOM 10812 O O . PRO C 1 401 ? 11.090 -19.278 51.918 1.00 38.78 477 PRO B O 1
ATOM 10816 N N . LYS C 1 402 ? 11.812 -17.645 50.543 1.00 47.84 478 LYS B N 1
ATOM 10817 C CA . LYS C 1 402 ? 13.102 -18.321 50.202 1.00 54.18 478 LYS B CA 1
ATOM 10818 C C . LYS C 1 402 ? 13.983 -18.508 51.440 1.00 54.04 478 LYS B C 1
ATOM 10819 O O . LYS C 1 402 ? 14.578 -19.591 51.661 1.00 60.02 478 LYS B O 1
ATOM 10825 N N . GLU C 1 403 ? 14.061 -17.459 52.263 1.00 51.52 479 GLU B N 1
ATOM 10826 C CA . GLU C 1 403 ? 14.797 -17.567 53.505 1.00 51.44 479 GLU B CA 1
ATOM 10827 C C . GLU C 1 403 ? 14.252 -18.710 54.395 1.00 53.08 479 GLU B C 1
ATOM 10828 O O . GLU C 1 403 ? 14.998 -19.492 54.998 1.00 54.21 479 GLU B O 1
ATOM 10834 N N . VAL C 1 404 ? 12.921 -18.803 54.534 1.00 50.82 480 VAL B N 1
ATOM 10835 C CA . VAL C 1 404 ? 12.356 -19.817 55.431 1.00 44.92 480 VAL B CA 1
ATOM 10836 C C . VAL C 1 404 ? 12.689 -21.220 54.923 1.00 44.95 480 VAL B C 1
ATOM 10837 O O . VAL C 1 404 ? 13.119 -22.106 55.689 1.00 45.32 480 VAL B O 1
ATOM 10841 N N . ALA C 1 405 ? 12.502 -21.393 53.622 1.00 43.26 481 ALA B N 1
ATOM 10842 C CA . ALA C 1 405 ? 12.795 -22.652 52.906 1.00 50.72 481 ALA B CA 1
ATOM 10843 C C . ALA C 1 405 ? 14.295 -23.039 52.949 1.00 57.10 481 ALA B C 1
ATOM 10844 O O . ALA C 1 405 ? 14.610 -24.242 52.851 1.00 63.19 481 ALA B O 1
ATOM 10846 N N . SER C 1 406 ? 15.168 -22.048 53.127 1.00 58.40 482 SER B N 1
ATOM 10847 C CA . SER C 1 406 ? 16.634 -22.284 53.223 1.00 59.48 482 SER B CA 1
ATOM 10848 C C . SER C 1 406 ? 17.105 -22.631 54.626 1.00 61.36 482 SER B C 1
ATOM 10849 O O . SER C 1 406 ? 18.238 -23.004 54.799 1.00 63.40 482 SER B O 1
ATOM 10852 N N . ALA C 1 407 ? 16.240 -22.519 55.619 1.00 58.22 483 ALA B N 1
ATOM 10853 C CA . ALA C 1 407 ? 16.604 -22.928 56.965 1.00 61.78 483 ALA B CA 1
ATOM 10854 C C . ALA C 1 407 ? 16.838 -24.451 57.050 1.00 62.34 483 ALA B C 1
ATOM 10855 O O . ALA C 1 407 ? 16.277 -25.227 56.284 1.00 56.23 483 ALA B O 1
ATOM 10857 N N . LYS C 1 408 ? 17.724 -24.807 57.952 1.00 64.66 484 LYS B N 1
ATOM 10858 C CA . LYS C 1 408 ? 18.298 -26.166 58.009 1.00 66.87 484 LYS B CA 1
ATOM 10859 C C . LYS C 1 408 ? 18.027 -26.779 59.378 1.00 63.45 484 LYS B C 1
ATOM 10860 O O . LYS C 1 408 ? 18.946 -26.894 60.237 1.00 64.51 484 LYS B O 1
ATOM 10866 N N . PRO C 1 409 ? 16.764 -27.174 59.602 1.00 63.67 485 PRO B N 1
ATOM 10867 C CA . PRO C 1 409 ? 16.446 -27.772 60.895 1.00 71.33 485 PRO B CA 1
ATOM 10868 C C . PRO C 1 409 ? 17.184 -29.078 61.010 1.00 70.67 485 PRO B C 1
ATOM 10869 O O . PRO C 1 409 ? 17.217 -29.826 60.065 1.00 75.18 485 PRO B O 1
ATOM 10873 N N . LYS C 1 410 ? 17.793 -29.305 62.161 1.00 80.41 486 LYS B N 1
ATOM 10874 C CA . LYS C 1 410 ? 18.486 -30.569 62.486 1.00 84.51 486 LYS B CA 1
ATOM 10875 C C . LYS C 1 410 ? 17.495 -31.623 62.998 1.00 82.03 486 LYS B C 1
ATOM 10876 O O . LYS C 1 410 ? 17.520 -32.021 64.176 1.00 84.64 486 LYS B O 1
ATOM 10882 N N . VAL C 1 411 ? 16.625 -32.071 62.108 1.00 73.67 487 VAL B N 1
ATOM 10883 C CA . VAL C 1 411 ? 15.556 -32.982 62.455 1.00 76.04 487 VAL B CA 1
ATOM 10884 C C . VAL C 1 411 ? 15.360 -33.836 61.231 1.00 72.71 487 VAL B C 1
ATOM 10885 O O . VAL C 1 411 ? 15.682 -33.421 60.127 1.00 67.45 487 VAL B O 1
ATOM 10889 N N . LEU C 1 412 ? 14.862 -35.034 61.449 1.00 80.60 488 LEU B N 1
ATOM 10890 C CA . LEU C 1 412 ? 14.513 -35.934 60.376 1.00 80.86 488 LEU B CA 1
ATOM 10891 C C . LEU C 1 412 ? 13.217 -35.417 59.785 1.00 75.91 488 LEU B C 1
ATOM 10892 O O . LEU C 1 412 ? 12.227 -35.275 60.501 1.00 71.02 488 LEU B O 1
ATOM 10897 N N . LEU C 1 413 ? 13.249 -35.157 58.480 1.00 70.53 489 LEU B N 1
ATOM 10898 C CA . LEU C 1 413 ? 12.106 -34.638 57.722 1.00 72.65 489 LEU B CA 1
ATOM 10899 C C . LEU C 1 413 ? 11.810 -35.459 56.487 1.00 75.52 489 LEU B C 1
ATOM 10900 O O . LEU C 1 413 ? 12.697 -35.681 55.672 1.00 76.43 489 LEU B O 1
ATOM 10905 N N . ASP C 1 414 ? 10.557 -35.900 56.396 1.00 74.74 490 ASP B N 1
ATOM 10906 C CA . ASP C 1 414 ? 10.060 -36.690 55.283 1.00 78.06 490 ASP B CA 1
ATOM 10907 C C . ASP C 1 414 ? 9.937 -35.800 54.043 1.00 79.88 490 ASP B C 1
ATOM 10908 O O . ASP C 1 414 ? 10.750 -35.890 53.116 1.00 90.35 490 ASP B O 1
ATOM 10913 N N . VAL C 1 415 ? 8.991 -34.865 54.053 1.00 75.55 491 VAL B N 1
ATOM 10914 C CA . VAL C 1 415 ? 8.828 -33.940 52.906 1.00 67.93 491 VAL B CA 1
ATOM 10915 C C . VAL C 1 415 ? 9.868 -32.821 53.016 1.00 65.22 491 VAL B C 1
ATOM 10916 O O . VAL C 1 415 ? 10.280 -32.441 54.104 1.00 59.25 491 VAL B O 1
ATOM 10920 N N . LYS C 1 416 ? 10.258 -32.289 51.870 1.00 61.33 492 LYS B N 1
ATOM 10921 C CA . LYS C 1 416 ? 11.045 -31.059 51.825 1.00 63.93 492 LYS B CA 1
ATOM 10922 C C . LYS C 1 416 ? 10.189 -30.013 51.104 1.00 58.37 492 LYS B C 1
ATOM 10923 O O . LYS C 1 416 ? 9.413 -30.321 50.178 1.00 53.74 492 LYS B O 1
ATOM 10929 N N . LEU C 1 417 ? 10.312 -28.779 51.561 1.00 47.95 493 LEU B N 1
ATOM 10930 C CA . LEU C 1 417 ? 9.472 -27.703 51.137 1.00 45.95 493 LEU B CA 1
ATOM 10931 C C . LEU C 1 417 ? 10.329 -26.690 50.431 1.00 44.18 493 LEU B C 1
ATOM 10932 O O . LEU C 1 417 ? 11.469 -26.463 50.794 1.00 48.65 493 LEU B O 1
ATOM 10937 N N . LYS C 1 418 ? 9.724 -26.065 49.417 1.00 45.67 494 LYS B N 1
ATOM 10938 C CA . LYS C 1 418 ? 10.309 -24.993 48.619 1.00 51.53 494 LYS B CA 1
ATOM 10939 C C . LYS C 1 418 ? 9.706 -23.616 48.999 1.00 49.89 494 LYS B C 1
ATOM 10940 O O . LYS C 1 418 ? 8.705 -23.500 49.711 1.00 47.36 494 LYS B O 1
ATOM 10946 N N . ALA C 1 419 ? 10.373 -22.584 48.506 1.00 47.78 495 ALA B N 1
ATOM 10947 C CA . ALA C 1 419 ? 9.956 -21.204 48.704 1.00 44.49 495 ALA B CA 1
ATOM 10948 C C . ALA C 1 419 ? 8.492 -20.936 48.439 1.00 48.02 495 ALA B C 1
ATOM 10949 O O . ALA C 1 419 ? 7.811 -20.352 49.269 1.00 42.82 495 ALA B O 1
ATOM 10951 N N . GLU C 1 420 ? 8.014 -21.434 47.319 1.00 46.03 496 GLU B N 1
ATOM 10952 C CA . GLU C 1 420 ? 6.652 -21.202 46.883 1.00 46.32 496 GLU B CA 1
ATOM 10953 C C . GLU C 1 420 ? 5.622 -21.936 47.776 1.00 40.77 496 GLU B C 1
ATOM 10954 O O . GLU C 1 420 ? 4.459 -21.687 47.630 1.00 40.79 496 GLU B O 1
ATOM 10960 N N . ASP C 1 421 ? 6.073 -22.782 48.720 1.00 37.03 497 ASP B N 1
ATOM 10961 C CA . ASP C 1 421 ? 5.154 -23.411 49.671 1.00 37.11 497 ASP B CA 1
ATOM 10962 C C . ASP C 1 421 ? 4.855 -22.535 50.912 1.00 33.16 497 ASP B C 1
ATOM 10963 O O . ASP C 1 421 ? 4.002 -22.874 51.697 1.00 32.68 497 ASP B O 1
ATOM 10968 N N . PHE C 1 422 ? 5.615 -21.454 51.063 1.00 32.57 498 PHE B N 1
ATOM 10969 C CA . PHE C 1 422 ? 5.552 -20.610 52.238 1.00 31.07 498 PHE B CA 1
ATOM 10970 C C . PHE C 1 422 ? 4.970 -19.266 51.870 1.00 32.65 498 PHE B C 1
ATOM 10971 O O . PHE C 1 422 ? 5.210 -18.754 50.780 1.00 30.76 498 PHE B O 1
ATOM 10979 N N . ILE C 1 423 ? 4.181 -18.712 52.806 1.00 28.67 499 ILE B N 1
ATOM 10980 C CA . ILE C 1 423 ? 3.795 -17.287 52.841 1.00 27.21 499 ILE B CA 1
ATOM 10981 C C . ILE C 1 423 ? 4.337 -16.680 54.125 1.00 25.07 499 ILE B C 1
ATOM 10982 O O . ILE C 1 423 ? 4.229 -17.263 55.212 1.00 27.98 499 ILE B O 1
ATOM 10987 N N . VAL C 1 424 ? 4.954 -15.523 53.994 1.00 26.68 500 VAL B N 1
ATOM 10988 C CA . VAL C 1 424 ? 5.498 -14.821 55.144 1.00 26.29 500 VAL B CA 1
ATOM 10989 C C . VAL C 1 424 ? 4.810 -13.461 55.129 1.00 26.40 500 VAL B C 1
ATOM 10990 O O . VAL C 1 424 ? 4.978 -12.703 54.188 1.00 25.73 500 VAL B O 1
ATOM 10994 N N . ASP C 1 425 ? 4.003 -13.169 56.161 1.00 25.87 501 ASP B N 1
ATOM 10995 C CA . ASP C 1 425 ? 3.209 -11.910 56.253 1.00 24.94 501 ASP B CA 1
ATOM 10996 C C . ASP C 1 425 ? 3.842 -11.046 57.354 1.00 24.40 501 ASP B C 1
ATOM 10997 O O . ASP C 1 425 ? 3.957 -11.502 58.490 1.00 28.64 501 ASP B O 1
ATOM 11002 N N . VAL C 1 426 ? 4.345 -9.874 56.986 1.00 22.72 502 VAL B N 1
ATOM 11003 C CA . VAL C 1 426 ? 4.988 -8.964 57.932 1.00 25.97 502 VAL B CA 1
ATOM 11004 C C . VAL C 1 426 ? 4.001 -7.843 58.358 1.00 25.50 502 VAL B C 1
ATOM 11005 O O . VAL C 1 426 ? 3.429 -7.171 57.545 1.00 25.60 502 VAL B O 1
ATOM 11009 N N . ILE C 1 427 ? 3.766 -7.720 59.614 1.00 24.37 503 ILE B N 1
ATOM 11010 C CA . ILE C 1 427 ? 2.785 -6.727 60.116 1.00 25.42 503 ILE B CA 1
ATOM 11011 C C . ILE C 1 427 ? 3.444 -5.671 60.952 1.00 21.33 503 ILE B C 1
ATOM 11012 O O . ILE C 1 427 ? 4.101 -5.970 61.922 1.00 21.54 503 ILE B O 1
ATOM 11017 N N . ASN C 1 428 ? 3.258 -4.441 60.577 1.00 20.85 504 ASN B N 1
ATOM 11018 C CA . ASN C 1 428 ? 3.715 -3.319 61.374 1.00 22.05 504 ASN B CA 1
ATOM 11019 C C . ASN C 1 428 ? 2.606 -2.826 62.355 1.00 23.24 504 ASN B C 1
ATOM 11020 O O . ASN C 1 428 ? 1.533 -2.429 62.001 1.00 25.03 504 ASN B O 1
ATOM 11025 N N . MET C 1 429 ? 2.884 -3.009 63.600 1.00 24.92 505 MET B N 1
ATOM 11026 C CA . MET C 1 429 ? 1.975 -2.530 64.670 1.00 23.87 505 MET B CA 1
ATOM 11027 C C . MET C 1 429 ? 2.593 -1.280 65.301 1.00 22.51 505 MET B C 1
ATOM 11028 O O . MET C 1 429 ? 3.703 -1.348 65.838 1.00 22.06 505 MET B O 1
ATOM 11033 N N . ASP C 1 430 ? 1.905 -0.159 65.226 1.00 21.29 506 ASP B N 1
ATOM 11034 C CA . ASP C 1 430 ? 2.456 1.061 65.869 1.00 22.93 506 ASP B CA 1
ATOM 11035 C C . ASP C 1 430 ? 1.362 2.056 66.244 1.00 26.40 506 ASP B C 1
ATOM 11036 O O . ASP C 1 430 ? 0.157 1.767 66.009 1.00 25.53 506 ASP B O 1
ATOM 11041 N N . TYR C 1 431 ? 1.780 3.180 66.803 1.00 22.77 507 TYR B N 1
ATOM 11042 C CA . TYR C 1 431 ? 0.829 4.243 67.245 1.00 22.77 507 TYR B CA 1
ATOM 11043 C C . TYR C 1 431 ? 0.618 5.310 66.191 1.00 22.90 507 TYR B C 1
ATOM 11044 O O . TYR C 1 431 ? 0.198 6.403 66.485 1.00 23.92 507 TYR B O 1
ATOM 11053 N N . GLY C 1 432 ? 0.856 4.960 64.929 1.00 24.24 508 GLY B N 1
ATOM 11054 C CA . GLY C 1 432 ? 0.503 5.774 63.790 1.00 24.42 508 GLY B CA 1
ATOM 11055 C C . GLY C 1 432 ? 1.558 6.732 63.327 1.00 25.63 508 GLY B C 1
ATOM 11056 O O . GLY C 1 432 ? 1.346 7.375 62.325 1.00 25.50 508 GLY B O 1
ATOM 11057 N N . MET C 1 433 ? 2.712 6.779 64.005 1.00 25.08 509 MET B N 1
ATOM 11058 C CA . MET C 1 433 ? 3.803 7.690 63.645 1.00 27.12 509 MET B CA 1
ATOM 11059 C C . MET C 1 433 ? 5.133 6.956 63.694 1.00 28.01 509 MET B C 1
ATOM 11060 O O . MET C 1 433 ? 6.111 7.421 64.285 1.00 28.57 509 MET B O 1
ATOM 11065 N N . GLN C 1 434 ? 5.128 5.739 63.129 1.00 29.26 510 GLN B N 1
ATOM 11066 C CA . GLN C 1 434 ? 6.264 4.835 63.175 1.00 30.20 510 GLN B CA 1
ATOM 11067 C C . GLN C 1 434 ? 6.785 4.668 64.618 1.00 33.46 510 GLN B C 1
ATOM 11068 O O . GLN C 1 434 ? 6.045 4.203 65.471 1.00 31.79 510 GLN B O 1
ATOM 11074 N N . GLU C 1 435 ? 8.055 4.986 64.899 1.00 26.35 511 GLU B N 1
ATOM 11075 C CA . GLU C 1 435 ? 8.616 4.783 66.227 1.00 30.02 511 GLU B CA 1
ATOM 11076 C C . GLU C 1 435 ? 8.217 5.880 67.225 1.00 25.22 511 GLU B C 1
ATOM 11077 O O . GLU C 1 435 ? 8.500 5.739 68.414 1.00 27.75 511 GLU B O 1
ATOM 11083 N N . LYS C 1 436 ? 7.597 6.960 66.764 1.00 25.43 512 LYS B N 1
ATOM 11084 C CA . LYS C 1 436 ? 7.306 8.083 67.613 1.00 26.83 512 LYS B CA 1
ATOM 11085 C C . LYS C 1 436 ? 6.064 7.882 68.487 1.00 25.68 512 LYS B C 1
ATOM 11086 O O . LYS C 1 436 ? 5.184 7.131 68.163 1.00 24.95 512 LYS B O 1
ATOM 11092 N N . ASN C 1 437 ? 6.072 8.563 69.625 1.00 23.50 513 ASN B N 1
ATOM 11093 C CA . ASN C 1 437 ? 4.939 8.609 70.548 1.00 22.14 513 ASN B CA 1
ATOM 11094 C C . ASN C 1 437 ? 4.062 9.820 70.097 1.00 19.45 513 ASN B C 1
ATOM 11095 O O . ASN C 1 437 ? 4.464 10.982 70.177 1.00 18.76 513 ASN B O 1
ATOM 11100 N N . PRO C 1 438 ? 2.837 9.541 69.618 1.00 18.80 514 PRO B N 1
ATOM 11101 C CA . PRO C 1 438 ? 2.028 10.598 69.068 1.00 19.47 514 PRO B CA 1
ATOM 11102 C C . PRO C 1 438 ? 1.626 11.630 70.134 1.00 18.57 514 PRO B C 1
ATOM 11103 O O . PRO C 1 438 ? 1.329 12.789 69.797 1.00 18.12 514 PRO B O 1
ATOM 11107 N N . ILE C 1 439 ? 1.620 11.229 71.395 1.00 20.16 515 ILE B N 1
ATOM 11108 C CA . ILE C 1 439 ? 1.242 12.109 72.502 1.00 21.09 515 ILE B CA 1
ATOM 11109 C C . ILE C 1 439 ? 2.335 13.191 72.705 1.00 23.73 515 ILE B C 1
ATOM 11110 O O . ILE C 1 439 ? 2.004 14.300 73.167 1.00 22.04 515 ILE B O 1
ATOM 11115 N N . ASP C 1 440 ? 3.571 12.928 72.242 1.00 24.55 516 ASP B N 1
ATOM 11116 C CA . ASP C 1 440 ? 4.592 13.996 72.171 1.00 24.06 516 ASP B CA 1
ATOM 11117 C C . ASP C 1 440 ? 4.226 15.049 71.150 1.00 25.63 516 ASP B C 1
ATOM 11118 O O . ASP C 1 440 ? 4.817 16.141 71.139 1.00 25.93 516 ASP B O 1
ATOM 11123 N N . HIS C 1 441 ? 3.239 14.786 70.292 1.00 22.47 517 HIS B N 1
ATOM 11124 C CA . HIS C 1 441 ? 2.803 15.719 69.267 1.00 21.57 517 HIS B CA 1
ATOM 11125 C C . HIS C 1 441 ? 1.396 16.283 69.492 1.00 20.64 517 HIS B C 1
ATOM 11126 O O . HIS C 1 441 ? 0.756 16.774 68.565 1.00 22.21 517 HIS B O 1
ATOM 11133 N N . VAL C 1 442 ? 0.957 16.192 70.745 1.00 18.68 518 VAL B N 1
ATOM 11134 C CA . VAL C 1 442 ? -0.309 16.766 71.200 1.00 19.92 518 VAL B CA 1
ATOM 11135 C C . VAL C 1 442 ? 0.035 17.942 72.118 1.00 20.56 518 VAL B C 1
ATOM 11136 O O . VAL C 1 442 ? 0.937 17.879 72.933 1.00 22.22 518 VAL B O 1
ATOM 11140 N N . SER C 1 443 ? -0.790 18.971 72.074 1.00 21.17 519 SER B N 1
ATOM 11141 C CA . SER C 1 443 ? -0.695 20.057 73.013 1.00 22.87 519 SER B CA 1
ATOM 11142 C C . SER C 1 443 ? -1.904 20.062 73.940 1.00 21.28 519 SER B C 1
ATOM 11143 O O . SER C 1 443 ? -2.957 19.630 73.556 1.00 20.41 519 SER B O 1
ATOM 11146 N N . PHE C 1 444 ? -1.694 20.465 75.184 1.00 22.26 520 PHE B N 1
ATOM 11147 C CA . PHE C 1 444 ? -2.687 20.435 76.212 1.00 21.10 520 PHE B CA 1
ATOM 11148 C C . PHE C 1 444 ? -2.861 21.816 76.808 1.00 25.93 520 PHE B C 1
ATOM 11149 O O . PHE C 1 444 ? -2.046 22.673 76.602 1.00 25.68 520 PHE B O 1
ATOM 11157 N N . TYR C 1 445 ? -3.983 22.033 77.498 1.00 21.55 521 TYR B N 1
ATOM 11158 C CA . TYR C 1 445 ? -4.216 23.251 78.257 1.00 21.82 521 TYR B CA 1
ATOM 11159 C C . TYR C 1 445 ? -4.717 22.842 79.643 1.00 22.93 521 TYR B C 1
ATOM 11160 O O . TYR C 1 445 ? -5.271 21.717 79.864 1.00 22.10 521 TYR B O 1
ATOM 11169 N N . CYS C 1 446 ? -4.490 23.771 80.574 1.00 21.40 522 CYS B N 1
ATOM 11170 C CA . CYS C 1 446 ? -4.879 23.613 81.969 1.00 23.37 522 CYS B CA 1
ATOM 11171 C C . CYS C 1 446 ? -6.067 24.482 82.263 1.00 21.50 522 CYS B C 1
ATOM 11172 O O . CYS C 1 446 ? -6.283 25.558 81.663 1.00 22.54 522 CYS B O 1
ATOM 11175 N N . LYS C 1 447 ? -6.786 24.050 83.277 1.00 24.42 523 LYS B N 1
ATOM 11176 C CA . LYS C 1 447 ? -7.997 24.698 83.682 1.00 27.64 523 LYS B CA 1
ATOM 11177 C C . LYS C 1 447 ? -7.663 26.145 84.141 1.00 30.46 523 LYS B C 1
ATOM 11178 O O . LYS C 1 447 ? -8.457 27.039 83.944 1.00 30.54 523 LYS B O 1
ATOM 11184 N N . THR C 1 448 ? -6.495 26.367 84.747 1.00 31.68 524 THR B N 1
ATOM 11185 C CA . THR C 1 448 ? -6.219 27.730 85.216 1.00 37.24 524 THR B CA 1
ATOM 11186 C C . THR C 1 448 ? -5.784 28.678 84.125 1.00 33.83 524 THR B C 1
ATOM 11187 O O . THR C 1 448 ? -5.820 29.853 84.363 1.00 34.78 524 THR B O 1
ATOM 11191 N N . ALA C 1 449 ? -5.459 28.189 82.920 1.00 29.77 525 ALA B N 1
ATOM 11192 C CA . ALA C 1 449 ? -4.999 29.018 81.785 1.00 30.14 525 ALA B CA 1
ATOM 11193 C C . ALA C 1 449 ? -5.368 28.366 80.443 1.00 27.77 525 ALA B C 1
ATOM 11194 O O . ALA C 1 449 ? -4.498 27.863 79.697 1.00 29.37 525 ALA B O 1
ATOM 11196 N N . PRO C 1 450 ? -6.659 28.425 80.096 1.00 29.22 526 PRO B N 1
ATOM 11197 C CA . PRO C 1 450 ? -7.144 27.638 78.963 1.00 31.43 526 PRO B CA 1
ATOM 11198 C C . PRO C 1 450 ? -6.644 28.141 77.609 1.00 30.16 526 PRO B C 1
ATOM 11199 O O . PRO C 1 450 ? -6.855 27.461 76.623 1.00 30.49 526 PRO B O 1
ATOM 11203 N N . ASN C 1 451 ? -6.013 29.302 77.543 1.00 29.96 527 ASN B N 1
ATOM 11204 C CA . ASN C 1 451 ? -5.416 29.712 76.263 1.00 33.32 527 ASN B CA 1
ATOM 11205 C C . ASN C 1 451 ? -3.936 29.432 76.125 1.00 30.54 527 ASN B C 1
ATOM 11206 O O . ASN C 1 451 ? -3.364 29.716 75.086 1.00 35.66 527 ASN B O 1
ATOM 11211 N N . ARG C 1 452 ? -3.391 28.773 77.129 1.00 27.63 528 ARG B N 1
ATOM 11212 C CA . ARG C 1 452 ? -1.968 28.504 77.173 1.00 30.48 528 ARG B CA 1
ATOM 11213 C C . ARG C 1 452 ? -1.612 26.999 76.949 1.00 31.45 528 ARG B C 1
ATOM 11214 O O . ARG C 1 452 ? -1.826 26.197 77.831 1.00 31.60 528 ARG B O 1
ATOM 11222 N N . ALA C 1 453 ? -1.081 26.692 75.773 1.00 27.53 529 ALA B N 1
ATOM 11223 C CA . ALA C 1 453 ? -0.751 25.361 75.386 1.00 28.47 529 ALA B CA 1
ATOM 11224 C C . ALA C 1 453 ? 0.514 24.885 76.062 1.00 29.16 529 ALA B C 1
ATOM 11225 O O . ALA C 1 453 ? 1.434 25.649 76.175 1.00 29.86 529 ALA B O 1
ATOM 11227 N N . ILE C 1 454 ? 0.499 23.691 76.613 1.00 21.45 530 ILE B N 1
ATOM 11228 C CA . ILE C 1 454 ? 1.689 23.051 77.140 1.00 23.18 530 ILE B CA 1
ATOM 11229 C C . ILE C 1 454 ? 1.896 21.682 76.537 1.00 27.65 530 ILE B C 1
ATOM 11230 O O . ILE C 1 454 ? 1.037 21.170 75.906 1.00 26.92 530 ILE B O 1
ATOM 11235 N N . ARG C 1 455 ? 3.066 21.123 76.792 1.00 23.93 531 ARG B N 1
ATOM 11236 C CA . ARG C 1 455 ? 3.411 19.749 76.486 1.00 27.18 531 ARG B CA 1
ATOM 11237 C C . ARG C 1 455 ? 3.472 18.941 77.770 1.00 24.59 531 ARG B C 1
ATOM 11238 O O . ARG C 1 455 ? 3.764 19.431 78.873 1.00 24.48 531 ARG B O 1
ATOM 11246 N N . ILE C 1 456 ? 3.161 17.655 77.610 1.00 24.33 532 ILE B N 1
ATOM 11247 C CA . ILE C 1 456 ? 3.199 16.662 78.690 1.00 23.06 532 ILE B CA 1
ATOM 11248 C C . ILE C 1 456 ? 4.003 15.463 78.181 1.00 26.08 532 ILE B C 1
ATOM 11249 O O . ILE C 1 456 ? 3.644 14.903 77.123 1.00 25.23 532 ILE B O 1
ATOM 11254 N N . THR C 1 457 ? 5.074 15.110 78.912 1.00 28.12 533 THR B N 1
ATOM 11255 C CA . THR C 1 457 ? 5.948 13.947 78.569 1.00 28.84 533 THR B CA 1
ATOM 11256 C C . THR C 1 457 ? 5.433 12.663 79.178 1.00 27.25 533 THR B C 1
ATOM 11257 O O . THR C 1 457 ? 4.636 12.687 80.125 1.00 23.38 533 THR B O 1
ATOM 11261 N N . LYS C 1 458 ? 5.863 11.532 78.605 1.00 28.44 534 LYS B N 1
ATOM 11262 C CA . LYS C 1 458 ? 5.371 10.211 79.051 1.00 28.33 534 LYS B CA 1
ATOM 11263 C C . LYS C 1 458 ? 5.608 9.939 80.554 1.00 28.71 534 LYS B C 1
ATOM 11264 O O . LYS C 1 458 ? 4.712 9.422 81.282 1.00 27.10 534 LYS B O 1
ATOM 11270 N N . ASN C 1 459 ? 6.808 10.290 81.021 1.00 29.66 535 ASN B N 1
ATOM 11271 C CA . ASN C 1 459 ? 7.174 10.104 82.429 1.00 34.49 535 ASN B CA 1
ATOM 11272 C C . ASN C 1 459 ? 6.379 10.977 83.425 1.00 31.26 535 ASN B C 1
ATOM 11273 O O . ASN C 1 459 ? 6.268 10.591 84.606 1.00 34.74 535 ASN B O 1
ATOM 11278 N N . GLN C 1 460 ? 5.833 12.111 82.959 1.00 29.16 536 GLN B N 1
ATOM 11279 C CA . GLN C 1 460 ? 4.946 12.911 83.767 1.00 25.47 536 GLN B CA 1
ATOM 11280 C C . GLN C 1 460 ? 3.593 12.249 83.925 1.00 29.05 536 GLN B C 1
ATOM 11281 O O . GLN C 1 460 ? 2.790 12.726 84.725 1.00 28.35 536 GLN B O 1
ATOM 11287 N N . VAL C 1 461 ? 3.314 11.226 83.104 1.00 26.77 537 VAL B N 1
ATOM 11288 C CA . VAL C 1 461 ? 1.983 10.528 83.155 1.00 25.58 537 VAL B CA 1
ATOM 11289 C C . VAL C 1 461 ? 1.886 9.167 83.938 1.00 28.12 537 VAL B C 1
ATOM 11290 O O . VAL C 1 461 ? 1.081 9.055 84.838 1.00 28.13 537 VAL B O 1
ATOM 11294 N N . SER C 1 462 ? 2.716 8.210 83.594 1.00 28.42 538 SER B N 1
ATOM 11295 C CA . SER C 1 462 ? 2.626 6.950 84.206 1.00 25.90 538 SER B CA 1
ATOM 11296 C C . SER C 1 462 ? 3.825 6.173 83.775 1.00 24.23 538 SER B C 1
ATOM 11297 O O . SER C 1 462 ? 4.206 6.233 82.642 1.00 26.66 538 SER B O 1
ATOM 11300 N N . GLN C 1 463 ? 4.340 5.357 84.688 1.00 24.27 539 GLN B N 1
ATOM 11301 C CA . GLN C 1 463 ? 5.416 4.407 84.404 1.00 26.80 539 GLN B CA 1
ATOM 11302 C C . GLN C 1 463 ? 4.899 3.080 83.848 1.00 25.33 539 GLN B C 1
ATOM 11303 O O . GLN C 1 463 ? 5.701 2.194 83.511 1.00 23.44 539 GLN B O 1
ATOM 11309 N N . LEU C 1 464 ? 3.582 2.935 83.749 1.00 21.23 540 LEU B N 1
ATOM 11310 C CA . LEU C 1 464 ? 2.945 1.721 83.234 1.00 23.81 540 LEU B CA 1
ATOM 11311 C C . LEU C 1 464 ? 2.678 1.863 81.701 1.00 23.29 540 LEU B C 1
ATOM 11312 O O . LEU C 1 464 ? 2.126 0.939 81.099 1.00 28.89 540 LEU B O 1
ATOM 11317 N N . LEU C 1 465 ? 3.115 2.947 81.041 1.00 19.41 541 LEU B N 1
ATOM 11318 C CA . LEU C 1 465 ? 2.852 3.129 79.625 1.00 21.68 541 LEU B CA 1
ATOM 11319 C C . LEU C 1 465 ? 3.873 2.338 78.771 1.00 23.72 541 LEU B C 1
ATOM 11320 O O . LEU C 1 465 ? 4.871 1.865 79.274 1.00 28.83 541 LEU B O 1
ATOM 11325 N N . PRO C 1 466 ? 3.582 2.156 77.502 1.00 24.71 542 PRO B N 1
ATOM 11326 C CA . PRO C 1 466 ? 4.544 1.474 76.620 1.00 27.71 542 PRO B CA 1
ATOM 11327 C C . PRO C 1 466 ? 5.914 2.176 76.625 1.00 33.28 542 PRO B C 1
ATOM 11328 O O . PRO C 1 466 ? 6.028 3.396 76.713 1.00 34.19 542 PRO B O 1
ATOM 11332 N N . GLU C 1 467 ? 6.966 1.378 76.575 1.00 39.19 543 GLU B N 1
ATOM 11333 C CA . GLU C 1 467 ? 8.324 1.926 76.371 1.00 43.60 543 GLU B CA 1
ATOM 11334 C C . GLU C 1 467 ? 8.662 2.134 74.878 1.00 37.72 543 GLU B C 1
ATOM 11335 O O . GLU C 1 467 ? 9.525 2.950 74.560 1.00 42.32 543 GLU B O 1
ATOM 11341 N N . LYS C 1 468 ? 7.953 1.450 73.993 1.00 34.92 544 LYS B N 1
ATOM 11342 C CA . LYS C 1 468 ? 8.138 1.566 72.552 1.00 35.17 544 LYS B CA 1
ATOM 11343 C C . LYS C 1 468 ? 6.805 1.760 71.899 1.00 28.92 544 LYS B C 1
ATOM 11344 O O . LYS C 1 468 ? 5.835 1.292 72.443 1.00 30.40 544 LYS B O 1
ATOM 11350 N N . PHE C 1 469 ? 6.771 2.311 70.706 1.00 24.90 545 PHE B N 1
ATOM 11351 C CA . PHE C 1 469 ? 5.509 2.641 70.018 1.00 22.06 545 PHE B CA 1
ATOM 11352 C C . PHE C 1 469 ? 5.356 1.995 68.668 1.00 20.09 545 PHE B C 1
ATOM 11353 O O . PHE C 1 469 ? 4.465 2.297 67.909 1.00 19.57 545 PHE B O 1
ATOM 11361 N N . ALA C 1 470 ? 6.299 1.085 68.335 1.00 19.23 546 ALA B N 1
ATOM 11362 C CA . ALA C 1 470 ? 6.234 0.331 67.097 1.00 21.93 546 ALA B CA 1
ATOM 11363 C C . ALA C 1 470 ? 6.852 -1.054 67.267 1.00 19.68 546 ALA B C 1
ATOM 11364 O O . ALA C 1 470 ? 7.814 -1.223 68.033 1.00 22.03 546 ALA B O 1
ATOM 11366 N N . GLU C 1 471 ? 6.315 -2.053 66.594 1.00 21.89 547 GLU B N 1
ATOM 11367 C CA . GLU C 1 471 ? 6.923 -3.407 66.558 1.00 21.33 547 GLU B CA 1
ATOM 11368 C C . GLU C 1 471 ? 6.474 -4.060 65.262 1.00 22.38 547 GLU B C 1
ATOM 11369 O O . GLU C 1 471 ? 5.585 -3.536 64.524 1.00 21.68 547 GLU B O 1
ATOM 11375 N N . GLN C 1 472 ? 7.052 -5.217 64.965 1.00 23.11 548 GLN B N 1
ATOM 11376 C CA . GLN C 1 472 ? 6.651 -6.025 63.834 1.00 25.98 548 GLN B CA 1
ATOM 11377 C C . GLN C 1 472 ? 6.317 -7.430 64.252 1.00 26.00 548 GLN B C 1
ATOM 11378 O O . GLN C 1 472 ? 6.969 -8.008 65.131 1.00 29.58 548 GLN B O 1
ATOM 11384 N N . LEU C 1 473 ? 5.260 -7.934 63.631 1.00 24.02 549 LEU B N 1
ATOM 11385 C CA . LEU C 1 473 ? 4.863 -9.323 63.756 1.00 27.20 549 LEU B CA 1
ATOM 11386 C C . LEU C 1 473 ? 5.196 -9.970 62.397 1.00 26.63 549 LEU B C 1
ATOM 11387 O O . LEU C 1 473 ? 4.880 -9.444 61.333 1.00 23.03 549 LEU B O 1
ATOM 11392 N N . ILE C 1 474 ? 5.748 -11.179 62.475 1.00 26.34 550 ILE B N 1
ATOM 11393 C CA . ILE C 1 474 ? 5.980 -11.989 61.320 1.00 27.49 550 ILE B CA 1
ATOM 11394 C C . ILE C 1 474 ? 5.178 -13.295 61.423 1.00 26.64 550 ILE B C 1
ATOM 11395 O O . ILE C 1 474 ? 5.416 -14.101 62.323 1.00 27.58 550 ILE B O 1
ATOM 11400 N N . ARG C 1 475 ? 4.236 -13.517 60.497 1.00 25.17 551 ARG B N 1
ATOM 11401 C CA . ARG C 1 475 ? 3.498 -14.745 60.480 1.00 24.13 551 ARG B CA 1
ATOM 11402 C C . ARG C 1 475 ? 3.943 -15.567 59.278 1.00 21.60 551 ARG B C 1
ATOM 11403 O O . ARG C 1 475 ? 4.105 -15.067 58.172 1.00 22.77 551 ARG B O 1
ATOM 11411 N N . VAL C 1 476 ? 4.033 -16.871 59.501 1.00 25.18 552 VAL B N 1
ATOM 11412 C CA . VAL C 1 476 ? 4.368 -17.802 58.451 1.00 24.28 552 VAL B CA 1
ATOM 11413 C C . VAL C 1 476 ? 3.238 -18.803 58.253 1.00 24.17 552 VAL B C 1
ATOM 11414 O O . VAL C 1 476 ? 2.651 -19.295 59.225 1.00 24.76 552 VAL B O 1
ATOM 11418 N N . TYR C 1 477 ? 2.920 -19.062 56.993 1.00 22.12 553 TYR B N 1
ATOM 11419 C CA . TYR C 1 477 ? 1.932 -20.030 56.617 1.00 23.11 553 TYR B CA 1
ATOM 11420 C C . TYR C 1 477 ? 2.502 -20.987 55.583 1.00 24.74 553 TYR B C 1
ATOM 11421 O O . TYR C 1 477 ? 3.465 -20.678 54.907 1.00 26.38 553 TYR B O 1
ATOM 11430 N N . CYS C 1 478 ? 1.828 -22.129 55.436 1.00 24.64 554 CYS B N 1
ATOM 11431 C CA . CYS C 1 478 ? 2.248 -23.142 54.479 1.00 27.92 554 CYS B CA 1
ATOM 11432 C C . CYS C 1 478 ? 1.084 -23.434 53.533 1.00 29.69 554 CYS B C 1
ATOM 11433 O O . CYS C 1 478 ? -0.096 -23.595 53.961 1.00 26.40 554 CYS B O 1
ATOM 11436 N N . LYS C 1 479 ? 1.396 -23.466 52.249 1.00 29.45 555 LYS B N 1
ATOM 11437 C CA . LYS C 1 479 ? 0.369 -23.765 51.250 1.00 33.63 555 LYS B CA 1
ATOM 11438 C C . LYS C 1 479 ? 0.051 -25.238 51.134 1.00 34.44 555 LYS B C 1
ATOM 11439 O O . LYS C 1 479 ? -0.957 -25.613 50.583 1.00 33.45 555 LYS B O 1
ATOM 11445 N N . LYS C 1 480 ? 0.932 -26.083 51.658 1.00 36.95 556 LYS B N 1
ATOM 11446 C CA . LYS C 1 480 ? 0.651 -27.530 51.689 1.00 39.09 556 LYS B CA 1
ATOM 11447 C C . LYS C 1 480 ? 0.144 -27.851 53.049 1.00 36.42 556 LYS B C 1
ATOM 11448 O O . LYS C 1 480 ? 0.791 -27.516 54.051 1.00 40.21 556 LYS B O 1
ATOM 11454 N N . VAL C 1 481 ? -1.017 -28.457 53.099 1.00 34.73 557 VAL B N 1
ATOM 11455 C CA . VAL C 1 481 ? -1.790 -28.525 54.343 1.00 36.04 557 VAL B CA 1
ATOM 11456 C C . VAL C 1 481 ? -1.878 -29.887 54.971 1.00 37.13 557 VAL B C 1
ATOM 11457 O O . VAL C 1 481 ? -2.434 -30.016 56.035 1.00 38.57 557 VAL B O 1
ATOM 11461 N N . ASP C 1 482 ? -1.265 -30.890 54.354 1.00 32.71 558 ASP B N 1
ATOM 11462 C CA . ASP C 1 482 ? -1.205 -32.196 54.967 1.00 38.65 558 ASP B CA 1
ATOM 11463 C C . ASP C 1 482 ? -0.294 -32.164 56.210 1.00 37.44 558 ASP B C 1
ATOM 11464 O O . ASP C 1 482 ? 0.526 -31.257 56.404 1.00 29.84 558 ASP B O 1
ATOM 11469 N N . ARG C 1 483 ? -0.478 -33.192 57.025 1.00 40.51 559 ARG B N 1
ATOM 11470 C CA . ARG C 1 483 ? 0.157 -33.275 58.340 1.00 46.86 559 ARG B CA 1
ATOM 11471 C C . ARG C 1 483 ? 1.692 -33.336 58.237 1.00 49.94 559 ARG B C 1
ATOM 11472 O O . ARG C 1 483 ? 2.353 -32.725 59.052 1.00 53.29 559 ARG B O 1
ATOM 11480 N N . LYS C 1 484 ? 2.254 -34.055 57.269 1.00 46.26 560 LYS B N 1
ATOM 11481 C CA . LYS C 1 484 ? 3.700 -34.137 57.156 1.00 47.90 560 LYS B CA 1
ATOM 11482 C C . LYS C 1 484 ? 4.312 -32.827 56.703 1.00 41.02 560 LYS B C 1
ATOM 11483 O O . LYS C 1 484 ? 5.376 -32.459 57.167 1.00 37.59 560 LYS B O 1
ATOM 11489 N N . SER C 1 485 ? 3.636 -32.145 55.790 1.00 42.89 561 SER B N 1
ATOM 11490 C CA . SER C 1 485 ? 4.110 -30.854 55.306 1.00 42.40 561 SER B CA 1
ATOM 11491 C C . SER C 1 485 ? 4.065 -29.785 56.415 1.00 39.47 561 SER B C 1
ATOM 11492 O O . SER C 1 485 ? 5.004 -28.992 56.578 1.00 41.85 561 SER B O 1
ATOM 11495 N N . LEU C 1 486 ? 2.992 -29.817 57.218 1.00 37.36 562 LEU B N 1
ATOM 11496 C CA . LEU C 1 486 ? 2.826 -28.838 58.294 1.00 38.24 562 LEU B CA 1
ATOM 11497 C C . LEU C 1 486 ? 3.869 -29.079 59.376 1.00 39.33 562 LEU B C 1
ATOM 11498 O O . LEU C 1 486 ? 4.491 -28.131 59.879 1.00 39.32 562 LEU B O 1
ATOM 11503 N N . TYR C 1 487 ? 4.118 -30.343 59.704 1.00 37.50 563 TYR B N 1
ATOM 11504 C CA . TYR C 1 487 ? 5.211 -30.674 60.619 1.00 40.28 563 TYR B CA 1
ATOM 11505 C C . TYR C 1 487 ? 6.549 -30.106 60.119 1.00 37.66 563 TYR B C 1
ATOM 11506 O O . TYR C 1 487 ? 7.260 -29.464 60.873 1.00 39.89 563 TYR B O 1
ATOM 11515 N N . ALA C 1 488 ? 6.886 -30.373 58.866 1.00 36.31 564 ALA B N 1
ATOM 11516 C CA . ALA C 1 488 ? 8.107 -29.900 58.283 1.00 38.35 564 ALA B CA 1
ATOM 11517 C C . ALA C 1 488 ? 8.155 -28.354 58.318 1.00 38.41 564 ALA B C 1
ATOM 11518 O O . ALA C 1 488 ? 9.193 -27.771 58.695 1.00 38.60 564 ALA B O 1
ATOM 11520 N N . ALA C 1 489 ? 7.043 -27.716 57.914 1.00 39.15 565 ALA B N 1
ATOM 11521 C CA . ALA C 1 489 ? 6.993 -26.242 57.875 1.00 32.90 565 ALA B CA 1
ATOM 11522 C C . ALA C 1 489 ? 7.294 -25.634 59.244 1.00 26.64 565 ALA B C 1
ATOM 11523 O O . ALA C 1 489 ? 8.001 -24.629 59.373 1.00 35.75 565 ALA B O 1
ATOM 11525 N N . ARG C 1 490 ? 6.775 -26.280 60.267 1.00 28.93 566 ARG B N 1
ATOM 11526 C CA . ARG C 1 490 ? 7.044 -25.845 61.634 1.00 33.26 566 ARG B CA 1
ATOM 11527 C C . ARG C 1 490 ? 8.495 -25.941 62.037 1.00 41.66 566 ARG B C 1
ATOM 11528 O O . ARG C 1 490 ? 8.983 -25.106 62.741 1.00 37.77 566 ARG B O 1
ATOM 11536 N N . GLN C 1 491 ? 9.209 -26.965 61.561 1.00 40.52 567 GLN B N 1
ATOM 11537 C CA . GLN C 1 491 ? 10.632 -27.102 61.877 1.00 39.60 567 GLN B CA 1
ATOM 11538 C C . GLN C 1 491 ? 11.428 -26.018 61.154 1.00 38.23 567 GLN B C 1
ATOM 11539 O O . GLN C 1 491 ? 12.251 -25.399 61.796 1.00 40.60 567 GLN B O 1
ATOM 11545 N N . TYR C 1 492 ? 11.191 -25.805 59.861 1.00 35.29 568 TYR B N 1
ATOM 11546 C CA . TYR C 1 492 ? 11.873 -24.725 59.119 1.00 41.09 568 TYR B CA 1
ATOM 11547 C C . TYR C 1 492 ? 11.635 -23.363 59.820 1.00 44.39 568 TYR B C 1
ATOM 11548 O O . TYR C 1 492 ? 12.553 -22.564 60.040 1.00 52.17 568 TYR B O 1
ATOM 11557 N N . PHE C 1 493 ? 10.359 -23.130 60.151 1.00 44.67 569 PHE B N 1
ATOM 11558 C CA . PHE C 1 493 ? 10.005 -21.877 60.766 1.00 38.73 569 PHE B CA 1
ATOM 11559 C C . PHE C 1 493 ? 10.752 -21.605 62.094 1.00 38.76 569 PHE B C 1
ATOM 11560 O O . PHE C 1 493 ? 11.371 -20.580 62.278 1.00 36.83 569 PHE B O 1
ATOM 11568 N N . VAL C 1 494 ? 10.692 -22.556 63.007 1.00 42.43 570 VAL B N 1
ATOM 11569 C CA . VAL C 1 494 ? 11.251 -22.354 64.336 1.00 44.42 570 VAL B CA 1
ATOM 11570 C C . VAL C 1 494 ? 12.758 -22.289 64.232 1.00 46.96 570 VAL B C 1
ATOM 11571 O O . VAL C 1 494 ? 13.401 -21.519 64.948 1.00 45.05 570 VAL B O 1
ATOM 11575 N N . GLN C 1 495 ? 13.320 -23.064 63.308 1.00 48.13 571 GLN B N 1
ATOM 11576 C CA . GLN C 1 495 ? 14.792 -22.981 63.055 1.00 52.53 571 GLN B CA 1
ATOM 11577 C C . GLN C 1 495 ? 15.188 -21.585 62.558 1.00 50.11 571 GLN B C 1
ATOM 11578 O O . GLN C 1 495 ? 16.182 -21.020 63.007 1.00 57.42 571 GLN B O 1
ATOM 11584 N N . TRP C 1 496 ? 14.432 -21.063 61.584 1.00 50.96 572 TRP B N 1
ATOM 11585 C CA . TRP C 1 496 ? 14.631 -19.695 61.090 1.00 49.02 572 TRP B CA 1
ATOM 11586 C C . TRP C 1 496 ? 14.540 -18.636 62.213 1.00 43.81 572 TRP B C 1
ATOM 11587 O O . TRP C 1 496 ? 15.370 -17.774 62.305 1.00 47.80 572 TRP B O 1
ATOM 11598 N N . CYS C 1 497 ? 13.535 -18.746 63.080 1.00 46.33 573 CYS B N 1
ATOM 11599 C CA . CYS C 1 497 ? 13.420 -17.863 64.227 1.00 42.95 573 CYS B CA 1
ATOM 11600 C C . CYS C 1 497 ? 14.707 -17.928 65.081 1.00 55.35 573 CYS B C 1
ATOM 11601 O O . CYS C 1 497 ? 15.232 -16.889 65.487 1.00 42.92 573 CYS B O 1
ATOM 11604 N N . ALA C 1 498 ? 15.168 -19.146 65.363 1.00 55.17 574 ALA B N 1
ATOM 11605 C CA . ALA C 1 498 ? 16.365 -19.338 66.200 1.00 54.51 574 ALA B CA 1
ATOM 11606 C C . ALA C 1 498 ? 17.602 -18.752 65.481 1.00 50.41 574 ALA B C 1
ATOM 11607 O O . ALA C 1 498 ? 18.329 -17.964 66.075 1.00 54.47 574 ALA B O 1
ATOM 11609 N N . ASP C 1 499 ? 17.765 -19.040 64.180 1.00 42.43 575 ASP B N 1
ATOM 11610 C CA . ASP C 1 499 ? 18.843 -18.459 63.382 1.00 42.02 575 ASP B CA 1
ATOM 11611 C C . ASP C 1 499 ? 18.840 -16.959 63.371 1.00 52.55 575 ASP B C 1
ATOM 11612 O O . ASP C 1 499 ? 19.923 -16.333 63.384 1.00 43.43 575 ASP B O 1
ATOM 11617 N N . ARG C 1 500 ? 17.657 -16.341 63.287 1.00 56.09 576 ARG B N 1
ATOM 11618 C CA . ARG C 1 500 ? 17.603 -14.878 63.163 1.00 55.02 576 ARG B CA 1
ATOM 11619 C C . ARG C 1 500 ? 17.523 -14.205 64.551 1.00 53.71 576 ARG B C 1
ATOM 11620 O O . ARG C 1 500 ? 17.466 -12.996 64.630 1.00 47.99 576 ARG B O 1
ATOM 11628 N N . ASN C 1 501 ? 17.508 -14.976 65.626 1.00 51.19 577 ASN B N 1
ATOM 11629 C CA . ASN C 1 501 ? 17.352 -14.444 66.983 1.00 50.34 577 ASN B CA 1
ATOM 11630 C C . ASN C 1 501 ? 16.029 -13.674 67.198 1.00 46.93 577 ASN B C 1
ATOM 11631 O O . ASN C 1 501 ? 15.996 -12.669 67.934 1.00 42.83 577 ASN B O 1
ATOM 11636 N N . PHE C 1 502 ? 14.980 -14.143 66.539 1.00 32.48 578 PHE B N 1
ATOM 11637 C CA . PHE C 1 502 ? 13.607 -13.638 66.713 1.00 35.91 578 PHE B CA 1
ATOM 11638 C C . PHE C 1 502 ? 13.034 -14.248 67.978 1.00 35.41 578 PHE B C 1
ATOM 11639 O O . PHE C 1 502 ? 13.674 -15.126 68.600 1.00 37.63 578 PHE B O 1
ATOM 11647 N N . THR C 1 503 ? 11.878 -13.755 68.412 1.00 32.69 579 THR B N 1
ATOM 11648 C CA . THR C 1 503 ? 11.303 -14.236 69.656 1.00 32.68 579 THR B CA 1
ATOM 11649 C C . THR C 1 503 ? 10.821 -15.712 69.491 1.00 31.91 579 THR B C 1
ATOM 11650 O O . THR C 1 503 ? 10.461 -16.179 68.365 1.00 35.16 579 THR B O 1
ATOM 11654 N N . LYS C 1 504 ? 10.850 -16.426 70.600 1.00 33.85 580 LYS B N 1
ATOM 11655 C CA . LYS C 1 504 ? 10.347 -17.767 70.650 1.00 36.55 580 LYS B CA 1
ATOM 11656 C C . LYS C 1 504 ? 8.870 -17.786 70.335 1.00 40.91 580 LYS B C 1
ATOM 11657 O O . LYS C 1 504 ? 8.086 -17.131 71.054 1.00 40.52 580 LYS B O 1
ATOM 11663 N N . PRO C 1 505 ? 8.475 -18.560 69.305 1.00 38.43 581 PRO B N 1
ATOM 11664 C CA . PRO C 1 505 ? 7.027 -18.792 69.155 1.00 34.90 581 PRO B CA 1
ATOM 11665 C C . PRO C 1 505 ? 6.336 -19.213 70.374 1.00 32.52 581 PRO B C 1
ATOM 11666 O O . PRO C 1 505 ? 6.835 -20.037 71.068 1.00 33.20 581 PRO B O 1
ATOM 11670 N N . GLN C 1 506 ? 5.139 -18.717 70.635 1.00 34.26 582 GLN B N 1
ATOM 11671 C CA . GLN C 1 506 ? 4.434 -19.003 71.920 1.00 37.81 582 GLN B CA 1
ATOM 11672 C C . GLN C 1 506 ? 4.216 -20.486 72.188 1.00 40.09 582 GLN B C 1
ATOM 11673 O O . GLN C 1 506 ? 4.368 -20.955 73.322 1.00 44.25 582 GLN B O 1
ATOM 11679 N N . ASP C 1 507 ? 3.956 -21.221 71.111 1.00 40.24 583 ASP B N 1
ATOM 11680 C CA . ASP C 1 507 ? 3.754 -22.660 71.218 1.00 38.32 583 ASP B CA 1
ATOM 11681 C C . ASP C 1 507 ? 4.977 -23.442 70.803 1.00 38.94 583 ASP B C 1
ATOM 11682 O O . ASP C 1 507 ? 4.857 -24.633 70.457 1.00 28.32 583 ASP B O 1
ATOM 11687 N N . GLY C 1 508 ? 6.154 -22.799 70.785 1.00 35.96 584 GLY B N 1
ATOM 11688 C CA . GLY C 1 508 ? 7.358 -23.412 70.234 1.00 41.41 584 GLY B CA 1
ATOM 11689 C C . GLY C 1 508 ? 7.767 -24.752 70.828 1.00 39.99 584 GLY B C 1
ATOM 11690 O O . GLY C 1 508 ? 8.174 -25.660 70.102 1.00 46.76 584 GLY B O 1
ATOM 11691 N N . ASP C 1 509 ? 7.622 -24.891 72.140 1.00 36.19 585 ASP B N 1
ATOM 11692 C CA . ASP C 1 509 ? 7.937 -26.172 72.778 1.00 42.50 585 ASP B CA 1
ATOM 11693 C C . ASP C 1 509 ? 7.018 -27.319 72.368 1.00 43.57 585 ASP B C 1
ATOM 11694 O O . ASP C 1 509 ? 7.412 -28.486 72.429 1.00 43.99 585 ASP B O 1
ATOM 11699 N N . VAL C 1 510 ? 5.801 -26.970 71.956 1.00 45.98 586 VAL B N 1
ATOM 11700 C CA . VAL C 1 510 ? 4.838 -27.945 71.535 1.00 45.99 586 VAL B CA 1
ATOM 11701 C C . VAL C 1 510 ? 4.968 -28.267 70.056 1.00 48.50 586 VAL B C 1
ATOM 11702 O O . VAL C 1 510 ? 5.075 -29.449 69.712 1.00 46.15 586 VAL B O 1
ATOM 11706 N N . ILE C 1 511 ? 5.048 -27.247 69.208 1.00 46.06 587 ILE B N 1
ATOM 11707 C CA . ILE C 1 511 ? 5.172 -27.484 67.773 1.00 53.36 587 ILE B CA 1
ATOM 11708 C C . ILE C 1 511 ? 6.584 -28.011 67.304 1.00 55.29 587 ILE B C 1
ATOM 11709 O O . ILE C 1 511 ? 6.697 -28.598 66.242 1.00 50.83 587 ILE B O 1
ATOM 11714 N N . ALA C 1 512 ? 7.635 -27.675 68.040 1.00 53.45 588 ALA B N 1
ATOM 11715 C CA . ALA C 1 512 ? 9.041 -27.968 67.575 1.00 47.76 588 ALA B CA 1
ATOM 11716 C C . ALA C 1 512 ? 9.966 -28.323 68.743 1.00 42.62 588 ALA B C 1
ATOM 11717 O O . ALA C 1 512 ? 10.955 -27.594 69.036 1.00 40.03 588 ALA B O 1
ATOM 11719 N N . PRO C 1 513 ? 9.596 -29.389 69.492 1.00 44.67 589 PRO B N 1
ATOM 11720 C CA . PRO C 1 513 ? 10.278 -29.669 70.780 1.00 49.02 589 PRO B CA 1
ATOM 11721 C C . PRO C 1 513 ? 11.746 -30.017 70.601 1.00 49.84 589 PRO B C 1
ATOM 11722 O O . PRO C 1 513 ? 12.527 -29.893 71.545 1.00 52.53 589 PRO B O 1
ATOM 11726 N N . LEU C 1 514 ? 12.115 -30.448 69.409 1.00 48.94 590 LEU B N 1
ATOM 11727 C CA . LEU C 1 514 ? 13.523 -30.753 69.123 1.00 53.54 590 LEU B CA 1
ATOM 11728 C C . LEU C 1 514 ? 14.348 -29.553 68.687 1.00 52.36 590 LEU B C 1
ATOM 11729 O O . LEU C 1 514 ? 15.575 -29.664 68.599 1.00 48.14 590 LEU B O 1
ATOM 11734 N N . ILE C 1 515 ? 13.686 -28.402 68.441 1.00 52.42 591 ILE B N 1
ATOM 11735 C CA . ILE C 1 515 ? 14.384 -27.192 67.925 1.00 50.51 591 ILE B CA 1
ATOM 11736 C C . ILE C 1 515 ? 14.562 -26.159 69.032 1.00 51.44 591 ILE B C 1
ATOM 11737 O O . ILE C 1 515 ? 15.656 -25.611 69.169 1.00 44.67 591 ILE B O 1
ATOM 11742 N N . THR C 1 516 ? 13.501 -25.910 69.829 1.00 45.35 592 THR B N 1
ATOM 11743 C CA . THR C 1 516 ? 13.571 -24.971 70.923 1.00 48.98 592 THR B CA 1
ATOM 11744 C C . THR C 1 516 ? 14.712 -25.144 71.983 1.00 48.05 592 THR B C 1
ATOM 11745 O O . THR C 1 516 ? 15.159 -24.135 72.527 1.00 48.20 592 THR B O 1
ATOM 11749 N N . PRO C 1 517 ? 15.173 -26.386 72.296 1.00 49.78 593 PRO B N 1
ATOM 11750 C CA . PRO C 1 517 ? 16.308 -26.537 73.238 1.00 48.48 593 PRO B CA 1
ATOM 11751 C C . PRO C 1 517 ? 17.624 -25.896 72.821 1.00 47.22 593 PRO B C 1
ATOM 11752 O O . PRO C 1 517 ? 18.386 -25.516 73.704 1.00 44.41 593 PRO B O 1
ATOM 11756 N N . GLN C 1 518 ? 17.886 -25.747 71.511 1.00 43.53 594 GLN B N 1
ATOM 11757 C CA . GLN C 1 518 ? 19.131 -25.109 71.034 1.00 44.74 594 GLN B CA 1
ATOM 11758 C C . GLN C 1 518 ? 19.341 -23.646 71.517 1.00 54.20 594 GLN B C 1
ATOM 11759 O O . GLN C 1 518 ? 20.471 -23.184 71.678 1.00 48.06 594 GLN B O 1
ATOM 11765 N N . LYS C 1 519 ? 18.249 -22.923 71.729 1.00 48.77 595 LYS B N 1
ATOM 11766 C CA . LYS C 1 519 ? 18.293 -21.514 72.074 1.00 52.10 595 LYS B CA 1
ATOM 11767 C C . LYS C 1 519 ? 18.120 -21.354 73.604 1.00 48.05 595 LYS B C 1
ATOM 11768 O O . LYS C 1 519 ? 17.003 -21.503 74.137 1.00 45.98 595 LYS B O 1
ATOM 11774 N N . LYS C 1 520 ? 19.212 -21.087 74.328 1.00 39.50 596 LYS B N 1
ATOM 11775 C CA . LYS C 1 520 ? 19.130 -20.986 75.813 1.00 42.22 596 LYS B CA 1
ATOM 11776 C C . LYS C 1 520 ? 18.248 -19.802 76.327 1.00 43.10 596 LYS B C 1
ATOM 11777 O O . LYS C 1 520 ? 17.621 -19.917 77.405 1.00 37.71 596 LYS B O 1
ATOM 11783 N N . GLU C 1 521 ? 18.151 -18.729 75.541 1.00 44.28 597 GLU B N 1
ATOM 11784 C CA . GLU C 1 521 ? 17.250 -17.586 75.867 1.00 54.18 597 GLU B CA 1
ATOM 11785 C C . GLU C 1 521 ? 15.772 -18.019 75.894 1.00 54.40 597 GLU B C 1
ATOM 11786 O O . GLU C 1 521 ? 14.953 -17.385 76.596 1.00 52.52 597 GLU B O 1
ATOM 11792 N N . TRP C 1 522 ? 15.448 -19.071 75.115 1.00 54.65 598 TRP B N 1
ATOM 11793 C CA . TRP C 1 522 ? 14.115 -19.681 75.052 1.00 51.12 598 TRP B CA 1
ATOM 11794 C C . TRP C 1 522 ? 13.890 -20.809 76.103 1.00 63.86 598 TRP B C 1
ATOM 11795 O O . TRP C 1 522 ? 12.775 -21.339 76.200 1.00 60.02 598 TRP B O 1
ATOM 11806 N N . ASN C 1 523 ? 14.966 -21.170 76.844 1.00 73.12 599 ASN B N 1
ATOM 11807 C CA . ASN C 1 523 ? 15.160 -22.356 77.685 1.00 74.34 599 ASN B CA 1
ATOM 11808 C C . ASN C 1 523 ? 15.436 -23.685 76.949 1.00 72.33 599 ASN B C 1
ATOM 11809 O O . ASN C 1 523 ? 15.464 -23.773 75.722 1.00 68.66 599 ASN B O 1
ATOM 11814 N N . ASP D 1 37 ? -16.930 29.742 89.108 1.00 89.64 113 ASP A N 1
ATOM 11815 C CA . ASP D 1 37 ? -18.218 29.401 88.436 1.00 86.30 113 ASP A CA 1
ATOM 11816 C C . ASP D 1 37 ? -18.159 29.385 86.892 1.00 73.96 113 ASP A C 1
ATOM 11817 O O . ASP D 1 37 ? -18.756 30.252 86.257 1.00 64.23 113 ASP A O 1
ATOM 11822 N N . THR D 1 38 ? -17.444 28.442 86.270 1.00 63.06 114 THR A N 1
ATOM 11823 C CA . THR D 1 38 ? -17.759 28.120 84.861 1.00 59.34 114 THR A CA 1
ATOM 11824 C C . THR D 1 38 ? -18.736 26.927 84.844 1.00 47.98 114 THR A C 1
ATOM 11825 O O . THR D 1 38 ? -19.131 26.374 85.942 1.00 47.10 114 THR A O 1
ATOM 11829 N N . MET D 1 39 ? -19.098 26.575 83.622 1.00 37.72 115 MET A N 1
ATOM 11830 C CA . MET D 1 39 ? -19.875 25.319 83.291 1.00 41.97 115 MET A CA 1
ATOM 11831 C C . MET D 1 39 ? -19.208 24.029 83.918 1.00 38.18 115 MET A C 1
ATOM 11832 O O . MET D 1 39 ? -18.003 24.017 84.091 1.00 37.31 115 MET A O 1
ATOM 11837 N N . LYS D 1 40 ? -19.996 23.085 84.379 1.00 26.21 116 LYS A N 1
ATOM 11838 C CA . LYS D 1 40 ? -19.429 21.845 84.772 1.00 21.22 116 LYS A CA 1
ATOM 11839 C C . LYS D 1 40 ? -19.912 20.813 83.765 1.00 20.20 116 LYS A C 1
ATOM 11840 O O . LYS D 1 40 ? -21.048 20.918 83.316 1.00 21.34 116 LYS A O 1
ATOM 11846 N N . VAL D 1 41 ? -19.080 19.757 83.548 1.00 17.29 117 VAL A N 1
ATOM 11847 C CA . VAL D 1 41 ? -19.442 18.625 82.715 1.00 16.36 117 VAL A CA 1
ATOM 11848 C C . VAL D 1 41 ? -19.652 17.442 83.667 1.00 15.23 117 VAL A C 1
ATOM 11849 O O . VAL D 1 41 ? -18.823 17.213 84.554 1.00 12.90 117 VAL A O 1
ATOM 11853 N N . ILE D 1 42 ? -20.747 16.743 83.505 1.00 13.55 118 ILE A N 1
ATOM 11854 C CA . ILE D 1 42 ? -21.030 15.576 84.329 1.00 15.58 118 ILE A CA 1
ATOM 11855 C C . ILE D 1 42 ? -21.296 14.355 83.426 1.00 14.18 118 ILE A C 1
ATOM 11856 O O . ILE D 1 42 ? -21.968 14.462 82.398 1.00 14.30 118 ILE A O 1
ATOM 11861 N N . ASN D 1 43 ? -20.698 13.233 83.771 1.00 12.01 119 ASN A N 1
ATOM 11862 C CA . ASN D 1 43 ? -20.863 12.024 82.949 1.00 13.40 119 ASN A CA 1
ATOM 11863 C C . ASN D 1 43 ? -22.046 11.212 83.580 1.00 13.19 119 ASN A C 1
ATOM 11864 O O . ASN D 1 43 ? -21.950 10.752 84.691 1.00 14.77 119 ASN A O 1
ATOM 11869 N N . ASP D 1 44 ? -23.101 11.029 82.781 1.00 14.17 120 ASP A N 1
ATOM 11870 C CA . ASP D 1 44 ? -24.273 10.233 83.122 1.00 14.02 120 ASP A CA 1
ATOM 11871 C C . ASP D 1 44 ? -24.315 8.954 82.226 1.00 12.46 120 ASP A C 1
ATOM 11872 O O . ASP D 1 44 ? -24.048 9.039 81.058 1.00 12.01 120 ASP A O 1
ATOM 11877 N N . PRO D 1 45 ? -24.586 7.776 82.782 1.00 13.59 121 PRO A N 1
ATOM 11878 C CA . PRO D 1 45 ? -24.561 6.581 81.971 1.00 14.62 121 PRO A CA 1
ATOM 11879 C C . PRO D 1 45 ? -25.642 6.558 80.899 1.00 14.14 121 PRO A C 1
ATOM 11880 O O . PRO D 1 45 ? -25.453 5.925 79.879 1.00 16.70 121 PRO A O 1
ATOM 11884 N N . ILE D 1 46 ? -26.748 7.272 81.057 1.00 12.08 122 ILE A N 1
ATOM 11885 C CA . ILE D 1 46 ? -27.779 7.372 80.065 1.00 12.09 122 ILE A CA 1
ATOM 11886 C C . ILE D 1 46 ? -27.446 8.396 78.976 1.00 13.67 122 ILE A C 1
ATOM 11887 O O . ILE D 1 46 ? -27.471 8.094 77.761 1.00 15.80 122 ILE A O 1
ATOM 11892 N N . HIS D 1 47 ? -27.141 9.618 79.374 1.00 11.88 123 HIS A N 1
ATOM 11893 C CA . HIS D 1 47 ? -26.977 10.723 78.445 1.00 12.48 123 HIS A CA 1
ATOM 11894 C C . HIS D 1 47 ? -25.528 11.051 78.040 1.00 14.01 123 HIS A C 1
ATOM 11895 O O . HIS D 1 47 ? -25.320 11.894 77.179 1.00 15.70 123 HIS A O 1
ATOM 11902 N N . GLY D 1 48 ? -24.587 10.450 78.723 1.00 12.32 124 GLY A N 1
ATOM 11903 C CA . GLY D 1 48 ? -23.213 10.762 78.472 1.00 13.73 124 GLY A CA 1
ATOM 11904 C C . GLY D 1 48 ? -22.791 12.033 79.192 1.00 14.57 124 GLY A C 1
ATOM 11905 O O . GLY D 1 48 ? -23.277 12.362 80.296 1.00 13.32 124 GLY A O 1
ATOM 11906 N N . HIS D 1 49 ? -21.949 12.801 78.517 1.00 16.12 125 HIS A N 1
ATOM 11907 C CA . HIS D 1 49 ? -21.354 14.033 79.075 1.00 17.80 125 HIS A CA 1
ATOM 11908 C C . HIS D 1 49 ? -22.322 15.248 78.926 1.00 19.03 125 HIS A C 1
ATOM 11909 O O . HIS D 1 49 ? -22.628 15.683 77.803 1.00 25.49 125 HIS A O 1
ATOM 11916 N N . ILE D 1 50 ? -22.852 15.703 80.032 1.00 17.78 126 ILE A N 1
ATOM 11917 C CA . ILE D 1 50 ? -23.865 16.723 80.038 1.00 20.38 126 ILE A CA 1
ATOM 11918 C C . ILE D 1 50 ? -23.257 17.993 80.662 1.00 20.84 126 ILE A C 1
ATOM 11919 O O . ILE D 1 50 ? -22.471 17.923 81.566 1.00 18.20 126 ILE A O 1
ATOM 11924 N N . GLU D 1 51 ? -23.553 19.126 80.045 1.00 18.79 127 GLU A N 1
ATOM 11925 C CA . GLU D 1 51 ? -23.040 20.431 80.544 1.00 20.06 127 GLU A CA 1
ATOM 11926 C C . GLU D 1 51 ? -24.044 21.074 81.418 1.00 20.31 127 GLU A C 1
ATOM 11927 O O . GLU D 1 51 ? -25.216 21.188 81.081 1.00 21.18 127 GLU A O 1
ATOM 11933 N N . LEU D 1 52 ? -23.560 21.550 82.540 1.00 16.61 128 LEU A N 1
ATOM 11934 C CA . LEU D 1 52 ? -24.401 22.295 83.493 1.00 17.69 128 LEU A CA 1
ATOM 11935 C C . LEU D 1 52 ? -23.913 23.722 83.638 1.00 15.83 128 LEU A C 1
ATOM 11936 O O . LEU D 1 52 ? -22.799 23.951 84.100 1.00 15.20 128 LEU A O 1
ATOM 11941 N N . HIS D 1 53 ? -24.742 24.651 83.255 1.00 15.37 129 HIS A N 1
ATOM 11942 C CA . HIS D 1 53 ? -24.544 26.098 83.492 1.00 16.75 129 HIS A CA 1
ATOM 11943 C C . HIS D 1 53 ? -24.305 26.334 84.972 1.00 15.78 129 HIS A C 1
ATOM 11944 O O . HIS D 1 53 ? -24.893 25.679 85.830 1.00 15.58 129 HIS A O 1
ATOM 11951 N N . PRO D 1 54 ? -23.476 27.332 85.299 1.00 17.73 130 PRO A N 1
ATOM 11952 C CA . PRO D 1 54 ? -23.155 27.547 86.728 1.00 16.32 130 PRO A CA 1
ATOM 11953 C C . PRO D 1 54 ? -24.359 27.849 87.660 1.00 15.23 130 PRO A C 1
ATOM 11954 O O . PRO D 1 54 ? -24.323 27.530 88.821 1.00 13.39 130 PRO A O 1
ATOM 11958 N N . LEU D 1 55 ? -25.414 28.433 87.146 1.00 16.49 131 LEU A N 1
ATOM 11959 C CA . LEU D 1 55 ? -26.591 28.659 87.967 1.00 17.18 131 LEU A CA 1
ATOM 11960 C C . LEU D 1 55 ? -27.221 27.334 88.346 1.00 17.24 131 LEU A C 1
ATOM 11961 O O . LEU D 1 55 ? -27.720 27.163 89.449 1.00 16.19 131 LEU A O 1
ATOM 11966 N N . LEU D 1 56 ? -27.199 26.389 87.412 1.00 15.60 132 LEU A N 1
ATOM 11967 C CA . LEU D 1 56 ? -27.763 25.062 87.672 1.00 14.58 132 LEU A CA 1
ATOM 11968 C C . LEU D 1 56 ? -26.922 24.341 88.726 1.00 14.89 132 LEU A C 1
ATOM 11969 O O . LEU D 1 56 ? -27.469 23.717 89.622 1.00 15.77 132 LEU A O 1
ATOM 11974 N N . VAL D 1 57 ? -25.603 24.507 88.646 1.00 13.55 133 VAL A N 1
ATOM 11975 C CA . VAL D 1 57 ? -24.715 23.915 89.640 1.00 14.61 133 VAL A CA 1
ATOM 11976 C C . VAL D 1 57 ? -24.999 24.459 91.016 1.00 14.79 133 VAL A C 1
ATOM 11977 O O . VAL D 1 57 ? -25.035 23.730 92.000 1.00 13.89 133 VAL A O 1
ATOM 11981 N N . ARG D 1 58 ? -25.271 25.779 91.075 1.00 14.52 134 ARG A N 1
ATOM 11982 C CA . ARG D 1 58 ? -25.570 26.402 92.357 1.00 17.64 134 ARG A CA 1
ATOM 11983 C C . ARG D 1 58 ? -26.850 25.808 92.983 1.00 13.82 134 ARG A C 1
ATOM 11984 O O . ARG D 1 58 ? -26.921 25.645 94.189 1.00 15.96 134 ARG A O 1
ATOM 11992 N N . ILE D 1 59 ? -27.820 25.511 92.145 1.00 12.87 135 ILE A N 1
ATOM 11993 C CA . ILE D 1 59 ? -29.078 24.932 92.599 1.00 12.96 135 ILE A CA 1
ATOM 11994 C C . ILE D 1 59 ? -28.916 23.490 93.043 1.00 12.18 135 ILE A C 1
ATOM 11995 O O . ILE D 1 59 ? -29.457 23.062 94.059 1.00 12.28 135 ILE A O 1
ATOM 12000 N N . ILE D 1 60 ? -28.105 22.737 92.300 1.00 12.23 136 ILE A N 1
ATOM 12001 C CA . ILE D 1 60 ? -27.831 21.341 92.601 1.00 12.34 136 ILE A CA 1
ATOM 12002 C C . ILE D 1 60 ? -27.064 21.171 93.911 1.00 12.46 136 ILE A C 1
ATOM 12003 O O . ILE D 1 60 ? -27.286 20.231 94.668 1.00 14.33 136 ILE A O 1
ATOM 12008 N N . ASP D 1 61 ? -26.104 22.054 94.179 1.00 11.83 137 ASP A N 1
ATOM 12009 C CA . ASP D 1 61 ? -25.245 21.937 95.339 1.00 12.59 137 ASP A CA 1
ATOM 12010 C C . ASP D 1 61 ? -25.886 22.559 96.597 1.00 14.21 137 ASP A C 1
ATOM 12011 O O . ASP D 1 61 ? -25.308 23.464 97.238 1.00 13.23 137 ASP A O 1
ATOM 12016 N N . THR D 1 62 ? -27.064 22.078 96.913 1.00 12.88 138 THR A N 1
ATOM 12017 C CA . THR D 1 62 ? -27.811 22.493 98.096 1.00 12.92 138 THR A CA 1
ATOM 12018 C C . THR D 1 62 ? -28.302 21.238 98.792 1.00 15.38 138 THR A C 1
ATOM 12019 O O . THR D 1 62 ? -28.567 20.204 98.109 1.00 14.93 138 THR A O 1
ATOM 12023 N N . PRO D 1 63 ? -28.581 21.314 100.121 1.00 15.09 139 PRO A N 1
ATOM 12024 C CA . PRO D 1 63 ? -29.173 20.203 100.862 1.00 15.91 139 PRO A CA 1
ATOM 12025 C C . PRO D 1 63 ? -30.516 19.747 100.300 1.00 15.65 139 PRO A C 1
ATOM 12026 O O . PRO D 1 63 ? -30.852 18.574 100.367 1.00 14.47 139 PRO A O 1
ATOM 12030 N N . GLN D 1 64 ? -31.293 20.689 99.742 1.00 12.69 140 GLN A N 1
ATOM 12031 C CA . GLN D 1 64 ? -32.621 20.396 99.241 1.00 14.18 140 GLN A CA 1
ATOM 12032 C C . GLN D 1 64 ? -32.583 19.567 97.969 1.00 12.34 140 GLN A C 1
ATOM 12033 O O . GLN D 1 64 ? -33.469 18.723 97.728 1.00 14.24 140 GLN A O 1
ATOM 12039 N N . PHE D 1 65 ? -31.548 19.799 97.154 1.00 11.91 141 PHE A N 1
ATOM 12040 C CA . PHE D 1 65 ? -31.379 19.038 95.925 1.00 12.16 141 PHE A CA 1
ATOM 12041 C C . PHE D 1 65 ? -30.648 17.721 96.173 1.00 10.59 141 PHE A C 1
ATOM 12042 O O . PHE D 1 65 ? -31.044 16.663 95.671 1.00 11.43 141 PHE A O 1
ATOM 12050 N N . GLN D 1 66 ? -29.573 17.788 96.921 1.00 11.33 142 GLN A N 1
ATOM 12051 C CA . GLN D 1 66 ? -28.751 16.635 97.249 1.00 11.24 142 GLN A CA 1
ATOM 12052 C C . GLN D 1 66 ? -29.509 15.543 98.010 1.00 11.25 142 GLN A C 1
ATOM 12053 O O . GLN D 1 66 ? -29.195 14.347 97.900 1.00 11.08 142 GLN A O 1
ATOM 12059 N N . ARG D 1 67 ? -30.558 15.934 98.717 1.00 10.77 143 ARG A N 1
ATOM 12060 C CA . ARG D 1 67 ? -31.487 15.034 99.336 1.00 11.58 143 ARG A CA 1
ATOM 12061 C C . ARG D 1 67 ? -31.952 13.899 98.425 1.00 10.79 143 ARG A C 1
ATOM 12062 O O . ARG D 1 67 ? -32.210 12.783 98.862 1.00 12.04 143 ARG A O 1
ATOM 12070 N N . LEU D 1 68 ? -32.113 14.223 97.148 1.00 9.71 144 LEU A N 1
ATOM 12071 C CA . LEU D 1 68 ? -32.614 13.272 96.179 1.00 10.44 144 LEU A CA 1
ATOM 12072 C C . LEU D 1 68 ? -31.650 12.100 95.911 1.00 10.01 144 LEU A C 1
ATOM 12073 O O . LEU D 1 68 ? -32.070 11.109 95.282 1.00 9.63 144 LEU A O 1
ATOM 12078 N N . ARG D 1 69 ? -30.402 12.205 96.365 1.00 9.17 145 ARG A N 1
ATOM 12079 C CA . ARG D 1 69 ? -29.515 11.086 96.361 1.00 10.51 145 ARG A CA 1
ATOM 12080 C C . ARG D 1 69 ? -29.967 10.002 97.306 1.00 11.92 145 ARG A C 1
ATOM 12081 O O . ARG D 1 69 ? -29.485 8.887 97.197 1.00 10.40 145 ARG A O 1
ATOM 12089 N N . TYR D 1 70 ? -30.912 10.257 98.202 1.00 9.95 146 TYR A N 1
ATOM 12090 C CA . TYR D 1 70 ? -31.236 9.326 99.268 1.00 11.60 146 TYR A CA 1
ATOM 12091 C C . TYR D 1 70 ? -32.660 8.817 99.155 1.00 12.35 146 TYR A C 1
ATOM 12092 O O . TYR D 1 70 ? -33.222 8.330 100.117 1.00 13.39 146 TYR A O 1
ATOM 12101 N N . ILE D 1 71 ? -33.236 8.962 97.953 1.00 11.33 147 ILE A N 1
ATOM 12102 C CA . ILE D 1 71 ? -34.585 8.554 97.617 1.00 11.30 147 ILE A CA 1
ATOM 12103 C C . ILE D 1 71 ? -34.572 7.717 96.313 1.00 10.40 147 ILE A C 1
ATOM 12104 O O . ILE D 1 71 ? -34.300 8.239 95.227 1.00 9.74 147 ILE A O 1
ATOM 12109 N N . LYS D 1 72 ? -34.842 6.413 96.472 1.00 11.63 148 LYS A N 1
ATOM 12110 C CA . LYS D 1 72 ? -34.853 5.510 95.342 1.00 12.36 148 LYS A CA 1
ATOM 12111 C C . LYS D 1 72 ? -35.958 5.880 94.387 1.00 12.44 148 LYS A C 1
ATOM 12112 O O . LYS D 1 72 ? -37.119 6.052 94.800 1.00 11.85 148 LYS A O 1
ATOM 12118 N N . GLN D 1 73 ? -35.625 5.903 93.112 1.00 10.04 149 GLN A N 1
ATOM 12119 C CA . GLN D 1 73 ? -36.566 6.173 92.060 1.00 9.71 149 GLN A CA 1
ATOM 12120 C C . GLN D 1 73 ? -37.746 5.228 92.105 1.00 10.46 149 GLN A C 1
ATOM 12121 O O . GLN D 1 73 ? -38.911 5.665 91.988 1.00 10.74 149 GLN A O 1
ATOM 12127 N N . LEU D 1 74 ? -37.483 3.935 92.220 1.00 11.21 150 LEU A N 1
ATOM 12128 C CA . LEU D 1 74 ? -38.529 2.928 92.141 1.00 13.11 150 LEU A CA 1
ATOM 12129 C C . LEU D 1 74 ? -38.876 2.298 93.490 1.00 16.11 150 LEU A C 1
ATOM 12130 O O . LEU D 1 74 ? -39.634 1.296 93.531 1.00 18.85 150 LEU A O 1
ATOM 12135 N N . GLY D 1 75 ? -38.401 2.876 94.588 1.00 18.00 151 GLY A N 1
ATOM 12136 C CA . GLY D 1 75 ? -38.824 2.426 95.954 1.00 19.29 151 GLY A CA 1
ATOM 12137 C C . GLY D 1 75 ? -38.583 0.946 96.179 1.00 17.28 151 GLY A C 1
ATOM 12138 O O . GLY D 1 75 ? -37.514 0.422 95.991 1.00 22.45 151 GLY A O 1
ATOM 12139 N N . GLY D 1 76 ? -39.648 0.261 96.538 1.00 18.37 152 GLY A N 1
ATOM 12140 C CA . GLY D 1 76 ? -39.736 -1.182 96.737 1.00 18.82 152 GLY A CA 1
ATOM 12141 C C . GLY D 1 76 ? -39.333 -2.025 95.537 1.00 17.09 152 GLY A C 1
ATOM 12142 O O . GLY D 1 76 ? -38.945 -3.208 95.724 1.00 14.97 152 GLY A O 1
ATOM 12143 N N . GLY D 1 77 ? -39.342 -1.428 94.342 1.00 14.34 153 GLY A N 1
ATOM 12144 C CA . GLY D 1 77 ? -38.899 -2.139 93.149 1.00 13.33 153 GLY A CA 1
ATOM 12145 C C . GLY D 1 77 ? -37.448 -2.685 93.224 1.00 13.57 153 GLY A C 1
ATOM 12146 O O . GLY D 1 77 ? -37.163 -3.748 92.621 1.00 11.15 153 GLY A O 1
ATOM 12147 N N . TYR D 1 78 ? -36.572 -2.039 93.977 1.00 10.85 154 TYR A N 1
ATOM 12148 C CA . TYR D 1 78 ? -35.214 -2.537 94.183 1.00 10.89 154 TYR A CA 1
ATOM 12149 C C . TYR D 1 78 ? -35.164 -3.922 94.801 1.00 10.37 154 TYR A C 1
ATOM 12150 O O . TYR D 1 78 ? -34.207 -4.697 94.589 1.00 10.84 154 TYR A O 1
ATOM 12159 N N . TYR D 1 79 ? -36.169 -4.218 95.647 1.00 10.23 155 TYR A N 1
ATOM 12160 C CA . TYR D 1 79 ? -36.284 -5.514 96.312 1.00 11.71 155 TYR A CA 1
ATOM 12161 C C . TYR D 1 79 ? -36.772 -6.636 95.399 1.00 10.98 155 TYR A C 1
ATOM 12162 O O . TYR D 1 79 ? -36.871 -7.801 95.826 1.00 10.91 155 TYR A O 1
ATOM 12171 N N . VAL D 1 80 ? -37.059 -6.303 94.136 1.00 10.09 156 VAL A N 1
ATOM 12172 C CA . VAL D 1 80 ? -37.431 -7.269 93.070 1.00 10.33 156 VAL A CA 1
ATOM 12173 C C . VAL D 1 80 ? -36.438 -7.288 91.894 1.00 9.86 156 VAL A C 1
ATOM 12174 O O . VAL D 1 80 ? -36.098 -8.339 91.364 1.00 10.55 156 VAL A O 1
ATOM 12178 N N . PHE D 1 81 ? -35.976 -6.084 91.524 1.00 9.67 157 PHE A N 1
ATOM 12179 C CA . PHE D 1 81 ? -35.043 -5.850 90.422 1.00 9.50 157 PHE A CA 1
ATOM 12180 C C . PHE D 1 81 ? -33.789 -5.262 91.053 1.00 10.71 157 PHE A C 1
ATOM 12181 O O . PHE D 1 81 ? -33.724 -4.105 91.346 1.00 9.82 157 PHE A O 1
ATOM 12189 N N . PRO D 1 82 ? -32.817 -6.110 91.314 1.00 10.39 158 PRO A N 1
ATOM 12190 C CA . PRO D 1 82 ? -31.634 -5.623 92.053 1.00 11.75 158 PRO A CA 1
ATOM 12191 C C . PRO D 1 82 ? -30.800 -4.592 91.329 1.00 12.79 158 PRO A C 1
ATOM 12192 O O . PRO D 1 82 ? -29.993 -3.959 91.967 1.00 13.06 158 PRO A O 1
ATOM 12196 N N . GLY D 1 83 ? -30.979 -4.385 90.031 1.00 9.86 159 GLY A N 1
ATOM 12197 C CA . GLY D 1 83 ? -30.310 -3.263 89.376 1.00 11.82 159 GLY A CA 1
ATOM 12198 C C . GLY D 1 83 ? -30.947 -1.939 89.676 1.00 11.63 159 GLY A C 1
ATOM 12199 O O . GLY D 1 83 ? -30.293 -0.948 89.413 1.00 11.56 159 GLY A O 1
ATOM 12200 N N . ALA D 1 84 ? -32.144 -1.892 90.292 1.00 11.02 160 ALA A N 1
ATOM 12201 C CA . ALA D 1 84 ? -32.913 -0.635 90.446 1.00 11.70 160 ALA A CA 1
ATOM 12202 C C . ALA D 1 84 ? -32.580 0.096 91.729 1.00 10.90 160 ALA A C 1
ATOM 12203 O O . ALA D 1 84 ? -33.426 0.408 92.507 1.00 11.31 160 ALA A O 1
ATOM 12205 N N . SER D 1 85 ? -31.286 0.406 91.872 1.00 12.74 161 SER A N 1
ATOM 12206 C CA . SER D 1 85 ? -30.641 1.074 93.000 1.00 13.93 161 SER A CA 1
ATOM 12207 C C . SER D 1 85 ? -30.644 2.587 92.745 1.00 12.51 161 SER A C 1
ATOM 12208 O O . SER D 1 85 ? -30.210 3.367 93.572 1.00 11.88 161 SER A O 1
ATOM 12211 N N . HIS D 1 86 ? -31.065 3.019 91.559 1.00 10.37 162 HIS A N 1
ATOM 12212 C CA . HIS D 1 86 ? -30.965 4.444 91.171 1.00 9.59 162 HIS A CA 1
ATOM 12213 C C . HIS D 1 86 ? -31.924 5.325 91.963 1.00 9.78 162 HIS A C 1
ATOM 12214 O O . HIS D 1 86 ? -33.043 4.941 92.374 1.00 11.10 162 HIS A O 1
ATOM 12221 N N . ASN D 1 87 ? -31.471 6.570 92.178 1.00 9.12 163 ASN A N 1
ATOM 12222 C CA . ASN D 1 87 ? -32.145 7.542 92.974 1.00 9.69 163 ASN A CA 1
ATOM 12223 C C . ASN D 1 87 ? -32.708 8.676 92.147 1.00 9.23 163 ASN A C 1
ATOM 12224 O O . ASN D 1 87 ? -32.384 8.891 90.960 1.00 8.91 163 ASN A O 1
ATOM 12229 N N . ARG D 1 88 ? -33.541 9.455 92.822 1.00 9.89 164 ARG A N 1
ATOM 12230 C CA . ARG D 1 88 ? -34.176 10.588 92.184 1.00 9.62 164 ARG A CA 1
ATOM 12231 C C . ARG D 1 88 ? -33.212 11.674 91.727 1.00 9.49 164 ARG A C 1
ATOM 12232 O O . ARG D 1 88 ? -33.511 12.446 90.816 1.00 9.83 164 ARG A O 1
ATOM 12240 N N . PHE D 1 89 ? -32.061 11.745 92.338 1.00 9.88 165 PHE A N 1
ATOM 12241 C CA . PHE D 1 89 ? -31.049 12.756 91.989 1.00 9.74 165 PHE A CA 1
ATOM 12242 C C . PHE D 1 89 ? -30.626 12.657 90.526 1.00 9.31 165 PHE A C 1
ATOM 12243 O O . PHE D 1 89 ? -30.679 13.646 89.763 1.00 8.79 165 PHE A O 1
ATOM 12251 N N . GLU D 1 90 ? -30.145 11.463 90.140 1.00 9.72 166 GLU A N 1
ATOM 12252 C CA . GLU D 1 90 ? -29.580 11.279 88.787 1.00 10.58 166 GLU A CA 1
ATOM 12253 C C . GLU D 1 90 ? -30.703 11.393 87.778 1.00 9.75 166 GLU A C 1
ATOM 12254 O O . GLU D 1 90 ? -30.480 11.879 86.651 1.00 9.98 166 GLU A O 1
ATOM 12260 N N . HIS D 1 91 ? -31.905 10.937 88.108 1.00 8.94 167 HIS A N 1
ATOM 12261 C CA . HIS D 1 91 ? -33.053 11.164 87.234 1.00 9.41 167 HIS A CA 1
ATOM 12262 C C . HIS D 1 91 ? -33.298 12.673 87.004 1.00 11.01 167 HIS A C 1
ATOM 12263 O O . HIS D 1 91 ? -33.518 13.081 85.882 1.00 11.35 167 HIS A O 1
ATOM 12270 N N . SER D 1 92 ? -33.198 13.469 88.064 1.00 9.92 168 SER A N 1
ATOM 12271 C CA . SER D 1 92 ? -33.427 14.919 87.943 1.00 10.85 168 SER A CA 1
ATOM 12272 C C . SER D 1 92 ? -32.422 15.564 87.051 1.00 10.38 168 SER A C 1
ATOM 12273 O O . SER D 1 92 ? -32.769 16.429 86.236 1.00 9.76 168 SER A O 1
ATOM 12276 N N . LEU D 1 93 ? -31.134 15.169 87.176 1.00 10.72 169 LEU A N 1
ATOM 12277 C CA . LEU D 1 93 ? -30.104 15.696 86.269 1.00 11.16 169 LEU A CA 1
ATOM 12278 C C . LEU D 1 93 ? -30.492 15.388 84.832 1.00 10.88 169 LEU A C 1
ATOM 12279 O O . LEU D 1 93 ? -30.353 16.240 83.947 1.00 11.86 169 LEU A O 1
ATOM 12284 N N . GLY D 1 94 ? -30.948 14.156 84.579 1.00 10.41 170 GLY A N 1
ATOM 12285 C CA . GLY D 1 94 ? -31.322 13.761 83.217 1.00 10.07 170 GLY A CA 1
ATOM 12286 C C . GLY D 1 94 ? -32.513 14.531 82.675 1.00 9.76 170 GLY A C 1
ATOM 12287 O O . GLY D 1 94 ? -32.523 14.925 81.474 1.00 10.39 170 GLY A O 1
ATOM 12288 N N . VAL D 1 95 ? -33.510 14.806 83.520 1.00 9.71 171 VAL A N 1
ATOM 12289 C CA . VAL D 1 95 ? -34.668 15.566 83.081 1.00 10.57 171 VAL A CA 1
ATOM 12290 C C . VAL D 1 95 ? -34.255 16.997 82.736 1.00 11.79 171 VAL A C 1
ATOM 12291 O O . VAL D 1 95 ? -34.708 17.551 81.764 1.00 12.98 171 VAL A O 1
ATOM 12295 N N . GLY D 1 96 ? -33.406 17.608 83.564 1.00 12.20 172 GLY A N 1
ATOM 12296 C CA . GLY D 1 96 ? -32.874 18.962 83.282 1.00 13.22 172 GLY A CA 1
ATOM 12297 C C . GLY D 1 96 ? -32.127 18.995 81.980 1.00 13.15 172 GLY A C 1
ATOM 12298 O O . GLY D 1 96 ? -32.306 19.919 81.174 1.00 14.38 172 GLY A O 1
ATOM 12299 N N . TYR D 1 97 ? -31.300 17.975 81.767 1.00 13.00 173 TYR A N 1
ATOM 12300 C CA . TYR D 1 97 ? -30.612 17.812 80.508 1.00 12.45 173 TYR A CA 1
ATOM 12301 C C . TYR D 1 97 ? -31.521 17.760 79.311 1.00 13.07 173 TYR A C 1
ATOM 12302 O O . TYR D 1 97 ? -31.332 18.511 78.351 1.00 12.20 173 TYR A O 1
ATOM 12311 N N . LEU D 1 98 ? -32.491 16.861 79.343 1.00 13.55 174 LEU A N 1
ATOM 12312 C CA . LEU D 1 98 ? -33.357 16.660 78.188 1.00 12.49 174 LEU A CA 1
ATOM 12313 C C . LEU D 1 98 ? -34.250 17.900 77.956 1.00 13.65 174 LEU A C 1
ATOM 12314 O O . LEU D 1 98 ? -34.583 18.212 76.803 1.00 12.58 174 LEU A O 1
ATOM 12319 N N . ALA D 1 99 ? -34.662 18.551 79.024 1.00 12.64 175 ALA A N 1
ATOM 12320 C CA . ALA D 1 99 ? -35.433 19.805 78.923 1.00 13.97 175 ALA A CA 1
ATOM 12321 C C . ALA D 1 99 ? -34.656 20.836 78.123 1.00 15.40 175 ALA A C 1
ATOM 12322 O O . ALA D 1 99 ? -35.177 21.457 77.186 1.00 16.69 175 ALA A O 1
ATOM 12324 N N . GLY D 1 100 ? -33.386 21.023 78.455 1.00 15.97 176 GLY A N 1
ATOM 12325 C CA . GLY D 1 100 ? -32.462 21.849 77.654 1.00 17.73 176 GLY A CA 1
ATOM 12326 C C . GLY D 1 100 ? -32.271 21.412 76.190 1.00 18.69 176 GLY A C 1
ATOM 12327 O O . GLY D 1 100 ? -32.287 22.230 75.288 1.00 19.19 176 GLY A O 1
ATOM 12328 N N . CYS D 1 101 ? -32.130 20.101 75.952 1.00 16.86 177 CYS A N 1
ATOM 12329 C CA . CYS D 1 101 ? -32.049 19.575 74.590 1.00 16.73 177 CYS A CA 1
ATOM 12330 C C . CYS D 1 101 ? -33.284 19.943 73.748 1.00 16.15 177 CYS A C 1
ATOM 12331 O O . CYS D 1 101 ? -33.131 20.343 72.577 1.00 16.89 177 CYS A O 1
ATOM 12334 N N . LEU D 1 102 ? -34.465 19.823 74.312 1.00 14.63 178 LEU A N 1
ATOM 12335 C CA . LEU D 1 102 ? -35.661 20.063 73.547 1.00 16.96 178 LEU A CA 1
ATOM 12336 C C . LEU D 1 102 ? -35.818 21.559 73.281 1.00 17.12 178 LEU A C 1
ATOM 12337 O O . LEU D 1 102 ? -36.046 21.947 72.130 1.00 14.59 178 LEU A O 1
ATOM 12342 N N . VAL D 1 103 ? -35.690 22.378 74.311 1.00 16.15 179 VAL A N 1
ATOM 12343 C CA . VAL D 1 103 ? -35.843 23.827 74.094 1.00 17.96 179 VAL A CA 1
ATOM 12344 C C . VAL D 1 103 ? -34.757 24.359 73.152 1.00 19.34 179 VAL A C 1
ATOM 12345 O O . VAL D 1 103 ? -35.073 25.162 72.267 1.00 19.41 179 VAL A O 1
ATOM 12349 N N . HIS D 1 104 ? -33.517 23.903 73.278 1.00 18.11 180 HIS A N 1
ATOM 12350 C CA . HIS D 1 104 ? -32.443 24.276 72.328 1.00 21.32 180 HIS A CA 1
ATOM 12351 C C . HIS D 1 104 ? -32.758 23.867 70.891 1.00 22.48 180 HIS A C 1
ATOM 12352 O O . HIS D 1 104 ? -32.567 24.686 69.969 1.00 22.86 180 HIS A O 1
ATOM 12359 N N . ALA D 1 105 ? -33.215 22.633 70.670 1.00 20.28 181 ALA A N 1
ATOM 12360 C CA . ALA D 1 105 ? -33.529 22.168 69.334 1.00 21.44 181 ALA A CA 1
ATOM 12361 C C . ALA D 1 105 ? -34.615 23.019 68.676 1.00 22.43 181 ALA A C 1
ATOM 12362 O O . ALA D 1 105 ? -34.503 23.379 67.511 1.00 20.55 181 ALA A O 1
ATOM 12364 N N . LEU D 1 106 ? -35.662 23.324 69.431 1.00 20.37 182 LEU A N 1
ATOM 12365 C CA . LEU D 1 106 ? -36.761 24.128 68.931 1.00 21.49 182 LEU A CA 1
ATOM 12366 C C . LEU D 1 106 ? -36.263 25.515 68.514 1.00 23.70 182 LEU A C 1
ATOM 12367 O O . LEU D 1 106 ? -36.619 26.010 67.449 1.00 24.99 182 LEU A O 1
ATOM 12372 N N . GLY D 1 107 ? -35.409 26.092 69.361 1.00 23.96 183 GLY A N 1
ATOM 12373 C CA . GLY D 1 107 ? -34.851 27.424 69.132 1.00 25.88 183 GLY A CA 1
ATOM 12374 C C . GLY D 1 107 ? -33.967 27.445 67.925 1.00 27.57 183 GLY A C 1
ATOM 12375 O O . GLY D 1 107 ? -34.025 28.394 67.123 1.00 29.22 183 GLY A O 1
ATOM 12376 N N . GLU D 1 108 ? -33.166 26.403 67.756 1.00 26.64 184 GLU A N 1
ATOM 12377 C CA . GLU D 1 108 ? -32.288 26.325 66.622 1.00 29.29 184 GLU A CA 1
ATOM 12378 C C . GLU D 1 108 ? -32.984 26.176 65.295 1.00 28.92 184 GLU A C 1
ATOM 12379 O O . GLU D 1 108 ? -32.570 26.841 64.328 1.00 26.08 184 GLU A O 1
ATOM 12385 N N . LYS D 1 109 ? -34.030 25.360 65.245 1.00 29.82 185 LYS A N 1
ATOM 12386 C CA . LYS D 1 109 ? -34.787 25.176 63.995 1.00 31.03 185 LYS A CA 1
ATOM 12387 C C . LYS D 1 109 ? -35.709 26.365 63.706 1.00 28.99 185 LYS A C 1
ATOM 12388 O O . LYS D 1 109 ? -36.005 26.582 62.551 1.00 29.03 185 LYS A O 1
ATOM 12394 N N . GLN D 1 110 ? -36.211 27.064 64.733 1.00 27.11 186 GLN A N 1
ATOM 12395 C CA . GLN D 1 110 ? -37.221 28.140 64.604 1.00 24.46 186 GLN A CA 1
ATOM 12396 C C . GLN D 1 110 ? -36.802 29.383 65.388 1.00 23.18 186 GLN A C 1
ATOM 12397 O O . GLN D 1 110 ? -37.351 29.685 66.459 1.00 21.31 186 GLN A O 1
ATOM 12403 N N . PRO D 1 111 ? -35.807 30.114 64.823 1.00 25.15 187 PRO A N 1
ATOM 12404 C CA . PRO D 1 111 ? -35.377 31.376 65.441 1.00 27.43 187 PRO A CA 1
ATOM 12405 C C . PRO D 1 111 ? -36.528 32.343 65.638 1.00 27.13 187 PRO A C 1
ATOM 12406 O O . PRO D 1 111 ? -36.492 33.152 66.564 1.00 27.44 187 PRO A O 1
ATOM 12410 N N . GLU D 1 112 ? -37.570 32.219 64.818 1.00 28.45 188 GLU A N 1
ATOM 12411 C CA . GLU D 1 112 ? -38.715 33.106 64.965 1.00 28.58 188 GLU A CA 1
ATOM 12412 C C . GLU D 1 112 ? -39.484 32.956 66.265 1.00 28.03 188 GLU A C 1
ATOM 12413 O O . GLU D 1 112 ? -40.323 33.808 66.590 1.00 31.66 188 GLU A O 1
ATOM 12419 N N . LEU D 1 113 ? -39.220 31.890 67.044 1.00 25.17 189 LEU A N 1
ATOM 12420 C CA . LEU D 1 113 ? -39.915 31.740 68.304 1.00 22.85 189 LEU A CA 1
ATOM 12421 C C . LEU D 1 113 ? -39.339 32.702 69.376 1.00 22.19 189 LEU A C 1
ATOM 12422 O O . LEU D 1 113 ? -39.969 32.853 70.423 1.00 25.12 189 LEU A O 1
ATOM 12427 N N . GLN D 1 114 ? -38.142 33.246 69.132 1.00 25.44 190 GLN A N 1
ATOM 12428 C CA . GLN D 1 114 ? -37.502 34.191 70.065 1.00 32.49 190 GLN A CA 1
ATOM 12429 C C . GLN D 1 114 ? -37.275 33.572 71.455 1.00 31.33 190 GLN A C 1
ATOM 12430 O O . GLN D 1 114 ? -37.402 34.203 72.514 1.00 27.50 190 GLN A O 1
ATOM 12436 N N . ILE D 1 115 ? -36.898 32.291 71.434 1.00 28.82 191 ILE A N 1
ATOM 12437 C CA . ILE D 1 115 ? -36.550 31.648 72.672 1.00 22.74 191 ILE A CA 1
ATOM 12438 C C . ILE D 1 115 ? -35.246 32.267 73.122 1.00 23.69 191 ILE A C 1
ATOM 12439 O O . ILE D 1 115 ? -34.241 32.281 72.388 1.00 23.92 191 ILE A O 1
ATOM 12444 N N . SER D 1 116 ? -35.227 32.776 74.358 1.00 23.34 192 SER A N 1
ATOM 12445 C CA . SER D 1 116 ? -34.037 33.469 74.892 1.00 25.33 192 SER A CA 1
ATOM 12446 C C . SER D 1 116 ? -33.204 32.556 75.802 1.00 26.06 192 SER A C 1
ATOM 12447 O O . SER D 1 116 ? -33.689 31.498 76.225 1.00 24.04 192 SER A O 1
ATOM 12450 N N . GLU D 1 117 ? -31.985 32.988 76.145 1.00 28.40 193 GLU A N 1
ATOM 12451 C CA . GLU D 1 117 ? -31.139 32.220 77.050 1.00 30.58 193 GLU A CA 1
ATOM 12452 C C . GLU D 1 117 ? -31.802 32.139 78.395 1.00 25.85 193 GLU A C 1
ATOM 12453 O O . GLU D 1 117 ? -31.699 31.132 79.072 1.00 24.82 193 GLU A O 1
ATOM 12459 N N . ARG D 1 118 ? -32.523 33.187 78.757 1.00 22.09 194 ARG A N 1
ATOM 12460 C CA . ARG D 1 118 ? -33.274 33.184 79.967 1.00 22.26 194 ARG A CA 1
ATOM 12461 C C . ARG D 1 118 ? -34.376 32.035 79.990 1.00 20.06 194 ARG A C 1
ATOM 12462 O O . ARG D 1 118 ? -34.572 31.347 81.000 1.00 21.23 194 ARG A O 1
ATOM 12470 N N . ASP D 1 119 ? -35.079 31.910 78.869 1.00 18.61 195 ASP A N 1
ATOM 12471 C CA . ASP D 1 119 ? -36.102 30.882 78.694 1.00 19.51 195 ASP A CA 1
ATOM 12472 C C . ASP D 1 119 ? -35.456 29.497 78.843 1.00 17.26 195 ASP A C 1
ATOM 12473 O O . ASP D 1 119 ? -36.008 28.636 79.483 1.00 19.13 195 ASP A O 1
ATOM 12478 N N . VAL D 1 120 ? -34.304 29.314 78.199 1.00 17.91 196 VAL A N 1
ATOM 12479 C CA . VAL D 1 120 ? -33.606 28.034 78.234 1.00 17.81 196 VAL A CA 1
ATOM 12480 C C . VAL D 1 120 ? -33.222 27.690 79.657 1.00 17.77 196 VAL A C 1
ATOM 12481 O O . VAL D 1 120 ? -33.514 26.592 80.135 1.00 15.15 196 VAL A O 1
ATOM 12485 N N . LEU D 1 121 ? -32.627 28.625 80.383 1.00 16.84 197 LEU A N 1
ATOM 12486 C CA . LEU D 1 121 ? -32.275 28.382 81.793 1.00 18.75 197 LEU A CA 1
ATOM 12487 C C . LEU D 1 121 ? -33.465 28.055 82.660 1.00 17.36 197 LEU A C 1
ATOM 12488 O O . LEU D 1 121 ? -33.374 27.149 83.514 1.00 16.32 197 LEU A O 1
ATOM 12493 N N . CYS D 1 122 ? -34.589 28.779 82.482 1.00 15.20 198 CYS A N 1
ATOM 12494 C CA . CYS D 1 122 ? -35.774 28.516 83.269 1.00 15.92 198 CYS A CA 1
ATOM 12495 C C . CYS D 1 122 ? -36.371 27.106 82.980 1.00 14.46 198 CYS A C 1
ATOM 12496 O O . CYS D 1 122 ? -36.873 26.451 83.867 1.00 14.40 198 CYS A O 1
ATOM 12499 N N . VAL D 1 123 ? -36.354 26.706 81.727 1.00 14.46 199 VAL A N 1
ATOM 12500 C CA . VAL D 1 123 ? -36.821 25.370 81.366 1.00 14.71 199 VAL A CA 1
ATOM 12501 C C . VAL D 1 123 ? -35.899 24.282 81.972 1.00 14.33 199 VAL A C 1
ATOM 12502 O O . VAL D 1 123 ? -36.378 23.300 82.515 1.00 13.06 199 VAL A O 1
ATOM 12506 N N . GLN D 1 124 ? -34.579 24.499 81.867 1.00 13.79 200 GLN A N 1
ATOM 12507 C CA . GLN D 1 124 ? -33.626 23.562 82.477 1.00 15.18 200 GLN A CA 1
ATOM 12508 C C . GLN D 1 124 ? -33.841 23.479 83.989 1.00 14.48 200 GLN A C 1
ATOM 12509 O O . GLN D 1 124 ? -33.865 22.403 84.570 1.00 12.21 200 GLN A O 1
ATOM 12515 N N . ILE D 1 125 ? -34.050 24.633 84.644 1.00 13.21 201 ILE A N 1
ATOM 12516 C CA . ILE D 1 125 ? -34.288 24.626 86.092 1.00 12.63 201 ILE A CA 1
ATOM 12517 C C . ILE D 1 125 ? -35.535 23.873 86.453 1.00 11.65 201 ILE A C 1
ATOM 12518 O O . ILE D 1 125 ? -35.544 23.082 87.404 1.00 13.05 201 ILE A O 1
ATOM 12523 N N . ALA D 1 126 ? -36.643 24.091 85.738 1.00 12.29 202 ALA A N 1
ATOM 12524 C CA . ALA D 1 126 ? -37.888 23.369 86.026 1.00 12.82 202 ALA A CA 1
ATOM 12525 C C . ALA D 1 126 ? -37.659 21.842 85.836 1.00 13.37 202 ALA A C 1
ATOM 12526 O O . ALA D 1 126 ? -38.095 21.023 86.673 1.00 13.22 202 ALA A O 1
ATOM 12528 N N . GLY D 1 127 ? -36.939 21.490 84.764 1.00 12.58 203 GLY A N 1
ATOM 12529 C CA . GLY D 1 127 ? -36.661 20.064 84.507 1.00 13.63 203 GLY A CA 1
ATOM 12530 C C . GLY D 1 127 ? -35.859 19.477 85.673 1.00 13.04 203 GLY A C 1
ATOM 12531 O O . GLY D 1 127 ? -36.126 18.343 86.120 1.00 12.98 203 GLY A O 1
ATOM 12532 N N . LEU D 1 128 ? -34.823 20.199 86.099 1.00 12.73 204 LEU A N 1
ATOM 12533 C CA . LEU D 1 128 ? -33.991 19.769 87.213 1.00 13.66 204 LEU A CA 1
ATOM 12534 C C . LEU D 1 128 ? -34.726 19.615 88.492 1.00 12.36 204 LEU A C 1
ATOM 12535 O O . LEU D 1 128 ? -34.398 18.750 89.317 1.00 12.93 204 LEU A O 1
ATOM 12540 N N . CYS D 1 129 ? -35.719 20.475 88.719 1.00 12.45 205 CYS A N 1
ATOM 12541 C CA . CYS D 1 129 ? -36.376 20.583 90.031 1.00 11.77 205 CYS A CA 1
ATOM 12542 C C . CYS D 1 129 ? -37.730 19.944 90.178 1.00 12.47 205 CYS A C 1
ATOM 12543 O O . CYS D 1 129 ? -38.314 19.938 91.291 1.00 14.43 205 CYS A O 1
ATOM 12546 N N . ARG D 1 130 ? -38.261 19.370 89.109 1.00 13.89 206 ARG A N 1
ATOM 12547 C CA . ARG D 1 130 ? -39.580 18.780 89.199 1.00 14.43 206 ARG A CA 1
ATOM 12548 C C . ARG D 1 130 ? -39.682 17.475 89.967 1.00 16.59 206 ARG A C 1
ATOM 12549 O O . ARG D 1 130 ? -40.809 16.969 90.098 1.00 19.70 206 ARG A O 1
ATOM 12557 N N . ASN D 1 131 ? -38.550 16.938 90.469 1.00 13.55 207 ASN A N 1
ATOM 12558 C CA . ASN D 1 131 ? -38.605 15.776 91.361 1.00 13.96 207 ASN A CA 1
ATOM 12559 C C . ASN D 1 131 ? -38.318 16.102 92.833 1.00 13.15 207 ASN A C 1
ATOM 12560 O O . ASN D 1 131 ? -38.253 15.205 93.663 1.00 13.96 207 ASN A O 1
ATOM 12565 N N . LEU D 1 132 ? -38.194 17.410 93.169 1.00 12.21 208 LEU A N 1
ATOM 12566 C CA . LEU D 1 132 ? -37.822 17.796 94.532 1.00 12.19 208 LEU A CA 1
ATOM 12567 C C . LEU D 1 132 ? -38.798 17.367 95.599 1.00 11.58 208 LEU A C 1
ATOM 12568 O O . LEU D 1 132 ? -38.413 17.232 96.758 1.00 13.63 208 LEU A O 1
ATOM 12573 N N . GLY D 1 133 ? -40.048 17.100 95.214 1.00 12.43 209 GLY A N 1
ATOM 12574 C CA . GLY D 1 133 ? -41.108 16.862 96.219 1.00 12.36 209 GLY A CA 1
ATOM 12575 C C . GLY D 1 133 ? -41.301 15.451 96.608 1.00 12.62 209 GLY A C 1
ATOM 12576 O O . GLY D 1 133 ? -42.142 15.139 97.467 1.00 13.25 209 GLY A O 1
ATOM 12577 N N . HIS D 1 134 ? -40.522 14.546 95.956 1.00 11.76 210 HIS A N 1
ATOM 12578 C CA . HIS D 1 134 ? -40.689 13.123 96.274 1.00 12.27 210 HIS A CA 1
ATOM 12579 C C . HIS D 1 134 ? -40.238 12.873 97.704 1.00 13.09 210 HIS A C 1
ATOM 12580 O O . HIS D 1 134 ? -39.317 13.523 98.206 1.00 14.43 210 HIS A O 1
ATOM 12587 N N . GLY D 1 135 ? -40.889 11.880 98.319 1.00 14.22 211 GLY A N 1
ATOM 12588 C CA . GLY D 1 135 ? -40.624 11.466 99.655 1.00 13.03 211 GLY A CA 1
ATOM 12589 C C . GLY D 1 135 ? -39.982 10.102 99.646 1.00 12.62 211 GLY A C 1
ATOM 12590 O O . GLY D 1 135 ? -39.704 9.559 98.593 1.00 12.43 211 GLY A O 1
ATOM 12591 N N . PRO D 1 136 ? -39.745 9.557 100.835 1.00 12.72 212 PRO A N 1
ATOM 12592 C CA . PRO D 1 136 ? -39.128 8.250 100.972 1.00 13.66 212 PRO A CA 1
ATOM 12593 C C . PRO D 1 136 ? -39.766 7.200 100.053 1.00 13.82 212 PRO A C 1
ATOM 12594 O O . PRO D 1 136 ? -41.003 7.041 100.063 1.00 14.84 212 PRO A O 1
ATOM 12598 N N . PHE D 1 137 ? -38.941 6.462 99.307 1.00 13.98 213 PHE A N 1
ATOM 12599 C CA . PHE D 1 137 ? -39.358 5.417 98.405 1.00 12.98 213 PHE A CA 1
ATOM 12600 C C . PHE D 1 137 ? -40.334 5.920 97.317 1.00 11.89 213 PHE A C 1
ATOM 12601 O O . PHE D 1 137 ? -41.106 5.148 96.763 1.00 13.36 213 PHE A O 1
ATOM 12609 N N . SER D 1 138 ? -40.212 7.203 96.980 1.00 11.07 214 SER A N 1
ATOM 12610 C CA . SER D 1 138 ? -40.908 7.847 95.892 1.00 12.06 214 SER A CA 1
ATOM 12611 C C . SER D 1 138 ? -42.434 7.589 95.947 1.00 14.87 214 SER A C 1
ATOM 12612 O O . SER D 1 138 ? -43.104 8.072 96.868 1.00 14.70 214 SER A O 1
ATOM 12615 N N . HIS D 1 139 ? -42.978 6.839 94.998 1.00 15.37 215 HIS A N 1
ATOM 12616 C CA . HIS D 1 139 ? -44.444 6.650 94.996 1.00 19.47 215 HIS A CA 1
ATOM 12617 C C . HIS D 1 139 ? -45.081 5.962 96.199 1.00 18.52 215 HIS A C 1
ATOM 12618 O O . HIS D 1 139 ? -46.247 6.170 96.466 1.00 18.15 215 HIS A O 1
ATOM 12625 N N . MET D 1 140 ? -44.306 5.233 96.962 1.00 17.07 216 MET A N 1
ATOM 12626 C CA . MET D 1 140 ? -44.798 4.757 98.227 1.00 20.20 216 MET A CA 1
ATOM 12627 C C . MET D 1 140 ? -45.313 5.886 99.120 1.00 19.65 216 MET A C 1
ATOM 12628 O O . MET D 1 140 ? -46.319 5.754 99.775 1.00 16.96 216 MET A O 1
ATOM 12633 N N . PHE D 1 141 ? -44.639 7.013 99.112 1.00 18.16 217 PHE A N 1
ATOM 12634 C CA . PHE D 1 141 ? -44.890 8.094 100.057 1.00 18.14 217 PHE A CA 1
ATOM 12635 C C . PHE D 1 141 ? -46.187 8.822 99.729 1.00 18.95 217 PHE A C 1
ATOM 12636 O O . PHE D 1 141 ? -47.064 8.964 100.570 1.00 19.00 217 PHE A O 1
ATOM 12644 N N . ASP D 1 142 ? -46.275 9.306 98.486 1.00 20.05 218 ASP A N 1
ATOM 12645 C CA . ASP D 1 142 ? -47.443 10.077 98.036 1.00 20.89 218 ASP A CA 1
ATOM 12646 C C . ASP D 1 142 ? -48.565 9.122 97.654 1.00 21.41 218 ASP A C 1
ATOM 12647 O O . ASP D 1 142 ? -49.728 9.481 97.807 1.00 21.89 218 ASP A O 1
ATOM 12652 N N . GLY D 1 143 ? -48.254 7.927 97.188 1.00 20.85 219 GLY A N 1
ATOM 12653 C CA . GLY D 1 143 ? -49.288 6.985 96.769 1.00 19.69 219 GLY A CA 1
ATOM 12654 C C . GLY D 1 143 ? -49.913 6.156 97.857 1.00 19.52 219 GLY A C 1
ATOM 12655 O O . GLY D 1 143 ? -51.085 5.727 97.719 1.00 22.34 219 GLY A O 1
ATOM 12656 N N . ARG D 1 144 ? -49.169 5.822 98.898 1.00 19.78 220 ARG A N 1
ATOM 12657 C CA . ARG D 1 144 ? -49.647 4.847 99.929 1.00 19.91 220 ARG A CA 1
ATOM 12658 C C . ARG D 1 144 ? -49.592 5.447 101.300 1.00 20.59 220 ARG A C 1
ATOM 12659 O O . ARG D 1 144 ? -50.570 5.387 102.014 1.00 21.36 220 ARG A O 1
ATOM 12667 N N . PHE D 1 145 ? -48.456 6.059 101.703 1.00 18.25 221 PHE A N 1
ATOM 12668 C CA . PHE D 1 145 ? -48.299 6.466 103.102 1.00 18.59 221 PHE A CA 1
ATOM 12669 C C . PHE D 1 145 ? -49.105 7.719 103.472 1.00 19.09 221 PHE A C 1
ATOM 12670 O O . PHE D 1 145 ? -49.862 7.691 104.424 1.00 19.59 221 PHE A O 1
ATOM 12678 N N . ILE D 1 146 ? -48.913 8.801 102.716 1.00 18.04 222 ILE A N 1
ATOM 12679 C CA . ILE D 1 146 ? -49.625 10.037 103.049 1.00 21.36 222 ILE A CA 1
ATOM 12680 C C . ILE D 1 146 ? -51.174 9.867 103.009 1.00 23.40 222 ILE A C 1
ATOM 12681 O O . ILE D 1 146 ? -51.841 10.328 103.925 1.00 24.66 222 ILE A O 1
ATOM 12686 N N . PRO D 1 147 ? -51.718 9.205 101.995 1.00 21.24 223 PRO A N 1
ATOM 12687 C CA . PRO D 1 147 ? -53.171 8.966 101.996 1.00 23.40 223 PRO A CA 1
ATOM 12688 C C . PRO D 1 147 ? -53.668 8.254 103.261 1.00 25.74 223 PRO A C 1
ATOM 12689 O O . PRO D 1 147 ? -54.758 8.621 103.729 1.00 26.85 223 PRO A O 1
ATOM 12693 N N . LEU D 1 148 ? -52.878 7.369 103.850 1.00 21.86 224 LEU A N 1
ATOM 12694 C CA . LEU D 1 148 ? -53.278 6.665 105.045 1.00 27.19 224 LEU A CA 1
ATOM 12695 C C . LEU D 1 148 ? -52.955 7.437 106.316 1.00 29.10 224 LEU A C 1
ATOM 12696 O O . LEU D 1 148 ? -53.759 7.463 107.244 1.00 27.39 224 LEU A O 1
ATOM 12701 N N . ALA D 1 149 ? -51.784 8.068 106.367 1.00 25.47 225 ALA A N 1
ATOM 12702 C CA . ALA D 1 149 ? -51.398 8.830 107.537 1.00 25.40 225 ALA A CA 1
ATOM 12703 C C . ALA D 1 149 ? -52.131 10.165 107.673 1.00 28.12 225 ALA A C 1
ATOM 12704 O O . ALA D 1 149 ? -52.389 10.612 108.794 1.00 33.01 225 ALA A O 1
ATOM 12706 N N . ARG D 1 150 ? -52.417 10.803 106.560 1.00 25.83 226 ARG A N 1
ATOM 12707 C CA . ARG D 1 150 ? -53.029 12.143 106.584 1.00 27.79 226 ARG A CA 1
ATOM 12708 C C . ARG D 1 150 ? -54.151 12.203 105.581 1.00 27.70 226 ARG A C 1
ATOM 12709 O O . ARG D 1 150 ? -54.066 12.920 104.580 1.00 31.03 226 ARG A O 1
ATOM 12717 N N . PRO D 1 151 ? -55.219 11.439 105.837 1.00 31.94 227 PRO A N 1
ATOM 12718 C CA . PRO D 1 151 ? -56.319 11.315 104.864 1.00 33.01 227 PRO A CA 1
ATOM 12719 C C . PRO D 1 151 ? -57.056 12.633 104.583 1.00 36.03 227 PRO A C 1
ATOM 12720 O O . PRO D 1 151 ? -57.648 12.782 103.522 1.00 42.87 227 PRO A O 1
ATOM 12724 N N . GLU D 1 152 ? -56.947 13.599 105.492 1.00 39.94 228 GLU A N 1
ATOM 12725 C CA . GLU D 1 152 ? -57.508 14.925 105.312 1.00 40.16 228 GLU A CA 1
ATOM 12726 C C . GLU D 1 152 ? -56.712 15.887 104.371 1.00 45.34 228 GLU A C 1
ATOM 12727 O O . GLU D 1 152 ? -57.241 16.895 103.901 1.00 44.65 228 GLU A O 1
ATOM 12733 N N . VAL D 1 153 ? -55.421 15.628 104.147 1.00 41.06 229 VAL A N 1
ATOM 12734 C CA . VAL D 1 153 ? -54.568 16.557 103.434 1.00 39.22 229 VAL A CA 1
ATOM 12735 C C . VAL D 1 153 ? -54.592 16.107 101.968 1.00 36.15 229 VAL A C 1
ATOM 12736 O O . VAL D 1 153 ? -54.899 14.952 101.676 1.00 41.67 229 VAL A O 1
ATOM 12740 N N . LYS D 1 154 ? -54.329 17.045 101.046 1.00 36.93 230 LYS A N 1
ATOM 12741 C CA . LYS D 1 154 ? -54.307 16.740 99.622 1.00 41.13 230 LYS A CA 1
ATOM 12742 C C . LYS D 1 154 ? -52.904 16.997 99.081 1.00 40.81 230 LYS A C 1
ATOM 12743 O O . LYS D 1 154 ? -52.604 18.082 98.601 1.00 44.62 230 LYS A O 1
ATOM 12749 N N . TRP D 1 155 ? -52.027 16.006 99.246 1.00 30.05 231 TRP A N 1
ATOM 12750 C CA . TRP D 1 155 ? -50.619 16.110 98.887 1.00 26.59 231 TRP A CA 1
ATOM 12751 C C . TRP D 1 155 ? -50.314 15.428 97.569 1.00 26.11 231 TRP A C 1
ATOM 12752 O O . TRP D 1 155 ? -50.811 14.338 97.305 1.00 30.56 231 TRP A O 1
ATOM 12763 N N . THR D 1 156 ? -49.515 16.095 96.745 1.00 24.73 232 THR A N 1
ATOM 12764 C CA . THR D 1 156 ? -48.968 15.536 95.531 1.00 24.40 232 THR A CA 1
ATOM 12765 C C . THR D 1 156 ? -47.468 15.828 95.518 1.00 22.20 232 THR A C 1
ATOM 12766 O O . THR D 1 156 ? -47.017 16.806 96.148 1.00 20.09 232 THR A O 1
ATOM 12770 N N . HIS D 1 157 ? -46.697 14.969 94.847 1.00 23.22 233 HIS A N 1
ATOM 12771 C CA . HIS D 1 157 ? -45.281 15.232 94.664 1.00 20.74 233 HIS A CA 1
ATOM 12772 C C . HIS D 1 157 ? -45.061 16.547 93.895 1.00 19.93 233 HIS A C 1
ATOM 12773 O O . HIS D 1 157 ? -44.094 17.251 94.193 1.00 19.87 233 HIS A O 1
ATOM 12780 N N . GLU D 1 158 ? -45.988 16.898 92.976 1.00 17.65 234 GLU A N 1
ATOM 12781 C CA . GLU D 1 158 ? -45.878 18.160 92.262 1.00 21.18 234 GLU A CA 1
ATOM 12782 C C . GLU D 1 158 ? -45.941 19.369 93.191 1.00 18.13 234 GLU A C 1
ATOM 12783 O O . GLU D 1 158 ? -45.130 20.289 93.070 1.00 17.18 234 GLU A O 1
ATOM 12789 N N . GLN D 1 159 ? -46.907 19.366 94.101 1.00 19.40 235 GLN A N 1
ATOM 12790 C CA . GLN D 1 159 ? -47.017 20.444 95.074 1.00 22.60 235 GLN A CA 1
ATOM 12791 C C . GLN D 1 159 ? -45.828 20.460 95.984 1.00 20.00 235 GLN A C 1
ATOM 12792 O O . GLN D 1 159 ? -45.244 21.525 96.241 1.00 19.26 235 GLN A O 1
ATOM 12798 N N . GLY D 1 160 ? -45.403 19.281 96.405 1.00 18.15 236 GLY A N 1
ATOM 12799 C CA . GLY D 1 160 ? -44.159 19.116 97.173 1.00 16.77 236 GLY A CA 1
ATOM 12800 C C . GLY D 1 160 ? -42.975 19.701 96.449 1.00 14.41 236 GLY A C 1
ATOM 12801 O O . GLY D 1 160 ? -42.107 20.375 97.071 1.00 15.43 236 GLY A O 1
ATOM 12802 N N . SER D 1 161 ? -42.875 19.451 95.134 1.00 13.96 237 SER A N 1
ATOM 12803 C CA . SER D 1 161 ? -41.744 19.983 94.360 1.00 14.28 237 SER A CA 1
ATOM 12804 C C . SER D 1 161 ? -41.700 21.517 94.359 1.00 15.14 237 SER A C 1
ATOM 12805 O O . SER D 1 161 ? -40.629 22.132 94.463 1.00 14.60 237 SER A O 1
ATOM 12808 N N . VAL D 1 162 ? -42.865 22.139 94.235 1.00 14.63 238 VAL A N 1
ATOM 12809 C CA . VAL D 1 162 ? -42.992 23.600 94.331 1.00 16.27 238 VAL A CA 1
ATOM 12810 C C . VAL D 1 162 ? -42.605 24.040 95.713 1.00 17.75 238 VAL A C 1
ATOM 12811 O O . VAL D 1 162 ? -41.833 25.034 95.773 1.00 16.09 238 VAL A O 1
ATOM 12815 N N . MET D 1 163 ? -43.080 23.458 96.749 1.00 16.03 239 MET A N 1
ATOM 12816 C CA . MET D 1 163 ? -42.699 23.886 98.100 1.00 18.15 239 MET A CA 1
ATOM 12817 C C . MET D 1 163 ? -41.219 23.697 98.390 1.00 16.08 239 MET A C 1
ATOM 12818 O O . MET D 1 163 ? -40.574 24.545 98.960 1.00 15.63 239 MET A O 1
ATOM 12823 N N . MET D 1 164 ? -40.667 22.573 97.907 1.00 15.74 240 MET A N 1
ATOM 12824 C CA . MET D 1 164 ? -39.225 22.358 98.101 1.00 14.57 240 MET A CA 1
ATOM 12825 C C . MET D 1 164 ? -38.363 23.280 97.256 1.00 13.03 240 MET A C 1
ATOM 12826 O O . MET D 1 164 ? -37.291 23.685 97.669 1.00 14.74 240 MET A O 1
ATOM 12831 N N . PHE D 1 165 ? -38.789 23.628 96.073 1.00 13.27 241 PHE A N 1
ATOM 12832 C CA . PHE D 1 165 ? -38.060 24.558 95.188 1.00 15.61 241 PHE A CA 1
ATOM 12833 C C . PHE D 1 165 ? -37.970 25.901 95.873 1.00 15.96 241 PHE A C 1
ATOM 12834 O O . PHE D 1 165 ? -36.917 26.528 95.920 1.00 13.97 241 PHE A O 1
ATOM 12842 N N . GLU D 1 166 ? -39.128 26.340 96.378 1.00 17.30 242 GLU A N 1
ATOM 12843 C CA . GLU D 1 166 ? -39.194 27.648 97.080 1.00 20.48 242 GLU A CA 1
ATOM 12844 C C . GLU D 1 166 ? -38.271 27.629 98.285 1.00 18.31 242 GLU A C 1
ATOM 12845 O O . GLU D 1 166 ? -37.507 28.576 98.515 1.00 17.75 242 GLU A O 1
ATOM 12851 N N . HIS D 1 167 ? -38.270 26.533 99.037 1.00 15.07 243 HIS A N 1
ATOM 12852 C CA . HIS D 1 167 ? -37.372 26.344 100.172 1.00 15.27 243 HIS A CA 1
ATOM 12853 C C . HIS D 1 167 ? -35.914 26.361 99.770 1.00 15.20 243 HIS A C 1
ATOM 12854 O O . HIS D 1 167 ? -35.057 27.023 100.399 1.00 15.32 243 HIS A O 1
ATOM 12861 N N . LEU D 1 168 ? -35.615 25.662 98.667 1.00 14.36 244 LEU A N 1
ATOM 12862 C CA . LEU D 1 168 ? -34.268 25.662 98.141 1.00 15.35 244 LEU A CA 1
ATOM 12863 C C . LEU D 1 168 ? -33.777 27.085 97.756 1.00 14.05 244 LEU A C 1
ATOM 12864 O O . LEU D 1 168 ? -32.670 27.532 98.161 1.00 16.24 244 LEU A O 1
ATOM 12869 N N . ILE D 1 169 ? -34.604 27.785 96.981 1.00 16.17 245 ILE A N 1
ATOM 12870 C CA . ILE D 1 169 ? -34.271 29.159 96.533 1.00 18.55 245 ILE A CA 1
ATOM 12871 C C . ILE D 1 169 ? -34.022 30.058 97.752 1.00 18.41 245 ILE A C 1
ATOM 12872 O O . ILE D 1 169 ? -32.992 30.775 97.819 1.00 18.80 245 ILE A O 1
ATOM 12877 N N . ASN D 1 170 ? -34.977 30.039 98.679 1.00 20.90 246 ASN A N 1
ATOM 12878 C CA . ASN D 1 170 ? -34.904 30.980 99.852 1.00 25.21 246 ASN A CA 1
ATOM 12879 C C . ASN D 1 170 ? -33.846 30.652 100.855 1.00 24.16 246 ASN A C 1
ATOM 12880 O O . ASN D 1 170 ? -33.239 31.516 101.417 1.00 24.24 246 ASN A O 1
ATOM 12885 N N . SER D 1 171 ? -33.562 29.367 101.051 1.00 21.97 247 SER A N 1
ATOM 12886 C CA . SER D 1 171 ? -32.542 28.949 102.004 1.00 20.17 247 SER A CA 1
ATOM 12887 C C . SER D 1 171 ? -31.146 29.071 101.501 1.00 21.88 247 SER A C 1
ATOM 12888 O O . SER D 1 171 ? -30.227 28.942 102.292 1.00 22.61 247 SER A O 1
ATOM 12891 N N . ASN D 1 172 ? -30.957 29.273 100.199 1.00 17.81 248 ASN A N 1
ATOM 12892 C CA . ASN D 1 172 ? -29.590 29.177 99.652 1.00 19.40 248 ASN A CA 1
ATOM 12893 C C . ASN D 1 172 ? -29.163 30.421 98.913 1.00 21.03 248 ASN A C 1
ATOM 12894 O O . ASN D 1 172 ? -28.184 30.368 98.156 1.00 21.37 248 ASN A O 1
ATOM 12899 N N . GLY D 1 173 ? -29.969 31.492 99.022 1.00 20.96 249 GLY A N 1
ATOM 12900 C CA . GLY D 1 173 ? -29.589 32.711 98.356 1.00 21.77 249 GLY A CA 1
ATOM 12901 C C . GLY D 1 173 ? -29.488 32.614 96.860 1.00 19.42 249 GLY A C 1
ATOM 12902 O O . GLY D 1 173 ? -28.656 33.245 96.260 1.00 24.82 249 GLY A O 1
ATOM 12903 N N . ILE D 1 174 ? -30.418 31.894 96.225 1.00 19.42 250 ILE A N 1
ATOM 12904 C CA . ILE D 1 174 ? -30.331 31.691 94.796 1.00 18.84 250 ILE A CA 1
ATOM 12905 C C . ILE D 1 174 ? -30.849 32.906 94.019 1.00 18.98 250 ILE A C 1
ATOM 12906 O O . ILE D 1 174 ? -30.394 33.172 92.900 1.00 17.14 250 ILE A O 1
ATOM 12911 N N . LYS D 1 175 ? -31.771 33.657 94.592 1.00 19.28 251 LYS A N 1
ATOM 12912 C CA . LYS D 1 175 ? -32.346 34.765 93.806 1.00 21.77 251 LYS A CA 1
ATOM 12913 C C . LYS D 1 175 ? -31.302 35.800 93.280 1.00 19.04 251 LYS A C 1
ATOM 12914 O O . LYS D 1 175 ? -31.324 36.150 92.115 1.00 19.22 251 LYS A O 1
ATOM 12920 N N . PRO D 1 176 ? -30.382 36.242 94.134 1.00 22.83 252 PRO A N 1
ATOM 12921 C CA . PRO D 1 176 ? -29.366 37.178 93.621 1.00 22.22 252 PRO A CA 1
ATOM 12922 C C . PRO D 1 176 ? -28.436 36.553 92.600 1.00 23.24 252 PRO A C 1
ATOM 12923 O O . PRO D 1 176 ? -27.939 37.222 91.693 1.00 26.73 252 PRO A O 1
ATOM 12927 N N . VAL D 1 177 ? -28.253 35.240 92.687 1.00 24.45 253 VAL A N 1
ATOM 12928 C CA . VAL D 1 177 ? -27.611 34.552 91.614 1.00 22.44 253 VAL A CA 1
ATOM 12929 C C . VAL D 1 177 ? -28.454 34.429 90.423 1.00 21.04 253 VAL A C 1
ATOM 12930 O O . VAL D 1 177 ? -27.903 34.634 89.346 1.00 21.27 253 VAL A O 1
ATOM 12934 N N . MET D 1 178 ? -29.731 34.208 90.450 1.00 17.85 254 MET A N 1
ATOM 12935 C CA . MET D 1 178 ? -30.483 34.262 89.207 1.00 18.46 254 MET A CA 1
ATOM 12936 C C . MET D 1 178 ? -30.305 35.599 88.464 1.00 18.73 254 MET A C 1
ATOM 12937 O O . MET D 1 178 ? -30.140 35.708 87.292 1.00 20.82 254 MET A O 1
ATOM 12942 N N . GLU D 1 179 ? -30.330 36.638 89.238 1.00 21.20 255 GLU A N 1
ATOM 12943 C CA . GLU D 1 179 ? -30.208 38.016 88.763 1.00 21.41 255 GLU A CA 1
ATOM 12944 C C . GLU D 1 179 ? -28.883 38.283 88.113 1.00 22.01 255 GLU A C 1
ATOM 12945 O O . GLU D 1 179 ? -28.813 38.901 87.046 1.00 24.72 255 GLU A O 1
ATOM 12951 N N . GLN D 1 180 ? -27.822 37.835 88.762 1.00 23.57 256 GLN A N 1
ATOM 12952 C CA . GLN D 1 180 ? -26.511 37.899 88.193 1.00 26.20 256 GLN A CA 1
ATOM 12953 C C . GLN D 1 180 ? -26.450 37.299 86.777 1.00 28.95 256 GLN A C 1
ATOM 12954 O O . GLN D 1 180 ? -25.691 37.777 85.948 1.00 28.47 256 GLN A O 1
ATOM 12960 N N . TYR D 1 181 ? -27.258 36.259 86.519 1.00 25.08 257 TYR A N 1
ATOM 12961 C CA . TYR D 1 181 ? -27.241 35.615 85.205 1.00 25.64 257 TYR A CA 1
ATOM 12962 C C . TYR D 1 181 ? -28.383 36.024 84.305 1.00 28.06 257 TYR A C 1
ATOM 12963 O O . TYR D 1 181 ? -28.627 35.379 83.296 1.00 31.32 257 TYR A O 1
ATOM 12972 N N . GLY D 1 182 ? -29.060 37.114 84.650 1.00 25.29 258 GLY A N 1
ATOM 12973 C CA . GLY D 1 182 ? -30.010 37.704 83.743 1.00 25.60 258 GLY A CA 1
ATOM 12974 C C . GLY D 1 182 ? -31.433 37.190 83.903 1.00 23.89 258 GLY A C 1
ATOM 12975 O O . GLY D 1 182 ? -32.320 37.550 83.156 1.00 29.72 258 GLY A O 1
ATOM 12976 N N . LEU D 1 183 ? -31.678 36.341 84.907 1.00 23.04 259 LEU A N 1
ATOM 12977 C CA . LEU D 1 183 ? -33.054 35.943 85.177 1.00 21.24 259 LEU A CA 1
ATOM 12978 C C . LEU D 1 183 ? -33.743 37.069 85.956 1.00 23.09 259 LEU A C 1
ATOM 12979 O O . LEU D 1 183 ? -33.064 37.870 86.607 1.00 21.65 259 LEU A O 1
ATOM 12984 N N . ILE D 1 184 ? -35.055 37.102 85.893 1.00 20.94 260 ILE A N 1
ATOM 12985 C CA . ILE D 1 184 ? -35.842 38.054 86.700 1.00 23.14 260 ILE A CA 1
ATOM 12986 C C . ILE D 1 184 ? -36.631 37.232 87.632 1.00 19.05 260 ILE A C 1
ATOM 12987 O O . ILE D 1 184 ? -37.662 36.671 87.229 1.00 21.57 260 ILE A O 1
ATOM 12992 N N . PRO D 1 185 ? -36.167 37.107 88.886 1.00 21.05 261 PRO A N 1
ATOM 12993 C CA . PRO D 1 185 ? -36.816 36.156 89.801 1.00 22.46 261 PRO A CA 1
ATOM 12994 C C . PRO D 1 185 ? -38.295 36.181 89.992 1.00 24.69 261 PRO A C 1
ATOM 12995 O O . PRO D 1 185 ? -38.892 35.124 90.017 1.00 22.69 261 PRO A O 1
ATOM 12999 N N . GLU D 1 186 ? -38.917 37.349 90.075 1.00 24.73 262 GLU A N 1
ATOM 13000 C CA . GLU D 1 186 ? -40.340 37.447 90.224 1.00 29.35 262 GLU A CA 1
ATOM 13001 C C . GLU D 1 186 ? -41.080 36.592 89.081 1.00 28.97 262 GLU A C 1
ATOM 13002 O O . GLU D 1 186 ? -41.856 35.582 89.348 1.00 39.32 262 GLU A O 1
ATOM 13008 N N . GLU D 1 187 ? -40.801 36.964 87.835 1.00 24.69 263 GLU A N 1
ATOM 13009 C CA . GLU D 1 187 ? -41.459 36.309 86.689 1.00 28.17 263 GLU A CA 1
ATOM 13010 C C . GLU D 1 187 ? -40.973 34.857 86.512 1.00 23.17 263 GLU A C 1
ATOM 13011 O O . GLU D 1 187 ? -41.741 33.985 86.161 1.00 24.12 263 GLU A O 1
ATOM 13017 N N . ASP D 1 188 ? -39.680 34.672 86.731 1.00 21.70 264 ASP A N 1
ATOM 13018 C CA . ASP D 1 188 ? -39.029 33.385 86.376 1.00 20.31 264 ASP A CA 1
ATOM 13019 C C . ASP D 1 188 ? -39.287 32.334 87.414 1.00 20.97 264 ASP A C 1
ATOM 13020 O O . ASP D 1 188 ? -39.449 31.173 87.035 1.00 20.60 264 ASP A O 1
ATOM 13025 N N . ILE D 1 189 ? -39.400 32.724 88.708 1.00 18.29 265 ILE A N 1
ATOM 13026 C CA . ILE D 1 189 ? -39.748 31.742 89.718 1.00 19.50 265 ILE A CA 1
ATOM 13027 C C . ILE D 1 189 ? -41.152 31.221 89.489 1.00 19.57 265 ILE A C 1
ATOM 13028 O O . ILE D 1 189 ? -41.479 30.026 89.627 1.00 14.88 265 ILE A O 1
ATOM 13033 N N . CYS D 1 190 ? -42.042 32.183 89.177 1.00 20.13 266 CYS A N 1
ATOM 13034 C CA . CYS D 1 190 ? -43.410 31.872 88.812 1.00 19.38 266 CYS A CA 1
ATOM 13035 C C . CYS D 1 190 ? -43.451 30.873 87.603 1.00 15.52 266 CYS A C 1
ATOM 13036 O O . CYS D 1 190 ? -44.140 29.874 87.665 1.00 18.28 266 CYS A O 1
ATOM 13039 N N . PHE D 1 191 ? -42.691 31.196 86.563 1.00 16.46 267 PHE A N 1
ATOM 13040 C CA . PHE D 1 191 ? -42.617 30.380 85.359 1.00 16.22 267 PHE A CA 1
ATOM 13041 C C . PHE D 1 191 ? -42.138 28.929 85.694 1.00 16.25 267 PHE A C 1
ATOM 13042 O O . PHE D 1 191 ? -42.761 27.950 85.261 1.00 15.21 267 PHE A O 1
ATOM 13050 N N . ILE D 1 192 ? -41.091 28.859 86.500 1.00 15.87 268 ILE A N 1
ATOM 13051 C CA . ILE D 1 192 ? -40.543 27.532 86.897 1.00 16.44 268 ILE A CA 1
ATOM 13052 C C . ILE D 1 192 ? -41.571 26.727 87.676 1.00 17.38 268 ILE A C 1
ATOM 13053 O O . ILE D 1 192 ? -41.807 25.557 87.411 1.00 16.70 268 ILE A O 1
ATOM 13058 N N . LYS D 1 193 ? -42.249 27.350 88.650 1.00 17.48 269 LYS A N 1
ATOM 13059 C CA . LYS D 1 193 ? -43.231 26.653 89.431 1.00 17.26 269 LYS A CA 1
ATOM 13060 C C . LYS D 1 193 ? -44.390 26.194 88.569 1.00 17.19 269 LYS A C 1
ATOM 13061 O O . LYS D 1 193 ? -44.882 25.067 88.732 1.00 17.79 269 LYS A O 1
ATOM 13067 N N . GLU D 1 194 ? -44.802 27.047 87.638 1.00 16.70 270 GLU A N 1
ATOM 13068 C CA . GLU D 1 194 ? -45.915 26.722 86.762 1.00 16.22 270 GLU A CA 1
ATOM 13069 C C . GLU D 1 194 ? -45.576 25.520 85.842 1.00 17.26 270 GLU A C 1
ATOM 13070 O O . GLU D 1 194 ? -46.446 24.699 85.491 1.00 17.29 270 GLU A O 1
ATOM 13076 N N . GLN D 1 195 ? -44.315 25.444 85.411 1.00 16.43 271 GLN A N 1
ATOM 13077 C CA . GLN D 1 195 ? -43.880 24.277 84.612 1.00 16.31 271 GLN A CA 1
ATOM 13078 C C . GLN D 1 195 ? -43.998 22.981 85.428 1.00 18.09 271 GLN A C 1
ATOM 13079 O O . GLN D 1 195 ? -44.301 21.936 84.869 1.00 23.96 271 GLN A O 1
ATOM 13085 N N . ILE D 1 196 ? -43.761 23.087 86.738 1.00 17.01 272 ILE A N 1
ATOM 13086 C CA . ILE D 1 196 ? -43.801 21.929 87.627 1.00 17.74 272 ILE A CA 1
ATOM 13087 C C . ILE D 1 196 ? -45.200 21.471 87.992 1.00 20.24 272 ILE A C 1
ATOM 13088 O O . ILE D 1 196 ? -45.538 20.271 87.926 1.00 17.92 272 ILE A O 1
ATOM 13093 N N . VAL D 1 197 ? -46.052 22.427 88.346 1.00 19.53 273 VAL A N 1
ATOM 13094 C CA . VAL D 1 197 ? -47.354 22.109 88.965 1.00 20.85 273 VAL A CA 1
ATOM 13095 C C . VAL D 1 197 ? -48.557 22.581 88.116 1.00 25.07 273 VAL A C 1
ATOM 13096 O O . VAL D 1 197 ? -49.662 22.200 88.397 1.00 25.56 273 VAL A O 1
ATOM 13100 N N . GLY D 1 198 ? -48.300 23.407 87.098 1.00 26.40 274 GLY A N 1
ATOM 13101 C CA . GLY D 1 198 ? -49.354 23.907 86.241 1.00 27.21 274 GLY A CA 1
ATOM 13102 C C . GLY D 1 198 ? -49.804 25.274 86.768 1.00 29.45 274 GLY A C 1
ATOM 13103 O O . GLY D 1 198 ? -49.154 25.890 87.653 1.00 25.50 274 GLY A O 1
ATOM 13104 N N . PRO D 1 199 ? -50.922 25.794 86.209 1.00 39.56 275 PRO A N 1
ATOM 13105 C CA . PRO D 1 199 ? -51.387 27.118 86.648 1.00 42.54 275 PRO A CA 1
ATOM 13106 C C . PRO D 1 199 ? -51.565 27.164 88.179 1.00 44.10 275 PRO A C 1
ATOM 13107 O O . PRO D 1 199 ? -52.119 26.217 88.742 1.00 47.92 275 PRO A O 1
ATOM 13111 N N . LEU D 1 200 ? -51.016 28.192 88.842 1.00 53.77 276 LEU A N 1
ATOM 13112 C CA . LEU D 1 200 ? -51.064 28.331 90.320 1.00 61.94 276 LEU A CA 1
ATOM 13113 C C . LEU D 1 200 ? -52.479 28.749 90.851 1.00 66.96 276 LEU A C 1
ATOM 13114 O O . LEU D 1 200 ? -52.703 28.675 92.062 1.00 68.01 276 LEU A O 1
ATOM 13119 N N . GLU D 1 201 ? -53.382 29.156 89.955 1.00 75.31 277 GLU A N 1
ATOM 13120 C CA . GLU D 1 201 ? -54.801 29.335 90.272 1.00 82.57 277 GLU A CA 1
ATOM 13121 C C . GLU D 1 201 ? -55.337 28.237 91.215 1.00 83.32 277 GLU A C 1
ATOM 13122 O O . GLU D 1 201 ? -56.546 28.091 91.393 1.00 81.91 277 GLU A O 1
ATOM 13128 N N . LEU D 1 208 ? -59.157 31.778 78.345 1.00 58.09 284 LEU A N 1
ATOM 13129 C CA . LEU D 1 208 ? -58.135 32.630 78.866 1.00 57.22 284 LEU A CA 1
ATOM 13130 C C . LEU D 1 208 ? -56.838 31.827 79.067 1.00 51.72 284 LEU A C 1
ATOM 13131 O O . LEU D 1 208 ? -56.849 30.796 79.723 1.00 54.48 284 LEU A O 1
ATOM 13136 N N . TRP D 1 209 ? -55.717 32.373 78.606 1.00 40.62 285 TRP A N 1
ATOM 13137 C CA . TRP D 1 209 ? -54.367 31.888 78.933 1.00 36.10 285 TRP A CA 1
ATOM 13138 C C . TRP D 1 209 ? -54.140 31.921 80.443 1.00 35.45 285 TRP A C 1
ATOM 13139 O O . TRP D 1 209 ? -54.057 32.990 81.011 1.00 34.44 285 TRP A O 1
ATOM 13150 N N . PRO D 1 210 ? -54.049 30.734 81.094 1.00 33.01 286 PRO A N 1
ATOM 13151 C CA . PRO D 1 210 ? -54.042 30.683 82.575 1.00 29.96 286 PRO A CA 1
ATOM 13152 C C . PRO D 1 210 ? -52.696 30.889 83.288 1.00 26.16 286 PRO A C 1
ATOM 13153 O O . PRO D 1 210 ? -52.637 30.901 84.532 1.00 31.10 286 PRO A O 1
ATOM 13157 N N . TYR D 1 211 ? -51.622 31.087 82.522 1.00 25.08 287 TYR A N 1
ATOM 13158 C CA . TYR D 1 211 ? -50.275 31.192 83.093 1.00 23.72 287 TYR A CA 1
ATOM 13159 C C . TYR D 1 211 ? -49.861 32.643 83.238 1.00 24.57 287 TYR A C 1
ATOM 13160 O O . TYR D 1 211 ? -50.191 33.484 82.404 1.00 26.18 287 TYR A O 1
ATOM 13169 N N . LYS D 1 212 ? -49.055 32.903 84.263 1.00 25.54 288 LYS A N 1
ATOM 13170 C CA . LYS D 1 212 ? -48.492 34.227 84.533 1.00 23.71 288 LYS A CA 1
ATOM 13171 C C . LYS D 1 212 ? -46.986 34.340 84.241 1.00 23.99 288 LYS A C 1
ATOM 13172 O O . LYS D 1 212 ? -46.464 35.426 84.043 1.00 23.42 288 LYS A O 1
ATOM 13178 N N . GLY D 1 213 ? -46.259 33.217 84.214 1.00 21.27 289 GLY A N 1
ATOM 13179 C CA . GLY D 1 213 ? -44.783 33.333 84.113 1.00 20.46 289 GLY A CA 1
ATOM 13180 C C . GLY D 1 213 ? -44.270 33.679 82.754 1.00 19.13 289 GLY A C 1
ATOM 13181 O O . GLY D 1 213 ? -43.239 34.254 82.616 1.00 22.18 289 GLY A O 1
ATOM 13182 N N . ARG D 1 214 ? -45.001 33.241 81.745 1.00 21.43 290 ARG A N 1
ATOM 13183 C CA . ARG D 1 214 ? -44.745 33.589 80.349 1.00 24.06 290 ARG A CA 1
ATOM 13184 C C . ARG D 1 214 ? -46.085 33.876 79.644 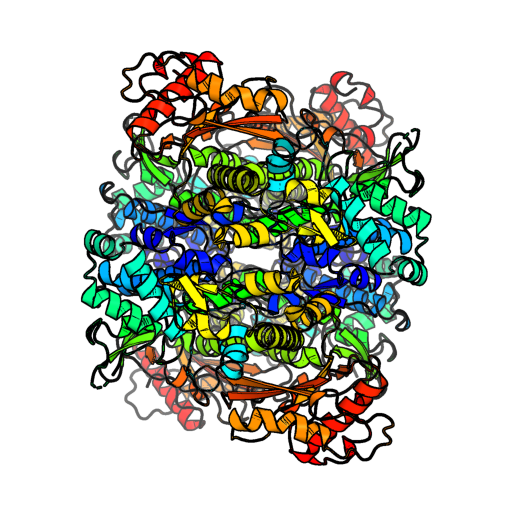1.00 24.25 290 ARG A C 1
ATOM 13185 O O . ARG D 1 214 ? -47.109 33.326 80.087 1.00 27.77 290 ARG A O 1
ATOM 13193 N N . PRO D 1 215 ? -46.052 34.699 78.567 1.00 29.77 291 PRO A N 1
ATOM 13194 C CA . PRO D 1 215 ? -47.188 34.931 77.672 1.00 34.02 291 PRO A CA 1
ATOM 13195 C C . PRO D 1 215 ? -47.418 33.794 76.622 1.00 34.81 291 PRO A C 1
ATOM 13196 O O . PRO D 1 215 ? -46.635 32.795 76.462 1.00 30.10 291 PRO A O 1
ATOM 13200 N N . GLU D 1 216 ? -48.561 33.891 75.978 1.00 31.82 292 GLU A N 1
ATOM 13201 C CA . GLU D 1 216 ? -49.071 32.837 75.098 1.00 33.53 292 GLU A CA 1
ATOM 13202 C C . GLU D 1 216 ? -48.170 32.581 73.894 1.00 31.94 292 GLU A C 1
ATOM 13203 O O . GLU D 1 216 ? -48.276 31.520 73.242 1.00 33.85 292 GLU A O 1
ATOM 13209 N N . ASN D 1 217 ? -47.412 33.597 73.518 1.00 31.01 293 ASN A N 1
ATOM 13210 C CA . ASN D 1 217 ? -46.428 33.421 72.476 1.00 37.62 293 ASN A CA 1
ATOM 13211 C C . ASN D 1 217 ? -45.268 32.486 72.835 1.00 33.95 293 ASN A C 1
ATOM 13212 O O . ASN D 1 217 ? -44.483 32.133 71.975 1.00 32.18 293 ASN A O 1
ATOM 13217 N N . LYS D 1 218 ? -45.177 32.120 74.118 1.00 33.39 294 LYS A N 1
ATOM 13218 C CA . LYS D 1 218 ? -44.222 31.112 74.604 1.00 28.48 294 LYS A CA 1
ATOM 13219 C C . LYS D 1 218 ? -44.950 29.903 75.249 1.00 27.71 294 LYS A C 1
ATOM 13220 O O . LYS D 1 218 ? -44.340 29.137 76.015 1.00 22.63 294 LYS A O 1
ATOM 13226 N N . SER D 1 219 ? -46.201 29.694 74.859 1.00 25.11 295 SER A N 1
ATOM 13227 C CA . SER D 1 219 ? -46.990 28.561 75.313 1.00 28.15 295 SER A CA 1
ATOM 13228 C C . SER D 1 219 ? -46.314 27.192 75.253 1.00 26.25 295 SER A C 1
ATOM 13229 O O . SER D 1 219 ? -46.402 26.366 76.166 1.00 23.85 295 SER A O 1
ATOM 13232 N N . PHE D 1 220 ? -45.675 26.969 74.108 1.00 24.49 296 PHE A N 1
ATOM 13233 C CA . PHE D 1 220 ? -44.946 25.739 73.830 1.00 23.07 296 PHE A CA 1
ATOM 13234 C C . PHE D 1 220 ? -43.918 25.375 74.914 1.00 22.95 296 PHE A C 1
ATOM 13235 O O . PHE D 1 220 ? -43.589 24.192 75.098 1.00 21.41 296 PHE A O 1
ATOM 13243 N N . LEU D 1 221 ? -43.378 26.387 75.599 1.00 19.70 297 LEU A N 1
ATOM 13244 C CA . LEU D 1 221 ? -42.400 26.142 76.649 1.00 18.18 297 LEU A CA 1
ATOM 13245 C C . LEU D 1 221 ? -42.981 25.328 77.795 1.00 20.47 297 LEU A C 1
ATOM 13246 O O . LEU D 1 221 ? -42.262 24.600 78.429 1.00 19.83 297 LEU A O 1
ATOM 13251 N N . TYR D 1 222 ? -44.285 25.438 78.062 1.00 17.60 298 TYR A N 1
ATOM 13252 C CA . TYR D 1 222 ? -44.960 24.677 79.084 1.00 16.93 298 TYR A CA 1
ATOM 13253 C C . TYR D 1 222 ? -45.210 23.211 78.736 1.00 18.41 298 TYR A C 1
ATOM 13254 O O . TYR D 1 222 ? -45.743 22.459 79.552 1.00 18.07 298 TYR A O 1
ATOM 13263 N N . GLU D 1 223 ? -44.861 22.810 77.522 1.00 17.67 299 GLU A N 1
ATOM 13264 C CA . GLU D 1 223 ? -45.086 21.408 77.077 1.00 19.26 299 GLU A CA 1
ATOM 13265 C C . GLU D 1 223 ? -43.828 20.549 77.198 1.00 19.25 299 GLU A C 1
ATOM 13266 O O . GLU D 1 223 ? -43.844 19.394 76.791 1.00 21.56 299 GLU A O 1
ATOM 13272 N N . ILE D 1 224 ? -42.751 21.103 77.757 1.00 15.68 300 ILE A N 1
ATOM 13273 C CA . ILE D 1 224 ? -41.465 20.429 77.816 1.00 16.26 300 ILE A CA 1
ATOM 13274 C C . ILE D 1 224 ? -41.261 19.549 79.061 1.00 16.63 300 ILE A C 1
ATOM 13275 O O . ILE D 1 224 ? -41.008 18.332 78.961 1.00 15.51 300 ILE A O 1
ATOM 13280 N N . VAL D 1 225 ? -41.424 20.149 80.246 1.00 15.49 301 VAL A N 1
ATOM 13281 C CA . VAL D 1 225 ? -41.068 19.475 81.514 1.00 16.06 301 VAL A CA 1
ATOM 13282 C C . VAL D 1 225 ? -42.156 18.619 82.068 1.00 17.66 301 VAL A C 1
ATOM 13283 O O . VAL D 1 225 ? -41.924 17.475 82.480 1.00 17.79 301 VAL A O 1
ATOM 13287 N N . SER D 1 226 ? -43.362 19.135 82.122 1.00 15.87 302 SER A N 1
ATOM 13288 C CA . SER D 1 226 ? -44.518 18.379 82.545 1.00 19.01 302 SER A CA 1
ATOM 13289 C C . SER D 1 226 ? -45.685 18.788 81.692 1.00 21.57 302 SER A C 1
ATOM 13290 O O . SER D 1 226 ? -46.287 19.829 81.924 1.00 19.09 302 SER A O 1
ATOM 13293 N N . ASN D 1 227 ? -46.010 17.933 80.722 1.00 20.64 303 ASN A N 1
ATOM 13294 C CA . ASN D 1 227 ? -46.921 18.262 79.668 1.00 19.75 303 ASN A CA 1
ATOM 13295 C C . ASN D 1 227 ? -48.290 17.857 80.137 1.00 19.48 303 ASN A C 1
ATOM 13296 O O . ASN D 1 227 ? -48.654 16.700 80.115 1.00 20.16 303 ASN A O 1
ATOM 13301 N N . LYS D 1 228 ? -49.086 18.837 80.566 1.00 21.06 304 LYS A N 1
ATOM 13302 C CA . LYS D 1 228 ? -50.422 18.531 81.102 1.00 22.96 304 LYS A CA 1
ATOM 13303 C C . LYS D 1 228 ? -51.450 18.355 79.979 1.00 24.56 304 LYS A C 1
ATOM 13304 O O . LYS D 1 228 ? -52.543 17.936 80.236 1.00 25.74 304 LYS A O 1
ATOM 13310 N N . ARG D 1 229 ? -51.100 18.681 78.750 1.00 23.74 305 ARG A N 1
ATOM 13311 C CA . ARG D 1 229 ? -52.043 18.561 77.606 1.00 24.52 305 ARG A CA 1
ATOM 13312 C C . ARG D 1 229 ? -52.154 17.111 77.129 1.00 23.79 305 ARG A C 1
ATOM 13313 O O . ARG D 1 229 ? -53.254 16.626 76.868 1.00 20.46 305 ARG A O 1
ATOM 13321 N N . ASN D 1 230 ? -51.010 16.415 76.968 1.00 17.71 306 ASN A N 1
ATOM 13322 C CA . ASN D 1 230 ? -51.033 15.049 76.483 1.00 17.45 306 ASN A CA 1
ATOM 13323 C C . ASN D 1 230 ? -50.001 14.104 77.147 1.00 17.45 306 ASN A C 1
ATOM 13324 O O . ASN D 1 230 ? -49.915 12.957 76.781 1.00 18.76 306 ASN A O 1
ATOM 13329 N N . GLY D 1 231 ? -49.195 14.602 78.083 1.00 16.73 307 GLY A N 1
ATOM 13330 C CA . GLY D 1 231 ? -48.214 13.767 78.784 1.00 16.68 307 GLY A CA 1
ATOM 13331 C C . GLY D 1 231 ? -46.922 13.491 78.039 1.00 18.06 307 GLY A C 1
ATOM 13332 O O . GLY D 1 231 ? -46.091 12.733 78.553 1.00 17.17 307 GLY A O 1
ATOM 13333 N N . ILE D 1 232 ? -46.728 14.084 76.867 1.00 15.25 308 ILE A N 1
ATOM 13334 C CA . ILE D 1 232 ? -45.486 13.849 76.130 1.00 17.65 308 ILE A CA 1
ATOM 13335 C C . ILE D 1 232 ? -44.431 14.864 76.617 1.00 17.74 308 ILE A C 1
ATOM 13336 O O . ILE D 1 232 ? -44.434 16.012 76.206 1.00 18.46 308 ILE A O 1
ATOM 13341 N N . ASP D 1 233 ? -43.587 14.459 77.564 1.00 15.65 309 ASP A N 1
ATOM 13342 C CA . ASP D 1 233 ? -42.599 15.333 78.189 1.00 15.92 309 ASP A CA 1
ATOM 13343 C C . ASP D 1 233 ? -41.275 14.635 78.438 1.00 15.74 309 ASP A C 1
ATOM 13344 O O . ASP D 1 233 ? -41.191 13.393 78.337 1.00 13.56 309 ASP A O 1
ATOM 13349 N N . VAL D 1 234 ? -40.258 15.431 78.748 1.00 13.50 310 VAL A N 1
ATOM 13350 C CA . VAL D 1 234 ? -38.894 14.939 78.800 1.00 15.29 310 VAL A CA 1
ATOM 13351 C C . VAL D 1 234 ? -38.681 14.112 80.069 1.00 14.33 310 VAL A C 1
ATOM 13352 O O . VAL D 1 234 ? -37.757 13.329 80.164 1.00 13.63 310 VAL A O 1
ATOM 13356 N N . ASP D 1 235 ? -39.572 14.262 81.022 1.00 12.03 311 ASP A N 1
ATOM 13357 C CA . ASP D 1 235 ? -39.489 13.514 82.262 1.00 13.74 311 ASP A CA 1
ATOM 13358 C C . ASP D 1 235 ? -39.665 11.982 82.008 1.00 12.40 311 ASP A C 1
ATOM 13359 O O . ASP D 1 235 ? -38.887 11.166 82.451 1.00 11.89 311 ASP A O 1
ATOM 13364 N N . LYS D 1 236 ? -40.661 11.652 81.195 1.00 12.93 312 LYS A N 1
ATOM 13365 C CA . LYS D 1 236 ? -40.917 10.281 80.750 1.00 13.26 312 LYS A CA 1
ATOM 13366 C C . LYS D 1 236 ? -39.707 9.798 79.976 1.00 12.73 312 LYS A C 1
ATOM 13367 O O . LYS D 1 236 ? -39.303 8.678 80.160 1.00 14.12 312 LYS A O 1
ATOM 13373 N N . TRP D 1 237 ? -39.177 10.620 79.091 1.00 12.34 313 TRP A N 1
ATOM 13374 C CA . TRP D 1 237 ? -38.078 10.173 78.272 1.00 12.13 313 TRP A CA 1
ATOM 13375 C C . TRP D 1 237 ? -36.865 9.748 79.095 1.00 12.41 313 TRP A C 1
ATOM 13376 O O . TRP D 1 237 ? -36.234 8.721 78.794 1.00 12.02 313 TRP A O 1
ATOM 13387 N N . ASP D 1 238 ? -36.545 10.532 80.141 1.00 11.00 314 ASP A N 1
ATOM 13388 C CA . ASP D 1 238 ? -35.422 10.157 81.010 1.00 10.81 314 ASP A CA 1
ATOM 13389 C C . ASP D 1 238 ? -35.793 8.857 81.754 1.00 10.82 314 ASP A C 1
ATOM 13390 O O . ASP D 1 238 ? -34.963 7.930 81.790 1.00 11.25 314 ASP A O 1
ATOM 13395 N N . TYR D 1 239 ? -36.974 8.752 82.399 1.00 9.17 315 TYR A N 1
ATOM 13396 C CA . TYR D 1 239 ? -37.202 7.563 83.171 1.00 9.68 315 TYR A CA 1
ATOM 13397 C C . TYR D 1 239 ? -37.323 6.323 82.358 1.00 10.22 315 TYR A C 1
ATOM 13398 O O . TYR D 1 239 ? -36.926 5.233 82.820 1.00 8.97 315 TYR A O 1
ATOM 13407 N N . PHE D 1 240 ? -37.833 6.410 81.128 1.00 9.80 316 PHE A N 1
ATOM 13408 C CA . PHE D 1 240 ? -37.850 5.192 80.290 1.00 11.40 316 PHE A CA 1
ATOM 13409 C C . PHE D 1 240 ? -36.437 4.637 80.122 1.00 10.12 316 PHE A C 1
ATOM 13410 O O . PHE D 1 240 ? -36.167 3.438 80.308 1.00 11.12 316 PHE A O 1
ATOM 13418 N N . ALA D 1 241 ? -35.537 5.525 79.704 1.00 10.21 317 ALA A N 1
ATOM 13419 C CA . ALA D 1 241 ? -34.172 5.127 79.426 1.00 10.21 317 ALA A CA 1
ATOM 13420 C C . ALA D 1 241 ? -33.448 4.694 80.717 1.00 9.71 317 ALA A C 1
ATOM 13421 O O . ALA D 1 241 ? -32.757 3.640 80.713 1.00 8.90 317 ALA A O 1
ATOM 13423 N N . ARG D 1 242 ? -33.611 5.472 81.784 1.00 8.95 318 ARG A N 1
ATOM 13424 C CA . ARG D 1 242 ? -32.852 5.221 83.004 1.00 9.51 318 ARG A CA 1
ATOM 13425 C C . ARG D 1 242 ? -33.387 3.983 83.755 1.00 9.38 318 ARG A C 1
ATOM 13426 O O . ARG D 1 242 ? -32.633 3.093 84.181 1.00 9.72 318 ARG A O 1
ATOM 13434 N N . ASP D 1 243 ? -34.716 3.901 83.911 1.00 9.18 319 ASP A N 1
ATOM 13435 C CA . ASP D 1 243 ? -35.282 2.734 84.551 1.00 9.49 319 ASP A CA 1
ATOM 13436 C C . ASP D 1 243 ? -34.931 1.426 83.781 1.00 9.29 319 ASP A C 1
ATOM 13437 O O . ASP D 1 243 ? -34.614 0.414 84.391 1.00 10.84 319 ASP A O 1
ATOM 13442 N N . CYS D 1 244 ? -35.026 1.476 82.449 1.00 9.74 320 CYS A N 1
ATOM 13443 C CA . CYS D 1 244 ? -34.681 0.320 81.627 1.00 11.13 320 CYS A CA 1
ATOM 13444 C C . CYS D 1 244 ? -33.228 -0.102 81.825 1.00 11.19 320 CYS A C 1
ATOM 13445 O O . CYS D 1 244 ? -32.938 -1.306 82.020 1.00 10.15 320 CYS A O 1
ATOM 13448 N N . HIS D 1 245 ? -32.328 0.874 81.805 1.00 11.14 321 HIS A N 1
ATOM 13449 C CA . HIS D 1 245 ? -30.914 0.628 82.075 1.00 12.44 321 HIS A CA 1
ATOM 13450 C C . HIS D 1 245 ? -30.640 -0.126 83.406 1.00 12.81 321 HIS A C 1
ATOM 13451 O O . HIS D 1 245 ? -29.838 -1.034 83.436 1.00 13.56 321 HIS A O 1
ATOM 13458 N N . HIS D 1 246 ? -31.350 0.239 84.456 1.00 11.28 322 HIS A N 1
ATOM 13459 C CA . HIS D 1 246 ? -31.212 -0.317 85.802 1.00 12.86 322 HIS A CA 1
ATOM 13460 C C . HIS D 1 246 ? -32.022 -1.578 86.054 1.00 11.42 322 HIS A C 1
ATOM 13461 O O . HIS D 1 246 ? -31.597 -2.488 86.660 1.00 13.38 322 HIS A O 1
ATOM 13468 N N . LEU D 1 247 ? -33.232 -1.646 85.501 1.00 10.88 323 LEU A N 1
ATOM 13469 C CA . LEU D 1 247 ? -34.071 -2.796 85.667 1.00 11.32 323 LEU A CA 1
ATOM 13470 C C . LEU D 1 247 ? -33.526 -4.015 84.921 1.00 13.27 323 LEU A C 1
ATOM 13471 O O . LEU D 1 247 ? -33.778 -5.151 85.341 1.00 14.41 323 LEU A O 1
ATOM 13476 N N . GLY D 1 248 ? -32.874 -3.793 83.763 1.00 11.58 324 GLY A N 1
ATOM 13477 C CA . GLY D 1 248 ? -32.537 -4.900 82.867 1.00 13.54 324 GLY A CA 1
ATOM 13478 C C . GLY D 1 248 ? -33.640 -5.254 81.918 1.00 15.88 324 GLY A C 1
ATOM 13479 O O . GLY D 1 248 ? -33.815 -6.414 81.613 1.00 16.17 324 GLY A O 1
ATOM 13480 N N . ILE D 1 249 ? -34.416 -4.252 81.485 1.00 15.76 325 ILE A N 1
ATOM 13481 C CA . ILE D 1 249 ? -35.483 -4.370 80.447 1.00 18.53 325 ILE A CA 1
ATOM 13482 C C . ILE D 1 249 ? -35.092 -3.317 79.407 1.00 22.91 325 ILE A C 1
ATOM 13483 O O . ILE D 1 249 ? -34.478 -2.309 79.748 1.00 22.09 325 ILE A O 1
ATOM 13488 N N . GLN D 1 250 ? -35.346 -3.560 78.128 1.00 24.89 326 GLN A N 1
ATOM 13489 C CA . GLN D 1 250 ? -34.809 -2.702 77.099 1.00 25.42 326 GLN A CA 1
ATOM 13490 C C . GLN D 1 250 ? -35.906 -1.716 76.678 1.00 28.98 326 GLN A C 1
ATOM 13491 O O . GLN D 1 250 ? -37.053 -2.082 76.622 1.00 28.54 326 GLN A O 1
ATOM 13497 N N . ASN D 1 251 ? -35.440 -0.455 76.445 1.00 35.77 327 ASN A N 1
ATOM 13498 C CA . ASN D 1 251 ? -36.278 0.688 76.063 1.00 34.82 327 ASN A CA 1
ATOM 13499 C C . ASN D 1 251 ? -36.445 0.651 74.497 1.00 24.24 327 ASN A C 1
ATOM 13500 O O . ASN D 1 251 ? -35.515 0.575 73.837 1.00 28.44 327 ASN A O 1
ATOM 13505 N N . ASN D 1 252 ? -37.670 0.663 74.055 1.00 24.38 328 ASN A N 1
ATOM 13506 C CA . ASN D 1 252 ? -38.350 0.681 72.812 1.00 23.87 328 ASN A CA 1
ATOM 13507 C C . ASN D 1 252 ? -38.462 2.207 72.078 1.00 21.48 328 ASN A C 1
ATOM 13508 O O . ASN D 1 252 ? -38.582 2.473 70.835 1.00 24.12 328 ASN A O 1
ATOM 13513 N N . PHE D 1 253 ? -38.539 3.182 72.927 1.00 18.13 329 PHE A N 1
ATOM 13514 C CA . PHE D 1 253 ? -38.879 4.556 72.509 1.00 16.53 329 PHE A CA 1
ATOM 13515 C C . PHE D 1 253 ? -37.629 5.356 72.189 1.00 17.83 329 PHE A C 1
ATOM 13516 O O . PHE D 1 253 ? -36.650 5.328 72.942 1.00 16.71 329 PHE A O 1
ATOM 13524 N N . ASP D 1 254 ? -37.620 6.052 71.044 1.00 14.80 330 ASP A N 1
ATOM 13525 C CA . ASP D 1 254 ? -36.456 6.878 70.646 1.00 15.30 330 ASP A CA 1
ATOM 13526 C C . ASP D 1 254 ? -36.752 8.372 70.831 1.00 14.71 330 ASP A C 1
ATOM 13527 O O . ASP D 1 254 ? -37.353 9.068 69.910 1.00 14.99 330 ASP A O 1
ATOM 13532 N N . TYR D 1 255 ? -36.332 8.937 71.966 1.00 15.46 331 TYR A N 1
ATOM 13533 C CA . TYR D 1 255 ? -36.625 10.353 72.259 1.00 16.94 331 TYR A CA 1
ATOM 13534 C C . TYR D 1 255 ? -35.873 11.269 71.341 1.00 16.52 331 TYR A C 1
ATOM 13535 O O . TYR D 1 255 ? -36.378 12.367 70.982 1.00 17.31 331 TYR A O 1
ATOM 13544 N N . LYS D 1 256 ? -34.640 10.914 70.959 1.00 17.96 332 LYS A N 1
ATOM 13545 C CA . LYS D 1 256 ? -33.854 11.771 70.079 1.00 19.56 332 LYS A CA 1
ATOM 13546 C C . LYS D 1 256 ? -34.510 11.947 68.747 1.00 20.74 332 LYS A C 1
ATOM 13547 O O . LYS D 1 256 ? -34.514 13.049 68.198 1.00 19.15 332 LYS A O 1
ATOM 13553 N N . ARG D 1 257 ? -35.120 10.901 68.219 1.00 16.73 333 ARG A N 1
ATOM 13554 C CA . ARG D 1 257 ? -35.931 11.001 66.979 1.00 17.31 333 ARG A CA 1
ATOM 13555 C C . ARG D 1 257 ? -37.062 11.985 67.169 1.00 17.70 333 ARG A C 1
ATOM 13556 O O . ARG D 1 257 ? -37.288 12.882 66.278 1.00 18.66 333 ARG A O 1
ATOM 13564 N N . PHE D 1 258 ? -37.789 11.837 68.282 1.00 16.96 334 PHE A N 1
ATOM 13565 C CA . PHE D 1 258 ? -38.899 12.729 68.542 1.00 17.94 334 PHE A CA 1
ATOM 13566 C C . PHE D 1 258 ? -38.428 14.230 68.490 1.00 19.42 334 PHE A C 1
ATOM 13567 O O . PHE D 1 258 ? -39.048 15.084 67.870 1.00 18.67 334 PHE A O 1
ATOM 13575 N N . ILE D 1 259 ? -37.327 14.511 69.164 1.00 18.27 335 ILE A N 1
ATOM 13576 C CA . ILE D 1 259 ? -36.810 15.875 69.202 1.00 18.69 335 ILE A CA 1
ATOM 13577 C C . ILE D 1 259 ? -36.503 16.366 67.815 1.00 20.81 335 ILE A C 1
ATOM 13578 O O . ILE D 1 259 ? -36.878 17.515 67.443 1.00 18.91 335 ILE A O 1
ATOM 13583 N N . LYS D 1 260 ? -35.891 15.505 67.006 1.00 19.88 336 LYS A N 1
ATOM 13584 C CA . LYS D 1 260 ? -35.583 15.862 65.659 1.00 22.53 336 LYS A CA 1
ATOM 13585 C C . LYS D 1 260 ? -36.786 16.221 64.832 1.00 22.93 336 LYS A C 1
ATOM 13586 O O . LYS D 1 260 ? -36.659 17.034 63.928 1.00 24.01 336 LYS A O 1
ATOM 13592 N N . PHE D 1 261 ? -37.916 15.623 65.109 1.00 19.58 337 PHE A N 1
ATOM 13593 C CA . PHE D 1 261 ? -39.075 15.833 64.309 1.00 21.56 337 PHE A CA 1
ATOM 13594 C C . PHE D 1 261 ? -40.044 16.789 64.961 1.00 25.73 337 PHE A C 1
ATOM 13595 O O . PHE D 1 261 ? -41.195 16.912 64.525 1.00 31.76 337 PHE A O 1
ATOM 13603 N N . ALA D 1 262 ? -39.657 17.457 66.060 1.00 19.59 338 ALA A N 1
ATOM 13604 C CA . ALA D 1 262 ? -40.630 18.284 66.784 1.00 21.05 338 ALA A CA 1
ATOM 13605 C C . ALA D 1 262 ? -40.582 19.675 66.207 1.00 21.13 338 ALA A C 1
ATOM 13606 O O . ALA D 1 262 ? -39.495 20.114 65.871 1.00 19.09 338 ALA A O 1
ATOM 13608 N N . ARG D 1 263 ? -41.739 20.359 66.158 1.00 21.45 339 ARG A N 1
ATOM 13609 C CA . ARG D 1 263 ? -41.821 21.744 65.659 1.00 24.64 339 ARG A CA 1
ATOM 13610 C C . ARG D 1 263 ? -42.859 22.435 66.432 1.00 23.39 339 ARG A C 1
ATOM 13611 O O . ARG D 1 263 ? -43.665 21.797 67.047 1.00 26.86 339 ARG A O 1
ATOM 13619 N N . VAL D 1 264 ? -42.823 23.776 66.448 1.00 21.75 340 VAL A N 1
ATOM 13620 C CA . VAL D 1 264 ? -43.888 24.551 67.114 1.00 20.86 340 VAL A CA 1
ATOM 13621 C C . VAL D 1 264 ? -44.817 25.135 66.013 1.00 21.69 340 VAL A C 1
ATOM 13622 O O . VAL D 1 264 ? -44.305 25.721 65.030 1.00 21.07 340 VAL A O 1
ATOM 13626 N N . CYS D 1 265 ? -46.104 24.934 66.186 1.00 22.67 341 CYS A N 1
ATOM 13627 C CA . CYS D 1 265 ? -47.108 25.384 65.216 1.00 26.11 341 CYS A CA 1
ATOM 13628 C C . CYS D 1 265 ? -48.241 26.029 65.985 1.00 26.47 341 CYS A C 1
ATOM 13629 O O . CYS D 1 265 ? -48.513 25.659 67.136 1.00 28.16 341 CYS A O 1
ATOM 13632 N N . GLU D 1 266 ? -48.968 26.936 65.309 1.00 31.48 342 GLU A N 1
ATOM 13633 C CA . GLU D 1 266 ? -50.154 27.492 65.902 1.00 34.17 342 GLU A CA 1
ATOM 13634 C C . GLU D 1 266 ? -51.278 26.504 65.800 1.00 31.09 342 GLU A C 1
ATOM 13635 O O . GLU D 1 266 ? -51.549 25.955 64.740 1.00 33.13 342 GLU A O 1
ATOM 13641 N N . VAL D 1 267 ? -51.892 26.208 66.938 1.00 34.38 343 VAL A N 1
ATOM 13642 C CA . VAL D 1 267 ? -53.093 25.352 67.043 1.00 39.99 343 VAL A CA 1
ATOM 13643 C C . VAL D 1 267 ? -54.109 26.119 67.924 1.00 47.43 343 VAL A C 1
ATOM 13644 O O . VAL D 1 267 ? -53.769 26.579 69.021 1.00 49.04 343 VAL A O 1
ATOM 13648 N N . ASP D 1 268 ? -55.305 26.308 67.355 1.00 59.41 344 ASP A N 1
ATOM 13649 C CA . ASP D 1 268 ? -56.418 27.080 67.969 1.00 61.48 344 ASP A CA 1
ATOM 13650 C C . ASP D 1 268 ? -55.910 28.301 68.737 1.00 54.55 344 ASP A C 1
ATOM 13651 O O . ASP D 1 268 ? -56.100 28.383 69.954 1.00 50.32 344 ASP A O 1
ATOM 13656 N N . ASN D 1 269 ? -55.186 29.174 68.036 1.00 52.46 345 ASN A N 1
ATOM 13657 C CA . ASN D 1 269 ? -54.642 30.444 68.588 1.00 56.25 345 ASN A CA 1
ATOM 13658 C C . ASN D 1 269 ? -53.531 30.319 69.645 1.00 58.59 345 ASN A C 1
ATOM 13659 O O . ASN D 1 269 ? -53.187 31.291 70.308 1.00 50.36 345 ASN A O 1
ATOM 13664 N N . GLU D 1 270 ? -52.892 29.166 69.727 1.00 51.26 346 GLU A N 1
ATOM 13665 C CA . GLU D 1 270 ? -51.841 28.975 70.717 1.00 46.92 346 GLU A CA 1
ATOM 13666 C C . GLU D 1 270 ? -50.655 28.265 70.045 1.00 43.19 346 GLU A C 1
ATOM 13667 O O . GLU D 1 270 ? -50.880 27.551 69.114 1.00 39.88 346 GLU A O 1
ATOM 13673 N N . LEU D 1 271 ? -49.419 28.618 70.423 1.00 32.35 347 LEU A N 1
ATOM 13674 C CA . LEU D 1 271 ? -48.210 27.978 69.847 1.00 32.80 347 LEU A CA 1
ATOM 13675 C C . LEU D 1 271 ? -47.913 26.710 70.656 1.00 34.64 347 LEU A C 1
ATOM 13676 O O . LEU D 1 271 ? -47.649 26.767 71.872 1.00 37.54 347 LEU A O 1
ATOM 13681 N N . ARG D 1 272 ? -48.014 25.565 69.988 1.00 28.81 348 ARG A N 1
ATOM 13682 C CA . ARG D 1 272 ? -47.830 24.223 70.620 1.00 26.31 348 ARG A CA 1
ATOM 13683 C C . ARG D 1 272 ? -46.708 23.449 69.912 1.00 24.39 348 ARG A C 1
ATOM 13684 O O . ARG D 1 272 ? -46.505 23.577 68.721 1.00 23.16 348 ARG A O 1
ATOM 13692 N N . ILE D 1 273 ? -46.122 22.520 70.686 1.00 22.74 349 ILE A N 1
ATOM 13693 C CA . ILE D 1 273 ? -45.166 21.611 70.099 1.00 20.67 349 ILE A CA 1
ATOM 13694 C C . ILE D 1 273 ? -45.962 20.583 69.321 1.00 20.94 349 ILE A C 1
ATOM 13695 O O . ILE D 1 273 ? -46.842 19.935 69.884 1.00 24.79 349 ILE A O 1
ATOM 13700 N N . CYS D 1 274 ? -45.602 20.373 68.048 1.00 19.77 350 CYS A N 1
ATOM 13701 C CA . CYS D 1 274 ? -46.290 19.427 67.199 1.00 20.83 350 CYS A CA 1
ATOM 13702 C C . CYS D 1 274 ? -45.275 18.369 66.708 1.00 17.71 350 CYS A C 1
ATOM 13703 O O . CYS D 1 274 ? -44.087 18.689 66.552 1.00 21.47 350 CYS A O 1
ATOM 13706 N N . ALA D 1 275 ? -45.777 17.175 66.423 1.00 17.82 351 ALA A N 1
ATOM 13707 C CA . ALA D 1 275 ? -44.912 16.104 65.901 1.00 19.61 351 ALA A CA 1
ATOM 13708 C C . ALA D 1 275 ? -45.148 15.987 64.380 1.00 21.05 351 ALA A C 1
ATOM 13709 O O . ALA D 1 275 ? -46.224 16.295 63.897 1.00 19.72 351 ALA A O 1
ATOM 13711 N N . ARG D 1 276 ? -44.187 15.427 63.679 1.00 20.35 352 ARG A N 1
ATOM 13712 C CA . ARG D 1 276 ? -44.425 15.056 62.331 1.00 22.37 352 ARG A CA 1
ATOM 13713 C C . ARG D 1 276 ? -45.523 13.992 62.267 1.00 20.99 352 ARG A C 1
ATOM 13714 O O . ARG D 1 276 ? -45.508 13.003 63.005 1.00 19.69 352 ARG A O 1
ATOM 13722 N N . ASP D 1 277 ? -46.400 14.152 61.320 1.00 20.16 353 ASP A N 1
ATOM 13723 C CA . ASP D 1 277 ? -47.528 13.238 61.082 1.00 21.57 353 ASP A CA 1
ATOM 13724 C C . ASP D 1 277 ? -47.128 11.738 61.109 1.00 22.74 353 ASP A C 1
ATOM 13725 O O . ASP D 1 277 ? -47.734 10.965 61.825 1.00 21.67 353 ASP A O 1
ATOM 13730 N N . LYS D 1 278 ? -46.080 11.421 60.371 1.00 25.28 354 LYS A N 1
ATOM 13731 C CA . LYS D 1 278 ? -45.531 10.090 60.272 1.00 28.61 354 LYS A CA 1
ATOM 13732 C C . LYS D 1 278 ? -45.081 9.483 61.618 1.00 26.25 354 LYS A C 1
ATOM 13733 O O . LYS D 1 278 ? -44.966 8.272 61.691 1.00 28.96 354 LYS A O 1
ATOM 13739 N N . GLU D 1 279 ? -44.821 10.302 62.627 1.00 20.84 355 GLU A N 1
ATOM 13740 C CA . GLU D 1 279 ? -44.410 9.822 63.906 1.00 21.93 355 GLU A CA 1
ATOM 13741 C C . GLU D 1 279 ? -45.582 9.366 64.799 1.00 16.55 355 GLU A C 1
ATOM 13742 O O . GLU D 1 279 ? -45.366 8.948 65.942 1.00 18.19 355 GLU A O 1
ATOM 13748 N N . VAL D 1 280 ? -46.816 9.395 64.303 1.00 16.32 356 VAL A N 1
ATOM 13749 C CA . VAL D 1 280 ? -47.960 9.103 65.191 1.00 15.33 356 VAL A CA 1
ATOM 13750 C C . VAL D 1 280 ? -47.893 7.658 65.803 1.00 13.86 356 VAL A C 1
ATOM 13751 O O . VAL D 1 280 ? -48.170 7.447 66.947 1.00 15.22 356 VAL A O 1
ATOM 13755 N N . GLY D 1 281 ? -47.511 6.683 64.983 1.00 15.98 357 GLY A N 1
ATOM 13756 C CA . GLY D 1 281 ? -47.301 5.315 65.438 1.00 16.05 357 GLY A CA 1
ATOM 13757 C C . GLY D 1 281 ? -46.279 5.189 66.564 1.00 14.86 357 GLY A C 1
ATOM 13758 O O . GLY D 1 281 ? -46.499 4.439 67.511 1.00 15.99 357 GLY A O 1
ATOM 13759 N N . ASN D 1 282 ? -45.219 5.978 66.475 1.00 14.54 358 ASN A N 1
ATOM 13760 C CA . ASN D 1 282 ? -44.209 6.017 67.492 1.00 14.63 358 ASN A CA 1
ATOM 13761 C C . ASN D 1 282 ? -44.730 6.572 68.805 1.00 15.54 358 ASN A C 1
ATOM 13762 O O . ASN D 1 282 ? -44.306 6.170 69.904 1.00 15.56 358 ASN A O 1
ATOM 13767 N N . LEU D 1 283 ? -45.681 7.517 68.732 1.00 14.90 359 LEU A N 1
ATOM 13768 C CA . LEU D 1 283 ? -46.312 8.042 69.919 1.00 17.64 359 LEU A CA 1
ATOM 13769 C C . LEU D 1 283 ? -47.289 7.082 70.591 1.00 16.45 359 LEU A C 1
ATOM 13770 O O . LEU D 1 283 ? -47.260 6.940 71.793 1.00 15.13 359 LEU A O 1
ATOM 13775 N N . TYR D 1 284 ? -48.121 6.390 69.801 1.00 16.99 360 TYR A N 1
ATOM 13776 C CA . TYR D 1 284 ? -48.860 5.296 70.353 1.00 16.83 360 TYR A CA 1
ATOM 13777 C C . TYR D 1 284 ? -47.902 4.287 71.017 1.00 17.57 360 TYR A C 1
ATOM 13778 O O . TYR D 1 284 ? -48.188 3.813 72.128 1.00 16.82 360 TYR A O 1
ATOM 13787 N N . ASP D 1 285 ? -46.795 3.968 70.365 1.00 15.14 361 ASP A N 1
ATOM 13788 C CA . ASP D 1 285 ? -45.813 3.096 70.967 1.00 16.05 361 ASP A CA 1
ATOM 13789 C C . ASP D 1 285 ? -45.150 3.687 72.207 1.00 15.39 361 ASP A C 1
ATOM 13790 O O . ASP D 1 285 ? -44.785 2.871 73.123 1.00 15.07 361 ASP A O 1
ATOM 13795 N N . MET D 1 286 ? -44.992 4.978 72.345 1.00 13.70 362 MET A N 1
ATOM 13796 C CA . MET D 1 286 ? -44.436 5.570 73.570 1.00 14.12 362 MET A CA 1
ATOM 13797 C C . MET D 1 286 ? -45.297 5.232 74.806 1.00 14.37 362 MET A C 1
ATOM 13798 O O . MET D 1 286 ? -44.829 4.856 75.869 1.00 13.26 362 MET A O 1
ATOM 13803 N N . PHE D 1 287 ? -46.601 5.364 74.636 1.00 14.17 363 PHE A N 1
ATOM 13804 C CA . PHE D 1 287 ? -47.556 5.024 75.672 1.00 12.82 363 PHE A CA 1
ATOM 13805 C C . PHE D 1 287 ? -47.637 3.562 75.944 1.00 12.50 363 PHE A C 1
ATOM 13806 O O . PHE D 1 287 ? -47.852 3.142 77.118 1.00 13.91 363 PHE A O 1
ATOM 13814 N N . HIS D 1 288 ? -47.484 2.743 74.884 1.00 12.78 364 HIS A N 1
ATOM 13815 C CA . HIS D 1 288 ? -47.470 1.270 75.059 1.00 15.14 364 HIS A CA 1
ATOM 13816 C C . HIS D 1 288 ? -46.224 0.915 75.941 1.00 14.62 364 HIS A C 1
ATOM 13817 O O . HIS D 1 288 ? -46.321 0.074 76.840 1.00 14.57 364 HIS A O 1
ATOM 13824 N N . THR D 1 289 ? -45.104 1.590 75.666 1.00 14.87 365 THR A N 1
ATOM 13825 C CA . THR D 1 289 ? -43.873 1.401 76.417 1.00 13.96 365 THR A CA 1
ATOM 13826 C C . THR D 1 289 ? -44.067 1.697 77.908 1.00 12.65 365 THR A C 1
ATOM 13827 O O . THR D 1 289 ? -43.713 0.903 78.780 1.00 11.90 365 THR A O 1
ATOM 13831 N N . ARG D 1 290 ? -44.669 2.845 78.182 1.00 12.50 366 ARG A N 1
ATOM 13832 C CA . ARG D 1 290 ? -44.999 3.222 79.525 1.00 12.72 366 ARG A CA 1
ATOM 13833 C C . ARG D 1 290 ? -45.869 2.158 80.238 1.00 12.23 366 ARG A C 1
ATOM 13834 O O . ARG D 1 290 ? -45.631 1.784 81.408 1.00 11.51 366 ARG A O 1
ATOM 13842 N N . ASN D 1 291 ? -46.879 1.666 79.537 1.00 11.92 367 ASN A N 1
ATOM 13843 C CA . ASN D 1 291 ? -47.773 0.671 80.129 1.00 12.84 367 ASN A CA 1
ATOM 13844 C C . ASN D 1 291 ? -47.029 -0.647 80.372 1.00 12.58 367 ASN A C 1
ATOM 13845 O O . ASN D 1 291 ? -47.243 -1.277 81.384 1.00 12.44 367 ASN A O 1
ATOM 13850 N N . SER D 1 292 ? -46.138 -1.033 79.459 1.00 12.34 368 SER A N 1
ATOM 13851 C CA . SER D 1 292 ? -45.338 -2.256 79.618 1.00 13.55 368 SER A CA 1
ATOM 13852 C C . SER D 1 292 ? -44.382 -2.142 80.784 1.00 11.33 368 SER A C 1
ATOM 13853 O O . SER D 1 292 ? -44.142 -3.120 81.488 1.00 13.34 368 SER A O 1
ATOM 13856 N N . LEU D 1 293 ? -43.789 -0.967 80.999 1.00 10.65 369 LEU A N 1
ATOM 13857 C CA . LEU D 1 293 ? -42.928 -0.756 82.172 1.00 11.38 369 LEU A CA 1
ATOM 13858 C C . LEU D 1 293 ? -43.727 -0.846 83.508 1.00 11.37 369 LEU A C 1
ATOM 13859 O O . LEU D 1 293 ? -43.276 -1.438 84.481 1.00 10.69 369 LEU A O 1
ATOM 13864 N N . HIS D 1 294 ? -44.934 -0.277 83.530 1.00 11.23 370 HIS A N 1
ATOM 13865 C CA . HIS D 1 294 ? -45.808 -0.506 84.658 1.00 12.32 370 HIS A CA 1
ATOM 13866 C C . HIS D 1 294 ? -46.172 -1.976 84.899 1.00 12.51 370 HIS A C 1
ATOM 13867 O O . HIS D 1 294 ? -46.114 -2.499 86.003 1.00 13.88 370 HIS A O 1
ATOM 13874 N N . ARG D 1 295 ? -46.514 -2.678 83.814 1.00 12.35 371 ARG A N 1
ATOM 13875 C CA . ARG D 1 295 ? -46.857 -4.094 83.946 1.00 16.36 371 ARG A CA 1
ATOM 13876 C C . ARG D 1 295 ? -45.691 -4.948 84.410 1.00 16.00 371 ARG A C 1
ATOM 13877 O O . ARG D 1 295 ? -45.893 -5.837 85.255 1.00 14.82 371 ARG A O 1
ATOM 13885 N N . ARG D 1 296 ? -44.528 -4.801 83.782 1.00 13.98 372 ARG A N 1
ATOM 13886 C CA . ARG D 1 296 ? -43.400 -5.657 84.108 1.00 15.19 372 ARG A CA 1
ATOM 13887 C C . ARG D 1 296 ? -42.747 -5.307 85.437 1.00 15.37 372 ARG A C 1
ATOM 13888 O O . ARG D 1 296 ? -42.314 -6.207 86.170 1.00 16.05 372 ARG A O 1
ATOM 13896 N N . ALA D 1 297 ? -42.662 -4.005 85.730 1.00 11.97 373 ALA A N 1
ATOM 13897 C CA . ALA D 1 297 ? -41.814 -3.490 86.826 1.00 13.03 373 ALA A CA 1
ATOM 13898 C C . ALA D 1 297 ? -42.531 -2.704 87.897 1.00 12.04 373 ALA A C 1
ATOM 13899 O O . ALA D 1 297 ? -42.576 -3.146 89.040 1.00 12.39 373 ALA A O 1
ATOM 13901 N N . TYR D 1 298 ? -43.150 -1.579 87.529 1.00 11.37 374 TYR A N 1
ATOM 13902 C CA . TYR D 1 298 ? -43.590 -0.671 88.571 1.00 12.52 374 TYR A CA 1
ATOM 13903 C C . TYR D 1 298 ? -44.767 -1.230 89.377 1.00 13.01 374 TYR A C 1
ATOM 13904 O O . TYR D 1 298 ? -44.907 -0.896 90.531 1.00 14.09 374 TYR A O 1
ATOM 13913 N N . GLN D 1 299 ? -45.589 -2.063 88.717 1.00 12.35 375 GLN A N 1
ATOM 13914 C CA . GLN D 1 299 ? -46.677 -2.730 89.431 1.00 12.94 375 GLN A CA 1
ATOM 13915 C C . GLN D 1 299 ? -46.452 -4.201 89.673 1.00 12.96 375 GLN A C 1
ATOM 13916 O O . GLN D 1 299 ? -47.401 -4.973 89.988 1.00 14.48 375 GLN A O 1
ATOM 13922 N N . HIS D 1 300 ? -45.176 -4.597 89.717 1.00 11.44 376 HIS A N 1
ATOM 13923 C CA . HIS D 1 300 ? -44.864 -5.961 90.006 1.00 12.49 376 HIS A CA 1
ATOM 13924 C C . HIS D 1 300 ? -45.537 -6.281 91.395 1.00 13.71 376 HIS A C 1
ATOM 13925 O O . HIS D 1 300 ? -45.438 -5.546 92.363 1.00 13.30 376 HIS A O 1
ATOM 13932 N N . LYS D 1 301 ? -46.222 -7.427 91.444 1.00 14.22 377 LYS A N 1
ATOM 13933 C CA . LYS D 1 301 ? -47.030 -7.744 92.649 1.00 17.99 377 LYS A CA 1
ATOM 13934 C C . LYS D 1 301 ? -46.227 -7.863 93.916 1.00 17.66 377 LYS A C 1
ATOM 13935 O O . LYS D 1 301 ? -46.723 -7.474 94.984 1.00 16.78 377 LYS A O 1
ATOM 13941 N N . VAL D 1 302 ? -44.948 -8.279 93.804 1.00 14.50 378 VAL A N 1
ATOM 13942 C CA . VAL D 1 302 ? -44.057 -8.354 94.964 1.00 13.85 378 VAL A CA 1
ATOM 13943 C C . VAL D 1 302 ? -43.488 -7.002 95.339 1.00 15.17 378 VAL A C 1
ATOM 13944 O O . VAL D 1 302 ? -43.432 -6.649 96.564 1.00 13.60 378 VAL A O 1
ATOM 13948 N N . GLY D 1 303 ? -43.117 -6.198 94.312 1.00 12.36 379 GLY A N 1
ATOM 13949 C CA . GLY D 1 303 ? -42.655 -4.859 94.616 1.00 14.09 379 GLY A CA 1
ATOM 13950 C C . GLY D 1 303 ? -43.757 -4.071 95.371 1.00 14.47 379 GLY A C 1
ATOM 13951 O O . GLY D 1 303 ? -43.448 -3.326 96.322 1.00 15.03 379 GLY A O 1
ATOM 13952 N N . ASN D 1 304 ? -44.987 -4.283 94.928 1.00 13.97 380 ASN A N 1
ATOM 13953 C CA . ASN D 1 304 ? -46.111 -3.573 95.531 1.00 16.36 380 ASN A CA 1
ATOM 13954 C C . ASN D 1 304 ? -46.343 -3.990 96.997 1.00 13.81 380 ASN A C 1
ATOM 13955 O O . ASN D 1 304 ? -46.626 -3.122 97.829 1.00 14.97 380 ASN A O 1
ATOM 13960 N N . ILE D 1 305 ? -46.211 -5.277 97.281 1.00 13.97 381 ILE A N 1
ATOM 13961 C CA . ILE D 1 305 ? -46.445 -5.720 98.621 1.00 15.28 381 ILE A CA 1
ATOM 13962 C C . ILE D 1 305 ? -45.327 -5.276 99.530 1.00 14.72 381 ILE A C 1
ATOM 13963 O O . ILE D 1 305 ? -45.572 -4.941 100.706 1.00 15.16 381 ILE A O 1
ATOM 13968 N N . ILE D 1 306 ? -44.109 -5.182 98.987 1.00 14.01 382 ILE A N 1
ATOM 13969 C CA . ILE D 1 306 ? -43.000 -4.638 99.764 1.00 15.21 382 ILE A CA 1
ATOM 13970 C C . ILE D 1 306 ? -43.232 -3.155 100.076 1.00 14.28 382 ILE A C 1
ATOM 13971 O O . ILE D 1 306 ? -43.102 -2.748 101.241 1.00 15.37 382 ILE A O 1
ATOM 13976 N N . ASP D 1 307 ? -43.653 -2.352 99.092 1.00 15.73 383 ASP A N 1
ATOM 13977 C CA . ASP D 1 307 ? -43.991 -0.959 99.363 1.00 17.59 383 ASP A CA 1
ATOM 13978 C C . ASP D 1 307 ? -45.131 -0.867 100.464 1.00 16.08 383 ASP A C 1
ATOM 13979 O O . ASP D 1 307 ? -45.176 0.039 101.266 1.00 15.80 383 ASP A O 1
ATOM 13984 N N . THR D 1 308 ? -46.080 -1.786 100.341 1.00 15.43 384 THR A N 1
ATOM 13985 C CA . THR D 1 308 ? -47.133 -1.890 101.333 1.00 15.35 384 THR A CA 1
ATOM 13986 C C . THR D 1 308 ? -46.577 -2.252 102.695 1.00 14.62 384 THR A C 1
ATOM 13987 O O . THR D 1 308 ? -47.045 -1.649 103.683 1.00 14.13 384 THR A O 1
ATOM 13991 N N . MET D 1 309 ? -45.677 -3.143 102.852 1.00 13.11 385 MET A N 1
ATOM 13992 C CA . MET D 1 309 ? -45.121 -3.435 104.147 1.00 13.31 385 MET A CA 1
ATOM 13993 C C . MET D 1 309 ? -44.331 -2.319 104.709 1.00 13.61 385 MET A C 1
ATOM 13994 O O . MET D 1 309 ? -44.400 -2.004 105.897 1.00 16.28 385 MET A O 1
ATOM 13999 N N . ILE D 1 310 ? -43.628 -1.593 103.856 1.00 13.94 386 ILE A N 1
ATOM 14000 C CA . ILE D 1 310 ? -42.754 -0.515 104.343 1.00 13.88 386 ILE A CA 1
ATOM 14001 C C . ILE D 1 310 ? -43.707 0.574 104.867 1.00 13.79 386 ILE A C 1
ATOM 14002 O O . ILE D 1 310 ? -43.457 1.169 105.907 1.00 14.38 386 ILE A O 1
ATOM 14007 N N . THR D 1 311 ? -44.773 0.830 104.126 1.00 13.25 387 THR A N 1
ATOM 14008 C CA . THR D 1 311 ? -45.750 1.822 104.507 1.00 14.54 387 THR A CA 1
ATOM 14009 C C . THR D 1 311 ? -46.380 1.492 105.907 1.00 16.98 387 THR A C 1
ATOM 14010 O O . THR D 1 311 ? -46.579 2.353 106.738 1.00 16.22 387 THR A O 1
ATOM 14014 N N . ASP D 1 312 ? -46.681 0.205 106.093 1.00 15.42 388 ASP A N 1
ATOM 14015 C CA . ASP D 1 312 ? -47.204 -0.277 107.328 1.00 17.88 388 ASP A CA 1
ATOM 14016 C C . ASP D 1 312 ? -46.211 -0.036 108.474 1.00 16.50 388 ASP A C 1
ATOM 14017 O O . ASP D 1 312 ? -46.596 0.424 109.566 1.00 18.52 388 ASP A O 1
ATOM 14022 N N . ALA D 1 313 ? -44.929 -0.312 108.224 1.00 15.74 389 ALA A N 1
ATOM 14023 C CA . ALA D 1 313 ? -43.872 -0.049 109.228 1.00 14.98 389 ALA A CA 1
ATOM 14024 C C . ALA D 1 313 ? -43.777 1.435 109.537 1.00 15.78 389 ALA A C 1
ATOM 14025 O O . ALA D 1 313 ? -43.680 1.802 110.723 1.00 16.62 389 ALA A O 1
ATOM 14027 N N . PHE D 1 314 ? -43.850 2.312 108.538 1.00 15.64 390 PHE A N 1
ATOM 14028 C CA . PHE D 1 314 ? -43.791 3.753 108.779 1.00 15.35 390 PHE A CA 1
ATOM 14029 C C . PHE D 1 314 ? -44.978 4.218 109.616 1.00 16.04 390 PHE A C 1
ATOM 14030 O O . PHE D 1 314 ? -44.846 5.106 110.469 1.00 16.79 390 PHE A O 1
ATOM 14038 N N . LEU D 1 315 ? -46.141 3.668 109.334 1.00 15.82 391 LEU A N 1
ATOM 14039 C CA . LEU D 1 315 ? -47.343 4.028 110.110 1.00 17.63 391 LEU A CA 1
ATOM 14040 C C . LEU D 1 315 ? -47.183 3.627 111.562 1.00 17.67 391 LEU A C 1
ATOM 14041 O O . LEU D 1 315 ? -47.574 4.409 112.450 1.00 19.32 391 LEU A O 1
ATOM 14046 N N . LYS D 1 316 ? -46.678 2.427 111.823 1.00 16.49 392 LYS A N 1
ATOM 14047 C CA . LYS D 1 316 ? -46.434 1.989 113.180 1.00 19.34 392 LYS A CA 1
ATOM 14048 C C . LYS D 1 316 ? -45.299 2.728 113.914 1.00 19.68 392 LYS A C 1
ATOM 14049 O O . LYS D 1 316 ? -45.236 2.715 115.176 1.00 22.23 392 LYS A O 1
ATOM 14055 N N . ALA D 1 317 ? -44.390 3.318 113.116 1.00 18.11 393 ALA A N 1
ATOM 14056 C CA . ALA D 1 317 ? -43.281 4.077 113.659 1.00 17.87 393 ALA A CA 1
ATOM 14057 C C . ALA D 1 317 ? -43.586 5.544 113.838 1.00 16.81 393 ALA A C 1
ATOM 14058 O O . ALA D 1 317 ? -42.793 6.261 114.454 1.00 18.90 393 ALA A O 1
ATOM 14060 N N . ASP D 1 318 ? -44.689 6.021 113.253 1.00 17.87 394 ASP A N 1
ATOM 14061 C CA . ASP D 1 318 ? -44.900 7.452 113.098 1.00 19.63 394 ASP A CA 1
ATOM 14062 C C . ASP D 1 318 ? -44.913 8.281 114.401 1.00 22.07 394 ASP A C 1
ATOM 14063 O O . ASP D 1 318 ? -44.431 9.417 114.412 1.00 20.92 394 ASP A O 1
ATOM 14068 N N . ASP D 1 319 ? -45.398 7.713 115.507 1.00 25.08 395 ASP A N 1
ATOM 14069 C CA . ASP D 1 319 ? -45.371 8.460 116.770 1.00 24.99 395 ASP A CA 1
ATOM 14070 C C . ASP D 1 319 ? -43.990 8.592 117.363 1.00 27.10 395 ASP A C 1
ATOM 14071 O O . ASP D 1 319 ? -43.818 9.426 118.224 1.00 28.60 395 ASP A O 1
ATOM 14076 N N . TYR D 1 320 ? -43.011 7.802 116.900 1.00 22.66 396 TYR A N 1
ATOM 14077 C CA . TYR D 1 320 ? -41.716 7.699 117.576 1.00 22.42 396 TYR A CA 1
ATOM 14078 C C . TYR D 1 320 ? -40.513 8.269 116.837 1.00 25.81 396 TYR A C 1
ATOM 14079 O O . TYR D 1 320 ? -39.534 8.598 117.443 1.00 31.00 396 TYR A O 1
ATOM 14088 N N . ILE D 1 321 ? -40.573 8.328 115.518 1.00 23.23 397 ILE A N 1
ATOM 14089 C CA . ILE D 1 321 ? -39.430 8.932 114.774 1.00 25.60 397 ILE A CA 1
ATOM 14090 C C . ILE D 1 321 ? -39.581 10.422 114.826 1.00 26.33 397 ILE A C 1
ATOM 14091 O O . ILE D 1 321 ? -40.686 10.877 114.737 1.00 28.49 397 ILE A O 1
ATOM 14096 N N . GLU D 1 322 ? -38.527 11.141 115.111 1.00 27.68 398 GLU A N 1
ATOM 14097 C CA . GLU D 1 322 ? -38.601 12.592 115.253 1.00 29.56 398 GLU A CA 1
ATOM 14098 C C . GLU D 1 322 ? -37.714 13.246 114.187 1.00 26.26 398 GLU A C 1
ATOM 14099 O O . GLU D 1 322 ? -36.600 12.748 113.904 1.00 25.99 398 GLU A O 1
ATOM 14105 N N . ILE D 1 323 ? -38.246 14.283 113.563 1.00 24.07 399 ILE A N 1
ATOM 14106 C CA . ILE D 1 323 ? -37.515 14.990 112.543 1.00 24.91 399 ILE A CA 1
ATOM 14107 C C . ILE D 1 323 ? -37.584 16.460 112.940 1.00 25.07 399 ILE A C 1
ATOM 14108 O O . ILE D 1 323 ? -38.645 17.069 113.097 1.00 25.54 399 ILE A O 1
ATOM 14113 N N . THR D 1 324 ? -36.427 17.041 113.135 1.00 24.54 400 THR A N 1
ATOM 14114 C CA . THR D 1 324 ? -36.371 18.430 113.581 1.00 25.56 400 THR A CA 1
ATOM 14115 C C . THR D 1 324 ? -36.514 19.382 112.381 1.00 24.43 400 THR A C 1
ATOM 14116 O O . THR D 1 324 ? -35.761 19.291 111.392 1.00 25.94 400 THR A O 1
ATOM 14120 N N . GLY D 1 325 ? -37.443 20.303 112.516 1.00 23.06 401 GLY A N 1
ATOM 14121 C CA . GLY D 1 325 ? -37.695 21.358 111.550 1.00 22.54 401 GLY A CA 1
ATOM 14122 C C . GLY D 1 325 ? -37.344 22.783 112.026 1.00 24.08 401 GLY A C 1
ATOM 14123 O O . GLY D 1 325 ? -36.445 22.984 112.799 1.00 24.51 401 GLY A O 1
ATOM 14124 N N . ALA D 1 326 ? -37.973 23.740 111.405 1.00 24.07 402 ALA A N 1
ATOM 14125 C CA . ALA D 1 326 ? -37.668 25.149 111.625 1.00 28.39 402 ALA A CA 1
ATOM 14126 C C . ALA D 1 326 ? -37.945 25.494 113.125 1.00 28.95 402 ALA A C 1
ATOM 14127 O O . ALA D 1 326 ? -38.948 25.016 113.719 1.00 25.94 402 ALA A O 1
ATOM 14129 N N . GLY D 1 327 ? -37.019 26.253 113.718 1.00 31.58 403 GLY A N 1
ATOM 14130 C CA . GLY D 1 327 ? -37.124 26.698 115.101 1.00 35.28 403 GLY A CA 1
ATOM 14131 C C . GLY D 1 327 ? -37.054 25.560 116.110 1.00 36.24 403 GLY A C 1
ATOM 14132 O O . GLY D 1 327 ? -37.689 25.637 117.171 1.00 37.26 403 GLY A O 1
ATOM 14133 N N . GLY D 1 328 ? -36.363 24.487 115.754 1.00 32.74 404 GLY A N 1
ATOM 14134 C CA . GLY D 1 328 ? -36.245 23.319 116.626 1.00 35.44 404 GLY A CA 1
ATOM 14135 C C . GLY D 1 328 ? -37.525 22.493 116.855 1.00 31.42 404 GLY A C 1
ATOM 14136 O O . GLY D 1 328 ? -37.467 21.529 117.593 1.00 30.85 404 GLY A O 1
ATOM 14137 N N . LYS D 1 329 ? -38.659 22.872 116.267 1.00 28.61 405 LYS A N 1
ATOM 14138 C CA . LYS D 1 329 ? -39.868 22.073 116.322 1.00 29.65 405 LYS A CA 1
ATOM 14139 C C . LYS D 1 329 ? -39.655 20.651 115.740 1.00 29.32 405 LYS A C 1
ATOM 14140 O O . LYS D 1 329 ? -38.919 20.450 114.770 1.00 27.36 405 LYS A O 1
ATOM 14146 N N . LYS D 1 330 ? -40.362 19.679 116.355 1.00 30.56 406 LYS A N 1
ATOM 14147 C CA . LYS D 1 330 ? -40.224 18.280 116.001 1.00 28.95 406 LYS A CA 1
ATOM 14148 C C . LYS D 1 330 ? -41.416 17.833 115.170 1.00 24.65 406 LYS A C 1
ATOM 14149 O O . LYS D 1 330 ? -42.558 18.223 115.405 1.00 24.76 406 LYS A O 1
ATOM 14155 N N . TYR D 1 331 ? -41.134 17.049 114.148 1.00 20.21 407 TYR A N 1
ATOM 14156 C CA . TYR D 1 331 ? -42.165 16.565 113.272 1.00 18.20 407 TYR A CA 1
ATOM 14157 C C . TYR D 1 331 ? -42.038 15.046 113.229 1.00 17.76 407 TYR A C 1
ATOM 14158 O O . TYR D 1 331 ? -41.035 14.472 113.661 1.00 19.21 407 TYR A O 1
ATOM 14167 N N . ARG D 1 332 ? -43.091 14.432 112.723 1.00 19.50 408 ARG A N 1
ATOM 14168 C CA . ARG D 1 332 ? -43.163 13.000 112.535 1.00 20.92 408 ARG A CA 1
ATOM 14169 C C . ARG D 1 332 ? -42.961 12.742 111.034 1.00 17.12 408 ARG A C 1
ATOM 14170 O O . ARG D 1 332 ? -43.035 13.669 110.224 1.00 17.22 408 ARG A O 1
ATOM 14178 N N . ILE D 1 333 ? -42.861 11.472 110.668 1.00 17.64 409 ILE A N 1
ATOM 14179 C CA . ILE D 1 333 ? -42.844 11.087 109.273 1.00 16.66 409 ILE A CA 1
ATOM 14180 C C . ILE D 1 333 ? -44.059 11.698 108.541 1.00 17.45 409 ILE A C 1
ATOM 14181 O O . ILE D 1 333 ? -43.911 12.273 107.447 1.00 16.51 409 ILE A O 1
ATOM 14186 N N . SER D 1 334 ? -45.240 11.640 109.181 1.00 16.05 410 SER A N 1
ATOM 14187 C CA . SER D 1 334 ? -46.476 12.089 108.554 1.00 16.80 410 SER A CA 1
ATOM 14188 C C . SER D 1 334 ? -46.633 13.603 108.569 1.00 15.97 410 SER A C 1
ATOM 14189 O O . SER D 1 334 ? -47.445 14.133 107.819 1.00 18.60 410 SER A O 1
ATOM 14192 N N . THR D 1 335 ? -45.872 14.304 109.400 1.00 16.03 411 THR A N 1
ATOM 14193 C CA . THR D 1 335 ? -46.015 15.771 109.483 1.00 18.12 411 THR A CA 1
ATOM 14194 C C . THR D 1 335 ? -44.851 16.545 108.945 1.00 16.75 411 THR A C 1
ATOM 14195 O O . THR D 1 335 ? -44.903 17.772 108.860 1.00 17.94 411 THR A O 1
ATOM 14199 N N . ALA D 1 336 ? -43.792 15.854 108.499 1.00 16.30 412 ALA A N 1
ATOM 14200 C CA . ALA D 1 336 ? -42.659 16.542 107.906 1.00 17.84 412 ALA A CA 1
ATOM 14201 C C . ALA D 1 336 ? -43.066 17.355 106.673 1.00 15.02 412 ALA A C 1
ATOM 14202 O O . ALA D 1 336 ? -42.447 18.377 106.413 1.00 16.62 412 ALA A O 1
ATOM 14204 N N . ILE D 1 337 ? -44.133 16.956 106.006 1.00 16.15 413 ILE A N 1
ATOM 14205 C CA . ILE D 1 337 ? -44.633 17.692 104.861 1.00 19.51 413 ILE A CA 1
ATOM 14206 C C . ILE D 1 337 ? -45.125 19.108 105.186 1.00 21.08 413 ILE A C 1
ATOM 14207 O O . ILE D 1 337 ? -45.313 19.919 104.322 1.00 22.60 413 ILE A O 1
ATOM 14212 N N . ASP D 1 338 ? -45.323 19.356 106.458 1.00 21.48 414 ASP A N 1
ATOM 14213 C CA . ASP D 1 338 ? -45.761 20.674 106.957 1.00 23.31 414 ASP A CA 1
ATOM 14214 C C . ASP D 1 338 ? -44.614 21.632 107.271 1.00 21.37 414 ASP A C 1
ATOM 14215 O O . ASP D 1 338 ? -44.892 22.793 107.570 1.00 20.77 414 ASP A O 1
ATOM 14220 N N . ASP D 1 339 ? -43.353 21.213 107.082 1.00 19.31 415 ASP A N 1
ATOM 14221 C CA . ASP D 1 339 ? -42.216 22.084 107.299 1.00 18.69 415 ASP A CA 1
ATOM 14222 C C . ASP D 1 339 ? -41.054 21.708 106.386 1.00 17.13 415 ASP A C 1
ATOM 14223 O O . ASP D 1 339 ? -40.501 20.627 106.598 1.00 15.16 415 ASP A O 1
ATOM 14228 N N . MET D 1 340 ? -40.728 22.506 105.411 1.00 17.28 416 MET A N 1
ATOM 14229 C CA . MET D 1 340 ? -39.754 22.035 104.423 1.00 17.13 416 MET A CA 1
ATOM 14230 C C . MET D 1 340 ? -38.389 21.787 105.007 1.00 18.44 416 MET A C 1
ATOM 14231 O O . MET D 1 340 ? -37.610 20.961 104.505 1.00 15.81 416 MET A O 1
ATOM 14236 N N . GLU D 1 341 ? -38.059 22.458 106.105 1.00 18.03 417 GLU A N 1
ATOM 14237 C CA . GLU D 1 341 ? -36.818 22.151 106.756 1.00 18.19 417 GLU A CA 1
ATOM 14238 C C . GLU D 1 341 ? -36.757 20.723 107.312 1.00 16.45 417 GLU A C 1
ATOM 14239 O O . GLU D 1 341 ? -35.752 19.991 107.172 1.00 18.42 417 GLU A O 1
ATOM 14245 N N . ALA D 1 342 ? -37.853 20.252 107.907 1.00 14.93 418 ALA A N 1
ATOM 14246 C CA . ALA D 1 342 ? -37.968 18.850 108.325 1.00 15.40 418 ALA A CA 1
ATOM 14247 C C . ALA D 1 342 ? -38.033 17.887 107.074 1.00 13.82 418 ALA A C 1
ATOM 14248 O O . ALA D 1 342 ? -37.364 16.840 107.034 1.00 14.50 418 ALA A O 1
ATOM 14250 N N . TYR D 1 343 ? -38.846 18.257 106.085 1.00 13.43 419 TYR A N 1
ATOM 14251 C CA . TYR D 1 343 ? -38.989 17.427 104.897 1.00 13.78 419 TYR A CA 1
ATOM 14252 C C . TYR D 1 343 ? -37.650 17.207 104.158 1.00 13.25 419 TYR A C 1
ATOM 14253 O O . TYR D 1 343 ? -37.374 16.129 103.587 1.00 14.06 419 TYR A O 1
ATOM 14262 N N . THR D 1 344 ? -36.793 18.219 104.220 1.00 12.94 420 THR A N 1
ATOM 14263 C CA . THR D 1 344 ? -35.460 18.105 103.641 1.00 15.12 420 THR A CA 1
ATOM 14264 C C . THR D 1 344 ? -34.700 16.877 104.200 1.00 15.10 420 THR A C 1
ATOM 14265 O O . THR D 1 344 ? -33.859 16.259 103.518 1.00 16.92 420 THR A O 1
ATOM 14269 N N . LYS D 1 345 ? -34.978 16.533 105.446 1.00 14.59 421 LYS A N 1
ATOM 14270 C CA . LYS D 1 345 ? -34.319 15.456 106.138 1.00 16.37 421 LYS A CA 1
ATOM 14271 C C . LYS D 1 345 ? -35.131 14.184 106.152 1.00 15.40 421 LYS A C 1
ATOM 14272 O O . LYS D 1 345 ? -34.822 13.267 106.918 1.00 16.58 421 LYS A O 1
ATOM 14278 N N . LEU D 1 346 ? -36.183 14.114 105.344 1.00 14.26 422 LEU A N 1
ATOM 14279 C CA . LEU D 1 346 ? -37.010 12.933 105.286 1.00 13.99 422 LEU A CA 1
ATOM 14280 C C . LEU D 1 346 ? -36.757 12.153 103.986 1.00 13.35 422 LEU A C 1
ATOM 14281 O O . LEU D 1 346 ? -37.228 12.554 102.900 1.00 13.49 422 LEU A O 1
ATOM 14286 N N . THR D 1 347 ? -36.024 11.054 104.117 1.00 12.97 423 THR A N 1
ATOM 14287 C CA . THR D 1 347 ? -35.550 10.293 102.958 1.00 12.53 423 THR A CA 1
ATOM 14288 C C . THR D 1 347 ? -35.681 8.802 103.253 1.00 13.35 423 THR A C 1
ATOM 14289 O O . THR D 1 347 ? -36.314 8.407 104.234 1.00 14.00 423 THR A O 1
ATOM 14293 N N . ASP D 1 348 ? -35.139 7.968 102.376 1.00 13.30 424 ASP A N 1
ATOM 14294 C CA . ASP D 1 348 ? -35.185 6.506 102.595 1.00 13.23 424 ASP A CA 1
ATOM 14295 C C . ASP D 1 348 ? -34.481 6.050 103.872 1.00 14.94 424 ASP A C 1
ATOM 14296 O O . ASP D 1 348 ? -34.686 4.929 104.360 1.00 16.85 424 ASP A O 1
ATOM 14301 N N . ASN D 1 349 ? -33.649 6.913 104.423 1.00 15.22 425 ASN A N 1
ATOM 14302 C CA . ASN D 1 349 ? -32.980 6.674 105.716 1.00 16.10 425 ASN A CA 1
ATOM 14303 C C . ASN D 1 349 ? -33.955 6.221 106.846 1.00 14.05 425 ASN A C 1
ATOM 14304 O O . ASN D 1 349 ? -33.565 5.579 107.796 1.00 15.54 425 ASN A O 1
ATOM 14309 N N . ILE D 1 350 ? -35.194 6.687 106.745 1.00 13.28 426 ILE A N 1
ATOM 14310 C CA . ILE D 1 350 ? -36.210 6.396 107.754 1.00 15.33 426 ILE A CA 1
ATOM 14311 C C . ILE D 1 350 ? -36.374 4.867 107.888 1.00 13.79 426 ILE A C 1
ATOM 14312 O O . ILE D 1 350 ? -36.581 4.350 108.968 1.00 15.25 426 ILE A O 1
ATOM 14317 N N . PHE D 1 351 ? -36.268 4.142 106.756 1.00 12.76 427 PHE A N 1
ATOM 14318 C CA . PHE D 1 351 ? -36.369 2.709 106.759 1.00 13.36 427 PHE A CA 1
ATOM 14319 C C . PHE D 1 351 ? -35.248 2.132 107.647 1.00 12.95 427 PHE A C 1
ATOM 14320 O O . PHE D 1 351 ? -35.484 1.243 108.449 1.00 11.73 427 PHE A O 1
ATOM 14328 N N . LEU D 1 352 ? -34.017 2.609 107.465 1.00 13.24 428 LEU A N 1
ATOM 14329 C CA . LEU D 1 352 ? -32.914 2.079 108.257 1.00 13.52 428 LEU A CA 1
ATOM 14330 C C . LEU D 1 352 ? -32.950 2.524 109.724 1.00 15.25 428 LEU A C 1
ATOM 14331 O O . LEU D 1 352 ? -32.585 1.767 110.583 1.00 15.73 428 LEU A O 1
ATOM 14336 N N . GLU D 1 353 ? -33.426 3.729 109.966 1.00 14.87 429 GLU A N 1
ATOM 14337 C CA . GLU D 1 353 ? -33.588 4.215 111.349 1.00 16.75 429 GLU A CA 1
ATOM 14338 C C . GLU D 1 353 ? -34.567 3.236 112.120 1.00 16.05 429 GLU A C 1
ATOM 14339 O O . GLU D 1 353 ? -34.281 2.785 113.219 1.00 16.54 429 GLU A O 1
ATOM 14345 N N . ILE D 1 354 ? -35.672 2.879 111.464 1.00 14.39 430 ILE A N 1
ATOM 14346 C CA . ILE D 1 354 ? -36.571 1.882 112.004 1.00 15.13 430 ILE A CA 1
ATOM 14347 C C . ILE D 1 354 ? -35.914 0.510 112.129 1.00 15.22 430 ILE A C 1
ATOM 14348 O O . ILE D 1 354 ? -35.920 -0.110 113.215 1.00 16.21 430 ILE A O 1
ATOM 14353 N N . LEU D 1 355 ? -35.255 0.062 111.055 1.00 13.93 431 LEU A N 1
ATOM 14354 C CA . LEU D 1 355 ? -34.685 -1.274 111.050 1.00 13.37 431 LEU A CA 1
ATOM 14355 C C . LEU D 1 355 ? -33.616 -1.416 112.132 1.00 14.86 431 LEU A C 1
ATOM 14356 O O . LEU D 1 355 ? -33.495 -2.497 112.724 1.00 15.38 431 LEU A O 1
ATOM 14361 N N . TYR D 1 356 ? -32.831 -0.373 112.346 1.00 15.66 432 TYR A N 1
ATOM 14362 C CA . TYR D 1 356 ? -31.710 -0.449 113.286 1.00 17.11 432 TYR A CA 1
ATOM 14363 C C . TYR D 1 356 ? -32.070 -0.017 114.709 1.00 18.29 432 TYR A C 1
ATOM 14364 O O . TYR D 1 356 ? -31.215 -0.080 115.595 1.00 17.56 432 TYR A O 1
ATOM 14373 N N . SER D 1 357 ? -33.318 0.380 114.935 1.00 17.59 433 SER A N 1
ATOM 14374 C CA . SER D 1 357 ? -33.784 0.833 116.232 1.00 18.92 433 SER A CA 1
ATOM 14375 C C . SER D 1 357 ? -33.718 -0.276 117.290 1.00 19.18 433 SER A C 1
ATOM 14376 O O . SER D 1 357 ? -33.782 -1.448 116.951 1.00 17.56 433 SER A O 1
ATOM 14379 N N . THR D 1 358 ? -33.598 0.118 118.581 1.00 23.05 434 THR A N 1
ATOM 14380 C CA . THR D 1 358 ? -33.655 -0.873 119.699 1.00 23.61 434 THR A CA 1
ATOM 14381 C C . THR D 1 358 ? -34.851 -0.589 120.688 1.00 24.18 434 THR A C 1
ATOM 14382 O O . THR D 1 358 ? -35.245 -1.484 121.457 1.00 29.95 434 THR A O 1
ATOM 14386 N N . ASP D 1 359 ? -35.414 0.603 120.598 1.00 22.96 435 ASP A N 1
ATOM 14387 C CA . ASP D 1 359 ? -36.525 1.022 121.418 1.00 28.75 435 ASP A CA 1
ATOM 14388 C C . ASP D 1 359 ? -37.701 0.056 121.279 1.00 25.44 435 ASP A C 1
ATOM 14389 O O . ASP D 1 359 ? -38.189 -0.230 120.153 1.00 25.97 435 ASP A O 1
ATOM 14394 N N . PRO D 1 360 ? -38.200 -0.457 122.448 1.00 28.61 436 PRO A N 1
ATOM 14395 C CA . PRO D 1 360 ? -39.364 -1.307 122.404 1.00 24.20 436 PRO A CA 1
ATOM 14396 C C . PRO D 1 360 ? -40.596 -0.663 121.784 1.00 20.75 436 PRO A C 1
ATOM 14397 O O . PRO D 1 360 ? -41.443 -1.396 121.270 1.00 23.08 436 PRO A O 1
ATOM 14401 N N . LYS D 1 361 ? -40.731 0.656 121.836 1.00 21.23 437 LYS A N 1
ATOM 14402 C CA . LYS D 1 361 ? -41.887 1.347 121.201 1.00 21.95 437 LYS A CA 1
ATOM 14403 C C . LYS D 1 361 ? -41.896 1.147 119.650 1.00 22.82 437 LYS A C 1
ATOM 14404 O O . LYS D 1 361 ? -42.947 1.216 119.024 1.00 22.19 437 LYS A O 1
ATOM 14410 N N . LEU D 1 362 ? -40.711 0.913 119.084 1.00 23.07 438 LEU A N 1
ATOM 14411 C CA . LEU D 1 362 ? -40.524 0.685 117.648 1.00 20.77 438 LEU A CA 1
ATOM 14412 C C . LEU D 1 362 ? -40.513 -0.794 117.228 1.00 21.56 438 LEU A C 1
ATOM 14413 O O . LEU D 1 362 ? -40.288 -1.154 116.032 1.00 19.01 438 LEU A O 1
ATOM 14418 N N . LYS D 1 363 ? -40.755 -1.675 118.193 1.00 20.15 439 LYS A N 1
ATOM 14419 C CA . LYS D 1 363 ? -40.659 -3.086 117.927 1.00 22.12 439 LYS A CA 1
ATOM 14420 C C . LYS D 1 363 ? -41.554 -3.600 116.811 1.00 19.11 439 LYS A C 1
ATOM 14421 O O . LYS D 1 363 ? -41.128 -4.374 115.959 1.00 18.38 439 LYS A O 1
ATOM 14427 N N . ASP D 1 364 ? -42.819 -3.196 116.826 1.00 20.89 440 ASP A N 1
ATOM 14428 C CA . ASP D 1 364 ? -43.730 -3.664 115.804 1.00 23.46 440 ASP A CA 1
ATOM 14429 C C . ASP D 1 364 ? -43.353 -3.165 114.397 1.00 20.99 440 ASP A C 1
ATOM 14430 O O . ASP D 1 364 ? -43.445 -3.914 113.443 1.00 18.86 440 ASP A O 1
ATOM 14435 N N . ALA D 1 365 ? -42.947 -1.911 114.306 1.00 18.20 441 ALA A N 1
ATOM 14436 C CA . ALA D 1 365 ? -42.477 -1.326 113.011 1.00 18.70 441 ALA A CA 1
ATOM 14437 C C . ALA D 1 365 ? -41.216 -2.065 112.556 1.00 17.80 441 ALA A C 1
ATOM 14438 O O . ALA D 1 365 ? -41.127 -2.520 111.392 1.00 17.82 441 ALA A O 1
ATOM 14440 N N . ARG D 1 366 ? -40.240 -2.167 113.453 1.00 16.61 442 ARG A N 1
ATOM 14441 C CA . ARG D 1 366 ? -39.010 -2.874 113.179 1.00 19.03 442 ARG A CA 1
ATOM 14442 C C . ARG D 1 366 ? -39.204 -4.329 112.745 1.00 18.97 442 ARG A C 1
ATOM 14443 O O . ARG D 1 366 ? -38.562 -4.819 111.781 1.00 17.43 442 ARG A O 1
ATOM 14451 N N . GLU D 1 367 ? -40.092 -5.057 113.421 1.00 20.36 443 GLU A N 1
ATOM 14452 C CA . GLU D 1 367 ? -40.405 -6.409 113.015 1.00 22.09 443 GLU A CA 1
ATOM 14453 C C . GLU D 1 367 ? -40.974 -6.562 111.605 1.00 18.32 443 GLU A C 1
ATOM 14454 O O . GLU D 1 367 ? -40.674 -7.557 110.948 1.00 19.99 443 GLU A O 1
ATOM 14460 N N . ILE D 1 368 ? -41.740 -5.607 111.125 1.00 16.27 444 ILE A N 1
ATOM 14461 C CA . ILE D 1 368 ? -42.256 -5.689 109.749 1.00 16.94 444 ILE A CA 1
ATOM 14462 C C . ILE D 1 368 ? -41.043 -5.632 108.772 1.00 17.17 444 ILE A C 1
ATOM 14463 O O . ILE D 1 368 ? -40.925 -6.427 107.852 1.00 17.62 444 ILE A O 1
ATOM 14468 N N . LEU D 1 369 ? -40.129 -4.698 109.047 1.00 16.01 445 LEU A N 1
ATOM 14469 C CA . LEU D 1 369 ? -38.956 -4.540 108.175 1.00 15.53 445 LEU A CA 1
ATOM 14470 C C . LEU D 1 369 ? -38.057 -5.719 108.218 1.00 15.67 445 LEU A C 1
ATOM 14471 O O . LEU D 1 369 ? -37.508 -6.171 107.179 1.00 15.63 445 LEU A O 1
ATOM 14476 N N . LYS D 1 370 ? -37.940 -6.317 109.399 1.00 16.76 446 LYS A N 1
ATOM 14477 C CA . LYS D 1 370 ? -37.241 -7.588 109.547 1.00 18.24 446 LYS A CA 1
ATOM 14478 C C . LYS D 1 370 ? -37.860 -8.689 108.737 1.00 18.13 446 LYS A C 1
ATOM 14479 O O . LYS D 1 370 ? -37.132 -9.489 108.127 1.00 20.12 446 LYS A O 1
ATOM 14485 N N . GLN D 1 371 ? -39.163 -8.779 108.730 1.00 17.77 447 GLN A N 1
ATOM 14486 C CA . GLN D 1 371 ? -39.809 -9.806 107.923 1.00 20.20 447 GLN A CA 1
ATOM 14487 C C . GLN D 1 371 ? -39.565 -9.581 106.400 1.00 18.13 447 GLN A C 1
ATOM 14488 O O . GLN D 1 371 ? -39.436 -10.567 105.660 1.00 19.09 447 GLN A O 1
ATOM 14494 N N . ILE D 1 372 ? -39.513 -8.332 105.942 1.00 14.21 448 ILE A N 1
ATOM 14495 C CA . ILE D 1 372 ? -39.091 -8.055 104.572 1.00 14.45 448 ILE A CA 1
ATOM 14496 C C . ILE D 1 372 ? -37.704 -8.705 104.309 1.00 16.37 448 ILE A C 1
ATOM 14497 O O . ILE D 1 372 ? -37.531 -9.431 103.312 1.00 14.59 448 ILE A O 1
ATOM 14502 N N . GLU D 1 373 ? -36.741 -8.497 105.209 1.00 15.83 449 GLU A N 1
ATOM 14503 C CA . GLU D 1 373 ? -35.410 -9.053 105.019 1.00 17.09 449 GLU A CA 1
ATOM 14504 C C . GLU D 1 373 ? -35.341 -10.555 104.960 1.00 15.09 449 GLU A C 1
ATOM 14505 O O . GLU D 1 373 ? -34.557 -11.139 104.238 1.00 14.64 449 GLU A O 1
ATOM 14511 N N . TYR D 1 374 ? -36.200 -11.208 105.765 1.00 14.99 450 TYR A N 1
ATOM 14512 C CA . TYR D 1 374 ? -36.342 -12.661 105.701 1.00 15.02 450 TYR A CA 1
ATOM 14513 C C . TYR D 1 374 ? -37.213 -13.150 104.548 1.00 14.57 450 TYR A C 1
ATOM 14514 O O . TYR D 1 374 ? -37.353 -14.378 104.364 1.00 13.67 450 TYR A O 1
ATOM 14523 N N . ARG D 1 375 ? -37.800 -12.213 103.809 1.00 14.21 451 ARG A N 1
ATOM 14524 C CA . ARG D 1 375 ? -38.695 -12.531 102.703 1.00 15.19 451 ARG A CA 1
ATOM 14525 C C . ARG D 1 375 ? -39.954 -13.255 103.211 1.00 17.12 451 ARG A C 1
ATOM 14526 O O . ARG D 1 375 ? -40.507 -14.080 102.541 1.00 16.36 451 ARG A O 1
ATOM 14534 N N . ASN D 1 376 ? -40.328 -12.911 104.429 1.00 17.24 452 ASN A N 1
ATOM 14535 C CA . ASN D 1 376 ? -41.625 -13.343 104.972 1.00 18.00 452 ASN A CA 1
ATOM 14536 C C . ASN D 1 376 ? -42.695 -12.298 104.672 1.00 16.59 452 ASN A C 1
ATOM 14537 O O . ASN D 1 376 ? -43.068 -11.514 105.566 1.00 17.85 452 ASN A O 1
ATOM 14542 N N . LEU D 1 377 ? -43.155 -12.297 103.417 1.00 15.53 453 LEU A N 1
ATOM 14543 C CA . LEU D 1 377 ? -44.047 -11.227 102.923 1.00 16.22 453 LEU A CA 1
ATOM 14544 C C . LEU D 1 377 ? -45.504 -11.372 103.186 1.00 16.23 453 LEU A C 1
ATOM 14545 O O . LEU D 1 377 ? -45.897 -12.511 103.257 1.00 18.40 453 LEU A O 1
ATOM 14550 N N . PHE D 1 378 ? -46.317 -10.327 103.269 1.00 18.82 454 PHE A N 1
ATOM 14551 C CA . PHE D 1 378 ? -47.782 -10.521 103.247 1.00 22.16 454 PHE A CA 1
ATOM 14552 C C . PHE D 1 378 ? -48.127 -11.290 101.919 1.00 22.03 454 PHE A C 1
ATOM 14553 O O . PHE D 1 378 ? -47.403 -11.178 100.912 1.00 20.86 454 PHE A O 1
ATOM 14561 N N . LYS D 1 379 ? -49.122 -12.161 101.997 1.00 20.12 455 LYS A N 1
ATOM 14562 C CA . LYS D 1 379 ? -49.303 -13.135 100.975 1.00 22.64 455 LYS A CA 1
ATOM 14563 C C . LYS D 1 379 ? -50.340 -12.758 99.967 1.00 23.33 455 LYS A C 1
ATOM 14564 O O . LYS D 1 379 ? -51.385 -12.253 100.296 1.00 25.08 455 LYS A O 1
ATOM 14570 N N . TYR D 1 380 ? -50.000 -12.969 98.715 1.00 22.09 456 TYR A N 1
ATOM 14571 C CA . TYR D 1 380 ? -50.892 -12.676 97.589 1.00 20.85 456 TYR A CA 1
ATOM 14572 C C . TYR D 1 380 ? -52.047 -13.643 97.564 1.00 22.37 456 TYR A C 1
ATOM 14573 O O . TYR D 1 380 ? -51.844 -14.819 97.559 1.00 23.21 456 TYR A O 1
ATOM 14582 N N . VAL D 1 381 ? -53.235 -13.108 97.605 1.00 23.65 457 VAL A N 1
ATOM 14583 C CA . VAL D 1 381 ? -54.445 -13.924 97.585 1.00 27.35 457 VAL A CA 1
ATOM 14584 C C . VAL D 1 381 ? -55.046 -14.039 96.176 1.00 26.30 457 VAL A C 1
ATOM 14585 O O . VAL D 1 381 ? -55.467 -15.133 95.764 1.00 25.49 457 VAL A O 1
ATOM 14589 N N . GLY D 1 382 ? -55.118 -12.956 95.445 1.00 21.65 458 GLY A N 1
ATOM 14590 C CA . GLY D 1 382 ? -55.663 -13.007 94.094 1.00 21.75 458 GLY A CA 1
ATOM 14591 C C . GLY D 1 382 ? -55.888 -11.659 93.505 1.00 20.98 458 GLY A C 1
ATOM 14592 O O . GLY D 1 382 ? -55.587 -10.614 94.120 1.00 21.15 458 GLY A O 1
ATOM 14593 N N . GLU D 1 383 ? -56.375 -11.643 92.291 1.00 21.77 459 GLU A N 1
ATOM 14594 C CA . GLU D 1 383 ? -56.531 -10.451 91.449 1.00 25.03 459 GLU A CA 1
ATOM 14595 C C . GLU D 1 383 ? -57.834 -10.545 90.701 1.00 25.23 459 GLU A C 1
ATOM 14596 O O . GLU D 1 383 ? -58.241 -11.605 90.308 1.00 22.29 459 GLU A O 1
ATOM 14602 N N . THR D 1 384 ? -58.461 -9.413 90.472 1.00 24.26 460 THR A N 1
ATOM 14603 C CA . THR D 1 384 ? -59.674 -9.297 89.728 1.00 25.89 460 THR A CA 1
ATOM 14604 C C . THR D 1 384 ? -59.726 -7.929 89.076 1.00 32.40 460 THR A C 1
ATOM 14605 O O . THR D 1 384 ? -58.868 -7.082 89.351 1.00 29.48 460 THR A O 1
ATOM 14609 N N . GLN D 1 385 ? -60.690 -7.747 88.174 1.00 33.84 461 GLN A N 1
ATOM 14610 C CA . GLN D 1 385 ? -60.903 -6.461 87.486 1.00 38.65 461 GLN A CA 1
ATOM 14611 C C . GLN D 1 385 ? -62.380 -6.066 87.492 1.00 38.38 461 GLN A C 1
ATOM 14612 O O . GLN D 1 385 ? -63.253 -6.935 87.437 1.00 35.52 461 GLN A O 1
ATOM 14618 N N . PRO D 1 386 ? -62.666 -4.767 87.614 1.00 46.05 462 PRO A N 1
ATOM 14619 C CA . PRO D 1 386 ? -64.028 -4.335 87.331 1.00 47.74 462 PRO A CA 1
ATOM 14620 C C . PRO D 1 386 ? -64.307 -4.520 85.814 1.00 53.07 462 PRO A C 1
ATOM 14621 O O . PRO D 1 386 ? -63.356 -4.524 85.003 1.00 44.77 462 PRO A O 1
ATOM 14625 N N . THR D 1 387 ? -65.582 -4.667 85.473 1.00 63.07 463 THR A N 1
ATOM 14626 C CA . THR D 1 387 ? -66.026 -4.939 84.113 1.00 70.99 463 THR A CA 1
ATOM 14627 C C . THR D 1 387 ? -66.476 -3.612 83.483 1.00 75.82 463 THR A C 1
ATOM 14628 O O . THR D 1 387 ? -67.015 -2.754 84.162 1.00 64.71 463 THR A O 1
ATOM 14632 N N . GLY D 1 388 ? -66.158 -3.433 82.213 1.00 82.64 464 GLY A N 1
ATOM 14633 C CA . GLY D 1 388 ? -66.461 -2.187 81.513 1.00 87.48 464 GLY A CA 1
ATOM 14634 C C . GLY D 1 388 ? -65.536 -1.028 81.821 1.00 88.10 464 GLY A C 1
ATOM 14635 O O . GLY D 1 388 ? -64.340 -1.208 82.054 1.00 95.03 464 GLY A O 1
ATOM 14636 N N . GLN D 1 389 ? -66.115 0.161 81.841 1.00 83.45 465 GLN A N 1
ATOM 14637 C CA . GLN D 1 389 ? -65.426 1.374 82.264 1.00 79.39 465 GLN A CA 1
ATOM 14638 C C . GLN D 1 389 ? -65.546 1.694 83.781 1.00 71.88 465 GLN A C 1
ATOM 14639 O O . GLN D 1 389 ? -65.034 2.696 84.267 1.00 64.41 465 GLN A O 1
ATOM 14645 N N . ILE D 1 390 ? -66.125 0.777 84.535 1.00 72.47 466 ILE A N 1
ATOM 14646 C CA . ILE D 1 390 ? -66.273 0.839 85.991 1.00 75.44 466 ILE A CA 1
ATOM 14647 C C . ILE D 1 390 ? -64.913 0.934 86.708 1.00 71.46 466 ILE A C 1
ATOM 14648 O O . ILE D 1 390 ? -63.991 0.144 86.448 1.00 74.69 466 ILE A O 1
ATOM 14653 N N . LYS D 1 391 ? -64.784 1.942 87.572 1.00 57.11 467 LYS A N 1
ATOM 14654 C CA . LYS D 1 391 ? -63.538 2.237 88.248 1.00 51.40 467 LYS A CA 1
ATOM 14655 C C . LYS D 1 391 ? -63.767 2.576 89.726 1.00 49.81 467 LYS A C 1
ATOM 14656 O O . LYS D 1 391 ? -64.468 3.559 90.045 1.00 47.19 467 LYS A O 1
ATOM 14662 N N . ILE D 1 392 ? -63.166 1.777 90.624 1.00 42.51 468 ILE A N 1
ATOM 14663 C CA . ILE D 1 392 ? -63.108 2.118 92.045 1.00 40.35 468 ILE A CA 1
ATOM 14664 C C . ILE D 1 392 ? -62.276 3.401 92.278 1.00 43.29 468 ILE A C 1
ATOM 14665 O O . ILE D 1 392 ? -61.144 3.528 91.779 1.00 35.86 468 ILE A O 1
ATOM 14670 N N . LYS D 1 393 ? -62.824 4.341 93.051 1.00 39.68 469 LYS A N 1
ATOM 14671 C CA . LYS D 1 393 ? -62.218 5.647 93.252 1.00 41.72 469 LYS A CA 1
ATOM 14672 C C . LYS D 1 393 ? -61.386 5.674 94.520 1.00 33.23 469 LYS A C 1
ATOM 14673 O O . LYS D 1 393 ? -61.658 4.933 95.500 1.00 33.23 469 LYS A O 1
ATOM 14679 N N . ARG D 1 394 ? -60.403 6.567 94.505 1.00 43.48 470 ARG A N 1
ATOM 14680 C CA . ARG D 1 394 ? -59.464 6.722 95.627 1.00 47.96 470 ARG A CA 1
ATOM 14681 C C . ARG D 1 394 ? -60.167 6.880 96.993 1.00 48.68 470 ARG A C 1
ATOM 14682 O O . ARG D 1 394 ? -59.688 6.314 97.990 1.00 49.98 470 ARG A O 1
ATOM 14690 N N . GLU D 1 395 ? -61.300 7.603 97.036 1.00 49.00 471 GLU A N 1
ATOM 14691 C CA . GLU D 1 395 ? -61.980 7.840 98.319 1.00 54.79 471 GLU A CA 1
ATOM 14692 C C . GLU D 1 395 ? -62.587 6.557 98.910 1.00 52.55 471 GLU A C 1
ATOM 14693 O O . GLU D 1 395 ? -62.771 6.461 100.114 1.00 57.71 471 GLU A O 1
ATOM 14699 N N . ASP D 1 396 ? -62.911 5.577 98.057 1.00 47.79 472 ASP A N 1
ATOM 14700 C CA . ASP D 1 396 ? -63.339 4.259 98.545 1.00 45.99 472 ASP A CA 1
ATOM 14701 C C . ASP D 1 396 ? -62.222 3.294 98.994 1.00 37.72 472 ASP A C 1
ATOM 14702 O O . ASP D 1 396 ? -62.555 2.236 99.494 1.00 37.29 472 ASP A O 1
ATOM 14707 N N . TYR D 1 397 ? -60.954 3.624 98.761 1.00 34.47 473 TYR A N 1
ATOM 14708 C CA . TYR D 1 397 ? -59.870 2.621 99.005 1.00 39.75 473 TYR A CA 1
ATOM 14709 C C . TYR D 1 397 ? -59.876 2.067 100.422 1.00 42.02 473 TYR A C 1
ATOM 14710 O O . TYR D 1 397 ? -59.775 0.854 100.621 1.00 40.85 473 TYR A O 1
ATOM 14719 N N . GLU D 1 398 ? -60.037 2.957 101.395 1.00 44.12 474 GLU A N 1
ATOM 14720 C CA . GLU D 1 398 ? -59.993 2.534 102.795 1.00 49.08 474 GLU A CA 1
ATOM 14721 C C . GLU D 1 398 ? -61.165 1.622 103.221 1.00 49.36 474 GLU A C 1
ATOM 14722 O O . GLU D 1 398 ? -60.987 0.808 104.131 1.00 55.89 474 GLU A O 1
ATOM 14728 N N . SER D 1 399 ? -62.323 1.715 102.572 1.00 40.47 475 SER A N 1
ATOM 14729 C CA . SER D 1 399 ? -63.430 0.824 102.859 1.00 45.08 475 SER A CA 1
ATOM 14730 C C . SER D 1 399 ? -63.261 -0.617 102.329 1.00 41.41 475 SER A C 1
ATOM 14731 O O . SER D 1 399 ? -64.053 -1.505 102.649 1.00 37.42 475 SER A O 1
ATOM 14734 N N . LEU D 1 400 ? -62.262 -0.845 101.472 1.00 37.92 476 LEU A N 1
ATOM 14735 C CA . LEU D 1 400 ? -62.228 -2.108 100.743 1.00 30.23 476 LEU A CA 1
ATOM 14736 C C . LEU D 1 400 ? -61.841 -3.300 101.606 1.00 30.08 476 LEU A C 1
ATOM 14737 O O . LEU D 1 400 ? -62.484 -4.343 101.492 1.00 28.79 476 LEU A O 1
ATOM 14742 N N . PRO D 1 401 ? -60.789 -3.171 102.478 1.00 32.82 477 PRO A N 1
ATOM 14743 C CA . PRO D 1 401 ? -60.453 -4.348 103.302 1.00 37.73 477 PRO A CA 1
ATOM 14744 C C . PRO D 1 401 ? -61.640 -4.800 104.188 1.00 35.41 477 PRO A C 1
ATOM 14745 O O . PRO D 1 401 ? -61.860 -6.006 104.367 1.00 32.51 477 PRO A O 1
ATOM 14749 N N . LYS D 1 402 ? -62.384 -3.837 104.730 1.00 37.99 478 LYS A N 1
ATOM 14750 C CA . LYS D 1 402 ? -63.630 -4.139 105.507 1.00 42.31 478 LYS A CA 1
ATOM 14751 C C . LYS D 1 402 ? -64.650 -4.866 104.680 1.00 37.62 478 LYS A C 1
ATOM 14752 O O . LYS D 1 402 ? -65.282 -5.848 105.137 1.00 34.58 478 LYS A O 1
ATOM 14758 N N . GLU D 1 403 ? -64.832 -4.418 103.431 1.00 40.23 479 GLU A N 1
ATOM 14759 C CA . GLU D 1 403 ? -65.736 -5.115 102.516 1.00 38.86 479 GLU A CA 1
ATOM 14760 C C . GLU D 1 403 ? -65.326 -6.573 102.335 1.00 38.03 479 GLU A C 1
ATOM 14761 O O . GLU D 1 403 ? -66.172 -7.489 102.352 1.00 33.51 479 GLU A O 1
ATOM 14767 N N . VAL D 1 404 ? -64.032 -6.832 102.123 1.00 30.36 480 VAL A N 1
ATOM 14768 C CA . VAL D 1 404 ? -63.602 -8.219 101.846 1.00 30.14 480 VAL A CA 1
ATOM 14769 C C . VAL D 1 404 ? -63.886 -9.101 103.062 1.00 27.61 480 VAL A C 1
ATOM 14770 O O . VAL D 1 404 ? -64.432 -10.210 102.945 1.00 28.87 480 VAL A O 1
ATOM 14774 N N . ALA D 1 405 ? -63.517 -8.577 104.226 1.00 33.68 481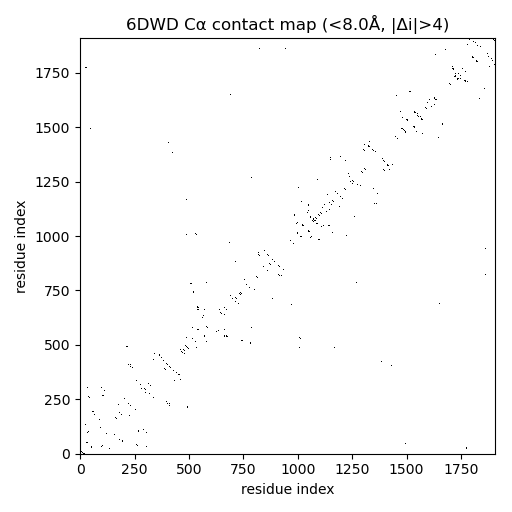 ALA A N 1
ATOM 14775 C CA . ALA D 1 405 ? -63.707 -9.239 105.531 1.00 39.13 481 ALA A CA 1
ATOM 14776 C C . ALA D 1 405 ? -65.194 -9.468 105.878 1.00 42.28 481 ALA A C 1
ATOM 14777 O O . ALA D 1 405 ? -65.514 -10.440 106.624 1.00 46.57 481 ALA A O 1
ATOM 14779 N N . SER D 1 406 ? -66.074 -8.642 105.308 1.00 46.69 482 SER A N 1
ATOM 14780 C CA . SER D 1 406 ? -67.547 -8.768 105.544 1.00 46.97 482 SER A CA 1
ATOM 14781 C C . SER D 1 406 ? -68.227 -9.733 104.608 1.00 51.58 482 SER A C 1
ATOM 14782 O O . SER D 1 406 ? -69.380 -10.035 104.801 1.00 53.06 482 SER A O 1
ATOM 14785 N N . ALA D 1 407 ? -67.520 -10.233 103.599 1.00 47.13 483 ALA A N 1
ATOM 14786 C CA . ALA D 1 407 ? -68.095 -11.198 102.685 1.00 51.46 483 ALA A CA 1
ATOM 14787 C C . ALA D 1 407 ? -68.376 -12.516 103.419 1.00 53.46 483 ALA A C 1
ATOM 14788 O O . ALA D 1 407 ? -67.719 -12.882 104.395 1.00 55.29 483 ALA A O 1
ATOM 14790 N N . LYS D 1 408 ? -69.416 -13.188 102.945 1.00 67.63 484 LYS A N 1
ATOM 14791 C CA . LYS D 1 408 ? -70.002 -14.354 103.593 1.00 70.88 484 LYS A CA 1
ATOM 14792 C C . LYS D 1 408 ? -69.943 -15.540 102.631 1.00 66.59 484 LYS A C 1
ATOM 14793 O O . LYS D 1 408 ? -70.994 -15.951 102.024 1.00 78.87 484 LYS A O 1
ATOM 14799 N N . PRO D 1 409 ? -68.742 -16.096 102.458 1.00 59.54 485 PRO A N 1
ATOM 14800 C CA . PRO D 1 409 ? -68.617 -17.214 101.532 1.00 65.96 485 PRO A CA 1
ATOM 14801 C C . PRO D 1 409 ? -69.390 -18.372 102.074 1.00 74.28 485 PRO A C 1
ATOM 14802 O O . PRO D 1 409 ? -69.313 -18.632 103.271 1.00 74.83 485 PRO A O 1
ATOM 14806 N N . LYS D 1 410 ? -70.171 -19.032 101.229 1.00 86.85 486 LYS A N 1
ATOM 14807 C CA . LYS D 1 410 ? -70.869 -20.293 101.639 1.00 100.59 486 LYS A CA 1
ATOM 14808 C C . LYS D 1 410 ? -69.949 -21.495 101.438 1.00 107.54 486 LYS A C 1
ATOM 14809 O O . LYS D 1 410 ? -70.160 -22.346 100.586 1.00 116.76 486 LYS A O 1
ATOM 14815 N N . VAL D 1 411 ? -68.943 -21.566 102.302 1.00 105.91 487 VAL A N 1
ATOM 14816 C CA . VAL D 1 411 ? -67.946 -22.613 102.278 1.00 109.12 487 VAL A CA 1
ATOM 14817 C C . VAL D 1 411 ? -67.605 -22.831 103.733 1.00 116.45 487 VAL A C 1
ATOM 14818 O O . VAL D 1 411 ? -67.837 -21.944 104.578 1.00 111.79 487 VAL A O 1
ATOM 14822 N N . LEU D 1 412 ? -67.090 -24.008 104.039 1.00 131.96 488 LEU A N 1
ATOM 14823 C CA . LEU D 1 412 ? -66.647 -24.314 105.378 1.00 135.03 488 LEU A CA 1
ATOM 14824 C C . LEU D 1 412 ? -65.325 -23.601 105.601 1.00 140.03 488 LEU A C 1
ATOM 14825 O O . LEU D 1 412 ? -64.391 -23.802 104.841 1.00 150.17 488 LEU A O 1
ATOM 14830 N N . LEU D 1 413 ? -65.299 -22.719 106.613 1.00 130.10 489 LEU A N 1
ATOM 14831 C CA . LEU D 1 413 ? -64.192 -21.839 106.925 1.00 122.62 489 LEU A CA 1
ATOM 14832 C C . LEU D 1 413 ? -63.812 -21.944 108.399 1.00 116.44 489 LEU A C 1
ATOM 14833 O O . LEU D 1 413 ? -64.627 -21.715 109.266 1.00 100.54 489 LEU A O 1
ATOM 14838 N N . ASP D 1 414 ? -62.554 -22.309 108.600 1.00 118.95 490 ASP A N 1
ATOM 14839 C CA . ASP D 1 414 ? -61.980 -22.535 109.923 1.00 119.67 490 ASP A CA 1
ATOM 14840 C C . ASP D 1 414 ? -61.763 -21.165 110.582 1.00 116.60 490 ASP A C 1
ATOM 14841 O O . ASP D 1 414 ? -62.469 -20.784 111.493 1.00 116.76 490 ASP A O 1
ATOM 14846 N N . VAL D 1 415 ? -60.784 -20.417 110.088 1.00 106.52 491 VAL A N 1
ATOM 14847 C CA . VAL D 1 415 ? -60.408 -19.137 110.738 1.00 97.24 491 VAL A CA 1
ATOM 14848 C C . VAL D 1 415 ? -61.355 -18.046 110.249 1.00 86.78 491 VAL A C 1
ATOM 14849 O O . VAL D 1 415 ? -61.869 -18.113 109.152 1.00 80.60 491 VAL A O 1
ATOM 14853 N N . LYS D 1 416 ? -61.561 -17.042 111.082 1.00 85.14 492 LYS A N 1
ATOM 14854 C CA . LYS D 1 416 ? -62.187 -15.804 110.667 1.00 83.42 492 LYS A CA 1
ATOM 14855 C C . LYS D 1 416 ? -61.182 -14.662 110.670 1.00 77.35 492 LYS A C 1
ATOM 14856 O O . LYS D 1 416 ? -60.326 -14.590 111.527 1.00 78.63 492 LYS A O 1
ATOM 14862 N N . LEU D 1 417 ? -61.287 -13.817 109.658 1.00 65.14 493 LEU A N 1
ATOM 14863 C CA . LEU D 1 417 ? -60.316 -12.763 109.414 1.00 53.38 493 LEU A CA 1
ATOM 14864 C C . LEU D 1 417 ? -61.022 -11.448 109.591 1.00 50.04 493 LEU A C 1
ATOM 14865 O O . LEU D 1 417 ? -62.235 -11.338 109.303 1.00 54.98 493 LEU A O 1
ATOM 14870 N N . LYS D 1 418 ? -60.261 -10.448 110.028 1.00 46.77 494 LYS A N 1
ATOM 14871 C CA . LYS D 1 418 ? -60.711 -9.069 110.161 1.00 48.75 494 LYS A CA 1
ATOM 14872 C C . LYS D 1 418 ? -60.183 -8.161 109.038 1.00 50.46 494 LYS A C 1
ATOM 14873 O O . LYS D 1 418 ? -59.279 -8.517 108.273 1.00 49.57 494 LYS A O 1
ATOM 14879 N N . ALA D 1 419 ? -60.791 -6.988 108.955 1.00 43.90 495 ALA A N 1
ATOM 14880 C CA . ALA D 1 419 ? -60.405 -5.959 108.000 1.00 47.76 495 ALA A CA 1
ATOM 14881 C C . ALA D 1 419 ? -58.918 -5.692 107.929 1.00 50.14 495 ALA A C 1
ATOM 14882 O O . ALA D 1 419 ? -58.338 -5.697 106.839 1.00 41.09 495 ALA A O 1
ATOM 14884 N N . GLU D 1 420 ? -58.310 -5.540 109.116 1.00 48.12 496 GLU A N 1
ATOM 14885 C CA . GLU D 1 420 ? -56.916 -5.190 109.203 1.00 51.53 496 GLU A CA 1
ATOM 14886 C C . GLU D 1 420 ? -55.994 -6.339 108.728 1.00 47.96 496 GLU A C 1
ATOM 14887 O O . GLU D 1 420 ? -54.809 -6.097 108.571 1.00 44.71 496 GLU A O 1
ATOM 14893 N N . ASP D 1 421 ? -56.547 -7.540 108.462 1.00 39.86 497 ASP A N 1
ATOM 14894 C CA . ASP D 1 421 ? -55.745 -8.638 107.933 1.00 33.94 497 ASP A CA 1
ATOM 14895 C C . ASP D 1 421 ? -55.590 -8.605 106.388 1.00 35.30 497 ASP A C 1
ATOM 14896 O O . ASP D 1 421 ? -54.841 -9.383 105.845 1.00 29.40 497 ASP A O 1
ATOM 14901 N N . PHE D 1 422 ? -56.371 -7.739 105.741 1.00 31.71 498 PHE A N 1
ATOM 14902 C CA . PHE D 1 422 ? -56.410 -7.666 104.303 1.00 31.85 498 PHE A CA 1
ATOM 14903 C C . PHE D 1 422 ? -55.778 -6.386 103.833 1.00 29.56 498 PHE A C 1
ATOM 14904 O O . PHE D 1 422 ? -55.895 -5.322 104.489 1.00 30.66 498 PHE A O 1
ATOM 14912 N N . ILE D 1 423 ? -55.058 -6.508 102.700 1.00 30.21 499 ILE A N 1
ATOM 14913 C CA . ILE D 1 423 ? -54.631 -5.353 101.877 1.00 29.93 499 ILE A CA 1
ATOM 14914 C C . ILE D 1 423 ? -55.317 -5.496 100.517 1.00 23.67 499 ILE A C 1
ATOM 14915 O O . ILE D 1 423 ? -55.333 -6.576 99.903 1.00 23.67 499 ILE A O 1
ATOM 14920 N N . VAL D 1 424 ? -55.877 -4.429 100.052 1.00 25.84 500 VAL A N 1
ATOM 14921 C CA . VAL D 1 424 ? -56.562 -4.424 98.764 1.00 25.71 500 VAL A CA 1
ATOM 14922 C C . VAL D 1 424 ? -55.875 -3.289 98.011 1.00 23.90 500 VAL A C 1
ATOM 14923 O O . VAL D 1 424 ? -55.946 -2.119 98.427 1.00 25.83 500 VAL A O 1
ATOM 14927 N N . ASP D 1 425 ? -55.172 -3.632 96.914 1.00 22.18 501 ASP A N 1
ATOM 14928 C CA . ASP D 1 425 ? -54.334 -2.670 96.151 1.00 21.82 501 ASP A CA 1
ATOM 14929 C C . ASP D 1 425 ? -55.054 -2.459 94.819 1.00 20.92 501 ASP A C 1
ATOM 14930 O O . ASP D 1 425 ? -55.237 -3.433 94.079 1.00 23.27 501 ASP A O 1
ATOM 14935 N N . VAL D 1 426 ? -55.470 -1.223 94.547 1.00 18.33 502 VAL A N 1
ATOM 14936 C CA . VAL D 1 426 ? -56.177 -0.893 93.312 1.00 19.47 502 VAL A CA 1
ATOM 14937 C C . VAL D 1 426 ? -55.168 -0.241 92.341 1.00 21.59 502 VAL A C 1
ATOM 14938 O O . VAL D 1 426 ? -54.499 0.762 92.683 1.00 21.56 502 VAL A O 1
ATOM 14942 N N . ILE D 1 427 ? -55.009 -0.798 91.178 1.00 19.55 503 ILE A N 1
ATOM 14943 C CA . ILE D 1 427 ? -53.973 -0.300 90.253 1.00 20.95 503 ILE A CA 1
ATOM 14944 C C . ILE D 1 427 ? -54.652 0.215 88.998 1.00 19.04 503 ILE A C 1
ATOM 14945 O O . ILE D 1 427 ? -55.388 -0.483 88.319 1.00 19.42 503 ILE A O 1
ATOM 14950 N N . ASN D 1 428 ? -54.409 1.479 88.696 1.00 19.54 504 ASN A N 1
ATOM 14951 C CA . ASN D 1 428 ? -54.903 2.075 87.498 1.00 20.33 504 ASN A CA 1
ATOM 14952 C C . ASN D 1 428 ? -53.808 1.984 86.396 1.00 20.87 504 ASN A C 1
ATOM 14953 O O . ASN D 1 428 ? -52.696 2.493 86.478 1.00 26.22 504 ASN A O 1
ATOM 14958 N N . MET D 1 429 ? -54.126 1.239 85.377 1.00 19.42 505 MET A N 1
ATOM 14959 C CA . MET D 1 429 ? -53.253 1.169 84.192 1.00 21.51 505 MET A CA 1
ATOM 14960 C C . MET D 1 429 ? -53.905 1.992 83.073 1.00 21.51 505 MET A C 1
ATOM 14961 O O . MET D 1 429 ? -55.019 1.694 82.655 1.00 23.21 505 MET A O 1
ATOM 14966 N N . ASP D 1 430 ? -53.278 3.081 82.633 1.00 22.47 506 ASP A N 1
ATOM 14967 C CA . ASP D 1 430 ? -53.849 3.916 81.610 1.00 21.44 506 ASP A CA 1
ATOM 14968 C C . ASP D 1 430 ? -52.789 4.692 80.850 1.00 21.68 506 ASP A C 1
ATOM 14969 O O . ASP D 1 430 ? -51.551 4.545 81.177 1.00 23.84 506 ASP A O 1
ATOM 14974 N N . TYR D 1 431 ? -53.222 5.466 79.861 1.00 17.91 507 TYR A N 1
ATOM 14975 C CA . TYR D 1 431 ? -52.288 6.240 79.012 1.00 19.28 507 TYR A CA 1
ATOM 14976 C C . TYR D 1 431 ? -52.100 7.663 79.510 1.00 21.22 507 TYR A C 1
ATOM 14977 O O . TYR D 1 431 ? -51.701 8.539 78.758 1.00 24.45 507 TYR A O 1
ATOM 14986 N N . GLY D 1 432 ? -52.345 7.886 80.800 1.00 22.00 508 GLY A N 1
ATOM 14987 C CA . GLY D 1 432 ? -51.981 9.117 81.466 1.00 22.24 508 GLY A CA 1
ATOM 14988 C C . GLY D 1 432 ? -53.036 10.179 81.480 1.00 23.74 508 GLY A C 1
ATOM 14989 O O . GLY D 1 432 ? -52.814 11.224 82.054 1.00 23.50 508 GLY A O 1
ATOM 14990 N N . MET D 1 433 ? -54.198 9.919 80.871 1.00 23.74 509 MET A N 1
ATOM 14991 C CA . MET D 1 433 ? -55.297 10.887 80.804 1.00 24.39 509 MET A CA 1
ATOM 14992 C C . MET D 1 433 ? -56.616 10.182 81.114 1.00 24.22 509 MET A C 1
ATOM 14993 O O . MET D 1 433 ? -57.612 10.335 80.400 1.00 24.50 509 MET A O 1
ATOM 14998 N N . GLN D 1 434 ? -56.583 9.333 82.152 1.00 26.41 510 GLN A N 1
ATOM 14999 C CA . GLN D 1 434 ? -57.687 8.488 82.538 1.00 29.22 510 GLN A CA 1
ATOM 15000 C C . GLN D 1 434 ? -58.213 7.697 81.318 1.00 26.53 510 GLN A C 1
ATOM 15001 O O . GLN D 1 434 ? -57.448 6.914 80.721 1.00 23.26 510 GLN A O 1
ATOM 15007 N N . GLU D 1 435 ? -59.513 7.847 80.950 1.00 24.15 511 GLU A N 1
ATOM 15008 C CA . GLU D 1 435 ? -60.062 7.071 79.859 1.00 26.59 511 GLU A CA 1
ATOM 15009 C C . GLU D 1 435 ? -59.702 7.624 78.474 1.00 22.60 511 GLU A C 1
ATOM 15010 O O . GLU D 1 435 ? -59.994 6.957 77.474 1.00 22.02 511 GLU A O 1
ATOM 15016 N N . LYS D 1 436 ? -59.108 8.805 78.402 1.00 21.87 512 LYS A N 1
ATOM 15017 C CA . LYS D 1 436 ? -58.860 9.452 77.138 1.00 22.67 512 LYS A CA 1
ATOM 15018 C C . LYS D 1 436 ? -57.638 8.896 76.393 1.00 21.87 512 LYS A C 1
ATOM 15019 O O . LYS D 1 436 ? -56.718 8.386 77.007 1.00 23.04 512 LYS A O 1
ATOM 15025 N N . ASN D 1 437 ? -57.674 9.024 75.085 1.00 19.89 513 ASN A N 1
ATOM 15026 C CA . ASN D 1 437 ? -56.562 8.689 74.199 1.00 22.00 513 ASN A CA 1
ATOM 15027 C C . ASN D 1 437 ? -55.690 9.976 74.069 1.00 20.10 513 ASN A C 1
ATOM 15028 O O . ASN D 1 437 ? -56.110 10.983 73.505 1.00 20.13 513 ASN A O 1
ATOM 15033 N N . PRO D 1 438 ? -54.452 9.931 74.604 1.00 17.32 514 PRO A N 1
ATOM 15034 C CA . PRO D 1 438 ? -53.671 11.155 74.638 1.00 17.88 514 PRO A CA 1
ATOM 15035 C C . PRO D 1 438 ? -53.290 11.628 73.240 1.00 17.27 514 PRO A C 1
ATOM 15036 O O . PRO D 1 438 ? -53.014 12.828 73.036 1.00 20.00 514 PRO A O 1
ATOM 15040 N N . ILE D 1 439 ? -53.270 10.719 72.272 1.00 19.23 515 ILE A N 1
ATOM 15041 C CA . ILE D 1 439 ? -52.910 11.035 70.886 1.00 22.97 515 ILE A CA 1
ATOM 15042 C C . ILE D 1 439 ? -54.021 11.904 70.249 1.00 23.94 515 ILE A C 1
ATOM 15043 O O . ILE D 1 439 ? -53.705 12.712 69.343 1.00 22.32 515 ILE A O 1
ATOM 15048 N N . ASP D 1 440 ? -55.256 11.850 70.786 1.00 23.51 516 ASP A N 1
ATOM 15049 C CA . ASP D 1 440 ? -56.292 12.826 70.402 1.00 25.94 516 ASP A CA 1
ATOM 15050 C C . ASP D 1 440 ? -55.946 14.223 70.848 1.00 26.46 516 ASP A C 1
ATOM 15051 O O . ASP D 1 440 ? -56.554 15.203 70.387 1.00 25.66 516 ASP A O 1
ATOM 15056 N N . HIS D 1 441 ? -54.949 14.378 71.736 1.00 22.71 517 HIS A N 1
ATOM 15057 C CA . HIS D 1 441 ? -54.537 15.670 72.242 1.00 19.68 517 HIS A CA 1
ATOM 15058 C C . HIS D 1 441 ? -53.142 16.099 71.790 1.00 19.73 517 HIS A C 1
ATOM 15059 O O . HIS D 1 441 ? -52.511 16.965 72.399 1.00 20.86 517 HIS A O 1
ATOM 15066 N N . VAL D 1 442 ? -52.693 15.484 70.697 1.00 18.83 518 VAL A N 1
ATOM 15067 C CA . VAL D 1 442 ? -51.443 15.822 70.030 1.00 21.10 518 VAL A CA 1
ATOM 15068 C C . VAL D 1 442 ? -51.768 16.494 68.700 1.00 20.72 518 VAL A C 1
ATOM 15069 O O . VAL D 1 442 ? -52.655 16.081 68.009 1.00 21.52 518 VAL A O 1
ATOM 15073 N N . SER D 1 443 ? -50.930 17.433 68.315 1.00 22.32 519 SER A N 1
ATOM 15074 C CA . SER D 1 443 ? -51.037 18.048 66.997 1.00 23.46 519 SER A CA 1
ATOM 15075 C C . SER D 1 443 ? -49.838 17.665 66.159 1.00 22.74 519 SER A C 1
ATOM 15076 O O . SER D 1 443 ? -48.761 17.451 66.688 1.00 19.88 519 SER A O 1
ATOM 15079 N N . PHE D 1 444 ? -50.048 17.507 64.858 1.00 22.17 520 PHE A N 1
ATOM 15080 C CA . PHE D 1 444 ? -49.056 17.044 63.934 1.00 21.75 520 PHE A CA 1
ATOM 15081 C C . PHE D 1 444 ? -48.896 18.039 62.811 1.00 23.59 520 PHE A C 1
ATOM 15082 O O . PHE D 1 444 ? -49.714 18.909 62.641 1.00 23.00 520 PHE A O 1
ATOM 15090 N N . TYR D 1 445 ? -47.799 17.931 62.061 1.00 23.30 521 TYR A N 1
ATOM 15091 C CA . TYR D 1 445 ? -47.583 18.691 60.845 1.00 22.74 521 TYR A CA 1
ATOM 15092 C C . TYR D 1 445 ? -47.096 17.732 59.771 1.00 23.94 521 TYR A C 1
ATOM 15093 O O . TYR D 1 445 ? -46.535 16.628 60.058 1.00 23.60 521 TYR A O 1
ATOM 15102 N N . CYS D 1 446 ? -47.328 18.169 58.530 1.00 22.85 522 CYS A N 1
ATOM 15103 C CA . CYS D 1 446 ? -46.940 17.405 57.337 1.00 24.43 522 CYS A CA 1
ATOM 15104 C C . CYS D 1 446 ? -45.771 18.083 56.683 1.00 24.07 522 CYS A C 1
ATOM 15105 O O . CYS D 1 446 ? -45.577 19.328 56.749 1.00 25.46 522 CYS A O 1
ATOM 15108 N N . LYS D 1 447 ? -45.033 17.267 55.968 1.00 25.90 523 LYS A N 1
ATOM 15109 C CA . LYS D 1 447 ? -43.848 17.687 55.298 1.00 28.37 523 LYS A CA 1
ATOM 15110 C C . LYS D 1 447 ? -44.223 18.773 54.246 1.00 30.32 523 LYS A C 1
ATOM 15111 O O . LYS D 1 447 ? -43.451 19.682 54.008 1.00 30.48 523 LYS A O 1
ATOM 15117 N N . THR D 1 448 ? -45.389 18.676 53.623 1.00 30.35 524 THR A N 1
ATOM 15118 C CA . THR D 1 448 ? -45.721 19.665 52.598 1.00 35.34 524 THR A CA 1
ATOM 15119 C C . THR D 1 448 ? -46.170 20.994 53.157 1.00 34.96 524 THR A C 1
ATOM 15120 O O . THR D 1 448 ? -46.159 21.940 52.393 1.00 33.57 524 THR A O 1
ATOM 15124 N N . ALA D 1 449 ? -46.471 21.096 54.460 1.00 30.11 525 ALA A N 1
ATOM 15125 C CA . ALA D 1 449 ? -46.921 22.347 55.106 1.00 29.99 525 ALA A CA 1
ATOM 15126 C C . ALA D 1 449 ? -46.529 22.380 56.591 1.00 28.79 525 ALA A C 1
ATOM 15127 O O . ALA D 1 449 ? -47.390 22.249 57.495 1.00 27.70 525 ALA A O 1
ATOM 15129 N N . PRO D 1 450 ? -45.225 22.605 56.844 1.00 29.92 526 PRO A N 1
ATOM 15130 C CA . PRO D 1 450 ? -44.718 22.387 58.217 1.00 31.82 526 PRO A CA 1
ATOM 15131 C C . PRO D 1 450 ? -45.211 23.406 59.226 1.00 34.49 526 PRO A C 1
ATOM 15132 O O . PRO D 1 450 ? -44.980 23.224 60.396 1.00 35.55 526 PRO A O 1
ATOM 15136 N N . ASN D 1 451 ? -45.862 24.473 58.801 1.00 32.38 527 ASN A N 1
ATOM 15137 C CA . ASN D 1 451 ? -46.452 25.404 59.776 1.00 34.12 527 ASN A CA 1
ATOM 15138 C C . ASN D 1 451 ? -47.922 25.196 60.051 1.00 31.18 527 ASN A C 1
ATOM 15139 O O . ASN D 1 451 ? -48.512 25.920 60.827 1.00 35.47 527 ASN A O 1
ATOM 15144 N N . ARG D 1 452 ? -48.466 24.159 59.451 1.00 28.02 528 ARG A N 1
ATOM 15145 C CA . ARG D 1 452 ? -49.892 23.885 59.549 1.00 30.32 528 ARG A CA 1
ATOM 15146 C C . ARG D 1 452 ? -50.222 22.628 60.409 1.00 29.08 528 ARG A C 1
ATOM 15147 O O . ARG D 1 452 ? -49.989 21.521 59.974 1.00 35.83 528 ARG A O 1
ATOM 15155 N N . ALA D 1 453 ? -50.764 22.874 61.591 1.00 30.53 529 ALA A N 1
ATOM 15156 C CA . ALA D 1 453 ? -51.083 21.828 62.531 1.00 32.18 529 ALA A CA 1
ATOM 15157 C C . ALA D 1 453 ? -52.321 21.080 62.143 1.00 30.28 529 ALA A C 1
ATOM 15158 O O . ALA D 1 453 ? -53.246 21.692 61.704 1.00 33.72 529 ALA A O 1
ATOM 15160 N N . ILE D 1 454 ? -52.277 19.762 62.172 1.00 24.02 530 ILE A N 1
ATOM 15161 C CA . ILE D 1 454 ? -53.448 18.919 61.969 1.00 23.45 530 ILE A CA 1
ATOM 15162 C C . ILE D 1 454 ? -53.640 17.956 63.114 1.00 25.77 530 ILE A C 1
ATOM 15163 O O . ILE D 1 454 ? -52.786 17.808 63.915 1.00 28.23 530 ILE A O 1
ATOM 15168 N N . ARG D 1 455 ? -54.786 17.295 63.148 1.00 23.18 531 ARG A N 1
ATOM 15169 C CA . ARG D 1 455 ? -55.106 16.207 64.025 1.00 28.61 531 ARG A CA 1
ATOM 15170 C C . ARG D 1 455 ? -55.126 14.897 63.257 1.00 26.84 531 ARG A C 1
ATOM 15171 O O . ARG D 1 455 ? -55.422 14.847 62.033 1.00 25.33 531 ARG A O 1
ATOM 15179 N N . ILE D 1 456 ? -54.839 13.819 63.978 1.00 25.03 532 ILE A N 1
ATOM 15180 C CA . ILE D 1 456 ? -54.863 12.459 63.430 1.00 26.02 532 ILE A CA 1
ATOM 15181 C C . ILE D 1 456 ? -55.665 11.589 64.410 1.00 29.95 532 ILE A C 1
ATOM 15182 O O . ILE D 1 456 ? -55.301 11.543 65.606 1.00 29.96 532 ILE A O 1
ATOM 15187 N N . THR D 1 457 ? -56.716 10.929 63.899 1.00 28.06 533 THR A N 1
ATOM 15188 C CA . THR D 1 457 ? -57.582 10.016 64.683 1.00 30.78 533 THR A CA 1
ATOM 15189 C C . THR D 1 457 ? -57.041 8.599 64.695 1.00 25.93 533 THR A C 1
ATOM 15190 O O . THR D 1 457 ? -56.223 8.227 63.861 1.00 27.17 533 THR A O 1
ATOM 15194 N N . LYS D 1 458 ? -57.505 7.801 65.663 1.00 32.04 534 LYS A N 1
ATOM 15195 C CA . LYS D 1 458 ? -56.977 6.439 65.853 1.00 31.49 534 LYS A CA 1
ATOM 15196 C C . LYS D 1 458 ? -57.166 5.531 64.617 1.00 30.02 534 LYS A C 1
ATOM 15197 O O . LYS D 1 458 ? -56.247 4.746 64.213 1.00 29.43 534 LYS A O 1
ATOM 15203 N N . ASN D 1 459 ? -58.335 5.630 64.026 1.00 33.97 535 ASN A N 1
ATOM 15204 C CA . ASN D 1 459 ? -58.672 4.889 62.776 1.00 41.38 535 ASN A CA 1
ATOM 15205 C C . ASN D 1 459 ? -57.828 5.243 61.548 1.00 33.56 535 ASN A C 1
ATOM 15206 O O . ASN D 1 459 ? -57.672 4.401 60.656 1.00 34.30 535 ASN A O 1
ATOM 15211 N N . GLN D 1 460 ? -57.279 6.466 61.514 1.00 28.38 536 GLN A N 1
ATOM 15212 C CA . GLN D 1 460 ? -56.340 6.850 60.472 1.00 28.13 536 GLN A CA 1
ATOM 15213 C C . GLN D 1 460 ? -55.002 6.191 60.677 1.00 29.47 536 GLN A C 1
ATOM 15214 O O . GLN D 1 460 ? -54.142 6.326 59.804 1.00 32.82 536 GLN A O 1
ATOM 15220 N N . VAL D 1 461 ? -54.769 5.593 61.857 1.00 26.69 537 VAL A N 1
ATOM 15221 C CA . VAL D 1 461 ? -53.445 4.974 62.179 1.00 27.65 537 VAL A CA 1
ATOM 15222 C C . VAL D 1 461 ? -53.264 3.439 62.048 1.00 32.05 537 VAL A C 1
ATOM 15223 O O . VAL D 1 461 ? -52.394 2.987 61.316 1.00 33.17 537 VAL A O 1
ATOM 15227 N N . SER D 1 462 ? -54.078 2.685 62.744 1.00 27.53 538 SER A N 1
ATOM 15228 C CA . SER D 1 462 ? -53.921 1.256 62.715 1.00 27.11 538 SER A CA 1
ATOM 15229 C C . SER D 1 462 ? -55.119 0.714 63.407 1.00 24.42 538 SER A C 1
ATOM 15230 O O . SER D 1 462 ? -55.575 1.256 64.392 1.00 26.08 538 SER A O 1
ATOM 15233 N N . GLN D 1 463 ? -55.659 -0.386 62.865 1.00 23.72 539 GLN A N 1
ATOM 15234 C CA . GLN D 1 463 ? -56.759 -1.112 63.509 1.00 24.25 539 GLN A CA 1
ATOM 15235 C C . GLN D 1 463 ? -56.275 -2.110 64.571 1.00 23.85 539 GLN A C 1
ATOM 15236 O O . GLN D 1 463 ? -57.108 -2.752 65.201 1.00 22.86 539 GLN A O 1
ATOM 15242 N N . LEU D 1 464 ? -54.955 -2.227 64.738 1.00 20.27 540 LEU A N 1
ATOM 15243 C CA . LEU D 1 464 ? -54.367 -3.064 65.770 1.00 22.74 540 LEU A CA 1
ATOM 15244 C C . LEU D 1 464 ? -54.153 -2.296 67.103 1.00 23.46 540 LEU A C 1
ATOM 15245 O O . LEU D 1 464 ? -53.641 -2.898 68.052 1.00 26.53 540 LEU A O 1
ATOM 15250 N N . LEU D 1 465 ? -54.576 -1.059 67.236 1.00 21.25 541 LEU A N 1
ATOM 15251 C CA . LEU D 1 465 ? -54.335 -0.289 68.470 1.00 22.22 541 LEU A CA 1
ATOM 15252 C C . LEU D 1 465 ? -55.377 -0.644 69.552 1.00 24.40 541 LEU A C 1
ATOM 15253 O O . LEU D 1 465 ? -56.391 -1.257 69.278 1.00 27.35 541 LEU A O 1
ATOM 15258 N N . PRO D 1 466 ? -55.096 -0.277 70.777 1.00 26.06 542 PRO A N 1
ATOM 15259 C CA . PRO D 1 466 ? -56.070 -0.533 71.862 1.00 28.95 542 PRO A CA 1
ATOM 15260 C C . PRO D 1 466 ? -57.421 0.150 71.538 1.00 29.73 542 PRO A C 1
ATOM 15261 O O . PRO D 1 466 ? -57.496 1.249 70.935 1.00 28.08 542 PRO A O 1
ATOM 15265 N N . GLU D 1 467 ? -58.485 -0.530 71.930 1.00 32.87 543 GLU A N 1
ATOM 15266 C CA . GLU D 1 467 ? -59.827 0.080 71.864 1.00 38.20 543 GLU A CA 1
ATOM 15267 C C . GLU D 1 467 ? -60.159 0.942 73.105 1.00 33.70 543 GLU A C 1
ATOM 15268 O O . GLU D 1 467 ? -61.013 1.804 73.031 1.00 31.10 543 GLU A O 1
ATOM 15274 N N . LYS D 1 468 ? -59.455 0.732 74.209 1.00 29.31 544 LYS A N 1
ATOM 15275 C CA . LYS D 1 468 ? -59.651 1.427 75.455 1.00 29.88 544 LYS A CA 1
ATOM 15276 C C . LYS D 1 468 ? -58.298 1.903 75.948 1.00 25.98 544 LYS A C 1
ATOM 15277 O O . LYS D 1 468 ? -57.308 1.257 75.636 1.00 22.69 544 LYS A O 1
ATOM 15283 N N . PHE D 1 469 ? -58.267 2.911 76.810 1.00 23.44 545 PHE A N 1
ATOM 15284 C CA . PHE D 1 469 ? -57.016 3.510 77.251 1.00 21.81 545 PHE A CA 1
ATOM 15285 C C . PHE D 1 469 ? -56.823 3.538 78.742 1.00 19.85 545 PHE A C 1
ATOM 15286 O O . PHE D 1 469 ? -55.893 4.139 79.271 1.00 17.47 545 PHE A O 1
ATOM 15294 N N . ALA D 1 470 ? -57.702 2.810 79.443 1.00 20.23 546 ALA A N 1
ATOM 15295 C CA . ALA D 1 470 ? -57.626 2.699 80.907 1.00 19.20 546 ALA A CA 1
ATOM 15296 C C . ALA D 1 470 ? -58.217 1.365 81.355 1.00 21.01 546 ALA A C 1
ATOM 15297 O O . ALA D 1 470 ? -59.200 0.877 80.770 1.00 22.33 546 ALA A O 1
ATOM 15299 N N . GLU D 1 471 ? -57.667 0.777 82.395 1.00 18.66 547 GLU A N 1
ATOM 15300 C CA . GLU D 1 471 ? -58.268 -0.399 83.067 1.00 18.11 547 GLU A CA 1
ATOM 15301 C C . GLU D 1 471 ? -57.797 -0.376 84.511 1.00 18.87 547 GLU A C 1
ATOM 15302 O O . GLU D 1 471 ? -56.861 0.408 84.896 1.00 18.90 547 GLU A O 1
ATOM 15308 N N . GLN D 1 472 ? -58.440 -1.180 85.318 1.00 17.88 548 GLN A N 1
ATOM 15309 C CA . GLN D 1 472 ? -58.098 -1.257 86.765 1.00 19.86 548 GLN A CA 1
ATOM 15310 C C . GLN D 1 472 ? -57.887 -2.688 87.161 1.00 20.74 548 GLN A C 1
ATOM 15311 O O . GLN D 1 472 ? -58.670 -3.582 86.734 1.00 23.08 548 GLN A O 1
ATOM 15317 N N . LEU D 1 473 ? -56.855 -2.900 87.938 1.00 24.01 549 LEU A N 1
ATOM 15318 C CA . LEU D 1 473 ? -56.543 -4.209 88.483 1.00 28.82 549 LEU A CA 1
ATOM 15319 C C . LEU D 1 473 ? -56.731 -4.053 89.997 1.00 23.41 549 LEU A C 1
ATOM 15320 O O . LEU D 1 473 ? -56.293 -3.081 90.631 1.00 23.92 549 LEU A O 1
ATOM 15325 N N . ILE D 1 474 ? -57.323 -5.079 90.602 1.00 22.09 550 ILE A N 1
ATOM 15326 C CA . ILE D 1 474 ? -57.474 -5.148 92.028 1.00 23.06 550 ILE A CA 1
ATOM 15327 C C . ILE D 1 474 ? -56.783 -6.367 92.602 1.00 22.87 550 ILE A C 1
ATOM 15328 O O . ILE D 1 474 ? -57.111 -7.485 92.279 1.00 22.29 550 ILE A O 1
ATOM 15333 N N . ARG D 1 475 ? -55.748 -6.165 93.435 1.00 20.29 551 ARG A N 1
ATOM 15334 C CA . ARG D 1 475 ? -55.040 -7.267 94.037 1.00 20.57 551 ARG A CA 1
ATOM 15335 C C . ARG D 1 475 ? -55.353 -7.302 95.523 1.00 20.48 551 ARG A C 1
ATOM 15336 O O . ARG D 1 475 ? -55.451 -6.287 96.215 1.00 23.01 551 ARG A O 1
ATOM 15344 N N . VAL D 1 476 ? -55.506 -8.496 96.046 1.00 20.45 552 VAL A N 1
ATOM 15345 C CA . VAL D 1 476 ? -55.758 -8.702 97.455 1.00 21.26 552 VAL A CA 1
ATOM 15346 C C . VAL D 1 476 ? -54.641 -9.541 98.076 1.00 20.36 552 VAL A C 1
ATOM 15347 O O . VAL D 1 476 ? -54.202 -10.529 97.487 1.00 20.24 552 VAL A O 1
ATOM 15351 N N . TYR D 1 477 ? -54.197 -9.104 99.248 1.00 22.61 553 TYR A N 1
ATOM 15352 C CA . TYR D 1 477 ? -53.228 -9.831 100.018 1.00 25.73 553 TYR A CA 1
ATOM 15353 C C . TYR D 1 477 ? -53.714 -10.024 101.449 1.00 26.93 553 TYR A C 1
ATOM 15354 O O . TYR D 1 477 ? -54.624 -9.336 101.929 1.00 30.74 553 TYR A O 1
ATOM 15363 N N . CYS D 1 478 ? -53.082 -10.951 102.143 1.00 29.96 554 CYS A N 1
ATOM 15364 C CA . CYS D 1 478 ? -53.442 -11.264 103.520 1.00 30.11 554 CYS A CA 1
ATOM 15365 C C . CYS D 1 478 ? -52.194 -11.134 104.395 1.00 35.55 554 CYS A C 1
ATOM 15366 O O . CYS D 1 478 ? -51.083 -11.634 104.043 1.00 35.56 554 CYS A O 1
ATOM 15369 N N . LYS D 1 479 ? -52.352 -10.451 105.513 1.00 34.21 555 LYS A N 1
ATOM 15370 C CA . LYS D 1 479 ? -51.238 -10.316 106.454 1.00 34.58 555 LYS A CA 1
ATOM 15371 C C . LYS D 1 479 ? -51.040 -11.551 107.315 1.00 38.57 555 LYS A C 1
ATOM 15372 O O . LYS D 1 479 ? -50.004 -11.691 107.933 1.00 42.29 555 LYS A O 1
ATOM 15378 N N . LYS D 1 480 ? -52.016 -12.443 107.360 1.00 42.02 556 LYS A N 1
ATOM 15379 C CA . LYS D 1 480 ? -51.835 -13.717 108.055 1.00 47.05 556 LYS A CA 1
ATOM 15380 C C . LYS D 1 480 ? -51.467 -14.744 107.021 1.00 45.67 556 LYS A C 1
ATOM 15381 O O . LYS D 1 480 ? -52.183 -14.921 106.051 1.00 48.72 556 LYS A O 1
ATOM 15387 N N . VAL D 1 481 ? -50.357 -15.404 107.246 1.00 46.80 557 VAL A N 1
ATOM 15388 C CA . VAL D 1 481 ? -49.685 -16.164 106.200 1.00 51.58 557 VAL A CA 1
ATOM 15389 C C . VAL D 1 481 ? -49.719 -17.653 106.386 1.00 50.41 557 VAL A C 1
ATOM 15390 O O . VAL D 1 481 ? -49.220 -18.383 105.552 1.00 49.45 557 VAL A O 1
ATOM 15394 N N . ASP D 1 482 ? -50.340 -18.135 107.451 1.00 57.56 558 ASP A N 1
ATOM 15395 C CA . ASP D 1 482 ? -50.494 -19.571 107.613 1.00 61.01 558 ASP A CA 1
ATOM 15396 C C . ASP D 1 482 ? -51.506 -20.106 106.573 1.00 61.39 558 ASP A C 1
ATOM 15397 O O . ASP D 1 482 ? -52.303 -19.351 105.986 1.00 62.57 558 ASP A O 1
ATOM 15402 N N . ARG D 1 483 ? -51.448 -21.416 106.396 1.00 55.71 559 ARG A N 1
ATOM 15403 C CA . ARG D 1 483 ? -52.200 -22.084 105.347 1.00 62.27 559 ARG A CA 1
ATOM 15404 C C . ARG D 1 483 ? -53.724 -21.978 105.551 1.00 66.85 559 ARG A C 1
ATOM 15405 O O . ARG D 1 483 ? -54.436 -21.801 104.578 1.00 67.61 559 ARG A O 1
ATOM 15413 N N . LYS D 1 484 ? -54.208 -22.061 106.779 1.00 67.99 560 LYS A N 1
ATOM 15414 C CA . LYS D 1 484 ? -55.644 -21.966 107.019 1.00 70.86 560 LYS A CA 1
ATOM 15415 C C . LYS D 1 484 ? -56.153 -20.566 106.785 1.00 64.17 560 LYS A C 1
ATOM 15416 O O . LYS D 1 484 ? -57.255 -20.405 106.266 1.00 49.57 560 LYS A O 1
ATOM 15422 N N . SER D 1 485 ? -55.369 -19.566 107.181 1.00 59.38 561 SER A N 1
ATOM 15423 C CA . SER D 1 485 ? -55.749 -18.174 106.973 1.00 52.95 561 SER A CA 1
ATOM 15424 C C . SER D 1 485 ? -55.779 -17.820 105.480 1.00 49.43 561 SER A C 1
ATOM 15425 O O . SER D 1 485 ? -56.700 -17.142 105.006 1.00 41.66 561 SER A O 1
ATOM 15428 N N . LEU D 1 486 ? -54.797 -18.331 104.735 1.00 47.45 562 LEU A N 1
ATOM 15429 C CA . LEU D 1 486 ? -54.704 -18.039 103.296 1.00 52.62 562 LEU A CA 1
ATOM 15430 C C . LEU D 1 486 ? -55.853 -18.692 102.553 1.00 44.78 562 LEU A C 1
ATOM 15431 O O . LEU D 1 486 ? -56.493 -18.064 101.690 1.00 38.81 562 LEU A O 1
ATOM 15436 N N . TYR D 1 487 ? -56.177 -19.936 102.933 1.00 44.46 563 TYR A N 1
ATOM 15437 C CA . TYR D 1 487 ? -57.365 -20.587 102.381 1.00 43.80 563 TYR A CA 1
ATOM 15438 C C . TYR D 1 487 ? -58.623 -19.740 102.611 1.00 38.42 563 TYR A C 1
ATOM 15439 O O . TYR D 1 487 ? -59.393 -19.492 101.691 1.00 40.37 563 TYR A O 1
ATOM 15448 N N . ALA D 1 488 ? -58.841 -19.333 103.852 1.00 37.51 564 ALA A N 1
ATOM 15449 C CA . ALA D 1 488 ? -59.991 -18.529 104.210 1.00 38.13 564 ALA A CA 1
ATOM 15450 C C . ALA D 1 488 ? -59.984 -17.209 103.424 1.00 40.23 564 ALA A C 1
ATOM 15451 O O . ALA D 1 488 ? -61.026 -16.804 102.904 1.00 36.67 564 ALA A O 1
ATOM 15453 N N . ALA D 1 489 ? -58.819 -16.542 103.371 1.00 31.73 565 ALA A N 1
ATOM 15454 C CA . ALA D 1 489 ? -58.716 -15.241 102.665 1.00 29.46 565 ALA A CA 1
ATOM 15455 C C . ALA D 1 489 ? -59.143 -15.368 101.200 1.00 25.41 565 ALA A C 1
ATOM 15456 O O . ALA D 1 489 ? -59.823 -14.504 100.655 1.00 27.30 565 ALA A O 1
ATOM 15458 N N . ARG D 1 490 ? -58.763 -16.487 100.593 1.00 25.14 566 ARG A N 1
ATOM 15459 C CA . ARG D 1 490 ? -59.170 -16.756 99.229 1.00 29.25 566 ARG A CA 1
ATOM 15460 C C . ARG D 1 490 ? -60.706 -16.888 99.049 1.00 31.87 566 ARG A C 1
ATOM 15461 O O . ARG D 1 490 ? -61.254 -16.463 98.079 1.00 32.16 566 ARG A O 1
ATOM 15469 N N . GLN D 1 491 ? -61.369 -17.488 100.027 1.00 35.18 567 GLN A N 1
ATOM 15470 C CA . GLN D 1 491 ? -62.813 -17.650 99.953 1.00 38.05 567 GLN A CA 1
ATOM 15471 C C . GLN D 1 491 ? -63.505 -16.275 100.130 1.00 34.32 567 GLN A C 1
ATOM 15472 O O . GLN D 1 491 ? -64.399 -15.971 99.376 1.00 30.72 567 GLN A O 1
ATOM 15478 N N . TYR D 1 492 ? -63.091 -15.478 101.123 1.00 32.55 568 TYR A N 1
ATOM 15479 C CA . TYR D 1 492 ? -63.634 -14.130 101.280 1.00 34.02 568 TYR A CA 1
ATOM 15480 C C . TYR D 1 492 ? -63.430 -13.297 99.986 1.00 32.94 568 TYR A C 1
ATOM 15481 O O . TYR D 1 492 ? -64.314 -12.599 99.521 1.00 30.25 568 TYR A O 1
ATOM 15490 N N . PHE D 1 493 ? -62.211 -13.396 99.440 1.00 27.97 569 PHE A N 1
ATOM 15491 C CA . PHE D 1 493 ? -61.917 -12.675 98.229 1.00 24.20 569 PHE A CA 1
ATOM 15492 C C . PHE D 1 493 ? -62.838 -13.013 97.032 1.00 23.79 569 PHE A C 1
ATOM 15493 O O . PHE D 1 493 ? -63.410 -12.169 96.431 1.00 22.87 569 PHE A O 1
ATOM 15501 N N . VAL D 1 494 ? -62.992 -14.285 96.734 1.00 25.57 570 VAL A N 1
ATOM 15502 C CA . VAL D 1 494 ? -63.766 -14.733 95.589 1.00 29.99 570 VAL A CA 1
ATOM 15503 C C . VAL D 1 494 ? -65.262 -14.363 95.837 1.00 30.72 570 VAL A C 1
ATOM 15504 O O . VAL D 1 494 ? -65.972 -13.973 94.921 1.00 34.50 570 VAL A O 1
ATOM 15508 N N . GLN D 1 495 ? -65.695 -14.497 97.102 1.00 30.56 571 GLN A N 1
ATOM 15509 C CA . GLN D 1 495 ? -67.063 -14.084 97.429 1.00 31.79 571 GLN A CA 1
ATOM 15510 C C . GLN D 1 495 ? -67.278 -12.537 97.195 1.00 34.33 571 GLN A C 1
ATOM 15511 O O . GLN D 1 495 ? -68.287 -12.111 96.651 1.00 29.70 571 GLN A O 1
ATOM 15517 N N . TRP D 1 496 ? -66.309 -11.733 97.654 1.00 27.28 572 TRP A N 1
ATOM 15518 C CA . TRP D 1 496 ? -66.307 -10.319 97.395 1.00 28.94 572 TRP A CA 1
ATOM 15519 C C . TRP D 1 496 ? -66.362 -9.978 95.866 1.00 28.68 572 TRP A C 1
ATOM 15520 O O . TRP D 1 496 ? -67.105 -9.134 95.439 1.00 26.51 572 TRP A O 1
ATOM 15531 N N . CYS D 1 497 ? -65.557 -10.659 95.064 1.00 24.84 573 CYS A N 1
ATOM 15532 C CA . CYS D 1 497 ? -65.592 -10.502 93.631 1.00 26.06 573 CYS A CA 1
ATOM 15533 C C . CYS D 1 497 ? -67.024 -10.779 93.094 1.00 28.24 573 CYS A C 1
ATOM 15534 O O . CYS D 1 497 ? -67.528 -10.019 92.269 1.00 25.15 573 CYS A O 1
ATOM 15537 N N . ALA D 1 498 ? -67.620 -11.865 93.563 1.00 27.21 574 ALA A N 1
ATOM 15538 C CA . ALA D 1 498 ? -68.976 -12.252 93.122 1.00 27.34 574 ALA A CA 1
ATOM 15539 C C . ALA D 1 498 ? -69.995 -11.171 93.572 1.00 29.98 574 ALA A C 1
ATOM 15540 O O . ALA D 1 498 ? -70.764 -10.677 92.760 1.00 27.31 574 ALA A O 1
ATOM 15542 N N . ASP D 1 499 ? -69.918 -10.734 94.833 1.00 28.75 575 ASP A N 1
ATOM 15543 C CA . ASP D 1 499 ? -70.752 -9.645 95.339 1.00 31.84 575 ASP A CA 1
ATOM 15544 C C . ASP D 1 499 ? -70.614 -8.352 94.552 1.00 35.78 575 ASP A C 1
ATOM 15545 O O . ASP D 1 499 ? -71.593 -7.636 94.366 1.00 29.94 575 ASP A O 1
ATOM 15550 N N . ARG D 1 500 ? -69.403 -8.011 94.132 1.00 27.71 576 ARG A N 1
ATOM 15551 C CA . ARG D 1 500 ? -69.197 -6.738 93.437 1.00 28.24 576 ARG A CA 1
ATOM 15552 C C . ARG D 1 500 ? -69.367 -6.886 91.902 1.00 25.20 576 ARG A C 1
ATOM 15553 O O . ARG D 1 500 ? -69.240 -5.928 91.186 1.00 28.49 576 ARG A O 1
ATOM 15561 N N . ASN D 1 501 ? -69.641 -8.091 91.419 1.00 24.88 577 ASN A N 1
ATOM 15562 C CA . ASN D 1 501 ? -69.709 -8.368 89.988 1.00 27.02 577 ASN A CA 1
ATOM 15563 C C . ASN D 1 501 ? -68.418 -8.069 89.217 1.00 29.48 577 ASN A C 1
ATOM 15564 O O . ASN D 1 501 ? -68.470 -7.597 88.056 1.00 27.90 577 ASN A O 1
ATOM 15569 N N . PHE D 1 502 ? -67.283 -8.297 89.882 1.00 31.08 578 PHE A N 1
ATOM 15570 C CA . PHE D 1 502 ? -65.941 -8.206 89.259 1.00 33.64 578 PHE A CA 1
ATOM 15571 C C . PHE D 1 502 ? -65.656 -9.400 88.453 1.00 37.24 578 PHE A C 1
ATOM 15572 O O . PHE D 1 502 ? -66.493 -10.377 88.526 1.00 35.08 578 PHE A O 1
ATOM 15580 N N . THR D 1 503 ? -64.562 -9.457 87.722 1.00 34.89 579 THR A N 1
ATOM 15581 C CA . THR D 1 503 ? -64.263 -10.694 86.959 1.00 42.20 579 THR A CA 1
ATOM 15582 C C . THR D 1 503 ? -63.939 -11.833 87.927 1.00 38.74 579 THR A C 1
ATOM 15583 O O . THR D 1 503 ? -63.400 -11.631 89.054 1.00 34.60 579 THR A O 1
ATOM 15587 N N . LYS D 1 504 ? -64.307 -13.034 87.498 1.00 41.62 580 LYS A N 1
ATOM 15588 C CA . LYS D 1 504 ? -63.967 -14.252 88.225 1.00 50.69 580 LYS A CA 1
ATOM 15589 C C . LYS D 1 504 ? -62.433 -14.326 88.310 1.00 52.32 580 LYS A C 1
ATOM 15590 O O . LYS D 1 504 ? -61.757 -14.284 87.250 1.00 49.06 580 LYS A O 1
ATOM 15596 N N . PRO D 1 505 ? -61.908 -14.444 89.546 1.00 50.05 581 PRO A N 1
ATOM 15597 C CA . PRO D 1 505 ? -60.459 -14.609 89.600 1.00 49.55 581 PRO A CA 1
ATOM 15598 C C . PRO D 1 505 ? -59.992 -15.827 88.841 1.00 47.48 581 PRO A C 1
ATOM 15599 O O . PRO D 1 505 ? -60.689 -16.822 88.795 1.00 43.23 581 PRO A O 1
ATOM 15603 N N . GLN D 1 506 ? -58.829 -15.733 88.222 1.00 52.09 582 GLN A N 1
ATOM 15604 C CA . GLN D 1 506 ? -58.142 -16.931 87.687 1.00 54.42 582 GLN A CA 1
ATOM 15605 C C . GLN D 1 506 ? -57.759 -17.963 88.701 1.00 58.65 582 GLN A C 1
ATOM 15606 O O . GLN D 1 506 ? -57.722 -17.728 89.878 1.00 56.65 582 GLN A O 1
ATOM 15612 N N . ASP D 1 507 ? -57.367 -19.155 88.231 1.00 68.06 583 ASP A N 1
ATOM 15613 C CA . ASP D 1 507 ? -56.770 -20.209 89.020 1.00 78.92 583 ASP A CA 1
ATOM 15614 C C . ASP D 1 507 ? -57.766 -20.969 89.926 1.00 85.94 583 ASP A C 1
ATOM 15615 O O . ASP D 1 507 ? -57.433 -21.379 91.036 1.00 101.08 583 ASP A O 1
ATOM 15620 N N . GLY D 1 508 ? -59.001 -21.083 89.439 1.00 81.76 584 GLY A N 1
ATOM 15621 C CA . GLY D 1 508 ? -60.057 -21.749 90.160 1.00 79.03 584 GLY A CA 1
ATOM 15622 C C . GLY D 1 508 ? -59.654 -23.160 90.598 1.00 86.65 584 GLY A C 1
ATOM 15623 O O . GLY D 1 508 ? -60.063 -23.669 91.668 1.00 91.64 584 GLY A O 1
#

Sequence (1909 aa):
DTMKVINDPIHGHIELHPLLVRIIDTPQFQRLRYIKQLGGGYYVFPGASHNRFEHSLGVGYLAGCLVHALGEKQPELQISERDVLCVQIAGLCRNLGHGPFSHMFDGRFIPLARPEVKWTHEQGSVMMFEHLINSNGIKPVMEQYGLIPEEDICFIKEQIVGPLELWPYKGRPENKSFLYEIVSNKRNGIDVDKWDYFARDCHHLGIQNNFDYKRFIKFARVCEVDNELRICARDKEVGNLYDMFHTRNSLHRRAYQHKVGNIIDTMITDAFLKADDYIEITGAGGKKYRISTAIDDMEAYTKLTDNIFLEILYSTDPKLKDAREILKQIEYRNLFKYVGETQPTGQIKIKREDYESLPKEVASAKPKVLLDVKLKAEDFIVDVINMDYGMQEKNPIDHVSFYCCKTAPNRAIRITKNQVSQLLPEKFAEQLIRVYCKKVDRKSLYAARQYFVQWCADRNFTKPQDGDVIAPLITPQKKEWNDTMKVINDPIHGHIELHPLLVRIIDTPQFQRLRYIKQLGGGYYVFPGASHNRFEHSLGVGYLAGCLVHALGEKQPELQISERDVLCVQIAGLCRNLGHGPFSHMFDGRFIPLARPEVKWTHEQGSVMMFEHLINSNGIKPVMEQYGLIPEEDICFIKEQIVGPLELWPYKGRPENKSFLYEIVSNKRNGIDVDKWDYFARDCHHLGIQNNNFDYKRFIKFARVCEVDNELRICARDKEVGNLYDMFHTRNSLHRRAYQHKVGNIIDTMITDAFLKADDYIEITGAGGKKYRISTAIDDMEAYTKLTDNIFLEILYSTDPKLKDAREILKQIEYRNLFKYVGETQPTGQIKIKREDYESLPKEVASAKPKVLLDVKLKAEDFIVDVINMDYGMQEKNPIDHVSFYCCKTAPNRAIRITKNQVSQLLPEKFAEQLIRVYCKKVDRKSLYAARQYFVQWCADRNFTKPQDGDVIAPLITPQKKEWNDTMKVINDPIHGHIELHPLLVRIIDTPQFQRLRYIKQLGGGYYVFPGASHNRFEHSLGVGYLAGCLVHALGEKQPELQISERDVLCVQIAGLCRNLGHGPFSHMFDGRFIPLARPEVKWTHEQGSVMMFEHLINSNGIKPVMEQYGLIPEEDICFIKEQIVGPLELWPYKGRPENKSFLYEIVSNKRNGIDVDKWDYFARDCHHLGIQNNFDYKRFIKFARVCEVDNELRICARDKEVGNLYDMFHTRNSLHRRAYQHKVGNIIDTMITDAFLKADDYIEITGAGGKKYRISTAIDDMEAYTKLTDNIFLEILYSTDPKLKDAREILKQIEYRNLFKYVGETQPTGQIKIKREDYESLPKEVASAKPKVLLDVKLKAEDFIVDVINMDYGMQEKNPIDHVSFYCKTAPNRAIRITKNQVSQLLPEKFAEQLIRVYCKKVDRKSLYAARQYFVQWCADRNFTKPQDGDVIAPLITPQKKEWNDTMKVINDPIHGHIELHPLLVRIIDTPQFQRLRYIKQLGGGYYVFPGASHNRFEHSLGVGYLAGCLVHALGEKQPELQISERDVLCVQIAGLCRNLGHGPFSHMFDGRFIPLARPEVKWTHEQGSVMMFEHLINSNGIKPVMEQYGLIPEEDICFIKEQIVGPLELWPYKGRPENKSFLYEIVSNKRNGIDVDKWDYFARDCHHLGIQNNFDYKRFIKFARVCEVDNELRICARDKEVGNLYDMFHTRNSLHRRAYQHKVGNIIDTMITDAFLKADDYIEITGAGGKKYRISTAIDDMEAYTKLTDNIFLEILYSTDPKLKDAREILKQIEYRNLFKYVGETQPTGQIKIKREDYESLPKEVASAKPKVLLDVKLKAEDFIVDVINMDYGMQEKNPIDHVSFYCKTAPNRAIRITKNQVSQLLPEKFAEQLIRVYCKKVDRKSLYAARQYFVQWCADRNFTKPQDG

GO terms:
  GO:0035861 site of double-strand break (C, IDA)
  GO:0097197 tetraspanin-enriched microdomain (C, IDA)
  GO:0005634 nucleus (C, IDA)
  GO:0003676 nucleic acid binding (F, IDA)
  GO:0003697 single-stranded DNA binding (F, IDA)
  GO:0003723 RNA binding (F, IDA)
  GO:0008270 zinc ion binding (F, IDA)
  GO:0045088 regulation of innate immune response (P, IDA)
  GO:0008832 dGTPase activity (F, IDA)
  GO:0032567 dGTP binding (F, IDA)
  GO:0004540 RNA nuclease activity (F, IDA)
  GO:0051289 protein homotetramerization (P, IDA)
  GO:0046061 dATP catabolic process (P, IDA)
  GO:0051607 defense response to virus (P, IDA)
  GO:0060339 negative regulation of type I interferon-mediated signaling pathway (P, IDA)
  GO:0006203 dGTP catabolic process (P, IDA)
  GO:0110025 DNA strand resection involved in replication fork processing (P, IDA)
  GO:0006974 DNA damage response (P, IDA)
  GO:0009264 deoxyribonucleotide catabolic process (P, IDA)
  GO:0106375 deoxynucleoside triphosphate hydrolase activity (F, IDA)

B-factor: mean 28.7, std 16.16, range [8.44, 150.17]